Protein 2YUA (pdb70)

Structure (mmCIF, N/CA/C/O backbone):
data_2YUA
#
_entry.id   2YUA
#
loop_
_atom_site.group_PDB
_atom_site.id
_atom_site.type_symbol
_atom_site.label_atom_id
_atom_site.label_alt_id
_atom_site.label_comp_id
_atom_site.label_asym_id
_atom_site.label_entity_id
_atom_site.label_seq_id
_atom_site.pdbx_PDB_ins_code
_atom_site.Cartn_x
_atom_site.Cartn_y
_atom_site.Cartn_z
_atom_site.occupancy
_atom_site.B_iso_or_equiv
_atom_site.auth_seq_id
_atom_site.auth_comp_id
_atom_site.auth_asym_id
_atom_site.auth_atom_id
_atom_site.pdbx_PDB_model_num
ATOM 1 N N . GLY A 1 1 ? 2.949 9.337 26.303 1.00 0.00 1 GLY A N 1
ATOM 2 C CA . GLY A 1 1 ? 3.735 9.408 25.0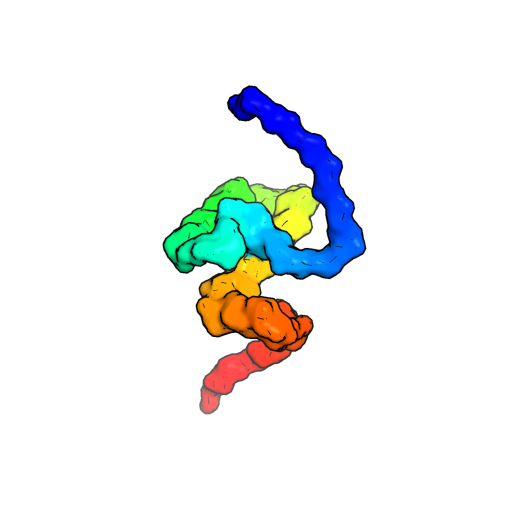85 1.00 0.00 1 GLY A CA 1
ATOM 3 C C . GLY A 1 1 ? 5.202 9.682 25.356 1.00 0.00 1 GLY A C 1
ATOM 4 O O . GLY A 1 1 ? 5.836 8.978 26.142 1.00 0.00 1 GLY A O 1
ATOM 8 N N . SER A 1 2 ? 5.741 10.706 24.704 1.00 0.00 2 SER A N 1
ATOM 9 C CA . SER A 1 2 ? 7.144 11.068 24.875 1.00 0.00 2 SER A CA 1
ATOM 10 C C . SER A 1 2 ? 7.278 12.502 25.376 1.00 0.00 2 SER A C 1
ATOM 11 O O . SER A 1 2 ? 6.497 13.378 25.003 1.00 0.00 2 SER A O 1
ATOM 19 N N . SER A 1 3 ? 8.273 12.735 26.225 1.00 0.00 3 SER A N 1
ATOM 20 C CA . SER A 1 3 ? 8.509 14.062 26.782 1.00 0.00 3 SER A CA 1
ATOM 21 C C . SER A 1 3 ? 9.189 14.967 25.760 1.00 0.00 3 SER A C 1
ATOM 22 O O . SER A 1 3 ? 10.391 14.858 25.520 1.00 0.00 3 SER A O 1
ATOM 30 N N . GLY A 1 4 ? 8.411 15.862 25.160 1.00 0.00 4 GLY A N 1
ATOM 31 C CA . GLY A 1 4 ? 8.954 16.774 24.170 1.00 0.00 4 GLY A CA 1
ATOM 32 C C . GLY A 1 4 ? 8.031 16.958 22.982 1.00 0.00 4 GLY A C 1
ATOM 33 O O . GLY A 1 4 ? 8.476 16.944 21.834 1.00 0.00 4 GLY A O 1
ATOM 37 N N . SER A 1 5 ? 6.742 17.128 23.257 1.00 0.00 5 SER A N 1
ATOM 38 C CA . SER A 1 5 ? 5.753 17.310 22.201 1.00 0.00 5 SER A CA 1
ATOM 39 C C . SER A 1 5 ? 6.172 18.426 21.250 1.00 0.00 5 SER A C 1
ATOM 40 O O . SER A 1 5 ? 6.643 19.479 21.680 1.00 0.00 5 SER A O 1
ATOM 48 N N . SER A 1 6 ? 5.998 18.188 19.954 1.00 0.00 6 SER A N 1
ATOM 49 C CA . SER A 1 6 ? 6.361 19.171 18.940 1.00 0.00 6 SER A CA 1
ATOM 50 C C . SER A 1 6 ? 5.116 19.777 18.300 1.00 0.00 6 SER A C 1
ATOM 51 O O . SER A 1 6 ? 4.057 19.152 18.263 1.00 0.00 6 SER A O 1
ATOM 59 N N . GLY A 1 7 ? 5.253 21.000 17.795 1.00 0.00 7 GLY A N 1
ATOM 60 C CA . GLY A 1 7 ? 4.132 21.671 17.163 1.00 0.00 7 GLY A CA 1
ATOM 61 C C . GLY A 1 7 ? 3.684 20.978 15.892 1.00 0.00 7 GLY A C 1
ATOM 62 O O . GLY A 1 7 ? 4.481 20.325 15.218 1.00 0.00 7 GLY A O 1
ATOM 66 N N . SER A 1 8 ? 2.404 21.120 15.562 1.00 0.00 8 SER A N 1
ATOM 67 C CA . SER A 1 8 ? 1.849 20.498 14.365 1.00 0.00 8 SER A CA 1
ATOM 68 C C . SER A 1 8 ? 1.984 21.424 13.160 1.00 0.00 8 SER A C 1
ATOM 69 O O . SER A 1 8 ? 1.819 22.638 13.276 1.00 0.00 8 SER A O 1
ATOM 77 N N . GLN A 1 9 ? 2.285 20.840 12.004 1.00 0.00 9 GLN A N 1
ATOM 78 C CA . GLN A 1 9 ? 2.443 21.612 10.778 1.00 0.00 9 GLN A CA 1
ATOM 79 C C . GLN A 1 9 ? 1.930 20.830 9.573 1.00 0.00 9 GLN A C 1
ATOM 80 O O . GLN A 1 9 ? 2.270 19.663 9.387 1.00 0.00 9 GLN A O 1
ATOM 94 N N . GLY A 1 10 ? 1.107 21.483 8.757 1.00 0.00 10 GLY A N 1
ATOM 95 C CA . GLY A 1 10 ? 0.560 20.833 7.580 1.00 0.00 10 GLY A CA 1
ATOM 96 C C . GLY A 1 10 ? 0.883 21.581 6.302 1.00 0.00 10 GLY A C 1
ATOM 97 O O . GLY A 1 10 ? 0.884 22.811 6.278 1.00 0.00 10 GLY A O 1
ATOM 101 N N . ASP A 1 11 ? 1.160 20.836 5.237 1.00 0.00 11 ASP A N 1
ATOM 102 C CA . ASP A 1 11 ? 1.487 21.436 3.949 1.00 0.00 11 ASP A CA 1
ATOM 103 C C . ASP A 1 11 ? 0.457 21.048 2.891 1.00 0.00 11 ASP A C 1
ATOM 104 O O . ASP A 1 11 ? 0.426 19.906 2.431 1.00 0.00 11 ASP A O 1
ATOM 113 N N . CYS A 1 12 ? -0.383 22.005 2.512 1.00 0.00 12 CYS A N 1
ATOM 114 C CA . CYS A 1 12 ? -1.415 21.763 1.511 1.00 0.00 12 CYS A CA 1
ATOM 115 C C . CYS A 1 12 ? -0.797 21.562 0.131 1.00 0.00 12 CYS A C 1
ATOM 116 O O . CYS A 1 12 ? -0.682 22.506 -0.652 1.00 0.00 12 CYS A O 1
ATOM 124 N N . SER A 1 13 ? -0.400 20.328 -0.160 1.00 0.00 13 SER A N 1
ATOM 125 C CA . SER A 1 13 ? 0.212 20.004 -1.444 1.00 0.00 13 SER A CA 1
ATOM 126 C C . SER A 1 13 ? -0.017 18.539 -1.801 1.00 0.00 13 SER A C 1
ATOM 127 O O . SER A 1 13 ? -0.583 17.778 -1.016 1.00 0.00 13 SER A O 1
ATOM 135 N N . TYR A 1 14 ? 0.426 18.150 -2.991 1.00 0.00 14 TYR A N 1
ATOM 136 C CA . TYR A 1 14 ? 0.269 16.777 -3.455 1.00 0.00 14 TYR A CA 1
ATOM 137 C C . TYR A 1 14 ? 1.030 15.808 -2.556 1.00 0.00 14 TYR A C 1
ATOM 138 O O . TYR A 1 14 ? 2.192 16.037 -2.220 1.00 0.00 14 TYR A O 1
ATOM 156 N N . SER A 1 15 ? 0.366 14.723 -2.170 1.00 0.00 15 SER A N 1
ATOM 157 C CA . SER A 1 15 ? 0.977 13.719 -1.307 1.00 0.00 15 SER A CA 1
ATOM 158 C C . SER A 1 15 ? 2.361 13.331 -1.821 1.00 0.00 15 SER A C 1
ATOM 159 O O . SER A 1 15 ? 2.506 12.851 -2.945 1.00 0.00 15 SER A O 1
ATOM 167 N N . ARG A 1 16 ? 3.375 13.544 -0.988 1.00 0.00 16 ARG A N 1
ATOM 168 C CA . ARG A 1 16 ? 4.747 13.219 -1.357 1.00 0.00 16 ARG A CA 1
ATOM 169 C C . ARG A 1 16 ? 5.168 11.879 -0.759 1.00 0.00 16 ARG A C 1
ATOM 170 O O . ARG A 1 16 ? 5.573 10.965 -1.479 1.00 0.00 16 ARG A O 1
ATOM 191 N N . THR A 1 17 ? 5.069 11.769 0.562 1.00 0.00 17 THR A N 1
ATOM 192 C CA . THR A 1 17 ? 5.440 10.543 1.256 1.00 0.00 17 THR A CA 1
ATOM 193 C C . THR A 1 17 ? 4.278 10.005 2.083 1.00 0.00 17 THR A C 1
ATOM 194 O O . THR A 1 17 ? 4.480 9.366 3.115 1.00 0.00 17 THR A O 1
ATOM 205 N N . ALA A 1 18 ? 3.059 10.268 1.622 1.00 0.00 18 ALA A N 1
ATOM 206 C CA . ALA A 1 18 ? 1.864 9.807 2.317 1.00 0.00 18 ALA A CA 1
ATOM 207 C C . ALA A 1 18 ? 1.799 8.284 2.349 1.00 0.00 18 ALA A C 1
ATOM 208 O O . ALA A 1 18 ? 1.604 7.683 3.407 1.00 0.00 18 ALA A O 1
ATOM 215 N N . LEU A 1 19 ? 1.963 7.665 1.185 1.00 0.00 19 LEU A N 1
ATOM 216 C CA . LEU A 1 19 ? 1.923 6.211 1.080 1.00 0.00 19 LEU A CA 1
ATOM 217 C C . LEU A 1 19 ? 2.874 5.566 2.083 1.00 0.00 19 LEU A C 1
ATOM 218 O O . LEU A 1 19 ? 2.743 4.385 2.407 1.00 0.00 19 LEU A O 1
ATOM 234 N N . TYR A 1 20 ? 3.830 6.348 2.572 1.00 0.00 20 TYR A N 1
ATOM 235 C CA . TYR A 1 20 ? 4.803 5.853 3.538 1.00 0.00 20 TYR A CA 1
ATOM 236 C C . TYR A 1 20 ? 4.299 6.043 4.965 1.00 0.00 20 TYR A C 1
ATOM 237 O O . TYR A 1 20 ? 4.704 5.325 5.880 1.00 0.00 20 TYR A O 1
ATOM 255 N N . ASP A 1 21 ? 3.411 7.014 5.148 1.00 0.00 21 ASP A N 1
ATOM 256 C CA . ASP A 1 21 ? 2.848 7.299 6.463 1.00 0.00 21 ASP A CA 1
ATOM 257 C C . ASP A 1 21 ? 1.721 6.326 6.794 1.00 0.00 21 ASP A C 1
ATOM 258 O O . ASP A 1 21 ? 1.656 5.786 7.899 1.00 0.00 21 ASP A O 1
ATOM 267 N N . LEU A 1 22 ? 0.834 6.106 5.829 1.00 0.00 22 LEU A N 1
ATOM 268 C CA . LEU A 1 22 ? -0.293 5.199 6.018 1.00 0.00 22 LEU A CA 1
ATOM 269 C C . LEU A 1 22 ? 0.157 3.905 6.689 1.00 0.00 22 LEU A C 1
ATOM 270 O O . LEU A 1 22 ? -0.425 3.475 7.686 1.00 0.00 22 LEU A O 1
ATOM 286 N N . LEU A 1 23 ? 1.197 3.289 6.138 1.00 0.00 23 LEU A N 1
ATOM 287 C CA . LEU A 1 23 ? 1.727 2.045 6.684 1.00 0.00 23 LEU A CA 1
ATOM 288 C C . LEU A 1 23 ? 2.521 2.305 7.961 1.00 0.00 23 LEU A C 1
ATOM 289 O O . LEU A 1 23 ? 2.302 1.656 8.983 1.00 0.00 23 LEU A O 1
ATOM 305 N N . GLY A 1 24 ? 3.442 3.261 7.894 1.00 0.00 24 GLY A N 1
ATOM 306 C CA . GLY A 1 24 ? 4.253 3.592 9.052 1.00 0.00 24 GLY A CA 1
ATOM 307 C C . GLY A 1 24 ? 5.732 3.368 8.807 1.00 0.00 24 GLY A C 1
ATOM 308 O O . GLY A 1 24 ? 6.526 3.331 9.747 1.00 0.00 24 GLY A O 1
ATOM 312 N N . VAL A 1 25 ? 6.104 3.215 7.540 1.00 0.00 25 VAL A N 1
ATOM 313 C CA . VAL A 1 25 ? 7.498 2.992 7.174 1.00 0.00 25 VAL A CA 1
ATOM 314 C C . VAL A 1 25 ? 8.128 4.261 6.611 1.00 0.00 25 VAL A C 1
ATOM 315 O O . VAL A 1 25 ? 7.464 5.088 5.985 1.00 0.00 25 VAL A O 1
ATOM 328 N N . PRO A 1 26 ? 9.440 4.421 6.837 1.00 0.00 26 PRO A N 1
ATOM 329 C CA . PRO A 1 26 ? 10.190 5.586 6.359 1.00 0.00 26 PRO A CA 1
ATOM 330 C C . PRO A 1 26 ? 10.350 5.591 4.843 1.00 0.00 26 PRO A C 1
ATOM 331 O O . PRO A 1 26 ? 10.175 4.563 4.187 1.00 0.00 26 PRO A O 1
ATOM 342 N N . SER A 1 27 ? 10.685 6.753 4.291 1.00 0.00 27 SER A N 1
ATOM 343 C CA . SER A 1 27 ? 10.866 6.891 2.850 1.00 0.00 27 SER A CA 1
ATOM 344 C C . SER A 1 27 ? 12.014 6.013 2.360 1.00 0.00 27 SER A C 1
ATOM 345 O O . SER A 1 27 ? 12.149 5.757 1.163 1.00 0.00 27 SER A O 1
ATOM 353 N N . THR A 1 28 ? 12.840 5.553 3.295 1.00 0.00 28 THR A N 1
ATOM 354 C CA . THR A 1 28 ? 13.977 4.705 2.960 1.00 0.00 28 THR A CA 1
ATOM 355 C C . THR A 1 28 ? 13.829 3.319 3.577 1.00 0.00 28 THR A C 1
ATOM 356 O O . THR A 1 28 ? 14.799 2.568 3.679 1.00 0.00 28 THR A O 1
ATOM 367 N N . ALA A 1 29 ? 12.610 2.985 3.986 1.00 0.00 29 ALA A N 1
ATOM 368 C CA . ALA A 1 29 ? 12.335 1.688 4.590 1.00 0.00 29 ALA A CA 1
ATOM 369 C C . ALA A 1 29 ? 12.818 0.552 3.694 1.00 0.00 29 ALA A C 1
ATOM 370 O O . ALA A 1 29 ? 13.362 0.787 2.614 1.00 0.00 29 ALA A O 1
ATOM 377 N N . THR A 1 30 ? 12.617 -0.681 4.149 1.00 0.00 30 THR A N 1
ATOM 378 C CA . THR A 1 30 ? 13.034 -1.853 3.390 1.00 0.00 30 THR A CA 1
ATOM 379 C C . THR A 1 30 ? 11.856 -2.784 3.126 1.00 0.00 30 THR A C 1
ATOM 380 O O . THR A 1 30 ? 10.912 -2.843 3.913 1.00 0.00 30 THR A O 1
ATOM 391 N N . GLN A 1 31 ? 11.920 -3.511 2.015 1.00 0.00 31 GLN A N 1
ATOM 392 C CA . GLN A 1 31 ? 10.858 -4.440 1.648 1.00 0.00 31 GLN A CA 1
ATOM 393 C C . GLN A 1 31 ? 10.257 -5.096 2.886 1.00 0.00 31 GLN A C 1
ATOM 394 O O . GLN A 1 31 ? 9.054 -5.004 3.128 1.00 0.00 31 GLN A O 1
ATOM 408 N N . ALA A 1 32 ? 11.103 -5.759 3.668 1.00 0.00 32 ALA A N 1
ATOM 409 C CA . ALA A 1 32 ? 10.656 -6.430 4.882 1.00 0.00 32 ALA A CA 1
ATOM 410 C C . ALA A 1 32 ? 9.622 -5.590 5.624 1.00 0.00 32 ALA A C 1
ATOM 411 O O . ALA A 1 32 ? 8.568 -6.091 6.014 1.00 0.00 32 ALA A O 1
ATOM 418 N N . GLN A 1 33 ? 9.932 -4.312 5.817 1.00 0.00 33 GLN A N 1
ATOM 419 C CA . GLN A 1 33 ? 9.029 -3.404 6.514 1.00 0.00 33 GLN A CA 1
ATOM 420 C C . GLN A 1 33 ? 7.786 -3.124 5.677 1.00 0.00 33 GLN A C 1
ATOM 421 O O . GLN A 1 33 ? 6.679 -3.526 6.038 1.00 0.00 33 GLN A O 1
ATOM 435 N N . ILE A 1 34 ? 7.975 -2.433 4.558 1.00 0.00 34 ILE A N 1
ATOM 436 C CA . ILE A 1 34 ? 6.868 -2.100 3.669 1.00 0.00 34 ILE A CA 1
ATOM 437 C C . ILE A 1 34 ? 5.841 -3.226 3.626 1.00 0.00 34 ILE A C 1
ATOM 438 O O . ILE A 1 34 ? 4.638 -2.981 3.533 1.00 0.00 34 ILE A O 1
ATOM 454 N N . LYS A 1 35 ? 6.323 -4.462 3.696 1.00 0.00 35 LYS A N 1
ATOM 455 C CA . LYS A 1 35 ? 5.447 -5.628 3.668 1.00 0.00 35 LYS A CA 1
ATOM 456 C C . LYS A 1 35 ? 4.798 -5.854 5.029 1.00 0.00 35 LYS A C 1
ATOM 457 O O . LYS A 1 35 ? 3.578 -5.774 5.167 1.00 0.00 35 LYS A O 1
ATOM 476 N N . ALA A 1 36 ? 5.622 -6.135 6.033 1.00 0.00 36 ALA A N 1
ATOM 477 C CA . ALA A 1 36 ? 5.129 -6.369 7.385 1.00 0.00 36 ALA A CA 1
ATOM 478 C C . ALA A 1 36 ? 4.071 -5.339 7.768 1.00 0.00 36 ALA A C 1
ATOM 479 O O . ALA A 1 36 ? 3.108 -5.656 8.466 1.00 0.00 36 ALA A O 1
ATOM 486 N N . ALA A 1 37 ? 4.256 -4.107 7.307 1.00 0.00 37 ALA A N 1
ATOM 487 C CA . ALA A 1 37 ? 3.317 -3.032 7.601 1.00 0.00 37 ALA A CA 1
ATOM 488 C C . ALA A 1 37 ? 1.964 -3.291 6.947 1.00 0.00 37 ALA A C 1
ATOM 489 O O . ALA A 1 37 ? 0.962 -3.497 7.632 1.00 0.00 37 ALA A O 1
ATOM 496 N N . TYR A 1 38 ? 1.942 -3.278 5.619 1.00 0.00 38 TYR A N 1
ATOM 497 C CA . TYR A 1 38 ? 0.711 -3.508 4.873 1.00 0.00 38 TYR A CA 1
ATOM 498 C C . TYR A 1 38 ? -0.100 -4.641 5.496 1.00 0.00 38 TYR A C 1
ATOM 499 O O . TYR A 1 38 ? -1.306 -4.512 5.708 1.00 0.00 38 TYR A O 1
ATOM 517 N N . TYR A 1 39 ? 0.572 -5.749 5.787 1.00 0.00 39 TYR A N 1
ATOM 518 C CA . TYR A 1 39 ? -0.085 -6.906 6.384 1.00 0.00 39 TYR A CA 1
ATOM 519 C C . TYR A 1 39 ? -0.823 -6.515 7.661 1.00 0.00 39 TYR A C 1
ATOM 520 O O . TYR A 1 39 ? -1.984 -6.875 7.855 1.00 0.00 39 TYR A O 1
ATOM 538 N N . ARG A 1 40 ? -0.140 -5.774 8.528 1.00 0.00 40 ARG A N 1
ATOM 539 C CA . ARG A 1 40 ? -0.729 -5.334 9.786 1.00 0.00 40 ARG A CA 1
ATOM 540 C C . ARG A 1 40 ? -2.064 -4.636 9.547 1.00 0.00 40 ARG A C 1
ATOM 541 O O . ARG A 1 40 ? -3.068 -4.962 10.180 1.00 0.00 40 ARG A O 1
ATOM 562 N N . GLN A 1 41 ? -2.067 -3.674 8.629 1.00 0.00 41 GLN A N 1
ATOM 563 C CA . GLN A 1 41 ? -3.279 -2.929 8.308 1.00 0.00 41 GLN A CA 1
ATOM 564 C C . GLN A 1 41 ? -4.447 -3.875 8.048 1.00 0.00 41 GLN A C 1
ATOM 565 O O . GLN A 1 41 ? -5.533 -3.702 8.600 1.00 0.00 41 GLN A O 1
ATOM 579 N N . CYS A 1 42 ? -4.215 -4.875 7.204 1.00 0.00 42 CYS A N 1
ATOM 580 C CA . CYS A 1 42 ? -5.249 -5.848 6.870 1.00 0.00 42 CYS A CA 1
ATOM 581 C C . CYS A 1 42 ? -5.813 -6.496 8.130 1.00 0.00 42 CYS A C 1
ATOM 582 O O . CYS A 1 42 ? -7.004 -6.379 8.421 1.00 0.00 42 CYS A O 1
ATOM 590 N N . PHE A 1 43 ? -4.951 -7.182 8.873 1.00 0.00 43 PHE A N 1
ATOM 591 C CA . PHE A 1 43 ? -5.365 -7.851 10.101 1.00 0.00 43 PHE A CA 1
ATOM 592 C C . PHE A 1 43 ? -6.293 -6.959 10.921 1.00 0.00 43 PHE A C 1
ATOM 593 O O . PHE A 1 43 ? -7.350 -7.398 11.378 1.00 0.00 43 PHE A O 1
ATOM 610 N N . LEU A 1 44 ? -5.892 -5.706 11.102 1.00 0.00 44 LEU A N 1
ATOM 611 C CA . LEU A 1 44 ? -6.687 -4.752 11.867 1.00 0.00 44 LEU A CA 1
ATOM 612 C C . LEU A 1 44 ? -8.131 -4.729 11.376 1.00 0.00 44 LEU A C 1
ATOM 613 O O . LEU A 1 44 ? -9.065 -4.928 12.154 1.00 0.00 44 LEU A O 1
ATOM 629 N N . TYR A 1 45 ? -8.307 -4.488 10.082 1.00 0.00 45 TYR A N 1
ATOM 630 C CA . TYR A 1 45 ? -9.638 -4.440 9.487 1.00 0.00 45 TYR A CA 1
ATOM 631 C C . TYR A 1 45 ? -9.747 -5.412 8.316 1.00 0.00 45 TYR A C 1
ATOM 632 O O . TYR A 1 45 ? -9.168 -5.189 7.253 1.00 0.00 45 TYR A O 1
ATOM 650 N N . HIS A 1 46 ? -10.494 -6.492 8.520 1.00 0.00 46 HIS A N 1
ATOM 651 C CA . HIS A 1 46 ? -10.681 -7.500 7.482 1.00 0.00 46 HIS A CA 1
ATOM 652 C C . HIS A 1 46 ? -11.969 -7.244 6.704 1.00 0.00 46 HIS A C 1
ATOM 653 O O . HIS A 1 46 ? -12.900 -6.602 7.189 1.00 0.00 46 HIS A O 1
ATOM 667 N N . PRO A 1 47 ? -12.024 -7.758 5.466 1.00 0.00 47 PRO A N 1
ATOM 668 C CA . PRO A 1 47 ? -13.192 -7.599 4.594 1.00 0.00 47 PRO A CA 1
ATOM 669 C C . PRO A 1 47 ? -14.395 -8.396 5.085 1.00 0.00 47 PRO A C 1
ATOM 670 O O . PRO A 1 47 ? -15.516 -8.199 4.615 1.00 0.00 47 PRO A O 1
ATOM 681 N N . ASP A 1 48 ? -14.155 -9.297 6.032 1.00 0.00 48 ASP A N 1
ATOM 682 C CA . ASP A 1 48 ? -15.220 -10.124 6.587 1.00 0.00 48 ASP A CA 1
ATOM 683 C C . ASP A 1 48 ? -15.800 -9.488 7.847 1.00 0.00 48 ASP A C 1
ATOM 684 O O . ASP A 1 48 ? -17.018 -9.397 8.004 1.00 0.00 48 ASP A O 1
ATOM 693 N N . ARG A 1 49 ? -14.920 -9.052 8.742 1.00 0.00 49 ARG A N 1
ATOM 694 C CA . ARG A 1 49 ? -15.345 -8.427 9.990 1.00 0.00 49 ARG A CA 1
ATOM 695 C C . ARG A 1 49 ? -16.217 -7.206 9.716 1.00 0.00 49 ARG A C 1
ATOM 696 O O . ARG A 1 49 ? -17.414 -7.209 10.001 1.00 0.00 49 ARG A O 1
ATOM 717 N N . ASN A 1 50 ? -15.608 -6.162 9.163 1.00 0.00 50 ASN A N 1
ATOM 718 C CA . ASN A 1 50 ? -16.329 -4.933 8.852 1.00 0.00 50 ASN A CA 1
ATOM 719 C C . ASN A 1 50 ? -17.554 -5.224 7.990 1.00 0.00 50 ASN A C 1
ATOM 720 O O . ASN A 1 50 ? -17.479 -5.203 6.761 1.00 0.00 50 ASN A O 1
ATOM 731 N N . SER A 1 51 ? -18.680 -5.494 8.642 1.00 0.00 51 SER A N 1
ATOM 732 C CA . SER A 1 51 ? -19.920 -5.792 7.935 1.00 0.00 51 SER A CA 1
ATOM 733 C C . SER A 1 51 ? -20.469 -4.543 7.251 1.00 0.00 51 SER A C 1
ATOM 734 O O . SER A 1 51 ? -20.882 -4.587 6.093 1.00 0.00 51 SER A O 1
ATOM 742 N N . GLY A 1 52 ? -20.469 -3.429 7.977 1.00 0.00 52 GLY A N 1
ATOM 743 C CA . GLY A 1 52 ? -20.969 -2.184 7.425 1.00 0.00 52 GLY A CA 1
ATOM 744 C C . GLY A 1 52 ? -20.250 -0.972 7.984 1.00 0.00 52 GLY A C 1
ATOM 745 O O . GLY A 1 52 ? -20.883 -0.049 8.498 1.00 0.00 52 GLY A O 1
ATOM 749 N N . SER A 1 53 ? -18.925 -0.975 7.886 1.00 0.00 53 SER A N 1
ATOM 750 C CA . SER A 1 53 ? -18.119 0.131 8.391 1.00 0.00 53 SER A CA 1
ATOM 751 C C . SER A 1 53 ? -17.899 1.182 7.308 1.00 0.00 53 SER A C 1
ATOM 752 O O . SER A 1 53 ? -17.705 0.853 6.138 1.00 0.00 53 SER A O 1
ATOM 760 N N . ALA A 1 54 ? -17.931 2.450 7.708 1.00 0.00 54 ALA A N 1
ATOM 761 C CA . ALA A 1 54 ? -17.733 3.550 6.773 1.00 0.00 54 ALA A CA 1
ATOM 762 C C . ALA A 1 54 ? -16.288 4.037 6.796 1.00 0.00 54 ALA A C 1
ATOM 763 O O . ALA A 1 54 ? -15.628 4.097 5.759 1.00 0.00 54 ALA A O 1
ATOM 770 N N . GLU A 1 55 ? -15.805 4.385 7.984 1.00 0.00 55 GLU A N 1
ATOM 771 C CA . GLU A 1 55 ? -14.438 4.869 8.140 1.00 0.00 55 GLU A CA 1
ATOM 772 C C . GLU A 1 55 ? -13.433 3.825 7.661 1.00 0.00 55 GLU A C 1
ATOM 773 O O . GLU A 1 55 ? -12.462 4.150 6.979 1.00 0.00 55 GLU A O 1
ATOM 785 N N . ALA A 1 56 ? -13.675 2.569 8.024 1.00 0.00 56 ALA A N 1
ATOM 786 C CA . ALA A 1 56 ? -12.794 1.477 7.630 1.00 0.00 56 ALA A CA 1
ATOM 787 C C . ALA A 1 56 ? -12.756 1.321 6.114 1.00 0.00 56 ALA A C 1
ATOM 788 O O . ALA A 1 56 ? -11.689 1.151 5.524 1.00 0.00 56 ALA A O 1
ATOM 795 N N . ALA A 1 57 ? -13.927 1.379 5.488 1.00 0.00 57 ALA A N 1
ATOM 796 C CA . ALA A 1 57 ? -14.027 1.246 4.040 1.00 0.00 57 ALA A CA 1
ATOM 797 C C . ALA A 1 57 ? -13.092 2.221 3.333 1.00 0.00 57 ALA A C 1
ATOM 798 O O . ALA A 1 57 ? -12.212 1.813 2.577 1.00 0.00 57 ALA A O 1
ATOM 805 N N . GLU A 1 58 ? -13.291 3.512 3.584 1.00 0.00 58 GLU A N 1
ATOM 806 C CA . GLU A 1 58 ? -12.465 4.544 2.969 1.00 0.00 58 GLU A CA 1
ATOM 807 C C . GLU A 1 58 ? -10.983 4.266 3.201 1.00 0.00 58 GLU A C 1
ATOM 808 O O . GLU A 1 58 ? -10.233 4.013 2.258 1.00 0.00 58 GLU A O 1
ATOM 820 N N . ARG A 1 59 ? -10.568 4.315 4.463 1.00 0.00 59 ARG A N 1
ATOM 821 C CA . ARG A 1 59 ? -9.176 4.070 4.820 1.00 0.00 59 ARG A CA 1
ATOM 822 C C . ARG A 1 59 ? -8.638 2.839 4.097 1.00 0.00 59 ARG A C 1
ATOM 823 O O . ARG A 1 59 ? -7.556 2.873 3.511 1.00 0.00 59 ARG A O 1
ATOM 844 N N . PHE A 1 60 ? -9.401 1.751 4.143 1.00 0.00 60 PHE A N 1
ATOM 845 C CA . PHE A 1 60 ? -9.000 0.508 3.494 1.00 0.00 60 PHE A CA 1
ATOM 846 C C . PHE A 1 60 ? -8.610 0.755 2.040 1.00 0.00 60 PHE A C 1
ATOM 847 O O . PHE A 1 60 ? -7.596 0.246 1.561 1.00 0.00 60 PHE A O 1
ATOM 864 N N . THR A 1 61 ? -9.423 1.541 1.340 1.00 0.00 61 THR A N 1
ATOM 865 C CA . THR A 1 61 ? -9.165 1.855 -0.059 1.00 0.00 61 THR A CA 1
ATOM 866 C C . THR A 1 61 ? -7.812 2.535 -0.230 1.00 0.00 61 THR A C 1
ATOM 867 O O . THR A 1 61 ? -7.033 2.176 -1.113 1.00 0.00 61 THR A O 1
ATOM 878 N N . ARG A 1 62 ? -7.538 3.519 0.621 1.00 0.00 62 ARG A N 1
ATOM 879 C CA . ARG A 1 62 ? -6.278 4.250 0.563 1.00 0.00 62 ARG A CA 1
ATOM 880 C C . ARG A 1 62 ? -5.104 3.337 0.905 1.00 0.00 62 ARG A C 1
ATOM 881 O O . ARG A 1 62 ? -4.115 3.282 0.173 1.00 0.00 62 ARG A O 1
ATOM 902 N N . ILE A 1 63 ? -5.220 2.623 2.019 1.00 0.00 63 ILE A N 1
ATOM 903 C CA . ILE A 1 63 ? -4.169 1.713 2.457 1.00 0.00 63 ILE A CA 1
ATOM 904 C C . ILE A 1 63 ? -3.643 0.881 1.292 1.00 0.00 63 ILE A C 1
ATOM 905 O O . ILE A 1 63 ? -2.454 0.920 0.975 1.00 0.00 63 ILE A O 1
ATOM 921 N N . SER A 1 64 ? -4.537 0.130 0.658 1.00 0.00 64 SER A N 1
ATOM 922 C CA . SER A 1 64 ? -4.164 -0.714 -0.471 1.00 0.00 64 SER A CA 1
ATOM 923 C C . SER A 1 64 ? -3.213 0.023 -1.409 1.00 0.00 64 SER A C 1
ATOM 924 O O . SER A 1 64 ? -2.192 -0.521 -1.828 1.00 0.00 64 SER A O 1
ATOM 932 N N . GLN A 1 65 ? -3.557 1.265 -1.734 1.00 0.00 65 GLN A N 1
ATOM 933 C CA . GLN A 1 65 ? -2.735 2.078 -2.623 1.00 0.00 65 GLN A CA 1
ATOM 934 C C . GLN A 1 65 ? -1.273 2.052 -2.188 1.00 0.00 65 GLN A C 1
ATOM 935 O O . GLN A 1 65 ? -0.375 1.862 -3.008 1.00 0.00 65 GLN A O 1
ATOM 949 N N . ALA A 1 66 ? -1.043 2.243 -0.893 1.00 0.00 66 ALA A N 1
ATOM 950 C CA . ALA A 1 66 ? 0.309 2.240 -0.349 1.00 0.00 66 ALA A CA 1
ATOM 951 C C . ALA A 1 66 ? 1.051 0.962 -0.728 1.00 0.00 66 ALA A C 1
ATOM 952 O O . ALA A 1 66 ? 2.243 0.992 -1.033 1.00 0.00 66 ALA A O 1
ATOM 959 N N . TYR A 1 67 ? 0.337 -0.158 -0.706 1.00 0.00 67 TYR A N 1
ATOM 960 C CA . TYR A 1 67 ? 0.929 -1.447 -1.044 1.00 0.00 67 TYR A CA 1
ATOM 961 C C . TYR A 1 67 ? 0.933 -1.665 -2.554 1.00 0.00 67 TYR A C 1
ATOM 962 O O . TYR A 1 67 ? 1.038 -2.796 -3.030 1.00 0.00 67 TYR A O 1
ATOM 980 N N . VAL A 1 68 ? 0.817 -0.574 -3.304 1.00 0.00 68 VAL A N 1
ATOM 981 C CA . VAL A 1 68 ? 0.809 -0.643 -4.760 1.00 0.00 68 VAL A CA 1
ATOM 982 C C . VAL A 1 68 ? 1.983 0.128 -5.354 1.00 0.00 68 VAL A C 1
ATOM 983 O O . VAL A 1 68 ? 2.794 -0.427 -6.095 1.00 0.00 68 VAL A O 1
ATOM 996 N N . VAL A 1 69 ? 2.067 1.413 -5.023 1.00 0.00 69 VAL A N 1
ATOM 997 C CA . VAL A 1 69 ? 3.142 2.262 -5.522 1.00 0.00 69 VAL A CA 1
ATOM 998 C C . VAL A 1 69 ? 4.496 1.802 -4.992 1.00 0.00 69 VAL A C 1
ATOM 999 O O . VAL A 1 69 ? 5.502 1.852 -5.700 1.00 0.00 69 VAL A O 1
ATOM 1012 N N . LEU A 1 70 ? 4.514 1.355 -3.741 1.00 0.00 70 LEU A N 1
ATOM 1013 C CA . LEU A 1 70 ? 5.745 0.885 -3.114 1.00 0.00 70 LEU A CA 1
ATOM 1014 C C . LEU A 1 70 ? 5.837 -0.637 -3.169 1.00 0.00 70 LEU A C 1
ATOM 1015 O O . LEU A 1 70 ? 6.929 -1.204 -3.150 1.00 0.00 70 LEU A O 1
ATOM 1031 N N . GLY A 1 71 ? 4.683 -1.293 -3.238 1.00 0.00 71 GLY A N 1
ATOM 1032 C CA . GLY A 1 71 ? 4.656 -2.743 -3.297 1.00 0.00 71 GLY A CA 1
ATOM 1033 C C . GLY A 1 71 ? 5.739 -3.307 -4.195 1.00 0.00 71 GLY A C 1
ATOM 1034 O O . GLY A 1 71 ? 6.370 -4.310 -3.862 1.00 0.00 71 GLY A O 1
ATOM 1038 N N . SER A 1 72 ? 5.953 -2.663 -5.337 1.00 0.00 72 SER A N 1
ATOM 1039 C CA . SER A 1 72 ? 6.964 -3.110 -6.289 1.00 0.00 72 SER A CA 1
ATOM 1040 C C . SER A 1 72 ? 8.170 -2.176 -6.280 1.00 0.00 72 SER A C 1
ATOM 1041 O O . SER A 1 72 ? 8.024 -0.955 -6.332 1.00 0.00 72 SER A O 1
ATOM 1049 N N . ALA A 1 73 ? 9.362 -2.759 -6.213 1.00 0.00 73 ALA A N 1
ATOM 1050 C CA . ALA A 1 73 ? 10.594 -1.981 -6.198 1.00 0.00 73 ALA A CA 1
ATOM 1051 C C . ALA A 1 73 ? 10.622 -0.976 -7.345 1.00 0.00 73 ALA A C 1
ATOM 1052 O O . ALA A 1 73 ? 10.666 0.234 -7.124 1.00 0.00 73 ALA A O 1
ATOM 1059 N N . THR A 1 74 ? 10.597 -1.486 -8.573 1.00 0.00 74 THR A N 1
ATOM 1060 C CA . THR A 1 74 ? 10.621 -0.633 -9.755 1.00 0.00 74 THR A CA 1
ATOM 1061 C C . THR A 1 74 ? 9.843 0.656 -9.519 1.00 0.00 74 THR A C 1
ATOM 1062 O O . THR A 1 74 ? 10.412 1.748 -9.532 1.00 0.00 74 THR A O 1
ATOM 1073 N N . LEU A 1 75 ? 8.538 0.523 -9.303 1.00 0.00 75 LEU A N 1
ATOM 1074 C CA . LEU A 1 75 ? 7.681 1.678 -9.064 1.00 0.00 75 LEU A CA 1
ATOM 1075 C C . LEU A 1 75 ? 8.356 2.672 -8.125 1.00 0.00 75 LEU A C 1
ATOM 1076 O O . LEU A 1 75 ? 8.619 3.815 -8.500 1.00 0.00 75 LEU A O 1
ATOM 1092 N N . ARG A 1 76 ? 8.636 2.229 -6.904 1.00 0.00 76 ARG A N 1
ATOM 1093 C CA . ARG A 1 76 ? 9.282 3.079 -5.911 1.00 0.00 76 ARG A CA 1
ATOM 1094 C C . ARG A 1 76 ? 10.346 3.960 -6.560 1.00 0.00 76 ARG A C 1
ATOM 1095 O O . ARG A 1 76 ? 10.426 5.158 -6.286 1.00 0.00 76 ARG A O 1
ATOM 1116 N N . ARG A 1 77 ? 11.161 3.359 -7.421 1.00 0.00 77 ARG A N 1
ATOM 1117 C CA . ARG A 1 77 ? 12.220 4.088 -8.107 1.00 0.00 77 ARG A CA 1
ATOM 1118 C C . ARG A 1 77 ? 11.637 5.133 -9.053 1.00 0.00 77 ARG A C 1
ATOM 1119 O O . ARG A 1 77 ? 12.161 6.240 -9.172 1.00 0.00 77 ARG A O 1
ATOM 1140 N N . LYS A 1 78 ? 10.548 4.773 -9.725 1.00 0.00 78 LYS A N 1
ATOM 1141 C CA . LYS A 1 78 ? 9.891 5.678 -10.660 1.00 0.00 78 LYS A CA 1
ATOM 1142 C C . LYS A 1 78 ? 9.446 6.957 -9.958 1.00 0.00 78 LYS A C 1
ATOM 1143 O O . LYS A 1 78 ? 9.879 8.054 -10.312 1.00 0.00 78 LYS A O 1
ATOM 1162 N N . TYR A 1 79 ? 8.581 6.809 -8.961 1.00 0.00 79 TYR A N 1
ATOM 1163 C CA . TYR A 1 79 ? 8.077 7.952 -8.209 1.00 0.00 79 TYR A CA 1
ATOM 1164 C C . TYR A 1 79 ? 9.226 8.801 -7.674 1.00 0.00 79 TYR A C 1
ATOM 1165 O O . TYR A 1 79 ? 9.104 10.020 -7.545 1.00 0.00 79 TYR A O 1
ATOM 1183 N N . ASP A 1 80 ? 10.341 8.149 -7.365 1.00 0.00 80 ASP A N 1
ATOM 1184 C CA . ASP A 1 80 ? 11.514 8.843 -6.845 1.00 0.00 80 ASP A CA 1
ATOM 1185 C C . ASP A 1 80 ? 11.989 9.913 -7.822 1.00 0.00 80 ASP A C 1
ATOM 1186 O O . ASP A 1 80 ? 12.324 11.028 -7.421 1.00 0.00 80 ASP A O 1
ATOM 1195 N N . ARG A 1 81 ? 12.017 9.566 -9.104 1.00 0.00 81 ARG A N 1
ATOM 1196 C CA . ARG A 1 81 ? 12.454 10.497 -10.138 1.00 0.00 81 ARG A CA 1
ATOM 1197 C C . ARG A 1 81 ? 11.265 11.240 -10.739 1.00 0.00 81 ARG A C 1
ATOM 1198 O O . ARG A 1 81 ? 11.421 12.043 -11.657 1.00 0.00 81 ARG A O 1
ATOM 1219 N N . GLY A 1 82 ? 10.075 10.965 -10.213 1.00 0.00 82 GLY A N 1
ATOM 1220 C CA . GLY A 1 82 ? 8.876 11.615 -10.710 1.00 0.00 82 GLY A CA 1
ATOM 1221 C C . GLY A 1 82 ? 8.384 11.008 -12.009 1.00 0.00 82 GLY A C 1
ATOM 1222 O O . GLY A 1 82 ? 7.778 11.695 -12.833 1.00 0.00 82 GLY A O 1
ATOM 1226 N N . LEU A 1 83 ? 8.646 9.719 -12.195 1.00 0.00 83 LEU A N 1
ATOM 1227 C CA . LEU A 1 83 ? 8.226 9.020 -13.404 1.00 0.00 83 LEU A CA 1
ATOM 1228 C C . LEU A 1 83 ? 6.832 8.426 -13.234 1.00 0.00 83 LEU A C 1
ATOM 1229 O O . LEU A 1 83 ? 6.107 8.226 -14.210 1.00 0.00 83 LEU A O 1
ATOM 1245 N N . LEU A 1 84 ? 6.461 8.148 -11.989 1.00 0.00 84 LEU A N 1
ATOM 1246 C CA . LEU A 1 84 ? 5.151 7.578 -11.690 1.00 0.00 84 LEU A CA 1
ATOM 1247 C C . LEU A 1 84 ? 4.035 8.508 -12.155 1.00 0.00 84 LEU A C 1
ATOM 1248 O O . LEU A 1 84 ? 4.124 9.726 -12.003 1.00 0.00 84 LEU A O 1
ATOM 1264 N N . SER A 1 85 ? 2.982 7.924 -12.719 1.00 0.00 85 SER A N 1
ATOM 1265 C CA . SER A 1 85 ? 1.848 8.700 -13.207 1.00 0.00 85 SER A CA 1
ATOM 1266 C C . SER A 1 85 ? 0.536 7.966 -12.948 1.00 0.00 85 SER A C 1
ATOM 1267 O O . SER A 1 85 ? 0.532 6.798 -12.558 1.00 0.00 85 SER A O 1
ATOM 1275 N N . ASP A 1 86 ? -0.576 8.659 -13.169 1.00 0.00 86 ASP A N 1
ATOM 1276 C CA . ASP A 1 86 ? -1.895 8.074 -12.961 1.00 0.00 86 ASP A CA 1
ATOM 1277 C C . ASP A 1 86 ? -1.991 6.702 -13.621 1.00 0.00 86 ASP A C 1
ATOM 1278 O O . ASP A 1 86 ? -2.319 5.711 -12.968 1.00 0.00 86 ASP A O 1
ATOM 1287 N N . GLU A 1 87 ? -1.704 6.653 -14.918 1.00 0.00 87 GLU A N 1
ATOM 1288 C CA . GLU A 1 87 ? -1.760 5.402 -15.665 1.00 0.00 87 GLU A CA 1
ATOM 1289 C C . GLU A 1 87 ? -1.293 4.232 -14.804 1.00 0.00 87 GLU A C 1
ATOM 1290 O O . GLU A 1 87 ? -1.842 3.133 -14.880 1.00 0.00 87 GLU A O 1
ATOM 1302 N N . ASP A 1 88 ? -0.274 4.477 -13.987 1.00 0.00 88 ASP A N 1
ATOM 1303 C CA . ASP A 1 88 ? 0.268 3.445 -13.110 1.00 0.00 88 ASP A CA 1
ATOM 1304 C C . ASP A 1 88 ? -0.678 3.169 -11.946 1.00 0.00 88 ASP A C 1
ATOM 1305 O O . ASP A 1 88 ? -0.981 2.015 -11.639 1.00 0.00 88 ASP A O 1
ATOM 1314 N N . LEU A 1 89 ? -1.140 4.234 -11.300 1.00 0.00 89 LEU A N 1
ATOM 1315 C CA . LEU A 1 89 ? -2.051 4.106 -10.168 1.00 0.00 89 LEU A CA 1
ATOM 1316 C C . LEU A 1 89 ? -3.289 3.303 -10.553 1.00 0.00 89 LEU A C 1
ATOM 1317 O O . LEU A 1 89 ? -3.696 2.389 -9.836 1.00 0.00 89 LEU A O 1
ATOM 1333 N N . ARG A 1 90 ? -3.883 3.649 -11.691 1.00 0.00 90 ARG A N 1
ATOM 1334 C CA . ARG A 1 90 ? -5.074 2.959 -12.172 1.00 0.00 90 ARG A CA 1
ATOM 1335 C C . ARG A 1 90 ? -4.699 1.677 -12.910 1.00 0.00 90 ARG A C 1
ATOM 1336 O O . ARG A 1 90 ? -5.402 0.671 -12.824 1.00 0.00 90 ARG A O 1
ATOM 1357 N N . GLY A 1 91 ? -3.585 1.722 -13.635 1.00 0.00 91 GLY A N 1
ATOM 1358 C CA . GLY A 1 91 ? -3.137 0.559 -14.379 1.00 0.00 91 GLY A CA 1
ATOM 1359 C C . GLY A 1 91 ? -4.212 0.004 -15.291 1.00 0.00 91 GLY A C 1
ATOM 1360 O O . GLY A 1 91 ? -4.924 -0.940 -14.944 1.00 0.00 91 GLY A O 1
ATOM 1364 N N . PRO A 1 92 ? -4.344 0.597 -16.487 1.00 0.00 92 PRO A N 1
ATOM 1365 C CA . PRO A 1 92 ? -5.339 0.172 -17.475 1.00 0.00 92 PRO A CA 1
ATOM 1366 C C . PRO A 1 92 ? -5.014 -1.191 -18.077 1.00 0.00 92 PRO A C 1
ATOM 1367 O O . PRO A 1 92 ? -5.902 -1.897 -18.554 1.00 0.00 92 PRO A O 1
ATOM 1378 N N . GLY A 1 93 ? -3.736 -1.554 -18.052 1.00 0.00 93 GLY A N 1
ATOM 1379 C CA . GLY A 1 93 ? -3.317 -2.832 -18.598 1.00 0.00 93 GLY A CA 1
ATOM 1380 C C . GLY A 1 93 ? -3.925 -4.006 -17.857 1.00 0.00 93 GLY A C 1
ATOM 1381 O O . GLY A 1 93 ? -3.409 -4.432 -16.824 1.00 0.00 93 GLY A O 1
ATOM 1385 N N . SER A 1 94 ? -5.026 -4.531 -18.385 1.00 0.00 94 SER A N 1
ATOM 1386 C CA . SER A 1 94 ? -5.709 -5.660 -17.764 1.00 0.00 94 SER A CA 1
ATOM 1387 C C . SER A 1 94 ? -6.123 -6.688 -18.813 1.00 0.00 94 SER A C 1
ATOM 1388 O O . SER A 1 94 ? -6.582 -6.334 -19.898 1.00 0.00 94 SER A O 1
ATOM 1396 N N . GLY A 1 95 ? -5.958 -7.964 -18.480 1.00 0.00 95 GLY A N 1
ATOM 1397 C CA . GLY A 1 95 ? -6.319 -9.025 -19.402 1.00 0.00 95 GLY A CA 1
ATOM 1398 C C . GLY A 1 95 ? -5.112 -9.792 -19.905 1.00 0.00 95 GLY A C 1
ATOM 1399 O O . GLY A 1 95 ? -4.585 -9.524 -20.984 1.00 0.00 95 GLY A O 1
ATOM 1403 N N . PRO A 1 96 ? -4.655 -10.771 -19.110 1.00 0.00 96 PRO A N 1
ATOM 1404 C CA . PRO A 1 96 ? -3.497 -11.598 -19.459 1.00 0.00 96 PRO A CA 1
ATOM 1405 C C . PRO A 1 96 ? -3.788 -12.543 -20.620 1.00 0.00 96 PRO A C 1
ATOM 1406 O O . PRO A 1 96 ? -4.438 -13.574 -20.445 1.00 0.00 96 PRO A O 1
ATOM 1417 N N . SER A 1 97 ? -3.304 -12.185 -21.804 1.00 0.00 97 SER A N 1
ATOM 1418 C CA . SER A 1 97 ? -3.515 -13.000 -22.995 1.00 0.00 97 SER A CA 1
ATOM 1419 C C . SER A 1 97 ? -3.517 -14.485 -22.644 1.00 0.00 97 SER A C 1
ATOM 1420 O O . SER A 1 97 ? -2.596 -14.981 -21.995 1.00 0.00 97 SER A O 1
ATOM 1428 N N . SER A 1 98 ? -4.558 -15.188 -23.078 1.00 0.00 98 SER A N 1
ATOM 1429 C CA . SER A 1 98 ? -4.683 -16.615 -22.807 1.00 0.00 98 SER A CA 1
ATOM 1430 C C . SER A 1 98 ? -5.785 -17.236 -23.659 1.00 0.00 98 SER A C 1
ATOM 1431 O O . SER A 1 98 ? -6.900 -16.719 -23.726 1.00 0.00 98 SER A O 1
ATOM 1439 N N . GLY A 1 99 ? -5.465 -18.350 -24.311 1.00 0.00 99 GLY A N 1
ATOM 1440 C CA . GLY A 1 99 ? -6.438 -19.024 -25.151 1.00 0.00 99 GLY A CA 1
ATOM 1441 C C . GLY A 1 99 ? -5.981 -19.136 -26.592 1.00 0.00 99 GLY A C 1
ATOM 1442 O O . GLY A 1 99 ? -6.309 -20.102 -27.280 1.00 0.00 99 GLY A O 1
ATOM 1446 N N . GLY A 1 1 ? 25.579 4.534 5.843 1.00 0.00 1 GLY A N 2
ATOM 1447 C CA . GLY A 1 1 ? 25.201 5.428 6.922 1.00 0.00 1 GLY A CA 2
ATOM 1448 C C . GLY A 1 1 ? 23.877 5.048 7.554 1.00 0.00 1 GLY A C 2
ATOM 1449 O O . GLY A 1 1 ? 23.599 3.868 7.767 1.00 0.00 1 GLY A O 2
ATOM 1453 N N . SER A 1 2 ? 23.058 6.050 7.856 1.00 0.00 2 SER A N 2
ATOM 1454 C CA . SER A 1 2 ? 21.757 5.816 8.472 1.00 0.00 2 SER A CA 2
ATOM 1455 C C . SER A 1 2 ? 20.787 5.192 7.473 1.00 0.00 2 SER A C 2
ATOM 1456 O O . SER A 1 2 ? 21.126 4.985 6.308 1.00 0.00 2 SER A O 2
ATOM 1464 N N . SER A 1 3 ? 19.578 4.895 7.939 1.00 0.00 3 SER A N 2
ATOM 1465 C CA . SER A 1 3 ? 18.559 4.291 7.088 1.00 0.00 3 SER A CA 2
ATOM 1466 C C . SER A 1 3 ? 17.472 5.304 6.741 1.00 0.00 3 SER A C 2
ATOM 1467 O O . SER A 1 3 ? 16.286 4.976 6.722 1.00 0.00 3 SER A O 2
ATOM 1475 N N . GLY A 1 4 ? 17.886 6.537 6.467 1.00 0.00 4 GLY A N 2
ATOM 1476 C CA . GLY A 1 4 ? 16.936 7.579 6.124 1.00 0.00 4 GLY A CA 2
ATOM 1477 C C . GLY A 1 4 ? 16.038 7.950 7.287 1.00 0.00 4 GLY A C 2
ATOM 1478 O O . GLY A 1 4 ? 15.257 7.127 7.765 1.00 0.00 4 GLY A O 2
ATOM 1482 N N . SER A 1 5 ? 16.149 9.193 7.746 1.00 0.00 5 SER A N 2
ATOM 1483 C CA . SER A 1 5 ? 15.343 9.670 8.864 1.00 0.00 5 SER A CA 2
ATOM 1484 C C . SER A 1 5 ? 14.404 10.787 8.420 1.00 0.00 5 SER A C 2
ATOM 1485 O O . SER A 1 5 ? 14.487 11.271 7.291 1.00 0.00 5 SER A O 2
ATOM 1493 N N . SER A 1 6 ? 13.511 11.192 9.317 1.00 0.00 6 SER A N 2
ATOM 1494 C CA . SER A 1 6 ? 12.553 12.250 9.018 1.00 0.00 6 SER A CA 2
ATOM 1495 C C . SER A 1 6 ? 11.789 12.663 10.273 1.00 0.00 6 SER A C 2
ATOM 1496 O O . SER A 1 6 ? 11.198 11.828 10.955 1.00 0.00 6 SER A O 2
ATOM 1504 N N . GLY A 1 7 ? 11.808 13.958 10.570 1.00 0.00 7 GLY A N 2
ATOM 1505 C CA . GLY A 1 7 ? 11.115 14.460 11.742 1.00 0.00 7 GLY A CA 2
ATOM 1506 C C . GLY A 1 7 ? 9.640 14.698 11.486 1.00 0.00 7 GLY A C 2
ATOM 1507 O O . GLY A 1 7 ? 9.116 14.318 10.439 1.00 0.00 7 GLY A O 2
ATOM 1511 N N . SER A 1 8 ? 8.968 15.327 12.445 1.00 0.00 8 SER A N 2
ATOM 1512 C CA . SER A 1 8 ? 7.543 15.610 12.321 1.00 0.00 8 SER A CA 2
ATOM 1513 C C . SER A 1 8 ? 7.315 16.995 11.724 1.00 0.00 8 SER A C 2
ATOM 1514 O O . SER A 1 8 ? 6.689 17.133 10.673 1.00 0.00 8 SER A O 2
ATOM 1522 N N . GLN A 1 9 ? 7.826 18.017 12.402 1.00 0.00 9 GLN A N 2
ATOM 1523 C CA . GLN A 1 9 ? 7.677 19.392 11.940 1.00 0.00 9 GLN A CA 2
ATOM 1524 C C . GLN A 1 9 ? 7.710 19.460 10.416 1.00 0.00 9 GLN A C 2
ATOM 1525 O O . GLN A 1 9 ? 8.683 19.046 9.788 1.00 0.00 9 GLN A O 2
ATOM 1539 N N . GLY A 1 10 ? 6.640 19.986 9.829 1.00 0.00 10 GLY A N 2
ATOM 1540 C CA . GLY A 1 10 ? 6.567 20.098 8.383 1.00 0.00 10 GLY A CA 2
ATOM 1541 C C . GLY A 1 10 ? 5.143 20.037 7.868 1.00 0.00 10 GLY A C 2
ATOM 1542 O O . GLY A 1 10 ? 4.394 19.118 8.200 1.00 0.00 10 GLY A O 2
ATOM 1546 N N . ASP A 1 11 ? 4.767 21.019 7.056 1.00 0.00 11 ASP A N 2
ATOM 1547 C CA . ASP A 1 11 ? 3.422 21.073 6.494 1.00 0.00 11 ASP A CA 2
ATOM 1548 C C . ASP A 1 11 ? 3.470 21.068 4.969 1.00 0.00 11 ASP A C 2
ATOM 1549 O O . ASP A 1 11 ? 3.460 22.124 4.334 1.00 0.00 11 ASP A O 2
ATOM 1558 N N . CYS A 1 12 ? 3.523 19.875 4.388 1.00 0.00 12 CYS A N 2
ATOM 1559 C CA . CYS A 1 12 ? 3.574 19.732 2.937 1.00 0.00 12 CYS A CA 2
ATOM 1560 C C . CYS A 1 12 ? 2.191 19.924 2.323 1.00 0.00 12 CYS A C 2
ATOM 1561 O O . CYS A 1 12 ? 1.193 20.029 3.036 1.00 0.00 12 CYS A O 2
ATOM 1569 N N . SER A 1 13 ? 2.141 19.971 0.996 1.00 0.00 13 SER A N 2
ATOM 1570 C CA . SER A 1 13 ? 0.881 20.157 0.285 1.00 0.00 13 SER A CA 2
ATOM 1571 C C . SER A 1 13 ? 0.679 19.061 -0.757 1.00 0.00 13 SER A C 2
ATOM 1572 O O . SER A 1 13 ? -0.375 18.425 -0.810 1.00 0.00 13 SER A O 2
ATOM 1580 N N . TYR A 1 14 ? 1.695 18.845 -1.584 1.00 0.00 14 TYR A N 2
ATOM 1581 C CA . TYR A 1 14 ? 1.630 17.828 -2.627 1.00 0.00 14 TYR A CA 2
ATOM 1582 C C . TYR A 1 14 ? 2.030 16.461 -2.081 1.00 0.00 14 TYR A C 2
ATOM 1583 O O . TYR A 1 14 ? 3.212 16.177 -1.891 1.00 0.00 14 TYR A O 2
ATOM 1601 N N . SER A 1 15 ? 1.034 15.617 -1.830 1.00 0.00 15 SER A N 2
ATOM 1602 C CA . SER A 1 15 ? 1.280 14.280 -1.302 1.00 0.00 15 SER A CA 2
ATOM 1603 C C . SER A 1 15 ? 2.573 13.702 -1.868 1.00 0.00 15 SER A C 2
ATOM 1604 O O . SER A 1 15 ? 2.714 13.538 -3.080 1.00 0.00 15 SER A O 2
ATOM 1612 N N . ARG A 1 16 ? 3.514 13.395 -0.982 1.00 0.00 16 ARG A N 2
ATOM 1613 C CA . ARG A 1 16 ? 4.797 12.836 -1.392 1.00 0.00 16 ARG A CA 2
ATOM 1614 C C . ARG A 1 16 ? 5.182 11.653 -0.508 1.00 0.00 16 ARG A C 2
ATOM 1615 O O . ARG A 1 16 ? 5.439 10.554 -1.000 1.00 0.00 16 ARG A O 2
ATOM 1636 N N . THR A 1 17 ? 5.221 11.887 0.800 1.00 0.00 17 THR A N 2
ATOM 1637 C CA . THR A 1 17 ? 5.577 10.842 1.752 1.00 0.00 17 THR A CA 2
ATOM 1638 C C . THR A 1 17 ? 4.338 10.284 2.444 1.00 0.00 17 THR A C 2
ATOM 1639 O O . THR A 1 17 ? 4.375 9.946 3.627 1.00 0.00 17 THR A O 2
ATOM 1650 N N . ALA A 1 18 ? 3.242 10.189 1.698 1.00 0.00 18 ALA A N 2
ATOM 1651 C CA . ALA A 1 18 ? 1.993 9.668 2.239 1.00 0.00 18 ALA A CA 2
ATOM 1652 C C . ALA A 1 18 ? 1.964 8.144 2.187 1.00 0.00 18 ALA A C 2
ATOM 1653 O O . ALA A 1 18 ? 1.927 7.478 3.222 1.00 0.00 18 ALA A O 2
ATOM 1660 N N . LEU A 1 19 ? 1.982 7.598 0.976 1.00 0.00 19 LEU A N 2
ATOM 1661 C CA . LEU A 1 19 ? 1.957 6.152 0.789 1.00 0.00 19 LEU A CA 2
ATOM 1662 C C . LEU A 1 19 ? 2.723 5.445 1.903 1.00 0.00 19 LEU A C 2
ATOM 1663 O O . LEU A 1 19 ? 2.320 4.378 2.367 1.00 0.00 19 LEU A O 2
ATOM 1679 N N . TYR A 1 20 ? 3.827 6.048 2.329 1.00 0.00 20 TYR A N 2
ATOM 1680 C CA . TYR A 1 20 ? 4.649 5.477 3.389 1.00 0.00 20 TYR A CA 2
ATOM 1681 C C . TYR A 1 20 ? 3.969 5.627 4.747 1.00 0.00 20 TYR A C 2
ATOM 1682 O O . TYR A 1 20 ? 3.786 4.650 5.474 1.00 0.00 20 TYR A O 2
ATOM 1700 N N . ASP A 1 21 ? 3.596 6.858 5.081 1.00 0.00 21 ASP A N 2
ATOM 1701 C CA . ASP A 1 21 ? 2.935 7.138 6.350 1.00 0.00 21 ASP A CA 2
ATOM 1702 C C . ASP A 1 21 ? 1.759 6.191 6.571 1.00 0.00 21 ASP A C 2
ATOM 1703 O O . ASP A 1 21 ? 1.506 5.749 7.693 1.00 0.00 21 ASP A O 2
ATOM 1712 N N . LEU A 1 22 ? 1.044 5.883 5.495 1.00 0.00 22 LEU A N 2
ATOM 1713 C CA . LEU A 1 22 ? -0.106 4.989 5.570 1.00 0.00 22 LEU A CA 2
ATOM 1714 C C . LEU A 1 22 ? 0.293 3.635 6.150 1.00 0.00 22 LEU A C 2
ATOM 1715 O O . LEU A 1 22 ? -0.511 2.962 6.795 1.00 0.00 22 LEU A O 2
ATOM 1731 N N . LEU A 1 23 ? 1.541 3.244 5.918 1.00 0.00 23 LEU A N 2
ATOM 1732 C CA . LEU A 1 23 ? 2.050 1.971 6.420 1.00 0.00 23 LEU A CA 2
ATOM 1733 C C . LEU A 1 23 ? 2.924 2.182 7.651 1.00 0.00 23 LEU A C 2
ATOM 1734 O O . LEU A 1 23 ? 2.620 1.683 8.734 1.00 0.00 23 LEU A O 2
ATOM 1750 N N . GLY A 1 24 ? 4.013 2.926 7.478 1.00 0.00 24 GLY A N 2
ATOM 1751 C CA . GLY A 1 24 ? 4.914 3.191 8.585 1.00 0.00 24 GLY A CA 2
ATOM 1752 C C . GLY A 1 24 ? 6.345 2.800 8.273 1.00 0.00 24 GLY A C 2
ATOM 1753 O O . GLY A 1 24 ? 7.127 2.508 9.178 1.00 0.00 24 GLY A O 2
ATOM 1757 N N . VAL A 1 25 ? 6.689 2.794 6.989 1.00 0.00 25 VAL A N 2
ATOM 1758 C CA . VAL A 1 25 ? 8.035 2.435 6.561 1.00 0.00 25 VAL A CA 2
ATOM 1759 C C . VAL A 1 25 ? 8.769 3.642 5.988 1.00 0.00 25 VAL A C 2
ATOM 1760 O O . VAL A 1 25 ? 8.166 4.566 5.442 1.00 0.00 25 VAL A O 2
ATOM 1773 N N . PRO A 1 26 ? 10.105 3.637 6.114 1.00 0.00 26 PRO A N 2
ATOM 1774 C CA . PRO A 1 26 ? 10.951 4.724 5.614 1.00 0.00 26 PRO A CA 2
ATOM 1775 C C . PRO A 1 26 ? 10.997 4.770 4.090 1.00 0.00 26 PRO A C 2
ATOM 1776 O O . PRO A 1 26 ? 10.321 3.993 3.416 1.00 0.00 26 PRO A O 2
ATOM 1787 N N . SER A 1 27 ? 11.799 5.684 3.554 1.00 0.00 27 SER A N 2
ATOM 1788 C CA . SER A 1 27 ? 11.931 5.832 2.109 1.00 0.00 27 SER A CA 2
ATOM 1789 C C . SER A 1 27 ? 12.881 4.783 1.540 1.00 0.00 27 SER A C 2
ATOM 1790 O O . SER A 1 27 ? 12.920 4.554 0.330 1.00 0.00 27 SER A O 2
ATOM 1798 N N . THR A 1 28 ? 13.649 4.148 2.420 1.00 0.00 28 THR A N 2
ATOM 1799 C CA . THR A 1 28 ? 14.600 3.125 2.007 1.00 0.00 28 THR A CA 2
ATOM 1800 C C . THR A 1 28 ? 14.283 1.784 2.659 1.00 0.00 28 THR A C 2
ATOM 1801 O O . THR A 1 28 ? 15.162 0.938 2.821 1.00 0.00 28 THR A O 2
ATOM 1812 N N . ALA A 1 29 ? 13.020 1.595 3.029 1.00 0.00 29 ALA A N 2
ATOM 1813 C CA . ALA A 1 29 ? 12.587 0.355 3.660 1.00 0.00 29 ALA A CA 2
ATOM 1814 C C . ALA A 1 29 ? 12.920 -0.851 2.788 1.00 0.00 29 ALA A C 2
ATOM 1815 O O . ALA A 1 29 ? 13.456 -0.706 1.689 1.00 0.00 29 ALA A O 2
ATOM 1822 N N . THR A 1 30 ? 12.601 -2.041 3.286 1.00 0.00 30 THR A N 2
ATOM 1823 C CA . THR A 1 30 ? 12.868 -3.273 2.553 1.00 0.00 30 THR A CA 2
ATOM 1824 C C . THR A 1 30 ? 11.581 -4.043 2.283 1.00 0.00 30 THR A C 2
ATOM 1825 O O . THR A 1 30 ? 10.573 -3.839 2.959 1.00 0.00 30 THR A O 2
ATOM 1836 N N . GLN A 1 31 ? 11.623 -4.927 1.292 1.00 0.00 31 GLN A N 2
ATOM 1837 C CA . GLN A 1 31 ? 10.458 -5.728 0.934 1.00 0.00 31 GLN A CA 2
ATOM 1838 C C . GLN A 1 31 ? 9.832 -6.363 2.172 1.00 0.00 31 GLN A C 2
ATOM 1839 O O . GLN A 1 31 ? 8.622 -6.282 2.378 1.00 0.00 31 GLN A O 2
ATOM 1853 N N . ALA A 1 32 ? 10.665 -6.995 2.992 1.00 0.00 32 ALA A N 2
ATOM 1854 C CA . ALA A 1 32 ? 10.194 -7.642 4.210 1.00 0.00 32 ALA A CA 2
ATOM 1855 C C . ALA A 1 32 ? 9.380 -6.676 5.065 1.00 0.00 32 ALA A C 2
ATOM 1856 O O . ALA A 1 32 ? 8.462 -7.085 5.775 1.00 0.00 32 ALA A O 2
ATOM 1863 N N . GLN A 1 33 ? 9.724 -5.394 4.992 1.00 0.00 33 GLN A N 2
ATOM 1864 C CA . GLN A 1 33 ? 9.025 -4.371 5.761 1.00 0.00 33 GLN A CA 2
ATOM 1865 C C . GLN A 1 33 ? 7.761 -3.916 5.039 1.00 0.00 33 GLN A C 2
ATOM 1866 O O . GLN A 1 33 ? 6.648 -4.159 5.504 1.00 0.00 33 GLN A O 2
ATOM 1880 N N . ILE A 1 34 ? 7.942 -3.253 3.901 1.00 0.00 34 ILE A N 2
ATOM 1881 C CA . ILE A 1 34 ? 6.816 -2.765 3.116 1.00 0.00 34 ILE A CA 2
ATOM 1882 C C . ILE A 1 34 ? 5.700 -3.802 3.050 1.00 0.00 34 ILE A C 2
ATOM 1883 O O . ILE A 1 34 ? 4.531 -3.462 2.868 1.00 0.00 34 ILE A O 2
ATOM 1899 N N . LYS A 1 35 ? 6.069 -5.070 3.201 1.00 0.00 35 LYS A N 2
ATOM 1900 C CA . LYS A 1 35 ? 5.100 -6.158 3.162 1.00 0.00 35 LYS A CA 2
ATOM 1901 C C . LYS A 1 35 ? 4.421 -6.332 4.517 1.00 0.00 35 LYS A C 2
ATOM 1902 O O . LYS A 1 35 ? 3.208 -6.167 4.640 1.00 0.00 35 LYS A O 2
ATOM 1921 N N . ALA A 1 36 ? 5.213 -6.663 5.532 1.00 0.00 36 ALA A N 2
ATOM 1922 C CA . ALA A 1 36 ? 4.689 -6.855 6.878 1.00 0.00 36 ALA A CA 2
ATOM 1923 C C . ALA A 1 36 ? 3.859 -5.654 7.321 1.00 0.00 36 ALA A C 2
ATOM 1924 O O . ALA A 1 36 ? 3.001 -5.769 8.195 1.00 0.00 36 ALA A O 2
ATOM 1931 N N . ALA A 1 37 ? 4.122 -4.503 6.712 1.00 0.00 37 ALA A N 2
ATOM 1932 C CA . ALA A 1 37 ? 3.399 -3.281 7.042 1.00 0.00 37 ALA A CA 2
ATOM 1933 C C . ALA A 1 37 ? 1.982 -3.313 6.481 1.00 0.00 37 ALA A C 2
ATOM 1934 O O . ALA A 1 37 ? 1.011 -3.099 7.207 1.00 0.00 37 ALA A O 2
ATOM 1941 N N . TYR A 1 38 ? 1.870 -3.582 5.185 1.00 0.00 38 TYR A N 2
ATOM 1942 C CA . TYR A 1 38 ? 0.571 -3.638 4.525 1.00 0.00 38 TYR A CA 2
ATOM 1943 C C . TYR A 1 38 ? -0.332 -4.673 5.189 1.00 0.00 38 TYR A C 2
ATOM 1944 O O . TYR A 1 38 ? -1.557 -4.601 5.088 1.00 0.00 38 TYR A O 2
ATOM 1962 N N . TYR A 1 39 ? 0.282 -5.636 5.868 1.00 0.00 39 TYR A N 2
ATOM 1963 C CA . TYR A 1 39 ? -0.465 -6.687 6.548 1.00 0.00 39 TYR A CA 2
ATOM 1964 C C . TYR A 1 39 ? -1.088 -6.166 7.839 1.00 0.00 39 TYR A C 2
ATOM 1965 O O . TYR A 1 39 ? -2.310 -6.159 7.993 1.00 0.00 39 TYR A O 2
ATOM 1983 N N . ARG A 1 40 ? -0.240 -5.728 8.763 1.00 0.00 40 ARG A N 2
ATOM 1984 C CA . ARG A 1 40 ? -0.705 -5.205 10.042 1.00 0.00 40 ARG A CA 2
ATOM 1985 C C . ARG A 1 40 ? -1.928 -4.312 9.850 1.00 0.00 40 ARG A C 2
ATOM 1986 O O . ARG A 1 40 ? -2.728 -4.135 10.769 1.00 0.00 40 ARG A O 2
ATOM 2007 N N . GLN A 1 41 ? -2.065 -3.753 8.653 1.00 0.00 41 GLN A N 2
ATOM 2008 C CA . GLN A 1 41 ? -3.189 -2.878 8.342 1.00 0.00 41 GLN A CA 2
ATOM 2009 C C . GLN A 1 41 ? -4.454 -3.689 8.083 1.00 0.00 41 GLN A C 2
ATOM 2010 O O . GLN A 1 41 ? -5.542 -3.319 8.527 1.00 0.00 41 GLN A O 2
ATOM 2024 N N . CYS A 1 42 ? -4.305 -4.794 7.361 1.00 0.00 42 CYS A N 2
ATOM 2025 C CA . CYS A 1 42 ? -5.437 -5.657 7.042 1.00 0.00 42 CYS A CA 2
ATOM 2026 C C . CYS A 1 42 ? -6.155 -6.105 8.311 1.00 0.00 42 CYS A C 2
ATOM 2027 O O . CYS A 1 42 ? -7.370 -6.302 8.312 1.00 0.00 42 CYS A O 2
ATOM 2035 N N . PHE A 1 43 ? -5.395 -6.265 9.389 1.00 0.00 43 PHE A N 2
ATOM 2036 C CA . PHE A 1 43 ? -5.958 -6.692 10.664 1.00 0.00 43 PHE A CA 2
ATOM 2037 C C . PHE A 1 43 ? -6.708 -5.546 11.339 1.00 0.00 43 PHE A C 2
ATOM 2038 O O . PHE A 1 43 ? -7.857 -5.700 11.754 1.00 0.00 43 PHE A O 2
ATOM 2055 N N . LEU A 1 44 ? -6.049 -4.398 11.445 1.00 0.00 44 LEU A N 2
ATOM 2056 C CA . LEU A 1 44 ? -6.651 -3.225 12.069 1.00 0.00 44 LEU A CA 2
ATOM 2057 C C . LEU A 1 44 ? -8.072 -3.007 11.561 1.00 0.00 44 LEU A C 2
ATOM 2058 O O . LEU A 1 44 ? -8.938 -2.528 12.293 1.00 0.00 44 LEU A O 2
ATOM 2074 N N . TYR A 1 45 ? -8.306 -3.362 10.302 1.00 0.00 45 TYR A N 2
ATOM 2075 C CA . TYR A 1 45 ? -9.622 -3.205 9.695 1.00 0.00 45 TYR A CA 2
ATOM 2076 C C . TYR A 1 45 ? -9.887 -4.308 8.675 1.00 0.00 45 TYR A C 2
ATOM 2077 O O . TYR A 1 45 ? -9.326 -4.303 7.578 1.00 0.00 45 TYR A O 2
ATOM 2095 N N . HIS A 1 46 ? -10.746 -5.253 9.043 1.00 0.00 46 HIS A N 2
ATOM 2096 C CA . HIS A 1 46 ? -11.087 -6.363 8.160 1.00 0.00 46 HIS A CA 2
ATOM 2097 C C . HIS A 1 46 ? -12.385 -6.081 7.410 1.00 0.00 46 HIS A C 2
ATOM 2098 O O . HIS A 1 46 ? -13.185 -5.232 7.803 1.00 0.00 46 HIS A O 2
ATOM 2112 N N . PRO A 1 47 ? -12.599 -6.808 6.303 1.00 0.00 47 PRO A N 2
ATOM 2113 C CA . PRO A 1 47 ? -13.798 -6.653 5.475 1.00 0.00 47 PRO A CA 2
ATOM 2114 C C . PRO A 1 47 ? -15.055 -7.164 6.172 1.00 0.00 47 PRO A C 2
ATOM 2115 O O . PRO A 1 47 ? -16.081 -6.485 6.197 1.00 0.00 47 PRO A O 2
ATOM 2126 N N . ASP A 1 48 ? -14.966 -8.363 6.737 1.00 0.00 48 ASP A N 2
ATOM 2127 C CA . ASP A 1 48 ? -16.096 -8.964 7.436 1.00 0.00 48 ASP A CA 2
ATOM 2128 C C . ASP A 1 48 ? -16.328 -8.282 8.780 1.00 0.00 48 ASP A C 2
ATOM 2129 O O . ASP A 1 48 ? -17.437 -7.836 9.077 1.00 0.00 48 ASP A O 2
ATOM 2138 N N . ARG A 1 49 ? -15.276 -8.205 9.589 1.00 0.00 49 ARG A N 2
ATOM 2139 C CA . ARG A 1 49 ? -15.367 -7.579 10.902 1.00 0.00 49 ARG A CA 2
ATOM 2140 C C . ARG A 1 49 ? -16.303 -6.374 10.867 1.00 0.00 49 ARG A C 2
ATOM 2141 O O . ARG A 1 49 ? -17.227 -6.270 11.673 1.00 0.00 49 ARG A O 2
ATOM 2162 N N . ASN A 1 50 ? -16.057 -5.467 9.928 1.00 0.00 50 ASN A N 2
ATOM 2163 C CA . ASN A 1 50 ? -16.878 -4.269 9.788 1.00 0.00 50 ASN A CA 2
ATOM 2164 C C . ASN A 1 50 ? -18.138 -4.564 8.981 1.00 0.00 50 ASN A C 2
ATOM 2165 O O . ASN A 1 50 ? -18.131 -5.408 8.085 1.00 0.00 50 ASN A O 2
ATOM 2176 N N . SER A 1 51 ? -19.220 -3.863 9.306 1.00 0.00 51 SER A N 2
ATOM 2177 C CA . SER A 1 51 ? -20.489 -4.052 8.614 1.00 0.00 51 SER A CA 2
ATOM 2178 C C . SER A 1 51 ? -20.859 -2.810 7.808 1.00 0.00 51 SER A C 2
ATOM 2179 O O . SER A 1 51 ? -21.103 -2.886 6.605 1.00 0.00 51 SER A O 2
ATOM 2187 N N . GLY A 1 52 ? -20.898 -1.664 8.483 1.00 0.00 52 GLY A N 2
ATOM 2188 C CA . GLY A 1 52 ? -21.239 -0.422 7.816 1.00 0.00 52 GLY A CA 2
ATOM 2189 C C . GLY A 1 52 ? -20.444 0.756 8.344 1.00 0.00 52 GLY A C 2
ATOM 2190 O O . GLY A 1 52 ? -20.972 1.590 9.079 1.00 0.00 52 GLY A O 2
ATOM 2194 N N . SER A 1 53 ? -19.171 0.825 7.969 1.00 0.00 53 SER A N 2
ATOM 2195 C CA . SER A 1 53 ? -18.300 1.907 8.414 1.00 0.00 53 SER A CA 2
ATOM 2196 C C . SER A 1 53 ? -17.560 2.529 7.234 1.00 0.00 53 SER A C 2
ATOM 2197 O O . SER A 1 53 ? -16.698 1.897 6.625 1.00 0.00 53 SER A O 2
ATOM 2205 N N . ALA A 1 54 ? -17.905 3.773 6.917 1.00 0.00 54 ALA A N 2
ATOM 2206 C CA . ALA A 1 54 ? -17.274 4.483 5.812 1.00 0.00 54 ALA A CA 2
ATOM 2207 C C . ALA A 1 54 ? -15.784 4.683 6.068 1.00 0.00 54 ALA A C 2
ATOM 2208 O O . ALA A 1 54 ? -14.947 4.276 5.263 1.00 0.00 54 ALA A O 2
ATOM 2215 N N . GLU A 1 55 ? -15.460 5.313 7.193 1.00 0.00 55 GLU A N 2
ATOM 2216 C CA . GLU A 1 55 ? -14.070 5.568 7.553 1.00 0.00 55 GLU A CA 2
ATOM 2217 C C . GLU A 1 55 ? -13.190 4.371 7.203 1.00 0.00 55 GLU A C 2
ATOM 2218 O O . GLU A 1 55 ? -12.128 4.524 6.599 1.00 0.00 55 GLU A O 2
ATOM 2230 N N . ALA A 1 56 ? -13.639 3.181 7.588 1.00 0.00 56 ALA A N 2
ATOM 2231 C CA . ALA A 1 56 ? -12.893 1.959 7.314 1.00 0.00 56 ALA A CA 2
ATOM 2232 C C . ALA A 1 56 ? -12.807 1.692 5.816 1.00 0.00 56 ALA A C 2
ATOM 2233 O O . ALA A 1 56 ? -11.761 1.293 5.306 1.00 0.00 56 ALA A O 2
ATOM 2240 N N . ALA A 1 57 ? -13.915 1.913 5.115 1.00 0.00 57 ALA A N 2
ATOM 2241 C CA . ALA A 1 57 ? -13.964 1.698 3.675 1.00 0.00 57 ALA A CA 2
ATOM 2242 C C . ALA A 1 57 ? -12.942 2.571 2.954 1.00 0.00 57 ALA A C 2
ATOM 2243 O O . ALA A 1 57 ? -12.063 2.065 2.257 1.00 0.00 57 ALA A O 2
ATOM 2250 N N . GLU A 1 58 ? -13.065 3.883 3.126 1.00 0.00 58 GLU A N 2
ATOM 2251 C CA . GLU A 1 58 ? -12.152 4.825 2.490 1.00 0.00 58 GLU A CA 2
ATOM 2252 C C . GLU A 1 58 ? -10.702 4.492 2.831 1.00 0.00 58 GLU A C 2
ATOM 2253 O O . GLU A 1 58 ? -9.797 4.715 2.027 1.00 0.00 58 GLU A O 2
ATOM 2265 N N . ARG A 1 59 ? -10.490 3.959 4.030 1.00 0.00 59 ARG A N 2
ATOM 2266 C CA . ARG A 1 59 ? -9.151 3.597 4.479 1.00 0.00 59 ARG A CA 2
ATOM 2267 C C . ARG A 1 59 ? -8.647 2.359 3.744 1.00 0.00 59 ARG A C 2
ATOM 2268 O O . ARG A 1 59 ? -7.740 2.441 2.916 1.00 0.00 59 ARG A O 2
ATOM 2289 N N . PHE A 1 60 ? -9.241 1.211 4.053 1.00 0.00 60 PHE A N 2
ATOM 2290 C CA . PHE A 1 60 ? -8.852 -0.045 3.424 1.00 0.00 60 PHE A CA 2
ATOM 2291 C C . PHE A 1 60 ? -8.510 0.167 1.952 1.00 0.00 60 PHE A C 2
ATOM 2292 O O . PHE A 1 60 ? -7.622 -0.490 1.407 1.00 0.00 60 PHE A O 2
ATOM 2309 N N . THR A 1 61 ? -9.223 1.089 1.312 1.00 0.00 61 THR A N 2
ATOM 2310 C CA . THR A 1 61 ? -8.997 1.388 -0.096 1.00 0.00 61 THR A CA 2
ATOM 2311 C C . THR A 1 61 ? -7.662 2.094 -0.302 1.00 0.00 61 THR A C 2
ATOM 2312 O O . THR A 1 61 ? -6.854 1.683 -1.135 1.00 0.00 61 THR A O 2
ATOM 2323 N N . ARG A 1 62 ? -7.436 3.157 0.463 1.00 0.00 62 ARG A N 2
ATOM 2324 C CA . ARG A 1 62 ? -6.198 3.920 0.364 1.00 0.00 62 ARG A CA 2
ATOM 2325 C C . ARG A 1 62 ? -4.996 3.059 0.742 1.00 0.00 62 ARG A C 2
ATOM 2326 O O . ARG A 1 62 ? -4.061 2.903 -0.043 1.00 0.00 62 ARG A O 2
ATOM 2347 N N . ILE A 1 63 ? -5.030 2.504 1.949 1.00 0.00 63 ILE A N 2
ATOM 2348 C CA . ILE A 1 63 ? -3.945 1.659 2.430 1.00 0.00 63 ILE A CA 2
ATOM 2349 C C . ILE A 1 63 ? -3.378 0.797 1.307 1.00 0.00 63 ILE A C 2
ATOM 2350 O O . ILE A 1 63 ? -2.164 0.722 1.119 1.00 0.00 63 ILE A O 2
ATOM 2366 N N . SER A 1 64 ? -4.267 0.150 0.560 1.00 0.00 64 SER A N 2
ATOM 2367 C CA . SER A 1 64 ? -3.856 -0.709 -0.546 1.00 0.00 64 SER A CA 2
ATOM 2368 C C . SER A 1 64 ? -2.956 0.049 -1.516 1.00 0.00 64 SER A C 2
ATOM 2369 O O . SER A 1 64 ? -1.899 -0.442 -1.911 1.00 0.00 64 SER A O 2
ATOM 2377 N N . GLN A 1 65 ? -3.384 1.249 -1.897 1.00 0.00 65 GLN A N 2
ATOM 2378 C CA . GLN A 1 65 ? -2.618 2.075 -2.822 1.00 0.00 65 GLN A CA 2
ATOM 2379 C C . GLN A 1 65 ? -1.156 2.157 -2.396 1.00 0.00 65 GLN A C 2
ATOM 2380 O O . GLN A 1 65 ? -0.251 2.045 -3.222 1.00 0.00 65 GLN A O 2
ATOM 2394 N N . ALA A 1 66 ? -0.932 2.353 -1.100 1.00 0.00 66 ALA A N 2
ATOM 2395 C CA . ALA A 1 66 ? 0.420 2.448 -0.564 1.00 0.00 66 ALA A CA 2
ATOM 2396 C C . ALA A 1 66 ? 1.177 1.137 -0.749 1.00 0.00 66 ALA A C 2
ATOM 2397 O O . ALA A 1 66 ? 2.394 1.133 -0.940 1.00 0.00 66 ALA A O 2
ATOM 2404 N N . TYR A 1 67 ? 0.451 0.027 -0.691 1.00 0.00 67 TYR A N 2
ATOM 2405 C CA . TYR A 1 67 ? 1.055 -1.291 -0.849 1.00 0.00 67 TYR A CA 2
ATOM 2406 C C . TYR A 1 67 ? 1.295 -1.607 -2.322 1.00 0.00 67 TYR A C 2
ATOM 2407 O O . TYR A 1 67 ? 1.735 -2.703 -2.671 1.00 0.00 67 TYR A O 2
ATOM 2425 N N . VAL A 1 68 ? 1.004 -0.637 -3.184 1.00 0.00 68 VAL A N 2
ATOM 2426 C CA . VAL A 1 68 ? 1.190 -0.810 -4.620 1.00 0.00 68 VAL A CA 2
ATOM 2427 C C . VAL A 1 68 ? 2.399 -0.024 -5.116 1.00 0.00 68 VAL A C 2
ATOM 2428 O O . VAL A 1 68 ? 3.416 -0.604 -5.495 1.00 0.00 68 VAL A O 2
ATOM 2441 N N . VAL A 1 69 ? 2.280 1.300 -5.111 1.00 0.00 69 VAL A N 2
ATOM 2442 C CA . VAL A 1 69 ? 3.364 2.166 -5.559 1.00 0.00 69 VAL A CA 2
ATOM 2443 C C . VAL A 1 69 ? 4.682 1.787 -4.892 1.00 0.00 69 VAL A C 2
ATOM 2444 O O . VAL A 1 69 ? 5.710 1.653 -5.557 1.00 0.00 69 VAL A O 2
ATOM 2457 N N . LEU A 1 70 ? 4.644 1.614 -3.576 1.00 0.00 70 LEU A N 2
ATOM 2458 C CA . LEU A 1 70 ? 5.836 1.249 -2.818 1.00 0.00 70 LEU A CA 2
ATOM 2459 C C . LEU A 1 70 ? 6.035 -0.264 -2.810 1.00 0.00 70 LEU A C 2
ATOM 2460 O O . LEU A 1 70 ? 7.142 -0.754 -2.593 1.00 0.00 70 LEU A O 2
ATOM 2476 N N . GLY A 1 71 ? 4.953 -0.999 -3.051 1.00 0.00 71 GLY A N 2
ATOM 2477 C CA . GLY A 1 71 ? 5.030 -2.448 -3.069 1.00 0.00 71 GLY A CA 2
ATOM 2478 C C . GLY A 1 71 ? 6.317 -2.952 -3.691 1.00 0.00 71 GLY A C 2
ATOM 2479 O O . GLY A 1 71 ? 6.923 -3.902 -3.195 1.00 0.00 71 GLY A O 2
ATOM 2483 N N . SER A 1 72 ? 6.734 -2.317 -4.782 1.00 0.00 72 SER A N 2
ATOM 2484 C CA . SER A 1 72 ? 7.954 -2.711 -5.476 1.00 0.00 72 SER A CA 2
ATOM 2485 C C . SER A 1 72 ? 9.040 -1.653 -5.308 1.00 0.00 72 SER A C 2
ATOM 2486 O O . SER A 1 72 ? 8.766 -0.526 -4.894 1.00 0.00 72 SER A O 2
ATOM 2494 N N . ALA A 1 73 ? 10.275 -2.024 -5.632 1.00 0.00 73 ALA A N 2
ATOM 2495 C CA . ALA A 1 73 ? 11.402 -1.107 -5.519 1.00 0.00 73 ALA A CA 2
ATOM 2496 C C . ALA A 1 73 ? 11.439 -0.135 -6.693 1.00 0.00 73 ALA A C 2
ATOM 2497 O O . ALA A 1 73 ? 11.530 1.079 -6.506 1.00 0.00 73 ALA A O 2
ATOM 2504 N N . THR A 1 74 ? 11.369 -0.676 -7.906 1.00 0.00 74 THR A N 2
ATOM 2505 C CA . THR A 1 74 ? 11.397 0.143 -9.111 1.00 0.00 74 THR A CA 2
ATOM 2506 C C . THR A 1 74 ? 10.395 1.289 -9.020 1.00 0.00 74 THR A C 2
ATOM 2507 O O . THR A 1 74 ? 10.761 2.458 -9.144 1.00 0.00 74 THR A O 2
ATOM 2518 N N . LEU A 1 75 ? 9.130 0.946 -8.801 1.00 0.00 75 LEU A N 2
ATOM 2519 C CA . LEU A 1 75 ? 8.075 1.947 -8.692 1.00 0.00 75 LEU A CA 2
ATOM 2520 C C . LEU A 1 75 ? 8.515 3.109 -7.807 1.00 0.00 75 LEU A C 2
ATOM 2521 O O . LEU A 1 75 ? 8.594 4.251 -8.260 1.00 0.00 75 LEU A O 2
ATOM 2537 N N . ARG A 1 76 ? 8.803 2.809 -6.545 1.00 0.00 76 ARG A N 2
ATOM 2538 C CA . ARG A 1 76 ? 9.236 3.828 -5.597 1.00 0.00 76 ARG A CA 2
ATOM 2539 C C . ARG A 1 76 ? 10.095 4.883 -6.288 1.00 0.00 76 ARG A C 2
ATOM 2540 O O . ARG A 1 76 ? 9.842 6.081 -6.166 1.00 0.00 76 ARG A O 2
ATOM 2561 N N . ARG A 1 77 ? 11.113 4.428 -7.013 1.00 0.00 77 ARG A N 2
ATOM 2562 C CA . ARG A 1 77 ? 12.010 5.333 -7.722 1.00 0.00 77 ARG A CA 2
ATOM 2563 C C . ARG A 1 77 ? 11.239 6.195 -8.717 1.00 0.00 77 ARG A C 2
ATOM 2564 O O . ARG A 1 77 ? 11.397 7.415 -8.751 1.00 0.00 77 ARG A O 2
ATOM 2585 N N . LYS A 1 78 ? 10.404 5.551 -9.526 1.00 0.00 78 LYS A N 2
ATOM 2586 C CA . LYS A 1 78 ? 9.607 6.257 -10.522 1.00 0.00 78 LYS A CA 2
ATOM 2587 C C . LYS A 1 78 ? 8.988 7.519 -9.929 1.00 0.00 78 LYS A C 2
ATOM 2588 O O . LYS A 1 78 ? 9.282 8.631 -10.367 1.00 0.00 78 LYS A O 2
ATOM 2607 N N . TYR A 1 79 ? 8.131 7.338 -8.930 1.00 0.00 79 TYR A N 2
ATOM 2608 C CA . TYR A 1 79 ? 7.470 8.462 -8.277 1.00 0.00 79 TYR A CA 2
ATOM 2609 C C . TYR A 1 79 ? 8.485 9.518 -7.850 1.00 0.00 79 TYR A C 2
ATOM 2610 O O . TYR A 1 79 ? 8.228 10.718 -7.949 1.00 0.00 79 TYR A O 2
ATOM 2628 N N . ASP A 1 80 ? 9.638 9.061 -7.375 1.00 0.00 80 ASP A N 2
ATOM 2629 C CA . ASP A 1 80 ? 10.694 9.965 -6.933 1.00 0.00 80 ASP A CA 2
ATOM 2630 C C . ASP A 1 80 ? 11.112 10.905 -8.060 1.00 0.00 80 ASP A C 2
ATOM 2631 O O . ASP A 1 80 ? 11.539 12.033 -7.815 1.00 0.00 80 ASP A O 2
ATOM 2640 N N . ARG A 1 81 ? 10.987 10.431 -9.295 1.00 0.00 81 ARG A N 2
ATOM 2641 C CA . ARG A 1 81 ? 11.354 11.227 -10.460 1.00 0.00 81 ARG A CA 2
ATOM 2642 C C . ARG A 1 81 ? 10.116 11.627 -11.257 1.00 0.00 81 ARG A C 2
ATOM 2643 O O . ARG A 1 81 ? 10.215 12.308 -12.277 1.00 0.00 81 ARG A O 2
ATOM 2664 N N . GLY A 1 82 ? 8.950 11.196 -10.785 1.00 0.00 82 GLY A N 2
ATOM 2665 C CA . GLY A 1 82 ? 7.710 11.518 -11.467 1.00 0.00 82 GLY A CA 2
ATOM 2666 C C . GLY A 1 82 ? 7.492 10.670 -12.704 1.00 0.00 82 GLY A C 2
ATOM 2667 O O . GLY A 1 82 ? 6.759 11.063 -13.614 1.00 0.00 82 GLY A O 2
ATOM 2671 N N . LEU A 1 83 ? 8.129 9.505 -12.742 1.00 0.00 83 LEU A N 2
ATOM 2672 C CA . LEU A 1 83 ? 8.002 8.600 -13.879 1.00 0.00 83 LEU A CA 2
ATOM 2673 C C . LEU A 1 83 ? 6.762 7.723 -13.741 1.00 0.00 83 LEU A C 2
ATOM 2674 O O . LEU A 1 83 ? 6.283 7.149 -14.720 1.00 0.00 83 LEU A O 2
ATOM 2690 N N . LEU A 1 84 ? 6.244 7.627 -12.522 1.00 0.00 84 LEU A N 2
ATOM 2691 C CA . LEU A 1 84 ? 5.057 6.822 -12.256 1.00 0.00 84 LEU A CA 2
ATOM 2692 C C . LEU A 1 84 ? 3.824 7.437 -12.912 1.00 0.00 84 LEU A C 2
ATOM 2693 O O . LEU A 1 84 ? 3.481 8.590 -12.652 1.00 0.00 84 LEU A O 2
ATOM 2709 N N . SER A 1 85 ? 3.161 6.658 -13.760 1.00 0.00 85 SER A N 2
ATOM 2710 C CA . SER A 1 85 ? 1.967 7.126 -14.455 1.00 0.00 85 SER A CA 2
ATOM 2711 C C . SER A 1 85 ? 0.713 6.828 -13.639 1.00 0.00 85 SER A C 2
ATOM 2712 O O . SER A 1 85 ? 0.676 5.873 -12.864 1.00 0.00 85 SER A O 2
ATOM 2720 N N . ASP A 1 86 ? -0.313 7.653 -13.820 1.00 0.00 86 ASP A N 2
ATOM 2721 C CA . ASP A 1 86 ? -1.570 7.478 -13.103 1.00 0.00 86 ASP A CA 2
ATOM 2722 C C . ASP A 1 86 ? -2.046 6.031 -13.185 1.00 0.00 86 ASP A C 2
ATOM 2723 O O . ASP A 1 86 ? -2.476 5.453 -12.188 1.00 0.00 86 ASP A O 2
ATOM 2732 N N . GLU A 1 87 ? -1.967 5.454 -14.380 1.00 0.00 87 GLU A N 2
ATOM 2733 C CA . GLU A 1 87 ? -2.392 4.076 -14.592 1.00 0.00 87 GLU A CA 2
ATOM 2734 C C . GLU A 1 87 ? -1.752 3.145 -13.566 1.00 0.00 87 GLU A C 2
ATOM 2735 O O . GLU A 1 87 ? -2.382 2.201 -13.089 1.00 0.00 87 GLU A O 2
ATOM 2747 N N . ASP A 1 88 ? -0.496 3.419 -13.231 1.00 0.00 88 ASP A N 2
ATOM 2748 C CA . ASP A 1 88 ? 0.231 2.608 -12.261 1.00 0.00 88 ASP A CA 2
ATOM 2749 C C . ASP A 1 88 ? -0.461 2.636 -10.902 1.00 0.00 88 ASP A C 2
ATOM 2750 O O . ASP A 1 88 ? -0.732 1.590 -10.310 1.00 0.00 88 ASP A O 2
ATOM 2759 N N . LEU A 1 89 ? -0.744 3.838 -10.412 1.00 0.00 89 LEU A N 2
ATOM 2760 C CA . LEU A 1 89 ? -1.404 4.002 -9.122 1.00 0.00 89 LEU A CA 2
ATOM 2761 C C . LEU A 1 89 ? -2.551 3.008 -8.966 1.00 0.00 89 LEU A C 2
ATOM 2762 O O . LEU A 1 89 ? -2.538 2.166 -8.068 1.00 0.00 89 LEU A O 2
ATOM 2778 N N . ARG A 1 90 ? -3.540 3.112 -9.847 1.00 0.00 90 ARG A N 2
ATOM 2779 C CA . ARG A 1 90 ? -4.694 2.221 -9.808 1.00 0.00 90 ARG A CA 2
ATOM 2780 C C . ARG A 1 90 ? -4.279 0.780 -10.089 1.00 0.00 90 ARG A C 2
ATOM 2781 O O . ARG A 1 90 ? -4.746 -0.151 -9.434 1.00 0.00 90 ARG A O 2
ATOM 2802 N N . GLY A 1 91 ? -3.397 0.604 -11.069 1.00 0.00 91 GLY A N 2
ATOM 2803 C CA . GLY A 1 91 ? -2.934 -0.726 -11.420 1.00 0.00 91 GLY A CA 2
ATOM 2804 C C . GLY A 1 91 ? -3.630 -1.276 -12.649 1.00 0.00 91 GLY A C 2
ATOM 2805 O O . GLY A 1 91 ? -4.805 -1.005 -12.897 1.00 0.00 91 GLY A O 2
ATOM 2809 N N . PRO A 1 92 ? -2.896 -2.068 -13.445 1.00 0.00 92 PRO A N 2
ATOM 2810 C CA . PRO A 1 92 ? -3.430 -2.674 -14.669 1.00 0.00 92 PRO A CA 2
ATOM 2811 C C . PRO A 1 92 ? -4.462 -3.758 -14.377 1.00 0.00 92 PRO A C 2
ATOM 2812 O O . PRO A 1 92 ? -4.746 -4.063 -13.220 1.00 0.00 92 PRO A O 2
ATOM 2823 N N . GLY A 1 93 ? -5.021 -4.337 -15.436 1.00 0.00 93 GLY A N 2
ATOM 2824 C CA . GLY A 1 93 ? -6.015 -5.381 -15.271 1.00 0.00 93 GLY A CA 2
ATOM 2825 C C . GLY A 1 93 ? -5.784 -6.554 -16.204 1.00 0.00 93 GLY A C 2
ATOM 2826 O O . GLY A 1 93 ? -5.620 -7.688 -15.756 1.00 0.00 93 GLY A O 2
ATOM 2830 N N . SER A 1 94 ? -5.773 -6.280 -17.504 1.00 0.00 94 SER A N 2
ATOM 2831 C CA . SER A 1 94 ? -5.566 -7.322 -18.503 1.00 0.00 94 SER A CA 2
ATOM 2832 C C . SER A 1 94 ? -4.368 -8.193 -18.139 1.00 0.00 94 SER A C 2
ATOM 2833 O O . SER A 1 94 ? -3.315 -7.690 -17.748 1.00 0.00 94 SER A O 2
ATOM 2841 N N . GLY A 1 95 ? -4.536 -9.506 -18.269 1.00 0.00 95 GLY A N 2
ATOM 2842 C CA . GLY A 1 95 ? -3.462 -10.427 -17.950 1.00 0.00 95 GLY A CA 2
ATOM 2843 C C . GLY A 1 95 ? -3.826 -11.869 -18.247 1.00 0.00 95 GLY A C 2
ATOM 2844 O O . GLY A 1 95 ? -3.683 -12.349 -19.371 1.00 0.00 95 GLY A O 2
ATOM 2848 N N . PRO A 1 96 ? -4.309 -12.584 -17.220 1.00 0.00 96 PRO A N 2
ATOM 2849 C CA . PRO A 1 96 ? -4.704 -13.990 -17.351 1.00 0.00 96 PRO A CA 2
ATOM 2850 C C . PRO A 1 96 ? -5.965 -14.161 -18.191 1.00 0.00 96 PRO A C 2
ATOM 2851 O O . PRO A 1 96 ? -6.584 -13.182 -18.606 1.00 0.00 96 PRO A O 2
ATOM 2862 N N . SER A 1 97 ? -6.340 -15.412 -18.439 1.00 0.00 97 SER A N 2
ATOM 2863 C CA . SER A 1 97 ? -7.526 -15.712 -19.233 1.00 0.00 97 SER A CA 2
ATOM 2864 C C . SER A 1 97 ? -8.732 -14.926 -18.727 1.00 0.00 97 SER A C 2
ATOM 2865 O O . SER A 1 97 ? -9.019 -14.911 -17.530 1.00 0.00 97 SER A O 2
ATOM 2873 N N . SER A 1 98 ? -9.433 -14.273 -19.648 1.00 0.00 98 SER A N 2
ATOM 2874 C CA . SER A 1 98 ? -10.606 -13.481 -19.296 1.00 0.00 98 SER A CA 2
ATOM 2875 C C . SER A 1 98 ? -11.678 -13.588 -20.376 1.00 0.00 98 SER A C 2
ATOM 2876 O O . SER A 1 98 ? -11.396 -13.973 -21.510 1.00 0.00 98 SER A O 2
ATOM 2884 N N . GLY A 1 99 ? -12.910 -13.243 -20.015 1.00 0.00 99 GLY A N 2
ATOM 2885 C CA . GLY A 1 99 ? -14.007 -13.307 -20.963 1.00 0.00 99 GLY A CA 2
ATOM 2886 C C . GLY A 1 99 ? -14.826 -14.574 -20.817 1.00 0.00 99 GLY A C 2
ATOM 2887 O O . GLY A 1 99 ? -14.973 -15.339 -21.770 1.00 0.00 99 GLY A O 2
ATOM 2891 N N . GLY A 1 1 ? 15.680 15.378 3.183 1.00 0.00 1 GLY A N 3
ATOM 2892 C CA . GLY A 1 1 ? 15.033 15.192 4.469 1.00 0.00 1 GLY A CA 3
ATOM 2893 C C . GLY A 1 1 ? 14.757 16.505 5.174 1.00 0.00 1 GLY A C 3
ATOM 2894 O O . GLY A 1 1 ? 15.632 17.366 5.263 1.00 0.00 1 GLY A O 3
ATOM 2898 N N . SER A 1 2 ? 13.535 16.660 5.675 1.00 0.00 2 SER A N 3
ATOM 2899 C CA . SER A 1 2 ? 13.144 17.880 6.372 1.00 0.00 2 SER A CA 3
ATOM 2900 C C . SER A 1 2 ? 11.748 17.740 6.970 1.00 0.00 2 SER A C 3
ATOM 2901 O O . SER A 1 2 ? 10.804 17.345 6.286 1.00 0.00 2 SER A O 3
ATOM 2909 N N . SER A 1 3 ? 11.625 18.068 8.252 1.00 0.00 3 SER A N 3
ATOM 2910 C CA . SER A 1 3 ? 10.345 17.975 8.945 1.00 0.00 3 SER A CA 3
ATOM 2911 C C . SER A 1 3 ? 9.807 19.363 9.281 1.00 0.00 3 SER A C 3
ATOM 2912 O O . SER A 1 3 ? 10.371 20.075 10.111 1.00 0.00 3 SER A O 3
ATOM 2920 N N . GLY A 1 4 ? 8.712 19.741 8.629 1.00 0.00 4 GLY A N 3
ATOM 2921 C CA . GLY A 1 4 ? 8.116 21.041 8.871 1.00 0.00 4 GLY A CA 3
ATOM 2922 C C . GLY A 1 4 ? 7.206 21.481 7.741 1.00 0.00 4 GLY A C 3
ATOM 2923 O O . GLY A 1 4 ? 7.676 21.917 6.690 1.00 0.00 4 GLY A O 3
ATOM 2927 N N . SER A 1 5 ? 5.899 21.365 7.956 1.00 0.00 5 SER A N 3
ATOM 2928 C CA . SER A 1 5 ? 4.921 21.749 6.945 1.00 0.00 5 SER A CA 3
ATOM 2929 C C . SER A 1 5 ? 4.052 22.901 7.440 1.00 0.00 5 SER A C 3
ATOM 2930 O O . SER A 1 5 ? 4.097 23.267 8.614 1.00 0.00 5 SER A O 3
ATOM 2938 N N . SER A 1 6 ? 3.261 23.468 6.535 1.00 0.00 6 SER A N 3
ATOM 2939 C CA . SER A 1 6 ? 2.383 24.582 6.877 1.00 0.00 6 SER A CA 3
ATOM 2940 C C . SER A 1 6 ? 1.492 24.953 5.696 1.00 0.00 6 SER A C 3
ATOM 2941 O O . SER A 1 6 ? 1.834 24.701 4.542 1.00 0.00 6 SER A O 3
ATOM 2949 N N . GLY A 1 7 ? 0.344 25.555 5.995 1.00 0.00 7 GLY A N 3
ATOM 2950 C CA . GLY A 1 7 ? -0.580 25.952 4.949 1.00 0.00 7 GLY A CA 3
ATOM 2951 C C . GLY A 1 7 ? -2.009 25.551 5.255 1.00 0.00 7 GLY A C 3
ATOM 2952 O O . GLY A 1 7 ? -2.261 24.446 5.735 1.00 0.00 7 GLY A O 3
ATOM 2956 N N . SER A 1 8 ? -2.947 26.451 4.979 1.00 0.00 8 SER A N 3
ATOM 2957 C CA . SER A 1 8 ? -4.359 26.186 5.232 1.00 0.00 8 SER A CA 3
ATOM 2958 C C . SER A 1 8 ? -5.055 25.693 3.968 1.00 0.00 8 SER A C 3
ATOM 2959 O O . SER A 1 8 ? -4.490 25.744 2.876 1.00 0.00 8 SER A O 3
ATOM 2967 N N . GLN A 1 9 ? -6.285 25.215 4.125 1.00 0.00 9 GLN A N 3
ATOM 2968 C CA . GLN A 1 9 ? -7.059 24.711 2.997 1.00 0.00 9 GLN A CA 3
ATOM 2969 C C . GLN A 1 9 ? -6.936 25.641 1.794 1.00 0.00 9 GLN A C 3
ATOM 2970 O O . GLN A 1 9 ? -7.002 26.862 1.932 1.00 0.00 9 GLN A O 3
ATOM 2984 N N . GLY A 1 10 ? -6.758 25.055 0.614 1.00 0.00 10 GLY A N 3
ATOM 2985 C CA . GLY A 1 10 ? -6.629 25.847 -0.595 1.00 0.00 10 GLY A CA 3
ATOM 2986 C C . GLY A 1 10 ? -6.531 24.989 -1.841 1.00 0.00 10 GLY A C 3
ATOM 2987 O O . GLY A 1 10 ? -7.533 24.736 -2.510 1.00 0.00 10 GLY A O 3
ATOM 2991 N N . ASP A 1 11 ? -5.320 24.543 -2.156 1.00 0.00 11 ASP A N 3
ATOM 2992 C CA . ASP A 1 11 ? -5.094 23.709 -3.331 1.00 0.00 11 ASP A CA 3
ATOM 2993 C C . ASP A 1 11 ? -4.806 22.267 -2.927 1.00 0.00 11 ASP A C 3
ATOM 2994 O O . ASP A 1 11 ? -4.609 21.969 -1.748 1.00 0.00 11 ASP A O 3
ATOM 3003 N N . CYS A 1 12 ? -4.785 21.375 -3.911 1.00 0.00 12 CYS A N 3
ATOM 3004 C CA . CYS A 1 12 ? -4.524 19.962 -3.658 1.00 0.00 12 CYS A CA 3
ATOM 3005 C C . CYS A 1 12 ? -3.481 19.791 -2.558 1.00 0.00 12 CYS A C 3
ATOM 3006 O O . CYS A 1 12 ? -2.629 20.657 -2.357 1.00 0.00 12 CYS A O 3
ATOM 3014 N N . SER A 1 13 ? -3.555 18.669 -1.849 1.00 0.00 13 SER A N 3
ATOM 3015 C CA . SER A 1 13 ? -2.620 18.387 -0.766 1.00 0.00 13 SER A CA 3
ATOM 3016 C C . SER A 1 13 ? -1.436 17.569 -1.270 1.00 0.00 13 SER A C 3
ATOM 3017 O O . SER A 1 13 ? -1.605 16.610 -2.024 1.00 0.00 13 SER A O 3
ATOM 3025 N N . TYR A 1 14 ? -0.236 17.953 -0.847 1.00 0.00 14 TYR A N 3
ATOM 3026 C CA . TYR A 1 14 ? 0.978 17.258 -1.257 1.00 0.00 14 TYR A CA 3
ATOM 3027 C C . TYR A 1 14 ? 0.835 15.752 -1.062 1.00 0.00 14 TYR A C 3
ATOM 3028 O O . TYR A 1 14 ? 1.120 14.968 -1.968 1.00 0.00 14 TYR A O 3
ATOM 3046 N N . SER A 1 15 ? 0.391 15.355 0.126 1.00 0.00 15 SER A N 3
ATOM 3047 C CA . SER A 1 15 ? 0.213 13.942 0.443 1.00 0.00 15 SER A CA 3
ATOM 3048 C C . SER A 1 15 ? 1.292 13.096 -0.224 1.00 0.00 15 SER A C 3
ATOM 3049 O O . SER A 1 15 ? 1.007 12.041 -0.792 1.00 0.00 15 SER A O 3
ATOM 3057 N N . ARG A 1 16 ? 2.533 13.565 -0.152 1.00 0.00 16 ARG A N 3
ATOM 3058 C CA . ARG A 1 16 ? 3.656 12.853 -0.749 1.00 0.00 16 ARG A CA 3
ATOM 3059 C C . ARG A 1 16 ? 4.122 11.716 0.156 1.00 0.00 16 ARG A C 3
ATOM 3060 O O . ARG A 1 16 ? 4.480 10.637 -0.318 1.00 0.00 16 ARG A O 3
ATOM 3081 N N . THR A 1 17 ? 4.115 11.965 1.462 1.00 0.00 17 THR A N 3
ATOM 3082 C CA . THR A 1 17 ? 4.538 10.963 2.433 1.00 0.00 17 THR A CA 3
ATOM 3083 C C . THR A 1 17 ? 3.338 10.247 3.042 1.00 0.00 17 THR A C 3
ATOM 3084 O O . THR A 1 17 ? 3.321 9.952 4.237 1.00 0.00 17 THR A O 3
ATOM 3095 N N . ALA A 1 18 ? 2.336 9.971 2.214 1.00 0.00 18 ALA A N 3
ATOM 3096 C CA . ALA A 1 18 ? 1.133 9.288 2.672 1.00 0.00 18 ALA A CA 3
ATOM 3097 C C . ALA A 1 18 ? 1.293 7.774 2.581 1.00 0.00 18 ALA A C 3
ATOM 3098 O O . ALA A 1 18 ? 1.214 7.069 3.587 1.00 0.00 18 ALA A O 3
ATOM 3105 N N . LEU A 1 19 ? 1.519 7.280 1.368 1.00 0.00 19 LEU A N 3
ATOM 3106 C CA . LEU A 1 19 ? 1.690 5.848 1.145 1.00 0.00 19 LEU A CA 3
ATOM 3107 C C . LEU A 1 19 ? 2.657 5.251 2.162 1.00 0.00 19 LEU A C 3
ATOM 3108 O O . LEU A 1 19 ? 2.650 4.044 2.405 1.00 0.00 19 LEU A O 3
ATOM 3124 N N . TYR A 1 20 ? 3.486 6.103 2.755 1.00 0.00 20 TYR A N 3
ATOM 3125 C CA . TYR A 1 20 ? 4.459 5.659 3.746 1.00 0.00 20 TYR A CA 3
ATOM 3126 C C . TYR A 1 20 ? 3.912 5.827 5.160 1.00 0.00 20 TYR A C 3
ATOM 3127 O O . TYR A 1 20 ? 4.306 5.110 6.080 1.00 0.00 20 TYR A O 3
ATOM 3145 N N . ASP A 1 21 ? 3.001 6.780 5.325 1.00 0.00 21 ASP A N 3
ATOM 3146 C CA . ASP A 1 21 ? 2.397 7.043 6.626 1.00 0.00 21 ASP A CA 3
ATOM 3147 C C . ASP A 1 21 ? 1.294 6.034 6.927 1.00 0.00 21 ASP A C 3
ATOM 3148 O O . ASP A 1 21 ? 1.130 5.598 8.068 1.00 0.00 21 ASP A O 3
ATOM 3157 N N . LEU A 1 22 ? 0.538 5.667 5.898 1.00 0.00 22 LEU A N 3
ATOM 3158 C CA . LEU A 1 22 ? -0.551 4.709 6.052 1.00 0.00 22 LEU A CA 3
ATOM 3159 C C . LEU A 1 22 ? -0.042 3.393 6.632 1.00 0.00 22 LEU A C 3
ATOM 3160 O O . LEU A 1 22 ? -0.733 2.737 7.412 1.00 0.00 22 LEU A O 3
ATOM 3176 N N . LEU A 1 23 ? 1.172 3.014 6.248 1.00 0.00 23 LEU A N 3
ATOM 3177 C CA . LEU A 1 23 ? 1.777 1.778 6.732 1.00 0.00 23 LEU A CA 3
ATOM 3178 C C . LEU A 1 23 ? 2.657 2.042 7.950 1.00 0.00 23 LEU A C 3
ATOM 3179 O O . LEU A 1 23 ? 2.642 1.280 8.916 1.00 0.00 23 LEU A O 3
ATOM 3195 N N . GLY A 1 24 ? 3.422 3.128 7.896 1.00 0.00 24 GLY A N 3
ATOM 3196 C CA . GLY A 1 24 ? 4.296 3.474 9.002 1.00 0.00 24 GLY A CA 3
ATOM 3197 C C . GLY A 1 24 ? 5.745 3.124 8.726 1.00 0.00 24 GLY A C 3
ATOM 3198 O O . GLY A 1 24 ? 6.518 2.875 9.652 1.00 0.00 24 GLY A O 3
ATOM 3202 N N . VAL A 1 25 ? 6.115 3.103 7.450 1.00 0.00 25 VAL A N 3
ATOM 3203 C CA . VAL A 1 25 ? 7.481 2.780 7.055 1.00 0.00 25 VAL A CA 3
ATOM 3204 C C . VAL A 1 25 ? 8.190 4.001 6.480 1.00 0.00 25 VAL A C 3
ATOM 3205 O O . VAL A 1 25 ? 7.576 4.876 5.869 1.00 0.00 25 VAL A O 3
ATOM 3218 N N . PRO A 1 26 ? 9.515 4.064 6.678 1.00 0.00 26 PRO A N 3
ATOM 3219 C CA . PRO A 1 26 ? 10.338 5.173 6.185 1.00 0.00 26 PRO A CA 3
ATOM 3220 C C . PRO A 1 26 ? 10.466 5.169 4.666 1.00 0.00 26 PRO A C 3
ATOM 3221 O O . PRO A 1 26 ? 10.132 4.184 4.007 1.00 0.00 26 PRO A O 3
ATOM 3232 N N . SER A 1 27 ? 10.952 6.277 4.115 1.00 0.00 27 SER A N 3
ATOM 3233 C CA . SER A 1 27 ? 11.122 6.402 2.672 1.00 0.00 27 SER A CA 3
ATOM 3234 C C . SER A 1 27 ? 12.202 5.450 2.167 1.00 0.00 27 SER A C 3
ATOM 3235 O O . SER A 1 27 ? 12.270 5.145 0.976 1.00 0.00 27 SER A O 3
ATOM 3243 N N . THR A 1 28 ? 13.045 4.983 3.083 1.00 0.00 28 THR A N 3
ATOM 3244 C CA . THR A 1 28 ? 14.123 4.067 2.732 1.00 0.00 28 THR A CA 3
ATOM 3245 C C . THR A 1 28 ? 13.860 2.671 3.285 1.00 0.00 28 THR A C 3
ATOM 3246 O O . THR A 1 28 ? 14.774 1.854 3.392 1.00 0.00 28 THR A O 3
ATOM 3257 N N . ALA A 1 29 ? 12.606 2.405 3.634 1.00 0.00 29 ALA A N 3
ATOM 3258 C CA . ALA A 1 29 ? 12.223 1.106 4.173 1.00 0.00 29 ALA A CA 3
ATOM 3259 C C . ALA A 1 29 ? 12.699 -0.026 3.270 1.00 0.00 29 ALA A C 3
ATOM 3260 O O . ALA A 1 29 ? 13.244 0.213 2.191 1.00 0.00 29 ALA A O 3
ATOM 3267 N N . THR A 1 30 ? 12.493 -1.261 3.716 1.00 0.00 30 THR A N 3
ATOM 3268 C CA . THR A 1 30 ? 12.903 -2.430 2.949 1.00 0.00 30 THR A CA 3
ATOM 3269 C C . THR A 1 30 ? 11.714 -3.336 2.650 1.00 0.00 30 THR A C 3
ATOM 3270 O O . THR A 1 30 ? 10.752 -3.386 3.416 1.00 0.00 30 THR A O 3
ATOM 3281 N N . GLN A 1 31 ? 11.788 -4.051 1.532 1.00 0.00 31 GLN A N 3
ATOM 3282 C CA . GLN A 1 31 ? 10.717 -4.956 1.133 1.00 0.00 31 GLN A CA 3
ATOM 3283 C C . GLN A 1 31 ? 10.109 -5.650 2.347 1.00 0.00 31 GLN A C 3
ATOM 3284 O O . GLN A 1 31 ? 8.889 -5.690 2.505 1.00 0.00 31 GLN A O 3
ATOM 3298 N N . ALA A 1 32 ? 10.968 -6.195 3.202 1.00 0.00 32 ALA A N 3
ATOM 3299 C CA . ALA A 1 32 ? 10.515 -6.886 4.404 1.00 0.00 32 ALA A CA 3
ATOM 3300 C C . ALA A 1 32 ? 9.563 -6.012 5.214 1.00 0.00 32 ALA A C 3
ATOM 3301 O O . ALA A 1 32 ? 8.516 -6.474 5.665 1.00 0.00 32 ALA A O 3
ATOM 3308 N N . GLN A 1 33 ? 9.936 -4.749 5.394 1.00 0.00 33 GLN A N 3
ATOM 3309 C CA . GLN A 1 33 ? 9.115 -3.812 6.152 1.00 0.00 33 GLN A CA 3
ATOM 3310 C C . GLN A 1 33 ? 7.865 -3.426 5.367 1.00 0.00 33 GLN A C 3
ATOM 3311 O O . GLN A 1 33 ? 6.745 -3.742 5.771 1.00 0.00 33 GLN A O 3
ATOM 3325 N N . ILE A 1 34 ? 8.064 -2.742 4.246 1.00 0.00 34 ILE A N 3
ATOM 3326 C CA . ILE A 1 34 ? 6.953 -2.314 3.405 1.00 0.00 34 ILE A CA 3
ATOM 3327 C C . ILE A 1 34 ? 5.890 -3.402 3.304 1.00 0.00 34 ILE A C 3
ATOM 3328 O O . ILE A 1 34 ? 4.706 -3.114 3.123 1.00 0.00 34 ILE A O 3
ATOM 3344 N N . LYS A 1 35 ? 6.319 -4.654 3.422 1.00 0.00 35 LYS A N 3
ATOM 3345 C CA . LYS A 1 35 ? 5.404 -5.787 3.347 1.00 0.00 35 LYS A CA 3
ATOM 3346 C C . LYS A 1 35 ? 4.758 -6.054 4.703 1.00 0.00 35 LYS A C 3
ATOM 3347 O O . LYS A 1 35 ? 3.550 -5.885 4.869 1.00 0.00 35 LYS A O 3
ATOM 3366 N N . ALA A 1 36 ? 5.570 -6.472 5.669 1.00 0.00 36 ALA A N 3
ATOM 3367 C CA . ALA A 1 36 ? 5.077 -6.759 7.010 1.00 0.00 36 ALA A CA 3
ATOM 3368 C C . ALA A 1 36 ? 4.109 -5.679 7.482 1.00 0.00 36 ALA A C 3
ATOM 3369 O O . ALA A 1 36 ? 3.084 -5.976 8.095 1.00 0.00 36 ALA A O 3
ATOM 3376 N N . ALA A 1 37 ? 4.443 -4.425 7.195 1.00 0.00 37 ALA A N 3
ATOM 3377 C CA . ALA A 1 37 ? 3.602 -3.302 7.590 1.00 0.00 37 ALA A CA 3
ATOM 3378 C C . ALA A 1 37 ? 2.218 -3.403 6.957 1.00 0.00 37 ALA A C 3
ATOM 3379 O O . ALA A 1 37 ? 1.203 -3.339 7.650 1.00 0.00 37 ALA A O 3
ATOM 3386 N N . TYR A 1 38 ? 2.186 -3.560 5.639 1.00 0.00 38 TYR A N 3
ATOM 3387 C CA . TYR A 1 38 ? 0.925 -3.666 4.913 1.00 0.00 38 TYR A CA 3
ATOM 3388 C C . TYR A 1 38 ? 0.042 -4.756 5.513 1.00 0.00 38 TYR A C 3
ATOM 3389 O O . TYR A 1 38 ? -1.181 -4.725 5.375 1.00 0.00 38 TYR A O 3
ATOM 3407 N N . TYR A 1 39 ? 0.670 -5.718 6.179 1.00 0.00 39 TYR A N 3
ATOM 3408 C CA . TYR A 1 39 ? -0.057 -6.818 6.800 1.00 0.00 39 TYR A CA 3
ATOM 3409 C C . TYR A 1 39 ? -0.686 -6.381 8.119 1.00 0.00 39 TYR A C 3
ATOM 3410 O O . TYR A 1 39 ? -1.907 -6.270 8.231 1.00 0.00 39 TYR A O 3
ATOM 3428 N N . ARG A 1 40 ? 0.158 -6.134 9.116 1.00 0.00 40 ARG A N 3
ATOM 3429 C CA . ARG A 1 40 ? -0.314 -5.709 10.428 1.00 0.00 40 ARG A CA 3
ATOM 3430 C C . ARG A 1 40 ? -1.491 -4.747 10.298 1.00 0.00 40 ARG A C 3
ATOM 3431 O O . ARG A 1 40 ? -2.331 -4.655 11.193 1.00 0.00 40 ARG A O 3
ATOM 3452 N N . GLN A 1 41 ? -1.544 -4.034 9.178 1.00 0.00 41 GLN A N 3
ATOM 3453 C CA . GLN A 1 41 ? -2.618 -3.078 8.932 1.00 0.00 41 GLN A CA 3
ATOM 3454 C C . GLN A 1 41 ? -3.954 -3.793 8.758 1.00 0.00 41 GLN A C 3
ATOM 3455 O O . GLN A 1 41 ? -4.866 -3.632 9.570 1.00 0.00 41 GLN A O 3
ATOM 3469 N N . CYS A 1 42 ? -4.063 -4.582 7.695 1.00 0.00 42 CYS A N 3
ATOM 3470 C CA . CYS A 1 42 ? -5.288 -5.321 7.414 1.00 0.00 42 CYS A CA 3
ATOM 3471 C C . CYS A 1 42 ? -5.872 -5.912 8.692 1.00 0.00 42 CYS A C 3
ATOM 3472 O O . CYS A 1 42 ? -7.088 -6.061 8.822 1.00 0.00 42 CYS A O 3
ATOM 3480 N N . PHE A 1 43 ? -4.998 -6.250 9.635 1.00 0.00 43 PHE A N 3
ATOM 3481 C CA . PHE A 1 43 ? -5.427 -6.828 10.903 1.00 0.00 43 PHE A CA 3
ATOM 3482 C C . PHE A 1 43 ? -6.225 -5.816 11.720 1.00 0.00 43 PHE A C 3
ATOM 3483 O O . PHE A 1 43 ? -7.281 -6.137 12.266 1.00 0.00 43 PHE A O 3
ATOM 3500 N N . LEU A 1 44 ? -5.713 -4.593 11.799 1.00 0.00 44 LEU A N 3
ATOM 3501 C CA . LEU A 1 44 ? -6.377 -3.533 12.549 1.00 0.00 44 LEU A CA 3
ATOM 3502 C C . LEU A 1 44 ? -7.785 -3.288 12.017 1.00 0.00 44 LEU A C 3
ATOM 3503 O O . LEU A 1 44 ? -8.674 -2.866 12.756 1.00 0.00 44 LEU A O 3
ATOM 3519 N N . TYR A 1 45 ? -7.981 -3.559 10.731 1.00 0.00 45 TYR A N 3
ATOM 3520 C CA . TYR A 1 45 ? -9.281 -3.368 10.099 1.00 0.00 45 TYR A CA 3
ATOM 3521 C C . TYR A 1 45 ? -9.712 -4.625 9.349 1.00 0.00 45 TYR A C 3
ATOM 3522 O O . TYR A 1 45 ? -9.380 -4.808 8.178 1.00 0.00 45 TYR A O 3
ATOM 3540 N N . HIS A 1 46 ? -10.454 -5.489 10.034 1.00 0.00 46 HIS A N 3
ATOM 3541 C CA . HIS A 1 46 ? -10.933 -6.730 9.434 1.00 0.00 46 HIS A CA 3
ATOM 3542 C C . HIS A 1 46 ? -12.406 -6.615 9.052 1.00 0.00 46 HIS A C 3
ATOM 3543 O O . HIS A 1 46 ? -13.155 -5.811 9.606 1.00 0.00 46 HIS A O 3
ATOM 3557 N N . PRO A 1 47 ? -12.832 -7.439 8.082 1.00 0.00 47 PRO A N 3
ATOM 3558 C CA . PRO A 1 47 ? -14.218 -7.449 7.605 1.00 0.00 47 PRO A CA 3
ATOM 3559 C C . PRO A 1 47 ? -15.184 -8.011 8.642 1.00 0.00 47 PRO A C 3
ATOM 3560 O O . PRO A 1 47 ? -16.306 -7.525 8.787 1.00 0.00 47 PRO A O 3
ATOM 3571 N N . ASP A 1 48 ? -14.742 -9.036 9.362 1.00 0.00 48 ASP A N 3
ATOM 3572 C CA . ASP A 1 48 ? -15.567 -9.663 10.387 1.00 0.00 48 ASP A CA 3
ATOM 3573 C C . ASP A 1 48 ? -15.968 -8.652 11.456 1.00 0.00 48 ASP A C 3
ATOM 3574 O O . ASP A 1 48 ? -17.131 -8.580 11.852 1.00 0.00 48 ASP A O 3
ATOM 3583 N N . ARG A 1 49 ? -14.996 -7.873 11.921 1.00 0.00 49 ARG A N 3
ATOM 3584 C CA . ARG A 1 49 ? -15.246 -6.868 12.946 1.00 0.00 49 ARG A CA 3
ATOM 3585 C C . ARG A 1 49 ? -16.062 -5.708 12.382 1.00 0.00 49 ARG A C 3
ATOM 3586 O O . ARG A 1 49 ? -16.983 -5.212 13.029 1.00 0.00 49 ARG A O 3
ATOM 3607 N N . ASN A 1 50 ? -15.715 -5.281 11.172 1.00 0.00 50 ASN A N 3
ATOM 3608 C CA . ASN A 1 50 ? -16.415 -4.179 10.521 1.00 0.00 50 ASN A CA 3
ATOM 3609 C C . ASN A 1 50 ? -17.046 -4.634 9.209 1.00 0.00 50 ASN A C 3
ATOM 3610 O O . ASN A 1 50 ? -16.387 -4.667 8.170 1.00 0.00 50 ASN A O 3
ATOM 3621 N N . SER A 1 51 ? -18.327 -4.984 9.265 1.00 0.00 51 SER A N 3
ATOM 3622 C CA . SER A 1 51 ? -19.047 -5.441 8.082 1.00 0.00 51 SER A CA 3
ATOM 3623 C C . SER A 1 51 ? -18.871 -4.459 6.927 1.00 0.00 51 SER A C 3
ATOM 3624 O O . SER A 1 51 ? -18.375 -4.820 5.861 1.00 0.00 51 SER A O 3
ATOM 3632 N N . GLY A 1 52 ? -19.283 -3.215 7.148 1.00 0.00 52 GLY A N 3
ATOM 3633 C CA . GLY A 1 52 ? -19.164 -2.200 6.118 1.00 0.00 52 GLY A CA 3
ATOM 3634 C C . GLY A 1 52 ? -19.099 -0.798 6.690 1.00 0.00 52 GLY A C 3
ATOM 3635 O O . GLY A 1 52 ? -19.903 0.064 6.333 1.00 0.00 52 GLY A O 3
ATOM 3639 N N . SER A 1 53 ? -18.140 -0.568 7.581 1.00 0.00 53 SER A N 3
ATOM 3640 C CA . SER A 1 53 ? -17.976 0.738 8.209 1.00 0.00 53 SER A CA 3
ATOM 3641 C C . SER A 1 53 ? -17.635 1.801 7.169 1.00 0.00 53 SER A C 3
ATOM 3642 O O . SER A 1 53 ? -16.790 1.587 6.300 1.00 0.00 53 SER A O 3
ATOM 3650 N N . ALA A 1 54 ? -18.300 2.948 7.265 1.00 0.00 54 ALA A N 3
ATOM 3651 C CA . ALA A 1 54 ? -18.067 4.046 6.335 1.00 0.00 54 ALA A CA 3
ATOM 3652 C C . ALA A 1 54 ? -16.624 4.535 6.413 1.00 0.00 54 ALA A C 3
ATOM 3653 O O . ALA A 1 54 ? -15.933 4.619 5.399 1.00 0.00 54 ALA A O 3
ATOM 3660 N N . GLU A 1 55 ? -16.178 4.857 7.623 1.00 0.00 55 GLU A N 3
ATOM 3661 C CA . GLU A 1 55 ? -14.818 5.339 7.832 1.00 0.00 55 GLU A CA 3
ATOM 3662 C C . GLU A 1 55 ? -13.797 4.286 7.410 1.00 0.00 55 GLU A C 3
ATOM 3663 O O . GLU A 1 55 ? -12.818 4.593 6.731 1.00 0.00 55 GLU A O 3
ATOM 3675 N N . ALA A 1 56 ? -14.033 3.044 7.819 1.00 0.00 56 ALA A N 3
ATOM 3676 C CA . ALA A 1 56 ? -13.136 1.946 7.483 1.00 0.00 56 ALA A CA 3
ATOM 3677 C C . ALA A 1 56 ? -12.986 1.801 5.973 1.00 0.00 56 ALA A C 3
ATOM 3678 O O . ALA A 1 56 ? -11.895 1.535 5.470 1.00 0.00 56 ALA A O 3
ATOM 3685 N N . ALA A 1 57 ? -14.090 1.978 5.254 1.00 0.00 57 ALA A N 3
ATOM 3686 C CA . ALA A 1 57 ? -14.081 1.869 3.800 1.00 0.00 57 ALA A CA 3
ATOM 3687 C C . ALA A 1 57 ? -12.983 2.736 3.192 1.00 0.00 57 ALA A C 3
ATOM 3688 O O . ALA A 1 57 ? -12.029 2.224 2.608 1.00 0.00 57 ALA A O 3
ATOM 3695 N N . GLU A 1 58 ? -13.127 4.050 3.332 1.00 0.00 58 GLU A N 3
ATOM 3696 C CA . GLU A 1 58 ? -12.148 4.986 2.793 1.00 0.00 58 GLU A CA 3
ATOM 3697 C C . GLU A 1 58 ? -10.727 4.523 3.100 1.00 0.00 58 GLU A C 3
ATOM 3698 O O . GLU A 1 58 ? -9.958 4.204 2.193 1.00 0.00 58 GLU A O 3
ATOM 3710 N N . ARG A 1 59 ? -10.385 4.490 4.384 1.00 0.00 59 ARG A N 3
ATOM 3711 C CA . ARG A 1 59 ? -9.056 4.068 4.810 1.00 0.00 59 ARG A CA 3
ATOM 3712 C C . ARG A 1 59 ? -8.640 2.784 4.100 1.00 0.00 59 ARG A C 3
ATOM 3713 O O . ARG A 1 59 ? -7.699 2.779 3.306 1.00 0.00 59 ARG A O 3
ATOM 3734 N N . PHE A 1 60 ? -9.346 1.697 4.391 1.00 0.00 60 PHE A N 3
ATOM 3735 C CA . PHE A 1 60 ? -9.048 0.406 3.782 1.00 0.00 60 PHE A CA 3
ATOM 3736 C C . PHE A 1 60 ? -8.626 0.576 2.325 1.00 0.00 60 PHE A C 3
ATOM 3737 O O . PHE A 1 60 ? -7.588 0.065 1.903 1.00 0.00 60 PHE A O 3
ATOM 3754 N N . THR A 1 61 ? -9.438 1.299 1.560 1.00 0.00 61 THR A N 3
ATOM 3755 C CA . THR A 1 61 ? -9.151 1.537 0.152 1.00 0.00 61 THR A CA 3
ATOM 3756 C C . THR A 1 61 ? -7.791 2.201 -0.028 1.00 0.00 61 THR A C 3
ATOM 3757 O O . THR A 1 61 ? -7.047 1.874 -0.953 1.00 0.00 61 THR A O 3
ATOM 3768 N N . ARG A 1 62 ? -7.471 3.134 0.862 1.00 0.00 62 ARG A N 3
ATOM 3769 C CA . ARG A 1 62 ? -6.199 3.845 0.801 1.00 0.00 62 ARG A CA 3
ATOM 3770 C C . ARG A 1 62 ? -5.036 2.905 1.107 1.00 0.00 62 ARG A C 3
ATOM 3771 O O . ARG A 1 62 ? -4.034 2.890 0.392 1.00 0.00 62 ARG A O 3
ATOM 3792 N N . ILE A 1 63 ? -5.178 2.125 2.173 1.00 0.00 63 ILE A N 3
ATOM 3793 C CA . ILE A 1 63 ? -4.140 1.183 2.572 1.00 0.00 63 ILE A CA 3
ATOM 3794 C C . ILE A 1 63 ? -3.651 0.365 1.381 1.00 0.00 63 ILE A C 3
ATOM 3795 O O . ILE A 1 63 ? -2.452 0.299 1.111 1.00 0.00 63 ILE A O 3
ATOM 3811 N N . SER A 1 64 ? -4.589 -0.254 0.672 1.00 0.00 64 SER A N 3
ATOM 3812 C CA . SER A 1 64 ? -4.254 -1.070 -0.490 1.00 0.00 64 SER A CA 3
ATOM 3813 C C . SER A 1 64 ? -3.328 -0.312 -1.437 1.00 0.00 64 SER A C 3
ATOM 3814 O O . SER A 1 64 ? -2.306 -0.839 -1.875 1.00 0.00 64 SER A O 3
ATOM 3822 N N . GLN A 1 65 ? -3.695 0.927 -1.747 1.00 0.00 65 GLN A N 3
ATOM 3823 C CA . GLN A 1 65 ? -2.898 1.758 -2.642 1.00 0.00 65 GLN A CA 3
ATOM 3824 C C . GLN A 1 65 ? -1.433 1.764 -2.219 1.00 0.00 65 GLN A C 3
ATOM 3825 O O . GLN A 1 65 ? -0.540 1.540 -3.036 1.00 0.00 65 GLN A O 3
ATOM 3839 N N . ALA A 1 66 ? -1.193 2.022 -0.938 1.00 0.00 66 ALA A N 3
ATOM 3840 C CA . ALA A 1 66 ? 0.163 2.056 -0.406 1.00 0.00 66 ALA A CA 3
ATOM 3841 C C . ALA A 1 66 ? 0.920 0.777 -0.750 1.00 0.00 66 ALA A C 3
ATOM 3842 O O . ALA A 1 66 ? 2.143 0.787 -0.891 1.00 0.00 66 ALA A O 3
ATOM 3849 N N . TYR A 1 67 ? 0.185 -0.321 -0.882 1.00 0.00 67 TYR A N 3
ATOM 3850 C CA . TYR A 1 67 ? 0.787 -1.609 -1.206 1.00 0.00 67 TYR A CA 3
ATOM 3851 C C . TYR A 1 67 ? 0.861 -1.811 -2.717 1.00 0.00 67 TYR A C 3
ATOM 3852 O O . TYR A 1 67 ? 0.939 -2.940 -3.201 1.00 0.00 67 TYR A O 3
ATOM 3870 N N . VAL A 1 68 ? 0.838 -0.707 -3.457 1.00 0.00 68 VAL A N 3
ATOM 3871 C CA . VAL A 1 68 ? 0.904 -0.761 -4.912 1.00 0.00 68 VAL A CA 3
ATOM 3872 C C . VAL A 1 68 ? 2.097 0.030 -5.437 1.00 0.00 68 VAL A C 3
ATOM 3873 O O . VAL A 1 68 ? 3.022 -0.534 -6.022 1.00 0.00 68 VAL A O 3
ATOM 3886 N N . VAL A 1 69 ? 2.070 1.342 -5.225 1.00 0.00 69 VAL A N 3
ATOM 3887 C CA . VAL A 1 69 ? 3.149 2.212 -5.675 1.00 0.00 69 VAL A CA 3
ATOM 3888 C C . VAL A 1 69 ? 4.485 1.786 -5.076 1.00 0.00 69 VAL A C 3
ATOM 3889 O O . VAL A 1 69 ? 5.541 1.996 -5.674 1.00 0.00 69 VAL A O 3
ATOM 3902 N N . LEU A 1 70 ? 4.431 1.186 -3.892 1.00 0.00 70 LEU A N 3
ATOM 3903 C CA . LEU A 1 70 ? 5.637 0.729 -3.211 1.00 0.00 70 LEU A CA 3
ATOM 3904 C C . LEU A 1 70 ? 5.774 -0.788 -3.304 1.00 0.00 70 LEU A C 3
ATOM 3905 O O . LEU A 1 70 ? 6.881 -1.324 -3.288 1.00 0.00 70 LEU A O 3
ATOM 3921 N N . GLY A 1 71 ? 4.639 -1.474 -3.405 1.00 0.00 71 GLY A N 3
ATOM 3922 C CA . GLY A 1 71 ? 4.654 -2.922 -3.502 1.00 0.00 71 GLY A CA 3
ATOM 3923 C C . GLY A 1 71 ? 5.755 -3.430 -4.411 1.00 0.00 71 GLY A C 3
ATOM 3924 O O . GLY A 1 71 ? 6.270 -4.532 -4.218 1.00 0.00 71 GLY A O 3
ATOM 3928 N N . SER A 1 72 ? 6.117 -2.627 -5.406 1.00 0.00 72 SER A N 3
ATOM 3929 C CA . SER A 1 72 ? 7.161 -3.004 -6.352 1.00 0.00 72 SER A CA 3
ATOM 3930 C C . SER A 1 72 ? 8.312 -2.004 -6.319 1.00 0.00 72 SER A C 3
ATOM 3931 O O . SER A 1 72 ? 8.096 -0.793 -6.296 1.00 0.00 72 SER A O 3
ATOM 3939 N N . ALA A 1 73 ? 9.537 -2.520 -6.317 1.00 0.00 73 ALA A N 3
ATOM 3940 C CA . ALA A 1 73 ? 10.723 -1.673 -6.289 1.00 0.00 73 ALA A CA 3
ATOM 3941 C C . ALA A 1 73 ? 10.682 -0.635 -7.404 1.00 0.00 73 ALA A C 3
ATOM 3942 O O . ALA A 1 73 ? 10.677 0.570 -7.146 1.00 0.00 73 ALA A O 3
ATOM 3949 N N . THR A 1 74 ? 10.655 -1.107 -8.646 1.00 0.00 74 THR A N 3
ATOM 3950 C CA . THR A 1 74 ? 10.617 -0.220 -9.802 1.00 0.00 74 THR A CA 3
ATOM 3951 C C . THR A 1 74 ? 9.811 1.039 -9.501 1.00 0.00 74 THR A C 3
ATOM 3952 O O . THR A 1 74 ? 10.373 2.123 -9.335 1.00 0.00 74 THR A O 3
ATOM 3963 N N . LEU A 1 75 ? 8.493 0.890 -9.433 1.00 0.00 75 LEU A N 3
ATOM 3964 C CA . LEU A 1 75 ? 7.609 2.016 -9.152 1.00 0.00 75 LEU A CA 3
ATOM 3965 C C . LEU A 1 75 ? 8.257 2.984 -8.167 1.00 0.00 75 LEU A C 3
ATOM 3966 O O . LEU A 1 75 ? 8.438 4.164 -8.469 1.00 0.00 75 LEU A O 3
ATOM 3982 N N . ARG A 1 76 ? 8.606 2.477 -6.989 1.00 0.00 76 ARG A N 3
ATOM 3983 C CA . ARG A 1 76 ? 9.235 3.296 -5.961 1.00 0.00 76 ARG A CA 3
ATOM 3984 C C . ARG A 1 76 ? 10.276 4.231 -6.571 1.00 0.00 76 ARG A C 3
ATOM 3985 O O . ARG A 1 76 ? 10.247 5.441 -6.344 1.00 0.00 76 ARG A O 3
ATOM 4006 N N . ARG A 1 77 ? 11.193 3.661 -7.346 1.00 0.00 77 ARG A N 3
ATOM 4007 C CA . ARG A 1 77 ? 12.244 4.443 -7.987 1.00 0.00 77 ARG A CA 3
ATOM 4008 C C . ARG A 1 77 ? 11.649 5.465 -8.952 1.00 0.00 77 ARG A C 3
ATOM 4009 O O . ARG A 1 77 ? 12.179 6.564 -9.114 1.00 0.00 77 ARG A O 3
ATOM 4030 N N . LYS A 1 78 ? 10.545 5.094 -9.591 1.00 0.00 78 LYS A N 3
ATOM 4031 C CA . LYS A 1 78 ? 9.876 5.977 -10.540 1.00 0.00 78 LYS A CA 3
ATOM 4032 C C . LYS A 1 78 ? 9.354 7.229 -9.843 1.00 0.00 78 LYS A C 3
ATOM 4033 O O . LYS A 1 78 ? 9.807 8.340 -10.120 1.00 0.00 78 LYS A O 3
ATOM 4052 N N . TYR A 1 79 ? 8.400 7.042 -8.937 1.00 0.00 79 TYR A N 3
ATOM 4053 C CA . TYR A 1 79 ? 7.816 8.157 -8.201 1.00 0.00 79 TYR A CA 3
ATOM 4054 C C . TYR A 1 79 ? 8.904 9.067 -7.637 1.00 0.00 79 TYR A C 3
ATOM 4055 O O . TYR A 1 79 ? 8.770 10.291 -7.645 1.00 0.00 79 TYR A O 3
ATOM 4073 N N . ASP A 1 80 ? 9.980 8.460 -7.150 1.00 0.00 80 ASP A N 3
ATOM 4074 C CA . ASP A 1 80 ? 11.093 9.213 -6.584 1.00 0.00 80 ASP A CA 3
ATOM 4075 C C . ASP A 1 80 ? 11.473 10.382 -7.487 1.00 0.00 80 ASP A C 3
ATOM 4076 O O . ASP A 1 80 ? 11.491 11.534 -7.054 1.00 0.00 80 ASP A O 3
ATOM 4085 N N . ARG A 1 81 ? 11.777 10.077 -8.744 1.00 0.00 81 ARG A N 3
ATOM 4086 C CA . ARG A 1 81 ? 12.160 11.102 -9.708 1.00 0.00 81 ARG A CA 3
ATOM 4087 C C . ARG A 1 81 ? 10.927 11.786 -10.293 1.00 0.00 81 ARG A C 3
ATOM 4088 O O . ARG A 1 81 ? 11.025 12.852 -10.898 1.00 0.00 81 ARG A O 3
ATOM 4109 N N . GLY A 1 82 ? 9.767 11.163 -10.107 1.00 0.00 82 GLY A N 3
ATOM 4110 C CA . GLY A 1 82 ? 8.533 11.726 -10.622 1.00 0.00 82 GLY A CA 3
ATOM 4111 C C . GLY A 1 82 ? 8.145 11.141 -11.965 1.00 0.00 82 GLY A C 3
ATOM 4112 O O . GLY A 1 82 ? 7.408 11.762 -12.732 1.00 0.00 82 GLY A O 3
ATOM 4116 N N . LEU A 1 83 ? 8.643 9.944 -12.254 1.00 0.00 83 LEU A N 3
ATOM 4117 C CA . LEU A 1 83 ? 8.346 9.275 -13.516 1.00 0.00 83 LEU A CA 3
ATOM 4118 C C . LEU A 1 83 ? 6.994 8.572 -13.454 1.00 0.00 83 LEU A C 3
ATOM 4119 O O . LEU A 1 83 ? 6.392 8.271 -14.486 1.00 0.00 83 LEU A O 3
ATOM 4135 N N . LEU A 1 84 ? 6.521 8.316 -12.240 1.00 0.00 84 LEU A N 3
ATOM 4136 C CA . LEU A 1 84 ? 5.238 7.650 -12.043 1.00 0.00 84 LEU A CA 3
ATOM 4137 C C . LEU A 1 84 ? 4.087 8.539 -12.506 1.00 0.00 84 LEU A C 3
ATOM 4138 O O . LEU A 1 84 ? 3.944 9.673 -12.050 1.00 0.00 84 LEU A O 3
ATOM 4154 N N . SER A 1 85 ? 3.269 8.014 -13.412 1.00 0.00 85 SER A N 3
ATOM 4155 C CA . SER A 1 85 ? 2.131 8.760 -13.937 1.00 0.00 85 SER A CA 3
ATOM 4156 C C . SER A 1 85 ? 0.824 8.021 -13.664 1.00 0.00 85 SER A C 3
ATOM 4157 O O . SER A 1 85 ? 0.813 6.804 -13.481 1.00 0.00 85 SER A O 3
ATOM 4165 N N . ASP A 1 86 ? -0.275 8.767 -13.639 1.00 0.00 86 ASP A N 3
ATOM 4166 C CA . ASP A 1 86 ? -1.588 8.184 -13.389 1.00 0.00 86 ASP A CA 3
ATOM 4167 C C . ASP A 1 86 ? -1.703 6.807 -14.035 1.00 0.00 86 ASP A C 3
ATOM 4168 O O . ASP A 1 86 ? -2.146 5.849 -13.401 1.00 0.00 86 ASP A O 3
ATOM 4177 N N . GLU A 1 87 ? -1.303 6.716 -15.299 1.00 0.00 87 GLU A N 3
ATOM 4178 C CA . GLU A 1 87 ? -1.363 5.456 -16.030 1.00 0.00 87 GLU A CA 3
ATOM 4179 C C . GLU A 1 87 ? -0.936 4.290 -15.142 1.00 0.00 87 GLU A C 3
ATOM 4180 O O . GLU A 1 87 ? -1.641 3.287 -15.034 1.00 0.00 87 GLU A O 3
ATOM 4192 N N . ASP A 1 88 ? 0.223 4.431 -14.509 1.00 0.00 88 ASP A N 3
ATOM 4193 C CA . ASP A 1 88 ? 0.745 3.392 -13.629 1.00 0.00 88 ASP A CA 3
ATOM 4194 C C . ASP A 1 88 ? -0.244 3.078 -12.511 1.00 0.00 88 ASP A C 3
ATOM 4195 O O . ASP A 1 88 ? -0.557 1.915 -12.253 1.00 0.00 88 ASP A O 3
ATOM 4204 N N . LEU A 1 89 ? -0.733 4.122 -11.851 1.00 0.00 89 LEU A N 3
ATOM 4205 C CA . LEU A 1 89 ? -1.687 3.958 -10.760 1.00 0.00 89 LEU A CA 3
ATOM 4206 C C . LEU A 1 89 ? -2.841 3.050 -11.176 1.00 0.00 89 LEU A C 3
ATOM 4207 O O . LEU A 1 89 ? -3.106 2.033 -10.535 1.00 0.00 89 LEU A O 3
ATOM 4223 N N . ARG A 1 90 ? -3.521 3.424 -12.254 1.00 0.00 90 ARG A N 3
ATOM 4224 C CA . ARG A 1 90 ? -4.646 2.644 -12.757 1.00 0.00 90 ARG A CA 3
ATOM 4225 C C . ARG A 1 90 ? -4.171 1.308 -13.321 1.00 0.00 90 ARG A C 3
ATOM 4226 O O . ARG A 1 90 ? -4.919 0.331 -13.345 1.00 0.00 90 ARG A O 3
ATOM 4247 N N . GLY A 1 91 ? -2.921 1.273 -13.774 1.00 0.00 91 GLY A N 3
ATOM 4248 C CA . GLY A 1 91 ? -2.368 0.052 -14.332 1.00 0.00 91 GLY A CA 3
ATOM 4249 C C . GLY A 1 91 ? -1.548 0.306 -15.581 1.00 0.00 91 GLY A C 3
ATOM 4250 O O . GLY A 1 91 ? -1.827 1.219 -16.358 1.00 0.00 91 GLY A O 3
ATOM 4254 N N . PRO A 1 92 ? -0.508 -0.516 -15.787 1.00 0.00 92 PRO A N 3
ATOM 4255 C CA . PRO A 1 92 ? 0.378 -0.395 -16.949 1.00 0.00 92 PRO A CA 3
ATOM 4256 C C . PRO A 1 92 ? -0.315 -0.788 -18.249 1.00 0.00 92 PRO A C 3
ATOM 4257 O O . PRO A 1 92 ? -0.194 -0.098 -19.261 1.00 0.00 92 PRO A O 3
ATOM 4268 N N . GLY A 1 93 ? -1.042 -1.900 -18.215 1.00 0.00 93 GLY A N 3
ATOM 4269 C CA . GLY A 1 93 ? -1.744 -2.364 -19.397 1.00 0.00 93 GLY A CA 3
ATOM 4270 C C . GLY A 1 93 ? -1.737 -3.875 -19.520 1.00 0.00 93 GLY A C 3
ATOM 4271 O O . GLY A 1 93 ? -1.101 -4.429 -20.416 1.00 0.00 93 GLY A O 3
ATOM 4275 N N . SER A 1 94 ? -2.446 -4.544 -18.616 1.00 0.00 94 SER A N 3
ATOM 4276 C CA . SER A 1 94 ? -2.514 -6.001 -18.623 1.00 0.00 94 SER A CA 3
ATOM 4277 C C . SER A 1 94 ? -3.910 -6.477 -19.013 1.00 0.00 94 SER A C 3
ATOM 4278 O O . SER A 1 94 ? -4.852 -5.687 -19.079 1.00 0.00 94 SER A O 3
ATOM 4286 N N . GLY A 1 95 ? -4.036 -7.775 -19.272 1.00 0.00 95 GLY A N 3
ATOM 4287 C CA . GLY A 1 95 ? -5.319 -8.335 -19.653 1.00 0.00 95 GLY A CA 3
ATOM 4288 C C . GLY A 1 95 ? -6.174 -8.693 -18.454 1.00 0.00 95 GLY A C 3
ATOM 4289 O O . GLY A 1 95 ? -5.962 -8.202 -17.344 1.00 0.00 95 GLY A O 3
ATOM 4293 N N . PRO A 1 96 ? -7.169 -9.566 -18.671 1.00 0.00 96 PRO A N 3
ATOM 4294 C CA . PRO A 1 96 ? -8.080 -10.007 -17.611 1.00 0.00 96 PRO A CA 3
ATOM 4295 C C . PRO A 1 96 ? -7.389 -10.899 -16.586 1.00 0.00 96 PRO A C 3
ATOM 4296 O O . PRO A 1 96 ? -6.238 -11.295 -16.769 1.00 0.00 96 PRO A O 3
ATOM 4307 N N . SER A 1 97 ? -8.098 -11.213 -15.506 1.00 0.00 97 SER A N 3
ATOM 4308 C CA . SER A 1 97 ? -7.551 -12.056 -14.450 1.00 0.00 97 SER A CA 3
ATOM 4309 C C . SER A 1 97 ? -6.969 -13.343 -15.029 1.00 0.00 97 SER A C 3
ATOM 4310 O O . SER A 1 97 ? -7.485 -13.886 -16.005 1.00 0.00 97 SER A O 3
ATOM 4318 N N . SER A 1 98 ? -5.891 -13.824 -14.419 1.00 0.00 98 SER A N 3
ATOM 4319 C CA . SER A 1 98 ? -5.235 -15.044 -14.874 1.00 0.00 98 SER A CA 3
ATOM 4320 C C . SER A 1 98 ? -5.191 -16.086 -13.760 1.00 0.00 98 SER A C 3
ATOM 4321 O O . SER A 1 98 ? -4.621 -15.849 -12.696 1.00 0.00 98 SER A O 3
ATOM 4329 N N . GLY A 1 99 ? -5.798 -17.241 -14.014 1.00 0.00 99 GLY A N 3
ATOM 4330 C CA . GLY A 1 99 ? -5.817 -18.302 -13.024 1.00 0.00 99 GLY A CA 3
ATOM 4331 C C . GLY A 1 99 ? -4.819 -19.401 -13.333 1.00 0.00 99 GLY A C 3
ATOM 4332 O O . GLY A 1 99 ? -5.197 -20.484 -13.781 1.00 0.00 99 GLY A O 3
ATOM 4336 N N . GLY A 1 1 ? 19.525 19.424 0.157 1.00 0.00 1 GLY A N 4
ATOM 4337 C CA . GLY A 1 1 ? 19.356 20.825 0.492 1.00 0.00 1 GLY A CA 4
ATOM 4338 C C . GLY A 1 1 ? 20.055 21.200 1.784 1.00 0.00 1 GLY A C 4
ATOM 4339 O O . GLY A 1 1 ? 21.245 20.934 1.953 1.00 0.00 1 GLY A O 4
ATOM 4343 N N . SER A 1 2 ? 19.316 21.823 2.696 1.00 0.00 2 SER A N 4
ATOM 4344 C CA . SER A 1 2 ? 19.874 22.241 3.977 1.00 0.00 2 SER A CA 4
ATOM 4345 C C . SER A 1 2 ? 19.052 21.684 5.136 1.00 0.00 2 SER A C 4
ATOM 4346 O O . SER A 1 2 ? 17.852 21.445 5.001 1.00 0.00 2 SER A O 4
ATOM 4354 N N . SER A 1 3 ? 19.707 21.480 6.274 1.00 0.00 3 SER A N 4
ATOM 4355 C CA . SER A 1 3 ? 19.039 20.948 7.456 1.00 0.00 3 SER A CA 4
ATOM 4356 C C . SER A 1 3 ? 18.346 22.061 8.235 1.00 0.00 3 SER A C 4
ATOM 4357 O O . SER A 1 3 ? 18.667 23.238 8.077 1.00 0.00 3 SER A O 4
ATOM 4365 N N . GLY A 1 4 ? 17.391 21.679 9.078 1.00 0.00 4 GLY A N 4
ATOM 4366 C CA . GLY A 1 4 ? 16.666 22.656 9.869 1.00 0.00 4 GLY A CA 4
ATOM 4367 C C . GLY A 1 4 ? 16.341 22.148 11.260 1.00 0.00 4 GLY A C 4
ATOM 4368 O O . GLY A 1 4 ? 16.249 20.941 11.482 1.00 0.00 4 GLY A O 4
ATOM 4372 N N . SER A 1 5 ? 16.166 23.072 12.200 1.00 0.00 5 SER A N 4
ATOM 4373 C CA . SER A 1 5 ? 15.855 22.712 13.578 1.00 0.00 5 SER A CA 4
ATOM 4374 C C . SER A 1 5 ? 14.352 22.527 13.765 1.00 0.00 5 SER A C 4
ATOM 4375 O O . SER A 1 5 ? 13.553 23.346 13.309 1.00 0.00 5 SER A O 4
ATOM 4383 N N . SER A 1 6 ? 13.974 21.445 14.438 1.00 0.00 6 SER A N 4
ATOM 4384 C CA . SER A 1 6 ? 12.568 21.149 14.682 1.00 0.00 6 SER A CA 4
ATOM 4385 C C . SER A 1 6 ? 12.389 20.421 16.011 1.00 0.00 6 SER A C 4
ATOM 4386 O O . SER A 1 6 ? 13.170 19.535 16.357 1.00 0.00 6 SER A O 4
ATOM 4394 N N . GLY A 1 7 ? 11.353 20.802 16.753 1.00 0.00 7 GLY A N 4
ATOM 4395 C CA . GLY A 1 7 ? 11.089 20.176 18.035 1.00 0.00 7 GLY A CA 4
ATOM 4396 C C . GLY A 1 7 ? 9.737 20.563 18.602 1.00 0.00 7 GLY A C 4
ATOM 4397 O O . GLY A 1 7 ? 9.486 21.736 18.880 1.00 0.00 7 GLY A O 4
ATOM 4401 N N . SER A 1 8 ? 8.864 19.576 18.773 1.00 0.00 8 SER A N 4
ATOM 4402 C CA . SER A 1 8 ? 7.528 19.820 19.305 1.00 0.00 8 SER A CA 4
ATOM 4403 C C . SER A 1 8 ? 6.813 20.903 18.502 1.00 0.00 8 SER A C 4
ATOM 4404 O O . SER A 1 8 ? 6.152 21.773 19.067 1.00 0.00 8 SER A O 4
ATOM 4412 N N . GLN A 1 9 ? 6.952 20.840 17.182 1.00 0.00 9 GLN A N 4
ATOM 4413 C CA . GLN A 1 9 ? 6.321 21.815 16.301 1.00 0.00 9 GLN A CA 4
ATOM 4414 C C . GLN A 1 9 ? 5.364 21.132 15.329 1.00 0.00 9 GLN A C 4
ATOM 4415 O O . GLN A 1 9 ? 4.209 21.532 15.195 1.00 0.00 9 GLN A O 4
ATOM 4429 N N . GLY A 1 10 ? 5.854 20.098 14.653 1.00 0.00 10 GLY A N 4
ATOM 4430 C CA . GLY A 1 10 ? 5.030 19.375 13.702 1.00 0.00 10 GLY A CA 4
ATOM 4431 C C . GLY A 1 10 ? 4.541 20.258 12.570 1.00 0.00 10 GLY A C 4
ATOM 4432 O O . GLY A 1 10 ? 3.566 20.993 12.724 1.00 0.00 10 GLY A O 4
ATOM 4436 N N . ASP A 1 11 ? 5.221 20.187 11.431 1.00 0.00 11 ASP A N 4
ATOM 4437 C CA . ASP A 1 11 ? 4.851 20.987 10.269 1.00 0.00 11 ASP A CA 4
ATOM 4438 C C . ASP A 1 11 ? 4.094 20.143 9.248 1.00 0.00 11 ASP A C 4
ATOM 4439 O O . ASP A 1 11 ? 4.232 18.920 9.214 1.00 0.00 11 ASP A O 4
ATOM 4448 N N . CYS A 1 12 ? 3.295 20.804 8.419 1.00 0.00 12 CYS A N 4
ATOM 4449 C CA . CYS A 1 12 ? 2.514 20.115 7.398 1.00 0.00 12 CYS A CA 4
ATOM 4450 C C . CYS A 1 12 ? 2.941 20.552 6.000 1.00 0.00 12 CYS A C 4
ATOM 4451 O O . CYS A 1 12 ? 3.234 21.724 5.767 1.00 0.00 12 CYS A O 4
ATOM 4459 N N . SER A 1 13 ? 2.974 19.600 5.073 1.00 0.00 13 SER A N 4
ATOM 4460 C CA . SER A 1 13 ? 3.371 19.885 3.699 1.00 0.00 13 SER A CA 4
ATOM 4461 C C . SER A 1 13 ? 2.605 19.002 2.718 1.00 0.00 13 SER A C 4
ATOM 4462 O O . SER A 1 13 ? 1.991 18.009 3.109 1.00 0.00 13 SER A O 4
ATOM 4470 N N . TYR A 1 14 ? 2.646 19.371 1.443 1.00 0.00 14 TYR A N 4
ATOM 4471 C CA . TYR A 1 14 ? 1.955 18.615 0.405 1.00 0.00 14 TYR A CA 4
ATOM 4472 C C . TYR A 1 14 ? 2.239 17.122 0.538 1.00 0.00 14 TYR A C 4
ATOM 4473 O O . TYR A 1 14 ? 3.387 16.709 0.696 1.00 0.00 14 TYR A O 4
ATOM 4491 N N . SER A 1 15 ? 1.183 16.318 0.472 1.00 0.00 15 SER A N 4
ATOM 4492 C CA . SER A 1 15 ? 1.316 14.870 0.588 1.00 0.00 15 SER A CA 4
ATOM 4493 C C . SER A 1 15 ? 2.377 14.344 -0.375 1.00 0.00 15 SER A C 4
ATOM 4494 O O . SER A 1 15 ? 2.172 14.321 -1.588 1.00 0.00 15 SER A O 4
ATOM 4502 N N . ARG A 1 16 ? 3.510 13.922 0.177 1.00 0.00 16 ARG A N 4
ATOM 4503 C CA . ARG A 1 16 ? 4.604 13.397 -0.632 1.00 0.00 16 ARG A CA 4
ATOM 4504 C C . ARG A 1 16 ? 4.995 11.995 -0.172 1.00 0.00 16 ARG A C 4
ATOM 4505 O O . ARG A 1 16 ? 5.421 11.163 -0.974 1.00 0.00 16 ARG A O 4
ATOM 4526 N N . THR A 1 17 ? 4.849 11.741 1.124 1.00 0.00 17 THR A N 4
ATOM 4527 C CA . THR A 1 17 ? 5.188 10.442 1.691 1.00 0.00 17 THR A CA 4
ATOM 4528 C C . THR A 1 17 ? 3.990 9.822 2.402 1.00 0.00 17 THR A C 4
ATOM 4529 O O . THR A 1 17 ? 4.143 9.132 3.409 1.00 0.00 17 THR A O 4
ATOM 4540 N N . ALA A 1 18 ? 2.798 10.072 1.871 1.00 0.00 18 ALA A N 4
ATOM 4541 C CA . ALA A 1 18 ? 1.574 9.536 2.453 1.00 0.00 18 ALA A CA 4
ATOM 4542 C C . ALA A 1 18 ? 1.577 8.011 2.430 1.00 0.00 18 ALA A C 4
ATOM 4543 O O . ALA A 1 18 ? 1.522 7.364 3.477 1.00 0.00 18 ALA A O 4
ATOM 4550 N N . LEU A 1 19 ? 1.642 7.443 1.231 1.00 0.00 19 LEU A N 4
ATOM 4551 C CA . LEU A 1 19 ? 1.651 5.993 1.072 1.00 0.00 19 LEU A CA 4
ATOM 4552 C C . LEU A 1 19 ? 2.440 5.327 2.195 1.00 0.00 19 LEU A C 4
ATOM 4553 O O . LEU A 1 19 ? 1.993 4.339 2.779 1.00 0.00 19 LEU A O 4
ATOM 4569 N N . TYR A 1 20 ? 3.612 5.874 2.493 1.00 0.00 20 TYR A N 4
ATOM 4570 C CA . TYR A 1 20 ? 4.463 5.333 3.546 1.00 0.00 20 TYR A CA 4
ATOM 4571 C C . TYR A 1 20 ? 3.801 5.484 4.913 1.00 0.00 20 TYR A C 4
ATOM 4572 O O . TYR A 1 20 ? 3.712 4.526 5.681 1.00 0.00 20 TYR A O 4
ATOM 4590 N N . ASP A 1 21 ? 3.337 6.693 5.208 1.00 0.00 21 ASP A N 4
ATOM 4591 C CA . ASP A 1 21 ? 2.681 6.971 6.480 1.00 0.00 21 ASP A CA 4
ATOM 4592 C C . ASP A 1 21 ? 1.554 5.975 6.739 1.00 0.00 21 ASP A C 4
ATOM 4593 O O . ASP A 1 21 ? 1.522 5.314 7.778 1.00 0.00 21 ASP A O 4
ATOM 4602 N N . LEU A 1 22 ? 0.631 5.875 5.789 1.00 0.00 22 LEU A N 4
ATOM 4603 C CA . LEU A 1 22 ? -0.499 4.961 5.914 1.00 0.00 22 LEU A CA 4
ATOM 4604 C C . LEU A 1 22 ? -0.069 3.649 6.563 1.00 0.00 22 LEU A C 4
ATOM 4605 O O . LEU A 1 22 ? -0.685 3.188 7.525 1.00 0.00 22 LEU A O 4
ATOM 4621 N N . LEU A 1 23 ? 0.992 3.052 6.031 1.00 0.00 23 LEU A N 4
ATOM 4622 C CA . LEU A 1 23 ? 1.507 1.794 6.560 1.00 0.00 23 LEU A CA 4
ATOM 4623 C C . LEU A 1 23 ? 2.268 2.020 7.862 1.00 0.00 23 LEU A C 4
ATOM 4624 O O . LEU A 1 23 ? 1.877 1.521 8.916 1.00 0.00 23 LEU A O 4
ATOM 4640 N N . GLY A 1 24 ? 3.356 2.780 7.780 1.00 0.00 24 GLY A N 4
ATOM 4641 C CA . GLY A 1 24 ? 4.154 3.061 8.960 1.00 0.00 24 GLY A CA 4
ATOM 4642 C C . GLY A 1 24 ? 5.630 2.800 8.737 1.00 0.00 24 GLY A C 4
ATOM 4643 O O . GLY A 1 24 ? 6.378 2.569 9.688 1.00 0.00 24 GLY A O 4
ATOM 4647 N N . VAL A 1 25 ? 6.053 2.834 7.477 1.00 0.00 25 VAL A N 4
ATOM 4648 C CA . VAL A 1 25 ? 7.449 2.598 7.132 1.00 0.00 25 VAL A CA 4
ATOM 4649 C C . VAL A 1 25 ? 8.141 3.893 6.724 1.00 0.00 25 VAL A C 4
ATOM 4650 O O . VAL A 1 25 ? 7.516 4.829 6.223 1.00 0.00 25 VAL A O 4
ATOM 4663 N N . PRO A 1 26 ? 9.463 3.952 6.941 1.00 0.00 26 PRO A N 4
ATOM 4664 C CA . PRO A 1 26 ? 10.270 5.128 6.602 1.00 0.00 26 PRO A CA 4
ATOM 4665 C C . PRO A 1 26 ? 10.410 5.320 5.096 1.00 0.00 26 PRO A C 4
ATOM 4666 O O . PRO A 1 26 ? 10.199 4.388 4.319 1.00 0.00 26 PRO A O 4
ATOM 4677 N N . SER A 1 27 ? 10.768 6.534 4.689 1.00 0.00 27 SER A N 4
ATOM 4678 C CA . SER A 1 27 ? 10.933 6.849 3.275 1.00 0.00 27 SER A CA 4
ATOM 4679 C C . SER A 1 27 ? 12.003 5.963 2.643 1.00 0.00 27 SER A C 4
ATOM 4680 O O . SER A 1 27 ? 12.071 5.825 1.421 1.00 0.00 27 SER A O 4
ATOM 4688 N N . THR A 1 28 ? 12.840 5.364 3.485 1.00 0.00 28 THR A N 4
ATOM 4689 C CA . THR A 1 28 ? 13.908 4.493 3.011 1.00 0.00 28 THR A CA 4
ATOM 4690 C C . THR A 1 28 ? 13.765 3.088 3.583 1.00 0.00 28 THR A C 4
ATOM 4691 O O . THR A 1 28 ? 14.758 2.402 3.825 1.00 0.00 28 THR A O 4
ATOM 4702 N N . ALA A 1 29 ? 12.524 2.663 3.795 1.00 0.00 29 ALA A N 4
ATOM 4703 C CA . ALA A 1 29 ? 12.252 1.337 4.336 1.00 0.00 29 ALA A CA 4
ATOM 4704 C C . ALA A 1 29 ? 12.644 0.248 3.342 1.00 0.00 29 ALA A C 4
ATOM 4705 O O . ALA A 1 29 ? 13.159 0.535 2.261 1.00 0.00 29 ALA A O 4
ATOM 4712 N N . THR A 1 30 ? 12.398 -1.004 3.716 1.00 0.00 30 THR A N 4
ATOM 4713 C CA . THR A 1 30 ? 12.727 -2.136 2.859 1.00 0.00 30 THR A CA 4
ATOM 4714 C C . THR A 1 30 ? 11.479 -2.933 2.498 1.00 0.00 30 THR A C 4
ATOM 4715 O O . THR A 1 30 ? 10.480 -2.898 3.216 1.00 0.00 30 THR A O 4
ATOM 4726 N N . GLN A 1 31 ? 11.543 -3.652 1.382 1.00 0.00 31 GLN A N 4
ATOM 4727 C CA . GLN A 1 31 ? 10.417 -4.458 0.927 1.00 0.00 31 GLN A CA 4
ATOM 4728 C C . GLN A 1 31 ? 9.870 -5.318 2.061 1.00 0.00 31 GLN A C 4
ATOM 4729 O O . GLN A 1 31 ? 8.659 -5.398 2.264 1.00 0.00 31 GLN A O 4
ATOM 4743 N N . ALA A 1 32 ? 10.771 -5.961 2.797 1.00 0.00 32 ALA A N 4
ATOM 4744 C CA . ALA A 1 32 ? 10.378 -6.814 3.911 1.00 0.00 32 ALA A CA 4
ATOM 4745 C C . ALA A 1 32 ? 9.457 -6.072 4.873 1.00 0.00 32 ALA A C 4
ATOM 4746 O O . ALA A 1 32 ? 8.546 -6.662 5.453 1.00 0.00 32 ALA A O 4
ATOM 4753 N N . GLN A 1 33 ? 9.702 -4.776 5.038 1.00 0.00 33 GLN A N 4
ATOM 4754 C CA . GLN A 1 33 ? 8.894 -3.954 5.932 1.00 0.00 33 GLN A CA 4
ATOM 4755 C C . GLN A 1 33 ? 7.583 -3.552 5.265 1.00 0.00 33 GLN A C 4
ATOM 4756 O O . GLN A 1 33 ? 6.505 -3.960 5.699 1.00 0.00 33 GLN A O 4
ATOM 4770 N N . ILE A 1 34 ? 7.682 -2.751 4.210 1.00 0.00 34 ILE A N 4
ATOM 4771 C CA . ILE A 1 34 ? 6.504 -2.295 3.484 1.00 0.00 34 ILE A CA 4
ATOM 4772 C C . ILE A 1 34 ? 5.421 -3.369 3.464 1.00 0.00 34 ILE A C 4
ATOM 4773 O O . ILE A 1 34 ? 4.230 -3.067 3.545 1.00 0.00 34 ILE A O 4
ATOM 4789 N N . LYS A 1 35 ? 5.843 -4.624 3.356 1.00 0.00 35 LYS A N 4
ATOM 4790 C CA . LYS A 1 35 ? 4.910 -5.745 3.328 1.00 0.00 35 LYS A CA 4
ATOM 4791 C C . LYS A 1 35 ? 4.383 -6.048 4.727 1.00 0.00 35 LYS A C 4
ATOM 4792 O O . LYS A 1 35 ? 3.173 -6.063 4.954 1.00 0.00 35 LYS A O 4
ATOM 4811 N N . ALA A 1 36 ? 5.297 -6.288 5.661 1.00 0.00 36 ALA A N 4
ATOM 4812 C CA . ALA A 1 36 ? 4.924 -6.587 7.037 1.00 0.00 36 ALA A CA 4
ATOM 4813 C C . ALA A 1 36 ? 3.967 -5.535 7.587 1.00 0.00 36 ALA A C 4
ATOM 4814 O O . ALA A 1 36 ? 3.003 -5.860 8.279 1.00 0.00 36 ALA A O 4
ATOM 4821 N N . ALA A 1 37 ? 4.241 -4.272 7.276 1.00 0.00 37 ALA A N 4
ATOM 4822 C CA . ALA A 1 37 ? 3.404 -3.173 7.739 1.00 0.00 37 ALA A CA 4
ATOM 4823 C C . ALA A 1 37 ? 2.029 -3.215 7.080 1.00 0.00 37 ALA A C 4
ATOM 4824 O O . ALA A 1 37 ? 1.009 -3.001 7.736 1.00 0.00 37 ALA A O 4
ATOM 4831 N N . TYR A 1 38 ? 2.009 -3.491 5.781 1.00 0.00 38 TYR A N 4
ATOM 4832 C CA . TYR A 1 38 ? 0.759 -3.558 5.033 1.00 0.00 38 TYR A CA 4
ATOM 4833 C C . TYR A 1 38 ? -0.123 -4.693 5.547 1.00 0.00 38 TYR A C 4
ATOM 4834 O O . TYR A 1 38 ? -1.350 -4.592 5.539 1.00 0.00 38 TYR A O 4
ATOM 4852 N N . TYR A 1 39 ? 0.512 -5.771 5.992 1.00 0.00 39 TYR A N 4
ATOM 4853 C CA . TYR A 1 39 ? -0.213 -6.926 6.508 1.00 0.00 39 TYR A CA 4
ATOM 4854 C C . TYR A 1 39 ? -0.857 -6.608 7.855 1.00 0.00 39 TYR A C 4
ATOM 4855 O O . TYR A 1 39 ? -2.081 -6.609 7.986 1.00 0.00 39 TYR A O 4
ATOM 4873 N N . ARG A 1 40 ? -0.022 -6.336 8.852 1.00 0.00 40 ARG A N 4
ATOM 4874 C CA . ARG A 1 40 ? -0.508 -6.017 10.189 1.00 0.00 40 ARG A CA 4
ATOM 4875 C C . ARG A 1 40 ? -1.776 -5.170 10.119 1.00 0.00 40 ARG A C 4
ATOM 4876 O O . ARG A 1 40 ? -2.691 -5.339 10.924 1.00 0.00 40 ARG A O 4
ATOM 4897 N N . GLN A 1 41 ? -1.820 -4.259 9.153 1.00 0.00 41 GLN A N 4
ATOM 4898 C CA . GLN A 1 41 ? -2.974 -3.385 8.979 1.00 0.00 41 GLN A CA 4
ATOM 4899 C C . GLN A 1 41 ? -4.266 -4.194 8.929 1.00 0.00 41 GLN A C 4
ATOM 4900 O O . GLN A 1 41 ? -5.134 -4.049 9.790 1.00 0.00 41 GLN A O 4
ATOM 4914 N N . CYS A 1 42 ? -4.387 -5.044 7.915 1.00 0.00 42 CYS A N 4
ATOM 4915 C CA . CYS A 1 42 ? -5.575 -5.875 7.752 1.00 0.00 42 CYS A CA 4
ATOM 4916 C C . CYS A 1 42 ? -6.137 -6.292 9.107 1.00 0.00 42 CYS A C 4
ATOM 4917 O O . CYS A 1 42 ? -7.341 -6.198 9.347 1.00 0.00 42 CYS A O 4
ATOM 4925 N N . PHE A 1 43 ? -5.257 -6.756 9.989 1.00 0.00 43 PHE A N 4
ATOM 4926 C CA . PHE A 1 43 ? -5.666 -7.190 11.320 1.00 0.00 43 PHE A CA 4
ATOM 4927 C C . PHE A 1 43 ? -6.389 -6.069 12.060 1.00 0.00 43 PHE A C 4
ATOM 4928 O O . PHE A 1 43 ? -7.505 -6.251 12.550 1.00 0.00 43 PHE A O 4
ATOM 4945 N N . LEU A 1 44 ? -5.747 -4.909 12.138 1.00 0.00 44 LEU A N 4
ATOM 4946 C CA . LEU A 1 44 ? -6.327 -3.757 12.819 1.00 0.00 44 LEU A CA 4
ATOM 4947 C C . LEU A 1 44 ? -7.779 -3.551 12.399 1.00 0.00 44 LEU A C 4
ATOM 4948 O O . LEU A 1 44 ? -8.643 -3.275 13.232 1.00 0.00 44 LEU A O 4
ATOM 4964 N N . TYR A 1 45 ? -8.040 -3.689 11.104 1.00 0.00 45 TYR A N 4
ATOM 4965 C CA . TYR A 1 45 ? -9.388 -3.518 10.574 1.00 0.00 45 TYR A CA 4
ATOM 4966 C C . TYR A 1 45 ? -9.880 -4.802 9.912 1.00 0.00 45 TYR A C 4
ATOM 4967 O O . TYR A 1 45 ? -9.592 -5.061 8.743 1.00 0.00 45 TYR A O 4
ATOM 4985 N N . HIS A 1 46 ? -10.624 -5.602 10.669 1.00 0.00 46 HIS A N 4
ATOM 4986 C CA . HIS A 1 46 ? -11.158 -6.859 10.156 1.00 0.00 46 HIS A CA 4
ATOM 4987 C C . HIS A 1 46 ? -12.597 -6.684 9.680 1.00 0.00 46 HIS A C 4
ATOM 4988 O O . HIS A 1 46 ? -13.331 -5.816 10.152 1.00 0.00 46 HIS A O 4
ATOM 5002 N N . PRO A 1 47 ? -13.011 -7.527 8.722 1.00 0.00 47 PRO A N 4
ATOM 5003 C CA . PRO A 1 47 ? -14.364 -7.485 8.161 1.00 0.00 47 PRO A CA 4
ATOM 5004 C C . PRO A 1 47 ? -15.420 -7.946 9.160 1.00 0.00 47 PRO A C 4
ATOM 5005 O O . PRO A 1 47 ? -16.615 -7.722 8.963 1.00 0.00 47 PRO A O 4
ATOM 5016 N N . ASP A 1 48 ? -14.973 -8.590 10.232 1.00 0.00 48 ASP A N 4
ATOM 5017 C CA . ASP A 1 48 ? -15.880 -9.082 11.263 1.00 0.00 48 ASP A CA 4
ATOM 5018 C C . ASP A 1 48 ? -16.095 -8.028 12.344 1.00 0.00 48 ASP A C 4
ATOM 5019 O O . ASP A 1 48 ? -17.221 -7.800 12.788 1.00 0.00 48 ASP A O 4
ATOM 5028 N N . ARG A 1 49 ? -15.009 -7.388 12.765 1.00 0.00 49 ARG A N 4
ATOM 5029 C CA . ARG A 1 49 ? -15.079 -6.360 13.796 1.00 0.00 49 ARG A CA 4
ATOM 5030 C C . ARG A 1 49 ? -15.852 -5.142 13.298 1.00 0.00 49 ARG A C 4
ATOM 5031 O O . ARG A 1 49 ? -16.802 -4.694 13.938 1.00 0.00 49 ARG A O 4
ATOM 5052 N N . ASN A 1 50 ? -15.438 -4.612 12.152 1.00 0.00 50 ASN A N 4
ATOM 5053 C CA . ASN A 1 50 ? -16.091 -3.446 11.569 1.00 0.00 50 ASN A CA 4
ATOM 5054 C C . ASN A 1 50 ? -17.433 -3.826 10.951 1.00 0.00 50 ASN A C 4
ATOM 5055 O O . ASN A 1 50 ? -18.440 -3.153 11.168 1.00 0.00 50 ASN A O 4
ATOM 5066 N N . SER A 1 51 ? -17.438 -4.910 10.182 1.00 0.00 51 SER A N 4
ATOM 5067 C CA . SER A 1 51 ? -18.656 -5.379 9.530 1.00 0.00 51 SER A CA 4
ATOM 5068 C C . SER A 1 51 ? -19.121 -4.385 8.470 1.00 0.00 51 SER A C 4
ATOM 5069 O O . SER A 1 51 ? -20.317 -4.143 8.312 1.00 0.00 51 SER A O 4
ATOM 5077 N N . GLY A 1 52 ? -18.166 -3.812 7.745 1.00 0.00 52 GLY A N 4
ATOM 5078 C CA . GLY A 1 52 ? -18.496 -2.851 6.709 1.00 0.00 52 GLY A CA 4
ATOM 5079 C C . GLY A 1 52 ? -18.644 -1.443 7.249 1.00 0.00 52 GLY A C 4
ATOM 5080 O O . GLY A 1 52 ? -19.657 -0.784 7.016 1.00 0.00 52 GLY A O 4
ATOM 5084 N N . SER A 1 53 ? -17.632 -0.980 7.976 1.00 0.00 53 SER A N 4
ATOM 5085 C CA . SER A 1 53 ? -17.656 0.357 8.557 1.00 0.00 53 SER A CA 4
ATOM 5086 C C . SER A 1 53 ? -17.429 1.419 7.485 1.00 0.00 53 SER A C 4
ATOM 5087 O O . SER A 1 53 ? -16.694 1.198 6.523 1.00 0.00 53 SER A O 4
ATOM 5095 N N . ALA A 1 54 ? -18.065 2.573 7.660 1.00 0.00 54 ALA A N 4
ATOM 5096 C CA . ALA A 1 54 ? -17.931 3.670 6.710 1.00 0.00 54 ALA A CA 4
ATOM 5097 C C . ALA A 1 54 ? -16.520 4.247 6.732 1.00 0.00 54 ALA A C 4
ATOM 5098 O O . ALA A 1 54 ? -15.838 4.282 5.709 1.00 0.00 54 ALA A O 4
ATOM 5105 N N . GLU A 1 55 ? -16.088 4.698 7.906 1.00 0.00 55 GLU A N 4
ATOM 5106 C CA . GLU A 1 55 ? -14.758 5.274 8.060 1.00 0.00 55 GLU A CA 4
ATOM 5107 C C . GLU A 1 55 ? -13.688 4.325 7.528 1.00 0.00 55 GLU A C 4
ATOM 5108 O O . GLU A 1 55 ? -12.855 4.708 6.708 1.00 0.00 55 GLU A O 4
ATOM 5120 N N . ALA A 1 56 ? -13.719 3.083 8.002 1.00 0.00 56 ALA A N 4
ATOM 5121 C CA . ALA A 1 56 ? -12.754 2.078 7.574 1.00 0.00 56 ALA A CA 4
ATOM 5122 C C . ALA A 1 56 ? -12.764 1.918 6.058 1.00 0.00 56 ALA A C 4
ATOM 5123 O O . ALA A 1 56 ? -11.711 1.878 5.422 1.00 0.00 56 ALA A O 4
ATOM 5130 N N . ALA A 1 57 ? -13.960 1.827 5.485 1.00 0.00 57 ALA A N 4
ATOM 5131 C CA . ALA A 1 57 ? -14.106 1.673 4.043 1.00 0.00 57 ALA A CA 4
ATOM 5132 C C . ALA A 1 57 ? -13.024 2.444 3.296 1.00 0.00 57 ALA A C 4
ATOM 5133 O O . ALA A 1 57 ? -12.211 1.857 2.582 1.00 0.00 57 ALA A O 4
ATOM 5140 N N . GLU A 1 58 ? -13.020 3.763 3.464 1.00 0.00 58 GLU A N 4
ATOM 5141 C CA . GLU A 1 58 ? -12.038 4.614 2.804 1.00 0.00 58 GLU A CA 4
ATOM 5142 C C . GLU A 1 58 ? -10.618 4.173 3.145 1.00 0.00 58 GLU A C 4
ATOM 5143 O O . GLU A 1 58 ? -9.765 4.053 2.266 1.00 0.00 58 GLU A O 4
ATOM 5155 N N . ARG A 1 59 ? -10.372 3.933 4.429 1.00 0.00 59 ARG A N 4
ATOM 5156 C CA . ARG A 1 59 ? -9.055 3.507 4.888 1.00 0.00 59 ARG A CA 4
ATOM 5157 C C . ARG A 1 59 ? -8.617 2.232 4.174 1.00 0.00 59 ARG A C 4
ATOM 5158 O O . ARG A 1 59 ? -7.656 2.239 3.404 1.00 0.00 59 ARG A O 4
ATOM 5179 N N . PHE A 1 60 ? -9.327 1.140 4.434 1.00 0.00 60 PHE A N 4
ATOM 5180 C CA . PHE A 1 60 ? -9.011 -0.143 3.817 1.00 0.00 60 PHE A CA 4
ATOM 5181 C C . PHE A 1 60 ? -8.633 0.037 2.350 1.00 0.00 60 PHE A C 4
ATOM 5182 O O . PHE A 1 60 ? -7.628 -0.502 1.884 1.00 0.00 60 PHE A O 4
ATOM 5199 N N . THR A 1 61 ? -9.446 0.800 1.625 1.00 0.00 61 THR A N 4
ATOM 5200 C CA . THR A 1 61 ? -9.199 1.051 0.211 1.00 0.00 61 THR A CA 4
ATOM 5201 C C . THR A 1 61 ? -7.884 1.793 0.005 1.00 0.00 61 THR A C 4
ATOM 5202 O O . THR A 1 61 ? -7.071 1.413 -0.837 1.00 0.00 61 THR A O 4
ATOM 5213 N N . ARG A 1 62 ? -7.680 2.853 0.781 1.00 0.00 62 ARG A N 4
ATOM 5214 C CA . ARG A 1 62 ? -6.463 3.649 0.683 1.00 0.00 62 ARG A CA 4
ATOM 5215 C C . ARG A 1 62 ? -5.230 2.794 0.960 1.00 0.00 62 ARG A C 4
ATOM 5216 O O . ARG A 1 62 ? -4.314 2.724 0.140 1.00 0.00 62 ARG A O 4
ATOM 5237 N N . ILE A 1 63 ? -5.215 2.146 2.120 1.00 0.00 63 ILE A N 4
ATOM 5238 C CA . ILE A 1 63 ? -4.096 1.295 2.504 1.00 0.00 63 ILE A CA 4
ATOM 5239 C C . ILE A 1 63 ? -3.528 0.555 1.298 1.00 0.00 63 ILE A C 4
ATOM 5240 O O . ILE A 1 63 ? -2.334 0.641 1.009 1.00 0.00 63 ILE A O 4
ATOM 5256 N N . SER A 1 64 ? -4.392 -0.172 0.595 1.00 0.00 64 SER A N 4
ATOM 5257 C CA . SER A 1 64 ? -3.976 -0.929 -0.580 1.00 0.00 64 SER A CA 4
ATOM 5258 C C . SER A 1 64 ? -3.213 -0.040 -1.557 1.00 0.00 64 SER A C 4
ATOM 5259 O O . SER A 1 64 ? -2.216 -0.458 -2.143 1.00 0.00 64 SER A O 4
ATOM 5267 N N . GLN A 1 65 ? -3.691 1.189 -1.726 1.00 0.00 65 GLN A N 4
ATOM 5268 C CA . GLN A 1 65 ? -3.055 2.138 -2.633 1.00 0.00 65 GLN A CA 4
ATOM 5269 C C . GLN A 1 65 ? -1.547 2.179 -2.406 1.00 0.00 65 GLN A C 4
ATOM 5270 O O . GLN A 1 65 ? -0.768 2.207 -3.358 1.00 0.00 65 GLN A O 4
ATOM 5284 N N . ALA A 1 66 ? -1.144 2.185 -1.140 1.00 0.00 66 ALA A N 4
ATOM 5285 C CA . ALA A 1 66 ? 0.270 2.221 -0.789 1.00 0.00 66 ALA A CA 4
ATOM 5286 C C . ALA A 1 66 ? 0.985 0.958 -1.255 1.00 0.00 66 ALA A C 4
ATOM 5287 O O . ALA A 1 66 ? 2.151 1.001 -1.647 1.00 0.00 66 ALA A O 4
ATOM 5294 N N . TYR A 1 67 ? 0.279 -0.166 -1.210 1.00 0.00 67 TYR A N 4
ATOM 5295 C CA . TYR A 1 67 ? 0.847 -1.444 -1.625 1.00 0.00 67 TYR A CA 4
ATOM 5296 C C . TYR A 1 67 ? 1.006 -1.502 -3.141 1.00 0.00 67 TYR A C 4
ATOM 5297 O O . TYR A 1 67 ? 1.448 -2.510 -3.692 1.00 0.00 67 TYR A O 4
ATOM 5315 N N . VAL A 1 68 ? 0.643 -0.413 -3.810 1.00 0.00 68 VAL A N 4
ATOM 5316 C CA . VAL A 1 68 ? 0.746 -0.338 -5.262 1.00 0.00 68 VAL A CA 4
ATOM 5317 C C . VAL A 1 68 ? 2.050 0.328 -5.687 1.00 0.00 68 VAL A C 4
ATOM 5318 O O . VAL A 1 68 ? 2.936 -0.319 -6.246 1.00 0.00 68 VAL A O 4
ATOM 5331 N N . VAL A 1 69 ? 2.162 1.625 -5.417 1.00 0.00 69 VAL A N 4
ATOM 5332 C CA . VAL A 1 69 ? 3.359 2.379 -5.770 1.00 0.00 69 VAL A CA 4
ATOM 5333 C C . VAL A 1 69 ? 4.566 1.897 -4.973 1.00 0.00 69 VAL A C 4
ATOM 5334 O O . VAL A 1 69 ? 5.694 1.906 -5.468 1.00 0.00 69 VAL A O 4
ATOM 5347 N N . LEU A 1 70 ? 4.322 1.475 -3.737 1.00 0.00 70 LEU A N 4
ATOM 5348 C CA . LEU A 1 70 ? 5.390 0.988 -2.871 1.00 0.00 70 LEU A CA 4
ATOM 5349 C C . LEU A 1 70 ? 5.532 -0.527 -2.980 1.00 0.00 70 LEU A C 4
ATOM 5350 O O . LEU A 1 70 ? 6.613 -1.076 -2.773 1.00 0.00 70 LEU A O 4
ATOM 5366 N N . GLY A 1 71 ? 4.431 -1.197 -3.310 1.00 0.00 71 GLY A N 4
ATOM 5367 C CA . GLY A 1 71 ? 4.455 -2.641 -3.443 1.00 0.00 71 GLY A CA 4
ATOM 5368 C C . GLY A 1 71 ? 5.760 -3.149 -4.023 1.00 0.00 71 GLY A C 4
ATOM 5369 O O . GLY A 1 71 ? 6.245 -4.213 -3.639 1.00 0.00 71 GLY A O 4
ATOM 5373 N N . SER A 1 72 ? 6.329 -2.387 -4.951 1.00 0.00 72 SER A N 4
ATOM 5374 C CA . SER A 1 72 ? 7.584 -2.769 -5.590 1.00 0.00 72 SER A CA 4
ATOM 5375 C C . SER A 1 72 ? 8.615 -1.650 -5.472 1.00 0.00 72 SER A C 4
ATOM 5376 O O . SER A 1 72 ? 8.276 -0.469 -5.536 1.00 0.00 72 SER A O 4
ATOM 5384 N N . ALA A 1 73 ? 9.876 -2.033 -5.299 1.00 0.00 73 ALA A N 4
ATOM 5385 C CA . ALA A 1 73 ? 10.958 -1.064 -5.174 1.00 0.00 73 ALA A CA 4
ATOM 5386 C C . ALA A 1 73 ? 11.074 -0.206 -6.429 1.00 0.00 73 ALA A C 4
ATOM 5387 O O . ALA A 1 73 ? 11.056 1.024 -6.357 1.00 0.00 73 ALA A O 4
ATOM 5394 N N . THR A 1 74 ? 11.193 -0.861 -7.580 1.00 0.00 74 THR A N 4
ATOM 5395 C CA . THR A 1 74 ? 11.313 -0.157 -8.850 1.00 0.00 74 THR A CA 4
ATOM 5396 C C . THR A 1 74 ? 10.366 1.036 -8.911 1.00 0.00 74 THR A C 4
ATOM 5397 O O . THR A 1 74 ? 10.784 2.160 -9.190 1.00 0.00 74 THR A O 4
ATOM 5408 N N . LEU A 1 75 ? 9.089 0.784 -8.647 1.00 0.00 75 LEU A N 4
ATOM 5409 C CA . LEU A 1 75 ? 8.081 1.838 -8.671 1.00 0.00 75 LEU A CA 4
ATOM 5410 C C . LEU A 1 75 ? 8.497 3.009 -7.786 1.00 0.00 75 LEU A C 4
ATOM 5411 O O . LEU A 1 75 ? 8.459 4.164 -8.210 1.00 0.00 75 LEU A O 4
ATOM 5427 N N . ARG A 1 76 ? 8.895 2.702 -6.556 1.00 0.00 76 ARG A N 4
ATOM 5428 C CA . ARG A 1 76 ? 9.319 3.729 -5.612 1.00 0.00 76 ARG A CA 4
ATOM 5429 C C . ARG A 1 76 ? 10.314 4.687 -6.261 1.00 0.00 76 ARG A C 4
ATOM 5430 O O . ARG A 1 76 ? 10.144 5.905 -6.207 1.00 0.00 76 ARG A O 4
ATOM 5451 N N . ARG A 1 77 ? 11.353 4.128 -6.873 1.00 0.00 77 ARG A N 4
ATOM 5452 C CA . ARG A 1 77 ? 12.375 4.932 -7.531 1.00 0.00 77 ARG A CA 4
ATOM 5453 C C . ARG A 1 77 ? 11.792 5.682 -8.726 1.00 0.00 77 ARG A C 4
ATOM 5454 O O . ARG A 1 77 ? 12.115 6.847 -8.960 1.00 0.00 77 ARG A O 4
ATOM 5475 N N . LYS A 1 78 ? 10.932 5.006 -9.479 1.00 0.00 78 LYS A N 4
ATOM 5476 C CA . LYS A 1 78 ? 10.303 5.606 -10.649 1.00 0.00 78 LYS A CA 4
ATOM 5477 C C . LYS A 1 78 ? 9.678 6.953 -10.300 1.00 0.00 78 LYS A C 4
ATOM 5478 O O . LYS A 1 78 ? 9.994 7.973 -10.914 1.00 0.00 78 LYS A O 4
ATOM 5497 N N . TYR A 1 79 ? 8.792 6.950 -9.311 1.00 0.00 79 TYR A N 4
ATOM 5498 C CA . TYR A 1 79 ? 8.122 8.172 -8.881 1.00 0.00 79 TYR A CA 4
ATOM 5499 C C . TYR A 1 79 ? 9.134 9.281 -8.610 1.00 0.00 79 TYR A C 4
ATOM 5500 O O . TYR A 1 79 ? 8.954 10.420 -9.041 1.00 0.00 79 TYR A O 4
ATOM 5518 N N . ASP A 1 80 ? 10.199 8.939 -7.894 1.00 0.00 80 ASP A N 4
ATOM 5519 C CA . ASP A 1 80 ? 11.242 9.904 -7.566 1.00 0.00 80 ASP A CA 4
ATOM 5520 C C . ASP A 1 80 ? 11.931 10.410 -8.829 1.00 0.00 80 ASP A C 4
ATOM 5521 O O . ASP A 1 80 ? 12.486 11.509 -8.848 1.00 0.00 80 ASP A O 4
ATOM 5530 N N . ARG A 1 81 ? 11.893 9.600 -9.882 1.00 0.00 81 ARG A N 4
ATOM 5531 C CA . ARG A 1 81 ? 12.516 9.964 -11.149 1.00 0.00 81 ARG A CA 4
ATOM 5532 C C . ARG A 1 81 ? 11.470 10.442 -12.152 1.00 0.00 81 ARG A C 4
ATOM 5533 O O . ARG A 1 81 ? 11.744 10.550 -13.346 1.00 0.00 81 ARG A O 4
ATOM 5554 N N . GLY A 1 82 ? 10.269 10.726 -11.657 1.00 0.00 82 GLY A N 4
ATOM 5555 C CA . GLY A 1 82 ? 9.199 11.187 -12.523 1.00 0.00 82 GLY A CA 4
ATOM 5556 C C . GLY A 1 82 ? 8.853 10.182 -13.603 1.00 0.00 82 GLY A C 4
ATOM 5557 O O . GLY A 1 82 ? 8.129 10.498 -14.547 1.00 0.00 82 GLY A O 4
ATOM 5561 N N . LEU A 1 83 ? 9.373 8.967 -13.466 1.00 0.00 83 LEU A N 4
ATOM 5562 C CA . LEU A 1 83 ? 9.116 7.911 -14.440 1.00 0.00 83 LEU A CA 4
ATOM 5563 C C . LEU A 1 83 ? 7.717 7.332 -14.258 1.00 0.00 83 LEU A C 4
ATOM 5564 O O . LEU A 1 83 ? 7.152 6.743 -15.182 1.00 0.00 83 LEU A O 4
ATOM 5580 N N . LEU A 1 84 ? 7.161 7.503 -13.064 1.00 0.00 84 LEU A N 4
ATOM 5581 C CA . LEU A 1 84 ? 5.826 7.000 -12.762 1.00 0.00 84 LEU A CA 4
ATOM 5582 C C . LEU A 1 84 ? 4.756 7.870 -13.412 1.00 0.00 84 LEU A C 4
ATOM 5583 O O . LEU A 1 84 ? 4.741 9.088 -13.237 1.00 0.00 84 LEU A O 4
ATOM 5599 N N . SER A 1 85 ? 3.859 7.236 -14.161 1.00 0.00 85 SER A N 4
ATOM 5600 C CA . SER A 1 85 ? 2.785 7.952 -14.839 1.00 0.00 85 SER A CA 4
ATOM 5601 C C . SER A 1 85 ? 1.428 7.578 -14.253 1.00 0.00 85 SER A C 4
ATOM 5602 O O . SER A 1 85 ? 1.255 6.490 -13.702 1.00 0.00 85 SER A O 4
ATOM 5610 N N . ASP A 1 86 ? 0.467 8.487 -14.375 1.00 0.00 86 ASP A N 4
ATOM 5611 C CA . ASP A 1 86 ? -0.877 8.253 -13.858 1.00 0.00 86 ASP A CA 4
ATOM 5612 C C . ASP A 1 86 ? -1.367 6.857 -14.231 1.00 0.00 86 ASP A C 4
ATOM 5613 O O . ASP A 1 86 ? -2.143 6.246 -13.497 1.00 0.00 86 ASP A O 4
ATOM 5622 N N . GLU A 1 87 ? -0.909 6.360 -15.375 1.00 0.00 87 GLU A N 4
ATOM 5623 C CA . GLU A 1 87 ? -1.303 5.037 -15.845 1.00 0.00 87 GLU A CA 4
ATOM 5624 C C . GLU A 1 87 ? -1.156 4.000 -14.735 1.00 0.00 87 GLU A C 4
ATOM 5625 O O . GLU A 1 87 ? -2.021 3.142 -14.554 1.00 0.00 87 GLU A O 4
ATOM 5637 N N . ASP A 1 88 ? -0.055 4.084 -13.996 1.00 0.00 88 ASP A N 4
ATOM 5638 C CA . ASP A 1 88 ? 0.206 3.154 -12.904 1.00 0.00 88 ASP A CA 4
ATOM 5639 C C . ASP A 1 88 ? -0.855 3.284 -11.815 1.00 0.00 88 ASP A C 4
ATOM 5640 O O . ASP A 1 88 ? -1.534 2.314 -11.476 1.00 0.00 88 ASP A O 4
ATOM 5649 N N . LEU A 1 89 ? -0.991 4.487 -11.269 1.00 0.00 89 LEU A N 4
ATOM 5650 C CA . LEU A 1 89 ? -1.968 4.744 -10.217 1.00 0.00 89 LEU A CA 4
ATOM 5651 C C . LEU A 1 89 ? -3.267 3.991 -10.485 1.00 0.00 89 LEU A C 4
ATOM 5652 O O . LEU A 1 89 ? -3.692 3.161 -9.681 1.00 0.00 89 LEU A O 4
ATOM 5668 N N . ARG A 1 90 ? -3.892 4.286 -11.620 1.00 0.00 90 ARG A N 4
ATOM 5669 C CA . ARG A 1 90 ? -5.142 3.636 -11.994 1.00 0.00 90 ARG A CA 4
ATOM 5670 C C . ARG A 1 90 ? -4.903 2.181 -12.385 1.00 0.00 90 ARG A C 4
ATOM 5671 O O . ARG A 1 90 ? -5.790 1.338 -12.257 1.00 0.00 90 ARG A O 4
ATOM 5692 N N . GLY A 1 91 ? -3.696 1.892 -12.864 1.00 0.00 91 GLY A N 4
ATOM 5693 C CA . GLY A 1 91 ? -3.362 0.539 -13.267 1.00 0.00 91 GLY A CA 4
ATOM 5694 C C . GLY A 1 91 ? -4.544 -0.196 -13.868 1.00 0.00 91 GLY A C 4
ATOM 5695 O O . GLY A 1 91 ? -5.235 -0.960 -13.194 1.00 0.00 91 GLY A O 4
ATOM 5699 N N . PRO A 1 92 ? -4.791 0.035 -15.166 1.00 0.00 92 PRO A N 4
ATOM 5700 C CA . PRO A 1 92 ? -5.898 -0.601 -15.886 1.00 0.00 92 PRO A CA 4
ATOM 5701 C C . PRO A 1 92 ? -5.674 -2.095 -16.093 1.00 0.00 92 PRO A C 4
ATOM 5702 O O . PRO A 1 92 ? -6.607 -2.836 -16.398 1.00 0.00 92 PRO A O 4
ATOM 5713 N N . GLY A 1 93 ? -4.429 -2.531 -15.924 1.00 0.00 93 GLY A N 4
ATOM 5714 C CA . GLY A 1 93 ? -4.105 -3.935 -16.097 1.00 0.00 93 GLY A CA 4
ATOM 5715 C C . GLY A 1 93 ? -2.731 -4.143 -16.702 1.00 0.00 93 GLY A C 4
ATOM 5716 O O . GLY A 1 93 ? -2.608 -4.577 -17.847 1.00 0.00 93 GLY A O 4
ATOM 5720 N N . SER A 1 94 ? -1.693 -3.831 -15.931 1.00 0.00 94 SER A N 4
ATOM 5721 C CA . SER A 1 94 ? -0.321 -3.980 -16.400 1.00 0.00 94 SER A CA 4
ATOM 5722 C C . SER A 1 94 ? -0.141 -5.302 -17.141 1.00 0.00 94 SER A C 4
ATOM 5723 O O . SER A 1 94 ? -0.296 -6.377 -16.564 1.00 0.00 94 SER A O 4
ATOM 5731 N N . GLY A 1 95 ? 0.188 -5.212 -18.427 1.00 0.00 95 GLY A N 4
ATOM 5732 C CA . GLY A 1 95 ? 0.384 -6.407 -19.227 1.00 0.00 95 GLY A CA 4
ATOM 5733 C C . GLY A 1 95 ? -0.596 -6.499 -20.380 1.00 0.00 95 GLY A C 4
ATOM 5734 O O . GLY A 1 95 ? -1.162 -5.499 -20.823 1.00 0.00 95 GLY A O 4
ATOM 5738 N N . PRO A 1 96 ? -0.806 -7.722 -20.887 1.00 0.00 96 PRO A N 4
ATOM 5739 C CA . PRO A 1 96 ? -1.723 -7.970 -22.003 1.00 0.00 96 PRO A CA 4
ATOM 5740 C C . PRO A 1 96 ? -3.183 -7.776 -21.608 1.00 0.00 96 PRO A C 4
ATOM 5741 O O . PRO A 1 96 ? -3.537 -7.877 -20.434 1.00 0.00 96 PRO A O 4
ATOM 5752 N N . SER A 1 97 ? -4.027 -7.498 -22.597 1.00 0.00 97 SER A N 4
ATOM 5753 C CA . SER A 1 97 ? -5.449 -7.287 -22.351 1.00 0.00 97 SER A CA 4
ATOM 5754 C C . SER A 1 97 ? -6.295 -8.170 -23.263 1.00 0.00 97 SER A C 4
ATOM 5755 O O . SER A 1 97 ? -5.792 -8.749 -24.226 1.00 0.00 97 SER A O 4
ATOM 5763 N N . SER A 1 98 ? -7.583 -8.269 -22.951 1.00 0.00 98 SER A N 4
ATOM 5764 C CA . SER A 1 98 ? -8.500 -9.085 -23.739 1.00 0.00 98 SER A CA 4
ATOM 5765 C C . SER A 1 98 ? -9.947 -8.821 -23.335 1.00 0.00 98 SER A C 4
ATOM 5766 O O . SER A 1 98 ? -10.230 -8.472 -22.189 1.00 0.00 98 SER A O 4
ATOM 5774 N N . GLY A 1 99 ? -10.861 -8.989 -24.286 1.00 0.00 99 GLY A N 4
ATOM 5775 C CA . GLY A 1 99 ? -12.268 -8.765 -24.010 1.00 0.00 99 GLY A CA 4
ATOM 5776 C C . GLY A 1 99 ? -13.158 -9.817 -24.642 1.00 0.00 99 GLY A C 4
ATOM 5777 O O . GLY A 1 99 ? -14.378 -9.783 -24.486 1.00 0.00 99 GLY A O 4
ATOM 5781 N N . GLY A 1 1 ? 0.457 -5.938 19.913 1.00 0.00 1 GLY A N 5
ATOM 5782 C CA . GLY A 1 1 ? -0.561 -5.158 20.593 1.00 0.00 1 GLY A CA 5
ATOM 5783 C C . GLY A 1 1 ? 0.024 -4.001 21.378 1.00 0.00 1 GLY A C 5
ATOM 5784 O O . GLY A 1 1 ? 0.142 -4.069 22.601 1.00 0.00 1 GLY A O 5
ATOM 5788 N N . SER A 1 2 ? 0.391 -2.936 20.674 1.00 0.00 2 SER A N 5
ATOM 5789 C CA . SER A 1 2 ? 0.972 -1.760 21.312 1.00 0.00 2 SER A CA 5
ATOM 5790 C C . SER A 1 2 ? 0.081 -0.538 21.113 1.00 0.00 2 SER A C 5
ATOM 5791 O O . SER A 1 2 ? -0.461 -0.321 20.029 1.00 0.00 2 SER A O 5
ATOM 5799 N N . SER A 1 3 ? -0.066 0.258 22.168 1.00 0.00 3 SER A N 5
ATOM 5800 C CA . SER A 1 3 ? -0.894 1.457 22.112 1.00 0.00 3 SER A CA 5
ATOM 5801 C C . SER A 1 3 ? -0.444 2.477 23.153 1.00 0.00 3 SER A C 5
ATOM 5802 O O . SER A 1 3 ? -0.090 2.119 24.276 1.00 0.00 3 SER A O 5
ATOM 5810 N N . GLY A 1 4 ? -0.462 3.750 22.772 1.00 0.00 4 GLY A N 5
ATOM 5811 C CA . GLY A 1 4 ? -0.054 4.803 23.683 1.00 0.00 4 GLY A CA 5
ATOM 5812 C C . GLY A 1 4 ? 0.443 6.038 22.958 1.00 0.00 4 GLY A C 5
ATOM 5813 O O . GLY A 1 4 ? 0.058 7.159 23.291 1.00 0.00 4 GLY A O 5
ATOM 5817 N N . SER A 1 5 ? 1.301 5.834 21.963 1.00 0.00 5 SER A N 5
ATOM 5818 C CA . SER A 1 5 ? 1.855 6.940 21.192 1.00 0.00 5 SER A CA 5
ATOM 5819 C C . SER A 1 5 ? 0.758 7.917 20.778 1.00 0.00 5 SER A C 5
ATOM 5820 O O . SER A 1 5 ? -0.364 7.514 20.472 1.00 0.00 5 SER A O 5
ATOM 5828 N N . SER A 1 6 ? 1.092 9.203 20.772 1.00 0.00 6 SER A N 5
ATOM 5829 C CA . SER A 1 6 ? 0.136 10.239 20.400 1.00 0.00 6 SER A CA 5
ATOM 5830 C C . SER A 1 6 ? 0.844 11.425 19.752 1.00 0.00 6 SER A C 5
ATOM 5831 O O . SER A 1 6 ? 1.908 11.848 20.201 1.00 0.00 6 SER A O 5
ATOM 5839 N N . GLY A 1 7 ? 0.244 11.958 18.692 1.00 0.00 7 GLY A N 5
ATOM 5840 C CA . GLY A 1 7 ? 0.830 13.090 17.999 1.00 0.00 7 GLY A CA 5
ATOM 5841 C C . GLY A 1 7 ? 0.148 13.377 16.676 1.00 0.00 7 GLY A C 5
ATOM 5842 O O . GLY A 1 7 ? -0.154 12.458 15.914 1.00 0.00 7 GLY A O 5
ATOM 5846 N N . SER A 1 8 ? -0.097 14.654 16.402 1.00 0.00 8 SER A N 5
ATOM 5847 C CA . SER A 1 8 ? -0.753 15.059 15.164 1.00 0.00 8 SER A CA 5
ATOM 5848 C C . SER A 1 8 ? -0.175 16.372 14.647 1.00 0.00 8 SER A C 5
ATOM 5849 O O . SER A 1 8 ? -0.334 17.421 15.272 1.00 0.00 8 SER A O 5
ATOM 5857 N N . GLN A 1 9 ? 0.496 16.306 13.502 1.00 0.00 9 GLN A N 5
ATOM 5858 C CA . GLN A 1 9 ? 1.099 17.490 12.901 1.00 0.00 9 GLN A CA 5
ATOM 5859 C C . GLN A 1 9 ? 0.784 17.564 11.410 1.00 0.00 9 GLN A C 5
ATOM 5860 O O . GLN A 1 9 ? 0.984 16.599 10.675 1.00 0.00 9 GLN A O 5
ATOM 5874 N N . GLY A 1 10 ? 0.289 18.718 10.971 1.00 0.00 10 GLY A N 5
ATOM 5875 C CA . GLY A 1 10 ? -0.046 18.896 9.570 1.00 0.00 10 GLY A CA 5
ATOM 5876 C C . GLY A 1 10 ? 1.172 18.828 8.670 1.00 0.00 10 GLY A C 5
ATOM 5877 O O . GLY A 1 10 ? 2.242 19.323 9.023 1.00 0.00 10 GLY A O 5
ATOM 5881 N N . ASP A 1 11 ? 1.009 18.212 7.504 1.00 0.00 11 ASP A N 5
ATOM 5882 C CA . ASP A 1 11 ? 2.104 18.080 6.550 1.00 0.00 11 ASP A CA 5
ATOM 5883 C C . ASP A 1 11 ? 1.888 18.991 5.346 1.00 0.00 11 ASP A C 5
ATOM 5884 O O . ASP A 1 11 ? 0.853 18.923 4.682 1.00 0.00 11 ASP A O 5
ATOM 5893 N N . CYS A 1 12 ? 2.871 19.842 5.071 1.00 0.00 12 CYS A N 5
ATOM 5894 C CA . CYS A 1 12 ? 2.788 20.768 3.947 1.00 0.00 12 CYS A CA 5
ATOM 5895 C C . CYS A 1 12 ? 3.745 20.359 2.833 1.00 0.00 12 CYS A C 5
ATOM 5896 O O . CYS A 1 12 ? 4.321 21.208 2.152 1.00 0.00 12 CYS A O 5
ATOM 5904 N N . SER A 1 13 ? 3.913 19.052 2.654 1.00 0.00 13 SER A N 5
ATOM 5905 C CA . SER A 1 13 ? 4.805 18.530 1.626 1.00 0.00 13 SER A CA 5
ATOM 5906 C C . SER A 1 13 ? 4.051 17.616 0.665 1.00 0.00 13 SER A C 5
ATOM 5907 O O . SER A 1 13 ? 2.848 17.400 0.811 1.00 0.00 13 SER A O 5
ATOM 5915 N N . TYR A 1 14 ? 4.767 17.082 -0.318 1.00 0.00 14 TYR A N 5
ATOM 5916 C CA . TYR A 1 14 ? 4.167 16.193 -1.306 1.00 0.00 14 TYR A CA 5
ATOM 5917 C C . TYR A 1 14 ? 3.619 14.933 -0.643 1.00 0.00 14 TYR A C 5
ATOM 5918 O O . TYR A 1 14 ? 3.882 14.671 0.531 1.00 0.00 14 TYR A O 5
ATOM 5936 N N . SER A 1 15 ? 2.856 14.155 -1.404 1.00 0.00 15 SER A N 5
ATOM 5937 C CA . SER A 1 15 ? 2.268 12.924 -0.892 1.00 0.00 15 SER A CA 5
ATOM 5938 C C . SER A 1 15 ? 3.165 11.727 -1.192 1.00 0.00 15 SER A C 5
ATOM 5939 O O . SER A 1 15 ? 2.697 10.686 -1.654 1.00 0.00 15 SER A O 5
ATOM 5947 N N . ARG A 1 16 ? 4.458 11.883 -0.927 1.00 0.00 16 ARG A N 5
ATOM 5948 C CA . ARG A 1 16 ? 5.422 10.816 -1.170 1.00 0.00 16 ARG A CA 5
ATOM 5949 C C . ARG A 1 16 ? 5.659 9.999 0.096 1.00 0.00 16 ARG A C 5
ATOM 5950 O O . ARG A 1 16 ? 5.559 8.771 0.084 1.00 0.00 16 ARG A O 5
ATOM 5971 N N . THR A 1 17 ? 5.974 10.687 1.189 1.00 0.00 17 THR A N 5
ATOM 5972 C CA . THR A 1 17 ? 6.226 10.025 2.463 1.00 0.00 17 THR A CA 5
ATOM 5973 C C . THR A 1 17 ? 4.928 9.539 3.097 1.00 0.00 17 THR A C 5
ATOM 5974 O O . THR A 1 17 ? 4.945 8.796 4.078 1.00 0.00 17 THR A O 5
ATOM 5985 N N . ALA A 1 18 ? 3.803 9.962 2.530 1.00 0.00 18 ALA A N 5
ATOM 5986 C CA . ALA A 1 18 ? 2.495 9.567 3.038 1.00 0.00 18 ALA A CA 5
ATOM 5987 C C . ALA A 1 18 ? 2.311 8.055 2.963 1.00 0.00 18 ALA A C 5
ATOM 5988 O O . ALA A 1 18 ? 1.983 7.409 3.959 1.00 0.00 18 ALA A O 5
ATOM 5995 N N . LEU A 1 19 ? 2.523 7.497 1.777 1.00 0.00 19 LEU A N 5
ATOM 5996 C CA . LEU A 1 19 ? 2.379 6.060 1.571 1.00 0.00 19 LEU A CA 5
ATOM 5997 C C . LEU A 1 19 ? 3.218 5.279 2.578 1.00 0.00 19 LEU A C 5
ATOM 5998 O O . LEU A 1 19 ? 2.958 4.105 2.840 1.00 0.00 19 LEU A O 5
ATOM 6014 N N . TYR A 1 20 ? 4.225 5.939 3.139 1.00 0.00 20 TYR A N 5
ATOM 6015 C CA . TYR A 1 20 ? 5.102 5.307 4.117 1.00 0.00 20 TYR A CA 5
ATOM 6016 C C . TYR A 1 20 ? 4.549 5.468 5.530 1.00 0.00 20 TYR A C 5
ATOM 6017 O O . TYR A 1 20 ? 4.900 4.712 6.436 1.00 0.00 20 TYR A O 5
ATOM 6035 N N . ASP A 1 21 ? 3.681 6.458 5.709 1.00 0.00 21 ASP A N 5
ATOM 6036 C CA . ASP A 1 21 ? 3.076 6.718 7.010 1.00 0.00 21 ASP A CA 5
ATOM 6037 C C . ASP A 1 21 ? 1.845 5.843 7.222 1.00 0.00 21 ASP A C 5
ATOM 6038 O O . ASP A 1 21 ? 1.504 5.495 8.353 1.00 0.00 21 ASP A O 5
ATOM 6047 N N . LEU A 1 22 ? 1.180 5.491 6.127 1.00 0.00 22 LEU A N 5
ATOM 6048 C CA . LEU A 1 22 ? -0.015 4.656 6.192 1.00 0.00 22 LEU A CA 5
ATOM 6049 C C . LEU A 1 22 ? 0.322 3.263 6.714 1.00 0.00 22 LEU A C 5
ATOM 6050 O O . LEU A 1 22 ? -0.493 2.626 7.383 1.00 0.00 22 LEU A O 5
ATOM 6066 N N . LEU A 1 23 ? 1.526 2.796 6.405 1.00 0.00 23 LEU A N 5
ATOM 6067 C CA . LEU A 1 23 ? 1.972 1.479 6.845 1.00 0.00 23 LEU A CA 5
ATOM 6068 C C . LEU A 1 23 ? 2.805 1.583 8.119 1.00 0.00 23 LEU A C 5
ATOM 6069 O O . LEU A 1 23 ? 3.063 0.583 8.787 1.00 0.00 23 LEU A O 5
ATOM 6085 N N . GLY A 1 24 ? 3.222 2.802 8.450 1.00 0.00 24 GLY A N 5
ATOM 6086 C CA . GLY A 1 24 ? 4.019 3.014 9.643 1.00 0.00 24 GLY A CA 5
ATOM 6087 C C . GLY A 1 24 ? 5.488 2.715 9.420 1.00 0.00 24 GLY A C 5
ATOM 6088 O O . GLY A 1 24 ? 6.282 2.728 10.361 1.00 0.00 24 GLY A O 5
ATOM 6092 N N . VAL A 1 25 ? 5.852 2.443 8.171 1.00 0.00 25 VAL A N 5
ATOM 6093 C CA . VAL A 1 25 ? 7.236 2.138 7.826 1.00 0.00 25 VAL A CA 5
ATOM 6094 C C . VAL A 1 25 ? 7.980 3.391 7.380 1.00 0.00 25 VAL A C 5
ATOM 6095 O O . VAL A 1 25 ? 7.410 4.297 6.770 1.00 0.00 25 VAL A O 5
ATOM 6108 N N . PRO A 1 26 ? 9.284 3.447 7.688 1.00 0.00 26 PRO A N 5
ATOM 6109 C CA . PRO A 1 26 ? 10.135 4.584 7.326 1.00 0.00 26 PRO A CA 5
ATOM 6110 C C . PRO A 1 26 ? 10.386 4.666 5.825 1.00 0.00 26 PRO A C 5
ATOM 6111 O O . PRO A 1 26 ? 10.130 3.712 5.090 1.00 0.00 26 PRO A O 5
ATOM 6122 N N . SER A 1 27 ? 10.889 5.811 5.375 1.00 0.00 27 SER A N 5
ATOM 6123 C CA . SER A 1 27 ? 11.171 6.019 3.960 1.00 0.00 27 SER A CA 5
ATOM 6124 C C . SER A 1 27 ? 12.361 5.173 3.514 1.00 0.00 27 SER A C 5
ATOM 6125 O O . SER A 1 27 ? 12.615 5.019 2.318 1.00 0.00 27 SER A O 5
ATOM 6133 N N . THR A 1 28 ? 13.087 4.627 4.484 1.00 0.00 28 THR A N 5
ATOM 6134 C CA . THR A 1 28 ? 14.250 3.798 4.193 1.00 0.00 28 THR A CA 5
ATOM 6135 C C . THR A 1 28 ? 13.995 2.342 4.567 1.00 0.00 28 THR A C 5
ATOM 6136 O O . THR A 1 28 ? 14.932 1.560 4.728 1.00 0.00 28 THR A O 5
ATOM 6147 N N . ALA A 1 29 ? 12.723 1.986 4.705 1.00 0.00 29 ALA A N 5
ATOM 6148 C CA . ALA A 1 29 ? 12.345 0.623 5.058 1.00 0.00 29 ALA A CA 5
ATOM 6149 C C . ALA A 1 29 ? 12.721 -0.355 3.950 1.00 0.00 29 ALA A C 5
ATOM 6150 O O . ALA A 1 29 ? 13.264 0.038 2.917 1.00 0.00 29 ALA A O 5
ATOM 6157 N N . THR A 1 30 ? 12.429 -1.634 4.171 1.00 0.00 30 THR A N 5
ATOM 6158 C CA . THR A 1 30 ? 12.738 -2.668 3.192 1.00 0.00 30 THR A CA 5
ATOM 6159 C C . THR A 1 30 ? 11.502 -3.494 2.857 1.00 0.00 30 THR A C 5
ATOM 6160 O O . THR A 1 30 ? 10.504 -3.454 3.576 1.00 0.00 30 THR A O 5
ATOM 6171 N N . GLN A 1 31 ? 11.575 -4.243 1.761 1.00 0.00 31 GLN A N 5
ATOM 6172 C CA . GLN A 1 31 ? 10.461 -5.079 1.331 1.00 0.00 31 GLN A CA 5
ATOM 6173 C C . GLN A 1 31 ? 9.852 -5.825 2.513 1.00 0.00 31 GLN A C 5
ATOM 6174 O O . GLN A 1 31 ? 8.632 -5.923 2.637 1.00 0.00 31 GLN A O 5
ATOM 6188 N N . ALA A 1 32 ? 10.711 -6.351 3.380 1.00 0.00 32 ALA A N 5
ATOM 6189 C CA . ALA A 1 32 ? 10.258 -7.087 4.554 1.00 0.00 32 ALA A CA 5
ATOM 6190 C C . ALA A 1 32 ? 9.324 -6.237 5.408 1.00 0.00 32 ALA A C 5
ATOM 6191 O O . ALA A 1 32 ? 8.306 -6.722 5.901 1.00 0.00 32 ALA A O 5
ATOM 6198 N N . GLN A 1 33 ? 9.678 -4.967 5.580 1.00 0.00 33 GLN A N 5
ATOM 6199 C CA . GLN A 1 33 ? 8.870 -4.051 6.377 1.00 0.00 33 GLN A CA 5
ATOM 6200 C C . GLN A 1 33 ? 7.629 -3.611 5.609 1.00 0.00 33 GLN A C 5
ATOM 6201 O O . GLN A 1 33 ? 6.504 -3.936 5.990 1.00 0.00 33 GLN A O 5
ATOM 6215 N N . ILE A 1 34 ? 7.841 -2.870 4.526 1.00 0.00 34 ILE A N 5
ATOM 6216 C CA . ILE A 1 34 ? 6.738 -2.386 3.705 1.00 0.00 34 ILE A CA 5
ATOM 6217 C C . ILE A 1 34 ? 5.677 -3.465 3.518 1.00 0.00 34 ILE A C 5
ATOM 6218 O O . ILE A 1 34 ? 4.501 -3.165 3.308 1.00 0.00 34 ILE A O 5
ATOM 6234 N N . LYS A 1 35 ? 6.099 -4.722 3.596 1.00 0.00 35 LYS A N 5
ATOM 6235 C CA . LYS A 1 35 ? 5.186 -5.848 3.439 1.00 0.00 35 LYS A CA 5
ATOM 6236 C C . LYS A 1 35 ? 4.530 -6.206 4.769 1.00 0.00 35 LYS A C 5
ATOM 6237 O O . LYS A 1 35 ? 3.316 -6.085 4.926 1.00 0.00 35 LYS A O 5
ATOM 6256 N N . ALA A 1 36 ? 5.342 -6.646 5.725 1.00 0.00 36 ALA A N 5
ATOM 6257 C CA . ALA A 1 36 ? 4.841 -7.018 7.042 1.00 0.00 36 ALA A CA 5
ATOM 6258 C C . ALA A 1 36 ? 3.812 -6.011 7.542 1.00 0.00 36 ALA A C 5
ATOM 6259 O O . ALA A 1 36 ? 2.835 -6.379 8.194 1.00 0.00 36 ALA A O 5
ATOM 6266 N N . ALA A 1 37 ? 4.037 -4.738 7.233 1.00 0.00 37 ALA A N 5
ATOM 6267 C CA . ALA A 1 37 ? 3.129 -3.678 7.651 1.00 0.00 37 ALA A CA 5
ATOM 6268 C C . ALA A 1 37 ? 1.761 -3.838 6.996 1.00 0.00 37 ALA A C 5
ATOM 6269 O O . ALA A 1 37 ? 0.761 -4.073 7.674 1.00 0.00 37 ALA A O 5
ATOM 6276 N N . TYR A 1 38 ? 1.724 -3.707 5.674 1.00 0.00 38 TYR A N 5
ATOM 6277 C CA . TYR A 1 38 ? 0.478 -3.834 4.928 1.00 0.00 38 TYR A CA 5
ATOM 6278 C C . TYR A 1 38 ? -0.388 -4.953 5.499 1.00 0.00 38 TYR A C 5
ATOM 6279 O O . TYR A 1 38 ? -1.613 -4.845 5.543 1.00 0.00 38 TYR A O 5
ATOM 6297 N N . TYR A 1 39 ? 0.259 -6.027 5.937 1.00 0.00 39 TYR A N 5
ATOM 6298 C CA . TYR A 1 39 ? -0.450 -7.168 6.505 1.00 0.00 39 TYR A CA 5
ATOM 6299 C C . TYR A 1 39 ? -1.146 -6.784 7.807 1.00 0.00 39 TYR A C 5
ATOM 6300 O O . TYR A 1 39 ? -2.292 -7.165 8.047 1.00 0.00 39 TYR A O 5
ATOM 6318 N N . ARG A 1 40 ? -0.445 -6.026 8.643 1.00 0.00 40 ARG A N 5
ATOM 6319 C CA . ARG A 1 40 ? -0.994 -5.589 9.921 1.00 0.00 40 ARG A CA 5
ATOM 6320 C C . ARG A 1 40 ? -2.250 -4.748 9.715 1.00 0.00 40 ARG A C 5
ATOM 6321 O O . ARG A 1 40 ? -3.261 -4.949 10.387 1.00 0.00 40 ARG A O 5
ATOM 6342 N N . GLN A 1 41 ? -2.177 -3.805 8.781 1.00 0.00 41 GLN A N 5
ATOM 6343 C CA . GLN A 1 41 ? -3.308 -2.932 8.487 1.00 0.00 41 GLN A CA 5
ATOM 6344 C C . GLN A 1 41 ? -4.586 -3.743 8.298 1.00 0.00 41 GLN A C 5
ATOM 6345 O O . GLN A 1 41 ? -5.538 -3.607 9.067 1.00 0.00 41 GLN A O 5
ATOM 6359 N N . CYS A 1 42 ? -4.600 -4.584 7.271 1.00 0.00 42 CYS A N 5
ATOM 6360 C CA . CYS A 1 42 ? -5.763 -5.416 6.980 1.00 0.00 42 CYS A CA 5
ATOM 6361 C C . CYS A 1 42 ? -6.315 -6.043 8.255 1.00 0.00 42 CYS A C 5
ATOM 6362 O O . CYS A 1 42 ? -7.485 -5.860 8.594 1.00 0.00 42 CYS A O 5
ATOM 6370 N N . PHE A 1 43 ? -5.467 -6.786 8.959 1.00 0.00 43 PHE A N 5
ATOM 6371 C CA . PHE A 1 43 ? -5.871 -7.443 10.197 1.00 0.00 43 PHE A CA 5
ATOM 6372 C C . PHE A 1 43 ? -6.421 -6.430 11.196 1.00 0.00 43 PHE A C 5
ATOM 6373 O O . PHE A 1 43 ? -7.356 -6.722 11.943 1.00 0.00 43 PHE A O 5
ATOM 6390 N N . LEU A 1 44 ? -5.835 -5.238 11.204 1.00 0.00 44 LEU A N 5
ATOM 6391 C CA . LEU A 1 44 ? -6.265 -4.180 12.112 1.00 0.00 44 LEU A CA 5
ATOM 6392 C C . LEU A 1 44 ? -7.640 -3.650 11.718 1.00 0.00 44 LEU A C 5
ATOM 6393 O O . LEU A 1 44 ? -8.403 -3.184 12.565 1.00 0.00 44 LEU A O 5
ATOM 6409 N N . TYR A 1 45 ? -7.952 -3.728 10.429 1.00 0.00 45 TYR A N 5
ATOM 6410 C CA . TYR A 1 45 ? -9.235 -3.256 9.924 1.00 0.00 45 TYR A CA 5
ATOM 6411 C C . TYR A 1 45 ? -10.003 -4.388 9.247 1.00 0.00 45 TYR A C 5
ATOM 6412 O O . TYR A 1 45 ? -10.637 -4.190 8.210 1.00 0.00 45 TYR A O 5
ATOM 6430 N N . HIS A 1 46 ? -9.941 -5.575 9.841 1.00 0.00 46 HIS A N 5
ATOM 6431 C CA . HIS A 1 46 ? -10.630 -6.740 9.298 1.00 0.00 46 HIS A CA 5
ATOM 6432 C C . HIS A 1 46 ? -12.036 -6.370 8.832 1.00 0.00 46 HIS A C 5
ATOM 6433 O O . HIS A 1 46 ? -12.642 -5.412 9.310 1.00 0.00 46 HIS A O 5
ATOM 6447 N N . PRO A 1 47 ? -12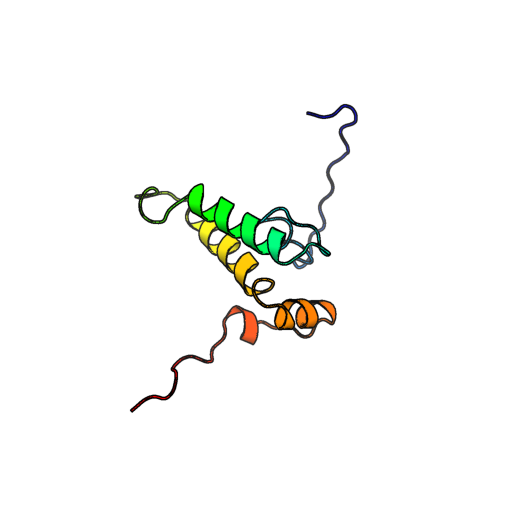.566 -7.148 7.876 1.00 0.00 47 PRO A N 5
ATOM 6448 C CA . PRO A 1 47 ? -13.906 -6.922 7.325 1.00 0.00 47 PRO A CA 5
ATOM 6449 C C . PRO A 1 47 ? -15.007 -7.237 8.331 1.00 0.00 47 PRO A C 5
ATOM 6450 O O . PRO A 1 47 ? -16.116 -6.709 8.238 1.00 0.00 47 PRO A O 5
ATOM 6461 N N . ASP A 1 48 ? -14.696 -8.101 9.291 1.00 0.00 48 ASP A N 5
ATOM 6462 C CA . ASP A 1 48 ? -15.659 -8.486 10.316 1.00 0.00 48 ASP A CA 5
ATOM 6463 C C . ASP A 1 48 ? -16.206 -7.257 11.036 1.00 0.00 48 ASP A C 5
ATOM 6464 O O . ASP A 1 48 ? -17.280 -7.304 11.637 1.00 0.00 48 ASP A O 5
ATOM 6473 N N . ARG A 1 49 ? -15.460 -6.159 10.973 1.00 0.00 49 ARG A N 5
ATOM 6474 C CA . ARG A 1 49 ? -15.869 -4.919 11.621 1.00 0.00 49 ARG A CA 5
ATOM 6475 C C . ARG A 1 49 ? -16.410 -3.924 10.599 1.00 0.00 49 ARG A C 5
ATOM 6476 O O . ARG A 1 49 ? -17.450 -3.302 10.813 1.00 0.00 49 ARG A O 5
ATOM 6497 N N . ASN A 1 50 ? -15.696 -3.779 9.487 1.00 0.00 50 ASN A N 5
ATOM 6498 C CA . ASN A 1 50 ? -16.104 -2.859 8.432 1.00 0.00 50 ASN A CA 5
ATOM 6499 C C . ASN A 1 50 ? -16.836 -3.600 7.316 1.00 0.00 50 ASN A C 5
ATOM 6500 O O . ASN A 1 50 ? -16.711 -3.253 6.142 1.00 0.00 50 ASN A O 5
ATOM 6511 N N . SER A 1 51 ? -17.599 -4.620 7.693 1.00 0.00 51 SER A N 5
ATOM 6512 C CA . SER A 1 51 ? -18.348 -5.413 6.725 1.00 0.00 51 SER A CA 5
ATOM 6513 C C . SER A 1 51 ? -18.989 -4.517 5.669 1.00 0.00 51 SER A C 5
ATOM 6514 O O . SER A 1 51 ? -18.929 -4.805 4.475 1.00 0.00 51 SER A O 5
ATOM 6522 N N . GLY A 1 52 ? -19.602 -3.426 6.120 1.00 0.00 52 GLY A N 5
ATOM 6523 C CA . GLY A 1 52 ? -20.245 -2.504 5.203 1.00 0.00 52 GLY A CA 5
ATOM 6524 C C . GLY A 1 52 ? -20.204 -1.072 5.697 1.00 0.00 52 GLY A C 5
ATOM 6525 O O . GLY A 1 52 ? -21.159 -0.316 5.511 1.00 0.00 52 GLY A O 5
ATOM 6529 N N . SER A 1 53 ? -19.097 -0.697 6.329 1.00 0.00 53 SER A N 5
ATOM 6530 C CA . SER A 1 53 ? -18.938 0.653 6.857 1.00 0.00 53 SER A CA 5
ATOM 6531 C C . SER A 1 53 ? -18.151 1.527 5.885 1.00 0.00 53 SER A C 5
ATOM 6532 O O . SER A 1 53 ? -17.298 1.038 5.144 1.00 0.00 53 SER A O 5
ATOM 6540 N N . ALA A 1 54 ? -18.444 2.823 5.894 1.00 0.00 54 ALA A N 5
ATOM 6541 C CA . ALA A 1 54 ? -17.763 3.766 5.016 1.00 0.00 54 ALA A CA 5
ATOM 6542 C C . ALA A 1 54 ? -16.517 4.337 5.683 1.00 0.00 54 ALA A C 5
ATOM 6543 O O . ALA A 1 54 ? -15.483 4.513 5.040 1.00 0.00 54 ALA A O 5
ATOM 6550 N N . GLU A 1 55 ? -16.623 4.625 6.977 1.00 0.00 55 GLU A N 5
ATOM 6551 C CA . GLU A 1 55 ? -15.504 5.178 7.730 1.00 0.00 55 GLU A CA 5
ATOM 6552 C C . GLU A 1 55 ? -14.217 4.413 7.433 1.00 0.00 55 GLU A C 5
ATOM 6553 O O . GLU A 1 55 ? -13.163 5.010 7.219 1.00 0.00 55 GLU A O 5
ATOM 6565 N N . ALA A 1 56 ? -14.313 3.088 7.423 1.00 0.00 56 ALA A N 5
ATOM 6566 C CA . ALA A 1 56 ? -13.159 2.240 7.151 1.00 0.00 56 ALA A CA 5
ATOM 6567 C C . ALA A 1 56 ? -12.815 2.241 5.665 1.00 0.00 56 ALA A C 5
ATOM 6568 O O . ALA A 1 56 ? -11.643 2.246 5.289 1.00 0.00 56 ALA A O 5
ATOM 6575 N N . ALA A 1 57 ? -13.844 2.235 4.824 1.00 0.00 57 ALA A N 5
ATOM 6576 C CA . ALA A 1 57 ? -13.651 2.236 3.380 1.00 0.00 57 ALA A CA 5
ATOM 6577 C C . ALA A 1 57 ? -12.533 3.191 2.977 1.00 0.00 57 ALA A C 5
ATOM 6578 O O . ALA A 1 57 ? -11.503 2.769 2.451 1.00 0.00 57 ALA A O 5
ATOM 6585 N N . GLU A 1 58 ? -12.743 4.480 3.226 1.00 0.00 58 GLU A N 5
ATOM 6586 C CA . GLU A 1 58 ? -11.752 5.495 2.886 1.00 0.00 58 GLU A CA 5
ATOM 6587 C C . GLU A 1 58 ? -10.337 4.971 3.114 1.00 0.00 58 GLU A C 5
ATOM 6588 O O . GLU A 1 58 ? -9.440 5.202 2.303 1.00 0.00 58 GLU A O 5
ATOM 6600 N N . ARG A 1 59 ? -10.145 4.264 4.223 1.00 0.00 59 ARG A N 5
ATOM 6601 C CA . ARG A 1 59 ? -8.840 3.709 4.559 1.00 0.00 59 ARG A CA 5
ATOM 6602 C C . ARG A 1 59 ? -8.494 2.540 3.641 1.00 0.00 59 ARG A C 5
ATOM 6603 O O . ARG A 1 59 ? -7.567 2.624 2.834 1.00 0.00 59 ARG A O 5
ATOM 6624 N N . PHE A 1 60 ? -9.244 1.451 3.771 1.00 0.00 60 PHE A N 5
ATOM 6625 C CA . PHE A 1 60 ? -9.016 0.264 2.954 1.00 0.00 60 PHE A CA 5
ATOM 6626 C C . PHE A 1 60 ? -8.614 0.650 1.534 1.00 0.00 60 PHE A C 5
ATOM 6627 O O . PHE A 1 60 ? -7.772 -0.002 0.915 1.00 0.00 60 PHE A O 5
ATOM 6644 N N . THR A 1 61 ? -9.222 1.716 1.022 1.00 0.00 61 THR A N 5
ATOM 6645 C CA . THR A 1 61 ? -8.931 2.189 -0.325 1.00 0.00 61 THR A CA 5
ATOM 6646 C C . THR A 1 61 ? -7.509 2.732 -0.422 1.00 0.00 61 THR A C 5
ATOM 6647 O O . THR A 1 61 ? -6.730 2.309 -1.276 1.00 0.00 61 THR A O 5
ATOM 6658 N N . ARG A 1 62 ? -7.179 3.670 0.460 1.00 0.00 62 ARG A N 5
ATOM 6659 C CA . ARG A 1 62 ? -5.850 4.271 0.473 1.00 0.00 62 ARG A CA 5
ATOM 6660 C C . ARG A 1 62 ? -4.796 3.251 0.891 1.00 0.00 62 ARG A C 5
ATOM 6661 O O . ARG A 1 62 ? -3.819 3.025 0.176 1.00 0.00 62 ARG A O 5
ATOM 6682 N N . ILE A 1 63 ? -5.000 2.638 2.052 1.00 0.00 63 ILE A N 5
ATOM 6683 C CA . ILE A 1 63 ? -4.068 1.641 2.564 1.00 0.00 63 ILE A CA 5
ATOM 6684 C C . ILE A 1 63 ? -3.503 0.786 1.435 1.00 0.00 63 ILE A C 5
ATOM 6685 O O . ILE A 1 63 ? -2.288 0.699 1.256 1.00 0.00 63 ILE A O 5
ATOM 6701 N N . SER A 1 64 ? -4.394 0.156 0.675 1.00 0.00 64 SER A N 5
ATOM 6702 C CA . SER A 1 64 ? -3.984 -0.695 -0.437 1.00 0.00 64 SER A CA 5
ATOM 6703 C C . SER A 1 64 ? -2.977 0.024 -1.329 1.00 0.00 64 SER A C 5
ATOM 6704 O O . SER A 1 64 ? -1.924 -0.522 -1.657 1.00 0.00 64 SER A O 5
ATOM 6712 N N . GLN A 1 65 ? -3.308 1.251 -1.716 1.00 0.00 65 GLN A N 5
ATOM 6713 C CA . GLN A 1 65 ? -2.433 2.045 -2.571 1.00 0.00 65 GLN A CA 5
ATOM 6714 C C . GLN A 1 65 ? -0.998 2.017 -2.055 1.00 0.00 65 GLN A C 5
ATOM 6715 O O . GLN A 1 65 ? -0.067 1.707 -2.798 1.00 0.00 65 GLN A O 5
ATOM 6729 N N . ALA A 1 66 ? -0.827 2.344 -0.778 1.00 0.00 66 ALA A N 5
ATOM 6730 C CA . ALA A 1 66 ? 0.495 2.356 -0.163 1.00 0.00 66 ALA A CA 5
ATOM 6731 C C . ALA A 1 66 ? 1.248 1.063 -0.457 1.00 0.00 66 ALA A C 5
ATOM 6732 O O . ALA A 1 66 ? 2.469 1.066 -0.615 1.00 0.00 66 ALA A O 5
ATOM 6739 N N . TYR A 1 67 ? 0.513 -0.042 -0.527 1.00 0.00 67 TYR A N 5
ATOM 6740 C CA . TYR A 1 67 ? 1.112 -1.343 -0.799 1.00 0.00 67 TYR A CA 5
ATOM 6741 C C . TYR A 1 67 ? 1.173 -1.613 -2.299 1.00 0.00 67 TYR A C 5
ATOM 6742 O O . TYR A 1 67 ? 1.231 -2.763 -2.733 1.00 0.00 67 TYR A O 5
ATOM 6760 N N . VAL A 1 68 ? 1.159 -0.542 -3.087 1.00 0.00 68 VAL A N 5
ATOM 6761 C CA . VAL A 1 68 ? 1.214 -0.661 -4.539 1.00 0.00 68 VAL A CA 5
ATOM 6762 C C . VAL A 1 68 ? 2.387 0.127 -5.111 1.00 0.00 68 VAL A C 5
ATOM 6763 O O . VAL A 1 68 ? 3.288 -0.441 -5.729 1.00 0.00 68 VAL A O 5
ATOM 6776 N N . VAL A 1 69 ? 2.370 1.439 -4.901 1.00 0.00 69 VAL A N 5
ATOM 6777 C CA . VAL A 1 69 ? 3.433 2.306 -5.394 1.00 0.00 69 VAL A CA 5
ATOM 6778 C C . VAL A 1 69 ? 4.777 1.932 -4.779 1.00 0.00 69 VAL A C 5
ATOM 6779 O O . VAL A 1 69 ? 5.824 2.080 -5.410 1.00 0.00 69 VAL A O 5
ATOM 6792 N N . LEU A 1 70 ? 4.741 1.447 -3.543 1.00 0.00 70 LEU A N 5
ATOM 6793 C CA . LEU A 1 70 ? 5.957 1.050 -2.841 1.00 0.00 70 LEU A CA 5
ATOM 6794 C C . LEU A 1 70 ? 6.153 -0.461 -2.904 1.00 0.00 70 LEU A C 5
ATOM 6795 O O . LEU A 1 70 ? 7.255 -0.964 -2.688 1.00 0.00 70 LEU A O 5
ATOM 6811 N N . GLY A 1 71 ? 5.076 -1.181 -3.204 1.00 0.00 71 GLY A N 5
ATOM 6812 C CA . GLY A 1 71 ? 5.152 -2.628 -3.292 1.00 0.00 71 GLY A CA 5
ATOM 6813 C C . GLY A 1 71 ? 6.343 -3.097 -4.105 1.00 0.00 71 GLY A C 5
ATOM 6814 O O . GLY A 1 71 ? 6.862 -4.191 -3.883 1.00 0.00 71 GLY A O 5
ATOM 6818 N N . SER A 1 72 ? 6.776 -2.269 -5.050 1.00 0.00 72 SER A N 5
ATOM 6819 C CA . SER A 1 72 ? 7.910 -2.608 -5.902 1.00 0.00 72 SER A CA 5
ATOM 6820 C C . SER A 1 72 ? 8.995 -1.540 -5.812 1.00 0.00 72 SER A C 5
ATOM 6821 O O . SER A 1 72 ? 8.706 -0.361 -5.610 1.00 0.00 72 SER A O 5
ATOM 6829 N N . ALA A 1 73 ? 10.246 -1.963 -5.963 1.00 0.00 73 ALA A N 5
ATOM 6830 C CA . ALA A 1 73 ? 11.376 -1.044 -5.901 1.00 0.00 73 ALA A CA 5
ATOM 6831 C C . ALA A 1 73 ? 11.343 -0.054 -7.061 1.00 0.00 73 ALA A C 5
ATOM 6832 O O . ALA A 1 73 ? 11.510 1.151 -6.868 1.00 0.00 73 ALA A O 5
ATOM 6839 N N . THR A 1 74 ? 11.127 -0.570 -8.267 1.00 0.00 74 THR A N 5
ATOM 6840 C CA . THR A 1 74 ? 11.074 0.268 -9.458 1.00 0.00 74 THR A CA 5
ATOM 6841 C C . THR A 1 74 ? 10.123 1.443 -9.262 1.00 0.00 74 THR A C 5
ATOM 6842 O O . THR A 1 74 ? 10.547 2.599 -9.232 1.00 0.00 74 THR A O 5
ATOM 6853 N N . LEU A 1 75 ? 8.837 1.141 -9.128 1.00 0.00 75 LEU A N 5
ATOM 6854 C CA . LEU A 1 75 ? 7.825 2.173 -8.934 1.00 0.00 75 LEU A CA 5
ATOM 6855 C C . LEU A 1 75 ? 8.363 3.307 -8.068 1.00 0.00 75 LEU A C 5
ATOM 6856 O O . LEU A 1 75 ? 8.375 4.466 -8.482 1.00 0.00 75 LEU A O 5
ATOM 6872 N N . ARG A 1 76 ? 8.810 2.965 -6.864 1.00 0.00 76 ARG A N 5
ATOM 6873 C CA . ARG A 1 76 ? 9.350 3.954 -5.939 1.00 0.00 76 ARG A CA 5
ATOM 6874 C C . ARG A 1 76 ? 10.246 4.949 -6.671 1.00 0.00 76 ARG A C 5
ATOM 6875 O O . ARG A 1 76 ? 10.149 6.158 -6.462 1.00 0.00 76 ARG A O 5
ATOM 6896 N N . ARG A 1 77 ? 11.120 4.431 -7.529 1.00 0.00 77 ARG A N 5
ATOM 6897 C CA . ARG A 1 77 ? 12.034 5.274 -8.290 1.00 0.00 77 ARG A CA 5
ATOM 6898 C C . ARG A 1 77 ? 11.285 6.057 -9.364 1.00 0.00 77 ARG A C 5
ATOM 6899 O O . ARG A 1 77 ? 11.628 7.201 -9.667 1.00 0.00 77 ARG A O 5
ATOM 6920 N N . LYS A 1 78 ? 10.261 5.435 -9.937 1.00 0.00 78 LYS A N 5
ATOM 6921 C CA . LYS A 1 78 ? 9.462 6.073 -10.977 1.00 0.00 78 LYS A CA 5
ATOM 6922 C C . LYS A 1 78 ? 8.898 7.403 -10.490 1.00 0.00 78 LYS A C 5
ATOM 6923 O O . LYS A 1 78 ? 9.202 8.459 -11.046 1.00 0.00 78 LYS A O 5
ATOM 6942 N N . TYR A 1 79 ? 8.075 7.346 -9.448 1.00 0.00 79 TYR A N 5
ATOM 6943 C CA . TYR A 1 79 ? 7.468 8.547 -8.887 1.00 0.00 79 TYR A CA 5
ATOM 6944 C C . TYR A 1 79 ? 8.524 9.614 -8.613 1.00 0.00 79 TYR A C 5
ATOM 6945 O O . TYR A 1 79 ? 8.381 10.765 -9.026 1.00 0.00 79 TYR A O 5
ATOM 6963 N N . ASP A 1 80 ? 9.583 9.223 -7.913 1.00 0.00 80 ASP A N 5
ATOM 6964 C CA . ASP A 1 80 ? 10.665 10.144 -7.584 1.00 0.00 80 ASP A CA 5
ATOM 6965 C C . ASP A 1 80 ? 10.974 11.062 -8.762 1.00 0.00 80 ASP A C 5
ATOM 6966 O O . ASP A 1 80 ? 11.185 12.262 -8.588 1.00 0.00 80 ASP A O 5
ATOM 6975 N N . ARG A 1 81 ? 11.001 10.488 -9.961 1.00 0.00 81 ARG A N 5
ATOM 6976 C CA . ARG A 1 81 ? 11.288 11.255 -11.168 1.00 0.00 81 ARG A CA 5
ATOM 6977 C C . ARG A 1 81 ? 9.997 11.672 -11.866 1.00 0.00 81 ARG A C 5
ATOM 6978 O O . ARG A 1 81 ? 10.006 12.529 -12.749 1.00 0.00 81 ARG A O 5
ATOM 6999 N N . GLY A 1 82 ? 8.887 11.059 -11.464 1.00 0.00 82 GLY A N 5
ATOM 7000 C CA . GLY A 1 82 ? 7.605 11.380 -12.061 1.00 0.00 82 GLY A CA 5
ATOM 7001 C C . GLY A 1 82 ? 7.258 10.463 -13.217 1.00 0.00 82 GLY A C 5
ATOM 7002 O O . GLY A 1 82 ? 6.328 10.735 -13.978 1.00 0.00 82 GLY A O 5
ATOM 7006 N N . LEU A 1 83 ? 8.006 9.374 -13.351 1.00 0.00 83 LEU A N 5
ATOM 7007 C CA . LEU A 1 83 ? 7.774 8.413 -14.424 1.00 0.00 83 LEU A CA 5
ATOM 7008 C C . LEU A 1 83 ? 6.520 7.587 -14.154 1.00 0.00 83 LEU A C 5
ATOM 7009 O O . LEU A 1 83 ? 6.077 6.816 -15.006 1.00 0.00 83 LEU A O 5
ATOM 7025 N N . LEU A 1 84 ? 5.952 7.756 -12.965 1.00 0.00 84 LEU A N 5
ATOM 7026 C CA . LEU A 1 84 ? 4.747 7.028 -12.583 1.00 0.00 84 LEU A CA 5
ATOM 7027 C C . LEU A 1 84 ? 3.494 7.793 -12.999 1.00 0.00 84 LEU A C 5
ATOM 7028 O O . LEU A 1 84 ? 3.295 8.940 -12.600 1.00 0.00 84 LEU A O 5
ATOM 7044 N N . SER A 1 85 ? 2.652 7.148 -13.800 1.00 0.00 85 SER A N 5
ATOM 7045 C CA . SER A 1 85 ? 1.419 7.768 -14.270 1.00 0.00 85 SER A CA 5
ATOM 7046 C C . SER A 1 85 ? 0.199 7.051 -13.701 1.00 0.00 85 SER A C 5
ATOM 7047 O O . SER A 1 85 ? 0.303 5.936 -13.189 1.00 0.00 85 SER A O 5
ATOM 7055 N N . ASP A 1 86 ? -0.957 7.700 -13.792 1.00 0.00 86 ASP A N 5
ATOM 7056 C CA . ASP A 1 86 ? -2.199 7.126 -13.287 1.00 0.00 86 ASP A CA 5
ATOM 7057 C C . ASP A 1 86 ? -2.325 5.661 -13.695 1.00 0.00 86 ASP A C 5
ATOM 7058 O O . ASP A 1 86 ? -2.604 4.798 -12.864 1.00 0.00 86 ASP A O 5
ATOM 7067 N N . GLU A 1 87 ? -2.120 5.390 -14.981 1.00 0.00 87 GLU A N 5
ATOM 7068 C CA . GLU A 1 87 ? -2.213 4.030 -15.498 1.00 0.00 87 GLU A CA 5
ATOM 7069 C C . GLU A 1 87 ? -1.594 3.033 -14.523 1.00 0.00 87 GLU A C 5
ATOM 7070 O O . GLU A 1 87 ? -2.158 1.970 -14.264 1.00 0.00 87 GLU A O 5
ATOM 7082 N N . ASP A 1 88 ? -0.431 3.385 -13.985 1.00 0.00 88 ASP A N 5
ATOM 7083 C CA . ASP A 1 88 ? 0.265 2.522 -13.038 1.00 0.00 88 ASP A CA 5
ATOM 7084 C C . ASP A 1 88 ? -0.404 2.568 -11.668 1.00 0.00 88 ASP A C 5
ATOM 7085 O O . ASP A 1 88 ? -0.626 1.532 -11.039 1.00 0.00 88 ASP A O 5
ATOM 7094 N N . LEU A 1 89 ? -0.722 3.773 -11.211 1.00 0.00 89 LEU A N 5
ATOM 7095 C CA . LEU A 1 89 ? -1.365 3.955 -9.914 1.00 0.00 89 LEU A CA 5
ATOM 7096 C C . LEU A 1 89 ? -2.490 2.943 -9.718 1.00 0.00 89 LEU A C 5
ATOM 7097 O O . LEU A 1 89 ? -2.571 2.284 -8.681 1.00 0.00 89 LEU A O 5
ATOM 7113 N N . ARG A 1 90 ? -3.353 2.824 -10.721 1.00 0.00 90 ARG A N 5
ATOM 7114 C CA . ARG A 1 90 ? -4.472 1.891 -10.659 1.00 0.00 90 ARG A CA 5
ATOM 7115 C C . ARG A 1 90 ? -3.989 0.452 -10.809 1.00 0.00 90 ARG A C 5
ATOM 7116 O O . ARG A 1 90 ? -4.541 -0.465 -10.203 1.00 0.00 90 ARG A O 5
ATOM 7137 N N . GLY A 1 91 ? -2.955 0.261 -11.624 1.00 0.00 91 GLY A N 5
ATOM 7138 C CA . GLY A 1 91 ? -2.416 -1.069 -11.840 1.00 0.00 91 GLY A CA 5
ATOM 7139 C C . GLY A 1 91 ? -1.248 -1.071 -12.805 1.00 0.00 91 GLY A C 5
ATOM 7140 O O . GLY A 1 91 ? -1.193 -0.282 -13.749 1.00 0.00 91 GLY A O 5
ATOM 7144 N N . PRO A 1 92 ? -0.284 -1.974 -12.573 1.00 0.00 92 PRO A N 5
ATOM 7145 C CA . PRO A 1 92 ? 0.907 -2.097 -13.418 1.00 0.00 92 PRO A CA 5
ATOM 7146 C C . PRO A 1 92 ? 0.582 -2.654 -14.800 1.00 0.00 92 PRO A C 5
ATOM 7147 O O . PRO A 1 92 ? 1.254 -2.338 -15.781 1.00 0.00 92 PRO A O 5
ATOM 7158 N N . GLY A 1 93 ? -0.453 -3.486 -14.869 1.00 0.00 93 GLY A N 5
ATOM 7159 C CA . GLY A 1 93 ? -0.848 -4.074 -16.136 1.00 0.00 93 GLY A CA 5
ATOM 7160 C C . GLY A 1 93 ? -2.050 -4.987 -16.001 1.00 0.00 93 GLY A C 5
ATOM 7161 O O . GLY A 1 93 ? -1.953 -6.191 -16.237 1.00 0.00 93 GLY A O 5
ATOM 7165 N N . SER A 1 94 ? -3.187 -4.414 -15.617 1.00 0.00 94 SER A N 5
ATOM 7166 C CA . SER A 1 94 ? -4.412 -5.186 -15.446 1.00 0.00 94 SER A CA 5
ATOM 7167 C C . SER A 1 94 ? -5.277 -5.118 -16.700 1.00 0.00 94 SER A C 5
ATOM 7168 O O . SER A 1 94 ? -5.061 -4.278 -17.573 1.00 0.00 94 SER A O 5
ATOM 7176 N N . GLY A 1 95 ? -6.260 -6.010 -16.783 1.00 0.00 95 GLY A N 5
ATOM 7177 C CA . GLY A 1 95 ? -7.144 -6.036 -17.934 1.00 0.00 95 GLY A CA 5
ATOM 7178 C C . GLY A 1 95 ? -8.464 -6.718 -17.636 1.00 0.00 95 GLY A C 5
ATOM 7179 O O . GLY A 1 95 ? -8.652 -7.903 -17.914 1.00 0.00 95 GLY A O 5
ATOM 7183 N N . PRO A 1 96 ? -9.408 -5.962 -17.055 1.00 0.00 96 PRO A N 5
ATOM 7184 C CA . PRO A 1 96 ? -10.733 -6.481 -16.705 1.00 0.00 96 PRO A CA 5
ATOM 7185 C C . PRO A 1 96 ? -11.585 -6.772 -17.936 1.00 0.00 96 PRO A C 5
ATOM 7186 O O . PRO A 1 96 ? -11.219 -6.413 -19.055 1.00 0.00 96 PRO A O 5
ATOM 7197 N N . SER A 1 97 ? -12.724 -7.424 -17.722 1.00 0.00 97 SER A N 5
ATOM 7198 C CA . SER A 1 97 ? -13.626 -7.766 -18.815 1.00 0.00 97 SER A CA 5
ATOM 7199 C C . SER A 1 97 ? -14.929 -6.979 -18.709 1.00 0.00 97 SER A C 5
ATOM 7200 O O . SER A 1 97 ? -15.254 -6.432 -17.655 1.00 0.00 97 SER A O 5
ATOM 7208 N N . SER A 1 98 ? -15.672 -6.926 -19.811 1.00 0.00 98 SER A N 5
ATOM 7209 C CA . SER A 1 98 ? -16.938 -6.203 -19.845 1.00 0.00 98 SER A CA 5
ATOM 7210 C C . SER A 1 98 ? -18.117 -7.170 -19.787 1.00 0.00 98 SER A C 5
ATOM 7211 O O . SER A 1 98 ? -18.201 -8.112 -20.573 1.00 0.00 98 SER A O 5
ATOM 7219 N N . GLY A 1 99 ? -19.027 -6.928 -18.848 1.00 0.00 99 GLY A N 5
ATOM 7220 C CA . GLY A 1 99 ? -20.190 -7.784 -18.704 1.00 0.00 99 GLY A CA 5
ATOM 7221 C C . GLY A 1 99 ? -21.482 -7.072 -19.052 1.00 0.00 99 GLY A C 5
ATOM 7222 O O . GLY A 1 99 ? -21.949 -6.218 -18.299 1.00 0.00 99 GLY A O 5
ATOM 7226 N N . GLY A 1 1 ? 24.571 1.947 -1.775 1.00 0.00 1 GLY A N 6
ATOM 7227 C CA . GLY A 1 1 ? 23.690 3.017 -1.344 1.00 0.00 1 GLY A CA 6
ATOM 7228 C C . GLY A 1 1 ? 24.289 4.390 -1.575 1.00 0.00 1 GLY A C 6
ATOM 7229 O O . GLY A 1 1 ? 25.093 4.867 -0.774 1.00 0.00 1 GLY A O 6
ATOM 7233 N N . SER A 1 2 ? 23.898 5.027 -2.675 1.00 0.00 2 SER A N 6
ATOM 7234 C CA . SER A 1 2 ? 24.406 6.351 -3.012 1.00 0.00 2 SER A CA 6
ATOM 7235 C C . SER A 1 2 ? 23.565 7.440 -2.352 1.00 0.00 2 SER A C 6
ATOM 7236 O O . SER A 1 2 ? 23.248 8.455 -2.972 1.00 0.00 2 SER A O 6
ATOM 7244 N N . SER A 1 3 ? 23.208 7.220 -1.091 1.00 0.00 3 SER A N 6
ATOM 7245 C CA . SER A 1 3 ? 22.401 8.180 -0.347 1.00 0.00 3 SER A CA 6
ATOM 7246 C C . SER A 1 3 ? 22.675 8.075 1.150 1.00 0.00 3 SER A C 6
ATOM 7247 O O . SER A 1 3 ? 23.447 7.226 1.593 1.00 0.00 3 SER A O 6
ATOM 7255 N N . GLY A 1 4 ? 22.035 8.946 1.925 1.00 0.00 4 GLY A N 6
ATOM 7256 C CA . GLY A 1 4 ? 22.222 8.935 3.364 1.00 0.00 4 GLY A CA 6
ATOM 7257 C C . GLY A 1 4 ? 22.432 10.325 3.931 1.00 0.00 4 GLY A C 6
ATOM 7258 O O . GLY A 1 4 ? 23.558 10.820 3.979 1.00 0.00 4 GLY A O 6
ATOM 7262 N N . SER A 1 5 ? 21.345 10.958 4.361 1.00 0.00 5 SER A N 6
ATOM 7263 C CA . SER A 1 5 ? 21.415 12.302 4.923 1.00 0.00 5 SER A CA 6
ATOM 7264 C C . SER A 1 5 ? 20.260 12.547 5.889 1.00 0.00 5 SER A C 6
ATOM 7265 O O . SER A 1 5 ? 19.279 11.803 5.903 1.00 0.00 5 SER A O 6
ATOM 7273 N N . SER A 1 6 ? 20.384 13.597 6.695 1.00 0.00 6 SER A N 6
ATOM 7274 C CA . SER A 1 6 ? 19.353 13.939 7.668 1.00 0.00 6 SER A CA 6
ATOM 7275 C C . SER A 1 6 ? 18.225 14.727 7.009 1.00 0.00 6 SER A C 6
ATOM 7276 O O . SER A 1 6 ? 18.274 15.025 5.817 1.00 0.00 6 SER A O 6
ATOM 7284 N N . GLY A 1 7 ? 17.207 15.062 7.797 1.00 0.00 7 GLY A N 6
ATOM 7285 C CA . GLY A 1 7 ? 16.080 15.811 7.273 1.00 0.00 7 GLY A CA 6
ATOM 7286 C C . GLY A 1 7 ? 14.980 15.997 8.300 1.00 0.00 7 GLY A C 6
ATOM 7287 O O . GLY A 1 7 ? 14.886 15.237 9.264 1.00 0.00 7 GLY A O 6
ATOM 7291 N N . SER A 1 8 ? 14.147 17.013 8.096 1.00 0.00 8 SER A N 6
ATOM 7292 C CA . SER A 1 8 ? 13.052 17.300 9.015 1.00 0.00 8 SER A CA 6
ATOM 7293 C C . SER A 1 8 ? 11.858 17.889 8.270 1.00 0.00 8 SER A C 6
ATOM 7294 O O . SER A 1 8 ? 11.975 18.298 7.115 1.00 0.00 8 SER A O 6
ATOM 7302 N N . GLN A 1 9 ? 10.711 17.929 8.940 1.00 0.00 9 GLN A N 6
ATOM 7303 C CA . GLN A 1 9 ? 9.495 18.467 8.342 1.00 0.00 9 GLN A CA 6
ATOM 7304 C C . GLN A 1 9 ? 9.664 19.944 8.003 1.00 0.00 9 GLN A C 6
ATOM 7305 O O . GLN A 1 9 ? 10.637 20.578 8.408 1.00 0.00 9 GLN A O 6
ATOM 7319 N N . GLY A 1 10 ? 8.707 20.488 7.256 1.00 0.00 10 GLY A N 6
ATOM 7320 C CA . GLY A 1 10 ? 8.768 21.886 6.874 1.00 0.00 10 GLY A CA 6
ATOM 7321 C C . GLY A 1 10 ? 7.528 22.339 6.130 1.00 0.00 10 GLY A C 6
ATOM 7322 O O . GLY A 1 10 ? 6.456 22.472 6.721 1.00 0.00 10 GLY A O 6
ATOM 7326 N N . ASP A 1 11 ? 7.673 22.579 4.832 1.00 0.00 11 ASP A N 6
ATOM 7327 C CA . ASP A 1 11 ? 6.555 23.021 4.006 1.00 0.00 11 ASP A CA 6
ATOM 7328 C C . ASP A 1 11 ? 6.324 22.059 2.845 1.00 0.00 11 ASP A C 6
ATOM 7329 O O . ASP A 1 11 ? 7.272 21.614 2.196 1.00 0.00 11 ASP A O 6
ATOM 7338 N N . CYS A 1 12 ? 5.060 21.742 2.590 1.00 0.00 12 CYS A N 6
ATOM 7339 C CA . CYS A 1 12 ? 4.704 20.831 1.507 1.00 0.00 12 CYS A CA 6
ATOM 7340 C C . CYS A 1 12 ? 3.492 21.347 0.739 1.00 0.00 12 CYS A C 6
ATOM 7341 O O . CYS A 1 12 ? 2.626 22.015 1.302 1.00 0.00 12 CYS A O 6
ATOM 7349 N N . SER A 1 13 ? 3.439 21.033 -0.552 1.00 0.00 13 SER A N 6
ATOM 7350 C CA . SER A 1 13 ? 2.336 21.469 -1.400 1.00 0.00 13 SER A CA 6
ATOM 7351 C C . SER A 1 13 ? 1.366 20.321 -1.664 1.00 0.00 13 SER A C 6
ATOM 7352 O O . SER A 1 13 ? 0.156 20.464 -1.491 1.00 0.00 13 SER A O 6
ATOM 7360 N N . TYR A 1 14 ? 1.907 19.183 -2.083 1.00 0.00 14 TYR A N 6
ATOM 7361 C CA . TYR A 1 14 ? 1.091 18.010 -2.374 1.00 0.00 14 TYR A CA 6
ATOM 7362 C C . TYR A 1 14 ? 1.385 16.884 -1.388 1.00 0.00 14 TYR A C 6
ATOM 7363 O O . TYR A 1 14 ? 2.514 16.729 -0.923 1.00 0.00 14 TYR A O 6
ATOM 7381 N N . SER A 1 15 ? 0.359 16.100 -1.073 1.00 0.00 15 SER A N 6
ATOM 7382 C CA . SER A 1 15 ? 0.505 14.989 -0.139 1.00 0.00 15 SER A CA 6
ATOM 7383 C C . SER A 1 15 ? 1.195 13.804 -0.808 1.00 0.00 15 SER A C 6
ATOM 7384 O O . SER A 1 15 ? 0.621 13.147 -1.676 1.00 0.00 15 SER A O 6
ATOM 7392 N N . ARG A 1 16 ? 2.430 13.538 -0.397 1.00 0.00 16 ARG A N 6
ATOM 7393 C CA . ARG A 1 16 ? 3.200 12.434 -0.956 1.00 0.00 16 ARG A CA 6
ATOM 7394 C C . ARG A 1 16 ? 3.656 11.478 0.142 1.00 0.00 16 ARG A C 6
ATOM 7395 O O . ARG A 1 16 ? 3.985 10.321 -0.123 1.00 0.00 16 ARG A O 6
ATOM 7416 N N . THR A 1 17 ? 3.674 11.969 1.377 1.00 0.00 17 THR A N 6
ATOM 7417 C CA . THR A 1 17 ? 4.091 11.160 2.515 1.00 0.00 17 THR A CA 6
ATOM 7418 C C . THR A 1 17 ? 2.912 10.399 3.111 1.00 0.00 17 THR A C 6
ATOM 7419 O O . THR A 1 17 ? 2.909 10.069 4.296 1.00 0.00 17 THR A O 6
ATOM 7430 N N . ALA A 1 18 ? 1.912 10.123 2.280 1.00 0.00 18 ALA A N 6
ATOM 7431 C CA . ALA A 1 18 ? 0.728 9.398 2.724 1.00 0.00 18 ALA A CA 6
ATOM 7432 C C . ALA A 1 18 ? 0.922 7.892 2.584 1.00 0.00 18 ALA A C 6
ATOM 7433 O O . ALA A 1 18 ? 0.798 7.146 3.557 1.00 0.00 18 ALA A O 6
ATOM 7440 N N . LEU A 1 19 ? 1.226 7.449 1.369 1.00 0.00 19 LEU A N 6
ATOM 7441 C CA . LEU A 1 19 ? 1.437 6.031 1.102 1.00 0.00 19 LEU A CA 6
ATOM 7442 C C . LEU A 1 19 ? 2.492 5.451 2.038 1.00 0.00 19 LEU A C 6
ATOM 7443 O O . LEU A 1 19 ? 2.596 4.234 2.196 1.00 0.00 19 LEU A O 6
ATOM 7459 N N . TYR A 1 20 ? 3.272 6.330 2.659 1.00 0.00 20 TYR A N 6
ATOM 7460 C CA . TYR A 1 20 ? 4.319 5.905 3.580 1.00 0.00 20 TYR A CA 6
ATOM 7461 C C . TYR A 1 20 ? 3.835 5.973 5.025 1.00 0.00 20 TYR A C 6
ATOM 7462 O O . TYR A 1 20 ? 4.347 5.271 5.897 1.00 0.00 20 TYR A O 6
ATOM 7480 N N . ASP A 1 21 ? 2.843 6.822 5.270 1.00 0.00 21 ASP A N 6
ATOM 7481 C CA . ASP A 1 21 ? 2.286 6.981 6.608 1.00 0.00 21 ASP A CA 6
ATOM 7482 C C . ASP A 1 21 ? 1.228 5.918 6.887 1.00 0.00 21 ASP A C 6
ATOM 7483 O O . ASP A 1 21 ? 1.174 5.352 7.980 1.00 0.00 21 ASP A O 6
ATOM 7492 N N . LEU A 1 22 ? 0.389 5.651 5.892 1.00 0.00 22 LEU A N 6
ATOM 7493 C CA . LEU A 1 22 ? -0.669 4.656 6.030 1.00 0.00 22 LEU A CA 6
ATOM 7494 C C . LEU A 1 22 ? -0.107 3.330 6.532 1.00 0.00 22 LEU A C 6
ATOM 7495 O O . LEU A 1 22 ? -0.782 2.590 7.250 1.00 0.00 22 LEU A O 6
ATOM 7511 N N . LEU A 1 23 ? 1.131 3.036 6.153 1.00 0.00 23 LEU A N 6
ATOM 7512 C CA . LEU A 1 23 ? 1.786 1.800 6.567 1.00 0.00 23 LEU A CA 6
ATOM 7513 C C . LEU A 1 23 ? 2.718 2.047 7.749 1.00 0.00 23 LEU A C 6
ATOM 7514 O O . LEU A 1 23 ? 2.842 1.208 8.641 1.00 0.00 23 LEU A O 6
ATOM 7530 N N . GLY A 1 24 ? 3.371 3.205 7.749 1.00 0.00 24 GLY A N 6
ATOM 7531 C CA . GLY A 1 24 ? 4.282 3.542 8.827 1.00 0.00 24 GLY A CA 6
ATOM 7532 C C . GLY A 1 24 ? 5.731 3.283 8.465 1.00 0.00 24 GLY A C 6
ATOM 7533 O O . GLY A 1 24 ? 6.607 3.291 9.330 1.00 0.00 24 GLY A O 6
ATOM 7537 N N . VAL A 1 25 ? 5.986 3.051 7.181 1.00 0.00 25 VAL A N 6
ATOM 7538 C CA . VAL A 1 25 ? 7.339 2.787 6.705 1.00 0.00 25 VAL A CA 6
ATOM 7539 C C . VAL A 1 25 ? 8.002 4.064 6.202 1.00 0.00 25 VAL A C 6
ATOM 7540 O O . VAL A 1 25 ? 7.343 4.997 5.743 1.00 0.00 25 VAL A O 6
ATOM 7553 N N . PRO A 1 26 ? 9.340 4.109 6.288 1.00 0.00 26 PRO A N 6
ATOM 7554 C CA . PRO A 1 26 ? 10.124 5.266 5.844 1.00 0.00 26 PRO A CA 6
ATOM 7555 C C . PRO A 1 26 ? 10.118 5.423 4.327 1.00 0.00 26 PRO A C 6
ATOM 7556 O O . PRO A 1 26 ? 9.543 4.603 3.611 1.00 0.00 26 PRO A O 6
ATOM 7567 N N . SER A 1 27 ? 10.762 6.480 3.844 1.00 0.00 27 SER A N 6
ATOM 7568 C CA . SER A 1 27 ? 10.828 6.746 2.412 1.00 0.00 27 SER A CA 6
ATOM 7569 C C . SER A 1 27 ? 11.924 5.913 1.755 1.00 0.00 27 SER A C 6
ATOM 7570 O O . SER A 1 27 ? 11.978 5.790 0.531 1.00 0.00 27 SER A O 6
ATOM 7578 N N . THR A 1 28 ? 12.798 5.341 2.578 1.00 0.00 28 THR A N 6
ATOM 7579 C CA . THR A 1 28 ? 13.894 4.520 2.078 1.00 0.00 28 THR A CA 6
ATOM 7580 C C . THR A 1 28 ? 13.789 3.090 2.594 1.00 0.00 28 THR A C 6
ATOM 7581 O O . THR A 1 28 ? 14.794 2.392 2.728 1.00 0.00 28 THR A O 6
ATOM 7592 N N . ALA A 1 29 ? 12.565 2.658 2.881 1.00 0.00 29 ALA A N 6
ATOM 7593 C CA . ALA A 1 29 ? 12.329 1.309 3.380 1.00 0.00 29 ALA A CA 6
ATOM 7594 C C . ALA A 1 29 ? 12.646 0.266 2.313 1.00 0.00 29 ALA A C 6
ATOM 7595 O O . ALA A 1 29 ? 13.127 0.598 1.229 1.00 0.00 29 ALA A O 6
ATOM 7602 N N . THR A 1 30 ? 12.374 -0.997 2.627 1.00 0.00 30 THR A N 6
ATOM 7603 C CA . THR A 1 30 ? 12.633 -2.088 1.697 1.00 0.00 30 THR A CA 6
ATOM 7604 C C . THR A 1 30 ? 11.441 -3.036 1.617 1.00 0.00 30 THR A C 6
ATOM 7605 O O . THR A 1 30 ? 10.502 -2.934 2.405 1.00 0.00 30 THR A O 6
ATOM 7616 N N . GLN A 1 31 ? 11.488 -3.958 0.661 1.00 0.00 31 GLN A N 6
ATOM 7617 C CA . GLN A 1 31 ? 10.411 -4.925 0.479 1.00 0.00 31 GLN A CA 6
ATOM 7618 C C . GLN A 1 31 ? 9.971 -5.507 1.818 1.00 0.00 31 GLN A C 6
ATOM 7619 O O . GLN A 1 31 ? 8.791 -5.469 2.165 1.00 0.00 31 GLN A O 6
ATOM 7633 N N . ALA A 1 32 ? 10.928 -6.046 2.567 1.00 0.00 32 ALA A N 6
ATOM 7634 C CA . ALA A 1 32 ? 10.639 -6.635 3.869 1.00 0.00 32 ALA A CA 6
ATOM 7635 C C . ALA A 1 32 ? 9.678 -5.760 4.666 1.00 0.00 32 ALA A C 6
ATOM 7636 O O . ALA A 1 32 ? 8.644 -6.231 5.139 1.00 0.00 32 ALA A O 6
ATOM 7643 N N . GLN A 1 33 ? 10.026 -4.486 4.811 1.00 0.00 33 GLN A N 6
ATOM 7644 C CA . GLN A 1 33 ? 9.194 -3.546 5.552 1.00 0.00 33 GLN A CA 6
ATOM 7645 C C . GLN A 1 33 ? 7.887 -3.276 4.814 1.00 0.00 33 GLN A C 6
ATOM 7646 O O . GLN A 1 33 ? 6.814 -3.676 5.265 1.00 0.00 33 GLN A O 6
ATOM 7660 N N . ILE A 1 34 ? 7.986 -2.595 3.677 1.00 0.00 34 ILE A N 6
ATOM 7661 C CA . ILE A 1 34 ? 6.812 -2.272 2.876 1.00 0.00 34 ILE A CA 6
ATOM 7662 C C . ILE A 1 34 ? 5.798 -3.411 2.902 1.00 0.00 34 ILE A C 6
ATOM 7663 O O . ILE A 1 34 ? 4.592 -3.186 2.803 1.00 0.00 34 ILE A O 6
ATOM 7679 N N . LYS A 1 35 ? 6.296 -4.635 3.038 1.00 0.00 35 LYS A N 6
ATOM 7680 C CA . LYS A 1 35 ? 5.436 -5.812 3.081 1.00 0.00 35 LYS A CA 6
ATOM 7681 C C . LYS A 1 35 ? 4.934 -6.068 4.498 1.00 0.00 35 LYS A C 6
ATOM 7682 O O . LYS A 1 35 ? 3.729 -6.138 4.737 1.00 0.00 35 LYS A O 6
ATOM 7701 N N . ALA A 1 36 ? 5.867 -6.205 5.435 1.00 0.00 36 ALA A N 6
ATOM 7702 C CA . ALA A 1 36 ? 5.519 -6.450 6.829 1.00 0.00 36 ALA A CA 6
ATOM 7703 C C . ALA A 1 36 ? 4.458 -5.466 7.311 1.00 0.00 36 ALA A C 6
ATOM 7704 O O . ALA A 1 36 ? 3.567 -5.826 8.080 1.00 0.00 36 ALA A O 6
ATOM 7711 N N . ALA A 1 37 ? 4.561 -4.222 6.854 1.00 0.00 37 ALA A N 6
ATOM 7712 C CA . ALA A 1 37 ? 3.609 -3.186 7.238 1.00 0.00 37 ALA A CA 6
ATOM 7713 C C . ALA A 1 37 ? 2.214 -3.498 6.706 1.00 0.00 37 ALA A C 6
ATOM 7714 O O . ALA A 1 37 ? 1.279 -3.712 7.477 1.00 0.00 37 ALA A O 6
ATOM 7721 N N . TYR A 1 38 ? 2.082 -3.521 5.385 1.00 0.00 38 TYR A N 6
ATOM 7722 C CA . TYR A 1 38 ? 0.800 -3.804 4.750 1.00 0.00 38 TYR A CA 6
ATOM 7723 C C . TYR A 1 38 ? 0.055 -4.908 5.494 1.00 0.00 38 TYR A C 6
ATOM 7724 O O . TYR A 1 38 ? -1.159 -4.832 5.687 1.00 0.00 38 TYR A O 6
ATOM 7742 N N . TYR A 1 39 ? 0.791 -5.932 5.911 1.00 0.00 39 TYR A N 6
ATOM 7743 C CA . TYR A 1 39 ? 0.202 -7.053 6.633 1.00 0.00 39 TYR A CA 6
ATOM 7744 C C . TYR A 1 39 ? -0.442 -6.585 7.935 1.00 0.00 39 TYR A C 6
ATOM 7745 O O . TYR A 1 39 ? -1.610 -6.868 8.199 1.00 0.00 39 TYR A O 6
ATOM 7763 N N . ARG A 1 40 ? 0.330 -5.866 8.743 1.00 0.00 40 ARG A N 6
ATOM 7764 C CA . ARG A 1 40 ? -0.163 -5.359 10.018 1.00 0.00 40 ARG A CA 6
ATOM 7765 C C . ARG A 1 40 ? -1.487 -4.622 9.835 1.00 0.00 40 ARG A C 6
ATOM 7766 O O . ARG A 1 40 ? -2.424 -4.809 10.611 1.00 0.00 40 ARG A O 6
ATOM 7787 N N . GLN A 1 41 ? -1.555 -3.786 8.804 1.00 0.00 41 GLN A N 6
ATOM 7788 C CA . GLN A 1 41 ? -2.764 -3.021 8.520 1.00 0.00 41 GLN A CA 6
ATOM 7789 C C . GLN A 1 41 ? -3.975 -3.941 8.406 1.00 0.00 41 GLN A C 6
ATOM 7790 O O . GLN A 1 41 ? -5.021 -3.682 9.004 1.00 0.00 41 GLN A O 6
ATOM 7804 N N . CYS A 1 42 ? -3.828 -5.013 7.636 1.00 0.00 42 CYS A N 6
ATOM 7805 C CA . CYS A 1 42 ? -4.911 -5.970 7.443 1.00 0.00 42 CYS A CA 6
ATOM 7806 C C . CYS A 1 42 ? -5.586 -6.303 8.770 1.00 0.00 42 CYS A C 6
ATOM 7807 O O . CYS A 1 42 ? -6.813 -6.359 8.858 1.00 0.00 42 CYS A O 6
ATOM 7815 N N . PHE A 1 43 ? -4.776 -6.525 9.800 1.00 0.00 43 PHE A N 6
ATOM 7816 C CA . PHE A 1 43 ? -5.294 -6.855 11.122 1.00 0.00 43 PHE A CA 6
ATOM 7817 C C . PHE A 1 43 ? -5.879 -5.621 11.801 1.00 0.00 43 PHE A C 6
ATOM 7818 O O . PHE A 1 43 ? -6.936 -5.686 12.430 1.00 0.00 43 PHE A O 6
ATOM 7835 N N . LEU A 1 44 ? -5.185 -4.496 11.670 1.00 0.00 44 LEU A N 6
ATOM 7836 C CA . LEU A 1 44 ? -5.634 -3.245 12.271 1.00 0.00 44 LEU A CA 6
ATOM 7837 C C . LEU A 1 44 ? -7.058 -2.912 11.836 1.00 0.00 44 LEU A C 6
ATOM 7838 O O . LEU A 1 44 ? -7.859 -2.415 12.628 1.00 0.00 44 LEU A O 6
ATOM 7854 N N . TYR A 1 45 ? -7.366 -3.192 10.575 1.00 0.00 45 TYR A N 6
ATOM 7855 C CA . TYR A 1 45 ? -8.693 -2.923 10.035 1.00 0.00 45 TYR A CA 6
ATOM 7856 C C . TYR A 1 45 ? -9.264 -4.161 9.350 1.00 0.00 45 TYR A C 6
ATOM 7857 O O . TYR A 1 45 ? -9.859 -4.072 8.275 1.00 0.00 45 TYR A O 6
ATOM 7875 N N . HIS A 1 46 ? -9.080 -5.316 9.981 1.00 0.00 46 HIS A N 6
ATOM 7876 C CA . HIS A 1 46 ? -9.577 -6.573 9.435 1.00 0.00 46 HIS A CA 6
ATOM 7877 C C . HIS A 1 46 ? -11.021 -6.427 8.962 1.00 0.00 46 HIS A C 6
ATOM 7878 O O . HIS A 1 46 ? -11.843 -5.764 9.595 1.00 0.00 46 HIS A O 6
ATOM 7892 N N . PRO A 1 47 ? -11.338 -7.060 7.822 1.00 0.00 47 PRO A N 6
ATOM 7893 C CA . PRO A 1 47 ? -12.682 -7.014 7.239 1.00 0.00 47 PRO A CA 6
ATOM 7894 C C . PRO A 1 47 ? -13.700 -7.790 8.068 1.00 0.00 47 PRO A C 6
ATOM 7895 O O . PRO A 1 47 ? -14.893 -7.785 7.767 1.00 0.00 47 PRO A O 6
ATOM 7906 N N . ASP A 1 48 ? -13.220 -8.456 9.113 1.00 0.00 48 ASP A N 6
ATOM 7907 C CA . ASP A 1 48 ? -14.089 -9.236 9.987 1.00 0.00 48 ASP A CA 6
ATOM 7908 C C . ASP A 1 48 ? -14.679 -8.361 11.088 1.00 0.00 48 ASP A C 6
ATOM 7909 O O . ASP A 1 48 ? -15.893 -8.339 11.293 1.00 0.00 48 ASP A O 6
ATOM 7918 N N . ARG A 1 49 ? -13.813 -7.642 11.794 1.00 0.00 49 ARG A N 6
ATOM 7919 C CA . ARG A 1 49 ? -14.248 -6.767 12.876 1.00 0.00 49 ARG A CA 6
ATOM 7920 C C . ARG A 1 49 ? -15.136 -5.646 12.344 1.00 0.00 49 ARG A C 6
ATOM 7921 O O . ARG A 1 49 ? -16.188 -5.353 12.910 1.00 0.00 49 ARG A O 6
ATOM 7942 N N . ASN A 1 50 ? -14.704 -5.023 11.253 1.00 0.00 50 ASN A N 6
ATOM 7943 C CA . ASN A 1 50 ? -15.459 -3.933 10.645 1.00 0.00 50 ASN A CA 6
ATOM 7944 C C . ASN A 1 50 ? -16.424 -4.462 9.588 1.00 0.00 50 ASN A C 6
ATOM 7945 O O . ASN A 1 50 ? -16.090 -4.529 8.406 1.00 0.00 50 ASN A O 6
ATOM 7956 N N . SER A 1 51 ? -17.622 -4.838 10.024 1.00 0.00 51 SER A N 6
ATOM 7957 C CA . SER A 1 51 ? -18.635 -5.364 9.116 1.00 0.00 51 SER A CA 6
ATOM 7958 C C . SER A 1 51 ? -19.287 -4.239 8.318 1.00 0.00 51 SER A C 6
ATOM 7959 O O . SER A 1 51 ? -19.226 -4.219 7.089 1.00 0.00 51 SER A O 6
ATOM 7967 N N . GLY A 1 52 ? -19.910 -3.303 9.027 1.00 0.00 52 GLY A N 6
ATOM 7968 C CA . GLY A 1 52 ? -20.565 -2.187 8.369 1.00 0.00 52 GLY A CA 6
ATOM 7969 C C . GLY A 1 52 ? -20.102 -0.847 8.904 1.00 0.00 52 GLY A C 6
ATOM 7970 O O . GLY A 1 52 ? -20.910 -0.047 9.376 1.00 0.00 52 GLY A O 6
ATOM 7974 N N . SER A 1 53 ? -18.798 -0.600 8.831 1.00 0.00 53 SER A N 6
ATOM 7975 C CA . SER A 1 53 ? -18.228 0.651 9.316 1.00 0.00 53 SER A CA 6
ATOM 7976 C C . SER A 1 53 ? -18.667 1.823 8.443 1.00 0.00 53 SER A C 6
ATOM 7977 O O . SER A 1 53 ? -19.292 1.634 7.400 1.00 0.00 53 SER A O 6
ATOM 7985 N N . ALA A 1 54 ? -18.335 3.034 8.879 1.00 0.00 54 ALA A N 6
ATOM 7986 C CA . ALA A 1 54 ? -18.692 4.237 8.137 1.00 0.00 54 ALA A CA 6
ATOM 7987 C C . ALA A 1 54 ? -17.464 4.867 7.489 1.00 0.00 54 ALA A C 6
ATOM 7988 O O . ALA A 1 54 ? -17.492 5.237 6.316 1.00 0.00 54 ALA A O 6
ATOM 7995 N N . GLU A 1 55 ? -16.389 4.988 8.262 1.00 0.00 55 GLU A N 6
ATOM 7996 C CA . GLU A 1 55 ? -15.152 5.576 7.762 1.00 0.00 55 GLU A CA 6
ATOM 7997 C C . GLU A 1 55 ? -14.156 4.491 7.364 1.00 0.00 55 GLU A C 6
ATOM 7998 O O . GLU A 1 55 ? -13.574 4.534 6.281 1.00 0.00 55 GLU A O 6
ATOM 8010 N N . ALA A 1 56 ? -13.965 3.518 8.250 1.00 0.00 56 ALA A N 6
ATOM 8011 C CA . ALA A 1 56 ? -13.041 2.421 7.991 1.00 0.00 56 ALA A CA 6
ATOM 8012 C C . ALA A 1 56 ? -13.034 2.045 6.513 1.00 0.00 56 ALA A C 6
ATOM 8013 O O . ALA A 1 56 ? -11.975 1.950 5.893 1.00 0.00 56 ALA A O 6
ATOM 8020 N N . ALA A 1 57 ? -14.221 1.833 5.956 1.00 0.00 57 ALA A N 6
ATOM 8021 C CA . ALA A 1 57 ? -14.351 1.469 4.550 1.00 0.00 57 ALA A CA 6
ATOM 8022 C C . ALA A 1 57 ? -13.355 2.240 3.690 1.00 0.00 57 ALA A C 6
ATOM 8023 O O . ALA A 1 57 ? -12.523 1.645 3.006 1.00 0.00 57 ALA A O 6
ATOM 8030 N N . GLU A 1 58 ? -13.447 3.565 3.728 1.00 0.00 58 GLU A N 6
ATOM 8031 C CA . GLU A 1 58 ? -12.555 4.416 2.950 1.00 0.00 58 GLU A CA 6
ATOM 8032 C C . GLU A 1 58 ? -11.094 4.072 3.230 1.00 0.00 58 GLU A C 6
ATOM 8033 O O . GLU A 1 58 ? -10.388 3.561 2.360 1.00 0.00 58 GLU A O 6
ATOM 8045 N N . ARG A 1 59 ? -10.649 4.356 4.449 1.00 0.00 59 ARG A N 6
ATOM 8046 C CA . ARG A 1 59 ? -9.273 4.078 4.844 1.00 0.00 59 ARG A CA 6
ATOM 8047 C C . ARG A 1 59 ? -8.793 2.758 4.249 1.00 0.00 59 ARG A C 6
ATOM 8048 O O . ARG A 1 59 ? -7.769 2.708 3.568 1.00 0.00 59 ARG A O 6
ATOM 8069 N N . PHE A 1 60 ? -9.539 1.690 4.513 1.00 0.00 60 PHE A N 6
ATOM 8070 C CA . PHE A 1 60 ? -9.188 0.368 4.006 1.00 0.00 60 PHE A CA 6
ATOM 8071 C C . PHE A 1 60 ? -8.804 0.436 2.530 1.00 0.00 60 PHE A C 6
ATOM 8072 O O . PHE A 1 60 ? -7.778 -0.105 2.118 1.00 0.00 60 PHE A O 6
ATOM 8089 N N . THR A 1 61 ? -9.636 1.106 1.738 1.00 0.00 61 THR A N 6
ATOM 8090 C CA . THR A 1 61 ? -9.386 1.244 0.309 1.00 0.00 61 THR A CA 6
ATOM 8091 C C . THR A 1 61 ? -8.068 1.964 0.049 1.00 0.00 61 THR A C 6
ATOM 8092 O O . THR A 1 61 ? -7.310 1.587 -0.845 1.00 0.00 61 THR A O 6
ATOM 8103 N N . ARG A 1 62 ? -7.799 3.000 0.836 1.00 0.00 62 ARG A N 6
ATOM 8104 C CA . ARG A 1 62 ? -6.572 3.773 0.690 1.00 0.00 62 ARG A CA 6
ATOM 8105 C C . ARG A 1 62 ? -5.347 2.904 0.957 1.00 0.00 62 ARG A C 6
ATOM 8106 O O . ARG A 1 62 ? -4.402 2.886 0.167 1.00 0.00 62 ARG A O 6
ATOM 8127 N N . ILE A 1 63 ? -5.370 2.186 2.075 1.00 0.00 63 ILE A N 6
ATOM 8128 C CA . ILE A 1 63 ? -4.262 1.314 2.445 1.00 0.00 63 ILE A CA 6
ATOM 8129 C C . ILE A 1 63 ? -3.773 0.507 1.247 1.00 0.00 63 ILE A C 6
ATOM 8130 O O . ILE A 1 63 ? -2.597 0.559 0.888 1.00 0.00 63 ILE A O 6
ATOM 8146 N N . SER A 1 64 ? -4.686 -0.239 0.632 1.00 0.00 64 SER A N 6
ATOM 8147 C CA . SER A 1 64 ? -4.348 -1.060 -0.525 1.00 0.00 64 SER A CA 6
ATOM 8148 C C . SER A 1 64 ? -3.520 -0.267 -1.531 1.00 0.00 64 SER A C 6
ATOM 8149 O O . SER A 1 64 ? -2.575 -0.789 -2.121 1.00 0.00 64 SER A O 6
ATOM 8157 N N . GLN A 1 65 ? -3.884 0.998 -1.721 1.00 0.00 65 GLN A N 6
ATOM 8158 C CA . GLN A 1 65 ? -3.176 1.863 -2.656 1.00 0.00 65 GLN A CA 6
ATOM 8159 C C . GLN A 1 65 ? -1.703 1.984 -2.278 1.00 0.00 65 GLN A C 6
ATOM 8160 O O . GLN A 1 65 ? -0.823 1.889 -3.134 1.00 0.00 65 GLN A O 6
ATOM 8174 N N . ALA A 1 66 ? -1.442 2.193 -0.992 1.00 0.00 66 ALA A N 6
ATOM 8175 C CA . ALA A 1 66 ? -0.076 2.324 -0.501 1.00 0.00 66 ALA A CA 6
ATOM 8176 C C . ALA A 1 66 ? 0.751 1.090 -0.842 1.00 0.00 66 ALA A C 6
ATOM 8177 O O . ALA A 1 66 ? 1.958 1.181 -1.065 1.00 0.00 66 ALA A O 6
ATOM 8184 N N . TYR A 1 67 ? 0.094 -0.064 -0.880 1.00 0.00 67 TYR A N 6
ATOM 8185 C CA . TYR A 1 67 ? 0.770 -1.318 -1.191 1.00 0.00 67 TYR A CA 6
ATOM 8186 C C . TYR A 1 67 ? 0.862 -1.529 -2.699 1.00 0.00 67 TYR A C 6
ATOM 8187 O O . TYR A 1 67 ? 1.086 -2.644 -3.170 1.00 0.00 67 TYR A O 6
ATOM 8205 N N . VAL A 1 68 ? 0.688 -0.447 -3.452 1.00 0.00 68 VAL A N 6
ATOM 8206 C CA . VAL A 1 68 ? 0.752 -0.511 -4.908 1.00 0.00 68 VAL A CA 6
ATOM 8207 C C . VAL A 1 68 ? 1.947 0.273 -5.439 1.00 0.00 68 VAL A C 6
ATOM 8208 O O . VAL A 1 68 ? 2.884 -0.302 -5.994 1.00 0.00 68 VAL A O 6
ATOM 8221 N N . VAL A 1 69 ? 1.908 1.590 -5.267 1.00 0.00 69 VAL A N 6
ATOM 8222 C CA . VAL A 1 69 ? 2.989 2.454 -5.728 1.00 0.00 69 VAL A CA 6
ATOM 8223 C C . VAL A 1 69 ? 4.318 2.057 -5.094 1.00 0.00 69 VAL A C 6
ATOM 8224 O O . VAL A 1 69 ? 5.381 2.240 -5.689 1.00 0.00 69 VAL A O 6
ATOM 8237 N N . LEU A 1 70 ? 4.251 1.513 -3.885 1.00 0.00 70 LEU A N 6
ATOM 8238 C CA . LEU A 1 70 ? 5.449 1.088 -3.169 1.00 0.00 70 LEU A CA 6
ATOM 8239 C C . LEU A 1 70 ? 5.606 -0.428 -3.220 1.00 0.00 70 LEU A C 6
ATOM 8240 O O . LEU A 1 70 ? 6.706 -0.955 -3.061 1.00 0.00 70 LEU A O 6
ATOM 8256 N N . GLY A 1 71 ? 4.496 -1.125 -3.444 1.00 0.00 71 GLY A N 6
ATOM 8257 C CA . GLY A 1 71 ? 4.531 -2.574 -3.513 1.00 0.00 71 GLY A CA 6
ATOM 8258 C C . GLY A 1 71 ? 5.678 -3.086 -4.361 1.00 0.00 71 GLY A C 6
ATOM 8259 O O . GLY A 1 71 ? 6.437 -3.956 -3.932 1.00 0.00 71 GLY A O 6
ATOM 8263 N N . SER A 1 72 ? 5.806 -2.547 -5.570 1.00 0.00 72 SER A N 6
ATOM 8264 C CA . SER A 1 72 ? 6.866 -2.959 -6.483 1.00 0.00 72 SER A CA 6
ATOM 8265 C C . SER A 1 72 ? 8.070 -2.029 -6.371 1.00 0.00 72 SER A C 6
ATOM 8266 O O . SER A 1 72 ? 7.984 -0.843 -6.689 1.00 0.00 72 SER A O 6
ATOM 8274 N N . ALA A 1 73 ? 9.192 -2.577 -5.917 1.00 0.00 73 ALA A N 6
ATOM 8275 C CA . ALA A 1 73 ? 10.415 -1.798 -5.765 1.00 0.00 73 ALA A CA 6
ATOM 8276 C C . ALA A 1 73 ? 10.550 -0.765 -6.878 1.00 0.00 73 ALA A C 6
ATOM 8277 O O . ALA A 1 73 ? 10.777 0.418 -6.618 1.00 0.00 73 ALA A O 6
ATOM 8284 N N . THR A 1 74 ? 10.410 -1.218 -8.120 1.00 0.00 74 THR A N 6
ATOM 8285 C CA . THR A 1 74 ? 10.518 -0.333 -9.273 1.00 0.00 74 THR A CA 6
ATOM 8286 C C . THR A 1 74 ? 9.680 0.926 -9.081 1.00 0.00 74 THR A C 6
ATOM 8287 O O . THR A 1 74 ? 10.216 2.029 -8.961 1.00 0.00 74 THR A O 6
ATOM 8298 N N . LEU A 1 75 ? 8.363 0.755 -9.050 1.00 0.00 75 LEU A N 6
ATOM 8299 C CA . LEU A 1 75 ? 7.450 1.879 -8.871 1.00 0.00 75 LEU A CA 6
ATOM 8300 C C . LEU A 1 75 ? 7.974 2.843 -7.812 1.00 0.00 75 LEU A C 6
ATOM 8301 O O . LEU A 1 75 ? 8.236 4.012 -8.098 1.00 0.00 75 LEU A O 6
ATOM 8317 N N . ARG A 1 76 ? 8.127 2.345 -6.589 1.00 0.00 76 ARG A N 6
ATOM 8318 C CA . ARG A 1 76 ? 8.621 3.162 -5.488 1.00 0.00 76 ARG A CA 6
ATOM 8319 C C . ARG A 1 76 ? 9.707 4.121 -5.967 1.00 0.00 76 ARG A C 6
ATOM 8320 O O . ARG A 1 76 ? 9.628 5.328 -5.738 1.00 0.00 76 ARG A O 6
ATOM 8341 N N . ARG A 1 77 ? 10.720 3.575 -6.632 1.00 0.00 77 ARG A N 6
ATOM 8342 C CA . ARG A 1 77 ? 11.822 4.382 -7.142 1.00 0.00 77 ARG A CA 6
ATOM 8343 C C . ARG A 1 77 ? 11.345 5.319 -8.248 1.00 0.00 77 ARG A C 6
ATOM 8344 O O . ARG A 1 77 ? 11.644 6.513 -8.237 1.00 0.00 77 ARG A O 6
ATOM 8365 N N . LYS A 1 78 ? 10.601 4.769 -9.202 1.00 0.00 78 LYS A N 6
ATOM 8366 C CA . LYS A 1 78 ? 10.081 5.554 -10.315 1.00 0.00 78 LYS A CA 6
ATOM 8367 C C . LYS A 1 78 ? 9.515 6.883 -9.825 1.00 0.00 78 LYS A C 6
ATOM 8368 O O . LYS A 1 78 ? 9.760 7.931 -10.423 1.00 0.00 78 LYS A O 6
ATOM 8387 N N . TYR A 1 79 ? 8.757 6.832 -8.735 1.00 0.00 79 TYR A N 6
ATOM 8388 C CA . TYR A 1 79 ? 8.155 8.032 -8.167 1.00 0.00 79 TYR A CA 6
ATOM 8389 C C . TYR A 1 79 ? 9.228 9.008 -7.692 1.00 0.00 79 TYR A C 6
ATOM 8390 O O . TYR A 1 79 ? 9.198 10.192 -8.026 1.00 0.00 79 TYR A O 6
ATOM 8408 N N . ASP A 1 80 ? 10.176 8.500 -6.912 1.00 0.00 80 ASP A N 6
ATOM 8409 C CA . ASP A 1 80 ? 11.261 9.324 -6.392 1.00 0.00 80 ASP A CA 6
ATOM 8410 C C . ASP A 1 80 ? 11.866 10.186 -7.496 1.00 0.00 80 ASP A C 6
ATOM 8411 O O . ASP A 1 80 ? 12.264 11.326 -7.259 1.00 0.00 80 ASP A O 6
ATOM 8420 N N . ARG A 1 81 ? 11.934 9.631 -8.702 1.00 0.00 81 ARG A N 6
ATOM 8421 C CA . ARG A 1 81 ? 12.493 10.348 -9.842 1.00 0.00 81 ARG A CA 6
ATOM 8422 C C . ARG A 1 81 ? 11.389 10.999 -10.670 1.00 0.00 81 ARG A C 6
ATOM 8423 O O . ARG A 1 81 ? 11.637 11.936 -11.427 1.00 0.00 81 ARG A O 6
ATOM 8444 N N . GLY A 1 82 ? 10.168 10.494 -10.520 1.00 0.00 82 GLY A N 6
ATOM 8445 C CA . GLY A 1 82 ? 9.044 11.038 -11.260 1.00 0.00 82 GLY A CA 6
ATOM 8446 C C . GLY A 1 82 ? 8.771 10.276 -12.542 1.00 0.00 82 GLY A C 6
ATOM 8447 O O . GLY A 1 82 ? 7.973 10.711 -13.373 1.00 0.00 82 GLY A O 6
ATOM 8451 N N . LEU A 1 83 ? 9.434 9.136 -12.704 1.00 0.00 83 LEU A N 6
ATOM 8452 C CA . LEU A 1 83 ? 9.260 8.312 -13.895 1.00 0.00 83 LEU A CA 6
ATOM 8453 C C . LEU A 1 83 ? 7.902 7.618 -13.883 1.00 0.00 83 LEU A C 6
ATOM 8454 O O . LEU A 1 83 ? 7.427 7.141 -14.914 1.00 0.00 83 LEU A O 6
ATOM 8470 N N . LEU A 1 84 ? 7.279 7.568 -12.710 1.00 0.00 84 LEU A N 6
ATOM 8471 C CA . LEU A 1 84 ? 5.973 6.935 -12.564 1.00 0.00 84 LEU A CA 6
ATOM 8472 C C . LEU A 1 84 ? 4.882 7.781 -13.212 1.00 0.00 84 LEU A C 6
ATOM 8473 O O . LEU A 1 84 ? 4.708 8.951 -12.875 1.00 0.00 84 LEU A O 6
ATOM 8489 N N . SER A 1 85 ? 4.149 7.179 -14.143 1.00 0.00 85 SER A N 6
ATOM 8490 C CA . SER A 1 85 ? 3.075 7.877 -14.840 1.00 0.00 85 SER A CA 6
ATOM 8491 C C . SER A 1 85 ? 1.713 7.464 -14.292 1.00 0.00 85 SER A C 6
ATOM 8492 O O . SER A 1 85 ? 1.559 6.376 -13.737 1.00 0.00 85 SER A O 6
ATOM 8500 N N . ASP A 1 86 ? 0.727 8.340 -14.452 1.00 0.00 86 ASP A N 6
ATOM 8501 C CA . ASP A 1 86 ? -0.624 8.067 -13.975 1.00 0.00 86 ASP A CA 6
ATOM 8502 C C . ASP A 1 86 ? -1.082 6.677 -14.407 1.00 0.00 86 ASP A C 6
ATOM 8503 O O . ASP A 1 86 ? -1.773 5.983 -13.662 1.00 0.00 86 ASP A O 6
ATOM 8512 N N . GLU A 1 87 ? -0.693 6.280 -15.614 1.00 0.00 87 GLU A N 6
ATOM 8513 C CA . GLU A 1 87 ? -1.067 4.974 -16.145 1.00 0.00 87 GLU A CA 6
ATOM 8514 C C . GLU A 1 87 ? -0.605 3.856 -15.214 1.00 0.00 87 GLU A C 6
ATOM 8515 O O . GLU A 1 87 ? -1.255 2.817 -15.105 1.00 0.00 87 GLU A O 6
ATOM 8527 N N . ASP A 1 88 ? 0.521 4.079 -14.546 1.00 0.00 88 ASP A N 6
ATOM 8528 C CA . ASP A 1 88 ? 1.071 3.092 -13.624 1.00 0.00 88 ASP A CA 6
ATOM 8529 C C . ASP A 1 88 ? 0.301 3.091 -12.306 1.00 0.00 88 ASP A C 6
ATOM 8530 O O . ASP A 1 88 ? 0.063 2.037 -11.715 1.00 0.00 88 ASP A O 6
ATOM 8539 N N . LEU A 1 89 ? -0.084 4.278 -11.852 1.00 0.00 89 LEU A N 6
ATOM 8540 C CA . LEU A 1 89 ? -0.826 4.415 -10.603 1.00 0.00 89 LEU A CA 6
ATOM 8541 C C . LEU A 1 89 ? -2.149 3.660 -10.671 1.00 0.00 89 LEU A C 6
ATOM 8542 O O . LEU A 1 89 ? -2.472 2.872 -9.781 1.00 0.00 89 LEU A O 6
ATOM 8558 N N . ARG A 1 90 ? -2.911 3.904 -11.732 1.00 0.00 90 ARG A N 6
ATOM 8559 C CA . ARG A 1 90 ? -4.199 3.246 -11.916 1.00 0.00 90 ARG A CA 6
ATOM 8560 C C . ARG A 1 90 ? -4.011 1.786 -12.317 1.00 0.00 90 ARG A C 6
ATOM 8561 O O . ARG A 1 90 ? -4.696 0.899 -11.809 1.00 0.00 90 ARG A O 6
ATOM 8582 N N . GLY A 1 91 ? -3.077 1.544 -13.232 1.00 0.00 91 GLY A N 6
ATOM 8583 C CA . GLY A 1 91 ? -2.816 0.190 -13.686 1.00 0.00 91 GLY A CA 6
ATOM 8584 C C . GLY A 1 91 ? -3.661 -0.192 -14.885 1.00 0.00 91 GLY A C 6
ATOM 8585 O O . GLY A 1 91 ? -4.761 0.322 -15.085 1.00 0.00 91 GLY A O 6
ATOM 8589 N N . PRO A 1 92 ? -3.143 -1.115 -15.709 1.00 0.00 92 PRO A N 6
ATOM 8590 C CA . PRO A 1 92 ? -3.840 -1.586 -16.909 1.00 0.00 92 PRO A CA 6
ATOM 8591 C C . PRO A 1 92 ? -5.065 -2.430 -16.575 1.00 0.00 92 PRO A C 6
ATOM 8592 O O . PRO A 1 92 ? -4.955 -3.631 -16.331 1.00 0.00 92 PRO A O 6
ATOM 8603 N N . GLY A 1 93 ? -6.232 -1.794 -16.565 1.00 0.00 93 GLY A N 6
ATOM 8604 C CA . GLY A 1 93 ? -7.461 -2.502 -16.260 1.00 0.00 93 GLY A CA 6
ATOM 8605 C C . GLY A 1 93 ? -7.845 -3.491 -17.343 1.00 0.00 93 GLY A C 6
ATOM 8606 O O . GLY A 1 93 ? -7.594 -4.690 -17.216 1.00 0.00 93 GLY A O 6
ATOM 8610 N N . SER A 1 94 ? -8.456 -2.989 -18.411 1.00 0.00 94 SER A N 6
ATOM 8611 C CA . SER A 1 94 ? -8.880 -3.837 -19.519 1.00 0.00 94 SER A CA 6
ATOM 8612 C C . SER A 1 94 ? -8.112 -3.494 -20.791 1.00 0.00 94 SER A C 6
ATOM 8613 O O . SER A 1 94 ? -7.454 -2.458 -20.872 1.00 0.00 94 SER A O 6
ATOM 8621 N N . GLY A 1 95 ? -8.201 -4.374 -21.784 1.00 0.00 95 GLY A N 6
ATOM 8622 C CA . GLY A 1 95 ? -7.510 -4.147 -23.040 1.00 0.00 95 GLY A CA 6
ATOM 8623 C C . GLY A 1 95 ? -8.180 -4.848 -24.205 1.00 0.00 95 GLY A C 6
ATOM 8624 O O . GLY A 1 95 ? -9.352 -5.218 -24.144 1.00 0.00 95 GLY A O 6
ATOM 8628 N N . PRO A 1 96 ? -7.427 -5.037 -25.299 1.00 0.00 96 PRO A N 6
ATOM 8629 C CA . PRO A 1 96 ? -7.935 -5.698 -26.505 1.00 0.00 96 PRO A CA 6
ATOM 8630 C C . PRO A 1 96 ? -8.174 -7.189 -26.292 1.00 0.00 96 PRO A C 6
ATOM 8631 O O . PRO A 1 96 ? -7.254 -7.998 -26.411 1.00 0.00 96 PRO A O 6
ATOM 8642 N N . SER A 1 97 ? -9.415 -7.545 -25.977 1.00 0.00 97 SER A N 6
ATOM 8643 C CA . SER A 1 97 ? -9.774 -8.939 -25.744 1.00 0.00 97 SER A CA 6
ATOM 8644 C C . SER A 1 97 ? -10.313 -9.582 -27.019 1.00 0.00 97 SER A C 6
ATOM 8645 O O . SER A 1 97 ? -10.788 -8.893 -27.921 1.00 0.00 97 SER A O 6
ATOM 8653 N N . SER A 1 98 ? -10.234 -10.907 -27.085 1.00 0.00 98 SER A N 6
ATOM 8654 C CA . SER A 1 98 ? -10.709 -11.644 -28.250 1.00 0.00 98 SER A CA 6
ATOM 8655 C C . SER A 1 98 ? -12.234 -11.648 -28.306 1.00 0.00 98 SER A C 6
ATOM 8656 O O . SER A 1 98 ? -12.888 -12.450 -27.641 1.00 0.00 98 SER A O 6
ATOM 8664 N N . GLY A 1 99 ? -12.793 -10.744 -29.105 1.00 0.00 99 GLY A N 6
ATOM 8665 C CA . GLY A 1 99 ? -14.236 -10.659 -29.233 1.00 0.00 99 GLY A CA 6
ATOM 8666 C C . GLY A 1 99 ? -14.772 -11.538 -30.346 1.00 0.00 99 GLY A C 6
ATOM 8667 O O . GLY A 1 99 ? -14.565 -11.253 -31.525 1.00 0.00 99 GLY A O 6
ATOM 8671 N N . GLY A 1 1 ? 29.411 16.600 0.615 1.00 0.00 1 GLY A N 7
ATOM 8672 C CA . GLY A 1 1 ? 27.977 16.524 0.402 1.00 0.00 1 GLY A CA 7
ATOM 8673 C C . GLY A 1 1 ? 27.458 17.657 -0.460 1.00 0.00 1 GLY A C 7
ATOM 8674 O O . GLY A 1 1 ? 28.233 18.356 -1.112 1.00 0.00 1 GLY A O 7
ATOM 8678 N N . SER A 1 2 ? 26.141 17.839 -0.465 1.00 0.00 2 SER A N 7
ATOM 8679 C CA . SER A 1 2 ? 25.518 18.893 -1.258 1.00 0.00 2 SER A CA 7
ATOM 8680 C C . SER A 1 2 ? 24.370 19.543 -0.491 1.00 0.00 2 SER A C 7
ATOM 8681 O O . SER A 1 2 ? 23.774 18.930 0.393 1.00 0.00 2 SER A O 7
ATOM 8689 N N . SER A 1 3 ? 24.068 20.790 -0.838 1.00 0.00 3 SER A N 7
ATOM 8690 C CA . SER A 1 3 ? 22.994 21.527 -0.181 1.00 0.00 3 SER A CA 7
ATOM 8691 C C . SER A 1 3 ? 21.893 21.883 -1.174 1.00 0.00 3 SER A C 7
ATOM 8692 O O . SER A 1 3 ? 22.000 22.860 -1.914 1.00 0.00 3 SER A O 7
ATOM 8700 N N . GLY A 1 4 ? 20.832 21.082 -1.184 1.00 0.00 4 GLY A N 7
ATOM 8701 C CA . GLY A 1 4 ? 19.725 21.328 -2.090 1.00 0.00 4 GLY A CA 7
ATOM 8702 C C . GLY A 1 4 ? 18.381 21.279 -1.390 1.00 0.00 4 GLY A C 7
ATOM 8703 O O . GLY A 1 4 ? 17.949 22.265 -0.793 1.00 0.00 4 GLY A O 7
ATOM 8707 N N . SER A 1 5 ? 17.718 20.130 -1.464 1.00 0.00 5 SER A N 7
ATOM 8708 C CA . SER A 1 5 ? 16.412 19.959 -0.837 1.00 0.00 5 SER A CA 7
ATOM 8709 C C . SER A 1 5 ? 16.475 20.296 0.649 1.00 0.00 5 SER A C 7
ATOM 8710 O O . SER A 1 5 ? 16.893 19.475 1.466 1.00 0.00 5 SER A O 7
ATOM 8718 N N . SER A 1 6 ? 16.058 21.511 0.992 1.00 0.00 6 SER A N 7
ATOM 8719 C CA . SER A 1 6 ? 16.070 21.960 2.380 1.00 0.00 6 SER A CA 7
ATOM 8720 C C . SER A 1 6 ? 14.650 22.192 2.888 1.00 0.00 6 SER A C 7
ATOM 8721 O O . SER A 1 6 ? 13.734 22.449 2.108 1.00 0.00 6 SER A O 7
ATOM 8729 N N . GLY A 1 7 ? 14.476 22.099 4.203 1.00 0.00 7 GLY A N 7
ATOM 8730 C CA . GLY A 1 7 ? 13.166 22.302 4.794 1.00 0.00 7 GLY A CA 7
ATOM 8731 C C . GLY A 1 7 ? 12.640 21.056 5.478 1.00 0.00 7 GLY A C 7
ATOM 8732 O O . GLY A 1 7 ? 13.155 19.958 5.265 1.00 0.00 7 GLY A O 7
ATOM 8736 N N . SER A 1 8 ? 11.612 21.225 6.304 1.00 0.00 8 SER A N 7
ATOM 8737 C CA . SER A 1 8 ? 11.020 20.106 7.026 1.00 0.00 8 SER A CA 7
ATOM 8738 C C . SER A 1 8 ? 9.764 19.606 6.319 1.00 0.00 8 SER A C 7
ATOM 8739 O O . SER A 1 8 ? 9.333 20.180 5.319 1.00 0.00 8 SER A O 7
ATOM 8747 N N . GLN A 1 9 ? 9.183 18.533 6.845 1.00 0.00 9 GLN A N 7
ATOM 8748 C CA . GLN A 1 9 ? 7.977 17.955 6.264 1.00 0.00 9 GLN A CA 7
ATOM 8749 C C . GLN A 1 9 ? 6.809 18.035 7.242 1.00 0.00 9 GLN A C 7
ATOM 8750 O O . GLN A 1 9 ? 6.878 17.508 8.351 1.00 0.00 9 GLN A O 7
ATOM 8764 N N . GLY A 1 10 ? 5.736 18.699 6.822 1.00 0.00 10 GLY A N 7
ATOM 8765 C CA . GLY A 1 10 ? 4.568 18.836 7.673 1.00 0.00 10 GLY A CA 7
ATOM 8766 C C . GLY A 1 10 ? 3.281 18.492 6.950 1.00 0.00 10 GLY A C 7
ATOM 8767 O O . GLY A 1 10 ? 3.286 18.238 5.746 1.00 0.00 10 GLY A O 7
ATOM 8771 N N . ASP A 1 11 ? 2.176 18.483 7.687 1.00 0.00 11 ASP A N 7
ATOM 8772 C CA . ASP A 1 11 ? 0.874 18.167 7.109 1.00 0.00 11 ASP A CA 7
ATOM 8773 C C . ASP A 1 11 ? 0.457 19.228 6.097 1.00 0.00 11 ASP A C 7
ATOM 8774 O O . ASP A 1 11 ? 0.112 18.911 4.957 1.00 0.00 11 ASP A O 7
ATOM 8783 N N . CYS A 1 12 ? 0.490 20.487 6.519 1.00 0.00 12 CYS A N 7
ATOM 8784 C CA . CYS A 1 12 ? 0.113 21.596 5.649 1.00 0.00 12 CYS A CA 7
ATOM 8785 C C . CYS A 1 12 ? 0.740 21.440 4.268 1.00 0.00 12 CYS A C 7
ATOM 8786 O O . CYS A 1 12 ? 0.107 21.727 3.252 1.00 0.00 12 CYS A O 7
ATOM 8794 N N . SER A 1 13 ? 1.989 20.985 4.238 1.00 0.00 13 SER A N 7
ATOM 8795 C CA . SER A 1 13 ? 2.704 20.797 2.981 1.00 0.00 13 SER A CA 7
ATOM 8796 C C . SER A 1 13 ? 2.210 19.548 2.257 1.00 0.00 13 SER A C 7
ATOM 8797 O O . SER A 1 13 ? 2.082 18.480 2.855 1.00 0.00 13 SER A O 7
ATOM 8805 N N . TYR A 1 14 ? 1.933 19.692 0.966 1.00 0.00 14 TYR A N 7
ATOM 8806 C CA . TYR A 1 14 ? 1.450 18.577 0.159 1.00 0.00 14 TYR A CA 7
ATOM 8807 C C . TYR A 1 14 ? 2.108 17.269 0.588 1.00 0.00 14 TYR A C 7
ATOM 8808 O O . TYR A 1 14 ? 3.313 17.218 0.830 1.00 0.00 14 TYR A O 7
ATOM 8826 N N . SER A 1 15 ? 1.305 16.214 0.679 1.00 0.00 15 SER A N 7
ATOM 8827 C CA . SER A 1 15 ? 1.807 14.905 1.082 1.00 0.00 15 SER A CA 7
ATOM 8828 C C . SER A 1 15 ? 2.747 14.334 0.024 1.00 0.00 15 SER A C 7
ATOM 8829 O O . SER A 1 15 ? 2.404 14.269 -1.157 1.00 0.00 15 SER A O 7
ATOM 8837 N N . ARG A 1 16 ? 3.934 13.923 0.457 1.00 0.00 16 ARG A N 7
ATOM 8838 C CA . ARG A 1 16 ? 4.925 13.359 -0.452 1.00 0.00 16 ARG A CA 7
ATOM 8839 C C . ARG A 1 16 ? 5.272 11.926 -0.057 1.00 0.00 16 ARG A C 7
ATOM 8840 O O . ARG A 1 16 ? 5.738 11.138 -0.881 1.00 0.00 16 ARG A O 7
ATOM 8861 N N . THR A 1 17 ? 5.041 11.594 1.209 1.00 0.00 17 THR A N 7
ATOM 8862 C CA . THR A 1 17 ? 5.330 10.258 1.715 1.00 0.00 17 THR A CA 7
ATOM 8863 C C . THR A 1 17 ? 4.128 9.676 2.448 1.00 0.00 17 THR A C 7
ATOM 8864 O O . THR A 1 17 ? 4.276 9.017 3.477 1.00 0.00 17 THR A O 7
ATOM 8875 N N . ALA A 1 18 ? 2.937 9.922 1.912 1.00 0.00 18 ALA A N 7
ATOM 8876 C CA . ALA A 1 18 ? 1.709 9.419 2.515 1.00 0.00 18 ALA A CA 7
ATOM 8877 C C . ALA A 1 18 ? 1.669 7.895 2.489 1.00 0.00 18 ALA A C 7
ATOM 8878 O O . ALA A 1 18 ? 1.532 7.250 3.530 1.00 0.00 18 ALA A O 7
ATOM 8885 N N . LEU A 1 19 ? 1.789 7.325 1.296 1.00 0.00 19 LEU A N 7
ATOM 8886 C CA . LEU A 1 19 ? 1.766 5.875 1.134 1.00 0.00 19 LEU A CA 7
ATOM 8887 C C . LEU A 1 19 ? 2.579 5.193 2.229 1.00 0.00 19 LEU A C 7
ATOM 8888 O O . LEU A 1 19 ? 2.326 4.039 2.576 1.00 0.00 19 LEU A O 7
ATOM 8904 N N . TYR A 1 20 ? 3.554 5.913 2.771 1.00 0.00 20 TYR A N 7
ATOM 8905 C CA . TYR A 1 20 ? 4.404 5.377 3.828 1.00 0.00 20 TYR A CA 7
ATOM 8906 C C . TYR A 1 20 ? 3.719 5.484 5.186 1.00 0.00 20 TYR A C 7
ATOM 8907 O O . TYR A 1 20 ? 3.509 4.481 5.869 1.00 0.00 20 TYR A O 7
ATOM 8925 N N . ASP A 1 21 ? 3.372 6.707 5.571 1.00 0.00 21 ASP A N 7
ATOM 8926 C CA . ASP A 1 21 ? 2.708 6.947 6.847 1.00 0.00 21 ASP A CA 7
ATOM 8927 C C . ASP A 1 21 ? 1.537 5.988 7.040 1.00 0.00 21 ASP A C 7
ATOM 8928 O O . ASP A 1 21 ? 1.192 5.632 8.167 1.00 0.00 21 ASP A O 7
ATOM 8937 N N . LEU A 1 22 ? 0.930 5.575 5.933 1.00 0.00 22 LEU A N 7
ATOM 8938 C CA . LEU A 1 22 ? -0.204 4.658 5.980 1.00 0.00 22 LEU A CA 7
ATOM 8939 C C . LEU A 1 22 ? 0.206 3.315 6.575 1.00 0.00 22 LEU A C 7
ATOM 8940 O O . LEU A 1 22 ? -0.501 2.753 7.413 1.00 0.00 22 LEU A O 7
ATOM 8956 N N . LEU A 1 23 ? 1.354 2.806 6.140 1.00 0.00 23 LEU A N 7
ATOM 8957 C CA . LEU A 1 23 ? 1.860 1.530 6.632 1.00 0.00 23 LEU A CA 7
ATOM 8958 C C . LEU A 1 23 ? 2.735 1.730 7.865 1.00 0.00 23 LEU A C 7
ATOM 8959 O O . LEU A 1 23 ? 2.500 1.126 8.910 1.00 0.00 23 LEU A O 7
ATOM 8975 N N . GLY A 1 24 ? 3.746 2.585 7.735 1.00 0.00 24 GLY A N 7
ATOM 8976 C CA . GLY A 1 24 ? 4.640 2.851 8.846 1.00 0.00 24 GLY A CA 7
ATOM 8977 C C . GLY A 1 24 ? 6.083 2.522 8.521 1.00 0.00 24 GLY A C 7
ATOM 8978 O O . GLY A 1 24 ? 6.881 2.245 9.417 1.00 0.00 24 GLY A O 7
ATOM 8982 N N . VAL A 1 25 ? 6.421 2.552 7.236 1.00 0.00 25 VAL A N 7
ATOM 8983 C CA . VAL A 1 25 ? 7.778 2.254 6.794 1.00 0.00 25 VAL A CA 7
ATOM 8984 C C . VAL A 1 25 ? 8.487 3.514 6.310 1.00 0.00 25 VAL A C 7
ATOM 8985 O O . VAL A 1 25 ? 7.868 4.444 5.792 1.00 0.00 25 VAL A O 7
ATOM 8998 N N . PRO A 1 26 ? 9.817 3.547 6.481 1.00 0.00 26 PRO A N 7
ATOM 8999 C CA . PRO A 1 26 ? 10.640 4.687 6.066 1.00 0.00 26 PRO A CA 7
ATOM 9000 C C . PRO A 1 26 ? 10.733 4.815 4.550 1.00 0.00 26 PRO A C 7
ATOM 9001 O O . PRO A 1 26 ? 10.355 3.901 3.816 1.00 0.00 26 PRO A O 7
ATOM 9012 N N . SER A 1 27 ? 11.239 5.953 4.086 1.00 0.00 27 SER A N 7
ATOM 9013 C CA . SER A 1 27 ? 11.378 6.201 2.656 1.00 0.00 27 SER A CA 7
ATOM 9014 C C . SER A 1 27 ? 12.357 5.214 2.026 1.00 0.00 27 SER A C 7
ATOM 9015 O O . SER A 1 27 ? 12.341 4.992 0.815 1.00 0.00 27 SER A O 7
ATOM 9023 N N . THR A 1 28 ? 13.209 4.623 2.858 1.00 0.00 28 THR A N 7
ATOM 9024 C CA . THR A 1 28 ? 14.196 3.660 2.385 1.00 0.00 28 THR A CA 7
ATOM 9025 C C . THR A 1 28 ? 14.002 2.302 3.050 1.00 0.00 28 THR A C 7
ATOM 9026 O O . THR A 1 28 ? 14.955 1.544 3.223 1.00 0.00 28 THR A O 7
ATOM 9037 N N . ALA A 1 29 ? 12.761 2.001 3.419 1.00 0.00 29 ALA A N 7
ATOM 9038 C CA . ALA A 1 29 ? 12.442 0.732 4.062 1.00 0.00 29 ALA A CA 7
ATOM 9039 C C . ALA A 1 29 ? 12.846 -0.446 3.183 1.00 0.00 29 ALA A C 7
ATOM 9040 O O . ALA A 1 29 ? 13.358 -0.263 2.078 1.00 0.00 29 ALA A O 7
ATOM 9047 N N . THR A 1 30 ? 12.612 -1.657 3.679 1.00 0.00 30 THR A N 7
ATOM 9048 C CA . THR A 1 30 ? 12.953 -2.865 2.939 1.00 0.00 30 THR A CA 7
ATOM 9049 C C . THR A 1 30 ? 11.703 -3.659 2.577 1.00 0.00 30 THR A C 7
ATOM 9050 O O . THR A 1 30 ? 10.692 -3.593 3.275 1.00 0.00 30 THR A O 7
ATOM 9061 N N . GLN A 1 31 ? 11.781 -4.409 1.483 1.00 0.00 31 GLN A N 7
ATOM 9062 C CA . GLN A 1 31 ? 10.654 -5.216 1.029 1.00 0.00 31 GLN A CA 7
ATOM 9063 C C . GLN A 1 31 ? 10.044 -6.000 2.187 1.00 0.00 31 GLN A C 7
ATOM 9064 O O . GLN A 1 31 ? 8.827 -6.161 2.267 1.00 0.00 31 GLN A O 7
ATOM 9078 N N . ALA A 1 32 ? 10.899 -6.485 3.082 1.00 0.00 32 ALA A N 7
ATOM 9079 C CA . ALA A 1 32 ? 10.444 -7.250 4.236 1.00 0.00 32 ALA A CA 7
ATOM 9080 C C . ALA A 1 32 ? 9.483 -6.433 5.092 1.00 0.00 32 ALA A C 7
ATOM 9081 O O . ALA A 1 32 ? 8.540 -6.974 5.669 1.00 0.00 32 ALA A O 7
ATOM 9088 N N . GLN A 1 33 ? 9.729 -5.129 5.170 1.00 0.00 33 GLN A N 7
ATOM 9089 C CA . GLN A 1 33 ? 8.885 -4.239 5.958 1.00 0.00 33 GLN A CA 7
ATOM 9090 C C . GLN A 1 33 ? 7.614 -3.878 5.195 1.00 0.00 33 GLN A C 7
ATOM 9091 O O . GLN A 1 33 ? 6.509 -4.228 5.611 1.00 0.00 33 GLN A O 7
ATOM 9105 N N . ILE A 1 34 ? 7.779 -3.176 4.079 1.00 0.00 34 ILE A N 7
ATOM 9106 C CA . ILE A 1 34 ? 6.645 -2.769 3.259 1.00 0.00 34 ILE A CA 7
ATOM 9107 C C . ILE A 1 34 ? 5.562 -3.842 3.247 1.00 0.00 34 ILE A C 7
ATOM 9108 O O . ILE A 1 34 ? 4.369 -3.536 3.233 1.00 0.00 34 ILE A O 7
ATOM 9124 N N . LYS A 1 35 ? 5.984 -5.101 3.254 1.00 0.00 35 LYS A N 7
ATOM 9125 C CA . LYS A 1 35 ? 5.051 -6.222 3.247 1.00 0.00 35 LYS A CA 7
ATOM 9126 C C . LYS A 1 35 ? 4.451 -6.439 4.632 1.00 0.00 35 LYS A C 7
ATOM 9127 O O . LYS A 1 35 ? 3.236 -6.366 4.811 1.00 0.00 35 LYS A O 7
ATOM 9146 N N . ALA A 1 36 ? 5.311 -6.703 5.610 1.00 0.00 36 ALA A N 7
ATOM 9147 C CA . ALA A 1 36 ? 4.866 -6.927 6.980 1.00 0.00 36 ALA A CA 7
ATOM 9148 C C . ALA A 1 36 ? 3.882 -5.847 7.420 1.00 0.00 36 ALA A C 7
ATOM 9149 O O . ALA A 1 36 ? 2.955 -6.114 8.184 1.00 0.00 36 ALA A O 7
ATOM 9156 N N . ALA A 1 37 ? 4.092 -4.628 6.934 1.00 0.00 37 ALA A N 7
ATOM 9157 C CA . ALA A 1 37 ? 3.223 -3.509 7.277 1.00 0.00 37 ALA A CA 7
ATOM 9158 C C . ALA A 1 37 ? 1.817 -3.717 6.724 1.00 0.00 37 ALA A C 7
ATOM 9159 O O . ALA A 1 37 ? 0.871 -3.948 7.477 1.00 0.00 37 ALA A O 7
ATOM 9166 N N . TYR A 1 38 ? 1.687 -3.632 5.405 1.00 0.00 38 TYR A N 7
ATOM 9167 C CA . TYR A 1 38 ? 0.395 -3.807 4.751 1.00 0.00 38 TYR A CA 7
ATOM 9168 C C . TYR A 1 38 ? -0.399 -4.931 5.408 1.00 0.00 38 TYR A C 7
ATOM 9169 O O . TYR A 1 38 ? -1.629 -4.951 5.354 1.00 0.00 38 TYR A O 7
ATOM 9187 N N . TYR A 1 39 ? 0.312 -5.865 6.029 1.00 0.00 39 TYR A N 7
ATOM 9188 C CA . TYR A 1 39 ? -0.325 -6.994 6.696 1.00 0.00 39 TYR A CA 7
ATOM 9189 C C . TYR A 1 39 ? -0.882 -6.581 8.054 1.00 0.00 39 TYR A C 7
ATOM 9190 O O . TYR A 1 39 ? -2.096 -6.489 8.238 1.00 0.00 39 TYR A O 7
ATOM 9208 N N . ARG A 1 40 ? 0.014 -6.333 9.004 1.00 0.00 40 ARG A N 7
ATOM 9209 C CA . ARG A 1 40 ? -0.387 -5.930 10.346 1.00 0.00 40 ARG A CA 7
ATOM 9210 C C . ARG A 1 40 ? -1.492 -4.879 10.291 1.00 0.00 40 ARG A C 7
ATOM 9211 O O . ARG A 1 40 ? -2.277 -4.741 11.229 1.00 0.00 40 ARG A O 7
ATOM 9232 N N . GLN A 1 41 ? -1.545 -4.141 9.187 1.00 0.00 41 GLN A N 7
ATOM 9233 C CA . GLN A 1 41 ? -2.552 -3.101 9.012 1.00 0.00 41 GLN A CA 7
ATOM 9234 C C . GLN A 1 41 ? -3.950 -3.706 8.934 1.00 0.00 41 GLN A C 7
ATOM 9235 O O . GLN A 1 41 ? -4.853 -3.302 9.669 1.00 0.00 41 GLN A O 7
ATOM 9249 N N . CYS A 1 42 ? -4.122 -4.674 8.042 1.00 0.00 42 CYS A N 7
ATOM 9250 C CA . CYS A 1 42 ? -5.411 -5.334 7.868 1.00 0.00 42 CYS A CA 7
ATOM 9251 C C . CYS A 1 42 ? -6.082 -5.580 9.215 1.00 0.00 42 CYS A C 7
ATOM 9252 O O . CYS A 1 42 ? -7.263 -5.280 9.396 1.00 0.00 42 CYS A O 7
ATOM 9260 N N . PHE A 1 43 ? -5.323 -6.128 10.157 1.00 0.00 43 PHE A N 7
ATOM 9261 C CA . PHE A 1 43 ? -5.844 -6.417 11.488 1.00 0.00 43 PHE A CA 7
ATOM 9262 C C . PHE A 1 43 ? -6.594 -5.214 12.051 1.00 0.00 43 PHE A C 7
ATOM 9263 O O . PHE A 1 43 ? -7.794 -5.286 12.320 1.00 0.00 43 PHE A O 7
ATOM 9280 N N . LEU A 1 44 ? -5.879 -4.108 12.228 1.00 0.00 44 LEU A N 7
ATOM 9281 C CA . LEU A 1 44 ? -6.476 -2.888 12.759 1.00 0.00 44 LEU A CA 7
ATOM 9282 C C . LEU A 1 44 ? -7.915 -2.731 12.279 1.00 0.00 44 LEU A C 7
ATOM 9283 O O . LEU A 1 44 ? -8.824 -2.496 13.075 1.00 0.00 44 LEU A O 7
ATOM 9299 N N . TYR A 1 45 ? -8.114 -2.863 10.972 1.00 0.00 45 TYR A N 7
ATOM 9300 C CA . TYR A 1 45 ? -9.442 -2.736 10.385 1.00 0.00 45 TYR A CA 7
ATOM 9301 C C . TYR A 1 45 ? -9.872 -4.040 9.720 1.00 0.00 45 TYR A C 7
ATOM 9302 O O . TYR A 1 45 ? -9.810 -4.178 8.498 1.00 0.00 45 TYR A O 7
ATOM 9320 N N . HIS A 1 46 ? -10.307 -4.996 10.535 1.00 0.00 46 HIS A N 7
ATOM 9321 C CA . HIS A 1 46 ? -10.749 -6.290 10.028 1.00 0.00 46 HIS A CA 7
ATOM 9322 C C . HIS A 1 46 ? -12.024 -6.144 9.203 1.00 0.00 46 HIS A C 7
ATOM 9323 O O . HIS A 1 46 ? -12.924 -5.373 9.537 1.00 0.00 46 HIS A O 7
ATOM 9337 N N . PRO A 1 47 ? -12.106 -6.902 8.099 1.00 0.00 47 PRO A N 7
ATOM 9338 C CA . PRO A 1 47 ? -13.266 -6.874 7.204 1.00 0.00 47 PRO A CA 7
ATOM 9339 C C . PRO A 1 47 ? -14.504 -7.496 7.840 1.00 0.00 47 PRO A C 7
ATOM 9340 O O . PRO A 1 47 ? -15.591 -7.469 7.262 1.00 0.00 47 PRO A O 7
ATOM 9351 N N . ASP A 1 48 ? -14.333 -8.055 9.033 1.00 0.00 48 ASP A N 7
ATOM 9352 C CA . ASP A 1 48 ? -15.438 -8.682 9.749 1.00 0.00 48 ASP A CA 7
ATOM 9353 C C . ASP A 1 48 ? -15.888 -7.816 10.921 1.00 0.00 48 ASP A C 7
ATOM 9354 O O . ASP A 1 48 ? -17.054 -7.428 11.007 1.00 0.00 48 ASP A O 7
ATOM 9363 N N . ARG A 1 49 ? -14.958 -7.516 11.821 1.00 0.00 49 ARG A N 7
ATOM 9364 C CA . ARG A 1 49 ? -15.260 -6.698 12.989 1.00 0.00 49 ARG A CA 7
ATOM 9365 C C . ARG A 1 49 ? -16.086 -5.476 12.598 1.00 0.00 49 ARG A C 7
ATOM 9366 O O . ARG A 1 49 ? -17.111 -5.185 13.213 1.00 0.00 49 ARG A O 7
ATOM 9387 N N . ASN A 1 50 ? -15.632 -4.765 11.570 1.00 0.00 50 ASN A N 7
ATOM 9388 C CA . ASN A 1 50 ? -16.330 -3.575 11.098 1.00 0.00 50 ASN A CA 7
ATOM 9389 C C . ASN A 1 50 ? -17.399 -3.941 10.073 1.00 0.00 50 ASN A C 7
ATOM 9390 O O . ASN A 1 50 ? -17.114 -4.070 8.882 1.00 0.00 50 ASN A O 7
ATOM 9401 N N . SER A 1 51 ? -18.630 -4.107 10.545 1.00 0.00 51 SER A N 7
ATOM 9402 C CA . SER A 1 51 ? -19.742 -4.462 9.671 1.00 0.00 51 SER A CA 7
ATOM 9403 C C . SER A 1 51 ? -20.159 -3.273 8.811 1.00 0.00 51 SER A C 7
ATOM 9404 O O . SER A 1 51 ? -20.520 -2.216 9.327 1.00 0.00 51 SER A O 7
ATOM 9412 N N . GLY A 1 52 ? -20.104 -3.454 7.495 1.00 0.00 52 GLY A N 7
ATOM 9413 C CA . GLY A 1 52 ? -20.478 -2.388 6.583 1.00 0.00 52 GLY A CA 7
ATOM 9414 C C . GLY A 1 52 ? -20.107 -1.017 7.111 1.00 0.00 52 GLY A C 7
ATOM 9415 O O . GLY A 1 52 ? -20.976 -0.174 7.334 1.00 0.00 52 GLY A O 7
ATOM 9419 N N . SER A 1 53 ? -18.812 -0.793 7.314 1.00 0.00 53 SER A N 7
ATOM 9420 C CA . SER A 1 53 ? -18.329 0.485 7.825 1.00 0.00 53 SER A CA 7
ATOM 9421 C C . SER A 1 53 ? -17.948 1.419 6.681 1.00 0.00 53 SER A C 7
ATOM 9422 O O . SER A 1 53 ? -16.882 1.281 6.081 1.00 0.00 53 SER A O 7
ATOM 9430 N N . ALA A 1 54 ? -18.828 2.369 6.383 1.00 0.00 54 ALA A N 7
ATOM 9431 C CA . ALA A 1 54 ? -18.585 3.327 5.312 1.00 0.00 54 ALA A CA 7
ATOM 9432 C C . ALA A 1 54 ? -17.294 4.104 5.553 1.00 0.00 54 ALA A C 7
ATOM 9433 O O . ALA A 1 54 ? -16.463 4.236 4.656 1.00 0.00 54 ALA A O 7
ATOM 9440 N N . GLU A 1 55 ? -17.136 4.616 6.770 1.00 0.00 55 GLU A N 7
ATOM 9441 C CA . GLU A 1 55 ? -15.946 5.381 7.127 1.00 0.00 55 GLU A CA 7
ATOM 9442 C C . GLU A 1 55 ? -14.685 4.543 6.940 1.00 0.00 55 GLU A C 7
ATOM 9443 O O . GLU A 1 55 ? -13.891 4.790 6.033 1.00 0.00 55 GLU A O 7
ATOM 9455 N N . ALA A 1 56 ? -14.506 3.551 7.807 1.00 0.00 56 ALA A N 7
ATOM 9456 C CA . ALA A 1 56 ? -13.343 2.676 7.738 1.00 0.00 56 ALA A CA 7
ATOM 9457 C C . ALA A 1 56 ? -13.041 2.277 6.298 1.00 0.00 56 ALA A C 7
ATOM 9458 O O . ALA A 1 56 ? -11.902 2.374 5.842 1.00 0.00 56 ALA A O 7
ATOM 9465 N N . ALA A 1 57 ? -14.069 1.827 5.585 1.00 0.00 57 ALA A N 7
ATOM 9466 C CA . ALA A 1 57 ? -13.913 1.414 4.196 1.00 0.00 57 ALA A CA 7
ATOM 9467 C C . ALA A 1 57 ? -12.927 2.317 3.462 1.00 0.00 57 ALA A C 7
ATOM 9468 O O . ALA A 1 57 ? -11.942 1.844 2.898 1.00 0.00 57 ALA A O 7
ATOM 9475 N N . GLU A 1 58 ? -13.201 3.617 3.475 1.00 0.00 58 GLU A N 7
ATOM 9476 C CA . GLU A 1 58 ? -12.337 4.585 2.808 1.00 0.00 58 GLU A CA 7
ATOM 9477 C C . GLU A 1 58 ? -10.866 4.240 3.022 1.00 0.00 58 GLU A C 7
ATOM 9478 O O . GLU A 1 58 ? -10.135 3.974 2.069 1.00 0.00 58 GLU A O 7
ATOM 9490 N N . ARG A 1 59 ? -10.440 4.247 4.281 1.00 0.00 59 ARG A N 7
ATOM 9491 C CA . ARG A 1 59 ? -9.057 3.936 4.622 1.00 0.00 59 ARG A CA 7
ATOM 9492 C C . ARG A 1 59 ? -8.609 2.642 3.949 1.00 0.00 59 ARG A C 7
ATOM 9493 O O . ARG A 1 59 ? -7.638 2.627 3.192 1.00 0.00 59 ARG A O 7
ATOM 9514 N N . PHE A 1 60 ? -9.323 1.557 4.230 1.00 0.00 60 PHE A N 7
ATOM 9515 C CA . PHE A 1 60 ? -8.998 0.258 3.654 1.00 0.00 60 PHE A CA 7
ATOM 9516 C C . PHE A 1 60 ? -8.615 0.395 2.183 1.00 0.00 60 PHE A C 7
ATOM 9517 O O . PHE A 1 60 ? -7.625 -0.181 1.730 1.00 0.00 60 PHE A O 7
ATOM 9534 N N . THR A 1 61 ? -9.407 1.163 1.441 1.00 0.00 61 THR A N 7
ATOM 9535 C CA . THR A 1 61 ? -9.154 1.375 0.021 1.00 0.00 61 THR A CA 7
ATOM 9536 C C . THR A 1 61 ? -7.767 1.967 -0.207 1.00 0.00 61 THR A C 7
ATOM 9537 O O . THR A 1 61 ? -6.966 1.420 -0.964 1.00 0.00 61 THR A O 7
ATOM 9548 N N . ARG A 1 62 ? -7.491 3.087 0.454 1.00 0.00 62 ARG A N 7
ATOM 9549 C CA . ARG A 1 62 ? -6.201 3.752 0.322 1.00 0.00 62 ARG A CA 7
ATOM 9550 C C . ARG A 1 62 ? -5.060 2.802 0.674 1.00 0.00 62 ARG A C 7
ATOM 9551 O O . ARG A 1 62 ? -4.133 2.610 -0.114 1.00 0.00 62 ARG A O 7
ATOM 9572 N N . ILE A 1 63 ? -5.134 2.212 1.863 1.00 0.00 63 ILE A N 7
ATOM 9573 C CA . ILE A 1 63 ? -4.109 1.282 2.319 1.00 0.00 63 ILE A CA 7
ATOM 9574 C C . ILE A 1 63 ? -3.590 0.428 1.167 1.00 0.00 63 ILE A C 7
ATOM 9575 O O . ILE A 1 63 ? -2.383 0.349 0.934 1.00 0.00 63 ILE A O 7
ATOM 9591 N N . SER A 1 64 ? -4.509 -0.208 0.448 1.00 0.00 64 SER A N 7
ATOM 9592 C CA . SER A 1 64 ? -4.144 -1.058 -0.680 1.00 0.00 64 SER A CA 7
ATOM 9593 C C . SER A 1 64 ? -3.184 -0.333 -1.618 1.00 0.00 64 SER A C 7
ATOM 9594 O O . SER A 1 64 ? -2.176 -0.894 -2.045 1.00 0.00 64 SER A O 7
ATOM 9602 N N . GLN A 1 65 ? -3.507 0.917 -1.934 1.00 0.00 65 GLN A N 7
ATOM 9603 C CA . GLN A 1 65 ? -2.675 1.719 -2.823 1.00 0.00 65 GLN A CA 7
ATOM 9604 C C . GLN A 1 65 ? -1.224 1.722 -2.354 1.00 0.00 65 GLN A C 7
ATOM 9605 O O . GLN A 1 65 ? -0.307 1.470 -3.136 1.00 0.00 65 GLN A O 7
ATOM 9619 N N . ALA A 1 66 ? -1.022 2.010 -1.072 1.00 0.00 66 ALA A N 7
ATOM 9620 C CA . ALA A 1 66 ? 0.317 2.045 -0.498 1.00 0.00 66 ALA A CA 7
ATOM 9621 C C . ALA A 1 66 ? 1.094 0.778 -0.841 1.00 0.00 66 ALA A C 7
ATOM 9622 O O . ALA A 1 66 ? 2.322 0.797 -0.933 1.00 0.00 66 ALA A O 7
ATOM 9629 N N . TYR A 1 67 ? 0.372 -0.321 -1.027 1.00 0.00 67 TYR A N 7
ATOM 9630 C CA . TYR A 1 67 ? 0.994 -1.598 -1.356 1.00 0.00 67 TYR A CA 7
ATOM 9631 C C . TYR A 1 67 ? 1.038 -1.809 -2.866 1.00 0.00 67 TYR A C 7
ATOM 9632 O O . TYR A 1 67 ? 1.039 -2.942 -3.347 1.00 0.00 67 TYR A O 7
ATOM 9650 N N . VAL A 1 68 ? 1.076 -0.708 -3.611 1.00 0.00 68 VAL A N 7
ATOM 9651 C CA . VAL A 1 68 ? 1.122 -0.771 -5.066 1.00 0.00 68 VAL A CA 7
ATOM 9652 C C . VAL A 1 68 ? 2.306 0.020 -5.613 1.00 0.00 68 VAL A C 7
ATOM 9653 O O . VAL A 1 68 ? 3.170 -0.529 -6.297 1.00 0.00 68 VAL A O 7
ATOM 9666 N N . VAL A 1 69 ? 2.339 1.313 -5.307 1.00 0.00 69 VAL A N 7
ATOM 9667 C CA . VAL A 1 69 ? 3.417 2.180 -5.766 1.00 0.00 69 VAL A CA 7
ATOM 9668 C C . VAL A 1 69 ? 4.738 1.815 -5.098 1.00 0.00 69 VAL A C 7
ATOM 9669 O O . VAL A 1 69 ? 5.804 1.921 -5.705 1.00 0.00 69 VAL A O 7
ATOM 9682 N N . LEU A 1 70 ? 4.661 1.384 -3.843 1.00 0.00 70 LEU A N 7
ATOM 9683 C CA . LEU A 1 70 ? 5.851 1.002 -3.091 1.00 0.00 70 LEU A CA 7
ATOM 9684 C C . LEU A 1 70 ? 6.109 -0.497 -3.204 1.00 0.00 70 LEU A C 7
ATOM 9685 O O . LEU A 1 70 ? 7.237 -0.957 -3.037 1.00 0.00 70 LEU A O 7
ATOM 9701 N N . GLY A 1 71 ? 5.054 -1.254 -3.492 1.00 0.00 71 GLY A N 7
ATOM 9702 C CA . GLY A 1 71 ? 5.188 -2.692 -3.625 1.00 0.00 71 GLY A CA 7
ATOM 9703 C C . GLY A 1 71 ? 6.405 -3.089 -4.438 1.00 0.00 71 GLY A C 7
ATOM 9704 O O . GLY A 1 71 ? 7.062 -4.086 -4.138 1.00 0.00 71 GLY A O 7
ATOM 9708 N N . SER A 1 72 ? 6.705 -2.307 -5.470 1.00 0.00 72 SER A N 7
ATOM 9709 C CA . SER A 1 72 ? 7.848 -2.585 -6.332 1.00 0.00 72 SER A CA 7
ATOM 9710 C C . SER A 1 72 ? 8.943 -1.541 -6.136 1.00 0.00 72 SER A C 7
ATOM 9711 O O . SER A 1 72 ? 8.684 -0.339 -6.182 1.00 0.00 72 SER A O 7
ATOM 9719 N N . ALA A 1 73 ? 10.167 -2.010 -5.918 1.00 0.00 73 ALA A N 7
ATOM 9720 C CA . ALA A 1 73 ? 11.302 -1.118 -5.717 1.00 0.00 73 ALA A CA 7
ATOM 9721 C C . ALA A 1 73 ? 11.454 -0.150 -6.885 1.00 0.00 73 ALA A C 7
ATOM 9722 O O . ALA A 1 73 ? 11.753 1.029 -6.694 1.00 0.00 73 ALA A O 7
ATOM 9729 N N . THR A 1 74 ? 11.245 -0.655 -8.097 1.00 0.00 74 THR A N 7
ATOM 9730 C CA . THR A 1 74 ? 11.360 0.165 -9.297 1.00 0.00 74 THR A CA 7
ATOM 9731 C C . THR A 1 74 ? 10.423 1.365 -9.234 1.00 0.00 74 THR A C 7
ATOM 9732 O O . THR A 1 74 ? 10.854 2.510 -9.372 1.00 0.00 74 THR A O 7
ATOM 9743 N N . LEU A 1 75 ? 9.139 1.096 -9.026 1.00 0.00 75 LEU A N 7
ATOM 9744 C CA . LEU A 1 75 ? 8.139 2.156 -8.944 1.00 0.00 75 LEU A CA 7
ATOM 9745 C C . LEU A 1 75 ? 8.607 3.277 -8.022 1.00 0.00 75 LEU A C 7
ATOM 9746 O O . LEU A 1 75 ? 8.705 4.433 -8.434 1.00 0.00 75 LEU A O 7
ATOM 9762 N N . ARG A 1 76 ? 8.898 2.926 -6.774 1.00 0.00 76 ARG A N 7
ATOM 9763 C CA . ARG A 1 76 ? 9.358 3.903 -5.793 1.00 0.00 76 ARG A CA 7
ATOM 9764 C C . ARG A 1 76 ? 10.346 4.881 -6.422 1.00 0.00 76 ARG A C 7
ATOM 9765 O O . ARG A 1 76 ? 10.269 6.088 -6.195 1.00 0.00 76 ARG A O 7
ATOM 9786 N N . ARG A 1 77 ? 11.274 4.350 -7.213 1.00 0.00 77 ARG A N 7
ATOM 9787 C CA . ARG A 1 77 ? 12.278 5.176 -7.872 1.00 0.00 77 ARG A CA 7
ATOM 9788 C C . ARG A 1 77 ? 11.645 6.032 -8.966 1.00 0.00 77 ARG A C 7
ATOM 9789 O O . ARG A 1 77 ? 11.949 7.218 -9.094 1.00 0.00 77 ARG A O 7
ATOM 9810 N N . LYS A 1 78 ? 10.764 5.423 -9.751 1.00 0.00 78 LYS A N 7
ATOM 9811 C CA . LYS A 1 78 ? 10.087 6.128 -10.833 1.00 0.00 78 LYS A CA 7
ATOM 9812 C C . LYS A 1 78 ? 9.481 7.436 -10.335 1.00 0.00 78 LYS A C 7
ATOM 9813 O O . LYS A 1 78 ? 9.843 8.516 -10.803 1.00 0.00 78 LYS A O 7
ATOM 9832 N N . TYR A 1 79 ? 8.561 7.332 -9.383 1.00 0.00 79 TYR A N 7
ATOM 9833 C CA . TYR A 1 79 ? 7.905 8.507 -8.822 1.00 0.00 79 TYR A CA 7
ATOM 9834 C C . TYR A 1 79 ? 8.927 9.582 -8.463 1.00 0.00 79 TYR A C 7
ATOM 9835 O O . TYR A 1 79 ? 8.665 10.776 -8.607 1.00 0.00 79 TYR A O 7
ATOM 9853 N N . ASP A 1 80 ? 10.092 9.148 -7.995 1.00 0.00 80 ASP A N 7
ATOM 9854 C CA . ASP A 1 80 ? 11.155 10.071 -7.616 1.00 0.00 80 ASP A CA 7
ATOM 9855 C C . ASP A 1 80 ? 11.508 10.999 -8.774 1.00 0.00 80 ASP A C 7
ATOM 9856 O O . ASP A 1 80 ? 11.554 12.218 -8.613 1.00 0.00 80 ASP A O 7
ATOM 9865 N N . ARG A 1 81 ? 11.757 10.412 -9.940 1.00 0.00 81 ARG A N 7
ATOM 9866 C CA . ARG A 1 81 ? 12.108 11.186 -11.125 1.00 0.00 81 ARG A CA 7
ATOM 9867 C C . ARG A 1 81 ? 10.856 11.628 -11.877 1.00 0.00 81 ARG A C 7
ATOM 9868 O O . ARG A 1 81 ? 10.941 12.187 -12.969 1.00 0.00 81 ARG A O 7
ATOM 9889 N N . GLY A 1 82 ? 9.694 11.371 -11.283 1.00 0.00 82 GLY A N 7
ATOM 9890 C CA . GLY A 1 82 ? 8.441 11.747 -11.912 1.00 0.00 82 GLY A CA 7
ATOM 9891 C C . GLY A 1 82 ? 8.111 10.882 -13.111 1.00 0.00 82 GLY A C 7
ATOM 9892 O O . GLY A 1 82 ? 7.534 11.358 -14.090 1.00 0.00 82 GLY A O 7
ATOM 9896 N N . LEU A 1 83 ? 8.478 9.607 -13.038 1.00 0.00 83 LEU A N 7
ATOM 9897 C CA . LEU A 1 83 ? 8.218 8.672 -14.127 1.00 0.00 83 LEU A CA 7
ATOM 9898 C C . LEU A 1 83 ? 6.921 7.906 -13.890 1.00 0.00 83 LEU A C 7
ATOM 9899 O O . LEU A 1 83 ? 6.409 7.236 -14.788 1.00 0.00 83 LEU A O 7
ATOM 9915 N N . LEU A 1 84 ? 6.392 8.010 -12.676 1.00 0.00 84 LEU A N 7
ATOM 9916 C CA . LEU A 1 84 ? 5.153 7.328 -12.320 1.00 0.00 84 LEU A CA 7
ATOM 9917 C C . LEU A 1 84 ? 3.940 8.172 -12.697 1.00 0.00 84 LEU A C 7
ATOM 9918 O O . LEU A 1 84 ? 3.775 9.291 -12.212 1.00 0.00 84 LEU A O 7
ATOM 9934 N N . SER A 1 85 ? 3.092 7.627 -13.564 1.00 0.00 85 SER A N 7
ATOM 9935 C CA . SER A 1 85 ? 1.894 8.330 -14.007 1.00 0.00 85 SER A CA 7
ATOM 9936 C C . SER A 1 85 ? 0.637 7.663 -13.457 1.00 0.00 85 SER A C 7
ATOM 9937 O O . SER A 1 85 ? 0.705 6.603 -12.834 1.00 0.00 85 SER A O 7
ATOM 9945 N N . ASP A 1 86 ? -0.509 8.292 -13.691 1.00 0.00 86 ASP A N 7
ATOM 9946 C CA . ASP A 1 86 ? -1.783 7.760 -13.220 1.00 0.00 86 ASP A CA 7
ATOM 9947 C C . ASP A 1 86 ? -1.949 6.301 -13.632 1.00 0.00 86 ASP A C 7
ATOM 9948 O O . ASP A 1 86 ? -2.287 5.449 -12.811 1.00 0.00 86 ASP A O 7
ATOM 9957 N N . GLU A 1 87 ? -1.708 6.021 -14.910 1.00 0.00 87 GLU A N 7
ATOM 9958 C CA . GLU A 1 87 ? -1.833 4.665 -15.431 1.00 0.00 87 GLU A CA 7
ATOM 9959 C C . GLU A 1 87 ? -1.306 3.646 -14.425 1.00 0.00 87 GLU A C 7
ATOM 9960 O O . GLU A 1 87 ? -1.973 2.657 -14.120 1.00 0.00 87 GLU A O 7
ATOM 9972 N N . ASP A 1 88 ? -0.105 3.894 -13.914 1.00 0.00 88 ASP A N 7
ATOM 9973 C CA . ASP A 1 88 ? 0.513 2.998 -12.943 1.00 0.00 88 ASP A CA 7
ATOM 9974 C C . ASP A 1 88 ? -0.204 3.078 -11.598 1.00 0.00 88 ASP A C 7
ATOM 9975 O O . ASP A 1 88 ? -0.443 2.059 -10.949 1.00 0.00 88 ASP A O 7
ATOM 9984 N N . LEU A 1 89 ? -0.543 4.294 -11.186 1.00 0.00 89 LEU A N 7
ATOM 9985 C CA . LEU A 1 89 ? -1.231 4.507 -9.917 1.00 0.00 89 LEU A CA 7
ATOM 9986 C C . LEU A 1 89 ? -2.510 3.679 -9.846 1.00 0.00 89 LEU A C 7
ATOM 9987 O O . LEU A 1 89 ? -2.710 2.907 -8.908 1.00 0.00 89 LEU A O 7
ATOM 10003 N N . ARG A 1 90 ? -3.373 3.845 -10.844 1.00 0.00 90 ARG A N 7
ATOM 10004 C CA . ARG A 1 90 ? -4.632 3.112 -10.894 1.00 0.00 90 ARG A CA 7
ATOM 10005 C C . ARG A 1 90 ? -4.405 1.672 -11.346 1.00 0.00 90 ARG A C 7
ATOM 10006 O O . ARG A 1 90 ? -5.123 0.761 -10.935 1.00 0.00 90 ARG A O 7
ATOM 10027 N N . GLY A 1 91 ? -3.401 1.475 -12.196 1.00 0.00 91 GLY A N 7
ATOM 10028 C CA . GLY A 1 91 ? -3.098 0.144 -12.690 1.00 0.00 91 GLY A CA 7
ATOM 10029 C C . GLY A 1 91 ? -3.628 -0.089 -14.091 1.00 0.00 91 GLY A C 7
ATOM 10030 O O . GLY A 1 91 ? -4.196 0.805 -14.719 1.00 0.00 91 GLY A O 7
ATOM 10034 N N . PRO A 1 92 ? -3.442 -1.315 -14.602 1.00 0.00 92 PRO A N 7
ATOM 10035 C CA . PRO A 1 92 ? -3.897 -1.691 -15.943 1.00 0.00 92 PRO A CA 7
ATOM 10036 C C . PRO A 1 92 ? -5.416 -1.775 -16.038 1.00 0.00 92 PRO A C 7
ATOM 10037 O O . PRO A 1 92 ? -6.005 -1.427 -17.060 1.00 0.00 92 PRO A O 7
ATOM 10048 N N . GLY A 1 93 ? -6.046 -2.241 -14.963 1.00 0.00 93 GLY A N 7
ATOM 10049 C CA . GLY A 1 93 ? -7.492 -2.363 -14.946 1.00 0.00 93 GLY A CA 7
ATOM 10050 C C . GLY A 1 93 ? -7.952 -3.805 -14.869 1.00 0.00 93 GLY A C 7
ATOM 10051 O O . GLY A 1 93 ? -8.160 -4.452 -15.895 1.00 0.00 93 GLY A O 7
ATOM 10055 N N . SER A 1 94 ? -8.109 -4.311 -13.650 1.00 0.00 94 SER A N 7
ATOM 10056 C CA . SER A 1 94 ? -8.542 -5.688 -13.444 1.00 0.00 94 SER A CA 7
ATOM 10057 C C . SER A 1 94 ? -10.009 -5.859 -13.824 1.00 0.00 94 SER A C 7
ATOM 10058 O O . SER A 1 94 ? -10.375 -6.803 -14.523 1.00 0.00 94 SER A O 7
ATOM 10066 N N . GLY A 1 95 ? -10.847 -4.937 -13.358 1.00 0.00 95 GLY A N 7
ATOM 10067 C CA . GLY A 1 95 ? -12.265 -5.004 -13.659 1.00 0.00 95 GLY A CA 7
ATOM 10068 C C . GLY A 1 95 ? -13.119 -5.086 -12.410 1.00 0.00 95 GLY A C 7
ATOM 10069 O O . GLY A 1 95 ? -12.711 -5.638 -11.388 1.00 0.00 95 GLY A O 7
ATOM 10073 N N . PRO A 1 96 ? -14.335 -4.524 -12.482 1.00 0.00 96 PRO A N 7
ATOM 10074 C CA . PRO A 1 96 ? -15.274 -4.522 -11.356 1.00 0.00 96 PRO A CA 7
ATOM 10075 C C . PRO A 1 96 ? -15.826 -5.912 -11.059 1.00 0.00 96 PRO A C 7
ATOM 10076 O O . PRO A 1 96 ? -16.399 -6.149 -9.996 1.00 0.00 96 PRO A O 7
ATOM 10087 N N . SER A 1 97 ? -15.649 -6.829 -12.005 1.00 0.00 97 SER A N 7
ATOM 10088 C CA . SER A 1 97 ? -16.132 -8.196 -11.846 1.00 0.00 97 SER A CA 7
ATOM 10089 C C . SER A 1 97 ? -15.243 -8.978 -10.885 1.00 0.00 97 SER A C 7
ATOM 10090 O O . SER A 1 97 ? -14.240 -8.462 -10.390 1.00 0.00 97 SER A O 7
ATOM 10098 N N . SER A 1 98 ? -15.617 -10.226 -10.625 1.00 0.00 98 SER A N 7
ATOM 10099 C CA . SER A 1 98 ? -14.857 -11.080 -9.720 1.00 0.00 98 SER A CA 7
ATOM 10100 C C . SER A 1 98 ? -14.922 -12.538 -10.165 1.00 0.00 98 SER A C 7
ATOM 10101 O O . SER A 1 98 ? -15.985 -13.042 -10.526 1.00 0.00 98 SER A O 7
ATOM 10109 N N . GLY A 1 99 ? -13.776 -13.211 -10.136 1.00 0.00 99 GLY A N 7
ATOM 10110 C CA . GLY A 1 99 ? -13.723 -14.605 -10.539 1.00 0.00 99 GLY A CA 7
ATOM 10111 C C . GLY A 1 99 ? -12.648 -14.869 -11.574 1.00 0.00 99 GLY A C 7
ATOM 10112 O O . GLY A 1 99 ? -12.658 -15.905 -12.238 1.00 0.00 99 GLY A O 7
ATOM 10116 N N . GLY A 1 1 ? 17.517 18.970 1.113 1.00 0.00 1 GLY A N 8
ATOM 10117 C CA . GLY A 1 1 ? 17.989 19.190 2.468 1.00 0.00 1 GLY A CA 8
ATOM 10118 C C . GLY A 1 1 ? 17.364 18.233 3.463 1.00 0.00 1 GLY A C 8
ATOM 10119 O O . GLY A 1 1 ? 16.306 18.515 4.025 1.00 0.00 1 GLY A O 8
ATOM 10123 N N . SER A 1 2 ? 18.017 17.096 3.679 1.00 0.00 2 SER A N 8
ATOM 10124 C CA . SER A 1 2 ? 17.516 16.091 4.609 1.00 0.00 2 SER A CA 8
ATOM 10125 C C . SER A 1 2 ? 18.299 16.123 5.918 1.00 0.00 2 SER A C 8
ATOM 10126 O O . SER A 1 2 ? 19.229 15.342 6.117 1.00 0.00 2 SER A O 8
ATOM 10134 N N . SER A 1 3 ? 17.915 17.033 6.808 1.00 0.00 3 SER A N 8
ATOM 10135 C CA . SER A 1 3 ? 18.582 17.171 8.097 1.00 0.00 3 SER A CA 8
ATOM 10136 C C . SER A 1 3 ? 17.654 16.759 9.236 1.00 0.00 3 SER A C 8
ATOM 10137 O O . SER A 1 3 ? 16.461 16.540 9.031 1.00 0.00 3 SER A O 8
ATOM 10145 N N . GLY A 1 4 ? 18.213 16.656 10.438 1.00 0.00 4 GLY A N 8
ATOM 10146 C CA . GLY A 1 4 ? 17.423 16.270 11.593 1.00 0.00 4 GLY A CA 8
ATOM 10147 C C . GLY A 1 4 ? 16.430 17.341 12.000 1.00 0.00 4 GLY A C 8
ATOM 10148 O O . GLY A 1 4 ? 16.746 18.216 12.806 1.00 0.00 4 GLY A O 8
ATOM 10152 N N . SER A 1 5 ? 15.226 17.273 11.440 1.00 0.00 5 SER A N 8
ATOM 10153 C CA . SER A 1 5 ? 14.186 18.248 11.745 1.00 0.00 5 SER A CA 8
ATOM 10154 C C . SER A 1 5 ? 12.799 17.641 11.553 1.00 0.00 5 SER A C 8
ATOM 10155 O O . SER A 1 5 ? 12.624 16.700 10.779 1.00 0.00 5 SER A O 8
ATOM 10163 N N . SER A 1 6 ? 11.817 18.188 12.262 1.00 0.00 6 SER A N 8
ATOM 10164 C CA . SER A 1 6 ? 10.446 17.699 12.173 1.00 0.00 6 SER A CA 8
ATOM 10165 C C . SER A 1 6 ? 9.541 18.737 11.518 1.00 0.00 6 SER A C 8
ATOM 10166 O O . SER A 1 6 ? 9.275 19.794 12.088 1.00 0.00 6 SER A O 8
ATOM 10174 N N . GLY A 1 7 ? 9.068 18.426 10.314 1.00 0.00 7 GLY A N 8
ATOM 10175 C CA . GLY A 1 7 ? 8.198 19.341 9.600 1.00 0.00 7 GLY A CA 8
ATOM 10176 C C . GLY A 1 7 ? 6.849 18.728 9.281 1.00 0.00 7 GLY A C 8
ATOM 10177 O O . GLY A 1 7 ? 6.062 18.437 10.183 1.00 0.00 7 GLY A O 8
ATOM 10181 N N . SER A 1 8 ? 6.578 18.531 7.994 1.00 0.00 8 SER A N 8
ATOM 10182 C CA . SER A 1 8 ? 5.312 17.954 7.559 1.00 0.00 8 SER A CA 8
ATOM 10183 C C . SER A 1 8 ? 4.137 18.632 8.256 1.00 0.00 8 SER A C 8
ATOM 10184 O O . SER A 1 8 ? 3.180 17.975 8.663 1.00 0.00 8 SER A O 8
ATOM 10192 N N . GLN A 1 9 ? 4.218 19.952 8.389 1.00 0.00 9 GLN A N 8
ATOM 10193 C CA . GLN A 1 9 ? 3.162 20.721 9.037 1.00 0.00 9 GLN A CA 8
ATOM 10194 C C . GLN A 1 9 ? 1.789 20.291 8.533 1.00 0.00 9 GLN A C 8
ATOM 10195 O O . GLN A 1 9 ? 0.894 19.987 9.321 1.00 0.00 9 GLN A O 8
ATOM 10209 N N . GLY A 1 10 ? 1.628 20.269 7.213 1.00 0.00 10 GLY A N 8
ATOM 10210 C CA . GLY A 1 10 ? 0.361 19.876 6.626 1.00 0.00 10 GLY A CA 8
ATOM 10211 C C . GLY A 1 10 ? 0.269 20.229 5.155 1.00 0.00 10 GLY A C 8
ATOM 10212 O O . GLY A 1 10 ? -0.446 21.156 4.775 1.00 0.00 10 GLY A O 8
ATOM 10216 N N . ASP A 1 11 ? 0.996 19.489 4.325 1.00 0.00 11 ASP A N 8
ATOM 10217 C CA . ASP A 1 11 ? 0.994 19.728 2.886 1.00 0.00 11 ASP A CA 8
ATOM 10218 C C . ASP A 1 11 ? 0.824 18.421 2.118 1.00 0.00 11 ASP A C 8
ATOM 10219 O O . ASP A 1 11 ? 1.557 17.458 2.343 1.00 0.00 11 ASP A O 8
ATOM 10228 N N . CYS A 1 12 ? -0.146 18.396 1.211 1.00 0.00 12 CYS A N 8
ATOM 10229 C CA . CYS A 1 12 ? -0.414 17.207 0.410 1.00 0.00 12 CYS A CA 8
ATOM 10230 C C . CYS A 1 12 ? -0.203 17.491 -1.073 1.00 0.00 12 CYS A C 8
ATOM 10231 O O . CYS A 1 12 ? -0.982 17.049 -1.917 1.00 0.00 12 CYS A O 8
ATOM 10239 N N . SER A 1 13 ? 0.855 18.233 -1.383 1.00 0.00 13 SER A N 8
ATOM 10240 C CA . SER A 1 13 ? 1.166 18.582 -2.765 1.00 0.00 13 SER A CA 8
ATOM 10241 C C . SER A 1 13 ? 1.820 17.408 -3.487 1.00 0.00 13 SER A C 8
ATOM 10242 O O . SER A 1 13 ? 1.716 17.280 -4.708 1.00 0.00 13 SER A O 8
ATOM 10250 N N . TYR A 1 14 ? 2.493 16.554 -2.725 1.00 0.00 14 TYR A N 8
ATOM 10251 C CA . TYR A 1 14 ? 3.166 15.391 -3.292 1.00 0.00 14 TYR A CA 8
ATOM 10252 C C . TYR A 1 14 ? 2.749 14.114 -2.569 1.00 0.00 14 TYR A C 8
ATOM 10253 O O . TYR A 1 14 ? 2.728 13.033 -3.157 1.00 0.00 14 TYR A O 8
ATOM 10271 N N . SER A 1 15 ? 2.416 14.248 -1.289 1.00 0.00 15 SER A N 8
ATOM 10272 C CA . SER A 1 15 ? 2.002 13.105 -0.483 1.00 0.00 15 SER A CA 8
ATOM 10273 C C . SER A 1 15 ? 2.856 11.880 -0.798 1.00 0.00 15 SER A C 8
ATOM 10274 O O . SER A 1 15 ? 2.338 10.776 -0.965 1.00 0.00 15 SER A O 8
ATOM 10282 N N . ARG A 1 16 ? 4.166 12.085 -0.877 1.00 0.00 16 ARG A N 8
ATOM 10283 C CA . ARG A 1 16 ? 5.093 10.999 -1.173 1.00 0.00 16 ARG A CA 8
ATOM 10284 C C . ARG A 1 16 ? 5.327 10.133 0.062 1.00 0.00 16 ARG A C 8
ATOM 10285 O O . ARG A 1 16 ? 5.190 8.910 0.011 1.00 0.00 16 ARG A O 8
ATOM 10306 N N . THR A 1 17 ? 5.681 10.775 1.171 1.00 0.00 17 THR A N 8
ATOM 10307 C CA . THR A 1 17 ? 5.936 10.064 2.417 1.00 0.00 17 THR A CA 8
ATOM 10308 C C . THR A 1 17 ? 4.639 9.548 3.030 1.00 0.00 17 THR A C 8
ATOM 10309 O O . THR A 1 17 ? 4.659 8.771 3.985 1.00 0.00 17 THR A O 8
ATOM 10320 N N . ALA A 1 18 ? 3.513 9.984 2.476 1.00 0.00 18 ALA A N 8
ATOM 10321 C CA . ALA A 1 18 ? 2.207 9.563 2.967 1.00 0.00 18 ALA A CA 8
ATOM 10322 C C . ALA A 1 18 ? 2.048 8.049 2.877 1.00 0.00 18 ALA A C 8
ATOM 10323 O O . ALA A 1 18 ? 1.739 7.387 3.869 1.00 0.00 18 ALA A O 8
ATOM 10330 N N . LEU A 1 19 ? 2.260 7.507 1.683 1.00 0.00 19 LEU A N 8
ATOM 10331 C CA . LEU A 1 19 ? 2.140 6.069 1.464 1.00 0.00 19 LEU A CA 8
ATOM 10332 C C . LEU A 1 19 ? 2.907 5.290 2.527 1.00 0.00 19 LEU A C 8
ATOM 10333 O O . LEU A 1 19 ? 2.656 4.105 2.745 1.00 0.00 19 LEU A O 8
ATOM 10349 N N . TYR A 1 20 ? 3.842 5.964 3.188 1.00 0.00 20 TYR A N 8
ATOM 10350 C CA . TYR A 1 20 ? 4.646 5.335 4.229 1.00 0.00 20 TYR A CA 8
ATOM 10351 C C . TYR A 1 20 ? 3.970 5.462 5.591 1.00 0.00 20 TYR A C 8
ATOM 10352 O O . TYR A 1 20 ? 3.803 4.475 6.307 1.00 0.00 20 TYR A O 8
ATOM 10370 N N . ASP A 1 21 ? 3.583 6.683 5.940 1.00 0.00 21 ASP A N 8
ATOM 10371 C CA . ASP A 1 21 ? 2.924 6.941 7.215 1.00 0.00 21 ASP A CA 8
ATOM 10372 C C . ASP A 1 21 ? 1.722 6.020 7.401 1.00 0.00 21 ASP A C 8
ATOM 10373 O O . ASP A 1 21 ? 1.385 5.639 8.523 1.00 0.00 21 ASP A O 8
ATOM 10382 N N . LEU A 1 22 ? 1.077 5.668 6.295 1.00 0.00 22 LEU A N 8
ATOM 10383 C CA . LEU A 1 22 ? -0.090 4.792 6.335 1.00 0.00 22 LEU A CA 8
ATOM 10384 C C . LEU A 1 22 ? 0.275 3.425 6.905 1.00 0.00 22 LEU A C 8
ATOM 10385 O O . LEU A 1 22 ? -0.479 2.846 7.688 1.00 0.00 22 LEU A O 8
ATOM 10401 N N . LEU A 1 23 ? 1.437 2.916 6.509 1.00 0.00 23 LEU A N 8
ATOM 10402 C CA . LEU A 1 23 ? 1.904 1.617 6.983 1.00 0.00 23 LEU A CA 8
ATOM 10403 C C . LEU A 1 23 ? 2.713 1.765 8.267 1.00 0.00 23 LEU A C 8
ATOM 10404 O O . LEU A 1 23 ? 2.388 1.163 9.290 1.00 0.00 23 LEU A O 8
ATOM 10420 N N . GLY A 1 24 ? 3.768 2.571 8.206 1.00 0.00 24 GLY A N 8
ATOM 10421 C CA . GLY A 1 24 ? 4.606 2.785 9.372 1.00 0.00 24 GLY A CA 8
ATOM 10422 C C . GLY A 1 24 ? 6.045 2.368 9.136 1.00 0.00 24 GLY A C 8
ATOM 10423 O O . GLY A 1 24 ? 6.726 1.916 10.056 1.00 0.00 24 GLY A O 8
ATOM 10427 N N . VAL A 1 25 ? 6.508 2.520 7.899 1.00 0.00 25 VAL A N 8
ATOM 10428 C CA . VAL A 1 25 ? 7.874 2.155 7.545 1.00 0.00 25 VAL A CA 8
ATOM 10429 C C . VAL A 1 25 ? 8.670 3.376 7.095 1.00 0.00 25 VAL A C 8
ATOM 10430 O O . VAL A 1 25 ? 8.128 4.329 6.536 1.00 0.00 25 VAL A O 8
ATOM 10443 N N . PRO A 1 26 ? 9.987 3.348 7.345 1.00 0.00 26 PRO A N 8
ATOM 10444 C CA . PRO A 1 26 ? 10.886 4.444 6.973 1.00 0.00 26 PRO A CA 8
ATOM 10445 C C . PRO A 1 26 ? 11.075 4.553 5.464 1.00 0.00 26 PRO A C 8
ATOM 10446 O O . PRO A 1 26 ? 10.889 3.580 4.734 1.00 0.00 26 PRO A O 8
ATOM 10457 N N . SER A 1 27 ? 11.447 5.743 5.003 1.00 0.00 27 SER A N 8
ATOM 10458 C CA . SER A 1 27 ? 11.657 5.980 3.580 1.00 0.00 27 SER A CA 8
ATOM 10459 C C . SER A 1 27 ? 12.731 5.047 3.027 1.00 0.00 27 SER A C 8
ATOM 10460 O O . SER A 1 27 ? 12.871 4.890 1.814 1.00 0.00 27 SER A O 8
ATOM 10468 N N . THR A 1 28 ? 13.489 4.429 3.928 1.00 0.00 28 THR A N 8
ATOM 10469 C CA . THR A 1 28 ? 14.551 3.512 3.532 1.00 0.00 28 THR A CA 8
ATOM 10470 C C . THR A 1 28 ? 14.261 2.095 4.012 1.00 0.00 28 THR A C 8
ATOM 10471 O O . THR A 1 28 ? 15.173 1.282 4.163 1.00 0.00 28 THR A O 8
ATOM 10482 N N . ALA A 1 29 ? 12.986 1.805 4.251 1.00 0.00 29 ALA A N 8
ATOM 10483 C CA . ALA A 1 29 ? 12.577 0.484 4.711 1.00 0.00 29 ALA A CA 8
ATOM 10484 C C . ALA A 1 29 ? 12.990 -0.596 3.717 1.00 0.00 29 ALA A C 8
ATOM 10485 O O . ALA A 1 29 ? 13.615 -0.310 2.696 1.00 0.00 29 ALA A O 8
ATOM 10492 N N . THR A 1 30 ? 12.637 -1.841 4.023 1.00 0.00 30 THR A N 8
ATOM 10493 C CA . THR A 1 30 ? 12.973 -2.965 3.158 1.00 0.00 30 THR A CA 8
ATOM 10494 C C . THR A 1 30 ? 11.729 -3.766 2.790 1.00 0.00 30 THR A C 8
ATOM 10495 O O . THR A 1 30 ? 10.779 -3.845 3.567 1.00 0.00 30 THR A O 8
ATOM 10506 N N . GLN A 1 31 ? 11.744 -4.360 1.601 1.00 0.00 31 GLN A N 8
ATOM 10507 C CA . GLN A 1 31 ? 10.616 -5.155 1.131 1.00 0.00 31 GLN A CA 8
ATOM 10508 C C . GLN A 1 31 ? 9.965 -5.912 2.284 1.00 0.00 31 GLN A C 8
ATOM 10509 O O . GLN A 1 31 ? 8.744 -6.059 2.332 1.00 0.00 31 GLN A O 8
ATOM 10523 N N . ALA A 1 32 ? 10.789 -6.390 3.211 1.00 0.00 32 ALA A N 8
ATOM 10524 C CA . ALA A 1 32 ? 10.293 -7.130 4.365 1.00 0.00 32 ALA A CA 8
ATOM 10525 C C . ALA A 1 32 ? 9.334 -6.280 5.191 1.00 0.00 32 ALA A C 8
ATOM 10526 O O . ALA A 1 32 ? 8.248 -6.731 5.555 1.00 0.00 32 ALA A O 8
ATOM 10533 N N . GLN A 1 33 ? 9.744 -5.051 5.485 1.00 0.00 33 GLN A N 8
ATOM 10534 C CA . GLN A 1 33 ? 8.920 -4.139 6.270 1.00 0.00 33 GLN A CA 8
ATOM 10535 C C . GLN A 1 33 ? 7.696 -3.692 5.479 1.00 0.00 33 GLN A C 8
ATOM 10536 O O . GLN A 1 33 ? 6.559 -3.939 5.882 1.00 0.00 33 GLN A O 8
ATOM 10550 N N . ILE A 1 34 ? 7.936 -3.032 4.350 1.00 0.00 34 ILE A N 8
ATOM 10551 C CA . ILE A 1 34 ? 6.852 -2.551 3.502 1.00 0.00 34 ILE A CA 8
ATOM 10552 C C . ILE A 1 34 ? 5.731 -3.580 3.406 1.00 0.00 34 ILE A C 8
ATOM 10553 O O . ILE A 1 34 ? 4.554 -3.227 3.332 1.00 0.00 34 ILE A O 8
ATOM 10569 N N . LYS A 1 35 ? 6.104 -4.856 3.411 1.00 0.00 35 LYS A N 8
ATOM 10570 C CA . LYS A 1 35 ? 5.130 -5.938 3.328 1.00 0.00 35 LYS A CA 8
ATOM 10571 C C . LYS A 1 35 ? 4.516 -6.223 4.695 1.00 0.00 35 LYS A C 8
ATOM 10572 O O . LYS A 1 35 ? 3.298 -6.163 4.862 1.00 0.00 35 LYS A O 8
ATOM 10591 N N . ALA A 1 36 ? 5.366 -6.531 5.668 1.00 0.00 36 ALA A N 8
ATOM 10592 C CA . ALA A 1 36 ? 4.906 -6.821 7.021 1.00 0.00 36 ALA A CA 8
ATOM 10593 C C . ALA A 1 36 ? 3.861 -5.807 7.475 1.00 0.00 36 ALA A C 8
ATOM 10594 O O . ALA A 1 36 ? 2.895 -6.159 8.151 1.00 0.00 36 ALA A O 8
ATOM 10601 N N . ALA A 1 37 ? 4.062 -4.549 7.098 1.00 0.00 37 ALA A N 8
ATOM 10602 C CA . ALA A 1 37 ? 3.136 -3.485 7.465 1.00 0.00 37 ALA A CA 8
ATOM 10603 C C . ALA A 1 37 ? 1.777 -3.686 6.803 1.00 0.00 37 ALA A C 8
ATOM 10604 O O . ALA A 1 37 ? 0.766 -3.869 7.481 1.00 0.00 37 ALA A O 8
ATOM 10611 N N . TYR A 1 38 ? 1.761 -3.650 5.475 1.00 0.00 38 TYR A N 8
ATOM 10612 C CA . TYR A 1 38 ? 0.525 -3.825 4.721 1.00 0.00 38 TYR A CA 8
ATOM 10613 C C . TYR A 1 38 ? -0.317 -4.952 5.310 1.00 0.00 38 TYR A C 8
ATOM 10614 O O . TYR A 1 38 ? -1.531 -4.820 5.464 1.00 0.00 38 TYR A O 8
ATOM 10632 N N . TYR A 1 39 ? 0.337 -6.061 5.638 1.00 0.00 39 TYR A N 8
ATOM 10633 C CA . TYR A 1 39 ? -0.351 -7.213 6.209 1.00 0.00 39 TYR A CA 8
ATOM 10634 C C . TYR A 1 39 ? -1.013 -6.851 7.535 1.00 0.00 39 TYR A C 8
ATOM 10635 O O . TYR A 1 39 ? -2.174 -7.183 7.773 1.00 0.00 39 TYR A O 8
ATOM 10653 N N . ARG A 1 40 ? -0.265 -6.166 8.394 1.00 0.00 40 ARG A N 8
ATOM 10654 C CA . ARG A 1 40 ? -0.778 -5.758 9.697 1.00 0.00 40 ARG A CA 8
ATOM 10655 C C . ARG A 1 40 ? -2.091 -4.994 9.549 1.00 0.00 40 ARG A C 8
ATOM 10656 O O . ARG A 1 40 ? -3.062 -5.270 10.253 1.00 0.00 40 ARG A O 8
ATOM 10677 N N . GLN A 1 41 ? -2.111 -4.034 8.630 1.00 0.00 41 GLN A N 8
ATOM 10678 C CA . GLN A 1 41 ? -3.305 -3.230 8.392 1.00 0.00 41 GLN A CA 8
ATOM 10679 C C . GLN A 1 41 ? -4.517 -4.119 8.133 1.00 0.00 41 GLN A C 8
ATOM 10680 O O . GLN A 1 41 ? -5.523 -4.033 8.837 1.00 0.00 41 GLN A O 8
ATOM 10694 N N . CYS A 1 42 ? -4.413 -4.971 7.119 1.00 0.00 42 CYS A N 8
ATOM 10695 C CA . CYS A 1 42 ? -5.502 -5.876 6.767 1.00 0.00 42 CYS A CA 8
ATOM 10696 C C . CYS A 1 42 ? -6.229 -6.364 8.015 1.00 0.00 42 CYS A C 8
ATOM 10697 O O . CYS A 1 42 ? -7.459 -6.365 8.070 1.00 0.00 42 CYS A O 8
ATOM 10705 N N . PHE A 1 43 ? -5.461 -6.782 9.016 1.00 0.00 43 PHE A N 8
ATOM 10706 C CA . PHE A 1 43 ? -6.032 -7.276 10.263 1.00 0.00 43 PHE A CA 8
ATOM 10707 C C . PHE A 1 43 ? -6.617 -6.131 11.085 1.00 0.00 43 PHE A C 8
ATOM 10708 O O . PHE A 1 43 ? -7.736 -6.224 11.592 1.00 0.00 43 PHE A O 8
ATOM 10725 N N . LEU A 1 44 ? -5.854 -5.051 11.211 1.00 0.00 44 LEU A N 8
ATOM 10726 C CA . LEU A 1 44 ? -6.296 -3.887 11.971 1.00 0.00 44 LEU A CA 8
ATOM 10727 C C . LEU A 1 44 ? -7.738 -3.528 11.628 1.00 0.00 44 LEU A C 8
ATOM 10728 O O . LEU A 1 44 ? -8.580 -3.380 12.515 1.00 0.00 44 LEU A O 8
ATOM 10744 N N . TYR A 1 45 ? -8.017 -3.391 10.337 1.00 0.00 45 TYR A N 8
ATOM 10745 C CA . TYR A 1 45 ? -9.358 -3.049 9.876 1.00 0.00 45 TYR A CA 8
ATOM 10746 C C . TYR A 1 45 ? -10.087 -4.285 9.359 1.00 0.00 45 TYR A C 8
ATOM 10747 O O . TYR A 1 45 ? -10.677 -4.265 8.278 1.00 0.00 45 TYR A O 8
ATOM 10765 N N . HIS A 1 46 ? -10.043 -5.360 10.139 1.00 0.00 46 HIS A N 8
ATOM 10766 C CA . HIS A 1 46 ? -10.701 -6.606 9.762 1.00 0.00 46 HIS A CA 8
ATOM 10767 C C . HIS A 1 46 ? -12.104 -6.339 9.227 1.00 0.00 46 HIS A C 8
ATOM 10768 O O . HIS A 1 46 ? -12.836 -5.488 9.732 1.00 0.00 46 HIS A O 8
ATOM 10782 N N . PRO A 1 47 ? -12.490 -7.083 8.179 1.00 0.00 47 PRO A N 8
ATOM 10783 C CA . PRO A 1 47 ? -13.809 -6.945 7.553 1.00 0.00 47 PRO A CA 8
ATOM 10784 C C . PRO A 1 47 ? -14.933 -7.450 8.451 1.00 0.00 47 PRO A C 8
ATOM 10785 O O . PRO A 1 47 ? -16.107 -7.172 8.207 1.00 0.00 47 PRO A O 8
ATOM 10796 N N . ASP A 1 48 ? -14.566 -8.191 9.490 1.00 0.00 48 ASP A N 8
ATOM 10797 C CA . ASP A 1 48 ? -15.544 -8.734 10.426 1.00 0.00 48 ASP A CA 8
ATOM 10798 C C . ASP A 1 48 ? -15.870 -7.721 11.519 1.00 0.00 48 ASP A C 8
ATOM 10799 O O . ASP A 1 48 ? -17.037 -7.421 11.772 1.00 0.00 48 ASP A O 8
ATOM 10808 N N . ARG A 1 49 ? -14.832 -7.198 12.163 1.00 0.00 49 ARG A N 8
ATOM 10809 C CA . ARG A 1 49 ? -15.009 -6.221 13.230 1.00 0.00 49 ARG A CA 8
ATOM 10810 C C . ARG A 1 49 ? -15.880 -5.058 12.764 1.00 0.00 49 ARG A C 8
ATOM 10811 O O . ARG A 1 49 ? -16.898 -4.746 13.380 1.00 0.00 49 ARG A O 8
ATOM 10832 N N . ASN A 1 50 ? -15.471 -4.420 11.672 1.00 0.00 50 ASN A N 8
ATOM 10833 C CA . ASN A 1 50 ? -16.214 -3.291 11.124 1.00 0.00 50 ASN A CA 8
ATOM 10834 C C . ASN A 1 50 ? -17.492 -3.762 10.437 1.00 0.00 50 ASN A C 8
ATOM 10835 O O . ASN A 1 50 ? -17.469 -4.185 9.281 1.00 0.00 50 ASN A O 8
ATOM 10846 N N . SER A 1 51 ? -18.607 -3.687 11.157 1.00 0.00 51 SER A N 8
ATOM 10847 C CA . SER A 1 51 ? -19.895 -4.108 10.619 1.00 0.00 51 SER A CA 8
ATOM 10848 C C . SER A 1 51 ? -20.410 -3.104 9.593 1.00 0.00 51 SER A C 8
ATOM 10849 O O . SER A 1 51 ? -20.923 -2.043 9.948 1.00 0.00 51 SER A O 8
ATOM 10857 N N . GLY A 1 52 ? -20.269 -3.446 8.316 1.00 0.00 52 GLY A N 8
ATOM 10858 C CA . GLY A 1 52 ? -20.725 -2.565 7.256 1.00 0.00 52 GLY A CA 8
ATOM 10859 C C . GLY A 1 52 ? -20.407 -1.109 7.537 1.00 0.00 52 GLY A C 8
ATOM 10860 O O . GLY A 1 52 ? -21.280 -0.247 7.443 1.00 0.00 52 GLY A O 8
ATOM 10864 N N . SER A 1 53 ? -19.153 -0.835 7.884 1.00 0.00 53 SER A N 8
ATOM 10865 C CA . SER A 1 53 ? -18.724 0.525 8.185 1.00 0.00 53 SER A CA 8
ATOM 10866 C C . SER A 1 53 ? -18.776 1.400 6.936 1.00 0.00 53 SER A C 8
ATOM 10867 O O . SER A 1 53 ? -18.919 0.901 5.821 1.00 0.00 53 SER A O 8
ATOM 10875 N N . ALA A 1 54 ? -18.660 2.710 7.133 1.00 0.00 54 ALA A N 8
ATOM 10876 C CA . ALA A 1 54 ? -18.692 3.655 6.024 1.00 0.00 54 ALA A CA 8
ATOM 10877 C C . ALA A 1 54 ? -17.368 4.401 5.900 1.00 0.00 54 ALA A C 8
ATOM 10878 O O . ALA A 1 54 ? -16.836 4.560 4.803 1.00 0.00 54 ALA A O 8
ATOM 10885 N N . GLU A 1 55 ? -16.843 4.857 7.033 1.00 0.00 55 GLU A N 8
ATOM 10886 C CA . GLU A 1 55 ? -15.582 5.588 7.050 1.00 0.00 55 GLU A CA 8
ATOM 10887 C C . GLU A 1 55 ? -14.405 4.650 6.799 1.00 0.00 55 GLU A C 8
ATOM 10888 O O . GLU A 1 55 ? -13.504 4.962 6.022 1.00 0.00 55 GLU A O 8
ATOM 10900 N N . ALA A 1 56 ? -14.423 3.498 7.462 1.00 0.00 56 ALA A N 8
ATOM 10901 C CA . ALA A 1 56 ? -13.359 2.513 7.310 1.00 0.00 56 ALA A CA 8
ATOM 10902 C C . ALA A 1 56 ? -13.029 2.284 5.839 1.00 0.00 56 ALA A C 8
ATOM 10903 O O . ALA A 1 56 ? -11.860 2.242 5.455 1.00 0.00 56 ALA A O 8
ATOM 10910 N N . ALA A 1 57 ? -14.065 2.137 5.021 1.00 0.00 57 ALA A N 8
ATOM 10911 C CA . ALA A 1 57 ? -13.884 1.914 3.592 1.00 0.00 57 ALA A CA 8
ATOM 10912 C C . ALA A 1 57 ? -12.785 2.810 3.031 1.00 0.00 57 ALA A C 8
ATOM 10913 O O . ALA A 1 57 ? -11.780 2.324 2.513 1.00 0.00 57 ALA A O 8
ATOM 10920 N N . GLU A 1 58 ? -12.985 4.120 3.137 1.00 0.00 58 GLU A N 8
ATOM 10921 C CA . GLU A 1 58 ? -12.010 5.083 2.638 1.00 0.00 58 GLU A CA 8
ATOM 10922 C C . GLU A 1 58 ? -10.587 4.618 2.930 1.00 0.00 58 GLU A C 8
ATOM 10923 O O . GLU A 1 58 ? -9.811 4.345 2.014 1.00 0.00 58 GLU A O 8
ATOM 10935 N N . ARG A 1 59 ? -10.250 4.530 4.213 1.00 0.00 59 ARG A N 8
ATOM 10936 C CA . ARG A 1 59 ? -8.920 4.100 4.627 1.00 0.00 59 ARG A CA 8
ATOM 10937 C C . ARG A 1 59 ? -8.503 2.834 3.884 1.00 0.00 59 ARG A C 8
ATOM 10938 O O . ARG A 1 59 ? -7.479 2.811 3.202 1.00 0.00 59 ARG A O 8
ATOM 10959 N N . PHE A 1 60 ? -9.304 1.782 4.023 1.00 0.00 60 PHE A N 8
ATOM 10960 C CA . PHE A 1 60 ? -9.017 0.512 3.366 1.00 0.00 60 PHE A CA 8
ATOM 10961 C C . PHE A 1 60 ? -8.510 0.736 1.945 1.00 0.00 60 PHE A C 8
ATOM 10962 O O . PHE A 1 60 ? -7.591 0.057 1.485 1.00 0.00 60 PHE A O 8
ATOM 10979 N N . THR A 1 61 ? -9.116 1.695 1.251 1.00 0.00 61 THR A N 8
ATOM 10980 C CA . THR A 1 61 ? -8.729 2.009 -0.119 1.00 0.00 61 THR A CA 8
ATOM 10981 C C . THR A 1 61 ? -7.324 2.598 -0.171 1.00 0.00 61 THR A C 8
ATOM 10982 O O . THR A 1 61 ? -6.491 2.170 -0.970 1.00 0.00 61 THR A O 8
ATOM 10993 N N . ARG A 1 62 ? -7.068 3.583 0.684 1.00 0.00 62 ARG A N 8
ATOM 10994 C CA . ARG A 1 62 ? -5.763 4.231 0.734 1.00 0.00 62 ARG A CA 8
ATOM 10995 C C . ARG A 1 62 ? -4.677 3.237 1.134 1.00 0.00 62 ARG A C 8
ATOM 10996 O O . ARG A 1 62 ? -3.674 3.085 0.436 1.00 0.00 62 ARG A O 8
ATOM 11017 N N . ILE A 1 63 ? -4.884 2.563 2.260 1.00 0.00 63 ILE A N 8
ATOM 11018 C CA . ILE A 1 63 ? -3.923 1.583 2.751 1.00 0.00 63 ILE A CA 8
ATOM 11019 C C . ILE A 1 63 ? -3.378 0.728 1.612 1.00 0.00 63 ILE A C 8
ATOM 11020 O O . ILE A 1 63 ? -2.170 0.520 1.501 1.00 0.00 63 ILE A O 8
ATOM 11036 N N . SER A 1 64 ? -4.278 0.237 0.766 1.00 0.00 64 SER A N 8
ATOM 11037 C CA . SER A 1 64 ? -3.888 -0.597 -0.365 1.00 0.00 64 SER A CA 8
ATOM 11038 C C . SER A 1 64 ? -2.967 0.166 -1.311 1.00 0.00 64 SER A C 8
ATOM 11039 O O . SER A 1 64 ? -1.941 -0.354 -1.748 1.00 0.00 64 SER A O 8
ATOM 11047 N N . GLN A 1 65 ? -3.342 1.402 -1.623 1.00 0.00 65 GLN A N 8
ATOM 11048 C CA . GLN A 1 65 ? -2.550 2.237 -2.518 1.00 0.00 65 GLN A CA 8
ATOM 11049 C C . GLN A 1 65 ? -1.086 2.257 -2.091 1.00 0.00 65 GLN A C 8
ATOM 11050 O O . GLN A 1 65 ? -0.185 2.200 -2.927 1.00 0.00 65 GLN A O 8
ATOM 11064 N N . ALA A 1 66 ? -0.857 2.339 -0.785 1.00 0.00 66 ALA A N 8
ATOM 11065 C CA . ALA A 1 66 ? 0.498 2.365 -0.247 1.00 0.00 66 ALA A CA 8
ATOM 11066 C C . ALA A 1 66 ? 1.266 1.106 -0.633 1.00 0.00 66 ALA A C 8
ATOM 11067 O O . ALA A 1 66 ? 2.479 1.147 -0.844 1.00 0.00 66 ALA A O 8
ATOM 11074 N N . TYR A 1 67 ? 0.554 -0.011 -0.725 1.00 0.00 67 TYR A N 8
ATOM 11075 C CA . TYR A 1 67 ? 1.170 -1.283 -1.084 1.00 0.00 67 TYR A CA 8
ATOM 11076 C C . TYR A 1 67 ? 1.295 -1.420 -2.598 1.00 0.00 67 TYR A C 8
ATOM 11077 O O . TYR A 1 67 ? 1.438 -2.524 -3.124 1.00 0.00 67 TYR A O 8
ATOM 11095 N N . VAL A 1 68 ? 1.240 -0.289 -3.295 1.00 0.00 68 VAL A N 8
ATOM 11096 C CA . VAL A 1 68 ? 1.349 -0.281 -4.748 1.00 0.00 68 VAL A CA 8
ATOM 11097 C C . VAL A 1 68 ? 2.604 0.457 -5.201 1.00 0.00 68 VAL A C 8
ATOM 11098 O O . VAL A 1 68 ? 3.544 -0.152 -5.713 1.00 0.00 68 VAL A O 8
ATOM 11111 N N . VAL A 1 69 ? 2.613 1.772 -5.009 1.00 0.00 69 VAL A N 8
ATOM 11112 C CA . VAL A 1 69 ? 3.754 2.593 -5.396 1.00 0.00 69 VAL A CA 8
ATOM 11113 C C . VAL A 1 69 ? 5.031 2.119 -4.711 1.00 0.00 69 VAL A C 8
ATOM 11114 O O . VAL A 1 69 ? 6.128 2.262 -5.251 1.00 0.00 69 VAL A O 8
ATOM 11127 N N . LEU A 1 70 ? 4.880 1.554 -3.518 1.00 0.00 70 LEU A N 8
ATOM 11128 C CA . LEU A 1 70 ? 6.021 1.057 -2.757 1.00 0.00 70 LEU A CA 8
ATOM 11129 C C . LEU A 1 70 ? 6.144 -0.458 -2.886 1.00 0.00 70 LEU A C 8
ATOM 11130 O O . LEU A 1 70 ? 7.225 -1.020 -2.719 1.00 0.00 70 LEU A O 8
ATOM 11146 N N . GLY A 1 71 ? 5.027 -1.114 -3.188 1.00 0.00 71 GLY A N 8
ATOM 11147 C CA . GLY A 1 71 ? 5.031 -2.557 -3.337 1.00 0.00 71 GLY A CA 8
ATOM 11148 C C . GLY A 1 71 ? 6.192 -3.050 -4.179 1.00 0.00 71 GLY A C 8
ATOM 11149 O O . GLY A 1 71 ? 6.597 -4.207 -4.073 1.00 0.00 71 GLY A O 8
ATOM 11153 N N . SER A 1 72 ? 6.727 -2.169 -5.018 1.00 0.00 72 SER A N 8
ATOM 11154 C CA . SER A 1 72 ? 7.845 -2.523 -5.886 1.00 0.00 72 SER A CA 8
ATOM 11155 C C . SER A 1 72 ? 8.875 -1.398 -5.929 1.00 0.00 72 SER A C 8
ATOM 11156 O O . SER A 1 72 ? 8.548 -0.253 -6.238 1.00 0.00 72 SER A O 8
ATOM 11164 N N . ALA A 1 73 ? 10.123 -1.735 -5.618 1.00 0.00 73 ALA A N 8
ATOM 11165 C CA . ALA A 1 73 ? 11.202 -0.756 -5.623 1.00 0.00 73 ALA A CA 8
ATOM 11166 C C . ALA A 1 73 ? 11.124 0.141 -6.854 1.00 0.00 73 ALA A C 8
ATOM 11167 O O . ALA A 1 73 ? 11.006 1.361 -6.740 1.00 0.00 73 ALA A O 8
ATOM 11174 N N . THR A 1 74 ? 11.192 -0.472 -8.032 1.00 0.00 74 THR A N 8
ATOM 11175 C CA . THR A 1 74 ? 11.131 0.271 -9.284 1.00 0.00 74 THR A CA 8
ATOM 11176 C C . THR A 1 74 ? 10.209 1.479 -9.163 1.00 0.00 74 THR A C 8
ATOM 11177 O O . THR A 1 74 ? 10.660 2.625 -9.207 1.00 0.00 74 THR A O 8
ATOM 11188 N N . LEU A 1 75 ? 8.916 1.217 -9.008 1.00 0.00 75 LEU A N 8
ATOM 11189 C CA . LEU A 1 75 ? 7.929 2.284 -8.879 1.00 0.00 75 LEU A CA 8
ATOM 11190 C C . LEU A 1 75 ? 8.482 3.439 -8.050 1.00 0.00 75 LEU A C 8
ATOM 11191 O O . LEU A 1 75 ? 8.641 4.553 -8.548 1.00 0.00 75 LEU A O 8
ATOM 11207 N N . ARG A 1 76 ? 8.774 3.164 -6.783 1.00 0.00 76 ARG A N 8
ATOM 11208 C CA . ARG A 1 76 ? 9.310 4.180 -5.885 1.00 0.00 76 ARG A CA 8
ATOM 11209 C C . ARG A 1 76 ? 10.345 5.045 -6.598 1.00 0.00 76 ARG A C 8
ATOM 11210 O O . ARG A 1 76 ? 10.347 6.268 -6.461 1.00 0.00 76 ARG A O 8
ATOM 11231 N N . ARG A 1 77 ? 11.224 4.400 -7.358 1.00 0.00 77 ARG A N 8
ATOM 11232 C CA . ARG A 1 77 ? 12.266 5.109 -8.091 1.00 0.00 77 ARG A CA 8
ATOM 11233 C C . ARG A 1 77 ? 11.672 5.895 -9.256 1.00 0.00 77 ARG A C 8
ATOM 11234 O O . ARG A 1 77 ? 12.177 6.955 -9.627 1.00 0.00 77 ARG A O 8
ATOM 11255 N N . LYS A 1 78 ? 10.595 5.369 -9.831 1.00 0.00 78 LYS A N 8
ATOM 11256 C CA . LYS A 1 78 ? 9.931 6.020 -10.953 1.00 0.00 78 LYS A CA 8
ATOM 11257 C C . LYS A 1 78 ? 9.317 7.349 -10.525 1.00 0.00 78 LYS A C 8
ATOM 11258 O O . LYS A 1 78 ? 9.688 8.408 -11.034 1.00 0.00 78 LYS A O 8
ATOM 11277 N N . TYR A 1 79 ? 8.378 7.287 -9.588 1.00 0.00 79 TYR A N 8
ATOM 11278 C CA . TYR A 1 79 ? 7.712 8.486 -9.092 1.00 0.00 79 TYR A CA 8
ATOM 11279 C C . TYR A 1 79 ? 8.731 9.552 -8.698 1.00 0.00 79 TYR A C 8
ATOM 11280 O O . TYR A 1 79 ? 8.458 10.749 -8.782 1.00 0.00 79 TYR A O 8
ATOM 11298 N N . ASP A 1 80 ? 9.906 9.106 -8.268 1.00 0.00 80 ASP A N 8
ATOM 11299 C CA . ASP A 1 80 ? 10.968 10.020 -7.862 1.00 0.00 80 ASP A CA 8
ATOM 11300 C C . ASP A 1 80 ? 11.372 10.931 -9.017 1.00 0.00 80 ASP A C 8
ATOM 11301 O O . ASP A 1 80 ? 11.473 12.147 -8.855 1.00 0.00 80 ASP A O 8
ATOM 11310 N N . ARG A 1 81 ? 11.603 10.334 -10.182 1.00 0.00 81 ARG A N 8
ATOM 11311 C CA . ARG A 1 81 ? 11.999 11.092 -11.363 1.00 0.00 81 ARG A CA 8
ATOM 11312 C C . ARG A 1 81 ? 10.775 11.534 -12.160 1.00 0.00 81 ARG A C 8
ATOM 11313 O O . ARG A 1 81 ? 10.897 12.216 -13.177 1.00 0.00 81 ARG A O 8
ATOM 11334 N N . GLY A 1 82 ? 9.595 11.140 -11.691 1.00 0.00 82 GLY A N 8
ATOM 11335 C CA . GLY A 1 82 ? 8.367 11.504 -12.372 1.00 0.00 82 GLY A CA 8
ATOM 11336 C C . GLY A 1 82 ? 8.046 10.575 -13.526 1.00 0.00 82 GLY A C 8
ATOM 11337 O O . GLY A 1 82 ? 7.371 10.966 -14.479 1.00 0.00 82 GLY A O 8
ATOM 11341 N N . LEU A 1 83 ? 8.533 9.341 -13.443 1.00 0.00 83 LEU A N 8
ATOM 11342 C CA . LEU A 1 83 ? 8.296 8.354 -14.490 1.00 0.00 83 LEU A CA 8
ATOM 11343 C C . LEU A 1 83 ? 7.000 7.591 -14.236 1.00 0.00 83 LEU A C 8
ATOM 11344 O O . LEU A 1 83 ? 6.414 7.017 -15.155 1.00 0.00 83 LEU A O 8
ATOM 11360 N N . LEU A 1 84 ? 6.557 7.589 -12.984 1.00 0.00 84 LEU A N 8
ATOM 11361 C CA . LEU A 1 84 ? 5.328 6.898 -12.608 1.00 0.00 84 LEU A CA 8
ATOM 11362 C C . LEU A 1 84 ? 4.104 7.631 -13.148 1.00 0.00 84 LEU A C 8
ATOM 11363 O O . LEU A 1 84 ? 4.042 8.860 -13.121 1.00 0.00 84 LEU A O 8
ATOM 11379 N N . SER A 1 85 ? 3.132 6.868 -13.637 1.00 0.00 85 SER A N 8
ATOM 11380 C CA . SER A 1 85 ? 1.910 7.445 -14.185 1.00 0.00 85 SER A CA 8
ATOM 11381 C C . SER A 1 85 ? 0.692 7.006 -13.378 1.00 0.00 85 SER A C 8
ATOM 11382 O O . SER A 1 85 ? 0.754 6.041 -12.616 1.00 0.00 85 SER A O 8
ATOM 11390 N N . ASP A 1 86 ? -0.414 7.721 -13.552 1.00 0.00 86 ASP A N 8
ATOM 11391 C CA . ASP A 1 86 ? -1.648 7.406 -12.841 1.00 0.00 86 ASP A CA 8
ATOM 11392 C C . ASP A 1 86 ? -2.097 5.979 -13.139 1.00 0.00 86 ASP A C 8
ATOM 11393 O O . ASP A 1 86 ? -2.579 5.273 -12.254 1.00 0.00 86 ASP A O 8
ATOM 11402 N N . GLU A 1 87 ? -1.936 5.562 -14.391 1.00 0.00 87 GLU A N 8
ATOM 11403 C CA . GLU A 1 87 ? -2.327 4.219 -14.804 1.00 0.00 87 GLU A CA 8
ATOM 11404 C C . GLU A 1 87 ? -1.836 3.177 -13.804 1.00 0.00 87 GLU A C 8
ATOM 11405 O O . GLU A 1 87 ? -2.613 2.360 -13.310 1.00 0.00 87 GLU A O 8
ATOM 11417 N N . ASP A 1 88 ? -0.540 3.211 -13.510 1.00 0.00 88 ASP A N 8
ATOM 11418 C CA . ASP A 1 88 ? 0.056 2.271 -12.569 1.00 0.00 88 ASP A CA 8
ATOM 11419 C C . ASP A 1 88 ? -0.863 2.044 -11.372 1.00 0.00 88 ASP A C 8
ATOM 11420 O O . ASP A 1 88 ? -1.149 0.904 -11.003 1.00 0.00 88 ASP A O 8
ATOM 11429 N N . LEU A 1 89 ? -1.322 3.135 -10.770 1.00 0.00 89 LEU A N 8
ATOM 11430 C CA . LEU A 1 89 ? -2.209 3.055 -9.614 1.00 0.00 89 LEU A CA 8
ATOM 11431 C C . LEU A 1 89 ? -3.401 2.148 -9.903 1.00 0.00 89 LEU A C 8
ATOM 11432 O O . LEU A 1 89 ? -3.793 1.336 -9.065 1.00 0.00 89 LEU A O 8
ATOM 11448 N N . ARG A 1 90 ? -3.971 2.291 -11.095 1.00 0.00 90 ARG A N 8
ATOM 11449 C CA . ARG A 1 90 ? -5.117 1.484 -11.495 1.00 0.00 90 ARG A CA 8
ATOM 11450 C C . ARG A 1 90 ? -4.993 0.060 -10.961 1.00 0.00 90 ARG A C 8
ATOM 11451 O O . ARG A 1 90 ? -5.879 -0.432 -10.264 1.00 0.00 90 ARG A O 8
ATOM 11472 N N . GLY A 1 91 ? -3.886 -0.597 -11.293 1.00 0.00 91 GLY A N 8
ATOM 11473 C CA . GLY A 1 91 ? -3.666 -1.957 -10.839 1.00 0.00 91 GLY A CA 8
ATOM 11474 C C . GLY A 1 91 ? -2.681 -2.708 -11.714 1.00 0.00 91 GLY A C 8
ATOM 11475 O O . GLY A 1 91 ? -2.590 -2.480 -12.921 1.00 0.00 91 GLY A O 8
ATOM 11479 N N . PRO A 1 92 ? -1.921 -3.628 -11.102 1.00 0.00 92 PRO A N 8
ATOM 11480 C CA . PRO A 1 92 ? -0.924 -4.433 -11.814 1.00 0.00 92 PRO A CA 8
ATOM 11481 C C . PRO A 1 92 ? -1.564 -5.447 -12.756 1.00 0.00 92 PRO A C 8
ATOM 11482 O O . PRO A 1 92 ? -2.779 -5.635 -12.749 1.00 0.00 92 PRO A O 8
ATOM 11493 N N . GLY A 1 93 ? -0.736 -6.100 -13.566 1.00 0.00 93 GLY A N 8
ATOM 11494 C CA . GLY A 1 93 ? -1.239 -7.087 -14.502 1.00 0.00 93 GLY A CA 8
ATOM 11495 C C . GLY A 1 93 ? -1.136 -8.501 -13.965 1.00 0.00 93 GLY A C 8
ATOM 11496 O O . GLY A 1 93 ? -1.998 -8.949 -13.209 1.00 0.00 93 GLY A O 8
ATOM 11500 N N . SER A 1 94 ? -0.080 -9.206 -14.357 1.00 0.00 94 SER A N 8
ATOM 11501 C CA . SER A 1 94 ? 0.130 -10.579 -13.914 1.00 0.00 94 SER A CA 8
ATOM 11502 C C . SER A 1 94 ? 1.384 -10.687 -13.052 1.00 0.00 94 SER A C 8
ATOM 11503 O O . SER A 1 94 ? 1.339 -11.188 -11.930 1.00 0.00 94 SER A O 8
ATOM 11511 N N . GLY A 1 95 ? 2.505 -10.212 -13.587 1.00 0.00 95 GLY A N 8
ATOM 11512 C CA . GLY A 1 95 ? 3.757 -10.263 -12.855 1.00 0.00 95 GLY A CA 8
ATOM 11513 C C . GLY A 1 95 ? 4.910 -9.666 -13.636 1.00 0.00 95 GLY A C 8
ATOM 11514 O O . GLY A 1 95 ? 4.948 -9.717 -14.866 1.00 0.00 95 GLY A O 8
ATOM 11518 N N . PRO A 1 96 ? 5.880 -9.083 -12.915 1.00 0.00 96 PRO A N 8
ATOM 11519 C CA . PRO A 1 96 ? 7.057 -8.462 -13.528 1.00 0.00 96 PRO A CA 8
ATOM 11520 C C . PRO A 1 96 ? 8.000 -9.489 -14.145 1.00 0.00 96 PRO A C 8
ATOM 11521 O O . PRO A 1 96 ? 9.034 -9.136 -14.712 1.00 0.00 96 PRO A O 8
ATOM 11532 N N . SER A 1 97 ? 7.636 -10.763 -14.032 1.00 0.00 97 SER A N 8
ATOM 11533 C CA . SER A 1 97 ? 8.451 -11.842 -14.577 1.00 0.00 97 SER A CA 8
ATOM 11534 C C . SER A 1 97 ? 7.608 -12.778 -15.437 1.00 0.00 97 SER A C 8
ATOM 11535 O O . SER A 1 97 ? 6.508 -13.173 -15.051 1.00 0.00 97 SER A O 8
ATOM 11543 N N . SER A 1 98 ? 8.133 -13.130 -16.607 1.00 0.00 98 SER A N 8
ATOM 11544 C CA . SER A 1 98 ? 7.428 -14.016 -17.525 1.00 0.00 98 SER A CA 8
ATOM 11545 C C . SER A 1 98 ? 7.579 -15.473 -17.097 1.00 0.00 98 SER A C 8
ATOM 11546 O O . SER A 1 98 ? 6.593 -16.195 -16.957 1.00 0.00 98 SER A O 8
ATOM 11554 N N . GLY A 1 99 ? 8.822 -15.897 -16.890 1.00 0.00 99 GLY A N 8
ATOM 11555 C CA . GLY A 1 99 ? 9.080 -17.265 -16.480 1.00 0.00 99 GLY A CA 8
ATOM 11556 C C . GLY A 1 99 ? 8.826 -17.485 -15.001 1.00 0.00 99 GLY A C 8
ATOM 11557 O O . GLY A 1 99 ? 8.589 -16.533 -14.257 1.00 0.00 99 GLY A O 8
ATOM 11561 N N . GLY A 1 1 ? 27.582 3.132 10.685 1.00 0.00 1 GLY A N 9
ATOM 11562 C CA . GLY A 1 1 ? 26.475 3.354 9.773 1.00 0.00 1 GLY A CA 9
ATOM 11563 C C . GLY A 1 1 ? 26.006 4.795 9.771 1.00 0.00 1 GLY A C 9
ATOM 11564 O O . GLY A 1 1 ? 26.204 5.521 10.745 1.00 0.00 1 GLY A O 9
ATOM 11568 N N . SER A 1 2 ? 25.384 5.212 8.673 1.00 0.00 2 SER A N 9
ATOM 11569 C CA . SER A 1 2 ? 24.891 6.578 8.545 1.00 0.00 2 SER A CA 9
ATOM 11570 C C . SER A 1 2 ? 23.940 6.921 9.688 1.00 0.00 2 SER A C 9
ATOM 11571 O O . SER A 1 2 ? 23.618 6.071 10.519 1.00 0.00 2 SER A O 9
ATOM 11579 N N . SER A 1 3 ? 23.493 8.172 9.723 1.00 0.00 3 SER A N 9
ATOM 11580 C CA . SER A 1 3 ? 22.582 8.630 10.765 1.00 0.00 3 SER A CA 9
ATOM 11581 C C . SER A 1 3 ? 21.130 8.482 10.321 1.00 0.00 3 SER A C 9
ATOM 11582 O O . SER A 1 3 ? 20.324 7.843 10.997 1.00 0.00 3 SER A O 9
ATOM 11590 N N . GLY A 1 4 ? 20.803 9.078 9.178 1.00 0.00 4 GLY A N 9
ATOM 11591 C CA . GLY A 1 4 ? 19.449 9.002 8.662 1.00 0.00 4 GLY A CA 9
ATOM 11592 C C . GLY A 1 4 ? 19.189 10.015 7.565 1.00 0.00 4 GLY A C 9
ATOM 11593 O O . GLY A 1 4 ? 20.042 10.851 7.268 1.00 0.00 4 GLY A O 9
ATOM 11597 N N . SER A 1 5 ? 18.007 9.940 6.961 1.00 0.00 5 SER A N 9
ATOM 11598 C CA . SER A 1 5 ? 17.639 10.855 5.887 1.00 0.00 5 SER A CA 9
ATOM 11599 C C . SER A 1 5 ? 17.550 12.289 6.401 1.00 0.00 5 SER A C 9
ATOM 11600 O O . SER A 1 5 ? 16.491 12.739 6.837 1.00 0.00 5 SER A O 9
ATOM 11608 N N . SER A 1 6 ? 18.671 13.001 6.346 1.00 0.00 6 SER A N 9
ATOM 11609 C CA . SER A 1 6 ? 18.723 14.383 6.809 1.00 0.00 6 SER A CA 9
ATOM 11610 C C . SER A 1 6 ? 17.770 15.261 6.004 1.00 0.00 6 SER A C 9
ATOM 11611 O O . SER A 1 6 ? 17.482 14.981 4.841 1.00 0.00 6 SER A O 9
ATOM 11619 N N . GLY A 1 7 ? 17.284 16.327 6.632 1.00 0.00 7 GLY A N 9
ATOM 11620 C CA . GLY A 1 7 ? 16.369 17.231 5.960 1.00 0.00 7 GLY A CA 9
ATOM 11621 C C . GLY A 1 7 ? 15.158 17.567 6.809 1.00 0.00 7 GLY A C 9
ATOM 11622 O O . GLY A 1 7 ? 14.261 16.741 6.977 1.00 0.00 7 GLY A O 9
ATOM 11626 N N . SER A 1 8 ? 15.133 18.782 7.346 1.00 0.00 8 SER A N 9
ATOM 11627 C CA . SER A 1 8 ? 14.026 19.224 8.186 1.00 0.00 8 SER A CA 9
ATOM 11628 C C . SER A 1 8 ? 12.748 19.372 7.367 1.00 0.00 8 SER A C 9
ATOM 11629 O O . SER A 1 8 ? 12.476 20.435 6.810 1.00 0.00 8 SER A O 9
ATOM 11637 N N . GLN A 1 9 ? 11.967 18.298 7.299 1.00 0.00 9 GLN A N 9
ATOM 11638 C CA . GLN A 1 9 ? 10.718 18.309 6.547 1.00 0.00 9 GLN A CA 9
ATOM 11639 C C . GLN A 1 9 ? 9.909 19.564 6.854 1.00 0.00 9 GLN A C 9
ATOM 11640 O O . GLN A 1 9 ? 9.359 20.196 5.952 1.00 0.00 9 GLN A O 9
ATOM 11654 N N . GLY A 1 10 ? 9.840 19.921 8.133 1.00 0.00 10 GLY A N 9
ATOM 11655 C CA . GLY A 1 10 ? 9.095 21.099 8.536 1.00 0.00 10 GLY A CA 9
ATOM 11656 C C . GLY A 1 10 ? 7.656 21.066 8.061 1.00 0.00 10 GLY A C 9
ATOM 11657 O O . GLY A 1 10 ? 7.008 20.019 8.095 1.00 0.00 10 GLY A O 9
ATOM 11661 N N . ASP A 1 11 ? 7.153 22.213 7.619 1.00 0.00 11 ASP A N 9
ATOM 11662 C CA . ASP A 1 11 ? 5.781 22.311 7.136 1.00 0.00 11 ASP A CA 9
ATOM 11663 C C . ASP A 1 11 ? 5.714 22.057 5.633 1.00 0.00 11 ASP A C 9
ATOM 11664 O O . ASP A 1 11 ? 5.989 22.949 4.830 1.00 0.00 11 ASP A O 9
ATOM 11673 N N . CYS A 1 12 ? 5.349 20.835 5.261 1.00 0.00 12 CYS A N 9
ATOM 11674 C CA . CYS A 1 12 ? 5.248 20.462 3.855 1.00 0.00 12 CYS A CA 9
ATOM 11675 C C . CYS A 1 12 ? 3.797 20.500 3.385 1.00 0.00 12 CYS A C 9
ATOM 11676 O O . CYS A 1 12 ? 2.872 20.347 4.182 1.00 0.00 12 CYS A O 9
ATOM 11684 N N . SER A 1 13 ? 3.606 20.708 2.086 1.00 0.00 13 SER A N 9
ATOM 11685 C CA . SER A 1 13 ? 2.268 20.772 1.510 1.00 0.00 13 SER A CA 9
ATOM 11686 C C . SER A 1 13 ? 2.109 19.749 0.389 1.00 0.00 13 SER A C 9
ATOM 11687 O O . SER A 1 13 ? 1.457 20.015 -0.621 1.00 0.00 13 SER A O 9
ATOM 11695 N N . TYR A 1 14 ? 2.710 18.579 0.575 1.00 0.00 14 TYR A N 9
ATOM 11696 C CA . TYR A 1 14 ? 2.639 17.517 -0.421 1.00 0.00 14 TYR A CA 9
ATOM 11697 C C . TYR A 1 14 ? 2.585 16.146 0.248 1.00 0.00 14 TYR A C 9
ATOM 11698 O O . TYR A 1 14 ? 3.366 15.855 1.154 1.00 0.00 14 TYR A O 9
ATOM 11716 N N . SER A 1 15 ? 1.659 15.309 -0.207 1.00 0.00 15 SER A N 9
ATOM 11717 C CA . SER A 1 15 ? 1.501 13.970 0.348 1.00 0.00 15 SER A CA 9
ATOM 11718 C C . SER A 1 15 ? 2.545 13.017 -0.225 1.00 0.00 15 SER A C 9
ATOM 11719 O O . SER A 1 15 ? 2.208 12.025 -0.873 1.00 0.00 15 SER A O 9
ATOM 11727 N N . ARG A 1 16 ? 3.815 13.325 0.018 1.00 0.00 16 ARG A N 9
ATOM 11728 C CA . ARG A 1 16 ? 4.910 12.498 -0.475 1.00 0.00 16 ARG A CA 9
ATOM 11729 C C . ARG A 1 16 ? 5.168 11.323 0.464 1.00 0.00 16 ARG A C 9
ATOM 11730 O O . ARG A 1 16 ? 5.447 10.209 0.021 1.00 0.00 16 ARG A O 9
ATOM 11751 N N . THR A 1 17 ? 5.076 11.581 1.765 1.00 0.00 17 THR A N 9
ATOM 11752 C CA . THR A 1 17 ? 5.301 10.546 2.767 1.00 0.00 17 THR A CA 9
ATOM 11753 C C . THR A 1 17 ? 3.986 9.924 3.221 1.00 0.00 17 THR A C 9
ATOM 11754 O O . THR A 1 17 ? 3.827 9.567 4.388 1.00 0.00 17 THR A O 9
ATOM 11765 N N . ALA A 1 18 ? 3.045 9.797 2.291 1.00 0.00 18 ALA A N 9
ATOM 11766 C CA . ALA A 1 18 ? 1.743 9.215 2.595 1.00 0.00 18 ALA A CA 9
ATOM 11767 C C . ALA A 1 18 ? 1.803 7.691 2.567 1.00 0.00 18 ALA A C 9
ATOM 11768 O O . ALA A 1 18 ? 1.638 7.034 3.596 1.00 0.00 18 ALA A O 9
ATOM 11775 N N . LEU A 1 19 ? 2.040 7.135 1.385 1.00 0.00 19 LEU A N 9
ATOM 11776 C CA . LEU A 1 19 ? 2.121 5.687 1.222 1.00 0.00 19 LEU A CA 9
ATOM 11777 C C . LEU A 1 19 ? 3.073 5.077 2.246 1.00 0.00 19 LEU A C 9
ATOM 11778 O O . LEU A 1 19 ? 3.033 3.874 2.506 1.00 0.00 19 LEU A O 9
ATOM 11794 N N . TYR A 1 20 ? 3.926 5.914 2.825 1.00 0.00 20 TYR A N 9
ATOM 11795 C CA . TYR A 1 20 ? 4.889 5.458 3.821 1.00 0.00 20 TYR A CA 9
ATOM 11796 C C . TYR A 1 20 ? 4.320 5.593 5.230 1.00 0.00 20 TYR A C 9
ATOM 11797 O O . TYR A 1 20 ? 4.622 4.790 6.113 1.00 0.00 20 TYR A O 9
ATOM 11815 N N . ASP A 1 21 ? 3.495 6.614 5.432 1.00 0.00 21 ASP A N 9
ATOM 11816 C CA . ASP A 1 21 ? 2.882 6.856 6.733 1.00 0.00 21 ASP A CA 9
ATOM 11817 C C . ASP A 1 21 ? 1.802 5.819 7.026 1.00 0.00 21 ASP A C 9
ATOM 11818 O O . ASP A 1 21 ? 1.697 5.314 8.144 1.00 0.00 21 ASP A O 9
ATOM 11827 N N . LEU A 1 22 ? 1.000 5.507 6.014 1.00 0.00 22 LEU A N 9
ATOM 11828 C CA . LEU A 1 22 ? -0.074 4.531 6.162 1.00 0.00 22 LEU A CA 9
ATOM 11829 C C . LEU A 1 22 ? 0.452 3.229 6.758 1.00 0.00 22 LEU A C 9
ATOM 11830 O O . LEU A 1 22 ? -0.130 2.682 7.696 1.00 0.00 22 LEU A O 9
ATOM 11846 N N . LEU A 1 23 ? 1.557 2.737 6.208 1.00 0.00 23 LEU A N 9
ATOM 11847 C CA . LEU A 1 23 ? 2.164 1.500 6.687 1.00 0.00 23 LEU A CA 9
ATOM 11848 C C . LEU A 1 23 ? 3.078 1.767 7.878 1.00 0.00 23 LEU A C 9
ATOM 11849 O O . LEU A 1 23 ? 3.190 0.942 8.784 1.00 0.00 23 LEU A O 9
ATOM 11865 N N . GLY A 1 24 ? 3.728 2.926 7.871 1.00 0.00 24 GLY A N 9
ATOM 11866 C CA . GLY A 1 24 ? 4.622 3.283 8.957 1.00 0.00 24 GLY A CA 9
ATOM 11867 C C . GLY A 1 24 ? 6.069 2.952 8.650 1.00 0.00 24 GLY A C 9
ATOM 11868 O O . GLY A 1 24 ? 6.911 2.920 9.547 1.00 0.00 24 GLY A O 9
ATOM 11872 N N . VAL A 1 25 ? 6.360 2.704 7.377 1.00 0.00 25 VAL A N 9
ATOM 11873 C CA . VAL A 1 25 ? 7.715 2.373 6.952 1.00 0.00 25 VAL A CA 9
ATOM 11874 C C . VAL A 1 25 ? 8.462 3.616 6.483 1.00 0.00 25 VAL A C 9
ATOM 11875 O O . VAL A 1 25 ? 7.875 4.565 5.963 1.00 0.00 25 VAL A O 9
ATOM 11888 N N . PRO A 1 26 ? 9.791 3.613 6.668 1.00 0.00 26 PRO A N 9
ATOM 11889 C CA . PRO A 1 26 ? 10.649 4.733 6.269 1.00 0.00 26 PRO A CA 9
ATOM 11890 C C . PRO A 1 26 ? 10.762 4.865 4.754 1.00 0.00 26 PRO A C 9
ATOM 11891 O O . PRO A 1 26 ? 10.246 4.033 4.009 1.00 0.00 26 PRO A O 9
ATOM 11902 N N . SER A 1 27 ? 11.440 5.916 4.306 1.00 0.00 27 SER A N 9
ATOM 11903 C CA . SER A 1 27 ? 11.618 6.159 2.879 1.00 0.00 27 SER A CA 9
ATOM 11904 C C . SER A 1 27 ? 12.572 5.136 2.269 1.00 0.00 27 SER A C 9
ATOM 11905 O O . SER A 1 27 ? 12.548 4.889 1.063 1.00 0.00 27 SER A O 9
ATOM 11913 N N . THR A 1 28 ? 13.413 4.544 3.111 1.00 0.00 28 THR A N 9
ATOM 11914 C CA . THR A 1 28 ? 14.375 3.549 2.656 1.00 0.00 28 THR A CA 9
ATOM 11915 C C . THR A 1 28 ? 14.056 2.173 3.230 1.00 0.00 28 THR A C 9
ATOM 11916 O O . THR A 1 28 ? 14.926 1.305 3.307 1.00 0.00 28 THR A O 9
ATOM 11927 N N . ALA A 1 29 ? 12.804 1.980 3.630 1.00 0.00 29 ALA A N 9
ATOM 11928 C CA . ALA A 1 29 ? 12.370 0.707 4.193 1.00 0.00 29 ALA A CA 9
ATOM 11929 C C . ALA A 1 29 ? 12.694 -0.449 3.253 1.00 0.00 29 ALA A C 9
ATOM 11930 O O . ALA A 1 29 ? 13.171 -0.241 2.137 1.00 0.00 29 ALA A O 9
ATOM 11937 N N . THR A 1 30 ? 12.432 -1.669 3.711 1.00 0.00 30 THR A N 9
ATOM 11938 C CA . THR A 1 30 ? 12.697 -2.858 2.911 1.00 0.00 30 THR A CA 9
ATOM 11939 C C . THR A 1 30 ? 11.437 -3.699 2.742 1.00 0.00 30 THR A C 9
ATOM 11940 O O . THR A 1 30 ? 10.509 -3.610 3.544 1.00 0.00 30 THR A O 9
ATOM 11951 N N . GLN A 1 31 ? 11.413 -4.515 1.693 1.00 0.00 31 GLN A N 9
ATOM 11952 C CA . GLN A 1 31 ? 10.265 -5.372 1.419 1.00 0.00 31 GLN A CA 9
ATOM 11953 C C . GLN A 1 31 ? 9.738 -6.004 2.703 1.00 0.00 31 GLN A C 9
ATOM 11954 O O . GLN A 1 31 ? 8.529 -6.129 2.894 1.00 0.00 31 GLN A O 9
ATOM 11968 N N . ALA A 1 32 ? 10.654 -6.399 3.581 1.00 0.00 32 ALA A N 9
ATOM 11969 C CA . ALA A 1 32 ? 10.282 -7.016 4.848 1.00 0.00 32 ALA A CA 9
ATOM 11970 C C . ALA A 1 32 ? 9.350 -6.110 5.647 1.00 0.00 32 ALA A C 9
ATOM 11971 O O . ALA A 1 32 ? 8.351 -6.567 6.202 1.00 0.00 32 ALA A O 9
ATOM 11978 N N . GLN A 1 33 ? 9.685 -4.825 5.701 1.00 0.00 33 GLN A N 9
ATOM 11979 C CA . GLN A 1 33 ? 8.879 -3.856 6.434 1.00 0.00 33 GLN A CA 9
ATOM 11980 C C . GLN A 1 33 ? 7.604 -3.518 5.667 1.00 0.00 33 GLN A C 9
ATOM 11981 O O . GLN A 1 33 ? 6.497 -3.718 6.166 1.00 0.00 33 GLN A O 9
ATOM 11995 N N . ILE A 1 34 ? 7.769 -3.005 4.453 1.00 0.00 34 ILE A N 9
ATOM 11996 C CA . ILE A 1 34 ? 6.632 -2.640 3.617 1.00 0.00 34 ILE A CA 9
ATOM 11997 C C . ILE A 1 34 ? 5.591 -3.753 3.589 1.00 0.00 34 ILE A C 9
ATOM 11998 O O . ILE A 1 34 ? 4.399 -3.500 3.411 1.00 0.00 34 ILE A O 9
ATOM 12014 N N . LYS A 1 35 ? 6.048 -4.988 3.768 1.00 0.00 35 LYS A N 9
ATOM 12015 C CA . LYS A 1 35 ? 5.157 -6.142 3.767 1.00 0.00 35 LYS A CA 9
ATOM 12016 C C . LYS A 1 35 ? 4.482 -6.309 5.125 1.00 0.00 35 LYS A C 9
ATOM 12017 O O . LYS A 1 35 ? 3.261 -6.204 5.239 1.00 0.00 35 LYS A O 9
ATOM 12036 N N . ALA A 1 36 ? 5.284 -6.570 6.151 1.00 0.00 36 ALA A N 9
ATOM 12037 C CA . ALA A 1 36 ? 4.765 -6.748 7.501 1.00 0.00 36 ALA A CA 9
ATOM 12038 C C . ALA A 1 36 ? 3.785 -5.637 7.864 1.00 0.00 36 ALA A C 9
ATOM 12039 O O . ALA A 1 36 ? 2.798 -5.869 8.561 1.00 0.00 36 ALA A O 9
ATOM 12046 N N . ALA A 1 37 ? 4.066 -4.428 7.387 1.00 0.00 37 ALA A N 9
ATOM 12047 C CA . ALA A 1 37 ? 3.208 -3.282 7.659 1.00 0.00 37 ALA A CA 9
ATOM 12048 C C . ALA A 1 37 ? 1.813 -3.488 7.079 1.00 0.00 37 ALA A C 9
ATOM 12049 O O . ALA A 1 37 ? 0.835 -3.606 7.817 1.00 0.00 37 ALA A O 9
ATOM 12056 N N . TYR A 1 38 ? 1.729 -3.531 5.754 1.00 0.00 38 TYR A N 9
ATOM 12057 C CA . TYR A 1 38 ? 0.453 -3.720 5.075 1.00 0.00 38 TYR A CA 9
ATOM 12058 C C . TYR A 1 38 ? -0.370 -4.810 5.756 1.00 0.00 38 TYR A C 9
ATOM 12059 O O . TYR A 1 38 ? -1.599 -4.750 5.783 1.00 0.00 38 TYR A O 9
ATOM 12077 N N . TYR A 1 39 ? 0.318 -5.804 6.306 1.00 0.00 39 TYR A N 9
ATOM 12078 C CA . TYR A 1 39 ? -0.347 -6.910 6.985 1.00 0.00 39 TYR A CA 9
ATOM 12079 C C . TYR A 1 39 ? -0.919 -6.460 8.326 1.00 0.00 39 TYR A C 9
ATOM 12080 O O . TYR A 1 39 ? -2.136 -6.397 8.505 1.00 0.00 39 TYR A O 9
ATOM 12098 N N . ARG A 1 40 ? -0.032 -6.147 9.265 1.00 0.00 40 ARG A N 9
ATOM 12099 C CA . ARG A 1 40 ? -0.447 -5.703 10.590 1.00 0.00 40 ARG A CA 9
ATOM 12100 C C . ARG A 1 40 ? -1.518 -4.620 10.490 1.00 0.00 40 ARG A C 9
ATOM 12101 O O . ARG A 1 40 ? -2.280 -4.399 11.431 1.00 0.00 40 ARG A O 9
ATOM 12122 N N . GLN A 1 41 ? -1.568 -3.948 9.345 1.00 0.00 41 GLN A N 9
ATOM 12123 C CA . GLN A 1 41 ? -2.544 -2.888 9.123 1.00 0.00 41 GLN A CA 9
ATOM 12124 C C . GLN A 1 41 ? -3.956 -3.457 9.038 1.00 0.00 41 GLN A C 9
ATOM 12125 O O . GLN A 1 41 ? -4.810 -3.154 9.873 1.00 0.00 41 GLN A O 9
ATOM 12139 N N . CYS A 1 42 ? -4.196 -4.283 8.025 1.00 0.00 42 CYS A N 9
ATOM 12140 C CA . CYS A 1 42 ? -5.506 -4.894 7.830 1.00 0.00 42 CYS A CA 9
ATOM 12141 C C . CYS A 1 42 ? -6.101 -5.340 9.162 1.00 0.00 42 CYS A C 9
ATOM 12142 O O . CYS A 1 42 ? -7.258 -5.048 9.466 1.00 0.00 42 CYS A O 9
ATOM 12150 N N . PHE A 1 43 ? -5.303 -6.051 9.952 1.00 0.00 43 PHE A N 9
ATOM 12151 C CA . PHE A 1 43 ? -5.752 -6.540 11.250 1.00 0.00 43 PHE A CA 9
ATOM 12152 C C . PHE A 1 43 ? -6.533 -5.463 11.998 1.00 0.00 43 PHE A C 9
ATOM 12153 O O . PHE A 1 43 ? -7.621 -5.715 12.516 1.00 0.00 43 PHE A O 9
ATOM 12170 N N . LEU A 1 44 ? -5.969 -4.261 12.049 1.00 0.00 44 LEU A N 9
ATOM 12171 C CA . LEU A 1 44 ? -6.610 -3.144 12.733 1.00 0.00 44 LEU A CA 9
ATOM 12172 C C . LEU A 1 44 ? -8.061 -2.993 12.288 1.00 0.00 44 LEU A C 9
ATOM 12173 O O . LEU A 1 44 ? -8.930 -2.627 13.080 1.00 0.00 44 LEU A O 9
ATOM 12189 N N . TYR A 1 45 ? -8.317 -3.280 11.016 1.00 0.00 45 TYR A N 9
ATOM 12190 C CA . TYR A 1 45 ? -9.663 -3.176 10.465 1.00 0.00 45 TYR A CA 9
ATOM 12191 C C . TYR A 1 45 ? -10.066 -4.471 9.766 1.00 0.00 45 TYR A C 9
ATOM 12192 O O . TYR A 1 45 ? -9.528 -4.816 8.714 1.00 0.00 45 TYR A O 9
ATOM 12210 N N . HIS A 1 46 ? -11.019 -5.184 10.360 1.00 0.00 46 HIS A N 9
ATOM 12211 C CA . HIS A 1 46 ? -11.497 -6.440 9.795 1.00 0.00 46 HIS A CA 9
ATOM 12212 C C . HIS A 1 46 ? -12.987 -6.361 9.477 1.00 0.00 46 HIS A C 9
ATOM 12213 O O . HIS A 1 46 ? -13.745 -5.629 10.115 1.00 0.00 46 HIS A O 9
ATOM 12227 N N . PRO A 1 47 ? -13.419 -7.130 8.467 1.00 0.00 47 PRO A N 9
ATOM 12228 C CA . PRO A 1 47 ? -14.821 -7.164 8.041 1.00 0.00 47 PRO A CA 9
ATOM 12229 C C . PRO A 1 47 ? -15.723 -7.838 9.069 1.00 0.00 47 PRO A C 9
ATOM 12230 O O . PRO A 1 47 ? -16.947 -7.711 9.014 1.00 0.00 47 PRO A O 9
ATOM 12241 N N . ASP A 1 48 ? -15.112 -8.553 10.007 1.00 0.00 48 ASP A N 9
ATOM 12242 C CA . ASP A 1 48 ? -15.860 -9.246 11.049 1.00 0.00 48 ASP A CA 9
ATOM 12243 C C . ASP A 1 48 ? -16.501 -8.250 12.011 1.00 0.00 48 ASP A C 9
ATOM 12244 O O . ASP A 1 48 ? -17.712 -8.275 12.231 1.00 0.00 48 ASP A O 9
ATOM 12253 N N . ARG A 1 49 ? -15.680 -7.375 12.583 1.00 0.00 49 ARG A N 9
ATOM 12254 C CA . ARG A 1 49 ? -16.166 -6.373 13.524 1.00 0.00 49 ARG A CA 9
ATOM 12255 C C . ARG A 1 49 ? -16.922 -5.266 12.795 1.00 0.00 49 ARG A C 9
ATOM 12256 O O . ARG A 1 49 ? -18.119 -5.075 13.007 1.00 0.00 49 ARG A O 9
ATOM 12277 N N . ASN A 1 50 ? -16.215 -4.538 11.937 1.00 0.00 50 ASN A N 9
ATOM 12278 C CA . ASN A 1 50 ? -16.819 -3.449 11.178 1.00 0.00 50 ASN A CA 9
ATOM 12279 C C . ASN A 1 50 ? -18.032 -3.940 10.394 1.00 0.00 50 ASN A C 9
ATOM 12280 O O . ASN A 1 50 ? -17.918 -4.321 9.229 1.00 0.00 50 ASN A O 9
ATOM 12291 N N . SER A 1 51 ? -19.193 -3.928 11.041 1.00 0.00 51 SER A N 9
ATOM 12292 C CA . SER A 1 51 ? -20.427 -4.375 10.406 1.00 0.00 51 SER A CA 9
ATOM 12293 C C . SER A 1 51 ? -20.603 -3.720 9.039 1.00 0.00 51 SER A C 9
ATOM 12294 O O . SER A 1 51 ? -20.894 -4.391 8.050 1.00 0.00 51 SER A O 9
ATOM 12302 N N . GLY A 1 52 ? -20.423 -2.403 8.993 1.00 0.00 52 GLY A N 9
ATOM 12303 C CA . GLY A 1 52 ? -20.565 -1.679 7.744 1.00 0.00 52 GLY A CA 9
ATOM 12304 C C . GLY A 1 52 ? -20.090 -0.243 7.849 1.00 0.00 52 GLY A C 9
ATOM 12305 O O . GLY A 1 52 ? -20.793 0.682 7.442 1.00 0.00 52 GLY A O 9
ATOM 12309 N N . SER A 1 53 ? -18.895 -0.056 8.399 1.00 0.00 53 SER A N 9
ATOM 12310 C CA . SER A 1 53 ? -18.329 1.278 8.562 1.00 0.00 53 SER A CA 9
ATOM 12311 C C . SER A 1 53 ? -17.986 1.892 7.208 1.00 0.00 53 SER A C 9
ATOM 12312 O O . SER A 1 53 ? -17.261 1.298 6.411 1.00 0.00 53 SER A O 9
ATOM 12320 N N . ALA A 1 54 ? -18.513 3.086 6.956 1.00 0.00 54 ALA A N 9
ATOM 12321 C CA . ALA A 1 54 ? -18.262 3.782 5.700 1.00 0.00 54 ALA A CA 9
ATOM 12322 C C . ALA A 1 54 ? -16.802 4.211 5.592 1.00 0.00 54 ALA A C 9
ATOM 12323 O O . ALA A 1 54 ? -16.168 4.026 4.555 1.00 0.00 54 ALA A O 9
ATOM 12330 N N . GLU A 1 55 ? -16.277 4.784 6.671 1.00 0.00 55 GLU A N 9
ATOM 12331 C CA . GLU A 1 55 ? -14.893 5.240 6.695 1.00 0.00 55 GLU A CA 9
ATOM 12332 C C . GLU A 1 55 ? -13.934 4.083 6.430 1.00 0.00 55 GLU A C 9
ATOM 12333 O O . GLU A 1 55 ? -13.133 4.128 5.497 1.00 0.00 55 GLU A O 9
ATOM 12345 N N . ALA A 1 56 ? -14.022 3.047 7.258 1.00 0.00 56 ALA A N 9
ATOM 12346 C CA . ALA A 1 56 ? -13.165 1.877 7.113 1.00 0.00 56 ALA A CA 9
ATOM 12347 C C . ALA A 1 56 ? -12.900 1.570 5.643 1.00 0.00 56 ALA A C 9
ATOM 12348 O O . ALA A 1 56 ? -11.783 1.216 5.265 1.00 0.00 56 ALA A O 9
ATOM 12355 N N . ALA A 1 57 ? -13.933 1.708 4.818 1.00 0.00 57 ALA A N 9
ATOM 12356 C CA . ALA A 1 57 ? -13.810 1.446 3.390 1.00 0.00 57 ALA A CA 9
ATOM 12357 C C . ALA A 1 57 ? -12.772 2.363 2.751 1.00 0.00 57 ALA A C 9
ATOM 12358 O O . ALA A 1 57 ? -11.715 1.909 2.315 1.00 0.00 57 ALA A O 9
ATOM 12365 N N . GLU A 1 58 ? -13.083 3.655 2.698 1.00 0.00 58 GLU A N 9
ATOM 12366 C CA . GLU A 1 58 ? -12.176 4.634 2.111 1.00 0.00 58 GLU A CA 9
ATOM 12367 C C . GLU A 1 58 ? -10.763 4.467 2.663 1.00 0.00 58 GLU A C 9
ATOM 12368 O O . GLU A 1 58 ? -9.780 4.631 1.940 1.00 0.00 58 GLU A O 9
ATOM 12380 N N . ARG A 1 59 ? -10.671 4.142 3.948 1.00 0.00 59 ARG A N 9
ATOM 12381 C CA . ARG A 1 59 ? -9.379 3.955 4.598 1.00 0.00 59 ARG A CA 9
ATOM 12382 C C . ARG A 1 59 ? -8.773 2.605 4.224 1.00 0.00 59 ARG A C 9
ATOM 12383 O O . ARG A 1 59 ? -7.552 2.448 4.194 1.00 0.00 59 ARG A O 9
ATOM 12404 N N . PHE A 1 60 ? -9.634 1.633 3.941 1.00 0.00 60 PHE A N 9
ATOM 12405 C CA . PHE A 1 60 ? -9.184 0.297 3.571 1.00 0.00 60 PHE A CA 9
ATOM 12406 C C . PHE A 1 60 ? -8.507 0.310 2.204 1.00 0.00 60 PHE A C 9
ATOM 12407 O O . PHE A 1 60 ? -7.429 -0.259 2.026 1.00 0.00 60 PHE A O 9
ATOM 12424 N N . THR A 1 61 ? -9.146 0.964 1.239 1.00 0.00 61 THR A N 9
ATOM 12425 C CA . THR A 1 61 ? -8.608 1.050 -0.112 1.00 0.00 61 THR A CA 9
ATOM 12426 C C . THR A 1 61 ? -7.270 1.781 -0.125 1.00 0.00 61 THR A C 9
ATOM 12427 O O . THR A 1 61 ? -6.347 1.392 -0.841 1.00 0.00 61 THR A O 9
ATOM 12438 N N . ARG A 1 62 ? -7.173 2.841 0.670 1.00 0.00 62 ARG A N 9
ATOM 12439 C CA . ARG A 1 62 ? -5.947 3.626 0.749 1.00 0.00 62 ARG A CA 9
ATOM 12440 C C . ARG A 1 62 ? -4.768 2.753 1.170 1.00 0.00 62 ARG A C 9
ATOM 12441 O O . ARG A 1 62 ? -3.683 2.839 0.594 1.00 0.00 62 ARG A O 9
ATOM 12462 N N . ILE A 1 63 ? -4.989 1.915 2.177 1.00 0.00 63 ILE A N 9
ATOM 12463 C CA . ILE A 1 63 ? -3.945 1.027 2.674 1.00 0.00 63 ILE A CA 9
ATOM 12464 C C . ILE A 1 63 ? -3.390 0.152 1.555 1.00 0.00 63 ILE A C 9
ATOM 12465 O O . ILE A 1 63 ? -2.177 -0.007 1.422 1.00 0.00 63 ILE A O 9
ATOM 12481 N N . SER A 1 64 ? -4.287 -0.413 0.753 1.00 0.00 64 SER A N 9
ATOM 12482 C CA . SER A 1 64 ? -3.887 -1.274 -0.354 1.00 0.00 64 SER A CA 9
ATOM 12483 C C . SER A 1 64 ? -2.952 -0.536 -1.307 1.00 0.00 64 SER A C 9
ATOM 12484 O O . SER A 1 64 ? -1.893 -1.044 -1.671 1.00 0.00 64 SER A O 9
ATOM 12492 N N . GLN A 1 65 ? -3.354 0.667 -1.706 1.00 0.00 65 GLN A N 9
ATOM 12493 C CA . GLN A 1 65 ? -2.553 1.476 -2.617 1.00 0.00 65 GLN A CA 9
ATOM 12494 C C . GLN A 1 65 ? -1.085 1.469 -2.204 1.00 0.00 65 GLN A C 9
ATOM 12495 O O . GLN A 1 65 ? -0.203 1.195 -3.017 1.00 0.00 65 GLN A O 9
ATOM 12509 N N . ALA A 1 66 ? -0.831 1.774 -0.936 1.00 0.00 66 ALA A N 9
ATOM 12510 C CA . ALA A 1 66 ? 0.530 1.801 -0.415 1.00 0.00 66 ALA A CA 9
ATOM 12511 C C . ALA A 1 66 ? 1.305 0.558 -0.838 1.00 0.00 66 ALA A C 9
ATOM 12512 O O . ALA A 1 66 ? 2.511 0.618 -1.078 1.00 0.00 66 ALA A O 9
ATOM 12519 N N . TYR A 1 67 ? 0.605 -0.568 -0.926 1.00 0.00 67 TYR A N 9
ATOM 12520 C CA . TYR A 1 67 ? 1.229 -1.827 -1.317 1.00 0.00 67 TYR A CA 9
ATOM 12521 C C . TYR A 1 67 ? 1.227 -1.987 -2.834 1.00 0.00 67 TYR A C 9
ATOM 12522 O O . TYR A 1 67 ? 1.251 -3.104 -3.352 1.00 0.00 67 TYR A O 9
ATOM 12540 N N . VAL A 1 68 ? 1.199 -0.862 -3.542 1.00 0.00 68 VAL A N 9
ATOM 12541 C CA . VAL A 1 68 ? 1.196 -0.876 -5.000 1.00 0.00 68 VAL A CA 9
ATOM 12542 C C . VAL A 1 68 ? 2.327 -0.021 -5.560 1.00 0.00 68 VAL A C 9
ATOM 12543 O O . VAL A 1 68 ? 3.169 -0.505 -6.316 1.00 0.00 68 VAL A O 9
ATOM 12556 N N . VAL A 1 69 ? 2.341 1.254 -5.183 1.00 0.00 69 VAL A N 9
ATOM 12557 C CA . VAL A 1 69 ? 3.370 2.177 -5.646 1.00 0.00 69 VAL A CA 9
ATOM 12558 C C . VAL A 1 69 ? 4.741 1.788 -5.104 1.00 0.00 69 VAL A C 9
ATOM 12559 O O . VAL A 1 69 ? 5.756 1.944 -5.784 1.00 0.00 69 VAL A O 9
ATOM 12572 N N . LEU A 1 70 ? 4.764 1.281 -3.876 1.00 0.00 70 LEU A N 9
ATOM 12573 C CA . LEU A 1 70 ? 6.011 0.869 -3.242 1.00 0.00 70 LEU A CA 9
ATOM 12574 C C . LEU A 1 70 ? 6.217 -0.637 -3.373 1.00 0.00 70 LEU A C 9
ATOM 12575 O O . LEU A 1 70 ? 7.346 -1.124 -3.348 1.00 0.00 70 LEU A O 9
ATOM 12591 N N . GLY A 1 71 ? 5.116 -1.369 -3.516 1.00 0.00 71 GLY A N 9
ATOM 12592 C CA . GLY A 1 71 ? 5.198 -2.812 -3.651 1.00 0.00 71 GLY A CA 9
ATOM 12593 C C . GLY A 1 71 ? 6.258 -3.242 -4.645 1.00 0.00 71 GLY A C 9
ATOM 12594 O O . GLY A 1 71 ? 6.783 -4.352 -4.562 1.00 0.00 71 GLY A O 9
ATOM 12598 N N . SER A 1 72 ? 6.574 -2.361 -5.590 1.00 0.00 72 SER A N 9
ATOM 12599 C CA . SER A 1 72 ? 7.575 -2.658 -6.608 1.00 0.00 72 SER A CA 9
ATOM 12600 C C . SER A 1 72 ? 8.728 -1.662 -6.542 1.00 0.00 72 SER A C 9
ATOM 12601 O O . SER A 1 72 ? 8.520 -0.450 -6.600 1.00 0.00 72 SER A O 9
ATOM 12609 N N . ALA A 1 73 ? 9.945 -2.182 -6.421 1.00 0.00 73 ALA A N 9
ATOM 12610 C CA . ALA A 1 73 ? 11.132 -1.339 -6.349 1.00 0.00 73 ALA A CA 9
ATOM 12611 C C . ALA A 1 73 ? 11.181 -0.359 -7.516 1.00 0.00 73 ALA A C 9
ATOM 12612 O O . ALA A 1 73 ? 11.452 0.828 -7.334 1.00 0.00 73 ALA A O 9
ATOM 12619 N N . THR A 1 74 ? 10.919 -0.864 -8.718 1.00 0.00 74 THR A N 9
ATOM 12620 C CA . THR A 1 74 ? 10.935 -0.034 -9.916 1.00 0.00 74 THR A CA 9
ATOM 12621 C C . THR A 1 74 ? 10.095 1.224 -9.724 1.00 0.00 74 THR A C 9
ATOM 12622 O O . THR A 1 74 ? 10.594 2.342 -9.855 1.00 0.00 74 THR A O 9
ATOM 12633 N N . LEU A 1 75 ? 8.817 1.034 -9.414 1.00 0.00 75 LEU A N 9
ATOM 12634 C CA . LEU A 1 75 ? 7.906 2.154 -9.204 1.00 0.00 75 LEU A CA 9
ATOM 12635 C C . LEU A 1 75 ? 8.548 3.219 -8.319 1.00 0.00 75 LEU A C 9
ATOM 12636 O O . LEU A 1 75 ? 8.654 4.382 -8.709 1.00 0.00 75 LEU A O 9
ATOM 12652 N N . ARG A 1 76 ? 8.976 2.812 -7.129 1.00 0.00 76 ARG A N 9
ATOM 12653 C CA . ARG A 1 76 ? 9.608 3.731 -6.190 1.00 0.00 76 ARG A CA 9
ATOM 12654 C C . ARG A 1 76 ? 10.549 4.689 -6.916 1.00 0.00 76 ARG A C 9
ATOM 12655 O O . ARG A 1 76 ? 10.480 5.903 -6.728 1.00 0.00 76 ARG A O 9
ATOM 12676 N N . ARG A 1 77 ? 11.426 4.133 -7.744 1.00 0.00 77 ARG A N 9
ATOM 12677 C CA . ARG A 1 77 ? 12.382 4.937 -8.497 1.00 0.00 77 ARG A CA 9
ATOM 12678 C C . ARG A 1 77 ? 11.661 5.898 -9.439 1.00 0.00 77 ARG A C 9
ATOM 12679 O O . ARG A 1 77 ? 12.122 7.014 -9.676 1.00 0.00 77 ARG A O 9
ATOM 12700 N N . LYS A 1 78 ? 10.528 5.455 -9.973 1.00 0.00 78 LYS A N 9
ATOM 12701 C CA . LYS A 1 78 ? 9.742 6.275 -10.888 1.00 0.00 78 LYS A CA 9
ATOM 12702 C C . LYS A 1 78 ? 9.185 7.504 -10.176 1.00 0.00 78 LYS A C 9
ATOM 12703 O O . LYS A 1 78 ? 9.593 8.632 -10.455 1.00 0.00 78 LYS A O 9
ATOM 12722 N N . TYR A 1 79 ? 8.254 7.278 -9.256 1.00 0.00 79 TYR A N 9
ATOM 12723 C CA . TYR A 1 79 ? 7.641 8.368 -8.506 1.00 0.00 79 TYR A CA 9
ATOM 12724 C C . TYR A 1 79 ? 8.703 9.316 -7.958 1.00 0.00 79 TYR A C 9
ATOM 12725 O O . TYR A 1 79 ? 8.484 10.524 -7.865 1.00 0.00 79 TYR A O 9
ATOM 12743 N N . ASP A 1 80 ? 9.854 8.760 -7.597 1.00 0.00 80 ASP A N 9
ATOM 12744 C CA . ASP A 1 80 ? 10.952 9.555 -7.059 1.00 0.00 80 ASP A CA 9
ATOM 12745 C C . ASP A 1 80 ? 11.317 10.690 -8.010 1.00 0.00 80 ASP A C 9
ATOM 12746 O O . ASP A 1 80 ? 11.579 11.814 -7.580 1.00 0.00 80 ASP A O 9
ATOM 12755 N N . ARG A 1 81 ? 11.334 10.389 -9.304 1.00 0.00 81 ARG A N 9
ATOM 12756 C CA . ARG A 1 81 ? 11.670 11.384 -10.316 1.00 0.00 81 ARG A CA 9
ATOM 12757 C C . ARG A 1 81 ? 10.419 11.853 -11.054 1.00 0.00 81 ARG A C 9
ATOM 12758 O O . ARG A 1 81 ? 10.500 12.636 -11.998 1.00 0.00 81 ARG A O 9
ATOM 12779 N N . GLY A 1 82 ? 9.262 11.366 -10.615 1.00 0.00 82 GLY A N 9
ATOM 12780 C CA . GLY A 1 82 ? 8.011 11.745 -11.245 1.00 0.00 82 GLY A CA 9
ATOM 12781 C C . GLY A 1 82 ? 7.797 11.051 -12.575 1.00 0.00 82 GLY A C 9
ATOM 12782 O O . GLY A 1 82 ? 7.140 11.590 -13.467 1.00 0.00 82 GLY A O 9
ATOM 12786 N N . LEU A 1 83 ? 8.355 9.853 -12.711 1.00 0.00 83 LEU A N 9
ATOM 12787 C CA . LEU A 1 83 ? 8.224 9.084 -13.944 1.00 0.00 83 LEU A CA 9
ATOM 12788 C C . LEU A 1 83 ? 6.936 8.267 -13.942 1.00 0.00 83 LEU A C 9
ATOM 12789 O O . LEU A 1 83 ? 6.494 7.783 -14.985 1.00 0.00 83 LEU A O 9
ATOM 12805 N N . LEU A 1 84 ? 6.336 8.120 -12.766 1.00 0.00 84 LEU A N 9
ATOM 12806 C CA . LEU A 1 84 ? 5.097 7.364 -12.628 1.00 0.00 84 LEU A CA 9
ATOM 12807 C C . LEU A 1 84 ? 3.928 8.115 -13.257 1.00 0.00 84 LEU A C 9
ATOM 12808 O O . LEU A 1 84 ? 3.630 9.248 -12.880 1.00 0.00 84 LEU A O 9
ATOM 12824 N N . SER A 1 85 ? 3.268 7.475 -14.217 1.00 0.00 85 SER A N 9
ATOM 12825 C CA . SER A 1 85 ? 2.132 8.084 -14.900 1.00 0.00 85 SER A CA 9
ATOM 12826 C C . SER A 1 85 ? 0.821 7.700 -14.221 1.00 0.00 85 SER A C 9
ATOM 12827 O O . SER A 1 85 ? 0.724 6.654 -13.579 1.00 0.00 85 SER A O 9
ATOM 12835 N N . ASP A 1 86 ? -0.186 8.554 -14.369 1.00 0.00 86 ASP A N 9
ATOM 12836 C CA . ASP A 1 86 ? -1.493 8.305 -13.771 1.00 0.00 86 ASP A CA 9
ATOM 12837 C C . ASP A 1 86 ? -1.991 6.904 -14.115 1.00 0.00 86 ASP A C 9
ATOM 12838 O O . ASP A 1 86 ? -2.497 6.187 -13.253 1.00 0.00 86 ASP A O 9
ATOM 12847 N N . GLU A 1 87 ? -1.843 6.523 -15.380 1.00 0.00 87 GLU A N 9
ATOM 12848 C CA . GLU A 1 87 ? -2.279 5.209 -15.837 1.00 0.00 87 GLU A CA 9
ATOM 12849 C C . GLU A 1 87 ? -1.826 4.119 -14.870 1.00 0.00 87 GLU A C 9
ATOM 12850 O O . GLU A 1 87 ? -2.557 3.163 -14.610 1.00 0.00 87 GLU A O 9
ATOM 12862 N N . ASP A 1 88 ? -0.617 4.270 -14.342 1.00 0.00 88 ASP A N 9
ATOM 12863 C CA . ASP A 1 88 ? -0.065 3.300 -13.403 1.00 0.00 88 ASP A CA 9
ATOM 12864 C C . ASP A 1 88 ? -0.801 3.356 -12.068 1.00 0.00 88 ASP A C 9
ATOM 12865 O O . ASP A 1 88 ? -1.153 2.323 -11.497 1.00 0.00 88 ASP A O 9
ATOM 12874 N N . LEU A 1 89 ? -1.030 4.568 -11.576 1.00 0.00 89 LEU A N 9
ATOM 12875 C CA . LEU A 1 89 ? -1.724 4.760 -10.307 1.00 0.00 89 LEU A CA 9
ATOM 12876 C C . LEU A 1 89 ? -3.078 4.058 -10.315 1.00 0.00 89 LEU A C 9
ATOM 12877 O O . LEU A 1 89 ? -3.342 3.188 -9.484 1.00 0.00 89 LEU A O 9
ATOM 12893 N N . ARG A 1 90 ? -3.931 4.440 -11.259 1.00 0.00 90 ARG A N 9
ATOM 12894 C CA . ARG A 1 90 ? -5.258 3.846 -11.376 1.00 0.00 90 ARG A CA 9
ATOM 12895 C C . ARG A 1 90 ? -5.180 2.462 -12.014 1.00 0.00 90 ARG A C 9
ATOM 12896 O O . ARG A 1 90 ? -5.844 1.526 -11.573 1.00 0.00 90 ARG A O 9
ATOM 12917 N N . GLY A 1 91 ? -4.363 2.342 -13.056 1.00 0.00 91 GLY A N 9
ATOM 12918 C CA . GLY A 1 91 ? -4.214 1.070 -13.738 1.00 0.00 91 GLY A CA 9
ATOM 12919 C C . GLY A 1 91 ? -5.500 0.268 -13.758 1.00 0.00 91 GLY A C 9
ATOM 12920 O O . GLY A 1 91 ? -6.366 0.464 -14.610 1.00 0.00 91 GLY A O 9
ATOM 12924 N N . PRO A 1 92 ? -5.637 -0.661 -12.800 1.00 0.00 92 PRO A N 9
ATOM 12925 C CA . PRO A 1 92 ? -6.824 -1.515 -12.690 1.00 0.00 92 PRO A CA 9
ATOM 12926 C C . PRO A 1 92 ? -8.059 -0.738 -12.249 1.00 0.00 92 PRO A C 9
ATOM 12927 O O . PRO A 1 92 ? -7.951 0.297 -11.592 1.00 0.00 92 PRO A O 9
ATOM 12938 N N . GLY A 1 93 ? -9.233 -1.243 -12.614 1.00 0.00 93 GLY A N 9
ATOM 12939 C CA . GLY A 1 93 ? -10.472 -0.583 -12.246 1.00 0.00 93 GLY A CA 9
ATOM 12940 C C . GLY A 1 93 ? -10.854 0.516 -13.218 1.00 0.00 93 GLY A C 9
ATOM 12941 O O . GLY A 1 93 ? -11.633 0.291 -14.145 1.00 0.00 93 GLY A O 9
ATOM 12945 N N . SER A 1 94 ? -10.305 1.708 -13.007 1.00 0.00 94 SER A N 9
ATOM 12946 C CA . SER A 1 94 ? -10.597 2.847 -13.869 1.00 0.00 94 SER A CA 9
ATOM 12947 C C . SER A 1 94 ? -12.088 3.169 -13.857 1.00 0.00 94 SER A C 9
ATOM 12948 O O . SER A 1 94 ? -12.683 3.448 -14.898 1.00 0.00 94 SER A O 9
ATOM 12956 N N . GLY A 1 95 ? -12.687 3.128 -12.671 1.00 0.00 95 GLY A N 9
ATOM 12957 C CA . GLY A 1 95 ? -14.104 3.417 -12.544 1.00 0.00 95 GLY A CA 9
ATOM 12958 C C . GLY A 1 95 ? -14.376 4.596 -11.631 1.00 0.00 95 GLY A C 9
ATOM 12959 O O . GLY A 1 95 ? -14.569 5.725 -12.081 1.00 0.00 95 GLY A O 9
ATOM 12963 N N . PRO A 1 96 ? -14.396 4.338 -10.315 1.00 0.00 96 PRO A N 9
ATOM 12964 C CA . PRO A 1 96 ? -14.647 5.374 -9.309 1.00 0.00 96 PRO A CA 9
ATOM 12965 C C . PRO A 1 96 ? -13.494 6.364 -9.196 1.00 0.00 96 PRO A C 9
ATOM 12966 O O . PRO A 1 96 ? -12.421 6.149 -9.761 1.00 0.00 96 PRO A O 9
ATOM 12977 N N . SER A 1 97 ? -13.721 7.450 -8.464 1.00 0.00 97 SER A N 9
ATOM 12978 C CA . SER A 1 97 ? -12.701 8.475 -8.280 1.00 0.00 97 SER A CA 9
ATOM 12979 C C . SER A 1 97 ? -11.413 7.868 -7.732 1.00 0.00 97 SER A C 9
ATOM 12980 O O . SER A 1 97 ? -11.374 6.694 -7.366 1.00 0.00 97 SER A O 9
ATOM 12988 N N . SER A 1 98 ? -10.360 8.678 -7.679 1.00 0.00 98 SER A N 9
ATOM 12989 C CA . SER A 1 98 ? -9.068 8.222 -7.180 1.00 0.00 98 SER A CA 9
ATOM 12990 C C . SER A 1 98 ? -8.498 9.208 -6.166 1.00 0.00 98 SER A C 9
ATOM 12991 O O . SER A 1 98 ? -7.852 10.189 -6.533 1.00 0.00 98 SER A O 9
ATOM 12999 N N . GLY A 1 99 ? -8.743 8.941 -4.887 1.00 0.00 99 GLY A N 9
ATOM 13000 C CA . GLY A 1 99 ? -8.248 9.814 -3.838 1.00 0.00 99 GLY A CA 9
ATOM 13001 C C . GLY A 1 99 ? -7.290 9.107 -2.900 1.00 0.00 99 GLY A C 9
ATOM 13002 O O . GLY A 1 99 ? -7.606 8.885 -1.731 1.00 0.00 99 GLY A O 9
ATOM 13006 N N . GLY A 1 1 ? 22.074 -1.909 19.680 1.00 0.00 1 GLY A N 10
ATOM 13007 C CA . GLY A 1 1 ? 22.689 -0.935 20.561 1.00 0.00 1 GLY A CA 10
ATOM 13008 C C . GLY A 1 1 ? 21.669 -0.053 21.254 1.00 0.00 1 GLY A C 10
ATOM 13009 O O . GLY A 1 1 ? 21.366 -0.249 22.430 1.00 0.00 1 GLY A O 10
ATOM 13013 N N . SER A 1 2 ? 21.140 0.923 20.523 1.00 0.00 2 SER A N 10
ATOM 13014 C CA . SER A 1 2 ? 20.152 1.842 21.075 1.00 0.00 2 SER A CA 10
ATOM 13015 C C . SER A 1 2 ? 18.884 1.097 21.481 1.00 0.00 2 SER A C 10
ATOM 13016 O O . SER A 1 2 ? 18.741 -0.097 21.217 1.00 0.00 2 SER A O 10
ATOM 13024 N N . SER A 1 3 ? 17.966 1.811 22.125 1.00 0.00 3 SER A N 10
ATOM 13025 C CA . SER A 1 3 ? 16.711 1.218 22.572 1.00 0.00 3 SER A CA 10
ATOM 13026 C C . SER A 1 3 ? 15.530 1.800 21.800 1.00 0.00 3 SER A C 10
ATOM 13027 O O . SER A 1 3 ? 14.661 1.068 21.328 1.00 0.00 3 SER A O 10
ATOM 13035 N N . GLY A 1 4 ? 15.506 3.124 21.678 1.00 0.00 4 GLY A N 10
ATOM 13036 C CA . GLY A 1 4 ? 14.429 3.783 20.964 1.00 0.00 4 GLY A CA 10
ATOM 13037 C C . GLY A 1 4 ? 13.971 5.054 21.651 1.00 0.00 4 GLY A C 10
ATOM 13038 O O . GLY A 1 4 ? 13.720 5.061 22.856 1.00 0.00 4 GLY A O 10
ATOM 13042 N N . SER A 1 5 ? 13.863 6.134 20.883 1.00 0.00 5 SER A N 10
ATOM 13043 C CA . SER A 1 5 ? 13.437 7.419 21.426 1.00 0.00 5 SER A CA 10
ATOM 13044 C C . SER A 1 5 ? 12.973 8.352 20.313 1.00 0.00 5 SER A C 10
ATOM 13045 O O . SER A 1 5 ? 13.443 8.265 19.178 1.00 0.00 5 SER A O 10
ATOM 13053 N N . SER A 1 6 ? 12.047 9.245 20.645 1.00 0.00 6 SER A N 10
ATOM 13054 C CA . SER A 1 6 ? 11.515 10.194 19.674 1.00 0.00 6 SER A CA 10
ATOM 13055 C C . SER A 1 6 ? 12.415 11.421 19.563 1.00 0.00 6 SER A C 10
ATOM 13056 O O . SER A 1 6 ? 13.382 11.564 20.309 1.00 0.00 6 SER A O 10
ATOM 13064 N N . GLY A 1 7 ? 12.088 12.305 18.626 1.00 0.00 7 GLY A N 10
ATOM 13065 C CA . GLY A 1 7 ? 12.875 13.509 18.434 1.00 0.00 7 GLY A CA 10
ATOM 13066 C C . GLY A 1 7 ? 12.174 14.526 17.556 1.00 0.00 7 GLY A C 10
ATOM 13067 O O . GLY A 1 7 ? 11.467 15.403 18.054 1.00 0.00 7 GLY A O 10
ATOM 13071 N N . SER A 1 8 ? 12.371 14.412 16.247 1.00 0.00 8 SER A N 10
ATOM 13072 C CA . SER A 1 8 ? 11.757 15.334 15.298 1.00 0.00 8 SER A CA 10
ATOM 13073 C C . SER A 1 8 ? 10.455 14.759 14.748 1.00 0.00 8 SER A C 10
ATOM 13074 O O . SER A 1 8 ? 10.250 13.545 14.752 1.00 0.00 8 SER A O 10
ATOM 13082 N N . GLN A 1 9 ? 9.580 15.640 14.274 1.00 0.00 9 GLN A N 10
ATOM 13083 C CA . GLN A 1 9 ? 8.298 15.220 13.721 1.00 0.00 9 GLN A CA 10
ATOM 13084 C C . GLN A 1 9 ? 7.834 16.182 12.632 1.00 0.00 9 GLN A C 10
ATOM 13085 O O . GLN A 1 9 ? 8.103 17.381 12.693 1.00 0.00 9 GLN A O 10
ATOM 13099 N N . GLY A 1 10 ? 7.135 15.647 11.635 1.00 0.00 10 GLY A N 10
ATOM 13100 C CA . GLY A 1 10 ? 6.646 16.472 10.546 1.00 0.00 10 GLY A CA 10
ATOM 13101 C C . GLY A 1 10 ? 5.238 16.100 10.124 1.00 0.00 10 GLY A C 10
ATOM 13102 O O . GLY A 1 10 ? 5.049 15.338 9.175 1.00 0.00 10 GLY A O 10
ATOM 13106 N N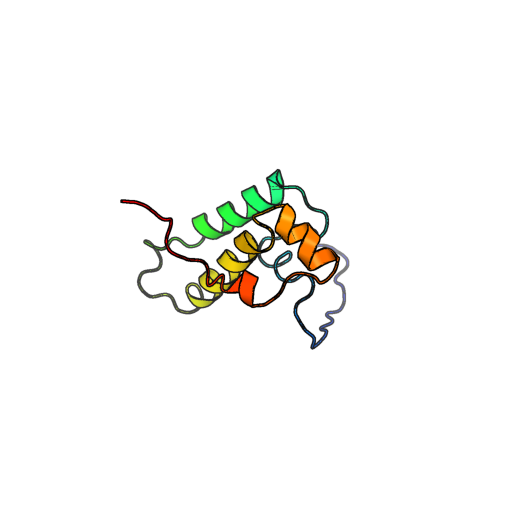 . ASP A 1 11 ? 4.249 16.635 10.830 1.00 0.00 11 ASP A N 10
ATOM 13107 C CA . ASP A 1 11 ? 2.851 16.354 10.524 1.00 0.00 11 ASP A CA 10
ATOM 13108 C C . ASP A 1 11 ? 2.486 16.868 9.135 1.00 0.00 11 ASP A C 10
ATOM 13109 O O . ASP A 1 11 ? 1.770 16.202 8.384 1.00 0.00 11 ASP A O 10
ATOM 13118 N N . CYS A 1 12 ? 2.980 18.054 8.799 1.00 0.00 12 CYS A N 10
ATOM 13119 C CA . CYS A 1 12 ? 2.704 18.658 7.501 1.00 0.00 12 CYS A CA 10
ATOM 13120 C C . CYS A 1 12 ? 3.726 18.207 6.463 1.00 0.00 12 CYS A C 10
ATOM 13121 O O . CYS A 1 12 ? 4.879 18.636 6.485 1.00 0.00 12 CYS A O 10
ATOM 13129 N N . SER A 1 13 ? 3.295 17.337 5.555 1.00 0.00 13 SER A N 10
ATOM 13130 C CA . SER A 1 13 ? 4.174 16.822 4.511 1.00 0.00 13 SER A CA 10
ATOM 13131 C C . SER A 1 13 ? 3.379 16.466 3.258 1.00 0.00 13 SER A C 10
ATOM 13132 O O . SER A 1 13 ? 2.248 15.988 3.342 1.00 0.00 13 SER A O 10
ATOM 13140 N N . TYR A 1 14 ? 3.980 16.703 2.098 1.00 0.00 14 TYR A N 10
ATOM 13141 C CA . TYR A 1 14 ? 3.329 16.409 0.826 1.00 0.00 14 TYR A CA 10
ATOM 13142 C C . TYR A 1 14 ? 2.634 15.052 0.870 1.00 0.00 14 TYR A C 10
ATOM 13143 O O . TYR A 1 14 ? 2.980 14.191 1.680 1.00 0.00 14 TYR A O 10
ATOM 13161 N N . SER A 1 15 ? 1.653 14.868 -0.008 1.00 0.00 15 SER A N 10
ATOM 13162 C CA . SER A 1 15 ? 0.907 13.616 -0.068 1.00 0.00 15 SER A CA 10
ATOM 13163 C C . SER A 1 15 ? 1.839 12.441 -0.348 1.00 0.00 15 SER A C 10
ATOM 13164 O O . SER A 1 15 ? 1.550 11.304 0.025 1.00 0.00 15 SER A O 10
ATOM 13172 N N . ARG A 1 16 ? 2.958 12.725 -1.006 1.00 0.00 16 ARG A N 10
ATOM 13173 C CA . ARG A 1 16 ? 3.933 11.692 -1.336 1.00 0.00 16 ARG A CA 10
ATOM 13174 C C . ARG A 1 16 ? 4.207 10.797 -0.131 1.00 0.00 16 ARG A C 10
ATOM 13175 O O . ARG A 1 16 ? 4.308 9.577 -0.260 1.00 0.00 16 ARG A O 10
ATOM 13196 N N . THR A 1 17 ? 4.327 11.413 1.041 1.00 0.00 17 THR A N 10
ATOM 13197 C CA . THR A 1 17 ? 4.592 10.674 2.269 1.00 0.00 17 THR A CA 10
ATOM 13198 C C . THR A 1 17 ? 3.353 9.914 2.731 1.00 0.00 17 THR A C 10
ATOM 13199 O O . THR A 1 17 ? 3.455 8.925 3.456 1.00 0.00 17 THR A O 10
ATOM 13210 N N . ALA A 1 18 ? 2.185 10.382 2.305 1.00 0.00 18 ALA A N 10
ATOM 13211 C CA . ALA A 1 18 ? 0.927 9.744 2.673 1.00 0.00 18 ALA A CA 10
ATOM 13212 C C . ALA A 1 18 ? 1.020 8.228 2.539 1.00 0.00 18 ALA A C 10
ATOM 13213 O O . ALA A 1 18 ? 0.854 7.497 3.516 1.00 0.00 18 ALA A O 10
ATOM 13220 N N . LEU A 1 19 ? 1.285 7.762 1.323 1.00 0.00 19 LEU A N 10
ATOM 13221 C CA . LEU A 1 19 ? 1.399 6.331 1.061 1.00 0.00 19 LEU A CA 10
ATOM 13222 C C . LEU A 1 19 ? 2.322 5.664 2.075 1.00 0.00 19 LEU A C 10
ATOM 13223 O O . LEU A 1 19 ? 2.251 4.454 2.292 1.00 0.00 19 LEU A O 10
ATOM 13239 N N . TYR A 1 20 ? 3.186 6.460 2.695 1.00 0.00 20 TYR A N 10
ATOM 13240 C CA . TYR A 1 20 ? 4.123 5.947 3.687 1.00 0.00 20 TYR A CA 10
ATOM 13241 C C . TYR A 1 20 ? 3.538 6.047 5.093 1.00 0.00 20 TYR A C 10
ATOM 13242 O O . TYR A 1 20 ? 3.821 5.216 5.955 1.00 0.00 20 TYR A O 10
ATOM 13260 N N . ASP A 1 21 ? 2.722 7.071 5.314 1.00 0.00 21 ASP A N 10
ATOM 13261 C CA . ASP A 1 21 ? 2.095 7.281 6.614 1.00 0.00 21 ASP A CA 10
ATOM 13262 C C . ASP A 1 21 ? 0.996 6.252 6.860 1.00 0.00 21 ASP A C 10
ATOM 13263 O O . ASP A 1 21 ? 0.802 5.792 7.986 1.00 0.00 21 ASP A O 10
ATOM 13272 N N . LEU A 1 22 ? 0.279 5.895 5.801 1.00 0.00 22 LEU A N 10
ATOM 13273 C CA . LEU A 1 22 ? -0.802 4.921 5.901 1.00 0.00 22 LEU A CA 10
ATOM 13274 C C . LEU A 1 22 ? -0.295 3.602 6.476 1.00 0.00 22 LEU A C 10
ATOM 13275 O O . LEU A 1 22 ? -0.952 2.984 7.314 1.00 0.00 22 LEU A O 10
ATOM 13291 N N . LEU A 1 23 ? 0.880 3.178 6.022 1.00 0.00 23 LEU A N 10
ATOM 13292 C CA . LEU A 1 23 ? 1.477 1.933 6.493 1.00 0.00 23 LEU A CA 10
ATOM 13293 C C . LEU A 1 23 ? 2.177 2.138 7.833 1.00 0.00 23 LEU A C 10
ATOM 13294 O O . LEU A 1 23 ? 2.225 1.232 8.664 1.00 0.00 23 LEU A O 10
ATOM 13310 N N . GLY A 1 24 ? 2.716 3.336 8.036 1.00 0.00 24 GLY A N 10
ATOM 13311 C CA . GLY A 1 24 ? 3.404 3.638 9.278 1.00 0.00 24 GLY A CA 10
ATOM 13312 C C . GLY A 1 24 ? 4.907 3.480 9.162 1.00 0.00 24 GLY A C 10
ATOM 13313 O O . GLY A 1 24 ? 5.573 3.086 10.119 1.00 0.00 24 GLY A O 10
ATOM 13317 N N . VAL A 1 25 ? 5.444 3.787 7.985 1.00 0.00 25 VAL A N 10
ATOM 13318 C CA . VAL A 1 25 ? 6.878 3.676 7.746 1.00 0.00 25 VAL A CA 10
ATOM 13319 C C . VAL A 1 25 ? 7.439 4.968 7.164 1.00 0.00 25 VAL A C 10
ATOM 13320 O O . VAL A 1 25 ? 6.751 5.716 6.469 1.00 0.00 25 VAL A O 10
ATOM 13333 N N . PRO A 1 26 ? 8.721 5.240 7.454 1.00 0.00 26 PRO A N 10
ATOM 13334 C CA . PRO A 1 26 ? 9.404 6.442 6.968 1.00 0.00 26 PRO A CA 10
ATOM 13335 C C . PRO A 1 26 ? 9.651 6.401 5.464 1.00 0.00 26 PRO A C 10
ATOM 13336 O O . PRO A 1 26 ? 9.411 5.384 4.813 1.00 0.00 26 PRO A O 10
ATOM 13347 N N . SER A 1 27 ? 10.131 7.513 4.917 1.00 0.00 27 SER A N 10
ATOM 13348 C CA . SER A 1 27 ? 10.407 7.605 3.488 1.00 0.00 27 SER A CA 10
ATOM 13349 C C . SER A 1 27 ? 11.682 6.847 3.131 1.00 0.00 27 SER A C 10
ATOM 13350 O O . SER A 1 27 ? 12.127 6.862 1.983 1.00 0.00 27 SER A O 10
ATOM 13358 N N . THR A 1 28 ? 12.267 6.184 4.124 1.00 0.00 28 THR A N 10
ATOM 13359 C CA . THR A 1 28 ? 13.491 5.421 3.917 1.00 0.00 28 THR A CA 10
ATOM 13360 C C . THR A 1 28 ? 13.241 3.926 4.078 1.00 0.00 28 THR A C 10
ATOM 13361 O O . THR A 1 28 ? 14.145 3.112 3.890 1.00 0.00 28 THR A O 10
ATOM 13372 N N . ALA A 1 29 ? 12.008 3.571 4.427 1.00 0.00 29 ALA A N 10
ATOM 13373 C CA . ALA A 1 29 ? 11.639 2.173 4.610 1.00 0.00 29 ALA A CA 10
ATOM 13374 C C . ALA A 1 29 ? 11.909 1.364 3.346 1.00 0.00 29 ALA A C 10
ATOM 13375 O O . ALA A 1 29 ? 11.994 1.916 2.249 1.00 0.00 29 ALA A O 10
ATOM 13382 N N . THR A 1 30 ? 12.042 0.051 3.507 1.00 0.00 30 THR A N 10
ATOM 13383 C CA . THR A 1 30 ? 12.304 -0.834 2.379 1.00 0.00 30 THR A CA 10
ATOM 13384 C C . THR A 1 30 ? 11.212 -1.889 2.243 1.00 0.00 30 THR A C 10
ATOM 13385 O O . THR A 1 30 ? 10.330 -1.994 3.094 1.00 0.00 30 THR A O 10
ATOM 13396 N N . GLN A 1 31 ? 11.279 -2.669 1.169 1.00 0.00 31 GLN A N 10
ATOM 13397 C CA . GLN A 1 31 ? 10.295 -3.716 0.923 1.00 0.00 31 GLN A CA 10
ATOM 13398 C C . GLN A 1 31 ? 9.967 -4.468 2.209 1.00 0.00 31 GLN A C 10
ATOM 13399 O O . GLN A 1 31 ? 8.801 -4.614 2.573 1.00 0.00 31 GLN A O 10
ATOM 13413 N N . ALA A 1 32 ? 11.004 -4.943 2.892 1.00 0.00 32 ALA A N 10
ATOM 13414 C CA . ALA A 1 32 ? 10.825 -5.677 4.138 1.00 0.00 32 ALA A CA 10
ATOM 13415 C C . ALA A 1 32 ? 9.791 -5.001 5.031 1.00 0.00 32 ALA A C 10
ATOM 13416 O O . ALA A 1 32 ? 8.867 -5.647 5.524 1.00 0.00 32 ALA A O 10
ATOM 13423 N N . GLN A 1 33 ? 9.953 -3.698 5.235 1.00 0.00 33 GLN A N 10
ATOM 13424 C CA . GLN A 1 33 ? 9.033 -2.935 6.070 1.00 0.00 33 GLN A CA 10
ATOM 13425 C C . GLN A 1 33 ? 7.704 -2.715 5.355 1.00 0.00 33 GLN A C 10
ATOM 13426 O O . GLN A 1 33 ? 6.683 -3.291 5.732 1.00 0.00 33 GLN A O 10
ATOM 13440 N N . ILE A 1 34 ? 7.725 -1.878 4.323 1.00 0.00 34 ILE A N 10
ATOM 13441 C CA . ILE A 1 34 ? 6.521 -1.583 3.555 1.00 0.00 34 ILE A CA 10
ATOM 13442 C C . ILE A 1 34 ? 5.645 -2.822 3.408 1.00 0.00 34 ILE A C 10
ATOM 13443 O O . ILE A 1 34 ? 4.417 -2.730 3.390 1.00 0.00 34 ILE A O 10
ATOM 13459 N N . LYS A 1 35 ? 6.284 -3.983 3.306 1.00 0.00 35 LYS A N 10
ATOM 13460 C CA . LYS A 1 35 ? 5.564 -5.243 3.164 1.00 0.00 35 LYS A CA 10
ATOM 13461 C C . LYS A 1 35 ? 5.035 -5.722 4.512 1.00 0.00 35 LYS A C 10
ATOM 13462 O O . LYS A 1 35 ? 3.887 -6.151 4.622 1.00 0.00 35 LYS A O 10
ATOM 13481 N N . ALA A 1 36 ? 5.880 -5.646 5.536 1.00 0.00 36 ALA A N 10
ATOM 13482 C CA . ALA A 1 36 ? 5.496 -6.068 6.877 1.00 0.00 36 ALA A CA 10
ATOM 13483 C C . ALA A 1 36 ? 4.352 -5.215 7.415 1.00 0.00 36 ALA A C 10
ATOM 13484 O O . ALA A 1 36 ? 3.490 -5.705 8.143 1.00 0.00 36 ALA A O 10
ATOM 13491 N N . ALA A 1 37 ? 4.352 -3.937 7.052 1.00 0.00 37 ALA A N 10
ATOM 13492 C CA . ALA A 1 37 ? 3.313 -3.016 7.497 1.00 0.00 37 ALA A CA 10
ATOM 13493 C C . ALA A 1 37 ? 1.968 -3.360 6.867 1.00 0.00 37 ALA A C 10
ATOM 13494 O O . ALA A 1 37 ? 1.046 -3.804 7.551 1.00 0.00 37 ALA A O 10
ATOM 13501 N N . TYR A 1 38 ? 1.862 -3.150 5.559 1.00 0.00 38 TYR A N 10
ATOM 13502 C CA . TYR A 1 38 ? 0.628 -3.435 4.837 1.00 0.00 38 TYR A CA 10
ATOM 13503 C C . TYR A 1 38 ? -0.007 -4.731 5.333 1.00 0.00 38 TYR A C 10
ATOM 13504 O O . TYR A 1 38 ? -1.231 -4.864 5.364 1.00 0.00 38 TYR A O 10
ATOM 13522 N N . TYR A 1 39 ? 0.834 -5.683 5.720 1.00 0.00 39 TYR A N 10
ATOM 13523 C CA . TYR A 1 39 ? 0.357 -6.970 6.213 1.00 0.00 39 TYR A CA 10
ATOM 13524 C C . TYR A 1 39 ? -0.402 -6.803 7.526 1.00 0.00 39 TYR A C 10
ATOM 13525 O O . TYR A 1 39 ? -1.477 -7.375 7.711 1.00 0.00 39 TYR A O 10
ATOM 13543 N N . ARG A 1 40 ? 0.164 -6.014 8.433 1.00 0.00 40 ARG A N 10
ATOM 13544 C CA . ARG A 1 40 ? -0.458 -5.771 9.729 1.00 0.00 40 ARG A CA 10
ATOM 13545 C C . ARG A 1 40 ? -1.822 -5.107 9.561 1.00 0.00 40 ARG A C 10
ATOM 13546 O O . ARG A 1 40 ? -2.819 -5.568 10.116 1.00 0.00 40 ARG A O 10
ATOM 13567 N N . GLN A 1 41 ? -1.856 -4.022 8.794 1.00 0.00 41 GLN A N 10
ATOM 13568 C CA . GLN A 1 41 ? -3.097 -3.295 8.555 1.00 0.00 41 GLN A CA 10
ATOM 13569 C C . GLN A 1 41 ? -4.258 -4.258 8.333 1.00 0.00 41 GLN A C 10
ATOM 13570 O O . GLN A 1 41 ? -5.231 -4.257 9.089 1.00 0.00 41 GLN A O 10
ATOM 13584 N N . CYS A 1 42 ? -4.150 -5.077 7.293 1.00 0.00 42 CYS A N 10
ATOM 13585 C CA . CYS A 1 42 ? -5.193 -6.045 6.971 1.00 0.00 42 CYS A CA 10
ATOM 13586 C C . CYS A 1 42 ? -5.681 -6.757 8.229 1.00 0.00 42 CYS A C 10
ATOM 13587 O O . CYS A 1 42 ? -6.866 -7.067 8.359 1.00 0.00 42 CYS A O 10
ATOM 13595 N N . PHE A 1 43 ? -4.761 -7.015 9.152 1.00 0.00 43 PHE A N 10
ATOM 13596 C CA . PHE A 1 43 ? -5.097 -7.692 10.399 1.00 0.00 43 PHE A CA 10
ATOM 13597 C C . PHE A 1 43 ? -5.716 -6.719 11.397 1.00 0.00 43 PHE A C 10
ATOM 13598 O O . PHE A 1 43 ? -6.587 -7.090 12.185 1.00 0.00 43 PHE A O 10
ATOM 13615 N N . LEU A 1 44 ? -5.259 -5.472 11.359 1.00 0.00 44 LEU A N 10
ATOM 13616 C CA . LEU A 1 44 ? -5.767 -4.444 12.261 1.00 0.00 44 LEU A CA 10
ATOM 13617 C C . LEU A 1 44 ? -7.220 -4.108 11.941 1.00 0.00 44 LEU A C 10
ATOM 13618 O O . LEU A 1 44 ? -8.096 -4.214 12.801 1.00 0.00 44 LEU A O 10
ATOM 13634 N N . TYR A 1 45 ? -7.470 -3.706 10.700 1.00 0.00 45 TYR A N 10
ATOM 13635 C CA . TYR A 1 45 ? -8.817 -3.356 10.267 1.00 0.00 45 TYR A CA 10
ATOM 13636 C C . TYR A 1 45 ? -9.421 -4.466 9.412 1.00 0.00 45 TYR A C 10
ATOM 13637 O O . TYR A 1 45 ? -9.768 -4.251 8.250 1.00 0.00 45 TYR A O 10
ATOM 13655 N N . HIS A 1 46 ? -9.544 -5.653 9.996 1.00 0.00 46 HIS A N 10
ATOM 13656 C CA . HIS A 1 46 ? -10.107 -6.798 9.289 1.00 0.00 46 HIS A CA 10
ATOM 13657 C C . HIS A 1 46 ? -11.607 -6.621 9.076 1.00 0.00 46 HIS A C 10
ATOM 13658 O O . HIS A 1 46 ? -12.328 -6.130 9.945 1.00 0.00 46 HIS A O 10
ATOM 13672 N N . PRO A 1 47 ? -12.090 -7.030 7.894 1.00 0.00 47 PRO A N 10
ATOM 13673 C CA . PRO A 1 47 ? -13.508 -6.927 7.539 1.00 0.00 47 PRO A CA 10
ATOM 13674 C C . PRO A 1 47 ? -14.377 -7.892 8.338 1.00 0.00 47 PRO A C 10
ATOM 13675 O O . PRO A 1 47 ? -15.519 -7.579 8.676 1.00 0.00 47 PRO A O 10
ATOM 13686 N N . ASP A 1 48 ? -13.830 -9.064 8.638 1.00 0.00 48 ASP A N 10
ATOM 13687 C CA . ASP A 1 48 ? -14.555 -10.075 9.399 1.00 0.00 48 ASP A CA 10
ATOM 13688 C C . ASP A 1 48 ? -15.083 -9.494 10.707 1.00 0.00 48 ASP A C 10
ATOM 13689 O O . ASP A 1 48 ? -16.206 -9.788 11.119 1.00 0.00 48 ASP A O 10
ATOM 13698 N N . ARG A 1 49 ? -14.267 -8.671 11.355 1.00 0.00 49 ARG A N 10
ATOM 13699 C CA . ARG A 1 49 ? -14.651 -8.051 12.618 1.00 0.00 49 ARG A CA 10
ATOM 13700 C C . ARG A 1 49 ? -15.457 -6.778 12.376 1.00 0.00 49 ARG A C 10
ATOM 13701 O O . ARG A 1 49 ? -16.571 -6.633 12.877 1.00 0.00 49 ARG A O 10
ATOM 13722 N N . ASN A 1 50 ? -14.885 -5.859 11.605 1.00 0.00 50 ASN A N 10
ATOM 13723 C CA . ASN A 1 50 ? -15.549 -4.598 11.297 1.00 0.00 50 ASN A CA 10
ATOM 13724 C C . ASN A 1 50 ? -16.876 -4.842 10.584 1.00 0.00 50 ASN A C 10
ATOM 13725 O O . ASN A 1 50 ? -16.904 -5.291 9.438 1.00 0.00 50 ASN A O 10
ATOM 13736 N N . SER A 1 51 ? -17.974 -4.543 11.271 1.00 0.00 51 SER A N 10
ATOM 13737 C CA . SER A 1 51 ? -19.305 -4.733 10.705 1.00 0.00 51 SER A CA 10
ATOM 13738 C C . SER A 1 51 ? -19.849 -3.422 10.145 1.00 0.00 51 SER A C 10
ATOM 13739 O O . SER A 1 51 ? -20.121 -2.481 10.890 1.00 0.00 51 SER A O 10
ATOM 13747 N N . GLY A 1 52 ? -20.005 -3.369 8.826 1.00 0.00 52 GLY A N 10
ATOM 13748 C CA . GLY A 1 52 ? -20.516 -2.170 8.187 1.00 0.00 52 GLY A CA 10
ATOM 13749 C C . GLY A 1 52 ? -19.894 -0.905 8.747 1.00 0.00 52 GLY A C 10
ATOM 13750 O O . GLY A 1 52 ? -20.603 0.030 9.120 1.00 0.00 52 GLY A O 10
ATOM 13754 N N . SER A 1 53 ? -18.567 -0.877 8.806 1.00 0.00 53 SER A N 10
ATOM 13755 C CA . SER A 1 53 ? -17.850 0.281 9.330 1.00 0.00 53 SER A CA 10
ATOM 13756 C C . SER A 1 53 ? -17.911 1.447 8.348 1.00 0.00 53 SER A C 10
ATOM 13757 O O . SER A 1 53 ? -18.169 1.259 7.160 1.00 0.00 53 SER A O 10
ATOM 13765 N N . ALA A 1 54 ? -17.673 2.652 8.855 1.00 0.00 54 ALA A N 10
ATOM 13766 C CA . ALA A 1 54 ? -17.699 3.849 8.025 1.00 0.00 54 ALA A CA 10
ATOM 13767 C C . ALA A 1 54 ? -16.286 4.342 7.728 1.00 0.00 54 ALA A C 10
ATOM 13768 O O . ALA A 1 54 ? -15.982 4.743 6.605 1.00 0.00 54 ALA A O 10
ATOM 13775 N N . GLU A 1 55 ? -15.428 4.311 8.743 1.00 0.00 55 GLU A N 10
ATOM 13776 C CA . GLU A 1 55 ? -14.049 4.757 8.590 1.00 0.00 55 GLU A CA 10
ATOM 13777 C C . GLU A 1 55 ? -13.190 3.663 7.961 1.00 0.00 55 GLU A C 10
ATOM 13778 O O . GLU A 1 55 ? -12.555 3.875 6.928 1.00 0.00 55 GLU A O 10
ATOM 13790 N N . ALA A 1 56 ? -13.177 2.493 8.591 1.00 0.00 56 ALA A N 10
ATOM 13791 C CA . ALA A 1 56 ? -12.399 1.366 8.093 1.00 0.00 56 ALA A CA 10
ATOM 13792 C C . ALA A 1 56 ? -12.645 1.144 6.604 1.00 0.00 56 ALA A C 10
ATOM 13793 O O . ALA A 1 56 ? -11.785 0.623 5.895 1.00 0.00 56 ALA A O 10
ATOM 13800 N N . ALA A 1 57 ? -13.825 1.541 6.139 1.00 0.00 57 ALA A N 10
ATOM 13801 C CA . ALA A 1 57 ? -14.183 1.387 4.734 1.00 0.00 57 ALA A CA 10
ATOM 13802 C C . ALA A 1 57 ? -13.289 2.242 3.842 1.00 0.00 57 ALA A C 10
ATOM 13803 O O . ALA A 1 57 ? -12.540 1.720 3.017 1.00 0.00 57 ALA A O 10
ATOM 13810 N N . GLU A 1 58 ? -13.374 3.557 4.013 1.00 0.00 58 GLU A N 10
ATOM 13811 C CA . GLU A 1 58 ? -12.573 4.483 3.222 1.00 0.00 58 GLU A CA 10
ATOM 13812 C C . GLU A 1 58 ? -11.091 4.340 3.552 1.00 0.00 58 GLU A C 10
ATOM 13813 O O . GLU A 1 58 ? -10.231 4.526 2.690 1.00 0.00 58 GLU A O 10
ATOM 13825 N N . ARG A 1 59 ? -10.799 4.007 4.805 1.00 0.00 59 ARG A N 10
ATOM 13826 C CA . ARG A 1 59 ? -9.420 3.840 5.250 1.00 0.00 59 ARG A CA 10
ATOM 13827 C C . ARG A 1 59 ? -8.771 2.639 4.569 1.00 0.00 59 ARG A C 10
ATOM 13828 O O . ARG A 1 59 ? -7.644 2.723 4.080 1.00 0.00 59 ARG A O 10
ATOM 13849 N N . PHE A 1 60 ? -9.490 1.521 4.541 1.00 0.00 60 PHE A N 10
ATOM 13850 C CA . PHE A 1 60 ? -8.984 0.302 3.922 1.00 0.00 60 PHE A CA 10
ATOM 13851 C C . PHE A 1 60 ? -8.667 0.532 2.447 1.00 0.00 60 PHE A C 10
ATOM 13852 O O . PHE A 1 60 ? -7.525 0.379 2.013 1.00 0.00 60 PHE A O 10
ATOM 13869 N N . THR A 1 61 ? -9.688 0.900 1.679 1.00 0.00 61 THR A N 10
ATOM 13870 C CA . THR A 1 61 ? -9.521 1.150 0.253 1.00 0.00 61 THR A CA 10
ATOM 13871 C C . THR A 1 61 ? -8.275 1.985 -0.017 1.00 0.00 61 THR A C 10
ATOM 13872 O O . THR A 1 61 ? -7.589 1.787 -1.020 1.00 0.00 61 THR A O 10
ATOM 13883 N N . ARG A 1 62 ? -7.986 2.917 0.885 1.00 0.00 62 ARG A N 10
ATOM 13884 C CA . ARG A 1 62 ? -6.821 3.782 0.744 1.00 0.00 62 ARG A CA 10
ATOM 13885 C C . ARG A 1 62 ? -5.543 3.039 1.120 1.00 0.00 62 ARG A C 10
ATOM 13886 O O . ARG A 1 62 ? -4.531 3.132 0.424 1.00 0.00 62 ARG A O 10
ATOM 13907 N N . ILE A 1 63 ? -5.596 2.303 2.225 1.00 0.00 63 ILE A N 10
ATOM 13908 C CA . ILE A 1 63 ? -4.443 1.544 2.693 1.00 0.00 63 ILE A CA 10
ATOM 13909 C C . ILE A 1 63 ? -3.856 0.690 1.574 1.00 0.00 63 ILE A C 10
ATOM 13910 O O . ILE A 1 63 ? -2.641 0.650 1.382 1.00 0.00 63 ILE A O 10
ATOM 13926 N N . SER A 1 64 ? -4.728 0.010 0.836 1.00 0.00 64 SER A N 10
ATOM 13927 C CA . SER A 1 64 ? -4.296 -0.845 -0.264 1.00 0.00 64 SER A CA 10
ATOM 13928 C C . SER A 1 64 ? -3.520 -0.042 -1.303 1.00 0.00 64 SER A C 10
ATOM 13929 O O . SER A 1 64 ? -2.504 -0.501 -1.824 1.00 0.00 64 SER A O 10
ATOM 13937 N N . GLN A 1 65 ? -4.007 1.158 -1.599 1.00 0.00 65 GLN A N 10
ATOM 13938 C CA . GLN A 1 65 ? -3.360 2.025 -2.577 1.00 0.00 65 GLN A CA 10
ATOM 13939 C C . GLN A 1 65 ? -1.879 2.197 -2.256 1.00 0.00 65 GLN A C 10
ATOM 13940 O O . GLN A 1 65 ? -1.028 2.103 -3.140 1.00 0.00 65 GLN A O 10
ATOM 13954 N N . ALA A 1 66 ? -1.579 2.449 -0.986 1.00 0.00 66 ALA A N 10
ATOM 13955 C CA . ALA A 1 66 ? -0.200 2.632 -0.549 1.00 0.00 66 ALA A CA 10
ATOM 13956 C C . ALA A 1 66 ? 0.640 1.395 -0.849 1.00 0.00 66 ALA A C 10
ATOM 13957 O O . ALA A 1 66 ? 1.856 1.486 -1.022 1.00 0.00 66 ALA A O 10
ATOM 13964 N N . TYR A 1 67 ? -0.015 0.242 -0.910 1.00 0.00 67 TYR A N 10
ATOM 13965 C CA . TYR A 1 67 ? 0.672 -1.014 -1.186 1.00 0.00 67 TYR A CA 10
ATOM 13966 C C . TYR A 1 67 ? 0.836 -1.227 -2.688 1.00 0.00 67 TYR A C 10
ATOM 13967 O O . TYR A 1 67 ? 1.126 -2.333 -3.143 1.00 0.00 67 TYR A O 10
ATOM 13985 N N . VAL A 1 68 ? 0.647 -0.157 -3.455 1.00 0.00 68 VAL A N 10
ATOM 13986 C CA . VAL A 1 68 ? 0.775 -0.224 -4.905 1.00 0.00 68 VAL A CA 10
ATOM 13987 C C . VAL A 1 68 ? 2.077 0.417 -5.373 1.00 0.00 68 VAL A C 10
ATOM 13988 O O . VAL A 1 68 ? 2.987 -0.270 -5.838 1.00 0.00 68 VAL A O 10
ATOM 14001 N N . VAL A 1 69 ? 2.159 1.737 -5.245 1.00 0.00 69 VAL A N 10
ATOM 14002 C CA . VAL A 1 69 ? 3.351 2.472 -5.653 1.00 0.00 69 VAL A CA 10
ATOM 14003 C C . VAL A 1 69 ? 4.576 2.007 -4.873 1.00 0.00 69 VAL A C 10
ATOM 14004 O O . VAL A 1 69 ? 5.704 2.087 -5.362 1.00 0.00 69 VAL A O 10
ATOM 14017 N N . LEU A 1 70 ? 4.348 1.522 -3.658 1.00 0.00 70 LEU A N 10
ATOM 14018 C CA . LEU A 1 70 ? 5.433 1.043 -2.809 1.00 0.00 70 LEU A CA 10
ATOM 14019 C C . LEU A 1 70 ? 5.446 -0.481 -2.748 1.00 0.00 70 LEU A C 10
ATOM 14020 O O . LEU A 1 70 ? 6.440 -1.088 -2.352 1.00 0.00 70 LEU A O 10
ATOM 14036 N N . GLY A 1 71 ? 4.334 -1.093 -3.145 1.00 0.00 71 GLY A N 10
ATOM 14037 C CA . GLY A 1 71 ? 4.239 -2.541 -3.130 1.00 0.00 71 GLY A CA 10
ATOM 14038 C C . GLY A 1 71 ? 5.381 -3.205 -3.874 1.00 0.00 71 GLY A C 10
ATOM 14039 O O . GLY A 1 71 ? 5.970 -4.169 -3.387 1.00 0.00 71 GLY A O 10
ATOM 14043 N N . SER A 1 72 ? 5.693 -2.689 -5.058 1.00 0.00 72 SER A N 10
ATOM 14044 C CA . SER A 1 72 ? 6.768 -3.241 -5.873 1.00 0.00 72 SER A CA 10
ATOM 14045 C C . SER A 1 72 ? 7.996 -2.337 -5.838 1.00 0.00 72 SER A C 10
ATOM 14046 O O . SER A 1 72 ? 7.904 -1.136 -6.091 1.00 0.00 72 SER A O 10
ATOM 14054 N N . ALA A 1 73 ? 9.146 -2.923 -5.523 1.00 0.00 73 ALA A N 10
ATOM 14055 C CA . ALA A 1 73 ? 10.394 -2.172 -5.456 1.00 0.00 73 ALA A CA 10
ATOM 14056 C C . ALA A 1 73 ? 10.539 -1.241 -6.654 1.00 0.00 73 ALA A C 10
ATOM 14057 O O . ALA A 1 73 ? 10.789 -0.045 -6.499 1.00 0.00 73 ALA A O 10
ATOM 14064 N N . THR A 1 74 ? 10.381 -1.795 -7.852 1.00 0.00 74 THR A N 10
ATOM 14065 C CA . THR A 1 74 ? 10.495 -1.015 -9.078 1.00 0.00 74 THR A CA 10
ATOM 14066 C C . THR A 1 74 ? 9.741 0.305 -8.962 1.00 0.00 74 THR A C 10
ATOM 14067 O O . THR A 1 74 ? 10.347 1.375 -8.893 1.00 0.00 74 THR A O 10
ATOM 14078 N N . LEU A 1 75 ? 8.415 0.222 -8.939 1.00 0.00 75 LEU A N 10
ATOM 14079 C CA . LEU A 1 75 ? 7.577 1.411 -8.830 1.00 0.00 75 LEU A CA 10
ATOM 14080 C C . LEU A 1 75 ? 8.188 2.422 -7.864 1.00 0.00 75 LEU A C 10
ATOM 14081 O O . LEU A 1 75 ? 8.556 3.528 -8.260 1.00 0.00 75 LEU A O 10
ATOM 14097 N N . ARG A 1 76 ? 8.293 2.034 -6.598 1.00 0.00 76 ARG A N 10
ATOM 14098 C CA . ARG A 1 76 ? 8.861 2.905 -5.576 1.00 0.00 76 ARG A CA 10
ATOM 14099 C C . ARG A 1 76 ? 10.059 3.675 -6.123 1.00 0.00 76 ARG A C 10
ATOM 14100 O O . ARG A 1 76 ? 10.117 4.901 -6.030 1.00 0.00 76 ARG A O 10
ATOM 14121 N N . ARG A 1 77 ? 11.014 2.947 -6.692 1.00 0.00 77 ARG A N 10
ATOM 14122 C CA . ARG A 1 77 ? 12.212 3.561 -7.252 1.00 0.00 77 ARG A CA 10
ATOM 14123 C C . ARG A 1 77 ? 11.853 4.529 -8.375 1.00 0.00 77 ARG A C 10
ATOM 14124 O O . ARG A 1 77 ? 12.367 5.646 -8.436 1.00 0.00 77 ARG A O 10
ATOM 14145 N N . LYS A 1 78 ? 10.968 4.092 -9.265 1.00 0.00 78 LYS A N 10
ATOM 14146 C CA . LYS A 1 78 ? 10.538 4.918 -10.387 1.00 0.00 78 LYS A CA 10
ATOM 14147 C C . LYS A 1 78 ? 10.086 6.294 -9.907 1.00 0.00 78 LYS A C 10
ATOM 14148 O O . LYS A 1 78 ? 10.662 7.314 -10.286 1.00 0.00 78 LYS A O 10
ATOM 14167 N N . TYR A 1 79 ? 9.054 6.314 -9.072 1.00 0.00 79 TYR A N 10
ATOM 14168 C CA . TYR A 1 79 ? 8.524 7.565 -8.541 1.00 0.00 79 TYR A CA 10
ATOM 14169 C C . TYR A 1 79 ? 9.654 8.517 -8.161 1.00 0.00 79 TYR A C 10
ATOM 14170 O O . TYR A 1 79 ? 9.586 9.717 -8.425 1.00 0.00 79 TYR A O 10
ATOM 14188 N N . ASP A 1 80 ? 10.693 7.972 -7.538 1.00 0.00 80 ASP A N 10
ATOM 14189 C CA . ASP A 1 80 ? 11.840 8.770 -7.122 1.00 0.00 80 ASP A CA 10
ATOM 14190 C C . ASP A 1 80 ? 12.517 9.419 -8.325 1.00 0.00 80 ASP A C 10
ATOM 14191 O O . ASP A 1 80 ? 12.910 10.584 -8.276 1.00 0.00 80 ASP A O 10
ATOM 14200 N N . ARG A 1 81 ? 12.650 8.655 -9.405 1.00 0.00 81 ARG A N 10
ATOM 14201 C CA . ARG A 1 81 ? 13.281 9.155 -10.621 1.00 0.00 81 ARG A CA 10
ATOM 14202 C C . ARG A 1 81 ? 12.266 9.874 -11.504 1.00 0.00 81 ARG A C 10
ATOM 14203 O O . ARG A 1 81 ? 12.551 10.200 -12.656 1.00 0.00 81 ARG A O 10
ATOM 14224 N N . GLY A 1 82 ? 11.080 10.118 -10.956 1.00 0.00 82 GLY A N 10
ATOM 14225 C CA . GLY A 1 82 ? 10.041 10.797 -11.708 1.00 0.00 82 GLY A CA 10
ATOM 14226 C C . GLY A 1 82 ? 9.558 9.983 -12.893 1.00 0.00 82 GLY A C 10
ATOM 14227 O O . GLY A 1 82 ? 8.788 10.474 -13.720 1.00 0.00 82 GLY A O 10
ATOM 14231 N N . LEU A 1 83 ? 10.011 8.738 -12.978 1.00 0.00 83 LEU A N 10
ATOM 14232 C CA . LEU A 1 83 ? 9.622 7.854 -14.071 1.00 0.00 83 LEU A CA 10
ATOM 14233 C C . LEU A 1 83 ? 8.170 7.410 -13.922 1.00 0.00 83 LEU A C 10
ATOM 14234 O O . LEU A 1 83 ? 7.461 7.228 -14.912 1.00 0.00 83 LEU A O 10
ATOM 14250 N N . LEU A 1 84 ? 7.734 7.240 -12.679 1.00 0.00 84 LEU A N 10
ATOM 14251 C CA . LEU A 1 84 ? 6.366 6.819 -12.399 1.00 0.00 84 LEU A CA 10
ATOM 14252 C C . LEU A 1 84 ? 5.396 7.986 -12.551 1.00 0.00 84 LEU A C 10
ATOM 14253 O O . LEU A 1 84 ? 5.755 9.140 -12.314 1.00 0.00 84 LEU A O 10
ATOM 14269 N N . SER A 1 85 ? 4.164 7.678 -12.945 1.00 0.00 85 SER A N 10
ATOM 14270 C CA . SER A 1 85 ? 3.142 8.702 -13.130 1.00 0.00 85 SER A CA 10
ATOM 14271 C C . SER A 1 85 ? 1.747 8.120 -12.924 1.00 0.00 85 SER A C 10
ATOM 14272 O O . SER A 1 85 ? 1.594 6.934 -12.633 1.00 0.00 85 SER A O 10
ATOM 14280 N N . ASP A 1 86 ? 0.733 8.964 -13.076 1.00 0.00 86 ASP A N 10
ATOM 14281 C CA . ASP A 1 86 ? -0.651 8.535 -12.908 1.00 0.00 86 ASP A CA 10
ATOM 14282 C C . ASP A 1 86 ? -0.972 7.364 -13.830 1.00 0.00 86 ASP A C 10
ATOM 14283 O O . ASP A 1 86 ? -1.770 6.492 -13.486 1.00 0.00 86 ASP A O 10
ATOM 14292 N N . GLU A 1 87 ? -0.347 7.351 -15.003 1.00 0.00 87 GLU A N 10
ATOM 14293 C CA . GLU A 1 87 ? -0.569 6.287 -15.975 1.00 0.00 87 GLU A CA 10
ATOM 14294 C C . GLU A 1 87 ? -0.464 4.916 -15.314 1.00 0.00 87 GLU A C 10
ATOM 14295 O O . GLU A 1 87 ? -1.113 3.959 -15.737 1.00 0.00 87 GLU A O 10
ATOM 14307 N N . ASP A 1 88 ? 0.359 4.828 -14.275 1.00 0.00 88 ASP A N 10
ATOM 14308 C CA . ASP A 1 88 ? 0.550 3.575 -13.554 1.00 0.00 88 ASP A CA 10
ATOM 14309 C C . ASP A 1 88 ? -0.611 3.314 -12.600 1.00 0.00 88 ASP A C 10
ATOM 14310 O O . ASP A 1 88 ? -1.016 2.169 -12.396 1.00 0.00 88 ASP A O 10
ATOM 14319 N N . LEU A 1 89 ? -1.142 4.383 -12.017 1.00 0.00 89 LEU A N 10
ATOM 14320 C CA . LEU A 1 89 ? -2.257 4.271 -11.083 1.00 0.00 89 LEU A CA 10
ATOM 14321 C C . LEU A 1 89 ? -3.483 3.676 -11.767 1.00 0.00 89 LEU A C 10
ATOM 14322 O O . LEU A 1 89 ? -4.181 2.839 -11.194 1.00 0.00 89 LEU A O 10
ATOM 14338 N N . ARG A 1 90 ? -3.738 4.111 -12.997 1.00 0.00 90 ARG A N 10
ATOM 14339 C CA . ARG A 1 90 ? -4.880 3.621 -13.760 1.00 0.00 90 ARG A CA 10
ATOM 14340 C C . ARG A 1 90 ? -4.498 2.391 -14.578 1.00 0.00 90 ARG A C 10
ATOM 14341 O O . ARG A 1 90 ? -5.326 1.514 -14.823 1.00 0.00 90 ARG A O 10
ATOM 14362 N N . GLY A 1 91 ? -3.238 2.333 -14.998 1.00 0.00 91 GLY A N 10
ATOM 14363 C CA . GLY A 1 91 ? -2.769 1.208 -15.785 1.00 0.00 91 GLY A CA 10
ATOM 14364 C C . GLY A 1 91 ? -3.314 -0.116 -15.286 1.00 0.00 91 GLY A C 10
ATOM 14365 O O . GLY A 1 91 ? -3.521 -0.314 -14.089 1.00 0.00 91 GLY A O 10
ATOM 14369 N N . PRO A 1 92 ? -3.557 -1.050 -16.218 1.00 0.00 92 PRO A N 10
ATOM 14370 C CA . PRO A 1 92 ? -4.085 -2.377 -15.889 1.00 0.00 92 PRO A CA 10
ATOM 14371 C C . PRO A 1 92 ? -3.068 -3.239 -15.149 1.00 0.00 92 PRO A C 10
ATOM 14372 O O . PRO A 1 92 ? -1.912 -3.341 -15.557 1.00 0.00 92 PRO A O 10
ATOM 14383 N N . GLY A 1 93 ? -3.508 -3.859 -14.058 1.00 0.00 93 GLY A N 10
ATOM 14384 C CA . GLY A 1 93 ? -2.623 -4.705 -13.279 1.00 0.00 93 GLY A CA 10
ATOM 14385 C C . GLY A 1 93 ? -2.678 -6.157 -13.712 1.00 0.00 93 GLY A C 10
ATOM 14386 O O . GLY A 1 93 ? -2.951 -7.043 -12.902 1.00 0.00 93 GLY A O 10
ATOM 14390 N N . SER A 1 94 ? -2.421 -6.401 -14.993 1.00 0.00 94 SER A N 10
ATOM 14391 C CA . SER A 1 94 ? -2.449 -7.755 -15.534 1.00 0.00 94 SER A CA 10
ATOM 14392 C C . SER A 1 94 ? -3.617 -8.547 -14.955 1.00 0.00 94 SER A C 10
ATOM 14393 O O . SER A 1 94 ? -3.452 -9.682 -14.510 1.00 0.00 94 SER A O 10
ATOM 14401 N N . GLY A 1 95 ? -4.799 -7.939 -14.966 1.00 0.00 95 GLY A N 10
ATOM 14402 C CA . GLY A 1 95 ? -5.979 -8.601 -14.440 1.00 0.00 95 GLY A CA 10
ATOM 14403 C C . GLY A 1 95 ? -6.464 -9.722 -15.338 1.00 0.00 95 GLY A C 10
ATOM 14404 O O . GLY A 1 95 ? -6.322 -9.672 -16.560 1.00 0.00 95 GLY A O 10
ATOM 14408 N N . PRO A 1 96 ? -7.050 -10.763 -14.729 1.00 0.00 96 PRO A N 10
ATOM 14409 C CA . PRO A 1 96 ? -7.568 -11.921 -15.463 1.00 0.00 96 PRO A CA 10
ATOM 14410 C C . PRO A 1 96 ? -8.806 -11.580 -16.285 1.00 0.00 96 PRO A C 10
ATOM 14411 O O . PRO A 1 96 ? -9.899 -11.422 -15.742 1.00 0.00 96 PRO A O 10
ATOM 14422 N N . SER A 1 97 ? -8.627 -11.468 -17.597 1.00 0.00 97 SER A N 10
ATOM 14423 C CA . SER A 1 97 ? -9.729 -11.142 -18.494 1.00 0.00 97 SER A CA 10
ATOM 14424 C C . SER A 1 97 ? -10.558 -12.384 -18.810 1.00 0.00 97 SER A C 10
ATOM 14425 O O . SER A 1 97 ? -10.305 -13.077 -19.795 1.00 0.00 97 SER A O 10
ATOM 14433 N N . SER A 1 98 ? -11.548 -12.657 -17.967 1.00 0.00 98 SER A N 10
ATOM 14434 C CA . SER A 1 98 ? -12.412 -13.817 -18.153 1.00 0.00 98 SER A CA 10
ATOM 14435 C C . SER A 1 98 ? -13.874 -13.394 -18.261 1.00 0.00 98 SER A C 10
ATOM 14436 O O . SER A 1 98 ? -14.482 -12.967 -17.280 1.00 0.00 98 SER A O 10
ATOM 14444 N N . GLY A 1 99 ? -14.432 -13.515 -19.462 1.00 0.00 99 GLY A N 10
ATOM 14445 C CA . GLY A 1 99 ? -15.817 -13.141 -19.677 1.00 0.00 99 GLY A CA 10
ATOM 14446 C C . GLY A 1 99 ? -16.572 -14.163 -20.503 1.00 0.00 99 GLY A C 10
ATOM 14447 O O . GLY A 1 99 ? -17.582 -13.842 -21.129 1.00 0.00 99 GLY A O 10
ATOM 14451 N N . GLY A 1 1 ? 4.299 7.859 25.730 1.00 0.00 1 GLY A N 11
ATOM 14452 C CA . GLY A 1 1 ? 3.247 7.511 24.793 1.00 0.00 1 GLY A CA 11
ATOM 14453 C C . GLY A 1 1 ? 2.169 8.574 24.711 1.00 0.00 1 GLY A C 11
ATOM 14454 O O . GLY A 1 1 ? 1.706 8.916 23.623 1.00 0.00 1 GLY A O 11
ATOM 14458 N N . SER A 1 2 ? 1.767 9.097 25.865 1.00 0.00 2 SER A N 11
ATOM 14459 C CA . SER A 1 2 ? 0.732 10.124 25.920 1.00 0.00 2 SER A CA 11
ATOM 14460 C C . SER A 1 2 ? 0.819 11.048 24.710 1.00 0.00 2 SER A C 11
ATOM 14461 O O . SER A 1 2 ? -0.178 11.298 24.033 1.00 0.00 2 SER A O 11
ATOM 14469 N N . SER A 1 3 ? 2.020 11.552 24.443 1.00 0.00 3 SER A N 11
ATOM 14470 C CA . SER A 1 3 ? 2.238 12.452 23.317 1.00 0.00 3 SER A CA 11
ATOM 14471 C C . SER A 1 3 ? 1.837 11.787 22.004 1.00 0.00 3 SER A C 11
ATOM 14472 O O . SER A 1 3 ? 2.308 10.698 21.678 1.00 0.00 3 SER A O 11
ATOM 14480 N N . GLY A 1 4 ? 0.963 12.451 21.254 1.00 0.00 4 GLY A N 11
ATOM 14481 C CA . GLY A 1 4 ? 0.512 11.910 19.985 1.00 0.00 4 GLY A CA 11
ATOM 14482 C C . GLY A 1 4 ? -0.777 11.123 20.116 1.00 0.00 4 GLY A C 11
ATOM 14483 O O . GLY A 1 4 ? -0.782 9.900 19.980 1.00 0.00 4 GLY A O 11
ATOM 14487 N N . SER A 1 5 ? -1.873 11.827 20.382 1.00 0.00 5 SER A N 11
ATOM 14488 C CA . SER A 1 5 ? -3.174 11.186 20.537 1.00 0.00 5 SER A CA 11
ATOM 14489 C C . SER A 1 5 ? -4.156 11.689 19.483 1.00 0.00 5 SER A C 11
ATOM 14490 O O . SER A 1 5 ? -4.609 12.832 19.537 1.00 0.00 5 SER A O 11
ATOM 14498 N N . SER A 1 6 ? -4.480 10.826 18.525 1.00 0.00 6 SER A N 11
ATOM 14499 C CA . SER A 1 6 ? -5.405 11.183 17.456 1.00 0.00 6 SER A CA 11
ATOM 14500 C C . SER A 1 6 ? -5.096 12.574 16.912 1.00 0.00 6 SER A C 11
ATOM 14501 O O . SER A 1 6 ? -5.999 13.321 16.538 1.00 0.00 6 SER A O 11
ATOM 14509 N N . GLY A 1 7 ? -3.812 12.916 16.872 1.00 0.00 7 GLY A N 11
ATOM 14510 C CA . GLY A 1 7 ? -3.405 14.216 16.373 1.00 0.00 7 GLY A CA 11
ATOM 14511 C C . GLY A 1 7 ? -3.338 14.261 14.859 1.00 0.00 7 GLY A C 11
ATOM 14512 O O . GLY A 1 7 ? -2.282 14.026 14.271 1.00 0.00 7 GLY A O 11
ATOM 14516 N N . SER A 1 8 ? -4.467 14.563 14.227 1.00 0.00 8 SER A N 11
ATOM 14517 C CA . SER A 1 8 ? -4.533 14.633 12.772 1.00 0.00 8 SER A CA 11
ATOM 14518 C C . SER A 1 8 ? -5.056 15.992 12.316 1.00 0.00 8 SER A C 11
ATOM 14519 O O . SER A 1 8 ? -6.036 16.503 12.856 1.00 0.00 8 SER A O 11
ATOM 14527 N N . GLN A 1 9 ? -4.395 16.569 11.318 1.00 0.00 9 GLN A N 11
ATOM 14528 C CA . GLN A 1 9 ? -4.793 17.869 10.790 1.00 0.00 9 GLN A CA 11
ATOM 14529 C C . GLN A 1 9 ? -5.645 17.708 9.535 1.00 0.00 9 GLN A C 11
ATOM 14530 O O . GLN A 1 9 ? -5.147 17.818 8.416 1.00 0.00 9 GLN A O 11
ATOM 14544 N N . GLY A 1 10 ? -6.934 17.447 9.731 1.00 0.00 10 GLY A N 11
ATOM 14545 C CA . GLY A 1 10 ? -7.835 17.275 8.606 1.00 0.00 10 GLY A CA 11
ATOM 14546 C C . GLY A 1 10 ? -7.241 16.408 7.514 1.00 0.00 10 GLY A C 11
ATOM 14547 O O . GLY A 1 10 ? -6.427 15.526 7.787 1.00 0.00 10 GLY A O 11
ATOM 14551 N N . ASP A 1 11 ? -7.648 16.659 6.275 1.00 0.00 11 ASP A N 11
ATOM 14552 C CA . ASP A 1 11 ? -7.151 15.894 5.137 1.00 0.00 11 ASP A CA 11
ATOM 14553 C C . ASP A 1 11 ? -6.056 16.662 4.402 1.00 0.00 11 ASP A C 11
ATOM 14554 O O . ASP A 1 11 ? -6.341 17.538 3.585 1.00 0.00 11 ASP A O 11
ATOM 14563 N N . CYS A 1 12 ? -4.805 16.329 4.700 1.00 0.00 12 CYS A N 11
ATOM 14564 C CA . CYS A 1 12 ? -3.668 16.989 4.069 1.00 0.00 12 CYS A CA 11
ATOM 14565 C C . CYS A 1 12 ? -3.836 17.032 2.554 1.00 0.00 12 CYS A C 11
ATOM 14566 O O . CYS A 1 12 ? -4.615 16.269 1.984 1.00 0.00 12 CYS A O 11
ATOM 14574 N N . SER A 1 13 ? -3.102 17.932 1.907 1.00 0.00 13 SER A N 11
ATOM 14575 C CA . SER A 1 13 ? -3.173 18.079 0.458 1.00 0.00 13 SER A CA 11
ATOM 14576 C C . SER A 1 13 ? -2.100 17.239 -0.227 1.00 0.00 13 SER A C 11
ATOM 14577 O O . SER A 1 13 ? -2.405 16.332 -1.001 1.00 0.00 13 SER A O 11
ATOM 14585 N N . TYR A 1 14 ? -0.841 17.549 0.064 1.00 0.00 14 TYR A N 11
ATOM 14586 C CA . TYR A 1 14 ? 0.279 16.825 -0.525 1.00 0.00 14 TYR A CA 11
ATOM 14587 C C . TYR A 1 14 ? 0.292 15.371 -0.064 1.00 0.00 14 TYR A C 11
ATOM 14588 O O . TYR A 1 14 ? -0.250 15.037 0.990 1.00 0.00 14 TYR A O 11
ATOM 14606 N N . SER A 1 15 ? 0.915 14.509 -0.861 1.00 0.00 15 SER A N 11
ATOM 14607 C CA . SER A 1 15 ? 0.997 13.090 -0.538 1.00 0.00 15 SER A CA 11
ATOM 14608 C C . SER A 1 15 ? 2.409 12.560 -0.767 1.00 0.00 15 SER A C 11
ATOM 14609 O O . SER A 1 15 ? 2.654 11.357 -0.685 1.00 0.00 15 SER A O 11
ATOM 14617 N N . ARG A 1 16 ? 3.335 13.469 -1.056 1.00 0.00 16 ARG A N 11
ATOM 14618 C CA . ARG A 1 16 ? 4.723 13.095 -1.298 1.00 0.00 16 ARG A CA 11
ATOM 14619 C C . ARG A 1 16 ? 5.128 11.912 -0.424 1.00 0.00 16 ARG A C 11
ATOM 14620 O O . ARG A 1 16 ? 5.649 10.911 -0.916 1.00 0.00 16 ARG A O 11
ATOM 14641 N N . THR A 1 17 ? 4.886 12.035 0.878 1.00 0.00 17 THR A N 11
ATOM 14642 C CA . THR A 1 17 ? 5.227 10.977 1.821 1.00 0.00 17 THR A CA 11
ATOM 14643 C C . THR A 1 17 ? 3.979 10.414 2.490 1.00 0.00 17 THR A C 11
ATOM 14644 O O . THR A 1 17 ? 3.938 10.246 3.708 1.00 0.00 17 THR A O 11
ATOM 14655 N N . ALA A 1 18 ? 2.962 10.123 1.685 1.00 0.00 18 ALA A N 11
ATOM 14656 C CA . ALA A 1 18 ? 1.713 9.575 2.199 1.00 0.00 18 ALA A CA 11
ATOM 14657 C C . ALA A 1 18 ? 1.769 8.053 2.272 1.00 0.00 18 ALA A C 11
ATOM 14658 O O . ALA A 1 18 ? 1.756 7.472 3.358 1.00 0.00 18 ALA A O 11
ATOM 14665 N N . LEU A 1 19 ? 1.832 7.412 1.110 1.00 0.00 19 LEU A N 11
ATOM 14666 C CA . LEU A 1 19 ? 1.890 5.956 1.041 1.00 0.00 19 LEU A CA 11
ATOM 14667 C C . LEU A 1 19 ? 2.845 5.399 2.092 1.00 0.00 19 LEU A C 11
ATOM 14668 O O . LEU A 1 19 ? 2.731 4.243 2.499 1.00 0.00 19 LEU A O 11
ATOM 14684 N N . TYR A 1 20 ? 3.786 6.230 2.527 1.00 0.00 20 TYR A N 11
ATOM 14685 C CA . TYR A 1 20 ? 4.762 5.820 3.531 1.00 0.00 20 TYR A CA 11
ATOM 14686 C C . TYR A 1 20 ? 4.200 5.991 4.939 1.00 0.00 20 TYR A C 11
ATOM 14687 O O . TYR A 1 20 ? 4.472 5.186 5.830 1.00 0.00 20 TYR A O 11
ATOM 14705 N N . ASP A 1 21 ? 3.415 7.045 5.131 1.00 0.00 21 ASP A N 11
ATOM 14706 C CA . ASP A 1 21 ? 2.812 7.323 6.429 1.00 0.00 21 ASP A CA 11
ATOM 14707 C C . ASP A 1 21 ? 1.759 6.274 6.775 1.00 0.00 21 ASP A C 11
ATOM 14708 O O . ASP A 1 21 ? 1.777 5.694 7.861 1.00 0.00 21 ASP A O 11
ATOM 14717 N N . LEU A 1 22 ? 0.840 6.037 5.845 1.00 0.00 22 LEU A N 11
ATOM 14718 C CA . LEU A 1 22 ? -0.222 5.059 6.050 1.00 0.00 22 LEU A CA 11
ATOM 14719 C C . LEU A 1 22 ? 0.320 3.796 6.712 1.00 0.00 22 LEU A C 11
ATOM 14720 O O . LEU A 1 22 ? -0.191 3.354 7.742 1.00 0.00 22 LEU A O 11
ATOM 14736 N N . LEU A 1 23 ? 1.359 3.222 6.116 1.00 0.00 23 LEU A N 11
ATOM 14737 C CA . LEU A 1 23 ? 1.973 2.011 6.648 1.00 0.00 23 LEU A CA 11
ATOM 14738 C C . LEU A 1 23 ? 2.889 2.336 7.824 1.00 0.00 23 LEU A C 11
ATOM 14739 O O . LEU A 1 23 ? 2.832 1.687 8.867 1.00 0.00 23 LEU A O 11
ATOM 14755 N N . GLY A 1 24 ? 3.733 3.349 7.648 1.00 0.00 24 GLY A N 11
ATOM 14756 C CA . GLY A 1 24 ? 4.647 3.744 8.703 1.00 0.00 24 GLY A CA 11
ATOM 14757 C C . GLY A 1 24 ? 6.084 3.374 8.394 1.00 0.00 24 GLY A C 11
ATOM 14758 O O . GLY A 1 24 ? 6.896 3.197 9.302 1.00 0.00 24 GLY A O 11
ATOM 14762 N N . VAL A 1 25 ? 6.399 3.254 7.108 1.00 0.00 25 VAL A N 11
ATOM 14763 C CA . VAL A 1 25 ? 7.748 2.901 6.682 1.00 0.00 25 VAL A CA 11
ATOM 14764 C C . VAL A 1 25 ? 8.476 4.109 6.104 1.00 0.00 25 VAL A C 11
ATOM 14765 O O . VAL A 1 25 ? 7.866 5.032 5.563 1.00 0.00 25 VAL A O 11
ATOM 14778 N N . PRO A 1 26 ? 9.812 4.106 6.219 1.00 0.00 26 PRO A N 11
ATOM 14779 C CA . PRO A 1 26 ? 10.653 5.195 5.713 1.00 0.00 26 PRO A CA 11
ATOM 14780 C C . PRO A 1 26 ? 10.686 5.242 4.189 1.00 0.00 26 PRO A C 11
ATOM 14781 O O . PRO A 1 26 ? 10.183 4.340 3.520 1.00 0.00 26 PRO A O 11
ATOM 14792 N N . SER A 1 27 ? 11.283 6.299 3.647 1.00 0.00 27 SER A N 11
ATOM 14793 C CA . SER A 1 27 ? 11.379 6.464 2.202 1.00 0.00 27 SER A CA 11
ATOM 14794 C C . SER A 1 27 ? 12.294 5.406 1.593 1.00 0.00 27 SER A C 11
ATOM 14795 O O . SER A 1 27 ? 12.223 5.119 0.398 1.00 0.00 27 SER A O 11
ATOM 14803 N N . THR A 1 28 ? 13.155 4.827 2.425 1.00 0.00 28 THR A N 11
ATOM 14804 C CA . THR A 1 28 ? 14.085 3.802 1.971 1.00 0.00 28 THR A CA 11
ATOM 14805 C C . THR A 1 28 ? 13.879 2.497 2.732 1.00 0.00 28 THR A C 11
ATOM 14806 O O . THR A 1 28 ? 14.821 1.732 2.938 1.00 0.00 28 THR A O 11
ATOM 14817 N N . ALA A 1 29 ? 12.641 2.248 3.146 1.00 0.00 29 ALA A N 11
ATOM 14818 C CA . ALA A 1 29 ? 12.311 1.033 3.882 1.00 0.00 29 ALA A CA 11
ATOM 14819 C C . ALA A 1 29 ? 12.765 -0.209 3.122 1.00 0.00 29 ALA A C 11
ATOM 14820 O O . ALA A 1 29 ? 13.261 -0.116 1.999 1.00 0.00 29 ALA A O 11
ATOM 14827 N N . THR A 1 30 ? 12.593 -1.372 3.743 1.00 0.00 30 THR A N 11
ATOM 14828 C CA . THR A 1 30 ? 12.987 -2.632 3.126 1.00 0.00 30 THR A CA 11
ATOM 14829 C C . THR A 1 30 ? 11.778 -3.529 2.886 1.00 0.00 30 THR A C 11
ATOM 14830 O O . THR A 1 30 ? 10.826 -3.523 3.666 1.00 0.00 30 THR A O 11
ATOM 14841 N N . GLN A 1 31 ? 11.823 -4.298 1.804 1.00 0.00 31 GLN A N 11
ATOM 14842 C CA . GLN A 1 31 ? 10.729 -5.200 1.462 1.00 0.00 31 GLN A CA 11
ATOM 14843 C C . GLN A 1 31 ? 10.145 -5.846 2.714 1.00 0.00 31 GLN A C 11
ATOM 14844 O O . GLN A 1 31 ? 8.928 -5.958 2.856 1.00 0.00 31 GLN A O 11
ATOM 14858 N N . ALA A 1 32 ? 11.021 -6.269 3.619 1.00 0.00 32 ALA A N 11
ATOM 14859 C CA . ALA A 1 32 ? 10.592 -6.903 4.860 1.00 0.00 32 ALA A CA 11
ATOM 14860 C C . ALA A 1 32 ? 9.583 -6.032 5.600 1.00 0.00 32 ALA A C 11
ATOM 14861 O O . ALA A 1 32 ? 8.578 -6.528 6.109 1.00 0.00 32 ALA A O 11
ATOM 14868 N N . GLN A 1 33 ? 9.858 -4.733 5.657 1.00 0.00 33 GLN A N 11
ATOM 14869 C CA . GLN A 1 33 ? 8.974 -3.794 6.337 1.00 0.00 33 GLN A CA 11
ATOM 14870 C C . GLN A 1 33 ? 7.733 -3.508 5.497 1.00 0.00 33 GLN A C 11
ATOM 14871 O O . GLN A 1 33 ? 6.620 -3.878 5.871 1.00 0.00 33 GLN A O 11
ATOM 14885 N N . ILE A 1 34 ? 7.933 -2.849 4.360 1.00 0.00 34 ILE A N 11
ATOM 14886 C CA . ILE A 1 34 ? 6.831 -2.515 3.467 1.00 0.00 34 ILE A CA 11
ATOM 14887 C C . ILE A 1 34 ? 5.764 -3.605 3.479 1.00 0.00 34 ILE A C 11
ATOM 14888 O O . ILE A 1 34 ? 4.574 -3.327 3.329 1.00 0.00 34 ILE A O 11
ATOM 14904 N N . LYS A 1 35 ? 6.199 -4.848 3.659 1.00 0.00 35 LYS A N 11
ATOM 14905 C CA . LYS A 1 35 ? 5.282 -5.982 3.694 1.00 0.00 35 LYS A CA 11
ATOM 14906 C C . LYS A 1 35 ? 4.621 -6.105 5.063 1.00 0.00 35 LYS A C 11
ATOM 14907 O O . LYS A 1 35 ? 3.404 -5.978 5.189 1.00 0.00 35 LYS A O 11
ATOM 14926 N N . ALA A 1 36 ? 5.432 -6.353 6.087 1.00 0.00 36 ALA A N 11
ATOM 14927 C CA . ALA A 1 36 ? 4.926 -6.490 7.447 1.00 0.00 36 ALA A CA 11
ATOM 14928 C C . ALA A 1 36 ? 3.976 -5.349 7.796 1.00 0.00 36 ALA A C 11
ATOM 14929 O O . ALA A 1 36 ? 3.041 -5.525 8.576 1.00 0.00 36 ALA A O 11
ATOM 14936 N N . ALA A 1 37 ? 4.223 -4.180 7.214 1.00 0.00 37 ALA A N 11
ATOM 14937 C CA . ALA A 1 37 ? 3.388 -3.011 7.463 1.00 0.00 37 ALA A CA 11
ATOM 14938 C C . ALA A 1 37 ? 2.017 -3.167 6.815 1.00 0.00 37 ALA A C 11
ATOM 14939 O O . ALA A 1 37 ? 0.991 -2.886 7.435 1.00 0.00 37 ALA A O 11
ATOM 14946 N N . TYR A 1 38 ? 2.006 -3.617 5.565 1.00 0.00 38 TYR A N 11
ATOM 14947 C CA . TYR A 1 38 ? 0.760 -3.807 4.832 1.00 0.00 38 TYR A CA 11
ATOM 14948 C C . TYR A 1 38 ? -0.097 -4.887 5.487 1.00 0.00 38 TYR A C 11
ATOM 14949 O O . TYR A 1 38 ? -1.326 -4.822 5.456 1.00 0.00 38 TYR A O 11
ATOM 14967 N N . TYR A 1 39 ? 0.561 -5.878 6.078 1.00 0.00 39 TYR A N 11
ATOM 14968 C CA . TYR A 1 39 ? -0.140 -6.973 6.739 1.00 0.00 39 TYR A CA 11
ATOM 14969 C C . TYR A 1 39 ? -0.767 -6.506 8.049 1.00 0.00 39 TYR A C 11
ATOM 14970 O O . TYR A 1 39 ? -1.985 -6.564 8.222 1.00 0.00 39 TYR A O 11
ATOM 14988 N N . ARG A 1 40 ? 0.074 -6.044 8.968 1.00 0.00 40 ARG A N 11
ATOM 14989 C CA . ARG A 1 40 ? -0.397 -5.568 10.264 1.00 0.00 40 ARG A CA 11
ATOM 14990 C C . ARG A 1 40 ? -1.663 -4.731 10.108 1.00 0.00 40 ARG A C 11
ATOM 14991 O O . ARG A 1 40 ? -2.555 -4.777 10.954 1.00 0.00 40 ARG A O 11
ATOM 15012 N N . GLN A 1 41 ? -1.732 -3.969 9.022 1.00 0.00 41 GLN A N 11
ATOM 15013 C CA . GLN A 1 41 ? -2.889 -3.121 8.757 1.00 0.00 41 GLN A CA 11
ATOM 15014 C C . GLN A 1 41 ? -4.165 -3.952 8.671 1.00 0.00 41 GLN A C 11
ATOM 15015 O O . GLN A 1 41 ? -5.148 -3.669 9.357 1.00 0.00 41 GLN A O 11
ATOM 15029 N N . CYS A 1 42 ? -4.142 -4.976 7.826 1.00 0.00 42 CYS A N 11
ATOM 15030 C CA . CYS A 1 42 ? -5.298 -5.848 7.650 1.00 0.00 42 CYS A CA 11
ATOM 15031 C C . CYS A 1 42 ? -5.913 -6.215 8.997 1.00 0.00 42 CYS A C 11
ATOM 15032 O O . CYS A 1 42 ? -7.125 -6.111 9.187 1.00 0.00 42 CYS A O 11
ATOM 15040 N N . PHE A 1 43 ? -5.069 -6.646 9.929 1.00 0.00 43 PHE A N 11
ATOM 15041 C CA . PHE A 1 43 ? -5.529 -7.031 11.258 1.00 0.00 43 PHE A CA 11
ATOM 15042 C C . PHE A 1 43 ? -6.280 -5.883 11.927 1.00 0.00 43 PHE A C 11
ATOM 15043 O O . PHE A 1 43 ? -7.408 -6.051 12.392 1.00 0.00 43 PHE A O 11
ATOM 15060 N N . LEU A 1 44 ? -5.646 -4.717 11.973 1.00 0.00 44 LEU A N 11
ATOM 15061 C CA . LEU A 1 44 ? -6.252 -3.540 12.586 1.00 0.00 44 LEU A CA 11
ATOM 15062 C C . LEU A 1 44 ? -7.684 -3.349 12.098 1.00 0.00 44 LEU A C 11
ATOM 15063 O O . LEU A 1 44 ? -8.608 -3.194 12.897 1.00 0.00 44 LEU A O 11
ATOM 15079 N N . TYR A 1 45 ? -7.862 -3.362 10.781 1.00 0.00 45 TYR A N 11
ATOM 15080 C CA . TYR A 1 45 ? -9.182 -3.190 10.186 1.00 0.00 45 TYR A CA 11
ATOM 15081 C C . TYR A 1 45 ? -9.545 -4.386 9.312 1.00 0.00 45 TYR A C 11
ATOM 15082 O O . TYR A 1 45 ? -9.262 -4.403 8.114 1.00 0.00 45 TYR A O 11
ATOM 15100 N N . HIS A 1 46 ? -10.176 -5.386 9.920 1.00 0.00 46 HIS A N 11
ATOM 15101 C CA . HIS A 1 46 ? -10.581 -6.587 9.198 1.00 0.00 46 HIS A CA 11
ATOM 15102 C C . HIS A 1 46 ? -11.727 -6.283 8.237 1.00 0.00 46 HIS A C 11
ATOM 15103 O O . HIS A 1 46 ? -12.643 -5.522 8.547 1.00 0.00 46 HIS A O 11
ATOM 15117 N N . PRO A 1 47 ? -11.675 -6.890 7.042 1.00 0.00 47 PRO A N 11
ATOM 15118 C CA . PRO A 1 47 ? -12.700 -6.699 6.012 1.00 0.00 47 PRO A CA 11
ATOM 15119 C C . PRO A 1 47 ? -14.029 -7.343 6.391 1.00 0.00 47 PRO A C 11
ATOM 15120 O O . PRO A 1 47 ? -15.017 -7.225 5.665 1.00 0.00 47 PRO A O 11
ATOM 15131 N N . ASP A 1 48 ? -14.047 -8.025 7.531 1.00 0.00 48 ASP A N 11
ATOM 15132 C CA . ASP A 1 48 ? -15.256 -8.686 8.008 1.00 0.00 48 ASP A CA 11
ATOM 15133 C C . ASP A 1 48 ? -15.817 -7.976 9.236 1.00 0.00 48 ASP A C 11
ATOM 15134 O O . ASP A 1 48 ? -17.010 -7.681 9.303 1.00 0.00 48 ASP A O 11
ATOM 15143 N N . ARG A 1 49 ? -14.948 -7.705 10.204 1.00 0.00 49 ARG A N 11
ATOM 15144 C CA . ARG A 1 49 ? -15.357 -7.031 11.431 1.00 0.00 49 ARG A CA 11
ATOM 15145 C C . ARG A 1 49 ? -15.948 -5.657 11.125 1.00 0.00 49 ARG A C 11
ATOM 15146 O O . ARG A 1 49 ? -17.037 -5.322 11.589 1.00 0.00 49 ARG A O 11
ATOM 15167 N N . ASN A 1 50 ? -15.221 -4.867 10.343 1.00 0.00 50 ASN A N 11
ATOM 15168 C CA . ASN A 1 50 ? -15.672 -3.529 9.977 1.00 0.00 50 ASN A CA 11
ATOM 15169 C C . ASN A 1 50 ? -16.607 -3.581 8.772 1.00 0.00 50 ASN A C 11
ATOM 15170 O O . ASN A 1 50 ? -16.456 -2.814 7.822 1.00 0.00 50 ASN A O 11
ATOM 15181 N N . SER A 1 51 ? -17.575 -4.492 8.820 1.00 0.00 51 SER A N 11
ATOM 15182 C CA . SER A 1 51 ? -18.533 -4.647 7.732 1.00 0.00 51 SER A CA 11
ATOM 15183 C C . SER A 1 51 ? -19.640 -3.601 7.830 1.00 0.00 51 SER A C 11
ATOM 15184 O O . SER A 1 51 ? -20.510 -3.682 8.696 1.00 0.00 51 SER A O 11
ATOM 15192 N N . GLY A 1 52 ? -19.599 -2.620 6.934 1.00 0.00 52 GLY A N 11
ATOM 15193 C CA . GLY A 1 52 ? -20.603 -1.572 6.936 1.00 0.00 52 GLY A CA 11
ATOM 15194 C C . GLY A 1 52 ? -20.018 -0.209 7.250 1.00 0.00 52 GLY A C 11
ATOM 15195 O O . GLY A 1 52 ? -20.334 0.778 6.585 1.00 0.00 52 GLY A O 11
ATOM 15199 N N . SER A 1 53 ? -19.164 -0.153 8.267 1.00 0.00 53 SER A N 11
ATOM 15200 C CA . SER A 1 53 ? -18.538 1.100 8.671 1.00 0.00 53 SER A CA 11
ATOM 15201 C C . SER A 1 53 ? -17.877 1.787 7.479 1.00 0.00 53 SER A C 11
ATOM 15202 O O . SER A 1 53 ? -16.896 1.289 6.928 1.00 0.00 53 SER A O 11
ATOM 15210 N N . ALA A 1 54 ? -18.423 2.933 7.088 1.00 0.00 54 ALA A N 11
ATOM 15211 C CA . ALA A 1 54 ? -17.886 3.690 5.964 1.00 0.00 54 ALA A CA 11
ATOM 15212 C C . ALA A 1 54 ? -16.436 4.089 6.213 1.00 0.00 54 ALA A C 11
ATOM 15213 O O . ALA A 1 54 ? -15.551 3.777 5.416 1.00 0.00 54 ALA A O 11
ATOM 15220 N N . GLU A 1 55 ? -16.199 4.782 7.323 1.00 0.00 55 GLU A N 11
ATOM 15221 C CA . GLU A 1 55 ? -14.855 5.225 7.674 1.00 0.00 55 GLU A CA 11
ATOM 15222 C C . GLU A 1 55 ? -13.824 4.150 7.343 1.00 0.00 55 GLU A C 11
ATOM 15223 O O . GLU A 1 55 ? -12.856 4.403 6.627 1.00 0.00 55 GLU A O 11
ATOM 15235 N N . ALA A 1 56 ? -14.040 2.949 7.871 1.00 0.00 56 ALA A N 11
ATOM 15236 C CA . ALA A 1 56 ? -13.131 1.835 7.631 1.00 0.00 56 ALA A CA 11
ATOM 15237 C C . ALA A 1 56 ? -13.029 1.520 6.143 1.00 0.00 56 ALA A C 11
ATOM 15238 O O . ALA A 1 56 ? -11.932 1.381 5.602 1.00 0.00 56 ALA A O 11
ATOM 15245 N N . ALA A 1 57 ? -14.179 1.409 5.486 1.00 0.00 57 ALA A N 11
ATOM 15246 C CA . ALA A 1 57 ? -14.218 1.112 4.059 1.00 0.00 57 ALA A CA 11
ATOM 15247 C C . ALA A 1 57 ? -13.199 1.951 3.296 1.00 0.00 57 ALA A C 11
ATOM 15248 O O . ALA A 1 57 ? -12.266 1.416 2.697 1.00 0.00 57 ALA A O 11
ATOM 15255 N N . GLU A 1 58 ? -13.384 3.267 3.321 1.00 0.00 58 GLU A N 11
ATOM 15256 C CA . GLU A 1 58 ? -12.481 4.178 2.629 1.00 0.00 58 GLU A CA 11
ATOM 15257 C C . GLU A 1 58 ? -11.031 3.909 3.021 1.00 0.00 58 GLU A C 11
ATOM 15258 O O . GLU A 1 58 ? -10.208 3.540 2.183 1.00 0.00 58 GLU A O 11
ATOM 15270 N N . ARG A 1 59 ? -10.726 4.097 4.301 1.00 0.00 59 ARG A N 11
ATOM 15271 C CA . ARG A 1 59 ? -9.376 3.877 4.805 1.00 0.00 59 ARG A CA 11
ATOM 15272 C C . ARG A 1 59 ? -8.767 2.616 4.197 1.00 0.00 59 ARG A C 11
ATOM 15273 O O . ARG A 1 59 ? -7.637 2.633 3.709 1.00 0.00 59 ARG A O 11
ATOM 15294 N N . PHE A 1 60 ? -9.524 1.525 4.231 1.00 0.00 60 PHE A N 11
ATOM 15295 C CA . PHE A 1 60 ? -9.060 0.255 3.684 1.00 0.00 60 PHE A CA 11
ATOM 15296 C C . PHE A 1 60 ? -8.532 0.434 2.264 1.00 0.00 60 PHE A C 11
ATOM 15297 O O . PHE A 1 60 ? -7.434 -0.015 1.935 1.00 0.00 60 PHE A O 11
ATOM 15314 N N . THR A 1 61 ? -9.323 1.095 1.424 1.00 0.00 61 THR A N 11
ATOM 15315 C CA . THR A 1 61 ? -8.938 1.334 0.039 1.00 0.00 61 THR A CA 11
ATOM 15316 C C . THR A 1 61 ? -7.602 2.063 -0.043 1.00 0.00 61 THR A C 11
ATOM 15317 O O . THR A 1 61 ? -6.721 1.679 -0.812 1.00 0.00 61 THR A O 11
ATOM 15328 N N . ARG A 1 62 ? -7.458 3.116 0.755 1.00 0.00 62 ARG A N 11
ATOM 15329 C CA . ARG A 1 62 ? -6.229 3.899 0.772 1.00 0.00 62 ARG A CA 11
ATOM 15330 C C . ARG A 1 62 ? -5.040 3.037 1.186 1.00 0.00 62 ARG A C 11
ATOM 15331 O O . ARG A 1 62 ? -4.002 3.035 0.524 1.00 0.00 62 ARG A O 11
ATOM 15352 N N . ILE A 1 63 ? -5.200 2.306 2.285 1.00 0.00 63 ILE A N 11
ATOM 15353 C CA . ILE A 1 63 ? -4.140 1.440 2.786 1.00 0.00 63 ILE A CA 11
ATOM 15354 C C . ILE A 1 63 ? -3.603 0.535 1.682 1.00 0.00 63 ILE A C 11
ATOM 15355 O O . ILE A 1 63 ? -2.392 0.433 1.484 1.00 0.00 63 ILE A O 11
ATOM 15371 N N . SER A 1 64 ? -4.511 -0.119 0.966 1.00 0.00 64 SER A N 11
ATOM 15372 C CA . SER A 1 64 ? -4.128 -1.018 -0.117 1.00 0.00 64 SER A CA 11
ATOM 15373 C C . SER A 1 64 ? -3.182 -0.323 -1.091 1.00 0.00 64 SER A C 11
ATOM 15374 O O . SER A 1 64 ? -2.095 -0.824 -1.379 1.00 0.00 64 SER A O 11
ATOM 15382 N N . GLN A 1 65 ? -3.603 0.833 -1.593 1.00 0.00 65 GLN A N 11
ATOM 15383 C CA . GLN A 1 65 ? -2.794 1.596 -2.535 1.00 0.00 65 GLN A CA 11
ATOM 15384 C C . GLN A 1 65 ? -1.325 1.586 -2.124 1.00 0.00 65 GLN A C 11
ATOM 15385 O O . GLN A 1 65 ? -0.451 1.239 -2.917 1.00 0.00 65 GLN A O 11
ATOM 15399 N N . ALA A 1 66 ? -1.062 1.970 -0.879 1.00 0.00 66 ALA A N 11
ATOM 15400 C CA . ALA A 1 66 ? 0.301 2.003 -0.362 1.00 0.00 66 ALA A CA 11
ATOM 15401 C C . ALA A 1 66 ? 1.069 0.747 -0.759 1.00 0.00 66 ALA A C 11
ATOM 15402 O O . ALA A 1 66 ? 2.265 0.805 -1.050 1.00 0.00 66 ALA A O 11
ATOM 15409 N N . TYR A 1 67 ? 0.377 -0.386 -0.769 1.00 0.00 67 TYR A N 11
ATOM 15410 C CA . TYR A 1 67 ? 0.996 -1.657 -1.127 1.00 0.00 67 TYR A CA 11
ATOM 15411 C C . TYR A 1 67 ? 0.909 -1.900 -2.631 1.00 0.00 67 TYR A C 11
ATOM 15412 O O . TYR A 1 67 ? 0.860 -3.043 -3.085 1.00 0.00 67 TYR A O 11
ATOM 15430 N N . VAL A 1 68 ? 0.891 -0.815 -3.399 1.00 0.00 68 VAL A N 11
ATOM 15431 C CA . VAL A 1 68 ? 0.812 -0.909 -4.852 1.00 0.00 68 VAL A CA 11
ATOM 15432 C C . VAL A 1 68 ? 1.959 -0.154 -5.514 1.00 0.00 68 VAL A C 11
ATOM 15433 O O . VAL A 1 68 ? 2.704 -0.716 -6.318 1.00 0.00 68 VAL A O 11
ATOM 15446 N N . VAL A 1 69 ? 2.097 1.122 -5.171 1.00 0.00 69 VAL A N 11
ATOM 15447 C CA . VAL A 1 69 ? 3.155 1.955 -5.731 1.00 0.00 69 VAL A CA 11
ATOM 15448 C C . VAL A 1 69 ? 4.517 1.564 -5.168 1.00 0.00 69 VAL A C 11
ATOM 15449 O O . VAL A 1 69 ? 5.516 1.541 -5.889 1.00 0.00 69 VAL A O 11
ATOM 15462 N N . LEU A 1 70 ? 4.551 1.257 -3.876 1.00 0.00 70 LEU A N 11
ATOM 15463 C CA . LEU A 1 70 ? 5.792 0.866 -3.215 1.00 0.00 70 LEU A CA 11
ATOM 15464 C C . LEU A 1 70 ? 5.999 -0.643 -3.295 1.00 0.00 70 LEU A C 11
ATOM 15465 O O . LEU A 1 70 ? 7.130 -1.126 -3.277 1.00 0.00 70 LEU A O 11
ATOM 15481 N N . GLY A 1 71 ? 4.897 -1.382 -3.383 1.00 0.00 71 GLY A N 11
ATOM 15482 C CA . GLY A 1 71 ? 4.980 -2.829 -3.466 1.00 0.00 71 GLY A CA 11
ATOM 15483 C C . GLY A 1 71 ? 6.115 -3.295 -4.356 1.00 0.00 71 GLY A C 11
ATOM 15484 O O . GLY A 1 71 ? 6.811 -4.257 -4.033 1.00 0.00 71 GLY A O 11
ATOM 15488 N N . SER A 1 72 ? 6.303 -2.612 -5.481 1.00 0.00 72 SER A N 11
ATOM 15489 C CA . SER A 1 72 ? 7.358 -2.964 -6.423 1.00 0.00 72 SER A CA 11
ATOM 15490 C C . SER A 1 72 ? 8.585 -2.080 -6.220 1.00 0.00 72 SER A C 11
ATOM 15491 O O . SER A 1 72 ? 8.472 -0.860 -6.107 1.00 0.00 72 SER A O 11
ATOM 15499 N N . ALA A 1 73 ? 9.757 -2.705 -6.176 1.00 0.00 73 ALA A N 11
ATOM 15500 C CA . ALA A 1 73 ? 11.005 -1.976 -5.990 1.00 0.00 73 ALA A CA 11
ATOM 15501 C C . ALA A 1 73 ? 11.159 -0.876 -7.034 1.00 0.00 73 ALA A C 11
ATOM 15502 O O . ALA A 1 73 ? 11.547 0.249 -6.715 1.00 0.00 73 ALA A O 11
ATOM 15509 N N . THR A 1 74 ? 10.854 -1.207 -8.285 1.00 0.00 74 THR A N 11
ATOM 15510 C CA . THR A 1 74 ? 10.961 -0.248 -9.378 1.00 0.00 74 THR A CA 11
ATOM 15511 C C . THR A 1 74 ? 9.926 0.862 -9.238 1.00 0.00 74 THR A C 11
ATOM 15512 O O . THR A 1 74 ? 10.270 2.044 -9.188 1.00 0.00 74 THR A O 11
ATOM 15523 N N . LEU A 1 75 ? 8.656 0.476 -9.174 1.00 0.00 75 LEU A N 11
ATOM 15524 C CA . LEU A 1 75 ? 7.569 1.439 -9.039 1.00 0.00 75 LEU A CA 11
ATOM 15525 C C . LEU A 1 75 ? 7.972 2.590 -8.122 1.00 0.00 75 LEU A C 11
ATOM 15526 O O . LEU A 1 75 ? 7.825 3.759 -8.477 1.00 0.00 75 LEU A O 11
ATOM 15542 N N . ARG A 1 76 ? 8.481 2.249 -6.943 1.00 0.00 76 ARG A N 11
ATOM 15543 C CA . ARG A 1 76 ? 8.906 3.253 -5.976 1.00 0.00 76 ARG A CA 11
ATOM 15544 C C . ARG A 1 76 ? 9.918 4.212 -6.597 1.00 0.00 76 ARG A C 11
ATOM 15545 O O . ARG A 1 76 ? 9.833 5.426 -6.409 1.00 0.00 76 ARG A O 11
ATOM 15566 N N . ARG A 1 77 ? 10.873 3.659 -7.336 1.00 0.00 77 ARG A N 11
ATOM 15567 C CA . ARG A 1 77 ? 11.902 4.465 -7.983 1.00 0.00 77 ARG A CA 11
ATOM 15568 C C . ARG A 1 77 ? 11.275 5.530 -8.878 1.00 0.00 77 ARG A C 11
ATOM 15569 O O . ARG A 1 77 ? 11.619 6.709 -8.792 1.00 0.00 77 ARG A O 11
ATOM 15590 N N . LYS A 1 78 ? 10.355 5.106 -9.737 1.00 0.00 78 LYS A N 11
ATOM 15591 C CA . LYS A 1 78 ? 9.679 6.022 -10.649 1.00 0.00 78 LYS A CA 11
ATOM 15592 C C . LYS A 1 78 ? 9.285 7.310 -9.933 1.00 0.00 78 LYS A C 11
ATOM 15593 O O . LYS A 1 78 ? 9.756 8.393 -10.280 1.00 0.00 78 LYS A O 11
ATOM 15612 N N . TYR A 1 79 ? 8.422 7.184 -8.931 1.00 0.00 79 TYR A N 11
ATOM 15613 C CA . TYR A 1 79 ? 7.964 8.339 -8.167 1.00 0.00 79 TYR A CA 11
ATOM 15614 C C . TYR A 1 79 ? 9.143 9.202 -7.726 1.00 0.00 79 TYR A C 11
ATOM 15615 O O . TYR A 1 79 ? 9.056 10.430 -7.712 1.00 0.00 79 TYR A O 11
ATOM 15633 N N . ASP A 1 80 ? 10.243 8.550 -7.367 1.00 0.00 80 ASP A N 11
ATOM 15634 C CA . ASP A 1 80 ? 11.441 9.256 -6.927 1.00 0.00 80 ASP A CA 11
ATOM 15635 C C . ASP A 1 80 ? 11.827 10.344 -7.924 1.00 0.00 80 ASP A C 11
ATOM 15636 O O . ASP A 1 80 ? 12.058 11.493 -7.545 1.00 0.00 80 ASP A O 11
ATOM 15645 N N . ARG A 1 81 ? 11.897 9.974 -9.199 1.00 0.00 81 ARG A N 11
ATOM 15646 C CA . ARG A 1 81 ? 12.258 10.919 -10.249 1.00 0.00 81 ARG A CA 11
ATOM 15647 C C . ARG A 1 81 ? 11.012 11.553 -10.861 1.00 0.00 81 ARG A C 11
ATOM 15648 O O . ARG A 1 81 ? 11.098 12.298 -11.837 1.00 0.00 81 ARG A O 11
ATOM 15669 N N . GLY A 1 82 ? 9.854 11.251 -10.281 1.00 0.00 82 GLY A N 11
ATOM 15670 C CA . GLY A 1 82 ? 8.608 11.799 -10.783 1.00 0.00 82 GLY A CA 11
ATOM 15671 C C . GLY A 1 82 ? 8.187 11.173 -12.098 1.00 0.00 82 GLY A C 11
ATOM 15672 O O . GLY A 1 82 ? 7.596 11.838 -12.950 1.00 0.00 82 GLY A O 11
ATOM 15676 N N . LEU A 1 83 ? 8.492 9.891 -12.265 1.00 0.00 83 LEU A N 11
ATOM 15677 C CA . LEU A 1 83 ? 8.143 9.174 -13.486 1.00 0.00 83 LEU A CA 11
ATOM 15678 C C . LEU A 1 83 ? 6.764 8.533 -13.366 1.00 0.00 83 LEU A C 11
ATOM 15679 O O . LEU A 1 83 ? 6.149 8.165 -14.368 1.00 0.00 83 LEU A O 11
ATOM 15695 N N . LEU A 1 84 ? 6.284 8.402 -12.135 1.00 0.00 84 LEU A N 11
ATOM 15696 C CA . LEU A 1 84 ? 4.976 7.807 -11.883 1.00 0.00 84 LEU A CA 11
ATOM 15697 C C . LEU A 1 84 ? 3.857 8.777 -12.247 1.00 0.00 84 LEU A C 11
ATOM 15698 O O . LEU A 1 84 ? 3.745 9.858 -11.669 1.00 0.00 84 LEU A O 11
ATOM 15714 N N . SER A 1 85 ? 3.028 8.382 -13.209 1.00 0.00 85 SER A N 11
ATOM 15715 C CA . SER A 1 85 ? 1.918 9.217 -13.652 1.00 0.00 85 SER A CA 11
ATOM 15716 C C . SER A 1 85 ? 0.597 8.459 -13.559 1.00 0.00 85 SER A C 11
ATOM 15717 O O . SER A 1 85 ? 0.570 7.276 -13.219 1.00 0.00 85 SER A O 11
ATOM 15725 N N . ASP A 1 86 ? -0.496 9.148 -13.865 1.00 0.00 86 ASP A N 11
ATOM 15726 C CA . ASP A 1 86 ? -1.821 8.541 -13.818 1.00 0.00 86 ASP A CA 11
ATOM 15727 C C . ASP A 1 86 ? -1.808 7.157 -14.458 1.00 0.00 86 ASP A C 11
ATOM 15728 O O . ASP A 1 86 ? -2.211 6.173 -13.838 1.00 0.00 86 ASP A O 11
ATOM 15737 N N . GLU A 1 87 ? -1.343 7.089 -15.701 1.00 0.00 87 GLU A N 11
ATOM 15738 C CA . GLU A 1 87 ? -1.279 5.825 -16.425 1.00 0.00 87 GLU A CA 11
ATOM 15739 C C . GLU A 1 87 ? -0.882 4.684 -15.493 1.00 0.00 87 GLU A C 11
ATOM 15740 O O . GLU A 1 87 ? -1.420 3.580 -15.582 1.00 0.00 87 GLU A O 11
ATOM 15752 N N . ASP A 1 88 ? 0.062 4.959 -14.600 1.00 0.00 88 ASP A N 11
ATOM 15753 C CA . ASP A 1 88 ? 0.532 3.956 -13.650 1.00 0.00 88 ASP A CA 11
ATOM 15754 C C . ASP A 1 88 ? -0.492 3.737 -12.541 1.00 0.00 88 ASP A C 11
ATOM 15755 O O . ASP A 1 88 ? -0.823 2.600 -12.203 1.00 0.00 88 ASP A O 11
ATOM 15764 N N . LEU A 1 89 ? -0.989 4.833 -11.977 1.00 0.00 89 LEU A N 11
ATOM 15765 C CA . LEU A 1 89 ? -1.974 4.761 -10.904 1.00 0.00 89 LEU A CA 11
ATOM 15766 C C . LEU A 1 89 ? -3.192 3.951 -11.336 1.00 0.00 89 LEU A C 11
ATOM 15767 O O . LEU A 1 89 ? -3.616 3.029 -10.640 1.00 0.00 89 LEU A O 11
ATOM 15783 N N . ARG A 1 90 ? -3.749 4.301 -12.491 1.00 0.00 90 ARG A N 11
ATOM 15784 C CA . ARG A 1 90 ? -4.918 3.606 -13.017 1.00 0.00 90 ARG A CA 11
ATOM 15785 C C . ARG A 1 90 ? -4.538 2.225 -13.543 1.00 0.00 90 ARG A C 11
ATOM 15786 O O . ARG A 1 90 ? -5.178 1.226 -13.215 1.00 0.00 90 ARG A O 11
ATOM 15807 N N . GLY A 1 91 ? -3.491 2.176 -14.362 1.00 0.00 91 GLY A N 11
ATOM 15808 C CA . GLY A 1 91 ? -3.044 0.913 -14.920 1.00 0.00 91 GLY A CA 11
ATOM 15809 C C . GLY A 1 91 ? -3.113 0.892 -16.434 1.00 0.00 91 GLY A C 11
ATOM 15810 O O . GLY A 1 91 ? -3.974 1.523 -17.047 1.00 0.00 91 GLY A O 11
ATOM 15814 N N . PRO A 1 92 ? -2.186 0.154 -17.062 1.00 0.00 92 PRO A N 11
ATOM 15815 C CA . PRO A 1 92 ? -2.123 0.036 -18.522 1.00 0.00 92 PRO A CA 11
ATOM 15816 C C . PRO A 1 92 ? -3.288 -0.766 -19.090 1.00 0.00 92 PRO A C 11
ATOM 15817 O O . PRO A 1 92 ? -4.089 -1.329 -18.345 1.00 0.00 92 PRO A O 11
ATOM 15828 N N . GLY A 1 93 ? -3.377 -0.814 -20.416 1.00 0.00 93 GLY A N 11
ATOM 15829 C CA . GLY A 1 93 ? -4.448 -1.550 -21.061 1.00 0.00 93 GLY A CA 11
ATOM 15830 C C . GLY A 1 93 ? -5.789 -1.331 -20.390 1.00 0.00 93 GLY A C 11
ATOM 15831 O O . GLY A 1 93 ? -6.453 -2.286 -19.987 1.00 0.00 93 GLY A O 11
ATOM 15835 N N . SER A 1 94 ? -6.189 -0.069 -20.268 1.00 0.00 94 SER A N 11
ATOM 15836 C CA . SER A 1 94 ? -7.457 0.274 -19.635 1.00 0.00 94 SER A CA 11
ATOM 15837 C C . SER A 1 94 ? -8.606 -0.511 -20.262 1.00 0.00 94 SER A C 11
ATOM 15838 O O . SER A 1 94 ? -9.157 -0.114 -21.288 1.00 0.00 94 SER A O 11
ATOM 15846 N N . GLY A 1 95 ? -8.963 -1.628 -19.635 1.00 0.00 95 GLY A N 11
ATOM 15847 C CA . GLY A 1 95 ? -10.043 -2.452 -20.144 1.00 0.00 95 GLY A CA 11
ATOM 15848 C C . GLY A 1 95 ? -9.541 -3.696 -20.850 1.00 0.00 95 GLY A C 11
ATOM 15849 O O . GLY A 1 95 ? -8.338 -3.896 -21.020 1.00 0.00 95 GLY A O 11
ATOM 15853 N N . PRO A 1 96 ? -10.477 -4.559 -21.273 1.00 0.00 96 PRO A N 11
ATOM 15854 C CA . PRO A 1 96 ? -10.146 -5.805 -21.970 1.00 0.00 96 PRO A CA 11
ATOM 15855 C C . PRO A 1 96 ? -9.600 -5.558 -23.372 1.00 0.00 96 PRO A C 11
ATOM 15856 O O . PRO A 1 96 ? -10.199 -4.829 -24.162 1.00 0.00 96 PRO A O 11
ATOM 15867 N N . SER A 1 97 ? -8.459 -6.170 -23.674 1.00 0.00 97 SER A N 11
ATOM 15868 C CA . SER A 1 97 ? -7.831 -6.014 -24.981 1.00 0.00 97 SER A CA 11
ATOM 15869 C C . SER A 1 97 ? -8.635 -6.732 -26.060 1.00 0.00 97 SER A C 11
ATOM 15870 O O . SER A 1 97 ? -8.835 -7.945 -25.997 1.00 0.00 97 SER A O 11
ATOM 15878 N N . SER A 1 98 ? -9.095 -5.973 -27.050 1.00 0.00 98 SER A N 11
ATOM 15879 C CA . SER A 1 98 ? -9.881 -6.534 -28.142 1.00 0.00 98 SER A CA 11
ATOM 15880 C C . SER A 1 98 ? -8.990 -7.302 -29.114 1.00 0.00 98 SER A C 11
ATOM 15881 O O . SER A 1 98 ? -7.765 -7.261 -29.015 1.00 0.00 98 SER A O 11
ATOM 15889 N N . GLY A 1 99 ? -9.617 -8.003 -30.054 1.00 0.00 99 GLY A N 11
ATOM 15890 C CA . GLY A 1 99 ? -8.867 -8.771 -31.030 1.00 0.00 99 GLY A CA 11
ATOM 15891 C C . GLY A 1 99 ? -9.518 -8.761 -32.399 1.00 0.00 99 GLY A C 11
ATOM 15892 O O . GLY A 1 99 ? -10.616 -9.289 -32.576 1.00 0.00 99 GLY A O 11
ATOM 15896 N N . GLY A 1 1 ? 22.772 -5.600 11.505 1.00 0.00 1 GLY A N 12
ATOM 15897 C CA . GLY A 1 1 ? 21.379 -5.280 11.254 1.00 0.00 1 GLY A CA 12
ATOM 15898 C C . GLY A 1 1 ? 21.143 -3.789 11.110 1.00 0.00 1 GLY A C 12
ATOM 15899 O O . GLY A 1 1 ? 21.987 -3.069 10.577 1.00 0.00 1 GLY A O 12
ATOM 15903 N N . SER A 1 2 ? 19.992 -3.325 11.586 1.00 0.00 2 SER A N 12
ATOM 15904 C CA . SER A 1 2 ? 19.646 -1.911 11.503 1.00 0.00 2 SER A CA 12
ATOM 15905 C C . SER A 1 2 ? 18.511 -1.572 12.464 1.00 0.00 2 SER A C 12
ATOM 15906 O O . SER A 1 2 ? 17.816 -2.460 12.959 1.00 0.00 2 SER A O 12
ATOM 15914 N N . SER A 1 3 ? 18.329 -0.282 12.725 1.00 0.00 3 SER A N 12
ATOM 15915 C CA . SER A 1 3 ? 17.281 0.176 13.630 1.00 0.00 3 SER A CA 12
ATOM 15916 C C . SER A 1 3 ? 16.291 1.079 12.902 1.00 0.00 3 SER A C 12
ATOM 15917 O O . SER A 1 3 ? 16.501 1.446 11.746 1.00 0.00 3 SER A O 12
ATOM 15925 N N . GLY A 1 4 ? 15.208 1.435 13.588 1.00 0.00 4 GLY A N 12
ATOM 15926 C CA . GLY A 1 4 ? 14.201 2.292 12.992 1.00 0.00 4 GLY A CA 12
ATOM 15927 C C . GLY A 1 4 ? 13.505 3.168 14.015 1.00 0.00 4 GLY A C 12
ATOM 15928 O O . GLY A 1 4 ? 13.093 2.691 15.073 1.00 0.00 4 GLY A O 12
ATOM 15932 N N . SER A 1 5 ? 13.376 4.453 13.702 1.00 0.00 5 SER A N 12
ATOM 15933 C CA . SER A 1 5 ? 12.731 5.398 14.605 1.00 0.00 5 SER A CA 12
ATOM 15934 C C . SER A 1 5 ? 11.860 6.382 13.830 1.00 0.00 5 SER A C 12
ATOM 15935 O O . SER A 1 5 ? 12.365 7.227 13.091 1.00 0.00 5 SER A O 12
ATOM 15943 N N . SER A 1 6 ? 10.547 6.266 14.005 1.00 0.00 6 SER A N 12
ATOM 15944 C CA . SER A 1 6 ? 9.604 7.142 13.319 1.00 0.00 6 SER A CA 12
ATOM 15945 C C . SER A 1 6 ? 10.159 8.558 13.210 1.00 0.00 6 SER A C 12
ATOM 15946 O O . SER A 1 6 ? 10.918 9.008 14.067 1.00 0.00 6 SER A O 12
ATOM 15954 N N . GLY A 1 7 ? 9.775 9.257 12.146 1.00 0.00 7 GLY A N 12
ATOM 15955 C CA . GLY A 1 7 ? 10.244 10.615 11.941 1.00 0.00 7 GLY A CA 12
ATOM 15956 C C . GLY A 1 7 ? 9.109 11.619 11.893 1.00 0.00 7 GLY A C 12
ATOM 15957 O O . GLY A 1 7 ? 7.991 11.324 12.317 1.00 0.00 7 GLY A O 12
ATOM 15961 N N . SER A 1 8 ? 9.396 12.810 11.378 1.00 0.00 8 SER A N 12
ATOM 15962 C CA . SER A 1 8 ? 8.391 13.863 11.281 1.00 0.00 8 SER A CA 12
ATOM 15963 C C . SER A 1 8 ? 7.345 13.521 10.225 1.00 0.00 8 SER A C 12
ATOM 15964 O O . SER A 1 8 ? 7.618 12.773 9.286 1.00 0.00 8 SER A O 12
ATOM 15972 N N . GLN A 1 9 ? 6.147 14.074 10.387 1.00 0.00 9 GLN A N 12
ATOM 15973 C CA . GLN A 1 9 ? 5.059 13.827 9.448 1.00 0.00 9 GLN A CA 12
ATOM 15974 C C . GLN A 1 9 ? 5.532 14.001 8.009 1.00 0.00 9 GLN A C 12
ATOM 15975 O O . GLN A 1 9 ? 5.461 13.073 7.204 1.00 0.00 9 GLN A O 12
ATOM 15989 N N . GLY A 1 10 ? 6.016 15.199 7.691 1.00 0.00 10 GLY A N 12
ATOM 15990 C CA . GLY A 1 10 ? 6.493 15.473 6.348 1.00 0.00 10 GLY A CA 12
ATOM 15991 C C . GLY A 1 10 ? 5.374 15.478 5.325 1.00 0.00 10 GLY A C 12
ATOM 15992 O O . GLY A 1 10 ? 5.046 14.440 4.749 1.00 0.00 10 GLY A O 12
ATOM 15996 N N . ASP A 1 11 ? 4.786 16.647 5.099 1.00 0.00 11 ASP A N 12
ATOM 15997 C CA . ASP A 1 11 ? 3.697 16.783 4.139 1.00 0.00 11 ASP A CA 12
ATOM 15998 C C . ASP A 1 11 ? 4.118 17.652 2.958 1.00 0.00 11 ASP A C 12
ATOM 15999 O O . ASP A 1 11 ? 4.595 18.773 3.139 1.00 0.00 11 ASP A O 12
ATOM 16008 N N . CYS A 1 12 ? 3.940 17.128 1.751 1.00 0.00 12 CYS A N 12
ATOM 16009 C CA . CYS A 1 12 ? 4.303 17.856 0.540 1.00 0.00 12 CYS A CA 12
ATOM 16010 C C . CYS A 1 12 ? 3.104 17.994 -0.392 1.00 0.00 12 CYS A C 12
ATOM 16011 O O . CYS A 1 12 ? 2.124 17.258 -0.273 1.00 0.00 12 CYS A O 12
ATOM 16019 N N . SER A 1 13 ? 3.187 18.944 -1.318 1.00 0.00 13 SER A N 12
ATOM 16020 C CA . SER A 1 13 ? 2.106 19.183 -2.267 1.00 0.00 13 SER A CA 12
ATOM 16021 C C . SER A 1 13 ? 1.446 17.872 -2.680 1.00 0.00 13 SER A C 12
ATOM 16022 O O . SER A 1 13 ? 0.241 17.687 -2.504 1.00 0.00 13 SER A O 12
ATOM 16030 N N . TYR A 1 14 ? 2.243 16.963 -3.231 1.00 0.00 14 TYR A N 12
ATOM 16031 C CA . TYR A 1 14 ? 1.737 15.669 -3.673 1.00 0.00 14 TYR A CA 12
ATOM 16032 C C . TYR A 1 14 ? 1.912 14.616 -2.583 1.00 0.00 14 TYR A C 12
ATOM 16033 O O . TYR A 1 14 ? 2.740 14.766 -1.685 1.00 0.00 14 TYR A O 12
ATOM 16051 N N . SER A 1 15 ? 1.124 13.548 -2.670 1.00 0.00 15 SER A N 12
ATOM 16052 C CA . SER A 1 15 ? 1.188 12.470 -1.690 1.00 0.00 15 SER A CA 12
ATOM 16053 C C . SER A 1 15 ? 2.307 11.490 -2.033 1.00 0.00 15 SER A C 12
ATOM 16054 O O . SER A 1 15 ? 2.158 10.646 -2.917 1.00 0.00 15 SER A O 12
ATOM 16062 N N . ARG A 1 16 ? 3.426 11.610 -1.327 1.00 0.00 16 ARG A N 12
ATOM 16063 C CA . ARG A 1 16 ? 4.571 10.737 -1.556 1.00 0.00 16 ARG A CA 12
ATOM 16064 C C . ARG A 1 16 ? 4.997 10.048 -0.263 1.00 0.00 16 ARG A C 12
ATOM 16065 O O . ARG A 1 16 ? 5.051 8.820 -0.189 1.00 0.00 16 ARG A O 12
ATOM 16086 N N . THR A 1 17 ? 5.299 10.847 0.756 1.00 0.00 17 THR A N 12
ATOM 16087 C CA . THR A 1 17 ? 5.722 10.315 2.045 1.00 0.00 17 THR A CA 12
ATOM 16088 C C . THR A 1 17 ? 4.532 9.791 2.841 1.00 0.00 17 THR A C 12
ATOM 16089 O O . THR A 1 17 ? 4.693 9.257 3.937 1.00 0.00 17 THR A O 12
ATOM 16100 N N . ALA A 1 18 ? 3.337 9.947 2.280 1.00 0.00 18 ALA A N 12
ATOM 16101 C CA . ALA A 1 18 ? 2.120 9.486 2.937 1.00 0.00 18 ALA A CA 12
ATOM 16102 C C . ALA A 1 18 ? 2.007 7.967 2.882 1.00 0.00 18 ALA A C 12
ATOM 16103 O O . ALA A 1 18 ? 1.670 7.322 3.876 1.00 0.00 18 ALA A O 12
ATOM 16110 N N . LEU A 1 19 ? 2.291 7.399 1.715 1.00 0.00 19 LEU A N 12
ATOM 16111 C CA . LEU A 1 19 ? 2.221 5.954 1.530 1.00 0.00 19 LEU A CA 12
ATOM 16112 C C . LEU A 1 19 ? 3.048 5.229 2.587 1.00 0.00 19 LEU A C 12
ATOM 16113 O O . LEU A 1 19 ? 2.897 4.024 2.789 1.00 0.00 19 LEU A O 12
ATOM 16129 N N . TYR A 1 20 ? 3.920 5.972 3.261 1.00 0.00 20 TYR A N 12
ATOM 16130 C CA . TYR A 1 20 ? 4.771 5.400 4.298 1.00 0.00 20 TYR A CA 12
ATOM 16131 C C . TYR A 1 20 ? 4.138 5.569 5.676 1.00 0.00 20 TYR A C 12
ATOM 16132 O O . TYR A 1 20 ? 4.403 4.791 6.592 1.00 0.00 20 TYR A O 12
ATOM 16150 N N . ASP A 1 21 ? 3.301 6.591 5.813 1.00 0.00 21 ASP A N 12
ATOM 16151 C CA . ASP A 1 21 ? 2.628 6.863 7.078 1.00 0.00 21 ASP A CA 12
ATOM 16152 C C . ASP A 1 21 ? 1.409 5.962 7.250 1.00 0.00 21 ASP A C 12
ATOM 16153 O O . ASP A 1 21 ? 1.017 5.636 8.372 1.00 0.00 21 ASP A O 12
ATOM 16162 N N . LEU A 1 22 ? 0.812 5.564 6.132 1.00 0.00 22 LEU A N 12
ATOM 16163 C CA . LEU A 1 22 ? -0.364 4.701 6.159 1.00 0.00 22 LEU A CA 12
ATOM 16164 C C . LEU A 1 22 ? -0.020 3.329 6.729 1.00 0.00 22 LEU A C 12
ATOM 16165 O O . LEU A 1 22 ? -0.793 2.752 7.496 1.00 0.00 22 LEU A O 12
ATOM 16181 N N . LEU A 1 23 ? 1.144 2.812 6.352 1.00 0.00 23 LEU A N 12
ATOM 16182 C CA . LEU A 1 23 ? 1.592 1.508 6.828 1.00 0.00 23 LEU A CA 12
ATOM 16183 C C . LEU A 1 23 ? 2.293 1.632 8.177 1.00 0.00 23 LEU A C 12
ATOM 16184 O O . LEU A 1 23 ? 2.203 0.739 9.019 1.00 0.00 23 LEU A O 12
ATOM 16200 N N . GLY A 1 24 ? 2.989 2.747 8.377 1.00 0.00 24 GLY A N 12
ATOM 16201 C CA . GLY A 1 24 ? 3.693 2.968 9.626 1.00 0.00 24 GLY A CA 12
ATOM 16202 C C . GLY A 1 24 ? 5.153 2.569 9.548 1.00 0.00 24 GLY A C 12
ATOM 16203 O O . GLY A 1 24 ? 5.687 1.956 10.473 1.00 0.00 24 GLY A O 12
ATOM 16207 N N . VAL A 1 25 ? 5.801 2.914 8.440 1.00 0.00 25 VAL A N 12
ATOM 16208 C CA . VAL A 1 25 ? 7.208 2.587 8.244 1.00 0.00 25 VAL A CA 12
ATOM 16209 C C . VAL A 1 25 ? 7.974 3.775 7.672 1.00 0.00 25 VAL A C 12
ATOM 16210 O O . VAL A 1 25 ? 7.442 4.576 6.903 1.00 0.00 25 VAL A O 12
ATOM 16223 N N . PRO A 1 26 ? 9.254 3.894 8.055 1.00 0.00 26 PRO A N 12
ATOM 16224 C CA . PRO A 1 26 ? 10.121 4.981 7.592 1.00 0.00 26 PRO A CA 12
ATOM 16225 C C . PRO A 1 26 ? 10.473 4.852 6.114 1.00 0.00 26 PRO A C 12
ATOM 16226 O O . PRO A 1 26 ? 10.404 3.763 5.543 1.00 0.00 26 PRO A O 12
ATOM 16237 N N . SER A 1 27 ? 10.852 5.968 5.501 1.00 0.00 27 SER A N 12
ATOM 16238 C CA . SER A 1 27 ? 11.212 5.980 4.088 1.00 0.00 27 SER A CA 12
ATOM 16239 C C . SER A 1 27 ? 12.469 5.151 3.840 1.00 0.00 27 SER A C 12
ATOM 16240 O O . SER A 1 27 ? 12.874 4.942 2.697 1.00 0.00 27 SER A O 12
ATOM 16248 N N . THR A 1 28 ? 13.082 4.682 4.922 1.00 0.00 28 THR A N 12
ATOM 16249 C CA . THR A 1 28 ? 14.294 3.877 4.825 1.00 0.00 28 THR A CA 12
ATOM 16250 C C . THR A 1 28 ? 13.989 2.398 5.033 1.00 0.00 28 THR A C 12
ATOM 16251 O O . THR A 1 28 ? 14.872 1.550 4.910 1.00 0.00 28 THR A O 12
ATOM 16262 N N . ALA A 1 29 ? 12.734 2.095 5.349 1.00 0.00 29 ALA A N 12
ATOM 16263 C CA . ALA A 1 29 ? 12.313 0.718 5.572 1.00 0.00 29 ALA A CA 12
ATOM 16264 C C . ALA A 1 29 ? 12.633 -0.156 4.364 1.00 0.00 29 ALA A C 12
ATOM 16265 O O . ALA A 1 29 ? 12.931 0.348 3.280 1.00 0.00 29 ALA A O 12
ATOM 16272 N N . THR A 1 30 ? 12.571 -1.470 4.556 1.00 0.00 30 THR A N 12
ATOM 16273 C CA . THR A 1 30 ? 12.855 -2.414 3.483 1.00 0.00 30 THR A CA 12
ATOM 16274 C C . THR A 1 30 ? 11.599 -3.173 3.071 1.00 0.00 30 THR A C 12
ATOM 16275 O O . THR A 1 30 ? 10.537 -3.004 3.670 1.00 0.00 30 THR A O 12
ATOM 16286 N N . GLN A 1 31 ? 11.728 -4.010 2.047 1.00 0.00 31 GLN A N 12
ATOM 16287 C CA . GLN A 1 31 ? 10.602 -4.795 1.555 1.00 0.00 31 GLN A CA 12
ATOM 16288 C C . GLN A 1 31 ? 9.956 -5.588 2.687 1.00 0.00 31 GLN A C 12
ATOM 16289 O O . GLN A 1 31 ? 8.733 -5.612 2.821 1.00 0.00 31 GLN A O 12
ATOM 16303 N N . ALA A 1 32 ? 10.786 -6.235 3.498 1.00 0.00 32 ALA A N 12
ATOM 16304 C CA . ALA A 1 32 ? 10.296 -7.028 4.619 1.00 0.00 32 ALA A CA 12
ATOM 16305 C C . ALA A 1 32 ? 9.304 -6.233 5.460 1.00 0.00 32 ALA A C 12
ATOM 16306 O O . ALA A 1 32 ? 8.248 -6.743 5.835 1.00 0.00 32 ALA A O 12
ATOM 16313 N N . GLN A 1 33 ? 9.650 -4.985 5.754 1.00 0.00 33 GLN A N 12
ATOM 16314 C CA . GLN A 1 33 ? 8.789 -4.121 6.553 1.00 0.00 33 GLN A CA 12
ATOM 16315 C C . GLN A 1 33 ? 7.571 -3.675 5.751 1.00 0.00 33 GLN A C 12
ATOM 16316 O O . GLN A 1 33 ? 6.432 -3.959 6.123 1.00 0.00 33 GLN A O 12
ATOM 16330 N N . ILE A 1 34 ? 7.818 -2.974 4.649 1.00 0.00 34 ILE A N 12
ATOM 16331 C CA . ILE A 1 34 ? 6.742 -2.489 3.795 1.00 0.00 34 ILE A CA 12
ATOM 16332 C C . ILE A 1 34 ? 5.724 -3.590 3.515 1.00 0.00 34 ILE A C 12
ATOM 16333 O O . ILE A 1 34 ? 4.564 -3.315 3.206 1.00 0.00 34 ILE A O 12
ATOM 16349 N N . LYS A 1 35 ? 6.164 -4.838 3.628 1.00 0.00 35 LYS A N 12
ATOM 16350 C CA . LYS A 1 35 ? 5.292 -5.982 3.391 1.00 0.00 35 LYS A CA 12
ATOM 16351 C C . LYS A 1 35 ? 4.566 -6.387 4.670 1.00 0.00 35 LYS A C 12
ATOM 16352 O O . LYS A 1 35 ? 3.363 -6.645 4.656 1.00 0.00 35 LYS A O 12
ATOM 16371 N N . ALA A 1 36 ? 5.305 -6.439 5.773 1.00 0.00 36 ALA A N 12
ATOM 16372 C CA . ALA A 1 36 ? 4.730 -6.808 7.061 1.00 0.00 36 ALA A CA 12
ATOM 16373 C C . ALA A 1 36 ? 3.723 -5.764 7.533 1.00 0.00 36 ALA A C 12
ATOM 16374 O O . ALA A 1 36 ? 2.770 -6.083 8.243 1.00 0.00 36 ALA A O 12
ATOM 16381 N N . ALA A 1 37 ? 3.943 -4.515 7.134 1.00 0.00 37 ALA A N 12
ATOM 16382 C CA . ALA A 1 37 ? 3.054 -3.425 7.516 1.00 0.00 37 ALA A CA 12
ATOM 16383 C C . ALA A 1 37 ? 1.699 -3.556 6.830 1.00 0.00 37 ALA A C 12
ATOM 16384 O O . ALA A 1 37 ? 0.667 -3.673 7.492 1.00 0.00 37 ALA A O 12
ATOM 16391 N N . TYR A 1 38 ? 1.708 -3.534 5.502 1.00 0.00 38 TYR A N 12
ATOM 16392 C CA . TYR A 1 38 ? 0.478 -3.647 4.727 1.00 0.00 38 TYR A CA 12
ATOM 16393 C C . TYR A 1 38 ? -0.427 -4.735 5.298 1.00 0.00 38 TYR A C 12
ATOM 16394 O O . TYR A 1 38 ? -1.652 -4.617 5.270 1.00 0.00 38 TYR A O 12
ATOM 16412 N N . TYR A 1 39 ? 0.186 -5.794 5.815 1.00 0.00 39 TYR A N 12
ATOM 16413 C CA . TYR A 1 39 ? -0.563 -6.905 6.391 1.00 0.00 39 TYR A CA 12
ATOM 16414 C C . TYR A 1 39 ? -0.960 -6.604 7.834 1.00 0.00 39 TYR A C 12
ATOM 16415 O O . TYR A 1 39 ? -2.011 -7.040 8.303 1.00 0.00 39 TYR A O 12
ATOM 16433 N N . ARG A 1 40 ? -0.111 -5.856 8.530 1.00 0.00 40 ARG A N 12
ATOM 16434 C CA . ARG A 1 40 ? -0.371 -5.497 9.919 1.00 0.00 40 ARG A CA 12
ATOM 16435 C C . ARG A 1 40 ? -1.729 -4.816 10.059 1.00 0.00 40 ARG A C 12
ATOM 16436 O O . ARG A 1 40 ? -2.475 -5.087 10.999 1.00 0.00 40 ARG A O 12
ATOM 16457 N N . GLN A 1 41 ? -2.042 -3.931 9.118 1.00 0.00 41 GLN A N 12
ATOM 16458 C CA . GLN A 1 41 ? -3.309 -3.211 9.138 1.00 0.00 41 GLN A CA 12
ATOM 16459 C C . GLN A 1 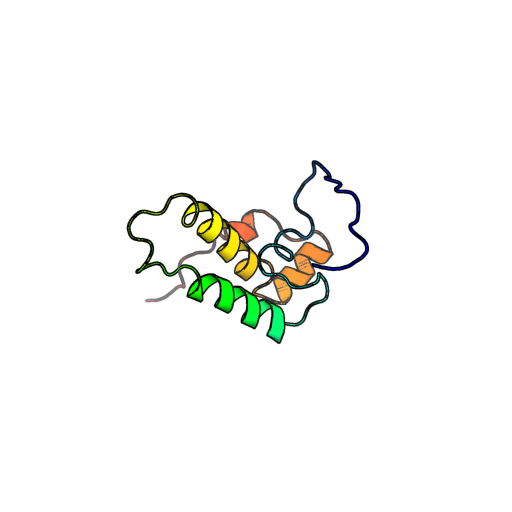41 ? -4.478 -4.160 8.898 1.00 0.00 41 GLN A C 12
ATOM 16460 O O . GLN A 1 41 ? -5.495 -4.095 9.590 1.00 0.00 41 GLN A O 12
ATOM 16474 N N . CYS A 1 42 ? -4.327 -5.040 7.915 1.00 0.00 42 CYS A N 12
ATOM 16475 C CA . CYS A 1 42 ? -5.372 -6.003 7.583 1.00 0.00 42 CYS A CA 12
ATOM 16476 C C . CYS A 1 42 ? -6.032 -6.546 8.846 1.00 0.00 42 CYS A C 12
ATOM 16477 O O . CYS A 1 42 ? -7.256 -6.651 8.923 1.00 0.00 42 CYS A O 12
ATOM 16485 N N . PHE A 1 43 ? -5.213 -6.891 9.834 1.00 0.00 43 PHE A N 12
ATOM 16486 C CA . PHE A 1 43 ? -5.717 -7.426 11.093 1.00 0.00 43 PHE A CA 12
ATOM 16487 C C . PHE A 1 43 ? -6.459 -6.352 11.882 1.00 0.00 43 PHE A C 12
ATOM 16488 O O . PHE A 1 43 ? -7.477 -6.626 12.520 1.00 0.00 43 PHE A O 12
ATOM 16505 N N . LEU A 1 44 ? -5.943 -5.129 11.836 1.00 0.00 44 LEU A N 12
ATOM 16506 C CA . LEU A 1 44 ? -6.556 -4.012 12.546 1.00 0.00 44 LEU A CA 12
ATOM 16507 C C . LEU A 1 44 ? -7.898 -3.641 11.924 1.00 0.00 44 LEU A C 12
ATOM 16508 O O . LEU A 1 44 ? -8.789 -3.130 12.604 1.00 0.00 44 LEU A O 12
ATOM 16524 N N . TYR A 1 45 ? -8.037 -3.904 10.630 1.00 0.00 45 TYR A N 12
ATOM 16525 C CA . TYR A 1 45 ? -9.271 -3.598 9.915 1.00 0.00 45 TYR A CA 12
ATOM 16526 C C . TYR A 1 45 ? -9.672 -4.753 9.003 1.00 0.00 45 TYR A C 12
ATOM 16527 O O . TYR A 1 45 ? -9.056 -4.980 7.961 1.00 0.00 45 TYR A O 12
ATOM 16545 N N . HIS A 1 46 ? -10.712 -5.479 9.401 1.00 0.00 46 HIS A N 12
ATOM 16546 C CA . HIS A 1 46 ? -11.198 -6.611 8.620 1.00 0.00 46 HIS A CA 12
ATOM 16547 C C . HIS A 1 46 ? -12.563 -6.303 8.010 1.00 0.00 46 HIS A C 12
ATOM 16548 O O . HIS A 1 46 ? -13.277 -5.401 8.449 1.00 0.00 46 HIS A O 12
ATOM 16562 N N . PRO A 1 47 ? -12.935 -7.069 6.974 1.00 0.00 47 PRO A N 12
ATOM 16563 C CA . PRO A 1 47 ? -14.216 -6.897 6.283 1.00 0.00 47 PRO A CA 12
ATOM 16564 C C . PRO A 1 47 ? -15.402 -7.316 7.145 1.00 0.00 47 PRO A C 12
ATOM 16565 O O . PRO A 1 47 ? -16.530 -6.877 6.922 1.00 0.00 47 PRO A O 12
ATOM 16576 N N . ASP A 1 48 ? -15.139 -8.168 8.130 1.00 0.00 48 ASP A N 12
ATOM 16577 C CA . ASP A 1 48 ? -16.184 -8.645 9.028 1.00 0.00 48 ASP A CA 12
ATOM 16578 C C . ASP A 1 48 ? -16.214 -7.824 10.313 1.00 0.00 48 ASP A C 12
ATOM 16579 O O . ASP A 1 48 ? -17.270 -7.355 10.737 1.00 0.00 48 ASP A O 12
ATOM 16588 N N . ARG A 1 49 ? -15.048 -7.656 10.929 1.00 0.00 49 ARG A N 12
ATOM 16589 C CA . ARG A 1 49 ? -14.941 -6.894 12.167 1.00 0.00 49 ARG A CA 12
ATOM 16590 C C . ARG A 1 49 ? -15.736 -5.595 12.076 1.00 0.00 49 ARG A C 12
ATOM 16591 O O . ARG A 1 49 ? -16.491 -5.253 12.986 1.00 0.00 49 ARG A O 12
ATOM 16612 N N . ASN A 1 50 ? -15.560 -4.875 10.973 1.00 0.00 50 ASN A N 12
ATOM 16613 C CA . ASN A 1 50 ? -16.260 -3.613 10.764 1.00 0.00 50 ASN A CA 12
ATOM 16614 C C . ASN A 1 50 ? -17.721 -3.855 10.398 1.00 0.00 50 ASN A C 12
ATOM 16615 O O . ASN A 1 50 ? -18.568 -2.979 10.568 1.00 0.00 50 ASN A O 12
ATOM 16626 N N . SER A 1 51 ? -18.009 -5.052 9.895 1.00 0.00 51 SER A N 12
ATOM 16627 C CA . SER A 1 51 ? -19.367 -5.409 9.502 1.00 0.00 51 SER A CA 12
ATOM 16628 C C . SER A 1 51 ? -20.106 -4.199 8.940 1.00 0.00 51 SER A C 12
ATOM 16629 O O . SER A 1 51 ? -21.223 -3.892 9.354 1.00 0.00 51 SER A O 12
ATOM 16637 N N . GLY A 1 52 ? -19.473 -3.514 7.992 1.00 0.00 52 GLY A N 12
ATOM 16638 C CA . GLY A 1 52 ? -20.084 -2.345 7.387 1.00 0.00 52 GLY A CA 12
ATOM 16639 C C . GLY A 1 52 ? -19.700 -1.060 8.093 1.00 0.00 52 GLY A C 12
ATOM 16640 O O . GLY A 1 52 ? -20.223 -0.752 9.164 1.00 0.00 52 GLY A O 12
ATOM 16644 N N . SER A 1 53 ? -18.783 -0.308 7.493 1.00 0.00 53 SER A N 12
ATOM 16645 C CA . SER A 1 53 ? -18.325 0.949 8.074 1.00 0.00 53 SER A CA 12
ATOM 16646 C C . SER A 1 53 ? -17.917 1.935 6.984 1.00 0.00 53 SER A C 12
ATOM 16647 O O . SER A 1 53 ? -17.427 1.539 5.926 1.00 0.00 53 SER A O 12
ATOM 16655 N N . ALA A 1 54 ? -18.124 3.220 7.250 1.00 0.00 54 ALA A N 12
ATOM 16656 C CA . ALA A 1 54 ? -17.776 4.264 6.293 1.00 0.00 54 ALA A CA 12
ATOM 16657 C C . ALA A 1 54 ? -16.332 4.717 6.476 1.00 0.00 54 ALA A C 12
ATOM 16658 O O . ALA A 1 54 ? -15.606 4.913 5.502 1.00 0.00 54 ALA A O 12
ATOM 16665 N N . GLU A 1 55 ? -15.922 4.882 7.730 1.00 0.00 55 GLU A N 12
ATOM 16666 C CA . GLU A 1 55 ? -14.564 5.314 8.039 1.00 0.00 55 GLU A CA 12
ATOM 16667 C C . GLU A 1 55 ? -13.542 4.306 7.521 1.00 0.00 55 GLU A C 12
ATOM 16668 O O . GLU A 1 55 ? -12.538 4.681 6.914 1.00 0.00 55 GLU A O 12
ATOM 16680 N N . ALA A 1 56 ? -13.805 3.027 7.764 1.00 0.00 56 ALA A N 12
ATOM 16681 C CA . ALA A 1 56 ? -12.909 1.965 7.322 1.00 0.00 56 ALA A CA 12
ATOM 16682 C C . ALA A 1 56 ? -12.873 1.876 5.800 1.00 0.00 56 ALA A C 12
ATOM 16683 O O . ALA A 1 56 ? -11.801 1.834 5.196 1.00 0.00 56 ALA A O 12
ATOM 16690 N N . ALA A 1 57 ? -14.051 1.848 5.185 1.00 0.00 57 ALA A N 12
ATOM 16691 C CA . ALA A 1 57 ? -14.154 1.766 3.733 1.00 0.00 57 ALA A CA 12
ATOM 16692 C C . ALA A 1 57 ? -13.085 2.619 3.059 1.00 0.00 57 ALA A C 12
ATOM 16693 O O . ALA A 1 57 ? -12.176 2.095 2.415 1.00 0.00 57 ALA A O 12
ATOM 16700 N N . GLU A 1 58 ? -13.200 3.934 3.210 1.00 0.00 58 GLU A N 12
ATOM 16701 C CA . GLU A 1 58 ? -12.244 4.858 2.613 1.00 0.00 58 GLU A CA 12
ATOM 16702 C C . GLU A 1 58 ? -10.811 4.414 2.892 1.00 0.00 58 GLU A C 12
ATOM 16703 O O . GLU A 1 58 ? -10.065 4.074 1.974 1.00 0.00 58 GLU A O 12
ATOM 16715 N N . ARG A 1 59 ? -10.433 4.421 4.166 1.00 0.00 59 ARG A N 12
ATOM 16716 C CA . ARG A 1 59 ? -9.090 4.020 4.567 1.00 0.00 59 ARG A CA 12
ATOM 16717 C C . ARG A 1 59 ? -8.626 2.803 3.773 1.00 0.00 59 ARG A C 12
ATOM 16718 O O . ARG A 1 59 ? -7.629 2.862 3.053 1.00 0.00 59 ARG A O 12
ATOM 16739 N N . PHE A 1 60 ? -9.355 1.700 3.910 1.00 0.00 60 PHE A N 12
ATOM 16740 C CA . PHE A 1 60 ? -9.017 0.468 3.206 1.00 0.00 60 PHE A CA 12
ATOM 16741 C C . PHE A 1 60 ? -8.524 0.766 1.793 1.00 0.00 60 PHE A C 12
ATOM 16742 O O . PHE A 1 60 ? -7.467 0.290 1.378 1.00 0.00 60 PHE A O 12
ATOM 16759 N N . THR A 1 61 ? -9.298 1.558 1.057 1.00 0.00 61 THR A N 12
ATOM 16760 C CA . THR A 1 61 ? -8.943 1.919 -0.309 1.00 0.00 61 THR A CA 12
ATOM 16761 C C . THR A 1 61 ? -7.536 2.504 -0.375 1.00 0.00 61 THR A C 12
ATOM 16762 O O . THR A 1 61 ? -6.707 2.063 -1.171 1.00 0.00 61 THR A O 12
ATOM 16773 N N . ARG A 1 62 ? -7.274 3.499 0.466 1.00 0.00 62 ARG A N 12
ATOM 16774 C CA . ARG A 1 62 ? -5.967 4.144 0.502 1.00 0.00 62 ARG A CA 12
ATOM 16775 C C . ARG A 1 62 ? -4.879 3.147 0.891 1.00 0.00 62 ARG A C 12
ATOM 16776 O O . ARG A 1 62 ? -3.854 3.038 0.218 1.00 0.00 62 ARG A O 12
ATOM 16797 N N . ILE A 1 63 ? -5.109 2.423 1.982 1.00 0.00 63 ILE A N 12
ATOM 16798 C CA . ILE A 1 63 ? -4.149 1.436 2.459 1.00 0.00 63 ILE A CA 12
ATOM 16799 C C . ILE A 1 63 ? -3.598 0.604 1.307 1.00 0.00 63 ILE A C 12
ATOM 16800 O O . ILE A 1 63 ? -2.384 0.484 1.139 1.00 0.00 63 ILE A O 12
ATOM 16816 N N . SER A 1 64 ? -4.498 0.031 0.513 1.00 0.00 64 SER A N 12
ATOM 16817 C CA . SER A 1 64 ? -4.101 -0.792 -0.623 1.00 0.00 64 SER A CA 12
ATOM 16818 C C . SER A 1 64 ? -3.128 -0.040 -1.525 1.00 0.00 64 SER A C 12
ATOM 16819 O O . SER A 1 64 ? -2.123 -0.594 -1.969 1.00 0.00 64 SER A O 12
ATOM 16827 N N . GLN A 1 65 ? -3.435 1.226 -1.792 1.00 0.00 65 GLN A N 12
ATOM 16828 C CA . GLN A 1 65 ? -2.588 2.054 -2.642 1.00 0.00 65 GLN A CA 12
ATOM 16829 C C . GLN A 1 65 ? -1.137 2.007 -2.175 1.00 0.00 65 GLN A C 12
ATOM 16830 O O . GLN A 1 65 ? -0.226 1.781 -2.971 1.00 0.00 65 GLN A O 12
ATOM 16844 N N . ALA A 1 66 ? -0.929 2.222 -0.880 1.00 0.00 66 ALA A N 12
ATOM 16845 C CA . ALA A 1 66 ? 0.411 2.203 -0.308 1.00 0.00 66 ALA A CA 12
ATOM 16846 C C . ALA A 1 66 ? 1.144 0.915 -0.670 1.00 0.00 66 ALA A C 12
ATOM 16847 O O . ALA A 1 66 ? 2.363 0.911 -0.839 1.00 0.00 66 ALA A O 12
ATOM 16854 N N . TYR A 1 67 ? 0.393 -0.174 -0.786 1.00 0.00 67 TYR A N 12
ATOM 16855 C CA . TYR A 1 67 ? 0.972 -1.469 -1.125 1.00 0.00 67 TYR A CA 12
ATOM 16856 C C . TYR A 1 67 ? 1.104 -1.628 -2.637 1.00 0.00 67 TYR A C 12
ATOM 16857 O O . TYR A 1 67 ? 1.224 -2.741 -3.147 1.00 0.00 67 TYR A O 12
ATOM 16875 N N . VAL A 1 68 ? 1.081 -0.505 -3.347 1.00 0.00 68 VAL A N 12
ATOM 16876 C CA . VAL A 1 68 ? 1.200 -0.517 -4.801 1.00 0.00 68 VAL A CA 12
ATOM 16877 C C . VAL A 1 68 ? 2.445 0.234 -5.257 1.00 0.00 68 VAL A C 12
ATOM 16878 O O . VAL A 1 68 ? 3.375 -0.358 -5.805 1.00 0.00 68 VAL A O 12
ATOM 16891 N N . VAL A 1 69 ? 2.458 1.543 -5.026 1.00 0.00 69 VAL A N 12
ATOM 16892 C CA . VAL A 1 69 ? 3.590 2.377 -5.412 1.00 0.00 69 VAL A CA 12
ATOM 16893 C C . VAL A 1 69 ? 4.876 1.900 -4.747 1.00 0.00 69 VAL A C 12
ATOM 16894 O O . VAL A 1 69 ? 5.952 1.951 -5.343 1.00 0.00 69 VAL A O 12
ATOM 16907 N N . LEU A 1 70 ? 4.757 1.434 -3.508 1.00 0.00 70 LEU A N 12
ATOM 16908 C CA . LEU A 1 70 ? 5.910 0.946 -2.760 1.00 0.00 70 LEU A CA 12
ATOM 16909 C C . LEU A 1 70 ? 6.040 -0.569 -2.887 1.00 0.00 70 LEU A C 12
ATOM 16910 O O . LEU A 1 70 ? 7.126 -1.124 -2.730 1.00 0.00 70 LEU A O 12
ATOM 16926 N N . GLY A 1 71 ? 4.923 -1.231 -3.173 1.00 0.00 71 GLY A N 12
ATOM 16927 C CA . GLY A 1 71 ? 4.933 -2.675 -3.318 1.00 0.00 71 GLY A CA 12
ATOM 16928 C C . GLY A 1 71 ? 6.072 -3.162 -4.191 1.00 0.00 71 GLY A C 12
ATOM 16929 O O . GLY A 1 71 ? 6.509 -4.307 -4.072 1.00 0.00 71 GLY A O 12
ATOM 16933 N N . SER A 1 72 ? 6.554 -2.292 -5.073 1.00 0.00 72 SER A N 12
ATOM 16934 C CA . SER A 1 72 ? 7.645 -2.641 -5.974 1.00 0.00 72 SER A CA 12
ATOM 16935 C C . SER A 1 72 ? 8.703 -1.542 -5.999 1.00 0.00 72 SER A C 12
ATOM 16936 O O . SER A 1 72 ? 8.383 -0.360 -6.127 1.00 0.00 72 SER A O 12
ATOM 16944 N N . ALA A 1 73 ? 9.965 -1.940 -5.874 1.00 0.00 73 ALA A N 12
ATOM 16945 C CA . ALA A 1 73 ? 11.070 -0.990 -5.884 1.00 0.00 73 ALA A CA 12
ATOM 16946 C C . ALA A 1 73 ? 11.007 -0.087 -7.111 1.00 0.00 73 ALA A C 12
ATOM 16947 O O . ALA A 1 73 ? 10.868 1.131 -6.993 1.00 0.00 73 ALA A O 12
ATOM 16954 N N . THR A 1 74 ? 11.111 -0.691 -8.291 1.00 0.00 74 THR A N 12
ATOM 16955 C CA . THR A 1 74 ? 11.067 0.059 -9.540 1.00 0.00 74 THR A CA 12
ATOM 16956 C C . THR A 1 74 ? 10.125 1.252 -9.432 1.00 0.00 74 THR A C 12
ATOM 16957 O O . THR A 1 74 ? 10.518 2.392 -9.686 1.00 0.00 74 THR A O 12
ATOM 16968 N N . LEU A 1 75 ? 8.880 0.984 -9.055 1.00 0.00 75 LEU A N 12
ATOM 16969 C CA . LEU A 1 75 ? 7.880 2.037 -8.912 1.00 0.00 75 LEU A CA 12
ATOM 16970 C C . LEU A 1 75 ? 8.432 3.206 -8.102 1.00 0.00 75 LEU A C 12
ATOM 16971 O O . LEU A 1 75 ? 8.573 4.317 -8.614 1.00 0.00 75 LEU A O 12
ATOM 16987 N N . ARG A 1 76 ? 8.744 2.947 -6.837 1.00 0.00 76 ARG A N 12
ATOM 16988 C CA . ARG A 1 76 ? 9.282 3.978 -5.956 1.00 0.00 76 ARG A CA 12
ATOM 16989 C C . ARG A 1 76 ? 10.175 4.943 -6.731 1.00 0.00 76 ARG A C 12
ATOM 16990 O O . ARG A 1 76 ? 10.010 6.160 -6.647 1.00 0.00 76 ARG A O 12
ATOM 17011 N N . ARG A 1 77 ? 11.122 4.391 -7.483 1.00 0.00 77 ARG A N 12
ATOM 17012 C CA . ARG A 1 77 ? 12.042 5.202 -8.270 1.00 0.00 77 ARG A CA 12
ATOM 17013 C C . ARG A 1 77 ? 11.290 6.005 -9.328 1.00 0.00 77 ARG A C 12
ATOM 17014 O O . ARG A 1 77 ? 11.461 7.219 -9.440 1.00 0.00 77 ARG A O 12
ATOM 17035 N N . LYS A 1 78 ? 10.458 5.318 -10.104 1.00 0.00 78 LYS A N 12
ATOM 17036 C CA . LYS A 1 78 ? 9.679 5.966 -11.152 1.00 0.00 78 LYS A CA 12
ATOM 17037 C C . LYS A 1 78 ? 9.097 7.287 -10.661 1.00 0.00 78 LYS A C 12
ATOM 17038 O O . LYS A 1 78 ? 9.255 8.324 -11.306 1.00 0.00 78 LYS A O 12
ATOM 17057 N N . TYR A 1 79 ? 8.425 7.243 -9.516 1.00 0.00 79 TYR A N 12
ATOM 17058 C CA . TYR A 1 79 ? 7.819 8.437 -8.939 1.00 0.00 79 TYR A CA 12
ATOM 17059 C C . TYR A 1 79 ? 8.868 9.520 -8.701 1.00 0.00 79 TYR A C 12
ATOM 17060 O O . TYR A 1 79 ? 8.643 10.693 -8.997 1.00 0.00 79 TYR A O 12
ATOM 17078 N N . ASP A 1 80 ? 10.015 9.116 -8.166 1.00 0.00 80 ASP A N 12
ATOM 17079 C CA . ASP A 1 80 ? 11.100 10.050 -7.890 1.00 0.00 80 ASP A CA 12
ATOM 17080 C C . ASP A 1 80 ? 11.624 10.671 -9.181 1.00 0.00 80 ASP A C 12
ATOM 17081 O O . ASP A 1 80 ? 12.208 11.755 -9.167 1.00 0.00 80 ASP A O 12
ATOM 17090 N N . ARG A 1 81 ? 11.413 9.976 -10.294 1.00 0.00 81 ARG A N 12
ATOM 17091 C CA . ARG A 1 81 ? 11.866 10.459 -11.593 1.00 0.00 81 ARG A CA 12
ATOM 17092 C C . ARG A 1 81 ? 10.702 11.030 -12.397 1.00 0.00 81 ARG A C 12
ATOM 17093 O O . ARG A 1 81 ? 10.867 11.428 -13.549 1.00 0.00 81 ARG A O 12
ATOM 17114 N N . GLY A 1 82 ? 9.524 11.065 -11.781 1.00 0.00 82 GLY A N 12
ATOM 17115 C CA . GLY A 1 82 ? 8.350 11.588 -12.454 1.00 0.00 82 GLY A CA 12
ATOM 17116 C C . GLY A 1 82 ? 7.838 10.657 -13.535 1.00 0.00 82 GLY A C 12
ATOM 17117 O O . GLY A 1 82 ? 6.898 10.989 -14.258 1.00 0.00 82 GLY A O 12
ATOM 17121 N N . LEU A 1 83 ? 8.458 9.487 -13.648 1.00 0.00 83 LEU A N 12
ATOM 17122 C CA . LEU A 1 83 ? 8.061 8.504 -14.650 1.00 0.00 83 LEU A CA 12
ATOM 17123 C C . LEU A 1 83 ? 6.776 7.794 -14.237 1.00 0.00 83 LEU A C 12
ATOM 17124 O O . LEU A 1 83 ? 6.058 7.248 -15.076 1.00 0.00 83 LEU A O 12
ATOM 17140 N N . LEU A 1 84 ? 6.491 7.806 -12.939 1.00 0.00 84 LEU A N 12
ATOM 17141 C CA . LEU A 1 84 ? 5.290 7.165 -12.414 1.00 0.00 84 LEU A CA 12
ATOM 17142 C C . LEU A 1 84 ? 4.108 8.128 -12.428 1.00 0.00 84 LEU A C 12
ATOM 17143 O O . LEU A 1 84 ? 4.161 9.201 -11.827 1.00 0.00 84 LEU A O 12
ATOM 17159 N N . SER A 1 85 ? 3.040 7.736 -13.116 1.00 0.00 85 SER A N 12
ATOM 17160 C CA . SER A 1 85 ? 1.844 8.565 -13.210 1.00 0.00 85 SER A CA 12
ATOM 17161 C C . SER A 1 85 ? 0.593 7.752 -12.893 1.00 0.00 85 SER A C 12
ATOM 17162 O O . SER A 1 85 ? 0.677 6.575 -12.541 1.00 0.00 85 SER A O 12
ATOM 17170 N N . ASP A 1 86 ? -0.566 8.388 -13.020 1.00 0.00 86 ASP A N 12
ATOM 17171 C CA . ASP A 1 86 ? -1.836 7.725 -12.748 1.00 0.00 86 ASP A CA 12
ATOM 17172 C C . ASP A 1 86 ? -1.953 6.428 -13.543 1.00 0.00 86 ASP A C 12
ATOM 17173 O O . ASP A 1 86 ? -2.395 5.407 -13.020 1.00 0.00 86 ASP A O 12
ATOM 17182 N N . GLU A 1 87 ? -1.555 6.479 -14.811 1.00 0.00 87 GLU A N 12
ATOM 17183 C CA . GLU A 1 87 ? -1.617 5.309 -15.678 1.00 0.00 87 GLU A CA 12
ATOM 17184 C C . GLU A 1 87 ? -1.152 4.058 -14.938 1.00 0.00 87 GLU A C 12
ATOM 17185 O O . GLU A 1 87 ? -1.738 2.985 -15.081 1.00 0.00 87 GLU A O 12
ATOM 17197 N N . ASP A 1 88 ? -0.095 4.205 -14.146 1.00 0.00 88 ASP A N 12
ATOM 17198 C CA . ASP A 1 88 ? 0.450 3.088 -13.383 1.00 0.00 88 ASP A CA 12
ATOM 17199 C C . ASP A 1 88 ? -0.434 2.769 -12.181 1.00 0.00 88 ASP A C 12
ATOM 17200 O O . ASP A 1 88 ? -0.857 1.627 -11.994 1.00 0.00 88 ASP A O 12
ATOM 17209 N N . LEU A 1 89 ? -0.709 3.784 -11.369 1.00 0.00 89 LEU A N 12
ATOM 17210 C CA . LEU A 1 89 ? -1.542 3.612 -10.184 1.00 0.00 89 LEU A CA 12
ATOM 17211 C C . LEU A 1 89 ? -2.763 2.754 -10.497 1.00 0.00 89 LEU A C 12
ATOM 17212 O O . LEU A 1 89 ? -3.112 1.852 -9.736 1.00 0.00 89 LEU A O 12
ATOM 17228 N N . ARG A 1 90 ? -3.409 3.041 -11.623 1.00 0.00 90 ARG A N 12
ATOM 17229 C CA . ARG A 1 90 ? -4.591 2.295 -12.037 1.00 0.00 90 ARG A CA 12
ATOM 17230 C C . ARG A 1 90 ? -4.406 0.801 -11.789 1.00 0.00 90 ARG A C 12
ATOM 17231 O O . ARG A 1 90 ? -5.283 0.140 -11.235 1.00 0.00 90 ARG A O 12
ATOM 17252 N N . GLY A 1 91 ? -3.257 0.275 -12.204 1.00 0.00 91 GLY A N 12
ATOM 17253 C CA . GLY A 1 91 ? -2.978 -1.137 -12.018 1.00 0.00 91 GLY A CA 12
ATOM 17254 C C . GLY A 1 91 ? -2.896 -1.889 -13.332 1.00 0.00 91 GLY A C 12
ATOM 17255 O O . GLY A 1 91 ? -3.595 -1.576 -14.295 1.00 0.00 91 GLY A O 12
ATOM 17259 N N . PRO A 1 92 ? -2.022 -2.905 -13.382 1.00 0.00 92 PRO A N 12
ATOM 17260 C CA . PRO A 1 92 ? -1.829 -3.725 -14.582 1.00 0.00 92 PRO A CA 12
ATOM 17261 C C . PRO A 1 92 ? -3.032 -4.615 -14.876 1.00 0.00 92 PRO A C 12
ATOM 17262 O O . PRO A 1 92 ? -3.395 -4.822 -16.033 1.00 0.00 92 PRO A O 12
ATOM 17273 N N . GLY A 1 93 ? -3.647 -5.138 -13.820 1.00 0.00 93 GLY A N 12
ATOM 17274 C CA . GLY A 1 93 ? -4.803 -6.000 -13.987 1.00 0.00 93 GLY A CA 12
ATOM 17275 C C . GLY A 1 93 ? -5.578 -6.186 -12.698 1.00 0.00 93 GLY A C 12
ATOM 17276 O O . GLY A 1 93 ? -5.059 -5.932 -11.611 1.00 0.00 93 GLY A O 12
ATOM 17280 N N . SER A 1 94 ? -6.826 -6.628 -12.818 1.00 0.00 94 SER A N 12
ATOM 17281 C CA . SER A 1 94 ? -7.677 -6.842 -11.653 1.00 0.00 94 SER A CA 12
ATOM 17282 C C . SER A 1 94 ? -7.720 -8.320 -11.277 1.00 0.00 94 SER A C 12
ATOM 17283 O O . SER A 1 94 ? -7.458 -8.688 -10.133 1.00 0.00 94 SER A O 12
ATOM 17291 N N . GLY A 1 95 ? -8.055 -9.162 -12.249 1.00 0.00 95 GLY A N 12
ATOM 17292 C CA . GLY A 1 95 ? -8.128 -10.590 -12.002 1.00 0.00 95 GLY A CA 12
ATOM 17293 C C . GLY A 1 95 ? -9.452 -11.187 -12.434 1.00 0.00 95 GLY A C 12
ATOM 17294 O O . GLY A 1 95 ? -10.297 -11.539 -11.611 1.00 0.00 95 GLY A O 12
ATOM 17298 N N . PRO A 1 96 ? -9.649 -11.306 -13.755 1.00 0.00 96 PRO A N 12
ATOM 17299 C CA . PRO A 1 96 ? -10.879 -11.863 -14.326 1.00 0.00 96 PRO A CA 12
ATOM 17300 C C . PRO A 1 96 ? -11.009 -13.361 -14.072 1.00 0.00 96 PRO A C 12
ATOM 17301 O O . PRO A 1 96 ? -10.015 -14.087 -14.059 1.00 0.00 96 PRO A O 12
ATOM 17312 N N . SER A 1 97 ? -12.241 -13.818 -13.871 1.00 0.00 97 SER A N 12
ATOM 17313 C CA . SER A 1 97 ? -12.500 -15.230 -13.614 1.00 0.00 97 SER A CA 12
ATOM 17314 C C . SER A 1 97 ? -13.595 -15.758 -14.537 1.00 0.00 97 SER A C 12
ATOM 17315 O O . SER A 1 97 ? -14.494 -15.019 -14.937 1.00 0.00 97 SER A O 12
ATOM 17323 N N . SER A 1 98 ? -13.510 -17.042 -14.871 1.00 0.00 98 SER A N 12
ATOM 17324 C CA . SER A 1 98 ? -14.491 -17.669 -15.749 1.00 0.00 98 SER A CA 12
ATOM 17325 C C . SER A 1 98 ? -14.602 -19.163 -15.460 1.00 0.00 98 SER A C 12
ATOM 17326 O O . SER A 1 98 ? -13.602 -19.834 -15.209 1.00 0.00 98 SER A O 12
ATOM 17334 N N . GLY A 1 99 ? -15.828 -19.677 -15.497 1.00 0.00 99 GLY A N 12
ATOM 17335 C CA . GLY A 1 99 ? -16.049 -21.088 -15.237 1.00 0.00 99 GLY A CA 12
ATOM 17336 C C . GLY A 1 99 ? -16.270 -21.378 -13.766 1.00 0.00 99 GLY A C 12
ATOM 17337 O O . GLY A 1 99 ? -15.408 -21.094 -12.934 1.00 0.00 99 GLY A O 12
ATOM 17341 N N . GLY A 1 1 ? 12.343 27.673 6.277 1.00 0.00 1 GLY A N 13
ATOM 17342 C CA . GLY A 1 1 ? 13.294 26.703 5.767 1.00 0.00 1 GLY A CA 13
ATOM 17343 C C . GLY A 1 1 ? 12.621 25.568 5.021 1.00 0.00 1 GLY A C 13
ATOM 17344 O O . GLY A 1 1 ? 12.225 25.724 3.866 1.00 0.00 1 GLY A O 13
ATOM 17348 N N . SER A 1 2 ? 12.492 24.422 5.682 1.00 0.00 2 SER A N 13
ATOM 17349 C CA . SER A 1 2 ? 11.868 23.254 5.072 1.00 0.00 2 SER A CA 13
ATOM 17350 C C . SER A 1 2 ? 11.505 22.217 6.130 1.00 0.00 2 SER A C 13
ATOM 17351 O O . SER A 1 2 ? 12.337 21.838 6.954 1.00 0.00 2 SER A O 13
ATOM 17359 N N . SER A 1 3 ? 10.256 21.763 6.102 1.00 0.00 3 SER A N 13
ATOM 17360 C CA . SER A 1 3 ? 9.781 20.772 7.060 1.00 0.00 3 SER A CA 13
ATOM 17361 C C . SER A 1 3 ? 10.260 21.107 8.470 1.00 0.00 3 SER A C 13
ATOM 17362 O O . SER A 1 3 ? 10.676 20.227 9.221 1.00 0.00 3 SER A O 13
ATOM 17370 N N . GLY A 1 4 ? 10.198 22.388 8.821 1.00 0.00 4 GLY A N 13
ATOM 17371 C CA . GLY A 1 4 ? 10.628 22.818 10.138 1.00 0.00 4 GLY A CA 13
ATOM 17372 C C . GLY A 1 4 ? 9.592 22.535 11.208 1.00 0.00 4 GLY A C 13
ATOM 17373 O O . GLY A 1 4 ? 9.840 21.762 12.133 1.00 0.00 4 GLY A O 13
ATOM 17377 N N . SER A 1 5 ? 8.428 23.164 11.082 1.00 0.00 5 SER A N 13
ATOM 17378 C CA . SER A 1 5 ? 7.351 22.980 12.049 1.00 0.00 5 SER A CA 13
ATOM 17379 C C . SER A 1 5 ? 6.097 22.439 11.370 1.00 0.00 5 SER A C 13
ATOM 17380 O O . SER A 1 5 ? 5.804 22.777 10.223 1.00 0.00 5 SER A O 13
ATOM 17388 N N . SER A 1 6 ? 5.360 21.597 12.086 1.00 0.00 6 SER A N 13
ATOM 17389 C CA . SER A 1 6 ? 4.139 21.005 11.552 1.00 0.00 6 SER A CA 13
ATOM 17390 C C . SER A 1 6 ? 2.907 21.743 12.069 1.00 0.00 6 SER A C 13
ATOM 17391 O O . SER A 1 6 ? 2.565 21.654 13.247 1.00 0.00 6 SER A O 13
ATOM 17399 N N . GLY A 1 7 ? 2.245 22.472 11.176 1.00 0.00 7 GLY A N 13
ATOM 17400 C CA . GLY A 1 7 ? 1.058 23.215 11.559 1.00 0.00 7 GLY A CA 13
ATOM 17401 C C . GLY A 1 7 ? 0.661 24.248 10.523 1.00 0.00 7 GLY A C 13
ATOM 17402 O O . GLY A 1 7 ? -0.158 23.974 9.646 1.00 0.00 7 GLY A O 13
ATOM 17406 N N . SER A 1 8 ? 1.242 25.439 10.624 1.00 0.00 8 SER A N 13
ATOM 17407 C CA . SER A 1 8 ? 0.940 26.519 9.692 1.00 0.00 8 SER A CA 13
ATOM 17408 C C . SER A 1 8 ? 0.734 25.976 8.281 1.00 0.00 8 SER A C 13
ATOM 17409 O O . SER A 1 8 ? -0.322 26.169 7.679 1.00 0.00 8 SER A O 13
ATOM 17417 N N . GLN A 1 9 ? 1.751 25.296 7.760 1.00 0.00 9 GLN A N 13
ATOM 17418 C CA . GLN A 1 9 ? 1.682 24.726 6.420 1.00 0.00 9 GLN A CA 13
ATOM 17419 C C . GLN A 1 9 ? 0.374 23.967 6.218 1.00 0.00 9 GLN A C 13
ATOM 17420 O O . GLN A 1 9 ? -0.373 23.733 7.168 1.00 0.00 9 GLN A O 13
ATOM 17434 N N . GLY A 1 10 ? 0.104 23.584 4.974 1.00 0.00 10 GLY A N 13
ATOM 17435 C CA . GLY A 1 10 ? -1.114 22.856 4.670 1.00 0.00 10 GLY A CA 13
ATOM 17436 C C . GLY A 1 10 ? -0.937 21.884 3.520 1.00 0.00 10 GLY A C 13
ATOM 17437 O O . GLY A 1 10 ? 0.172 21.421 3.255 1.00 0.00 10 GLY A O 13
ATOM 17441 N N . ASP A 1 11 ? -2.033 21.573 2.837 1.00 0.00 11 ASP A N 13
ATOM 17442 C CA . ASP A 1 11 ? -1.995 20.649 1.709 1.00 0.00 11 ASP A CA 13
ATOM 17443 C C . ASP A 1 11 ? -1.641 21.381 0.419 1.00 0.00 11 ASP A C 13
ATOM 17444 O O . ASP A 1 11 ? -2.221 21.118 -0.635 1.00 0.00 11 ASP A O 13
ATOM 17453 N N . CYS A 1 12 ? -0.687 22.301 0.509 1.00 0.00 12 CYS A N 13
ATOM 17454 C CA . CYS A 1 12 ? -0.257 23.074 -0.651 1.00 0.00 12 CYS A CA 13
ATOM 17455 C C . CYS A 1 12 ? 0.056 22.157 -1.829 1.00 0.00 12 CYS A C 13
ATOM 17456 O O . CYS A 1 12 ? -0.432 22.367 -2.939 1.00 0.00 12 CYS A O 13
ATOM 17464 N N . SER A 1 13 ? 0.875 21.140 -1.579 1.00 0.00 13 SER A N 13
ATOM 17465 C CA . SER A 1 13 ? 1.259 20.194 -2.620 1.00 0.00 13 SER A CA 13
ATOM 17466 C C . SER A 1 13 ? 0.786 18.785 -2.274 1.00 0.00 13 SER A C 13
ATOM 17467 O O . SER A 1 13 ? 0.932 18.330 -1.139 1.00 0.00 13 SER A O 13
ATOM 17475 N N . TYR A 1 14 ? 0.220 18.099 -3.261 1.00 0.00 14 TYR A N 13
ATOM 17476 C CA . TYR A 1 14 ? -0.277 16.743 -3.062 1.00 0.00 14 TYR A CA 13
ATOM 17477 C C . TYR A 1 14 ? 0.624 15.967 -2.106 1.00 0.00 14 TYR A C 13
ATOM 17478 O O . TYR A 1 14 ? 1.821 16.237 -2.007 1.00 0.00 14 TYR A O 13
ATOM 17496 N N . SER A 1 15 ? 0.040 15.002 -1.404 1.00 0.00 15 SER A N 13
ATOM 17497 C CA . SER A 1 15 ? 0.788 14.187 -0.453 1.00 0.00 15 SER A CA 13
ATOM 17498 C C . SER A 1 15 ? 1.639 13.150 -1.178 1.00 0.00 15 SER A C 13
ATOM 17499 O O . SER A 1 15 ? 1.122 12.164 -1.704 1.00 0.00 15 SER A O 13
ATOM 17507 N N . ARG A 1 16 ? 2.948 13.380 -1.202 1.00 0.00 16 ARG A N 13
ATOM 17508 C CA . ARG A 1 16 ? 3.872 12.466 -1.864 1.00 0.00 16 ARG A CA 13
ATOM 17509 C C . ARG A 1 16 ? 4.390 11.415 -0.886 1.00 0.00 16 ARG A C 13
ATOM 17510 O O . ARG A 1 16 ? 4.814 10.331 -1.290 1.00 0.00 16 ARG A O 13
ATOM 17531 N N . THR A 1 17 ? 4.352 11.742 0.402 1.00 0.00 17 THR A N 13
ATOM 17532 C CA . THR A 1 17 ? 4.819 10.828 1.436 1.00 0.00 17 THR A CA 13
ATOM 17533 C C . THR A 1 17 ? 3.649 10.226 2.207 1.00 0.00 17 THR A C 13
ATOM 17534 O O . THR A 1 17 ? 3.738 10.002 3.413 1.00 0.00 17 THR A O 13
ATOM 17545 N N . ALA A 1 18 ? 2.553 9.967 1.501 1.00 0.00 18 ALA A N 13
ATOM 17546 C CA . ALA A 1 18 ? 1.366 9.389 2.119 1.00 0.00 18 ALA A CA 13
ATOM 17547 C C . ALA A 1 18 ? 1.417 7.865 2.086 1.00 0.00 18 ALA A C 13
ATOM 17548 O O . ALA A 1 18 ? 1.240 7.205 3.112 1.00 0.00 18 ALA A O 13
ATOM 17555 N N . LEU A 1 19 ? 1.658 7.311 0.903 1.00 0.00 19 LEU A N 13
ATOM 17556 C CA . LEU A 1 19 ? 1.731 5.864 0.737 1.00 0.00 19 LEU A CA 13
ATOM 17557 C C . LEU A 1 19 ? 2.771 5.260 1.676 1.00 0.00 19 LEU A C 13
ATOM 17558 O O . LEU A 1 19 ? 2.751 4.060 1.951 1.00 0.00 19 LEU A O 13
ATOM 17574 N N . TYR A 1 20 ? 3.676 6.099 2.166 1.00 0.00 20 TYR A N 13
ATOM 17575 C CA . TYR A 1 20 ? 4.724 5.648 3.074 1.00 0.00 20 TYR A CA 13
ATOM 17576 C C . TYR A 1 20 ? 4.307 5.847 4.528 1.00 0.00 20 TYR A C 13
ATOM 17577 O O . TYR A 1 20 ? 4.752 5.121 5.418 1.00 0.00 20 TYR A O 13
ATOM 17595 N N . ASP A 1 21 ? 3.451 6.835 4.761 1.00 0.00 21 ASP A N 13
ATOM 17596 C CA . ASP A 1 21 ? 2.972 7.131 6.106 1.00 0.00 21 ASP A CA 13
ATOM 17597 C C . ASP A 1 21 ? 1.884 6.146 6.524 1.00 0.00 21 ASP A C 13
ATOM 17598 O O . ASP A 1 21 ? 1.821 5.729 7.681 1.00 0.00 21 ASP A O 13
ATOM 17607 N N . LEU A 1 22 ? 1.030 5.778 5.575 1.00 0.00 22 LEU A N 13
ATOM 17608 C CA . LEU A 1 22 ? -0.056 4.842 5.845 1.00 0.00 22 LEU A CA 13
ATOM 17609 C C . LEU A 1 22 ? 0.483 3.527 6.398 1.00 0.00 22 LEU A C 13
ATOM 17610 O O . LEU A 1 22 ? -0.100 2.939 7.311 1.00 0.00 22 LEU A O 13
ATOM 17626 N N . LEU A 1 23 ? 1.600 3.071 5.843 1.00 0.00 23 LEU A N 13
ATOM 17627 C CA . LEU A 1 23 ? 2.220 1.825 6.282 1.00 0.00 23 LEU A CA 13
ATOM 17628 C C . LEU A 1 23 ? 3.213 2.080 7.411 1.00 0.00 23 LEU A C 13
ATOM 17629 O O . LEU A 1 23 ? 3.226 1.367 8.413 1.00 0.00 23 LEU A O 13
ATOM 17645 N N . GLY A 1 24 ? 4.043 3.105 7.243 1.00 0.00 24 GLY A N 13
ATOM 17646 C CA . GLY A 1 24 ? 5.027 3.438 8.256 1.00 0.00 24 GLY A CA 13
ATOM 17647 C C . GLY A 1 24 ? 6.437 3.073 7.838 1.00 0.00 24 GLY A C 13
ATOM 17648 O O . GLY A 1 24 ? 7.326 2.934 8.678 1.00 0.00 24 GLY A O 13
ATOM 17652 N N . VAL A 1 25 ? 6.644 2.915 6.534 1.00 0.00 25 VAL A N 13
ATOM 17653 C CA . VAL A 1 25 ? 7.956 2.563 6.005 1.00 0.00 25 VAL A CA 13
ATOM 17654 C C . VAL A 1 25 ? 8.637 3.773 5.375 1.00 0.00 25 VAL A C 13
ATOM 17655 O O . VAL A 1 25 ? 7.992 4.650 4.801 1.00 0.00 25 VAL A O 13
ATOM 17668 N N . PRO A 1 26 ? 9.973 3.822 5.482 1.00 0.00 26 PRO A N 13
ATOM 17669 C CA . PRO A 1 26 ? 10.772 4.919 4.927 1.00 0.00 26 PRO A CA 13
ATOM 17670 C C . PRO A 1 26 ? 10.796 4.905 3.402 1.00 0.00 26 PRO A C 13
ATOM 17671 O O . PRO A 1 26 ? 10.380 3.931 2.774 1.00 0.00 26 PRO A O 13
ATOM 17682 N N . SER A 1 27 ? 11.287 5.990 2.813 1.00 0.00 27 SER A N 13
ATOM 17683 C CA . SER A 1 27 ? 11.363 6.104 1.361 1.00 0.00 27 SER A CA 13
ATOM 17684 C C . SER A 1 27 ? 12.324 5.069 0.785 1.00 0.00 27 SER A C 13
ATOM 17685 O O . SER A 1 27 ? 12.254 4.727 -0.396 1.00 0.00 27 SER A O 13
ATOM 17693 N N . THR A 1 28 ? 13.225 4.573 1.628 1.00 0.00 28 THR A N 13
ATOM 17694 C CA . THR A 1 28 ? 14.202 3.578 1.204 1.00 0.00 28 THR A CA 13
ATOM 17695 C C . THR A 1 28 ? 13.994 2.256 1.935 1.00 0.00 28 THR A C 13
ATOM 17696 O O . THR A 1 28 ? 14.933 1.481 2.115 1.00 0.00 28 THR A O 13
ATOM 17707 N N . ALA A 1 29 ? 12.758 2.005 2.354 1.00 0.00 29 ALA A N 13
ATOM 17708 C CA . ALA A 1 29 ? 12.427 0.776 3.063 1.00 0.00 29 ALA A CA 13
ATOM 17709 C C . ALA A 1 29 ? 12.779 -0.451 2.229 1.00 0.00 29 ALA A C 13
ATOM 17710 O O . ALA A 1 29 ? 13.295 -0.332 1.117 1.00 0.00 29 ALA A O 13
ATOM 17717 N N . THR A 1 30 ? 12.499 -1.632 2.772 1.00 0.00 30 THR A N 13
ATOM 17718 C CA . THR A 1 30 ? 12.788 -2.880 2.079 1.00 0.00 30 THR A CA 13
ATOM 17719 C C . THR A 1 30 ? 11.531 -3.728 1.925 1.00 0.00 30 THR A C 13
ATOM 17720 O O . THR A 1 30 ? 10.574 -3.577 2.683 1.00 0.00 30 THR A O 13
ATOM 17731 N N . GLN A 1 31 ? 11.540 -4.619 0.939 1.00 0.00 31 GLN A N 13
ATOM 17732 C CA . GLN A 1 31 ? 10.399 -5.490 0.686 1.00 0.00 31 GLN A CA 13
ATOM 17733 C C . GLN A 1 31 ? 9.862 -6.075 1.988 1.00 0.00 31 GLN A C 13
ATOM 17734 O O . GLN A 1 31 ? 8.654 -6.236 2.156 1.00 0.00 31 GLN A O 13
ATOM 17748 N N . ALA A 1 32 ? 10.768 -6.392 2.907 1.00 0.00 32 ALA A N 13
ATOM 17749 C CA . ALA A 1 32 ? 10.385 -6.958 4.195 1.00 0.00 32 ALA A CA 13
ATOM 17750 C C . ALA A 1 32 ? 9.528 -5.980 4.991 1.00 0.00 32 ALA A C 13
ATOM 17751 O O . ALA A 1 32 ? 8.543 -6.371 5.615 1.00 0.00 32 ALA A O 13
ATOM 17758 N N . GLN A 1 33 ? 9.910 -4.707 4.964 1.00 0.00 33 GLN A N 13
ATOM 17759 C CA . GLN A 1 33 ? 9.176 -3.674 5.685 1.00 0.00 33 GLN A CA 13
ATOM 17760 C C . GLN A 1 33 ? 7.872 -3.335 4.971 1.00 0.00 33 GLN A C 13
ATOM 17761 O O . GLN A 1 33 ? 6.785 -3.588 5.491 1.00 0.00 33 GLN A O 13
ATOM 17775 N N . ILE A 1 34 ? 7.987 -2.761 3.778 1.00 0.00 34 ILE A N 13
ATOM 17776 C CA . ILE A 1 34 ? 6.817 -2.388 2.994 1.00 0.00 34 ILE A CA 13
ATOM 17777 C C . ILE A 1 34 ? 5.725 -3.447 3.098 1.00 0.00 34 ILE A C 13
ATOM 17778 O O . ILE A 1 34 ? 4.536 -3.129 3.135 1.00 0.00 34 ILE A O 13
ATOM 17794 N N . LYS A 1 35 ? 6.136 -4.710 3.146 1.00 0.00 35 LYS A N 13
ATOM 17795 C CA . LYS A 1 35 ? 5.194 -5.818 3.250 1.00 0.00 35 LYS A CA 13
ATOM 17796 C C . LYS A 1 35 ? 4.667 -5.953 4.675 1.00 0.00 35 LYS A C 13
ATOM 17797 O O . LYS A 1 35 ? 3.472 -5.791 4.922 1.00 0.00 35 LYS A O 13
ATOM 17816 N N . ALA A 1 36 ? 5.566 -6.249 5.608 1.00 0.00 36 ALA A N 13
ATOM 17817 C CA . ALA A 1 36 ? 5.191 -6.401 7.008 1.00 0.00 36 ALA A CA 13
ATOM 17818 C C . ALA A 1 36 ? 4.192 -5.329 7.430 1.00 0.00 36 ALA A C 13
ATOM 17819 O O . ALA A 1 36 ? 3.234 -5.608 8.149 1.00 0.00 36 ALA A O 13
ATOM 17826 N N . ALA A 1 37 ? 4.424 -4.101 6.977 1.00 0.00 37 ALA A N 13
ATOM 17827 C CA . ALA A 1 37 ? 3.543 -2.987 7.306 1.00 0.00 37 ALA A CA 13
ATOM 17828 C C . ALA A 1 37 ? 2.123 -3.245 6.813 1.00 0.00 37 ALA A C 13
ATOM 17829 O O . ALA A 1 37 ? 1.184 -3.315 7.605 1.00 0.00 37 ALA A O 13
ATOM 17836 N N . TYR A 1 38 ? 1.975 -3.386 5.500 1.00 0.00 38 TYR A N 13
ATOM 17837 C CA . TYR A 1 38 ? 0.668 -3.633 4.901 1.00 0.00 38 TYR A CA 13
ATOM 17838 C C . TYR A 1 38 ? -0.117 -4.660 5.712 1.00 0.00 38 TYR A C 13
ATOM 17839 O O . TYR A 1 38 ? -1.334 -4.549 5.863 1.00 0.00 38 TYR A O 13
ATOM 17857 N N . TYR A 1 39 ? 0.588 -5.658 6.231 1.00 0.00 39 TYR A N 13
ATOM 17858 C CA . TYR A 1 39 ? -0.042 -6.707 7.025 1.00 0.00 39 TYR A CA 13
ATOM 17859 C C . TYR A 1 39 ? -0.673 -6.129 8.288 1.00 0.00 39 TYR A C 13
ATOM 17860 O O . TYR A 1 39 ? -1.831 -6.408 8.600 1.00 0.00 39 TYR A O 13
ATOM 17878 N N . ARG A 1 40 ? 0.096 -5.320 9.010 1.00 0.00 40 ARG A N 13
ATOM 17879 C CA . ARG A 1 40 ? -0.386 -4.702 10.239 1.00 0.00 40 ARG A CA 13
ATOM 17880 C C . ARG A 1 40 ? -1.676 -3.927 9.987 1.00 0.00 40 ARG A C 13
ATOM 17881 O O . ARG A 1 40 ? -2.570 -3.900 10.834 1.00 0.00 40 ARG A O 13
ATOM 17902 N N . GLN A 1 41 ? -1.765 -3.299 8.820 1.00 0.00 41 GLN A N 13
ATOM 17903 C CA . GLN A 1 41 ? -2.945 -2.522 8.458 1.00 0.00 41 GLN A CA 13
ATOM 17904 C C . GLN A 1 41 ? -4.218 -3.334 8.673 1.00 0.00 41 GLN A C 13
ATOM 17905 O O . GLN A 1 41 ? -5.119 -2.913 9.400 1.00 0.00 41 GLN A O 13
ATOM 17919 N N . CYS A 1 42 ? -4.286 -4.498 8.037 1.00 0.00 42 CYS A N 13
ATOM 17920 C CA . CYS A 1 42 ? -5.449 -5.369 8.158 1.00 0.00 42 CYS A CA 13
ATOM 17921 C C . CYS A 1 42 ? -5.764 -5.656 9.623 1.00 0.00 42 CYS A C 13
ATOM 17922 O O . CYS A 1 42 ? -6.913 -5.549 10.054 1.00 0.00 42 CYS A O 13
ATOM 17930 N N . PHE A 1 43 ? -4.737 -6.021 10.383 1.00 0.00 43 PHE A N 13
ATOM 17931 C CA . PHE A 1 43 ? -4.905 -6.326 11.799 1.00 0.00 43 PHE A CA 13
ATOM 17932 C C . PHE A 1 43 ? -5.662 -5.208 12.510 1.00 0.00 43 PHE A C 13
ATOM 17933 O O . PHE A 1 43 ? -6.675 -5.449 13.168 1.00 0.00 43 PHE A O 13
ATOM 17950 N N . LEU A 1 44 ? -5.162 -3.984 12.375 1.00 0.00 44 LEU A N 13
ATOM 17951 C CA . LEU A 1 44 ? -5.790 -2.828 13.004 1.00 0.00 44 LEU A CA 13
ATOM 17952 C C . LEU A 1 44 ? -7.297 -2.831 12.770 1.00 0.00 44 LEU A C 13
ATOM 17953 O O . LEU A 1 44 ? -8.079 -2.583 13.688 1.00 0.00 44 LEU A O 13
ATOM 17969 N N . TYR A 1 45 ? -7.698 -3.117 11.536 1.00 0.00 45 TYR A N 13
ATOM 17970 C CA . TYR A 1 45 ? -9.112 -3.153 11.180 1.00 0.00 45 TYR A CA 13
ATOM 17971 C C . TYR A 1 45 ? -9.550 -4.572 10.831 1.00 0.00 45 TYR A C 13
ATOM 17972 O O . TYR A 1 45 ? -9.671 -4.926 9.658 1.00 0.00 45 TYR A O 13
ATOM 17990 N N . HIS A 1 46 ? -9.785 -5.381 11.859 1.00 0.00 46 HIS A N 13
ATOM 17991 C CA . HIS A 1 46 ? -10.212 -6.763 11.662 1.00 0.00 46 HIS A CA 13
ATOM 17992 C C . HIS A 1 46 ? -11.614 -6.819 11.065 1.00 0.00 46 HIS A C 13
ATOM 17993 O O . HIS A 1 46 ? -12.498 -6.039 11.419 1.00 0.00 46 HIS A O 13
ATOM 18007 N N . PRO A 1 47 ? -11.824 -7.762 10.135 1.00 0.00 47 PRO A N 13
ATOM 18008 C CA . PRO A 1 47 ? -13.117 -7.942 9.468 1.00 0.00 47 PRO A CA 13
ATOM 18009 C C . PRO A 1 47 ? -14.183 -8.493 10.409 1.00 0.00 47 PRO A C 13
ATOM 18010 O O . PRO A 1 47 ? -15.378 -8.407 10.127 1.00 0.00 47 PRO A O 13
ATOM 18021 N N . ASP A 1 48 ? -13.743 -9.058 11.528 1.00 0.00 48 ASP A N 13
ATOM 18022 C CA . ASP A 1 48 ? -14.660 -9.622 12.512 1.00 0.00 48 ASP A CA 13
ATOM 18023 C C . ASP A 1 48 ? -15.266 -8.525 13.381 1.00 0.00 48 ASP A C 13
ATOM 18024 O O . ASP A 1 48 ? -16.487 -8.424 13.508 1.00 0.00 48 ASP A O 13
ATOM 18033 N N . ARG A 1 49 ? -14.406 -7.706 13.977 1.00 0.00 49 ARG A N 13
ATOM 18034 C CA . ARG A 1 49 ? -14.857 -6.618 14.836 1.00 0.00 49 ARG A CA 13
ATOM 18035 C C . ARG A 1 49 ? -15.654 -5.590 14.038 1.00 0.00 49 ARG A C 13
ATOM 18036 O O . ARG A 1 49 ? -16.816 -5.320 14.340 1.00 0.00 49 ARG A O 13
ATOM 18057 N N . ASN A 1 50 ? -15.021 -5.020 13.018 1.00 0.00 50 ASN A N 13
ATOM 18058 C CA . ASN A 1 50 ? -15.671 -4.021 12.177 1.00 0.00 50 ASN A CA 13
ATOM 18059 C C . ASN A 1 50 ? -16.549 -4.686 11.121 1.00 0.00 50 ASN A C 13
ATOM 18060 O O . ASN A 1 50 ? -16.525 -4.307 9.951 1.00 0.00 50 ASN A O 13
ATOM 18071 N N . SER A 1 51 ? -17.322 -5.681 11.544 1.00 0.00 51 SER A N 13
ATOM 18072 C CA . SER A 1 51 ? -18.205 -6.402 10.635 1.00 0.00 51 SER A CA 13
ATOM 18073 C C . SER A 1 51 ? -18.929 -5.437 9.701 1.00 0.00 51 SER A C 13
ATOM 18074 O O . SER A 1 51 ? -18.947 -5.627 8.486 1.00 0.00 51 SER A O 13
ATOM 18082 N N . GLY A 1 52 ? -19.526 -4.399 10.280 1.00 0.00 52 GLY A N 13
ATOM 18083 C CA . GLY A 1 52 ? -20.244 -3.419 9.486 1.00 0.00 52 GLY A CA 13
ATOM 18084 C C . GLY A 1 52 ? -19.817 -1.997 9.795 1.00 0.00 52 GLY A C 13
ATOM 18085 O O . GLY A 1 52 ? -20.469 -1.301 10.573 1.00 0.00 52 GLY A O 13
ATOM 18089 N N . SER A 1 53 ? -18.717 -1.566 9.186 1.00 0.00 53 SER A N 13
ATOM 18090 C CA . SER A 1 53 ? -18.200 -0.220 9.404 1.00 0.00 53 SER A CA 13
ATOM 18091 C C . SER A 1 53 ? -18.174 0.570 8.100 1.00 0.00 53 SER A C 13
ATOM 18092 O O . SER A 1 53 ? -17.838 0.035 7.044 1.00 0.00 53 SER A O 13
ATOM 18100 N N . ALA A 1 54 ? -18.532 1.848 8.182 1.00 0.00 54 ALA A N 13
ATOM 18101 C CA . ALA A 1 54 ? -18.548 2.713 7.009 1.00 0.00 54 ALA A CA 13
ATOM 18102 C C . ALA A 1 54 ? -17.240 3.486 6.879 1.00 0.00 54 ALA A C 13
ATOM 18103 O O . ALA A 1 54 ? -16.787 3.776 5.772 1.00 0.00 54 ALA A O 13
ATOM 18110 N N . GLU A 1 55 ? -16.637 3.817 8.017 1.00 0.00 55 GLU A N 13
ATOM 18111 C CA . GLU A 1 55 ? -15.382 4.558 8.029 1.00 0.00 55 GLU A CA 13
ATOM 18112 C C . GLU A 1 55 ? -14.219 3.665 7.603 1.00 0.00 55 GLU A C 13
ATOM 18113 O O . GLU A 1 55 ? -13.328 4.096 6.873 1.00 0.00 55 GLU A O 13
ATOM 18125 N N . ALA A 1 56 ? -14.237 2.420 8.066 1.00 0.00 56 ALA A N 13
ATOM 18126 C CA . ALA A 1 56 ? -13.187 1.466 7.733 1.00 0.00 56 ALA A CA 13
ATOM 18127 C C . ALA A 1 56 ? -13.029 1.328 6.222 1.00 0.00 56 ALA A C 13
ATOM 18128 O O . ALA A 1 56 ? -11.920 1.408 5.694 1.00 0.00 56 ALA A O 13
ATOM 18135 N N . ALA A 1 57 ? -14.146 1.121 5.532 1.00 0.00 57 ALA A N 13
ATOM 18136 C CA . ALA A 1 57 ? -14.131 0.973 4.082 1.00 0.00 57 ALA A CA 13
ATOM 18137 C C . ALA A 1 57 ? -13.124 1.924 3.444 1.00 0.00 57 ALA A C 13
ATOM 18138 O O . ALA A 1 57 ? -12.147 1.489 2.835 1.00 0.00 57 ALA A O 13
ATOM 18145 N N . GLU A 1 58 ? -13.370 3.223 3.586 1.00 0.00 58 GLU A N 13
ATOM 18146 C CA . GLU A 1 58 ? -12.484 4.234 3.021 1.00 0.00 58 GLU A CA 13
ATOM 18147 C C . GLU A 1 58 ? -11.021 3.866 3.252 1.00 0.00 58 GLU A C 13
ATOM 18148 O O . GLU A 1 58 ? -10.260 3.681 2.303 1.00 0.00 58 GLU A O 13
ATOM 18160 N N . ARG A 1 59 ? -10.636 3.762 4.520 1.00 0.00 59 ARG A N 13
ATOM 18161 C CA . ARG A 1 59 ? -9.265 3.418 4.876 1.00 0.00 59 ARG A CA 13
ATOM 18162 C C . ARG A 1 59 ? -8.774 2.227 4.059 1.00 0.00 59 ARG A C 13
ATOM 18163 O O . ARG A 1 59 ? -7.759 2.312 3.367 1.00 0.00 59 ARG A O 13
ATOM 18184 N N . PHE A 1 60 ? -9.499 1.117 4.146 1.00 0.00 60 PHE A N 13
ATOM 18185 C CA . PHE A 1 60 ? -9.136 -0.092 3.416 1.00 0.00 60 PHE A CA 13
ATOM 18186 C C . PHE A 1 60 ? -8.727 0.239 1.984 1.00 0.00 60 PHE A C 13
ATOM 18187 O O . PHE A 1 60 ? -7.693 -0.222 1.499 1.00 0.00 60 PHE A O 13
ATOM 18204 N N . THR A 1 61 ? -9.546 1.041 1.311 1.00 0.00 61 THR A N 13
ATOM 18205 C CA . THR A 1 61 ? -9.271 1.434 -0.065 1.00 0.00 61 THR A CA 13
ATOM 18206 C C . THR A 1 61 ? -7.920 2.131 -0.179 1.00 0.00 61 THR A C 13
ATOM 18207 O O . THR A 1 61 ? -7.097 1.775 -1.023 1.00 0.00 61 THR A O 13
ATOM 18218 N N . ARG A 1 62 ? -7.699 3.124 0.675 1.00 0.00 62 ARG A N 13
ATOM 18219 C CA . ARG A 1 62 ? -6.447 3.872 0.669 1.00 0.00 62 ARG A CA 13
ATOM 18220 C C . ARG A 1 62 ? -5.261 2.948 0.933 1.00 0.00 62 ARG A C 13
ATOM 18221 O O . ARG A 1 62 ? -4.303 2.917 0.160 1.00 0.00 62 ARG A O 13
ATOM 18242 N N . ILE A 1 63 ? -5.334 2.199 2.028 1.00 0.00 63 ILE A N 13
ATOM 18243 C CA . ILE A 1 63 ? -4.267 1.275 2.392 1.00 0.00 63 ILE A CA 13
ATOM 18244 C C . ILE A 1 63 ? -3.827 0.443 1.193 1.00 0.00 63 ILE A C 13
ATOM 18245 O O . ILE A 1 63 ? -2.658 0.460 0.808 1.00 0.00 63 ILE A O 13
ATOM 18261 N N . SER A 1 64 ? -4.772 -0.285 0.606 1.00 0.00 64 SER A N 13
ATOM 18262 C CA . SER A 1 64 ? -4.482 -1.126 -0.549 1.00 0.00 64 SER A CA 13
ATOM 18263 C C . SER A 1 64 ? -3.588 -0.393 -1.545 1.00 0.00 64 SER A C 13
ATOM 18264 O O . SER A 1 64 ? -2.669 -0.978 -2.117 1.00 0.00 64 SER A O 13
ATOM 18272 N N . GLN A 1 65 ? -3.865 0.891 -1.745 1.00 0.00 65 GLN A N 13
ATOM 18273 C CA . GLN A 1 65 ? -3.086 1.705 -2.672 1.00 0.00 65 GLN A CA 13
ATOM 18274 C C . GLN A 1 65 ? -1.610 1.703 -2.290 1.00 0.00 65 GLN A C 13
ATOM 18275 O O . GLN A 1 65 ? -0.746 1.402 -3.113 1.00 0.00 65 GLN A O 13
ATOM 18289 N N . ALA A 1 66 ? -1.328 2.041 -1.036 1.00 0.00 66 ALA A N 13
ATOM 18290 C CA . ALA A 1 66 ? 0.044 2.076 -0.544 1.00 0.00 66 ALA A CA 13
ATOM 18291 C C . ALA A 1 66 ? 0.813 0.831 -0.972 1.00 0.00 66 ALA A C 13
ATOM 18292 O O . ALA A 1 66 ? 2.023 0.882 -1.195 1.00 0.00 66 ALA A O 13
ATOM 18299 N N . TYR A 1 67 ? 0.104 -0.287 -1.084 1.00 0.00 67 TYR A N 13
ATOM 18300 C CA . TYR A 1 67 ? 0.720 -1.547 -1.482 1.00 0.00 67 TYR A CA 13
ATOM 18301 C C . TYR A 1 67 ? 0.650 -1.734 -2.995 1.00 0.00 67 TYR A C 13
ATOM 18302 O O . TYR A 1 67 ? 0.627 -2.859 -3.492 1.00 0.00 67 TYR A O 13
ATOM 18320 N N . VAL A 1 68 ? 0.616 -0.621 -3.721 1.00 0.00 68 VAL A N 13
ATOM 18321 C CA . VAL A 1 68 ? 0.549 -0.660 -5.177 1.00 0.00 68 VAL A CA 13
ATOM 18322 C C . VAL A 1 68 ? 1.736 0.067 -5.801 1.00 0.00 68 VAL A C 13
ATOM 18323 O O . VAL A 1 68 ? 2.508 -0.520 -6.559 1.00 0.00 68 VAL A O 13
ATOM 18336 N N . VAL A 1 69 ? 1.874 1.348 -5.476 1.00 0.00 69 VAL A N 13
ATOM 18337 C CA . VAL A 1 69 ? 2.968 2.156 -6.003 1.00 0.00 69 VAL A CA 13
ATOM 18338 C C . VAL A 1 69 ? 4.307 1.714 -5.425 1.00 0.00 69 VAL A C 13
ATOM 18339 O O . VAL A 1 69 ? 5.346 1.832 -6.075 1.00 0.00 69 VAL A O 13
ATOM 18352 N N . LEU A 1 70 ? 4.275 1.204 -4.198 1.00 0.00 70 LEU A N 13
ATOM 18353 C CA . LEU A 1 70 ? 5.487 0.742 -3.530 1.00 0.00 70 LEU A CA 13
ATOM 18354 C C . LEU A 1 70 ? 5.642 -0.769 -3.667 1.00 0.00 70 LEU A C 13
ATOM 18355 O O . LEU A 1 70 ? 6.755 -1.293 -3.652 1.00 0.00 70 LEU A O 13
ATOM 18371 N N . GLY A 1 71 ? 4.517 -1.465 -3.802 1.00 0.00 71 GLY A N 13
ATOM 18372 C CA . GLY A 1 71 ? 4.550 -2.909 -3.942 1.00 0.00 71 GLY A CA 13
ATOM 18373 C C . GLY A 1 71 ? 5.743 -3.386 -4.747 1.00 0.00 71 GLY A C 13
ATOM 18374 O O . GLY A 1 71 ? 6.433 -4.325 -4.349 1.00 0.00 71 GLY A O 13
ATOM 18378 N N . SER A 1 72 ? 5.986 -2.740 -5.882 1.00 0.00 72 SER A N 13
ATOM 18379 C CA . SER A 1 72 ? 7.100 -3.107 -6.748 1.00 0.00 72 SER A CA 13
ATOM 18380 C C . SER A 1 72 ? 8.262 -2.133 -6.581 1.00 0.00 72 SER A C 13
ATOM 18381 O O . SER A 1 72 ? 8.160 -0.960 -6.938 1.00 0.00 72 SER A O 13
ATOM 18389 N N . ALA A 1 73 ? 9.367 -2.629 -6.034 1.00 0.00 73 ALA A N 13
ATOM 18390 C CA . ALA A 1 73 ? 10.550 -1.805 -5.820 1.00 0.00 73 ALA A CA 13
ATOM 18391 C C . ALA A 1 73 ? 10.704 -0.768 -6.928 1.00 0.00 73 ALA A C 13
ATOM 18392 O O . ALA A 1 73 ? 10.764 0.434 -6.664 1.00 0.00 73 ALA A O 13
ATOM 18399 N N . THR A 1 74 ? 10.768 -1.239 -8.169 1.00 0.00 74 THR A N 13
ATOM 18400 C CA . THR A 1 74 ? 10.917 -0.353 -9.317 1.00 0.00 74 THR A CA 13
ATOM 18401 C C . THR A 1 74 ? 10.032 0.880 -9.177 1.00 0.00 74 THR A C 13
ATOM 18402 O O . THR A 1 74 ? 10.527 2.004 -9.076 1.00 0.00 74 THR A O 13
ATOM 18413 N N . LEU A 1 75 ? 8.721 0.665 -9.171 1.00 0.00 75 LEU A N 13
ATOM 18414 C CA . LEU A 1 75 ? 7.767 1.760 -9.043 1.00 0.00 75 LEU A CA 13
ATOM 18415 C C . LEU A 1 75 ? 8.257 2.795 -8.036 1.00 0.00 75 LEU A C 13
ATOM 18416 O O . LEU A 1 75 ? 8.389 3.976 -8.358 1.00 0.00 75 LEU A O 13
ATOM 18432 N N . ARG A 1 76 ? 8.527 2.343 -6.815 1.00 0.00 76 ARG A N 13
ATOM 18433 C CA . ARG A 1 76 ? 9.004 3.230 -5.761 1.00 0.00 76 ARG A CA 13
ATOM 18434 C C . ARG A 1 76 ? 10.076 4.178 -6.291 1.00 0.00 76 ARG A C 13
ATOM 18435 O O . ARG A 1 76 ? 9.898 5.396 -6.290 1.00 0.00 76 ARG A O 13
ATOM 18456 N N . ARG A 1 77 ? 11.190 3.610 -6.743 1.00 0.00 77 ARG A N 13
ATOM 18457 C CA . ARG A 1 77 ? 12.291 4.404 -7.274 1.00 0.00 77 ARG A CA 13
ATOM 18458 C C . ARG A 1 77 ? 11.781 5.445 -8.267 1.00 0.00 77 ARG A C 13
ATOM 18459 O O . ARG A 1 77 ? 12.133 6.622 -8.184 1.00 0.00 77 ARG A O 13
ATOM 18480 N N . LYS A 1 78 ? 10.951 5.003 -9.206 1.00 0.00 78 LYS A N 13
ATOM 18481 C CA . LYS A 1 78 ? 10.392 5.895 -10.215 1.00 0.00 78 LYS A CA 13
ATOM 18482 C C . LYS A 1 78 ? 9.759 7.121 -9.566 1.00 0.00 78 LYS A C 13
ATOM 18483 O O . LYS A 1 78 ? 10.162 8.254 -9.832 1.00 0.00 78 LYS A O 13
ATOM 18502 N N . TYR A 1 79 ? 8.768 6.889 -8.713 1.00 0.00 79 TYR A N 13
ATOM 18503 C CA . TYR A 1 79 ? 8.079 7.975 -8.027 1.00 0.00 79 TYR A CA 13
ATOM 18504 C C . TYR A 1 79 ? 9.075 8.908 -7.346 1.00 0.00 79 TYR A C 13
ATOM 18505 O O . TYR A 1 79 ? 8.994 10.129 -7.482 1.00 0.00 79 TYR A O 13
ATOM 18523 N N . ASP A 1 80 ? 10.016 8.324 -6.612 1.00 0.00 80 ASP A N 13
ATOM 18524 C CA . ASP A 1 80 ? 11.031 9.101 -5.910 1.00 0.00 80 ASP A CA 13
ATOM 18525 C C . ASP A 1 80 ? 11.609 10.184 -6.816 1.00 0.00 80 ASP A C 13
ATOM 18526 O O . ASP A 1 80 ? 11.800 11.324 -6.392 1.00 0.00 80 ASP A O 13
ATOM 18535 N N . ARG A 1 81 ? 11.885 9.820 -8.064 1.00 0.00 81 ARG A N 13
ATOM 18536 C CA . ARG A 1 81 ? 12.443 10.760 -9.028 1.00 0.00 81 ARG A CA 13
ATOM 18537 C C . ARG A 1 81 ? 11.338 11.415 -9.851 1.00 0.00 81 ARG A C 13
ATOM 18538 O O . ARG A 1 81 ? 11.564 12.417 -10.529 1.00 0.00 81 ARG A O 13
ATOM 18559 N N . GLY A 1 82 ? 10.139 10.842 -9.786 1.00 0.00 82 GLY A N 13
ATOM 18560 C CA . GLY A 1 82 ? 9.017 11.384 -10.529 1.00 0.00 82 GLY A CA 13
ATOM 18561 C C . GLY A 1 82 ? 8.894 10.780 -11.914 1.00 0.00 82 GLY A C 13
ATOM 18562 O O . GLY A 1 82 ? 8.226 11.338 -12.786 1.00 0.00 82 GLY A O 13
ATOM 18566 N N . LEU A 1 83 ? 9.541 9.639 -12.120 1.00 0.00 83 LEU A N 13
ATOM 18567 C CA . LEU A 1 83 ? 9.503 8.959 -13.410 1.00 0.00 83 LEU A CA 13
ATOM 18568 C C . LEU A 1 83 ? 8.184 8.214 -13.595 1.00 0.00 83 LEU A C 13
ATOM 18569 O O . LEU A 1 83 ? 7.878 7.734 -14.687 1.00 0.00 83 LEU A O 13
ATOM 18585 N N . LEU A 1 84 ? 7.407 8.125 -12.522 1.00 0.00 84 LEU A N 13
ATOM 18586 C CA . LEU A 1 84 ? 6.119 7.440 -12.565 1.00 0.00 84 LEU A CA 13
ATOM 18587 C C . LEU A 1 84 ? 5.032 8.360 -13.113 1.00 0.00 84 LEU A C 13
ATOM 18588 O O . LEU A 1 84 ? 5.076 9.574 -12.917 1.00 0.00 84 LEU A O 13
ATOM 18604 N N . SER A 1 85 ? 4.056 7.772 -13.798 1.00 0.00 85 SER A N 13
ATOM 18605 C CA . SER A 1 85 ? 2.959 8.538 -14.375 1.00 0.00 85 SER A CA 13
ATOM 18606 C C . SER A 1 85 ? 1.611 7.977 -13.931 1.00 0.00 85 SER A C 13
ATOM 18607 O O . SER A 1 85 ? 1.511 6.817 -13.530 1.00 0.00 85 SER A O 13
ATOM 18615 N N . ASP A 1 86 ? 0.578 8.808 -14.004 1.00 0.00 86 ASP A N 13
ATOM 18616 C CA . ASP A 1 86 ? -0.764 8.396 -13.610 1.00 0.00 86 ASP A CA 13
ATOM 18617 C C . ASP A 1 86 ? -1.112 7.036 -14.208 1.00 0.00 86 ASP A C 13
ATOM 18618 O O . ASP A 1 86 ? -1.797 6.229 -13.580 1.00 0.00 86 ASP A O 13
ATOM 18627 N N . GLU A 1 87 ? -0.637 6.790 -15.424 1.00 0.00 87 GLU A N 13
ATOM 18628 C CA . GLU A 1 87 ? -0.900 5.529 -16.106 1.00 0.00 87 GLU A CA 13
ATOM 18629 C C . GLU A 1 87 ? -0.779 4.353 -15.141 1.00 0.00 87 GLU A C 13
ATOM 18630 O O . GLU A 1 87 ? -1.497 3.360 -15.262 1.00 0.00 87 GLU A O 13
ATOM 18642 N N . ASP A 1 88 ? 0.134 4.473 -14.184 1.00 0.00 88 ASP A N 13
ATOM 18643 C CA . ASP A 1 88 ? 0.350 3.421 -13.197 1.00 0.00 88 ASP A CA 13
ATOM 18644 C C . ASP A 1 88 ? -0.775 3.404 -12.166 1.00 0.00 88 ASP A C 13
ATOM 18645 O O . ASP A 1 88 ? -1.418 2.376 -11.950 1.00 0.00 88 ASP A O 13
ATOM 18654 N N . LEU A 1 89 ? -1.007 4.548 -11.532 1.00 0.00 89 LEU A N 13
ATOM 18655 C CA . LEU A 1 89 ? -2.053 4.665 -10.522 1.00 0.00 89 LEU A CA 13
ATOM 18656 C C . LEU A 1 89 ? -3.356 4.043 -11.014 1.00 0.00 89 LEU A C 13
ATOM 18657 O O . LEU A 1 89 ? -3.972 3.236 -10.318 1.00 0.00 89 LEU A O 13
ATOM 18673 N N . ARG A 1 90 ? -3.769 4.421 -12.220 1.00 0.00 90 ARG A N 13
ATOM 18674 C CA . ARG A 1 90 ? -4.998 3.900 -12.805 1.00 0.00 90 ARG A CA 13
ATOM 18675 C C . ARG A 1 90 ? -4.808 2.460 -13.276 1.00 0.00 90 ARG A C 13
ATOM 18676 O O . ARG A 1 90 ? -5.765 1.692 -13.357 1.00 0.00 90 ARG A O 13
ATOM 18697 N N . GLY A 1 91 ? -3.565 2.103 -13.585 1.00 0.00 91 GLY A N 13
ATOM 18698 C CA . GLY A 1 91 ? -3.272 0.758 -14.044 1.00 0.00 91 GLY A CA 13
ATOM 18699 C C . GLY A 1 91 ? -4.163 0.330 -15.192 1.00 0.00 91 GLY A C 13
ATOM 18700 O O . GLY A 1 91 ? -4.731 1.157 -15.907 1.00 0.00 91 GLY A O 13
ATOM 18704 N N . PRO A 1 92 ? -4.295 -0.991 -15.384 1.00 0.00 92 PRO A N 13
ATOM 18705 C CA . PRO A 1 92 ? -5.121 -1.557 -16.454 1.00 0.00 92 PRO A CA 13
ATOM 18706 C C . PRO A 1 92 ? -6.611 -1.345 -16.209 1.00 0.00 92 PRO A C 13
ATOM 18707 O O . PRO A 1 92 ? -7.006 -0.718 -15.227 1.00 0.00 92 PRO A O 13
ATOM 18718 N N . GLY A 1 93 ? -7.436 -1.873 -17.109 1.00 0.00 93 GLY A N 13
ATOM 18719 C CA . GLY A 1 93 ? -8.873 -1.731 -16.972 1.00 0.00 93 GLY A CA 13
ATOM 18720 C C . GLY A 1 93 ? -9.579 -1.656 -18.311 1.00 0.00 93 GLY A C 13
ATOM 18721 O O . GLY A 1 93 ? -8.935 -1.564 -19.356 1.00 0.00 93 GLY A O 13
ATOM 18725 N N . SER A 1 94 ? -10.907 -1.697 -18.282 1.00 0.00 94 SER A N 13
ATOM 18726 C CA . SER A 1 94 ? -11.701 -1.639 -19.503 1.00 0.00 94 SER A CA 13
ATOM 18727 C C . SER A 1 94 ? -11.475 -0.320 -20.236 1.00 0.00 94 SER A C 13
ATOM 18728 O O . SER A 1 94 ? -12.079 0.699 -19.903 1.00 0.00 94 SER A O 13
ATOM 18736 N N . GLY A 1 95 ? -10.600 -0.348 -21.236 1.00 0.00 95 GLY A N 13
ATOM 18737 C CA . GLY A 1 95 ? -10.309 0.851 -22.000 1.00 0.00 95 GLY A CA 13
ATOM 18738 C C . GLY A 1 95 ? -10.703 0.719 -23.458 1.00 0.00 95 GLY A C 13
ATOM 18739 O O . GLY A 1 95 ? -11.540 -0.105 -23.825 1.00 0.00 95 GLY A O 13
ATOM 18743 N N . PRO A 1 96 ? -10.091 1.548 -24.318 1.00 0.00 96 PRO A N 13
ATOM 18744 C CA . PRO A 1 96 ? -10.367 1.540 -25.757 1.00 0.00 96 PRO A CA 13
ATOM 18745 C C . PRO A 1 96 ? -9.841 0.283 -26.442 1.00 0.00 96 PRO A C 13
ATOM 18746 O O . PRO A 1 96 ? -8.738 -0.178 -26.150 1.00 0.00 96 PRO A O 13
ATOM 18757 N N . SER A 1 97 ? -10.637 -0.265 -27.355 1.00 0.00 97 SER A N 13
ATOM 18758 C CA . SER A 1 97 ? -10.252 -1.471 -28.079 1.00 0.00 97 SER A CA 13
ATOM 18759 C C . SER A 1 97 ? -10.117 -1.188 -29.572 1.00 0.00 97 SER A C 13
ATOM 18760 O O . SER A 1 97 ? -10.860 -0.383 -30.132 1.00 0.00 97 SER A O 13
ATOM 18768 N N . SER A 1 98 ? -9.161 -1.857 -30.210 1.00 0.00 98 SER A N 13
ATOM 18769 C CA . SER A 1 98 ? -8.925 -1.675 -31.638 1.00 0.00 98 SER A CA 13
ATOM 18770 C C . SER A 1 98 ? -10.206 -1.906 -32.434 1.00 0.00 98 SER A C 13
ATOM 18771 O O . SER A 1 98 ? -11.227 -2.314 -31.883 1.00 0.00 98 SER A O 13
ATOM 18779 N N . GLY A 1 99 ? -10.142 -1.642 -33.736 1.00 0.00 99 GLY A N 13
ATOM 18780 C CA . GLY A 1 99 ? -11.302 -1.826 -34.588 1.00 0.00 99 GLY A CA 13
ATOM 18781 C C . GLY A 1 99 ? -12.075 -0.540 -34.800 1.00 0.00 99 GLY A C 13
ATOM 18782 O O . GLY A 1 99 ? -13.056 -0.275 -34.106 1.00 0.00 99 GLY A O 13
ATOM 18786 N N . GLY A 1 1 ? 10.526 17.378 0.991 1.00 0.00 1 GLY A N 14
ATOM 18787 C CA . GLY A 1 1 ? 10.597 16.853 -0.360 1.00 0.00 1 GLY A CA 14
ATOM 18788 C C . GLY A 1 1 ? 11.247 17.824 -1.326 1.00 0.00 1 GLY A C 14
ATOM 18789 O O . GLY A 1 1 ? 12.472 17.919 -1.391 1.00 0.00 1 GLY A O 14
ATOM 18793 N N . SER A 1 2 ? 10.424 18.547 -2.080 1.00 0.00 2 SER A N 14
ATOM 18794 C CA . SER A 1 2 ? 10.926 19.512 -3.051 1.00 0.00 2 SER A CA 14
ATOM 18795 C C . SER A 1 2 ? 10.293 20.883 -2.831 1.00 0.00 2 SER A C 14
ATOM 18796 O O . SER A 1 2 ? 9.436 21.051 -1.964 1.00 0.00 2 SER A O 14
ATOM 18804 N N . SER A 1 3 ? 10.724 21.860 -3.623 1.00 0.00 3 SER A N 14
ATOM 18805 C CA . SER A 1 3 ? 10.203 23.218 -3.513 1.00 0.00 3 SER A CA 14
ATOM 18806 C C . SER A 1 3 ? 8.690 23.206 -3.319 1.00 0.00 3 SER A C 14
ATOM 18807 O O . SER A 1 3 ? 7.973 22.467 -3.993 1.00 0.00 3 SER A O 14
ATOM 18815 N N . GLY A 1 4 ? 8.212 24.030 -2.393 1.00 0.00 4 GLY A N 14
ATOM 18816 C CA . GLY A 1 4 ? 6.787 24.100 -2.126 1.00 0.00 4 GLY A CA 14
ATOM 18817 C C . GLY A 1 4 ? 6.320 25.512 -1.833 1.00 0.00 4 GLY A C 14
ATOM 18818 O O . GLY A 1 4 ? 7.132 26.429 -1.712 1.00 0.00 4 GLY A O 14
ATOM 18822 N N . SER A 1 5 ? 5.007 25.689 -1.722 1.00 0.00 5 SER A N 14
ATOM 18823 C CA . SER A 1 5 ? 4.433 27.000 -1.448 1.00 0.00 5 SER A CA 14
ATOM 18824 C C . SER A 1 5 ? 4.951 27.555 -0.125 1.00 0.00 5 SER A C 14
ATOM 18825 O O . SER A 1 5 ? 5.452 26.811 0.719 1.00 0.00 5 SER A O 14
ATOM 18833 N N . SER A 1 6 ? 4.828 28.867 0.049 1.00 0.00 6 SER A N 14
ATOM 18834 C CA . SER A 1 6 ? 5.287 29.523 1.267 1.00 0.00 6 SER A CA 14
ATOM 18835 C C . SER A 1 6 ? 4.107 29.916 2.151 1.00 0.00 6 SER A C 14
ATOM 18836 O O . SER A 1 6 ? 3.398 30.881 1.866 1.00 0.00 6 SER A O 14
ATOM 18844 N N . GLY A 1 7 ? 3.903 29.161 3.225 1.00 0.00 7 GLY A N 14
ATOM 18845 C CA . GLY A 1 7 ? 2.808 29.445 4.135 1.00 0.00 7 GLY A CA 14
ATOM 18846 C C . GLY A 1 7 ? 3.242 29.433 5.587 1.00 0.00 7 GLY A C 14
ATOM 18847 O O . GLY A 1 7 ? 4.061 30.252 6.003 1.00 0.00 7 GLY A O 14
ATOM 18851 N N . SER A 1 8 ? 2.692 28.503 6.360 1.00 0.00 8 SER A N 14
ATOM 18852 C CA . SER A 1 8 ? 3.023 28.391 7.776 1.00 0.00 8 SER A CA 14
ATOM 18853 C C . SER A 1 8 ? 2.600 27.034 8.328 1.00 0.00 8 SER A C 14
ATOM 18854 O O . SER A 1 8 ? 1.733 26.366 7.764 1.00 0.00 8 SER A O 14
ATOM 18862 N N . GLN A 1 9 ? 3.219 26.632 9.433 1.00 0.00 9 GLN A N 14
ATOM 18863 C CA . GLN A 1 9 ? 2.908 25.353 10.061 1.00 0.00 9 GLN A CA 14
ATOM 18864 C C . GLN A 1 9 ? 3.222 24.194 9.121 1.00 0.00 9 GLN A C 14
ATOM 18865 O O . GLN A 1 9 ? 2.407 23.290 8.940 1.00 0.00 9 GLN A O 14
ATOM 18879 N N . GLY A 1 10 ? 4.410 24.228 8.524 1.00 0.00 10 GLY A N 14
ATOM 18880 C CA . GLY A 1 10 ? 4.810 23.175 7.609 1.00 0.00 10 GLY A CA 14
ATOM 18881 C C . GLY A 1 10 ? 3.747 22.874 6.571 1.00 0.00 10 GLY A C 14
ATOM 18882 O O . GLY A 1 10 ? 3.011 21.895 6.693 1.00 0.00 10 GLY A O 14
ATOM 18886 N N . ASP A 1 11 ? 3.666 23.717 5.548 1.00 0.00 11 ASP A N 14
ATOM 18887 C CA . ASP A 1 11 ? 2.684 23.537 4.485 1.00 0.00 11 ASP A CA 14
ATOM 18888 C C . ASP A 1 11 ? 3.115 22.427 3.531 1.00 0.00 11 ASP A C 14
ATOM 18889 O O . ASP A 1 11 ? 4.280 22.029 3.511 1.00 0.00 11 ASP A O 14
ATOM 18898 N N . CYS A 1 12 ? 2.167 21.931 2.743 1.00 0.00 12 CYS A N 14
ATOM 18899 C CA . CYS A 1 12 ? 2.448 20.865 1.787 1.00 0.00 12 CYS A CA 14
ATOM 18900 C C . CYS A 1 12 ? 1.651 21.062 0.502 1.00 0.00 12 CYS A C 14
ATOM 18901 O O . CYS A 1 12 ? 0.545 21.603 0.523 1.00 0.00 12 CYS A O 14
ATOM 18909 N N . SER A 1 13 ? 2.220 20.623 -0.615 1.00 0.00 13 SER A N 14
ATOM 18910 C CA . SER A 1 13 ? 1.565 20.756 -1.911 1.00 0.00 13 SER A CA 14
ATOM 18911 C C . SER A 1 13 ? 0.843 19.467 -2.290 1.00 0.00 13 SER A C 14
ATOM 18912 O O . SER A 1 13 ? -0.364 19.467 -2.533 1.00 0.00 13 SER A O 14
ATOM 18920 N N . TYR A 1 14 ? 1.590 18.370 -2.337 1.00 0.00 14 TYR A N 14
ATOM 18921 C CA . TYR A 1 14 ? 1.023 17.073 -2.689 1.00 0.00 14 TYR A CA 14
ATOM 18922 C C . TYR A 1 14 ? 1.624 15.965 -1.830 1.00 0.00 14 TYR A C 14
ATOM 18923 O O . TYR A 1 14 ? 2.639 16.163 -1.162 1.00 0.00 14 TYR A O 14
ATOM 18941 N N . SER A 1 15 ? 0.988 14.798 -1.853 1.00 0.00 15 SER A N 14
ATOM 18942 C CA . SER A 1 15 ? 1.457 13.657 -1.074 1.00 0.00 15 SER A CA 14
ATOM 18943 C C . SER A 1 15 ? 2.562 12.911 -1.815 1.00 0.00 15 SER A C 14
ATOM 18944 O O . SER A 1 15 ? 2.376 12.470 -2.949 1.00 0.00 15 SER A O 14
ATOM 18952 N N . ARG A 1 16 ? 3.713 12.774 -1.165 1.00 0.00 16 ARG A N 14
ATOM 18953 C CA . ARG A 1 16 ? 4.850 12.083 -1.761 1.00 0.00 16 ARG A CA 14
ATOM 18954 C C . ARG A 1 16 ? 5.295 10.914 -0.887 1.00 0.00 16 ARG A C 14
ATOM 18955 O O . ARG A 1 16 ? 5.824 9.919 -1.384 1.00 0.00 16 ARG A O 14
ATOM 18976 N N . THR A 1 17 ? 5.077 11.041 0.418 1.00 0.00 17 THR A N 14
ATOM 18977 C CA . THR A 1 17 ? 5.457 9.997 1.362 1.00 0.00 17 THR A CA 14
ATOM 18978 C C . THR A 1 17 ? 4.243 9.472 2.119 1.00 0.00 17 THR A C 14
ATOM 18979 O O . THR A 1 17 ? 4.370 8.631 3.008 1.00 0.00 17 THR A O 14
ATOM 18990 N N . ALA A 1 18 ? 3.065 9.975 1.761 1.00 0.00 18 ALA A N 14
ATOM 18991 C CA . ALA A 1 18 ? 1.828 9.554 2.406 1.00 0.00 18 ALA A CA 14
ATOM 18992 C C . ALA A 1 18 ? 1.688 8.036 2.389 1.00 0.00 18 ALA A C 14
ATOM 18993 O O . ALA A 1 18 ? 1.396 7.417 3.413 1.00 0.00 18 ALA A O 14
ATOM 19000 N N . LEU A 1 19 ? 1.899 7.440 1.220 1.00 0.00 19 LEU A N 14
ATOM 19001 C CA . LEU A 1 19 ? 1.796 5.993 1.070 1.00 0.00 19 LEU A CA 14
ATOM 19002 C C . LEU A 1 19 ? 2.698 5.276 2.068 1.00 0.00 19 LEU A C 14
ATOM 19003 O O . LEU A 1 19 ? 2.562 4.073 2.292 1.00 0.00 19 LEU A O 14
ATOM 19019 N N . TYR A 1 20 ? 3.619 6.023 2.668 1.00 0.00 20 TYR A N 14
ATOM 19020 C CA . TYR A 1 20 ? 4.545 5.459 3.643 1.00 0.00 20 TYR A CA 14
ATOM 19021 C C . TYR A 1 20 ? 4.046 5.692 5.066 1.00 0.00 20 TYR A C 14
ATOM 19022 O O . TYR A 1 20 ? 4.461 5.009 6.001 1.00 0.00 20 TYR A O 14
ATOM 19040 N N . ASP A 1 21 ? 3.153 6.663 5.220 1.00 0.00 21 ASP A N 14
ATOM 19041 C CA . ASP A 1 21 ? 2.595 6.988 6.528 1.00 0.00 21 ASP A CA 14
ATOM 19042 C C . ASP A 1 21 ? 1.390 6.105 6.839 1.00 0.00 21 ASP A C 14
ATOM 19043 O O . ASP A 1 21 ? 1.107 5.810 8.001 1.00 0.00 21 ASP A O 14
ATOM 19052 N N . LEU A 1 22 ? 0.684 5.687 5.795 1.00 0.00 22 LEU A N 14
ATOM 19053 C CA . LEU A 1 22 ? -0.491 4.838 5.956 1.00 0.00 22 LEU A CA 14
ATOM 19054 C C . LEU A 1 22 ? -0.113 3.495 6.572 1.00 0.00 22 LEU A C 14
ATOM 19055 O O . LEU A 1 22 ? -0.802 2.990 7.460 1.00 0.00 22 LEU A O 14
ATOM 19071 N N . LEU A 1 23 ? 0.988 2.921 6.097 1.00 0.00 23 LEU A N 14
ATOM 19072 C CA . LEU A 1 23 ? 1.460 1.637 6.602 1.00 0.00 23 LEU A CA 14
ATOM 19073 C C . LEU A 1 23 ? 2.168 1.807 7.943 1.00 0.00 23 LEU A C 14
ATOM 19074 O O . LEU A 1 23 ? 1.895 1.079 8.897 1.00 0.00 23 LEU A O 14
ATOM 19090 N N . GLY A 1 24 ? 3.077 2.775 8.009 1.00 0.00 24 GLY A N 14
ATOM 19091 C CA . GLY A 1 24 ? 3.808 3.024 9.237 1.00 0.00 24 GLY A CA 14
ATOM 19092 C C . GLY A 1 24 ? 5.305 2.865 9.063 1.00 0.00 24 GLY A C 14
ATOM 19093 O O . GLY A 1 24 ? 5.999 2.409 9.973 1.00 0.00 24 GLY A O 14
ATOM 19097 N N . VAL A 1 25 ? 5.807 3.241 7.891 1.00 0.00 25 VAL A N 14
ATOM 19098 C CA . VAL A 1 25 ? 7.232 3.138 7.600 1.00 0.00 25 VAL A CA 14
ATOM 19099 C C . VAL A 1 25 ? 7.763 4.430 6.991 1.00 0.00 25 VAL A C 14
ATOM 19100 O O . VAL A 1 25 ? 7.051 5.159 6.300 1.00 0.00 25 VAL A O 14
ATOM 19113 N N . PRO A 1 26 ? 9.046 4.722 7.250 1.00 0.00 26 PRO A N 14
ATOM 19114 C CA . PRO A 1 26 ? 9.703 5.928 6.735 1.00 0.00 26 PRO A CA 14
ATOM 19115 C C . PRO A 1 26 ? 9.919 5.871 5.227 1.00 0.00 26 PRO A C 14
ATOM 19116 O O . PRO A 1 26 ? 9.603 4.871 4.582 1.00 0.00 26 PRO A O 14
ATOM 19127 N N . SER A 1 27 ? 10.460 6.950 4.670 1.00 0.00 27 SER A N 14
ATOM 19128 C CA . SER A 1 27 ? 10.715 7.024 3.236 1.00 0.00 27 SER A CA 14
ATOM 19129 C C . SER A 1 27 ? 12.006 6.295 2.876 1.00 0.00 27 SER A C 14
ATOM 19130 O O . SER A 1 27 ? 12.473 6.360 1.738 1.00 0.00 27 SER A O 14
ATOM 19138 N N . THR A 1 28 ? 12.579 5.601 3.854 1.00 0.00 28 THR A N 14
ATOM 19139 C CA . THR A 1 28 ? 13.817 4.861 3.643 1.00 0.00 28 THR A CA 14
ATOM 19140 C C . THR A 1 28 ? 13.596 3.362 3.809 1.00 0.00 28 THR A C 14
ATOM 19141 O O . THR A 1 28 ? 14.500 2.562 3.571 1.00 0.00 28 THR A O 14
ATOM 19152 N N . ALA A 1 29 ? 12.388 2.988 4.219 1.00 0.00 29 ALA A N 14
ATOM 19153 C CA . ALA A 1 29 ? 12.049 1.584 4.414 1.00 0.00 29 ALA A CA 14
ATOM 19154 C C . ALA A 1 29 ? 12.201 0.797 3.117 1.00 0.00 29 ALA A C 14
ATOM 19155 O O . ALA A 1 29 ? 12.200 1.369 2.027 1.00 0.00 29 ALA A O 14
ATOM 19162 N N . THR A 1 30 ? 12.333 -0.520 3.242 1.00 0.00 30 THR A N 14
ATOM 19163 C CA . THR A 1 30 ? 12.489 -1.386 2.080 1.00 0.00 30 THR A CA 14
ATOM 19164 C C . THR A 1 30 ? 11.316 -2.352 1.953 1.00 0.00 30 THR A C 14
ATOM 19165 O O . THR A 1 30 ? 10.415 -2.361 2.791 1.00 0.00 30 THR A O 14
ATOM 19176 N N . GLN A 1 31 ? 11.336 -3.164 0.901 1.00 0.00 31 GLN A N 14
ATOM 19177 C CA . GLN A 1 31 ? 10.273 -4.135 0.666 1.00 0.00 31 GLN A CA 14
ATOM 19178 C C . GLN A 1 31 ? 9.972 -4.930 1.932 1.00 0.00 31 GLN A C 14
ATOM 19179 O O . GLN A 1 31 ? 8.811 -5.150 2.277 1.00 0.00 31 GLN A O 14
ATOM 19193 N N . ALA A 1 32 ? 11.025 -5.358 2.621 1.00 0.00 32 ALA A N 14
ATOM 19194 C CA . ALA A 1 32 ? 10.873 -6.127 3.849 1.00 0.00 32 ALA A CA 14
ATOM 19195 C C . ALA A 1 32 ? 9.965 -5.406 4.840 1.00 0.00 32 ALA A C 14
ATOM 19196 O O . ALA A 1 32 ? 9.081 -6.015 5.442 1.00 0.00 32 ALA A O 14
ATOM 19203 N N . GLN A 1 33 ? 10.191 -4.106 5.004 1.00 0.00 33 GLN A N 14
ATOM 19204 C CA . GLN A 1 33 ? 9.394 -3.303 5.923 1.00 0.00 33 GLN A CA 14
ATOM 19205 C C . GLN A 1 33 ? 8.069 -2.900 5.285 1.00 0.00 33 GLN A C 14
ATOM 19206 O O . GLN A 1 33 ? 6.998 -3.272 5.766 1.00 0.00 33 GLN A O 14
ATOM 19220 N N . ILE A 1 34 ? 8.148 -2.137 4.200 1.00 0.00 34 ILE A N 14
ATOM 19221 C CA . ILE A 1 34 ? 6.955 -1.684 3.496 1.00 0.00 34 ILE A CA 14
ATOM 19222 C C . ILE A 1 34 ? 5.943 -2.815 3.345 1.00 0.00 34 ILE A C 14
ATOM 19223 O O . ILE A 1 34 ? 4.746 -2.575 3.183 1.00 0.00 34 ILE A O 14
ATOM 19239 N N . LYS A 1 35 ? 6.431 -4.049 3.402 1.00 0.00 35 LYS A N 14
ATOM 19240 C CA . LYS A 1 35 ? 5.570 -5.219 3.276 1.00 0.00 35 LYS A CA 14
ATOM 19241 C C . LYS A 1 35 ? 5.006 -5.629 4.632 1.00 0.00 35 LYS A C 14
ATOM 19242 O O . LYS A 1 35 ? 3.791 -5.700 4.814 1.00 0.00 35 LYS A O 14
ATOM 19261 N N . ALA A 1 36 ? 5.897 -5.896 5.582 1.00 0.00 36 ALA A N 14
ATOM 19262 C CA . ALA A 1 36 ? 5.487 -6.295 6.923 1.00 0.00 36 ALA A CA 14
ATOM 19263 C C . ALA A 1 36 ? 4.346 -5.421 7.431 1.00 0.00 36 ALA A C 14
ATOM 19264 O O . ALA A 1 36 ? 3.451 -5.896 8.130 1.00 0.00 36 ALA A O 14
ATOM 19271 N N . ALA A 1 37 ? 4.385 -4.140 7.077 1.00 0.00 37 ALA A N 14
ATOM 19272 C CA . ALA A 1 37 ? 3.353 -3.200 7.497 1.00 0.00 37 ALA A CA 14
ATOM 19273 C C . ALA A 1 37 ? 2.016 -3.523 6.839 1.00 0.00 37 ALA A C 14
ATOM 19274 O O . ALA A 1 37 ? 1.010 -3.724 7.520 1.00 0.00 37 ALA A O 14
ATOM 19281 N N . TYR A 1 38 ? 2.011 -3.571 5.511 1.00 0.00 38 TYR A N 14
ATOM 19282 C CA . TYR A 1 38 ? 0.796 -3.866 4.761 1.00 0.00 38 TYR A CA 14
ATOM 19283 C C . TYR A 1 38 ? 0.117 -5.123 5.297 1.00 0.00 38 TYR A C 14
ATOM 19284 O O . TYR A 1 38 ? -1.063 -5.363 5.038 1.00 0.00 38 TYR A O 14
ATOM 19302 N N . TYR A 1 39 ? 0.870 -5.920 6.046 1.00 0.00 39 TYR A N 14
ATOM 19303 C CA . TYR A 1 39 ? 0.343 -7.154 6.618 1.00 0.00 39 TYR A CA 14
ATOM 19304 C C . TYR A 1 39 ? -0.293 -6.894 7.980 1.00 0.00 39 TYR A C 14
ATOM 19305 O O . TYR A 1 39 ? -1.270 -7.542 8.355 1.00 0.00 39 TYR A O 14
ATOM 19323 N N . ARG A 1 40 ? 0.268 -5.941 8.717 1.00 0.00 40 ARG A N 14
ATOM 19324 C CA . ARG A 1 40 ? -0.243 -5.595 10.038 1.00 0.00 40 ARG A CA 14
ATOM 19325 C C . ARG A 1 40 ? -1.245 -4.448 9.949 1.00 0.00 40 ARG A C 14
ATOM 19326 O O . ARG A 1 40 ? -1.472 -3.733 10.925 1.00 0.00 40 ARG A O 14
ATOM 19347 N N . GLN A 1 41 ? -1.840 -4.278 8.773 1.00 0.00 41 GLN A N 14
ATOM 19348 C CA . GLN A 1 41 ? -2.817 -3.217 8.558 1.00 0.00 41 GLN A CA 14
ATOM 19349 C C . GLN A 1 41 ? -4.176 -3.797 8.180 1.00 0.00 41 GLN A C 14
ATOM 19350 O O . GLN A 1 41 ? -5.206 -3.396 8.725 1.00 0.00 41 GLN A O 14
ATOM 19364 N N . CYS A 1 42 ? -4.172 -4.740 7.245 1.00 0.00 42 CYS A N 14
ATOM 19365 C CA . CYS A 1 42 ? -5.406 -5.374 6.793 1.00 0.00 42 CYS A CA 14
ATOM 19366 C C . CYS A 1 42 ? -6.137 -6.032 7.959 1.00 0.00 42 CYS A C 14
ATOM 19367 O O . CYS A 1 42 ? -7.366 -6.003 8.030 1.00 0.00 42 CYS A O 14
ATOM 19375 N N . PHE A 1 43 ? -5.374 -6.625 8.871 1.00 0.00 43 PHE A N 14
ATOM 19376 C CA . PHE A 1 43 ? -5.950 -7.293 10.032 1.00 0.00 43 PHE A CA 14
ATOM 19377 C C . PHE A 1 43 ? -6.570 -6.279 10.990 1.00 0.00 43 PHE A C 14
ATOM 19378 O O . PHE A 1 43 ? -7.662 -6.495 11.518 1.00 0.00 43 PHE A O 14
ATOM 19395 N N . LEU A 1 44 ? -5.866 -5.174 11.209 1.00 0.00 44 LEU A N 14
ATOM 19396 C CA . LEU A 1 44 ? -6.346 -4.127 12.103 1.00 0.00 44 LEU A CA 14
ATOM 19397 C C . LEU A 1 44 ? -7.702 -3.598 11.646 1.00 0.00 44 LEU A C 14
ATOM 19398 O O . LEU A 1 44 ? -8.606 -3.395 12.456 1.00 0.00 44 LEU A O 14
ATOM 19414 N N . TYR A 1 45 ? -7.837 -3.380 10.342 1.00 0.00 45 TYR A N 14
ATOM 19415 C CA . TYR A 1 45 ? -9.082 -2.876 9.776 1.00 0.00 45 TYR A CA 14
ATOM 19416 C C . TYR A 1 45 ? -9.812 -3.970 9.004 1.00 0.00 45 TYR A C 14
ATOM 19417 O O . TYR A 1 45 ? -10.394 -3.719 7.948 1.00 0.00 45 TYR A O 14
ATOM 19435 N N . HIS A 1 46 ? -9.778 -5.186 9.540 1.00 0.00 46 HIS A N 14
ATOM 19436 C CA . HIS A 1 46 ? -10.438 -6.321 8.903 1.00 0.00 46 HIS A CA 14
ATOM 19437 C C . HIS A 1 46 ? -11.912 -6.020 8.649 1.00 0.00 46 HIS A C 14
ATOM 19438 O O . HIS A 1 46 ? -12.594 -5.402 9.466 1.00 0.00 46 HIS A O 14
ATOM 19452 N N . PRO A 1 47 ? -12.415 -6.465 7.488 1.00 0.00 47 PRO A N 14
ATOM 19453 C CA . PRO A 1 47 ? -13.813 -6.255 7.099 1.00 0.00 47 PRO A CA 14
ATOM 19454 C C . PRO A 1 47 ? -14.780 -7.075 7.947 1.00 0.00 47 PRO A C 14
ATOM 19455 O O . PRO A 1 47 ? -15.971 -6.768 8.018 1.00 0.00 47 PRO A O 14
ATOM 19466 N N . ASP A 1 48 ? -14.262 -8.117 8.587 1.00 0.00 48 ASP A N 14
ATOM 19467 C CA . ASP A 1 48 ? -15.079 -8.980 9.431 1.00 0.00 48 ASP A CA 14
ATOM 19468 C C . ASP A 1 48 ? -15.452 -8.274 10.731 1.00 0.00 48 ASP A C 14
ATOM 19469 O O . ASP A 1 48 ? -16.543 -8.471 11.265 1.00 0.00 48 ASP A O 14
ATOM 19478 N N . ARG A 1 49 ? -14.537 -7.452 11.235 1.00 0.00 49 ARG A N 14
ATOM 19479 C CA . ARG A 1 49 ? -14.769 -6.719 12.474 1.00 0.00 49 ARG A CA 14
ATOM 19480 C C . ARG A 1 49 ? -15.732 -5.557 12.246 1.00 0.00 49 ARG A C 14
ATOM 19481 O O . ARG A 1 49 ? -16.705 -5.392 12.979 1.00 0.00 49 ARG A O 14
ATOM 19502 N N . ASN A 1 50 ? -15.451 -4.755 11.224 1.00 0.00 50 ASN A N 14
ATOM 19503 C CA . ASN A 1 50 ? -16.291 -3.608 10.900 1.00 0.00 50 ASN A CA 14
ATOM 19504 C C . ASN A 1 50 ? -17.582 -4.054 10.219 1.00 0.00 50 ASN A C 14
ATOM 19505 O O . ASN A 1 50 ? -18.659 -3.532 10.506 1.00 0.00 50 ASN A O 14
ATOM 19516 N N . SER A 1 51 ? -17.465 -5.022 9.317 1.00 0.00 51 SER A N 14
ATOM 19517 C CA . SER A 1 51 ? -18.621 -5.537 8.593 1.00 0.00 51 SER A CA 14
ATOM 19518 C C . SER A 1 51 ? -19.446 -4.396 8.006 1.00 0.00 51 SER A C 14
ATOM 19519 O O . SER A 1 51 ? -20.672 -4.384 8.109 1.00 0.00 51 SER A O 14
ATOM 19527 N N . GLY A 1 52 ? -18.763 -3.436 7.389 1.00 0.00 52 GLY A N 14
ATOM 19528 C CA . GLY A 1 52 ? -19.448 -2.304 6.794 1.00 0.00 52 GLY A CA 14
ATOM 19529 C C . GLY A 1 52 ? -19.207 -1.015 7.556 1.00 0.00 52 GLY A C 14
ATOM 19530 O O . GLY A 1 52 ? -19.538 -0.913 8.737 1.00 0.00 52 GLY A O 14
ATOM 19534 N N . SER A 1 53 ? -18.626 -0.029 6.879 1.00 0.00 53 SER A N 14
ATOM 19535 C CA . SER A 1 53 ? -18.336 1.257 7.501 1.00 0.00 53 SER A CA 14
ATOM 19536 C C . SER A 1 53 ? -18.102 2.331 6.443 1.00 0.00 53 SER A C 14
ATOM 19537 O O . SER A 1 53 ? -17.724 2.031 5.311 1.00 0.00 53 SER A O 14
ATOM 19545 N N . ALA A 1 54 ? -18.329 3.585 6.821 1.00 0.00 54 ALA A N 14
ATOM 19546 C CA . ALA A 1 54 ? -18.141 4.705 5.907 1.00 0.00 54 ALA A CA 14
ATOM 19547 C C . ALA A 1 54 ? -16.694 5.187 5.919 1.00 0.00 54 ALA A C 14
ATOM 19548 O O . ALA A 1 54 ? -16.073 5.339 4.868 1.00 0.00 54 ALA A O 14
ATOM 19555 N N . GLU A 1 55 ? -16.165 5.426 7.115 1.00 0.00 55 GLU A N 14
ATOM 19556 C CA . GLU A 1 55 ? -14.791 5.893 7.262 1.00 0.00 55 GLU A CA 14
ATOM 19557 C C . GLU A 1 55 ? -13.806 4.734 7.132 1.00 0.00 55 GLU A C 14
ATOM 19558 O O . GLU A 1 55 ? -12.802 4.836 6.428 1.00 0.00 55 GLU A O 14
ATOM 19570 N N . ALA A 1 56 ? -14.102 3.635 7.817 1.00 0.00 56 ALA A N 14
ATOM 19571 C CA . ALA A 1 56 ? -13.244 2.457 7.777 1.00 0.00 56 ALA A CA 14
ATOM 19572 C C . ALA A 1 56 ? -13.085 1.941 6.351 1.00 0.00 56 ALA A C 14
ATOM 19573 O O . ALA A 1 56 ? -12.057 1.361 6.002 1.00 0.00 56 ALA A O 14
ATOM 19580 N N . ALA A 1 57 ? -14.109 2.156 5.532 1.00 0.00 57 ALA A N 14
ATOM 19581 C CA . ALA A 1 57 ? -14.081 1.714 4.143 1.00 0.00 57 ALA A CA 14
ATOM 19582 C C . ALA A 1 57 ? -13.073 2.519 3.330 1.00 0.00 57 ALA A C 14
ATOM 19583 O O . ALA A 1 57 ? -12.099 1.971 2.816 1.00 0.00 57 ALA A O 14
ATOM 19590 N N . GLU A 1 58 ? -13.314 3.822 3.219 1.00 0.00 58 GLU A N 14
ATOM 19591 C CA . GLU A 1 58 ? -12.427 4.701 2.467 1.00 0.00 58 GLU A CA 14
ATOM 19592 C C . GLU A 1 58 ? -10.984 4.554 2.943 1.00 0.00 58 GLU A C 14
ATOM 19593 O O . GLU A 1 58 ? -10.044 4.698 2.162 1.00 0.00 58 GLU A O 14
ATOM 19605 N N . ARG A 1 59 ? -10.819 4.268 4.231 1.00 0.00 59 ARG A N 14
ATOM 19606 C CA . ARG A 1 59 ? -9.492 4.104 4.812 1.00 0.00 59 ARG A CA 14
ATOM 19607 C C . ARG A 1 59 ? -8.917 2.731 4.476 1.00 0.00 59 ARG A C 14
ATOM 19608 O O . ARG A 1 59 ? -7.702 2.566 4.362 1.00 0.00 59 ARG A O 14
ATOM 19629 N N . PHE A 1 60 ? -9.798 1.748 4.320 1.00 0.00 60 PHE A N 14
ATOM 19630 C CA . PHE A 1 60 ? -9.378 0.389 3.998 1.00 0.00 60 PHE A CA 14
ATOM 19631 C C . PHE A 1 60 ? -8.821 0.313 2.580 1.00 0.00 60 PHE A C 14
ATOM 19632 O O . PHE A 1 60 ? -7.761 -0.270 2.347 1.00 0.00 60 PHE A O 14
ATOM 19649 N N . THR A 1 61 ? -9.542 0.906 1.634 1.00 0.00 61 THR A N 14
ATOM 19650 C CA . THR A 1 61 ? -9.122 0.905 0.239 1.00 0.00 61 THR A CA 14
ATOM 19651 C C . THR A 1 61 ? -7.788 1.622 0.066 1.00 0.00 61 THR A C 14
ATOM 19652 O O . THR A 1 61 ? -6.913 1.158 -0.667 1.00 0.00 61 THR A O 14
ATOM 19663 N N . ARG A 1 62 ? -7.637 2.754 0.745 1.00 0.00 62 ARG A N 14
ATOM 19664 C CA . ARG A 1 62 ? -6.409 3.535 0.666 1.00 0.00 62 ARG A CA 14
ATOM 19665 C C . ARG A 1 62 ? -5.199 2.686 1.046 1.00 0.00 62 ARG A C 14
ATOM 19666 O O . ARG A 1 62 ? -4.215 2.625 0.309 1.00 0.00 62 ARG A O 14
ATOM 19687 N N . ILE A 1 63 ? -5.280 2.034 2.201 1.00 0.00 63 ILE A N 14
ATOM 19688 C CA . ILE A 1 63 ? -4.193 1.189 2.678 1.00 0.00 63 ILE A CA 14
ATOM 19689 C C . ILE A 1 63 ? -3.685 0.270 1.572 1.00 0.00 63 ILE A C 14
ATOM 19690 O O . ILE A 1 63 ? -2.481 0.171 1.338 1.00 0.00 63 ILE A O 14
ATOM 19706 N N . SER A 1 64 ? -4.612 -0.400 0.895 1.00 0.00 64 SER A N 14
ATOM 19707 C CA . SER A 1 64 ? -4.258 -1.313 -0.186 1.00 0.00 64 SER A CA 14
ATOM 19708 C C . SER A 1 64 ? -3.438 -0.597 -1.255 1.00 0.00 64 SER A C 14
ATOM 19709 O O . SER A 1 64 ? -2.492 -1.160 -1.806 1.00 0.00 64 SER A O 14
ATOM 19717 N N . GLN A 1 65 ? -3.808 0.646 -1.542 1.00 0.00 65 GLN A N 14
ATOM 19718 C CA . GLN A 1 65 ? -3.107 1.439 -2.545 1.00 0.00 65 GLN A CA 14
ATOM 19719 C C . GLN A 1 65 ? -1.627 1.567 -2.202 1.00 0.00 65 GLN A C 14
ATOM 19720 O O . GLN A 1 65 ? -0.762 1.343 -3.048 1.00 0.00 65 GLN A O 14
ATOM 19734 N N . ALA A 1 66 ? -1.343 1.929 -0.955 1.00 0.00 66 ALA A N 14
ATOM 19735 C CA . ALA A 1 66 ? 0.033 2.085 -0.499 1.00 0.00 66 ALA A CA 14
ATOM 19736 C C . ALA A 1 66 ? 0.850 0.828 -0.780 1.00 0.00 66 ALA A C 14
ATOM 19737 O O . ALA A 1 66 ? 2.067 0.893 -0.951 1.00 0.00 66 ALA A O 14
ATOM 19744 N N . TYR A 1 67 ? 0.173 -0.314 -0.825 1.00 0.00 67 TYR A N 14
ATOM 19745 C CA . TYR A 1 67 ? 0.838 -1.586 -1.082 1.00 0.00 67 TYR A CA 14
ATOM 19746 C C . TYR A 1 67 ? 1.020 -1.813 -2.579 1.00 0.00 67 TYR A C 14
ATOM 19747 O O . TYR A 1 67 ? 1.274 -2.933 -3.023 1.00 0.00 67 TYR A O 14
ATOM 19765 N N . VAL A 1 68 ? 0.888 -0.741 -3.354 1.00 0.00 68 VAL A N 14
ATOM 19766 C CA . VAL A 1 68 ? 1.039 -0.821 -4.802 1.00 0.00 68 VAL A CA 14
ATOM 19767 C C . VAL A 1 68 ? 2.285 -0.074 -5.266 1.00 0.00 68 VAL A C 14
ATOM 19768 O O . VAL A 1 68 ? 3.278 -0.686 -5.660 1.00 0.00 68 VAL A O 14
ATOM 19781 N N . VAL A 1 69 ? 2.226 1.253 -5.217 1.00 0.00 69 VAL A N 14
ATOM 19782 C CA . VAL A 1 69 ? 3.350 2.084 -5.631 1.00 0.00 69 VAL A CA 14
ATOM 19783 C C . VAL A 1 69 ? 4.622 1.698 -4.886 1.00 0.00 69 VAL A C 14
ATOM 19784 O O . VAL A 1 69 ? 5.731 1.889 -5.388 1.00 0.00 69 VAL A O 14
ATOM 19797 N N . LEU A 1 70 ? 4.457 1.153 -3.686 1.00 0.00 70 LEU A N 14
ATOM 19798 C CA . LEU A 1 70 ? 5.593 0.738 -2.870 1.00 0.00 70 LEU A CA 14
ATOM 19799 C C . LEU A 1 70 ? 5.735 -0.780 -2.867 1.00 0.00 70 LEU A C 14
ATOM 19800 O O . LEU A 1 70 ? 6.811 -1.313 -2.596 1.00 0.00 70 LEU A O 14
ATOM 19816 N N . GLY A 1 71 ? 4.642 -1.473 -3.172 1.00 0.00 71 GLY A N 14
ATOM 19817 C CA . GLY A 1 71 ? 4.667 -2.924 -3.200 1.00 0.00 71 GLY A CA 14
ATOM 19818 C C . GLY A 1 71 ? 5.824 -3.468 -4.013 1.00 0.00 71 GLY A C 14
ATOM 19819 O O . GLY A 1 71 ? 6.314 -4.567 -3.751 1.00 0.00 71 GLY A O 14
ATOM 19823 N N . SER A 1 72 ? 6.263 -2.699 -5.005 1.00 0.00 72 SER A N 14
ATOM 19824 C CA . SER A 1 72 ? 7.367 -3.113 -5.863 1.00 0.00 72 SER A CA 14
ATOM 19825 C C . SER A 1 72 ? 8.591 -2.232 -5.635 1.00 0.00 72 SER A C 14
ATOM 19826 O O . SER A 1 72 ? 8.488 -1.137 -5.085 1.00 0.00 72 SER A O 14
ATOM 19834 N N . ALA A 1 73 ? 9.751 -2.719 -6.064 1.00 0.00 73 ALA A N 14
ATOM 19835 C CA . ALA A 1 73 ? 10.996 -1.977 -5.910 1.00 0.00 73 ALA A CA 14
ATOM 19836 C C . ALA A 1 73 ? 11.138 -0.913 -6.994 1.00 0.00 73 ALA A C 14
ATOM 19837 O O . ALA A 1 73 ? 11.453 0.243 -6.707 1.00 0.00 73 ALA A O 14
ATOM 19844 N N . THR A 1 74 ? 10.904 -1.309 -8.241 1.00 0.00 74 THR A N 14
ATOM 19845 C CA . THR A 1 74 ? 11.007 -0.391 -9.367 1.00 0.00 74 THR A CA 14
ATOM 19846 C C . THR A 1 74 ? 10.206 0.882 -9.115 1.00 0.00 74 THR A C 14
ATOM 19847 O O . THR A 1 74 ? 10.737 1.990 -9.205 1.00 0.00 74 THR A O 14
ATOM 19858 N N . LEU A 1 75 ? 8.927 0.716 -8.798 1.00 0.00 75 LEU A N 14
ATOM 19859 C CA . LEU A 1 75 ? 8.052 1.852 -8.531 1.00 0.00 75 LEU A CA 14
ATOM 19860 C C . LEU A 1 75 ? 8.689 2.807 -7.526 1.00 0.00 75 LEU A C 14
ATOM 19861 O O . LEU A 1 75 ? 8.895 3.985 -7.819 1.00 0.00 75 LEU A O 14
ATOM 19877 N N . ARG A 1 76 ? 9.002 2.290 -6.343 1.00 0.00 76 ARG A N 14
ATOM 19878 C CA . ARG A 1 76 ? 9.617 3.096 -5.295 1.00 0.00 76 ARG A CA 14
ATOM 19879 C C . ARG A 1 76 ? 10.600 4.101 -5.889 1.00 0.00 76 ARG A C 14
ATOM 19880 O O . ARG A 1 76 ? 10.559 5.288 -5.567 1.00 0.00 76 ARG A O 14
ATOM 19901 N N . ARG A 1 77 ? 11.482 3.616 -6.757 1.00 0.00 77 ARG A N 14
ATOM 19902 C CA . ARG A 1 77 ? 12.476 4.471 -7.394 1.00 0.00 77 ARG A CA 14
ATOM 19903 C C . ARG A 1 77 ? 11.825 5.384 -8.428 1.00 0.00 77 ARG A C 14
ATOM 19904 O O . ARG A 1 77 ? 12.126 6.576 -8.498 1.00 0.00 77 ARG A O 14
ATOM 19925 N N . LYS A 1 78 ? 10.930 4.817 -9.231 1.00 0.00 78 LYS A N 14
ATOM 19926 C CA . LYS A 1 78 ? 10.235 5.579 -10.262 1.00 0.00 78 LYS A CA 14
ATOM 19927 C C . LYS A 1 78 ? 9.650 6.865 -9.686 1.00 0.00 78 LYS A C 14
ATOM 19928 O O . LYS A 1 78 ? 9.980 7.963 -10.133 1.00 0.00 78 LYS A O 14
ATOM 19947 N N . TYR A 1 79 ? 8.780 6.720 -8.692 1.00 0.00 79 TYR A N 14
ATOM 19948 C CA . TYR A 1 79 ? 8.149 7.870 -8.057 1.00 0.00 79 TYR A CA 14
ATOM 19949 C C . TYR A 1 79 ? 9.173 8.962 -7.763 1.00 0.00 79 TYR A C 14
ATOM 19950 O O . TYR A 1 79 ? 8.854 10.151 -7.785 1.00 0.00 79 TYR A O 14
ATOM 19968 N N . ASP A 1 80 ? 10.406 8.548 -7.488 1.00 0.00 80 ASP A N 14
ATOM 19969 C CA . ASP A 1 80 ? 11.479 9.490 -7.191 1.00 0.00 80 ASP A CA 14
ATOM 19970 C C . ASP A 1 80 ? 11.910 10.237 -8.450 1.00 0.00 80 ASP A C 14
ATOM 19971 O O . ASP A 1 80 ? 12.129 11.448 -8.420 1.00 0.00 80 ASP A O 14
ATOM 19980 N N . ARG A 1 81 ? 12.031 9.506 -9.553 1.00 0.00 81 ARG A N 14
ATOM 19981 C CA . ARG A 1 81 ? 12.438 10.099 -10.821 1.00 0.00 81 ARG A CA 14
ATOM 19982 C C . ARG A 1 81 ? 11.234 10.666 -11.568 1.00 0.00 81 ARG A C 14
ATOM 19983 O O . ARG A 1 81 ? 11.364 11.174 -12.681 1.00 0.00 81 ARG A O 14
ATOM 20004 N N . GLY A 1 82 ? 10.062 10.574 -10.947 1.00 0.00 82 GLY A N 14
ATOM 20005 C CA . GLY A 1 82 ? 8.852 11.080 -11.567 1.00 0.00 82 GLY A CA 14
ATOM 20006 C C . GLY A 1 82 ? 8.407 10.236 -12.745 1.00 0.00 82 GLY A C 14
ATOM 20007 O O . GLY A 1 82 ? 7.585 10.669 -13.554 1.00 0.00 82 GLY A O 14
ATOM 20011 N N . LEU A 1 83 ? 8.952 9.029 -12.845 1.00 0.00 83 LEU A N 14
ATOM 20012 C CA . LEU A 1 83 ? 8.608 8.122 -13.935 1.00 0.00 83 LEU A CA 14
ATOM 20013 C C . LEU A 1 83 ? 7.234 7.499 -13.711 1.00 0.00 83 LEU A C 14
ATOM 20014 O O . LEU A 1 83 ? 6.614 6.985 -14.643 1.00 0.00 83 LEU A O 14
ATOM 20030 N N . LEU A 1 84 ? 6.762 7.550 -12.470 1.00 0.00 84 LEU A N 14
ATOM 20031 C CA . LEU A 1 84 ? 5.459 6.992 -12.124 1.00 0.00 84 LEU A CA 14
ATOM 20032 C C . LEU A 1 84 ? 4.343 7.984 -12.434 1.00 0.00 84 LEU A C 14
ATOM 20033 O O . LEU A 1 84 ? 4.329 9.100 -11.915 1.00 0.00 84 LEU A O 14
ATOM 20049 N N . SER A 1 85 ? 3.407 7.569 -13.282 1.00 0.00 85 SER A N 14
ATOM 20050 C CA . SER A 1 85 ? 2.287 8.421 -13.662 1.00 0.00 85 SER A CA 14
ATOM 20051 C C . SER A 1 85 ? 0.959 7.782 -13.268 1.00 0.00 85 SER A C 14
ATOM 20052 O O . SER A 1 85 ? 0.893 6.584 -12.990 1.00 0.00 85 SER A O 14
ATOM 20060 N N . ASP A 1 86 ? -0.095 8.589 -13.246 1.00 0.00 86 ASP A N 14
ATOM 20061 C CA . ASP A 1 86 ? -1.423 8.103 -12.888 1.00 0.00 86 ASP A CA 14
ATOM 20062 C C . ASP A 1 86 ? -1.682 6.729 -13.498 1.00 0.00 86 ASP A C 14
ATOM 20063 O O . ASP A 1 86 ? -2.325 5.878 -12.884 1.00 0.00 86 ASP A O 14
ATOM 20072 N N . GLU A 1 87 ? -1.177 6.521 -14.710 1.00 0.00 87 GLU A N 14
ATOM 20073 C CA . GLU A 1 87 ? -1.357 5.250 -15.403 1.00 0.00 87 GLU A CA 14
ATOM 20074 C C . GLU A 1 87 ? -1.266 4.081 -14.428 1.00 0.00 87 GLU A C 14
ATOM 20075 O O . GLU A 1 87 ? -2.084 3.161 -14.467 1.00 0.00 87 GLU A O 14
ATOM 20087 N N . ASP A 1 88 ? -0.267 4.123 -13.554 1.00 0.00 88 ASP A N 14
ATOM 20088 C CA . ASP A 1 88 ? -0.069 3.068 -12.567 1.00 0.00 88 ASP A CA 14
ATOM 20089 C C . ASP A 1 88 ? -1.205 3.055 -11.549 1.00 0.00 88 ASP A C 14
ATOM 20090 O O . ASP A 1 88 ? -1.759 2.001 -11.234 1.00 0.00 88 ASP A O 14
ATOM 20099 N N . LEU A 1 89 ? -1.546 4.232 -11.037 1.00 0.00 89 LEU A N 14
ATOM 20100 C CA . LEU A 1 89 ? -2.616 4.357 -10.054 1.00 0.00 89 LEU A CA 14
ATOM 20101 C C . LEU A 1 89 ? -3.927 3.801 -10.601 1.00 0.00 89 LEU A C 14
ATOM 20102 O O . LEU A 1 89 ? -4.566 2.958 -9.971 1.00 0.00 89 LEU A O 14
ATOM 20118 N N . ARG A 1 90 ? -4.320 4.277 -11.778 1.00 0.00 90 ARG A N 14
ATOM 20119 C CA . ARG A 1 90 ? -5.554 3.827 -12.411 1.00 0.00 90 ARG A CA 14
ATOM 20120 C C . ARG A 1 90 ? -5.431 2.377 -12.872 1.00 0.00 90 ARG A C 14
ATOM 20121 O O . ARG A 1 90 ? -6.414 1.639 -12.899 1.00 0.00 90 ARG A O 14
ATOM 20142 N N . GLY A 1 91 ? -4.216 1.978 -13.234 1.00 0.00 91 GLY A N 14
ATOM 20143 C CA . GLY A 1 91 ? -3.987 0.619 -13.689 1.00 0.00 91 GLY A CA 14
ATOM 20144 C C . GLY A 1 91 ? -4.044 0.496 -15.199 1.00 0.00 91 GLY A C 14
ATOM 20145 O O . GLY A 1 91 ? -4.282 1.470 -15.914 1.00 0.00 91 GLY A O 14
ATOM 20149 N N . PRO A 1 92 ? -3.821 -0.725 -15.706 1.00 0.00 92 PRO A N 14
ATOM 20150 C CA . PRO A 1 92 ? -3.842 -1.001 -17.146 1.00 0.00 92 PRO A CA 14
ATOM 20151 C C . PRO A 1 92 ? -5.246 -0.906 -17.734 1.00 0.00 92 PRO A C 14
ATOM 20152 O O . PRO A 1 92 ? -6.185 -1.517 -17.225 1.00 0.00 92 PRO A O 14
ATOM 20163 N N . GLY A 1 93 ? -5.382 -0.137 -18.809 1.00 0.00 93 GLY A N 14
ATOM 20164 C CA . GLY A 1 93 ? -6.675 0.023 -19.449 1.00 0.00 93 GLY A CA 14
ATOM 20165 C C . GLY A 1 93 ? -6.569 0.662 -20.819 1.00 0.00 93 GLY A C 14
ATOM 20166 O O . GLY A 1 93 ? -6.907 1.833 -20.993 1.00 0.00 93 GLY A O 14
ATOM 20170 N N . SER A 1 94 ? -6.097 -0.108 -21.794 1.00 0.00 94 SER A N 14
ATOM 20171 C CA . SER A 1 94 ? -5.943 0.392 -23.156 1.00 0.00 94 SER A CA 14
ATOM 20172 C C . SER A 1 94 ? -6.038 -0.747 -24.166 1.00 0.00 94 SER A C 14
ATOM 20173 O O . SER A 1 94 ? -5.759 -1.902 -23.846 1.00 0.00 94 SER A O 14
ATOM 20181 N N . GLY A 1 95 ? -6.435 -0.412 -25.390 1.00 0.00 95 GLY A N 14
ATOM 20182 C CA . GLY A 1 95 ? -6.561 -1.416 -26.430 1.00 0.00 95 GLY A CA 14
ATOM 20183 C C . GLY A 1 95 ? -7.752 -1.169 -27.334 1.00 0.00 95 GLY A C 14
ATOM 20184 O O . GLY A 1 95 ? -8.261 -0.052 -27.435 1.00 0.00 95 GLY A O 14
ATOM 20188 N N . PRO A 1 96 ? -8.215 -2.229 -28.013 1.00 0.00 96 PRO A N 14
ATOM 20189 C CA . PRO A 1 96 ? -9.359 -2.146 -28.927 1.00 0.00 96 PRO A CA 14
ATOM 20190 C C . PRO A 1 96 ? -10.674 -1.920 -28.189 1.00 0.00 96 PRO A C 14
ATOM 20191 O O . PRO A 1 96 ? -11.710 -1.675 -28.808 1.00 0.00 96 PRO A O 14
ATOM 20202 N N . SER A 1 97 ? -10.626 -2.004 -26.863 1.00 0.00 97 SER A N 14
ATOM 20203 C CA . SER A 1 97 ? -11.815 -1.813 -26.042 1.00 0.00 97 SER A CA 14
ATOM 20204 C C . SER A 1 97 ? -12.671 -0.671 -26.582 1.00 0.00 97 SER A C 14
ATOM 20205 O O . SER A 1 97 ? -12.155 0.381 -26.961 1.00 0.00 97 SER A O 14
ATOM 20213 N N . SER A 1 98 ? -13.982 -0.887 -26.616 1.00 0.00 98 SER A N 14
ATOM 20214 C CA . SER A 1 98 ? -14.911 0.122 -27.113 1.00 0.00 98 SER A CA 14
ATOM 20215 C C . SER A 1 98 ? -15.616 0.827 -25.959 1.00 0.00 98 SER A C 14
ATOM 20216 O O . SER A 1 98 ? -16.359 1.786 -26.164 1.00 0.00 98 SER A O 14
ATOM 20224 N N . GLY A 1 99 ? -15.377 0.344 -24.744 1.00 0.00 99 GLY A N 14
ATOM 20225 C CA . GLY A 1 99 ? -15.997 0.940 -23.574 1.00 0.00 99 GLY A CA 14
ATOM 20226 C C . GLY A 1 99 ? -17.131 0.096 -23.026 1.00 0.00 99 GLY A C 14
ATOM 20227 O O . GLY A 1 99 ? -17.142 -1.123 -23.191 1.00 0.00 99 GLY A O 14
ATOM 20231 N N . GLY A 1 1 ? 30.801 29.960 -10.058 1.00 0.00 1 GLY A N 15
ATOM 20232 C CA . GLY A 1 1 ? 29.829 29.225 -9.271 1.00 0.00 1 GLY A CA 15
ATOM 20233 C C . GLY A 1 1 ? 30.352 28.863 -7.895 1.00 0.00 1 GLY A C 15
ATOM 20234 O O . GLY A 1 1 ? 31.528 29.072 -7.596 1.00 0.00 1 GLY A O 15
ATOM 20238 N N . SER A 1 2 ? 29.477 28.319 -7.055 1.00 0.00 2 SER A N 15
ATOM 20239 C CA . SER A 1 2 ? 29.856 27.932 -5.701 1.00 0.00 2 SER A CA 15
ATOM 20240 C C . SER A 1 2 ? 30.312 26.477 -5.659 1.00 0.00 2 SER A C 15
ATOM 20241 O O . SER A 1 2 ? 29.499 25.558 -5.754 1.00 0.00 2 SER A O 15
ATOM 20249 N N . SER A 1 3 ? 31.618 26.276 -5.517 1.00 0.00 3 SER A N 15
ATOM 20250 C CA . SER A 1 3 ? 32.184 24.934 -5.467 1.00 0.00 3 SER A CA 15
ATOM 20251 C C . SER A 1 3 ? 31.816 24.237 -4.160 1.00 0.00 3 SER A C 15
ATOM 20252 O O . SER A 1 3 ? 31.192 23.177 -4.162 1.00 0.00 3 SER A O 15
ATOM 20260 N N . GLY A 1 4 ? 32.209 24.843 -3.043 1.00 0.00 4 GLY A N 15
ATOM 20261 C CA . GLY A 1 4 ? 31.912 24.268 -1.744 1.00 0.00 4 GLY A CA 15
ATOM 20262 C C . GLY A 1 4 ? 30.424 24.206 -1.464 1.00 0.00 4 GLY A C 15
ATOM 20263 O O . GLY A 1 4 ? 29.613 24.647 -2.278 1.00 0.00 4 GLY A O 15
ATOM 20267 N N . SER A 1 5 ? 30.063 23.656 -0.309 1.00 0.00 5 SER A N 15
ATOM 20268 C CA . SER A 1 5 ? 28.662 23.532 0.075 1.00 0.00 5 SER A CA 15
ATOM 20269 C C . SER A 1 5 ? 28.458 23.945 1.529 1.00 0.00 5 SER A C 15
ATOM 20270 O O . SER A 1 5 ? 29.275 23.630 2.395 1.00 0.00 5 SER A O 15
ATOM 20278 N N . SER A 1 6 ? 27.362 24.650 1.790 1.00 0.00 6 SER A N 15
ATOM 20279 C CA . SER A 1 6 ? 27.052 25.110 3.139 1.00 0.00 6 SER A CA 15
ATOM 20280 C C . SER A 1 6 ? 26.330 24.023 3.930 1.00 0.00 6 SER A C 15
ATOM 20281 O O . SER A 1 6 ? 25.912 23.009 3.374 1.00 0.00 6 SER A O 15
ATOM 20289 N N . GLY A 1 7 ? 26.188 24.244 5.234 1.00 0.00 7 GLY A N 15
ATOM 20290 C CA . GLY A 1 7 ? 25.518 23.276 6.082 1.00 0.00 7 GLY A CA 15
ATOM 20291 C C . GLY A 1 7 ? 24.361 23.883 6.851 1.00 0.00 7 GLY A C 15
ATOM 20292 O O . GLY A 1 7 ? 24.539 24.377 7.965 1.00 0.00 7 GLY A O 15
ATOM 20296 N N . SER A 1 8 ? 23.173 23.847 6.257 1.00 0.00 8 SER A N 15
ATOM 20297 C CA . SER A 1 8 ? 21.983 24.403 6.891 1.00 0.00 8 SER A CA 15
ATOM 20298 C C . SER A 1 8 ? 20.896 23.342 7.030 1.00 0.00 8 SER A C 15
ATOM 20299 O O . SER A 1 8 ? 20.618 22.597 6.091 1.00 0.00 8 SER A O 15
ATOM 20307 N N . GLN A 1 9 ? 20.285 23.280 8.209 1.00 0.00 9 GLN A N 15
ATOM 20308 C CA . GLN A 1 9 ? 19.229 22.310 8.472 1.00 0.00 9 GLN A CA 15
ATOM 20309 C C . GLN A 1 9 ? 17.966 22.655 7.689 1.00 0.00 9 GLN A C 15
ATOM 20310 O O . GLN A 1 9 ? 17.878 23.714 7.069 1.00 0.00 9 GLN A O 15
ATOM 20324 N N . GLY A 1 10 ? 16.990 21.753 7.722 1.00 0.00 10 GLY A N 15
ATOM 20325 C CA . GLY A 1 10 ? 15.745 21.980 7.011 1.00 0.00 10 GLY A CA 15
ATOM 20326 C C . GLY A 1 10 ? 15.709 21.282 5.667 1.00 0.00 10 GLY A C 15
ATOM 20327 O O . GLY A 1 10 ? 15.718 20.052 5.598 1.00 0.00 10 GLY A O 15
ATOM 20331 N N . ASP A 1 11 ? 15.666 22.066 4.595 1.00 0.00 11 ASP A N 15
ATOM 20332 C CA . ASP A 1 11 ? 15.627 21.515 3.246 1.00 0.00 11 ASP A CA 15
ATOM 20333 C C . ASP A 1 11 ? 14.287 20.839 2.973 1.00 0.00 11 ASP A C 15
ATOM 20334 O O . ASP A 1 11 ? 14.231 19.779 2.348 1.00 0.00 11 ASP A O 15
ATOM 20343 N N . CYS A 1 12 ? 13.211 21.459 3.445 1.00 0.00 12 CYS A N 15
ATOM 20344 C CA . CYS A 1 12 ? 11.871 20.916 3.253 1.00 0.00 12 CYS A CA 15
ATOM 20345 C C . CYS A 1 12 ? 11.643 20.531 1.795 1.00 0.00 12 CYS A C 15
ATOM 20346 O O . CYS A 1 12 ? 11.673 21.382 0.906 1.00 0.00 12 CYS A O 15
ATOM 20354 N N . SER A 1 13 ? 11.418 19.243 1.557 1.00 0.00 13 SER A N 15
ATOM 20355 C CA . SER A 1 13 ? 11.191 18.743 0.206 1.00 0.00 13 SER A CA 15
ATOM 20356 C C . SER A 1 13 ? 9.879 17.968 0.126 1.00 0.00 13 SER A C 15
ATOM 20357 O O . SER A 1 13 ? 9.153 17.852 1.113 1.00 0.00 13 SER A O 15
ATOM 20365 N N . TYR A 1 14 ? 9.583 17.440 -1.056 1.00 0.00 14 TYR A N 15
ATOM 20366 C CA . TYR A 1 14 ? 8.358 16.678 -1.267 1.00 0.00 14 TYR A CA 15
ATOM 20367 C C . TYR A 1 14 ? 8.074 15.763 -0.080 1.00 0.00 14 TYR A C 15
ATOM 20368 O O . TYR A 1 14 ? 8.983 15.390 0.662 1.00 0.00 14 TYR A O 15
ATOM 20386 N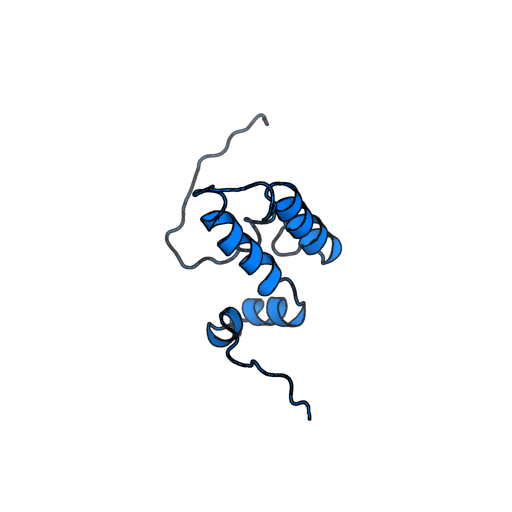 N . SER A 1 15 ? 6.805 15.406 0.094 1.00 0.00 15 SER A N 15
ATOM 20387 C CA . SER A 1 15 ? 6.399 14.537 1.192 1.00 0.00 15 SER A CA 15
ATOM 20388 C C . SER A 1 15 ? 6.860 13.103 0.950 1.00 0.00 15 SER A C 15
ATOM 20389 O O . SER A 1 15 ? 7.666 12.562 1.708 1.00 0.00 15 SER A O 15
ATOM 20397 N N . ARG A 1 16 ? 6.344 12.494 -0.111 1.00 0.00 16 ARG A N 15
ATOM 20398 C CA . ARG A 1 16 ? 6.701 11.122 -0.454 1.00 0.00 16 ARG A CA 15
ATOM 20399 C C . ARG A 1 16 ? 6.937 10.292 0.804 1.00 0.00 16 ARG A C 15
ATOM 20400 O O . ARG A 1 16 ? 7.779 9.393 0.819 1.00 0.00 16 ARG A O 15
ATOM 20421 N N . THR A 1 17 ? 6.190 10.599 1.860 1.00 0.00 17 THR A N 15
ATOM 20422 C CA . THR A 1 17 ? 6.319 9.883 3.123 1.00 0.00 17 THR A CA 15
ATOM 20423 C C . THR A 1 17 ? 4.980 9.307 3.567 1.00 0.00 17 THR A C 15
ATOM 20424 O O . THR A 1 17 ? 4.932 8.322 4.303 1.00 0.00 17 THR A O 15
ATOM 20435 N N . ALA A 1 18 ? 3.895 9.926 3.116 1.00 0.00 18 ALA A N 15
ATOM 20436 C CA . ALA A 1 18 ? 2.554 9.472 3.465 1.00 0.00 18 ALA A CA 15
ATOM 20437 C C . ALA A 1 18 ? 2.406 7.972 3.235 1.00 0.00 18 ALA A C 15
ATOM 20438 O O . ALA A 1 18 ? 2.125 7.216 4.166 1.00 0.00 18 ALA A O 15
ATOM 20445 N N . LEU A 1 19 ? 2.595 7.548 1.991 1.00 0.00 19 LEU A N 15
ATOM 20446 C CA . LEU A 1 19 ? 2.481 6.137 1.638 1.00 0.00 19 LEU A CA 15
ATOM 20447 C C . LEU A 1 19 ? 3.301 5.270 2.588 1.00 0.00 19 LEU A C 15
ATOM 20448 O O . LEU A 1 19 ? 3.075 4.064 2.696 1.00 0.00 19 LEU A O 15
ATOM 20464 N N . TYR A 1 20 ? 4.251 5.892 3.277 1.00 0.00 20 TYR A N 15
ATOM 20465 C CA . TYR A 1 20 ? 5.105 5.177 4.219 1.00 0.00 20 TYR A CA 15
ATOM 20466 C C . TYR A 1 20 ? 4.550 5.272 5.637 1.00 0.00 20 TYR A C 15
ATOM 20467 O O . TYR A 1 20 ? 4.667 4.333 6.425 1.00 0.00 20 TYR A O 15
ATOM 20485 N N . ASP A 1 21 ? 3.945 6.411 5.953 1.00 0.00 21 ASP A N 15
ATOM 20486 C CA . ASP A 1 21 ? 3.369 6.630 7.275 1.00 0.00 21 ASP A CA 15
ATOM 20487 C C . ASP A 1 21 ? 2.143 5.747 7.487 1.00 0.00 21 ASP A C 15
ATOM 20488 O O . ASP A 1 21 ? 1.826 5.366 8.614 1.00 0.00 21 ASP A O 15
ATOM 20497 N N . LEU A 1 22 ? 1.456 5.427 6.396 1.00 0.00 22 LEU A N 15
ATOM 20498 C CA . LEU A 1 22 ? 0.263 4.589 6.461 1.00 0.00 22 LEU A CA 15
ATOM 20499 C C . LEU A 1 22 ? 0.600 3.202 6.997 1.00 0.00 22 LEU A C 15
ATOM 20500 O O . LEU A 1 22 ? -0.063 2.696 7.904 1.00 0.00 22 LEU A O 15
ATOM 20516 N N . LEU A 1 23 ? 1.637 2.592 6.434 1.00 0.00 23 LEU A N 15
ATOM 20517 C CA . LEU A 1 23 ? 2.065 1.263 6.857 1.00 0.00 23 LEU A CA 15
ATOM 20518 C C . LEU A 1 23 ? 2.800 1.326 8.192 1.00 0.00 23 LEU A C 15
ATOM 20519 O O . LEU A 1 23 ? 2.535 0.536 9.096 1.00 0.00 23 LEU A O 15
ATOM 20535 N N . GLY A 1 24 ? 3.724 2.275 8.308 1.00 0.00 24 GLY A N 15
ATOM 20536 C CA . GLY A 1 24 ? 4.482 2.426 9.537 1.00 0.00 24 GLY A CA 15
ATOM 20537 C C . GLY A 1 24 ? 5.960 2.154 9.343 1.00 0.00 24 GLY A C 15
ATOM 20538 O O . GLY A 1 24 ? 6.719 2.089 10.311 1.00 0.00 24 GLY A O 15
ATOM 20542 N N . VAL A 1 25 ? 6.372 1.992 8.090 1.00 0.00 25 VAL A N 15
ATOM 20543 C CA . VAL A 1 25 ? 7.769 1.724 7.773 1.00 0.00 25 VAL A CA 15
ATOM 20544 C C . VAL A 1 25 ? 8.500 3.005 7.386 1.00 0.00 25 VAL A C 15
ATOM 20545 O O . VAL A 1 25 ? 7.912 3.950 6.861 1.00 0.00 25 VAL A O 15
ATOM 20558 N N . PRO A 1 26 ? 9.815 3.039 7.651 1.00 0.00 26 PRO A N 15
ATOM 20559 C CA . PRO A 1 26 ? 10.655 4.198 7.338 1.00 0.00 26 PRO A CA 15
ATOM 20560 C C . PRO A 1 26 ? 10.854 4.383 5.838 1.00 0.00 26 PRO A C 15
ATOM 20561 O O . PRO A 1 26 ? 10.588 3.474 5.051 1.00 0.00 26 PRO A O 15
ATOM 20572 N N . SER A 1 27 ? 11.322 5.564 5.448 1.00 0.00 27 SER A N 15
ATOM 20573 C CA . SER A 1 27 ? 11.553 5.869 4.041 1.00 0.00 27 SER A CA 15
ATOM 20574 C C . SER A 1 27 ? 12.650 4.979 3.465 1.00 0.00 27 SER A C 15
ATOM 20575 O O . SER A 1 27 ? 12.777 4.836 2.249 1.00 0.00 27 SER A O 15
ATOM 20583 N N . THR A 1 28 ? 13.444 4.382 4.349 1.00 0.00 28 THR A N 15
ATOM 20584 C CA . THR A 1 28 ? 14.532 3.507 3.931 1.00 0.00 28 THR A CA 15
ATOM 20585 C C . THR A 1 28 ? 14.284 2.070 4.377 1.00 0.00 28 THR A C 15
ATOM 20586 O O . THR A 1 28 ? 15.225 1.303 4.582 1.00 0.00 28 THR A O 15
ATOM 20597 N N . ALA A 1 29 ? 13.013 1.712 4.525 1.00 0.00 29 ALA A N 15
ATOM 20598 C CA . ALA A 1 29 ? 12.643 0.366 4.944 1.00 0.00 29 ALA A CA 15
ATOM 20599 C C . ALA A 1 29 ? 13.007 -0.661 3.877 1.00 0.00 29 ALA A C 15
ATOM 20600 O O . ALA A 1 29 ? 13.624 -0.328 2.865 1.00 0.00 29 ALA A O 15
ATOM 20607 N N . THR A 1 30 ? 12.621 -1.912 4.110 1.00 0.00 30 THR A N 15
ATOM 20608 C CA . THR A 1 30 ? 12.909 -2.988 3.170 1.00 0.00 30 THR A CA 15
ATOM 20609 C C . THR A 1 30 ? 11.637 -3.731 2.780 1.00 0.00 30 THR A C 15
ATOM 20610 O O . THR A 1 30 ? 10.660 -3.743 3.528 1.00 0.00 30 THR A O 15
ATOM 20621 N N . GLN A 1 31 ? 11.656 -4.352 1.605 1.00 0.00 31 GLN A N 15
ATOM 20622 C CA . GLN A 1 31 ? 10.503 -5.098 1.116 1.00 0.00 31 GLN A CA 15
ATOM 20623 C C . GLN A 1 31 ? 9.871 -5.919 2.236 1.00 0.00 31 GLN A C 15
ATOM 20624 O O . GLN A 1 31 ? 8.651 -6.066 2.298 1.00 0.00 31 GLN A O 15
ATOM 20638 N N . ALA A 1 32 ? 10.710 -6.451 3.119 1.00 0.00 32 ALA A N 15
ATOM 20639 C CA . ALA A 1 32 ? 10.234 -7.255 4.237 1.00 0.00 32 ALA A CA 15
ATOM 20640 C C . ALA A 1 32 ? 9.317 -6.443 5.146 1.00 0.00 32 ALA A C 15
ATOM 20641 O O . ALA A 1 32 ? 8.281 -6.933 5.595 1.00 0.00 32 ALA A O 15
ATOM 20648 N N . GLN A 1 33 ? 9.705 -5.200 5.412 1.00 0.00 33 GLN A N 15
ATOM 20649 C CA . GLN A 1 33 ? 8.917 -4.321 6.268 1.00 0.00 33 GLN A CA 15
ATOM 20650 C C . GLN A 1 33 ? 7.671 -3.826 5.541 1.00 0.00 33 GLN A C 15
ATOM 20651 O O . GLN A 1 33 ? 6.547 -4.055 5.988 1.00 0.00 33 GLN A O 15
ATOM 20665 N N . ILE A 1 34 ? 7.879 -3.145 4.419 1.00 0.00 34 ILE A N 15
ATOM 20666 C CA . ILE A 1 34 ? 6.772 -2.618 3.630 1.00 0.00 34 ILE A CA 15
ATOM 20667 C C . ILE A 1 34 ? 5.657 -3.649 3.490 1.00 0.00 34 ILE A C 15
ATOM 20668 O O . ILE A 1 34 ? 4.500 -3.300 3.255 1.00 0.00 34 ILE A O 15
ATOM 20684 N N . LYS A 1 35 ? 6.013 -4.920 3.637 1.00 0.00 35 LYS A N 15
ATOM 20685 C CA . LYS A 1 35 ? 5.043 -6.004 3.531 1.00 0.00 35 LYS A CA 15
ATOM 20686 C C . LYS A 1 35 ? 4.460 -6.349 4.898 1.00 0.00 35 LYS A C 15
ATOM 20687 O O . LYS A 1 35 ? 3.269 -6.159 5.141 1.00 0.00 35 LYS A O 15
ATOM 20706 N N . ALA A 1 36 ? 5.308 -6.855 5.787 1.00 0.00 36 ALA A N 15
ATOM 20707 C CA . ALA A 1 36 ? 4.877 -7.223 7.130 1.00 0.00 36 ALA A CA 15
ATOM 20708 C C . ALA A 1 36 ? 3.969 -6.154 7.727 1.00 0.00 36 ALA A C 15
ATOM 20709 O O . ALA A 1 36 ? 3.010 -6.465 8.433 1.00 0.00 36 ALA A O 15
ATOM 20716 N N . ALA A 1 37 ? 4.277 -4.894 7.439 1.00 0.00 37 ALA A N 15
ATOM 20717 C CA . ALA A 1 37 ? 3.487 -3.779 7.947 1.00 0.00 37 ALA A CA 15
ATOM 20718 C C . ALA A 1 37 ? 2.097 -3.760 7.320 1.00 0.00 37 ALA A C 15
ATOM 20719 O O . ALA A 1 37 ? 1.089 -3.877 8.017 1.00 0.00 37 ALA A O 15
ATOM 20726 N N . TYR A 1 38 ? 2.051 -3.612 6.000 1.00 0.00 38 TYR A N 15
ATOM 20727 C CA . TYR A 1 38 ? 0.784 -3.575 5.280 1.00 0.00 38 TYR A CA 15
ATOM 20728 C C . TYR A 1 38 ? -0.166 -4.653 5.792 1.00 0.00 38 TYR A C 15
ATOM 20729 O O . TYR A 1 38 ? -1.382 -4.462 5.821 1.00 0.00 38 TYR A O 15
ATOM 20747 N N . TYR A 1 39 ? 0.398 -5.786 6.196 1.00 0.00 39 TYR A N 15
ATOM 20748 C CA . TYR A 1 39 ? -0.398 -6.896 6.706 1.00 0.00 39 TYR A CA 15
ATOM 20749 C C . TYR A 1 39 ? -1.196 -6.475 7.936 1.00 0.00 39 TYR A C 15
ATOM 20750 O O . TYR A 1 39 ? -2.354 -6.859 8.100 1.00 0.00 39 TYR A O 15
ATOM 20768 N N . ARG A 1 40 ? -0.567 -5.682 8.797 1.00 0.00 40 ARG A N 15
ATOM 20769 C CA . ARG A 1 40 ? -1.217 -5.207 10.013 1.00 0.00 40 ARG A CA 15
ATOM 20770 C C . ARG A 1 40 ? -2.471 -4.403 9.682 1.00 0.00 40 ARG A C 15
ATOM 20771 O O . ARG A 1 40 ? -3.539 -4.641 10.245 1.00 0.00 40 ARG A O 15
ATOM 20792 N N . GLN A 1 41 ? -2.331 -3.450 8.766 1.00 0.00 41 GLN A N 15
ATOM 20793 C CA . GLN A 1 41 ? -3.452 -2.610 8.361 1.00 0.00 41 GLN A CA 15
ATOM 20794 C C . GLN A 1 41 ? -4.540 -3.442 7.688 1.00 0.00 41 GLN A C 15
ATOM 20795 O O . GLN A 1 41 ? -5.699 -3.416 8.103 1.00 0.00 41 GLN A O 15
ATOM 20809 N N . CYS A 1 42 ? -4.159 -4.177 6.650 1.00 0.00 42 CYS A N 15
ATOM 20810 C CA . CYS A 1 42 ? -5.102 -5.015 5.919 1.00 0.00 42 CYS A CA 15
ATOM 20811 C C . CYS A 1 42 ? -5.907 -5.889 6.876 1.00 0.00 42 CYS A C 15
ATOM 20812 O O . CYS A 1 42 ? -7.106 -6.097 6.685 1.00 0.00 42 CYS A O 15
ATOM 20820 N N . PHE A 1 43 ? -5.239 -6.401 7.904 1.00 0.00 43 PHE A N 15
ATOM 20821 C CA . PHE A 1 43 ? -5.891 -7.256 8.890 1.00 0.00 43 PHE A CA 15
ATOM 20822 C C . PHE A 1 43 ? -6.789 -6.436 9.812 1.00 0.00 43 PHE A C 15
ATOM 20823 O O . PHE A 1 43 ? -7.870 -6.879 10.201 1.00 0.00 43 PHE A O 15
ATOM 20840 N N . LEU A 1 44 ? -6.332 -5.237 10.159 1.00 0.00 44 LEU A N 15
ATOM 20841 C CA . LEU A 1 44 ? -7.092 -4.354 11.037 1.00 0.00 44 LEU A CA 15
ATOM 20842 C C . LEU A 1 44 ? -8.502 -4.133 10.499 1.00 0.00 44 LEU A C 15
ATOM 20843 O O . LEU A 1 44 ? -9.488 -4.452 11.165 1.00 0.00 44 LEU A O 15
ATOM 20859 N N . TYR A 1 45 ? -8.590 -3.589 9.291 1.00 0.00 45 TYR A N 15
ATOM 20860 C CA . TYR A 1 45 ? -9.880 -3.326 8.663 1.00 0.00 45 TYR A CA 15
ATOM 20861 C C . TYR A 1 45 ? -10.256 -4.448 7.700 1.00 0.00 45 TYR A C 15
ATOM 20862 O O . TYR A 1 45 ? -10.334 -4.241 6.489 1.00 0.00 45 TYR A O 15
ATOM 20880 N N . HIS A 1 46 ? -10.489 -5.636 8.248 1.00 0.00 46 HIS A N 15
ATOM 20881 C CA . HIS A 1 46 ? -10.858 -6.792 7.439 1.00 0.00 46 HIS A CA 15
ATOM 20882 C C . HIS A 1 46 ? -12.148 -6.526 6.668 1.00 0.00 46 HIS A C 15
ATOM 20883 O O . HIS A 1 46 ? -13.088 -5.914 7.176 1.00 0.00 46 HIS A O 15
ATOM 20897 N N . PRO A 1 47 ? -12.195 -6.995 5.412 1.00 0.00 47 PRO A N 15
ATOM 20898 C CA . PRO A 1 47 ? -13.363 -6.819 4.545 1.00 0.00 47 PRO A CA 15
ATOM 20899 C C . PRO A 1 47 ? -14.556 -7.650 5.004 1.00 0.00 47 PRO A C 15
ATOM 20900 O O . PRO A 1 47 ? -15.682 -7.442 4.551 1.00 0.00 47 PRO A O 15
ATOM 20911 N N . ASP A 1 48 ? -14.303 -8.592 5.906 1.00 0.00 48 ASP A N 15
ATOM 20912 C CA . ASP A 1 48 ? -15.357 -9.454 6.428 1.00 0.00 48 ASP A CA 15
ATOM 20913 C C . ASP A 1 48 ? -15.856 -8.946 7.778 1.00 0.00 48 ASP A C 15
ATOM 20914 O O . ASP A 1 48 ? -17.035 -9.079 8.104 1.00 0.00 48 ASP A O 15
ATOM 20923 N N . ARG A 1 49 ? -14.950 -8.366 8.557 1.00 0.00 49 ARG A N 15
ATOM 20924 C CA . ARG A 1 49 ? -15.297 -7.840 9.872 1.00 0.00 49 ARG A CA 15
ATOM 20925 C C . ARG A 1 49 ? -16.330 -6.723 9.756 1.00 0.00 49 ARG A C 15
ATOM 20926 O O . ARG A 1 49 ? -17.320 -6.701 10.485 1.00 0.00 49 ARG A O 15
ATOM 20947 N N . ASN A 1 50 ? -16.090 -5.797 8.833 1.00 0.00 50 ASN A N 15
ATOM 20948 C CA . ASN A 1 50 ? -16.999 -4.676 8.622 1.00 0.00 50 ASN A CA 15
ATOM 20949 C C . ASN A 1 50 ? -17.972 -4.971 7.484 1.00 0.00 50 ASN A C 15
ATOM 20950 O O . ASN A 1 50 ? -17.636 -4.816 6.310 1.00 0.00 50 ASN A O 15
ATOM 20961 N N . SER A 1 51 ? -19.179 -5.397 7.841 1.00 0.00 51 SER A N 15
ATOM 20962 C CA . SER A 1 51 ? -20.200 -5.717 6.851 1.00 0.00 51 SER A CA 15
ATOM 20963 C C . SER A 1 51 ? -20.346 -4.588 5.836 1.00 0.00 51 SER A C 15
ATOM 20964 O O . SER A 1 51 ? -19.903 -4.703 4.694 1.00 0.00 51 SER A O 15
ATOM 20972 N N . GLY A 1 52 ? -20.971 -3.494 6.262 1.00 0.00 52 GLY A N 15
ATOM 20973 C CA . GLY A 1 52 ? -21.165 -2.359 5.379 1.00 0.00 52 GLY A CA 15
ATOM 20974 C C . GLY A 1 52 ? -20.697 -1.057 5.997 1.00 0.00 52 GLY A C 15
ATOM 20975 O O . GLY A 1 52 ? -21.504 -0.273 6.495 1.00 0.00 52 GLY A O 15
ATOM 20979 N N . SER A 1 53 ? -19.388 -0.827 5.968 1.00 0.00 53 SER A N 15
ATOM 20980 C CA . SER A 1 53 ? -18.813 0.387 6.536 1.00 0.00 53 SER A CA 15
ATOM 20981 C C . SER A 1 53 ? -19.007 1.572 5.594 1.00 0.00 53 SER A C 15
ATOM 20982 O O . SER A 1 53 ? -19.185 1.398 4.389 1.00 0.00 53 SER A O 15
ATOM 20990 N N . ALA A 1 54 ? -18.970 2.777 6.154 1.00 0.00 54 ALA A N 15
ATOM 20991 C CA . ALA A 1 54 ? -19.139 3.991 5.365 1.00 0.00 54 ALA A CA 15
ATOM 20992 C C . ALA A 1 54 ? -17.832 4.770 5.268 1.00 0.00 54 ALA A C 15
ATOM 20993 O O . ALA A 1 54 ? -17.480 5.280 4.205 1.00 0.00 54 ALA A O 15
ATOM 21000 N N . GLU A 1 55 ? -17.117 4.858 6.386 1.00 0.00 55 GLU A N 15
ATOM 21001 C CA . GLU A 1 55 ? -15.849 5.576 6.426 1.00 0.00 55 GLU A CA 15
ATOM 21002 C C . GLU A 1 55 ? -14.672 4.606 6.392 1.00 0.00 55 GLU A C 15
ATOM 21003 O O . GLU A 1 55 ? -13.636 4.890 5.792 1.00 0.00 55 GLU A O 15
ATOM 21015 N N . ALA A 1 56 ? -14.840 3.458 7.042 1.00 0.00 56 ALA A N 15
ATOM 21016 C CA . ALA A 1 56 ? -13.793 2.445 7.085 1.00 0.00 56 ALA A CA 15
ATOM 21017 C C . ALA A 1 56 ? -13.245 2.162 5.691 1.00 0.00 56 ALA A C 15
ATOM 21018 O O . ALA A 1 56 ? -12.052 1.912 5.522 1.00 0.00 56 ALA A O 15
ATOM 21025 N N . ALA A 1 57 ? -14.123 2.203 4.695 1.00 0.00 57 ALA A N 15
ATOM 21026 C CA . ALA A 1 57 ? -13.726 1.952 3.315 1.00 0.00 57 ALA A CA 15
ATOM 21027 C C . ALA A 1 57 ? -12.616 2.904 2.882 1.00 0.00 57 ALA A C 15
ATOM 21028 O O . ALA A 1 57 ? -11.541 2.470 2.469 1.00 0.00 57 ALA A O 15
ATOM 21035 N N . GLU A 1 58 ? -12.885 4.202 2.977 1.00 0.00 58 GLU A N 15
ATOM 21036 C CA . GLU A 1 58 ? -11.908 5.214 2.593 1.00 0.00 58 GLU A CA 15
ATOM 21037 C C . GLU A 1 58 ? -10.514 4.840 3.087 1.00 0.00 58 GLU A C 15
ATOM 21038 O O . GLU A 1 58 ? -9.596 4.636 2.292 1.00 0.00 58 GLU A O 15
ATOM 21050 N N . ARG A 1 59 ? -10.363 4.752 4.404 1.00 0.00 59 ARG A N 15
ATOM 21051 C CA . ARG A 1 59 ? -9.081 4.404 5.005 1.00 0.00 59 ARG A CA 15
ATOM 21052 C C . ARG A 1 59 ? -8.466 3.192 4.310 1.00 0.00 59 ARG A C 15
ATOM 21053 O O . ARG A 1 59 ? -7.470 3.313 3.596 1.00 0.00 59 ARG A O 15
ATOM 21074 N N . PHE A 1 60 ? -9.065 2.026 4.525 1.00 0.00 60 PHE A N 15
ATOM 21075 C CA . PHE A 1 60 ? -8.576 0.792 3.921 1.00 0.00 60 PHE A CA 15
ATOM 21076 C C . PHE A 1 60 ? -8.126 1.032 2.483 1.00 0.00 60 PHE A C 15
ATOM 21077 O O . PHE A 1 60 ? -7.057 0.581 2.070 1.00 0.00 60 PHE A O 15
ATOM 21094 N N . THR A 1 61 ? -8.951 1.745 1.722 1.00 0.00 61 THR A N 15
ATOM 21095 C CA . THR A 1 61 ? -8.641 2.044 0.330 1.00 0.00 61 THR A CA 15
ATOM 21096 C C . THR A 1 61 ? -7.316 2.788 0.209 1.00 0.00 61 THR A C 15
ATOM 21097 O O . THR A 1 61 ? -6.549 2.562 -0.727 1.00 0.00 61 THR A O 15
ATOM 21108 N N . ARG A 1 62 ? -7.053 3.676 1.162 1.00 0.00 62 ARG A N 15
ATOM 21109 C CA . ARG A 1 62 ? -5.820 4.455 1.162 1.00 0.00 62 ARG A CA 15
ATOM 21110 C C . ARG A 1 62 ? -4.611 3.558 1.409 1.00 0.00 62 ARG A C 15
ATOM 21111 O O . ARG A 1 62 ? -3.587 3.680 0.737 1.00 0.00 62 ARG A O 15
ATOM 21132 N N . ILE A 1 63 ? -4.737 2.658 2.379 1.00 0.00 63 ILE A N 15
ATOM 21133 C CA . ILE A 1 63 ? -3.655 1.741 2.714 1.00 0.00 63 ILE A CA 15
ATOM 21134 C C . ILE A 1 63 ? -3.173 0.984 1.481 1.00 0.00 63 ILE A C 15
ATOM 21135 O O . ILE A 1 63 ? -2.013 1.096 1.086 1.00 0.00 63 ILE A O 15
ATOM 21151 N N . SER A 1 64 ? -4.073 0.215 0.876 1.00 0.00 64 SER A N 15
ATOM 21152 C CA . SER A 1 64 ? -3.740 -0.562 -0.312 1.00 0.00 64 SER A CA 15
ATOM 21153 C C . SER A 1 64 ? -2.824 0.230 -1.240 1.00 0.00 64 SER A C 15
ATOM 21154 O O . SER A 1 64 ? -1.792 -0.271 -1.685 1.00 0.00 64 SER A O 15
ATOM 21162 N N . GLN A 1 65 ? -3.211 1.469 -1.526 1.00 0.00 65 GLN A N 15
ATOM 21163 C CA . GLN A 1 65 ? -2.425 2.330 -2.402 1.00 0.00 65 GLN A CA 15
ATOM 21164 C C . GLN A 1 65 ? -0.953 2.314 -2.004 1.00 0.00 65 GLN A C 15
ATOM 21165 O O . GLN A 1 65 ? -0.071 2.222 -2.857 1.00 0.00 65 GLN A O 15
ATOM 21179 N N . ALA A 1 66 ? -0.696 2.403 -0.703 1.00 0.00 66 ALA A N 15
ATOM 21180 C CA . ALA A 1 66 ? 0.670 2.397 -0.193 1.00 0.00 66 ALA A CA 15
ATOM 21181 C C . ALA A 1 66 ? 1.386 1.100 -0.556 1.00 0.00 66 ALA A C 15
ATOM 21182 O O . ALA A 1 66 ? 2.605 1.079 -0.724 1.00 0.00 66 ALA A O 15
ATOM 21189 N N . TYR A 1 67 ? 0.620 0.021 -0.676 1.00 0.00 67 TYR A N 15
ATOM 21190 C CA . TYR A 1 67 ? 1.183 -1.281 -1.016 1.00 0.00 67 TYR A CA 15
ATOM 21191 C C . TYR A 1 67 ? 1.283 -1.452 -2.529 1.00 0.00 67 TYR A C 15
ATOM 21192 O O . TYR A 1 67 ? 1.386 -2.570 -3.034 1.00 0.00 67 TYR A O 15
ATOM 21210 N N . VAL A 1 68 ? 1.253 -0.334 -3.247 1.00 0.00 68 VAL A N 15
ATOM 21211 C CA . VAL A 1 68 ? 1.342 -0.358 -4.703 1.00 0.00 68 VAL A CA 15
ATOM 21212 C C . VAL A 1 68 ? 2.576 0.394 -5.190 1.00 0.00 68 VAL A C 15
ATOM 21213 O O . VAL A 1 68 ? 3.507 -0.203 -5.730 1.00 0.00 68 VAL A O 15
ATOM 21226 N N . VAL A 1 69 ? 2.576 1.709 -4.995 1.00 0.00 69 VAL A N 15
ATOM 21227 C CA . VAL A 1 69 ? 3.697 2.544 -5.413 1.00 0.00 69 VAL A CA 15
ATOM 21228 C C . VAL A 1 69 ? 5.001 2.067 -4.784 1.00 0.00 69 VAL A C 15
ATOM 21229 O O . VAL A 1 69 ? 6.068 2.165 -5.392 1.00 0.00 69 VAL A O 15
ATOM 21242 N N . LEU A 1 70 ? 4.909 1.551 -3.564 1.00 0.00 70 LEU A N 15
ATOM 21243 C CA . LEU A 1 70 ? 6.083 1.058 -2.851 1.00 0.00 70 LEU A CA 15
ATOM 21244 C C . LEU A 1 70 ? 6.235 -0.449 -3.030 1.00 0.00 70 LEU A C 15
ATOM 21245 O O . LEU A 1 70 ? 7.334 -0.990 -2.917 1.00 0.00 70 LEU A O 15
ATOM 21261 N N . GLY A 1 71 ? 5.123 -1.122 -3.311 1.00 0.00 71 GLY A N 15
ATOM 21262 C CA . GLY A 1 71 ? 5.155 -2.560 -3.503 1.00 0.00 71 GLY A CA 15
ATOM 21263 C C . GLY A 1 71 ? 6.377 -3.015 -4.277 1.00 0.00 71 GLY A C 15
ATOM 21264 O O . GLY A 1 71 ? 6.887 -4.113 -4.056 1.00 0.00 71 GLY A O 15
ATOM 21268 N N . SER A 1 72 ? 6.846 -2.169 -5.189 1.00 0.00 72 SER A N 15
ATOM 21269 C CA . SER A 1 72 ? 8.012 -2.493 -6.003 1.00 0.00 72 SER A CA 15
ATOM 21270 C C . SER A 1 72 ? 9.080 -1.411 -5.876 1.00 0.00 72 SER A C 15
ATOM 21271 O O . SER A 1 72 ? 8.789 -0.220 -5.985 1.00 0.00 72 SER A O 15
ATOM 21279 N N . ALA A 1 73 ? 10.318 -1.835 -5.645 1.00 0.00 73 ALA A N 15
ATOM 21280 C CA . ALA A 1 73 ? 11.431 -0.903 -5.505 1.00 0.00 73 ALA A CA 15
ATOM 21281 C C . ALA A 1 73 ? 11.517 0.033 -6.706 1.00 0.00 73 ALA A C 15
ATOM 21282 O O . ALA A 1 73 ? 11.751 1.233 -6.556 1.00 0.00 73 ALA A O 15
ATOM 21289 N N . THR A 1 74 ? 11.329 -0.523 -7.899 1.00 0.00 74 THR A N 15
ATOM 21290 C CA . THR A 1 74 ? 11.388 0.262 -9.126 1.00 0.00 74 THR A CA 15
ATOM 21291 C C . THR A 1 74 ? 10.315 1.345 -9.137 1.00 0.00 74 THR A C 15
ATOM 21292 O O . THR A 1 74 ? 10.621 2.536 -9.200 1.00 0.00 74 THR A O 15
ATOM 21303 N N . LEU A 1 75 ? 9.056 0.925 -9.077 1.00 0.00 75 LEU A N 15
ATOM 21304 C CA . LEU A 1 75 ? 7.936 1.860 -9.080 1.00 0.00 75 LEU A CA 15
ATOM 21305 C C . LEU A 1 75 ? 8.292 3.138 -8.327 1.00 0.00 75 LEU A C 15
ATOM 21306 O O . LEU A 1 75 ? 8.064 4.243 -8.818 1.00 0.00 75 LEU A O 15
ATOM 21322 N N . ARG A 1 76 ? 8.855 2.979 -7.134 1.00 0.00 76 ARG A N 15
ATOM 21323 C CA . ARG A 1 76 ? 9.243 4.120 -6.314 1.00 0.00 76 ARG A CA 15
ATOM 21324 C C . ARG A 1 76 ? 10.069 5.115 -7.124 1.00 0.00 76 ARG A C 15
ATOM 21325 O O . ARG A 1 76 ? 9.768 6.308 -7.152 1.00 0.00 76 ARG A O 15
ATOM 21346 N N . ARG A 1 77 ? 11.111 4.616 -7.780 1.00 0.00 77 ARG A N 15
ATOM 21347 C CA . ARG A 1 77 ? 11.981 5.461 -8.589 1.00 0.00 77 ARG A CA 15
ATOM 21348 C C . ARG A 1 77 ? 11.172 6.252 -9.612 1.00 0.00 77 ARG A C 15
ATOM 21349 O O . ARG A 1 77 ? 11.404 7.444 -9.816 1.00 0.00 77 ARG A O 15
ATOM 21370 N N . LYS A 1 78 ? 10.222 5.581 -10.254 1.00 0.00 78 LYS A N 15
ATOM 21371 C CA . LYS A 1 78 ? 9.378 6.219 -11.256 1.00 0.00 78 LYS A CA 15
ATOM 21372 C C . LYS A 1 78 ? 8.662 7.433 -10.672 1.00 0.00 78 LYS A C 15
ATOM 21373 O O . LYS A 1 78 ? 8.910 8.568 -11.080 1.00 0.00 78 LYS A O 15
ATOM 21392 N N . TYR A 1 79 ? 7.777 7.187 -9.713 1.00 0.00 79 TYR A N 15
ATOM 21393 C CA . TYR A 1 79 ? 7.025 8.260 -9.073 1.00 0.00 79 TYR A CA 15
ATOM 21394 C C . TYR A 1 79 ? 7.953 9.390 -8.638 1.00 0.00 79 TYR A C 15
ATOM 21395 O O . TYR A 1 79 ? 7.602 10.567 -8.731 1.00 0.00 79 TYR A O 15
ATOM 21413 N N . ASP A 1 80 ? 9.138 9.024 -8.163 1.00 0.00 80 ASP A N 15
ATOM 21414 C CA . ASP A 1 80 ? 10.119 10.006 -7.715 1.00 0.00 80 ASP A CA 15
ATOM 21415 C C . ASP A 1 80 ? 10.390 11.039 -8.804 1.00 0.00 80 ASP A C 15
ATOM 21416 O O . ASP A 1 80 ? 10.452 12.239 -8.533 1.00 0.00 80 ASP A O 15
ATOM 21425 N N . ARG A 1 81 ? 10.553 10.565 -10.034 1.00 0.00 81 ARG A N 15
ATOM 21426 C CA . ARG A 1 81 ? 10.820 11.448 -11.164 1.00 0.00 81 ARG A CA 15
ATOM 21427 C C . ARG A 1 81 ? 9.524 11.838 -11.867 1.00 0.00 81 ARG A C 15
ATOM 21428 O O . ARG A 1 81 ? 9.540 12.314 -13.001 1.00 0.00 81 ARG A O 15
ATOM 21449 N N . GLY A 1 82 ? 8.401 11.633 -11.185 1.00 0.00 82 GLY A N 15
ATOM 21450 C CA . GLY A 1 82 ? 7.112 11.969 -11.760 1.00 0.00 82 GLY A CA 15
ATOM 21451 C C . GLY A 1 82 ? 6.780 11.122 -12.973 1.00 0.00 82 GLY A C 15
ATOM 21452 O O . GLY A 1 82 ? 6.102 11.582 -13.893 1.00 0.00 82 GLY A O 15
ATOM 21456 N N . LEU A 1 83 ? 7.260 9.884 -12.978 1.00 0.00 83 LEU A N 15
ATOM 21457 C CA . LEU A 1 83 ? 7.012 8.971 -14.088 1.00 0.00 83 LEU A CA 15
ATOM 21458 C C . LEU A 1 83 ? 5.784 8.107 -13.820 1.00 0.00 83 LEU A C 15
ATOM 21459 O O . LEU A 1 83 ? 5.121 7.646 -14.750 1.00 0.00 83 LEU A O 15
ATOM 21475 N N . LEU A 1 84 ? 5.485 7.894 -12.543 1.00 0.00 84 LEU A N 15
ATOM 21476 C CA . LEU A 1 84 ? 4.334 7.088 -12.151 1.00 0.00 84 LEU A CA 15
ATOM 21477 C C . LEU A 1 84 ? 3.029 7.812 -12.466 1.00 0.00 84 LEU A C 15
ATOM 21478 O O . LEU A 1 84 ? 2.795 8.924 -11.993 1.00 0.00 84 LEU A O 15
ATOM 21494 N N . SER A 1 85 ? 2.182 7.173 -13.266 1.00 0.00 85 SER A N 15
ATOM 21495 C CA . SER A 1 85 ? 0.901 7.757 -13.646 1.00 0.00 85 SER A CA 15
ATOM 21496 C C . SER A 1 85 ? -0.257 6.944 -13.074 1.00 0.00 85 SER A C 15
ATOM 21497 O O . SER A 1 85 ? -0.077 5.805 -12.641 1.00 0.00 85 SER A O 15
ATOM 21505 N N . ASP A 1 86 ? -1.446 7.537 -13.077 1.00 0.00 86 ASP A N 15
ATOM 21506 C CA . ASP A 1 86 ? -2.635 6.868 -12.560 1.00 0.00 86 ASP A CA 15
ATOM 21507 C C . ASP A 1 86 ? -2.854 5.531 -13.260 1.00 0.00 86 ASP A C 15
ATOM 21508 O O . ASP A 1 86 ? -3.637 4.701 -12.801 1.00 0.00 86 ASP A O 15
ATOM 21517 N N . GLU A 1 87 ? -2.156 5.330 -14.374 1.00 0.00 87 GLU A N 15
ATOM 21518 C CA . GLU A 1 87 ? -2.277 4.094 -15.138 1.00 0.00 87 GLU A CA 15
ATOM 21519 C C . GLU A 1 87 ? -1.576 2.942 -14.422 1.00 0.00 87 GLU A C 15
ATOM 21520 O O . GLU A 1 87 ? -1.990 1.787 -14.530 1.00 0.00 87 GLU A O 15
ATOM 21532 N N . ASP A 1 88 ? -0.514 3.265 -13.693 1.00 0.00 88 ASP A N 15
ATOM 21533 C CA . ASP A 1 88 ? 0.244 2.259 -12.959 1.00 0.00 88 ASP A CA 15
ATOM 21534 C C . ASP A 1 88 ? -0.345 2.042 -11.569 1.00 0.00 88 ASP A C 15
ATOM 21535 O O . ASP A 1 88 ? -0.451 0.908 -11.098 1.00 0.00 88 ASP A O 15
ATOM 21544 N N . LEU A 1 89 ? -0.725 3.134 -10.916 1.00 0.00 89 LEU A N 15
ATOM 21545 C CA . LEU A 1 89 ? -1.302 3.064 -9.578 1.00 0.00 89 LEU A CA 15
ATOM 21546 C C . LEU A 1 89 ? -2.395 2.002 -9.512 1.00 0.00 89 LEU A C 15
ATOM 21547 O O . LEU A 1 89 ? -2.530 1.298 -8.511 1.00 0.00 89 LEU A O 15
ATOM 21563 N N . ARG A 1 90 ? -3.172 1.892 -10.585 1.00 0.00 90 ARG A N 15
ATOM 21564 C CA . ARG A 1 90 ? -4.252 0.915 -10.649 1.00 0.00 90 ARG A CA 15
ATOM 21565 C C . ARG A 1 90 ? -3.700 -0.497 -10.822 1.00 0.00 90 ARG A C 15
ATOM 21566 O O . ARG A 1 90 ? -4.245 -1.459 -10.283 1.00 0.00 90 ARG A O 15
ATOM 21587 N N . GLY A 1 91 ? -2.613 -0.612 -11.580 1.00 0.00 91 GLY A N 15
ATOM 21588 C CA . GLY A 1 91 ? -2.005 -1.909 -11.812 1.00 0.00 91 GLY A CA 15
ATOM 21589 C C . GLY A 1 91 ? -2.532 -2.581 -13.064 1.00 0.00 91 GLY A C 15
ATOM 21590 O O . GLY A 1 91 ? -3.446 -3.405 -13.015 1.00 0.00 91 GLY A O 15
ATOM 21594 N N . PRO A 1 92 ? -1.951 -2.227 -14.220 1.00 0.00 92 PRO A N 15
ATOM 21595 C CA . PRO A 1 92 ? -2.353 -2.789 -15.513 1.00 0.00 92 PRO A CA 15
ATOM 21596 C C . PRO A 1 92 ? -1.963 -4.257 -15.654 1.00 0.00 92 PRO A C 15
ATOM 21597 O O . PRO A 1 92 ? -2.654 -5.032 -16.314 1.00 0.00 92 PRO A O 15
ATOM 21608 N N . GLY A 1 93 ? -0.852 -4.632 -15.028 1.00 0.00 93 GLY A N 15
ATOM 21609 C CA . GLY A 1 93 ? -0.390 -6.006 -15.095 1.00 0.00 93 GLY A CA 15
ATOM 21610 C C . GLY A 1 93 ? 1.028 -6.167 -14.586 1.00 0.00 93 GLY A C 15
ATOM 21611 O O . GLY A 1 93 ? 1.916 -5.395 -14.948 1.00 0.00 93 GLY A O 15
ATOM 21615 N N . SER A 1 94 ? 1.243 -7.171 -13.742 1.00 0.00 94 SER A N 15
ATOM 21616 C CA . SER A 1 94 ? 2.562 -7.427 -13.178 1.00 0.00 94 SER A CA 15
ATOM 21617 C C . SER A 1 94 ? 3.287 -8.517 -13.963 1.00 0.00 94 SER A C 15
ATOM 21618 O O . SER A 1 94 ? 2.835 -9.659 -14.022 1.00 0.00 94 SER A O 15
ATOM 21626 N N . GLY A 1 95 ? 4.415 -8.153 -14.565 1.00 0.00 95 GLY A N 15
ATOM 21627 C CA . GLY A 1 95 ? 5.185 -9.109 -15.339 1.00 0.00 95 GLY A CA 15
ATOM 21628 C C . GLY A 1 95 ? 4.476 -9.529 -16.612 1.00 0.00 95 GLY A C 15
ATOM 21629 O O . GLY A 1 95 ? 3.249 -9.495 -16.705 1.00 0.00 95 GLY A O 15
ATOM 21633 N N . PRO A 1 96 ? 5.259 -9.935 -17.623 1.00 0.00 96 PRO A N 15
ATOM 21634 C CA . PRO A 1 96 ? 4.720 -10.371 -18.915 1.00 0.00 96 PRO A CA 15
ATOM 21635 C C . PRO A 1 96 ? 3.986 -11.704 -18.818 1.00 0.00 96 PRO A C 15
ATOM 21636 O O . PRO A 1 96 ? 4.393 -12.594 -18.070 1.00 0.00 96 PRO A O 15
ATOM 21647 N N . SER A 1 97 ? 2.904 -11.835 -19.578 1.00 0.00 97 SER A N 15
ATOM 21648 C CA . SER A 1 97 ? 2.112 -13.059 -19.575 1.00 0.00 97 SER A CA 15
ATOM 21649 C C . SER A 1 97 ? 3.009 -14.288 -19.686 1.00 0.00 97 SER A C 15
ATOM 21650 O O . SER A 1 97 ? 3.683 -14.488 -20.697 1.00 0.00 97 SER A O 15
ATOM 21658 N N . SER A 1 98 ? 3.013 -15.108 -18.640 1.00 0.00 98 SER A N 15
ATOM 21659 C CA . SER A 1 98 ? 3.830 -16.315 -18.618 1.00 0.00 98 SER A CA 15
ATOM 21660 C C . SER A 1 98 ? 3.281 -17.361 -19.584 1.00 0.00 98 SER A C 15
ATOM 21661 O O . SER A 1 98 ? 2.135 -17.276 -20.022 1.00 0.00 98 SER A O 15
ATOM 21669 N N . GLY A 1 99 ? 4.110 -18.348 -19.912 1.00 0.00 99 GLY A N 15
ATOM 21670 C CA . GLY A 1 99 ? 3.691 -19.396 -20.823 1.00 0.00 99 GLY A CA 15
ATOM 21671 C C . GLY A 1 99 ? 3.646 -20.758 -20.160 1.00 0.00 99 GLY A C 15
ATOM 21672 O O . GLY A 1 99 ? 3.909 -20.882 -18.964 1.00 0.00 99 GLY A O 15
ATOM 21676 N N . GLY A 1 1 ? 8.867 -5.214 15.914 1.00 0.00 1 GLY A N 16
ATOM 21677 C CA . GLY A 1 1 ? 8.633 -3.986 15.178 1.00 0.00 1 GLY A CA 16
ATOM 21678 C C . GLY A 1 1 ? 8.770 -2.753 16.048 1.00 0.00 1 GLY A C 16
ATOM 21679 O O . GLY A 1 1 ? 8.779 -2.849 17.275 1.00 0.00 1 GLY A O 16
ATOM 21683 N N . SER A 1 2 ? 8.879 -1.591 15.412 1.00 0.00 2 SER A N 16
ATOM 21684 C CA . SER A 1 2 ? 9.022 -0.333 16.137 1.00 0.00 2 SER A CA 16
ATOM 21685 C C . SER A 1 2 ? 8.400 0.819 15.354 1.00 0.00 2 SER A C 16
ATOM 21686 O O . SER A 1 2 ? 8.269 0.754 14.132 1.00 0.00 2 SER A O 16
ATOM 21694 N N . SER A 1 3 ? 8.017 1.872 16.068 1.00 0.00 3 SER A N 16
ATOM 21695 C CA . SER A 1 3 ? 7.404 3.038 15.443 1.00 0.00 3 SER A CA 16
ATOM 21696 C C . SER A 1 3 ? 7.634 4.290 16.284 1.00 0.00 3 SER A C 16
ATOM 21697 O O . SER A 1 3 ? 7.868 4.208 17.489 1.00 0.00 3 SER A O 16
ATOM 21705 N N . GLY A 1 4 ? 7.565 5.451 15.638 1.00 0.00 4 GLY A N 16
ATOM 21706 C CA . GLY A 1 4 ? 7.768 6.704 16.341 1.00 0.00 4 GLY A CA 16
ATOM 21707 C C . GLY A 1 4 ? 7.494 7.910 15.466 1.00 0.00 4 GLY A C 16
ATOM 21708 O O . GLY A 1 4 ? 8.281 8.231 14.575 1.00 0.00 4 GLY A O 16
ATOM 21712 N N . SER A 1 5 ? 6.375 8.581 15.717 1.00 0.00 5 SER A N 16
ATOM 21713 C CA . SER A 1 5 ? 5.996 9.756 14.942 1.00 0.00 5 SER A CA 16
ATOM 21714 C C . SER A 1 5 ? 4.825 10.484 15.594 1.00 0.00 5 SER A C 16
ATOM 21715 O O . SER A 1 5 ? 3.815 9.872 15.941 1.00 0.00 5 SER A O 16
ATOM 21723 N N . SER A 1 6 ? 4.968 11.795 15.758 1.00 0.00 6 SER A N 16
ATOM 21724 C CA . SER A 1 6 ? 3.925 12.608 16.372 1.00 0.00 6 SER A CA 16
ATOM 21725 C C . SER A 1 6 ? 3.861 13.989 15.727 1.00 0.00 6 SER A C 16
ATOM 21726 O O . SER A 1 6 ? 4.742 14.367 14.956 1.00 0.00 6 SER A O 16
ATOM 21734 N N . GLY A 1 7 ? 2.812 14.738 16.050 1.00 0.00 7 GLY A N 16
ATOM 21735 C CA . GLY A 1 7 ? 2.651 16.069 15.495 1.00 0.00 7 GLY A CA 16
ATOM 21736 C C . GLY A 1 7 ? 2.248 16.043 14.033 1.00 0.00 7 GLY A C 16
ATOM 21737 O O . GLY A 1 7 ? 2.958 15.484 13.197 1.00 0.00 7 GLY A O 16
ATOM 21741 N N . SER A 1 8 ? 1.105 16.647 13.725 1.00 0.00 8 SER A N 16
ATOM 21742 C CA . SER A 1 8 ? 0.606 16.686 12.356 1.00 0.00 8 SER A CA 16
ATOM 21743 C C . SER A 1 8 ? -0.296 17.897 12.140 1.00 0.00 8 SER A C 16
ATOM 21744 O O . SER A 1 8 ? -0.874 18.429 13.087 1.00 0.00 8 SER A O 16
ATOM 21752 N N . GLN A 1 9 ? -0.409 18.328 10.888 1.00 0.00 9 GLN A N 16
ATOM 21753 C CA . GLN A 1 9 ? -1.239 19.477 10.547 1.00 0.00 9 GLN A CA 16
ATOM 21754 C C . GLN A 1 9 ? -1.673 19.421 9.086 1.00 0.00 9 GLN A C 16
ATOM 21755 O O . GLN A 1 9 ? -0.985 18.844 8.245 1.00 0.00 9 GLN A O 16
ATOM 21769 N N . GLY A 1 10 ? -2.820 20.025 8.791 1.00 0.00 10 GLY A N 16
ATOM 21770 C CA . GLY A 1 10 ? -3.327 20.032 7.431 1.00 0.00 10 GLY A CA 16
ATOM 21771 C C . GLY A 1 10 ? -2.656 21.082 6.568 1.00 0.00 10 GLY A C 16
ATOM 21772 O O . GLY A 1 10 ? -2.571 22.249 6.952 1.00 0.00 10 GLY A O 16
ATOM 21776 N N . ASP A 1 11 ? -2.177 20.667 5.401 1.00 0.00 11 ASP A N 16
ATOM 21777 C CA . ASP A 1 11 ? -1.509 21.581 4.481 1.00 0.00 11 ASP A CA 16
ATOM 21778 C C . ASP A 1 11 ? -1.420 20.976 3.083 1.00 0.00 11 ASP A C 16
ATOM 21779 O O . ASP A 1 11 ? -0.677 20.020 2.856 1.00 0.00 11 ASP A O 16
ATOM 21788 N N . CYS A 1 12 ? -2.182 21.537 2.151 1.00 0.00 12 CYS A N 16
ATOM 21789 C CA . CYS A 1 12 ? -2.191 21.052 0.776 1.00 0.00 12 CYS A CA 16
ATOM 21790 C C . CYS A 1 12 ? -0.771 20.920 0.237 1.00 0.00 12 CYS A C 16
ATOM 21791 O O . CYS A 1 12 ? -0.175 21.897 -0.218 1.00 0.00 12 CYS A O 16
ATOM 21799 N N . SER A 1 13 ? -0.233 19.706 0.292 1.00 0.00 13 SER A N 16
ATOM 21800 C CA . SER A 1 13 ? 1.121 19.447 -0.186 1.00 0.00 13 SER A CA 16
ATOM 21801 C C . SER A 1 13 ? 1.222 18.056 -0.804 1.00 0.00 13 SER A C 16
ATOM 21802 O O . SER A 1 13 ? 0.581 17.111 -0.343 1.00 0.00 13 SER A O 16
ATOM 21810 N N . TYR A 1 14 ? 2.031 17.938 -1.851 1.00 0.00 14 TYR A N 16
ATOM 21811 C CA . TYR A 1 14 ? 2.215 16.663 -2.534 1.00 0.00 14 TYR A CA 16
ATOM 21812 C C . TYR A 1 14 ? 2.160 15.502 -1.546 1.00 0.00 14 TYR A C 16
ATOM 21813 O O . TYR A 1 14 ? 2.498 15.654 -0.373 1.00 0.00 14 TYR A O 16
ATOM 21831 N N . SER A 1 15 ? 1.732 14.341 -2.031 1.00 0.00 15 SER A N 16
ATOM 21832 C CA . SER A 1 15 ? 1.629 13.153 -1.192 1.00 0.00 15 SER A CA 16
ATOM 21833 C C . SER A 1 15 ? 2.706 12.135 -1.556 1.00 0.00 15 SER A C 16
ATOM 21834 O O . SER A 1 15 ? 2.481 11.244 -2.375 1.00 0.00 15 SER A O 16
ATOM 21842 N N . ARG A 1 16 ? 3.876 12.275 -0.942 1.00 0.00 16 ARG A N 16
ATOM 21843 C CA . ARG A 1 16 ? 4.988 11.369 -1.202 1.00 0.00 16 ARG A CA 16
ATOM 21844 C C . ARG A 1 16 ? 5.324 10.550 0.041 1.00 0.00 16 ARG A C 16
ATOM 21845 O O . ARG A 1 16 ? 5.354 9.320 -0.002 1.00 0.00 16 ARG A O 16
ATOM 21866 N N . THR A 1 17 ? 5.577 11.241 1.149 1.00 0.00 17 THR A N 16
ATOM 21867 C CA . THR A 1 17 ? 5.912 10.578 2.403 1.00 0.00 17 THR A CA 16
ATOM 21868 C C . THR A 1 17 ? 4.657 10.097 3.123 1.00 0.00 17 THR A C 16
ATOM 21869 O O . THR A 1 17 ? 4.690 9.802 4.317 1.00 0.00 17 THR A O 16
ATOM 21880 N N . ALA A 1 18 ? 3.553 10.018 2.388 1.00 0.00 18 ALA A N 16
ATOM 21881 C CA . ALA A 1 18 ? 2.288 9.569 2.956 1.00 0.00 18 ALA A CA 16
ATOM 21882 C C . ALA A 1 18 ? 2.190 8.047 2.944 1.00 0.00 18 ALA A C 16
ATOM 21883 O O . ALA A 1 18 ? 1.981 7.420 3.983 1.00 0.00 18 ALA A O 16
ATOM 21890 N N . LEU A 1 19 ? 2.341 7.459 1.762 1.00 0.00 19 LEU A N 16
ATOM 21891 C CA . LEU A 1 19 ? 2.268 6.010 1.614 1.00 0.00 19 LEU A CA 16
ATOM 21892 C C . LEU A 1 19 ? 3.032 5.309 2.734 1.00 0.00 19 LEU A C 16
ATOM 21893 O O . LEU A 1 19 ? 2.673 4.207 3.148 1.00 0.00 19 LEU A O 16
ATOM 21909 N N . TYR A 1 20 ? 4.083 5.958 3.222 1.00 0.00 20 TYR A N 16
ATOM 21910 C CA . TYR A 1 20 ? 4.897 5.398 4.294 1.00 0.00 20 TYR A CA 16
ATOM 21911 C C . TYR A 1 20 ? 4.196 5.539 5.641 1.00 0.00 20 TYR A C 16
ATOM 21912 O O . TYR A 1 20 ? 4.314 4.674 6.509 1.00 0.00 20 TYR A O 16
ATOM 21930 N N . ASP A 1 21 ? 3.464 6.635 5.808 1.00 0.00 21 ASP A N 16
ATOM 21931 C CA . ASP A 1 21 ? 2.741 6.891 7.048 1.00 0.00 21 ASP A CA 16
ATOM 21932 C C . ASP A 1 21 ? 1.575 5.921 7.207 1.00 0.00 21 ASP A C 16
ATOM 21933 O O . ASP A 1 21 ? 1.350 5.376 8.288 1.00 0.00 21 ASP A O 16
ATOM 21942 N N . LEU A 1 22 ? 0.835 5.710 6.123 1.00 0.00 22 LEU A N 16
ATOM 21943 C CA . LEU A 1 22 ? -0.309 4.806 6.142 1.00 0.00 22 LEU A CA 16
ATOM 21944 C C . LEU A 1 22 ? 0.075 3.453 6.732 1.00 0.00 22 LEU A C 16
ATOM 21945 O O . LEU A 1 22 ? -0.623 2.919 7.596 1.00 0.00 22 LEU A O 16
ATOM 21961 N N . LEU A 1 23 ? 1.189 2.904 6.262 1.00 0.00 23 LEU A N 16
ATOM 21962 C CA . LEU A 1 23 ? 1.669 1.613 6.744 1.00 0.00 23 LEU A CA 16
ATOM 21963 C C . LEU A 1 23 ? 2.443 1.773 8.049 1.00 0.00 23 LEU A C 16
ATOM 21964 O O . LEU A 1 23 ? 2.085 1.188 9.070 1.00 0.00 23 LEU A O 16
ATOM 21980 N N . GLY A 1 24 ? 3.506 2.571 8.007 1.00 0.00 24 GLY A N 16
ATOM 21981 C CA . GLY A 1 24 ? 4.312 2.795 9.192 1.00 0.00 24 GLY A CA 16
ATOM 21982 C C . GLY A 1 24 ? 5.759 2.387 8.995 1.00 0.00 24 GLY A C 16
ATOM 21983 O O . GLY A 1 24 ? 6.442 2.014 9.949 1.00 0.00 24 GLY A O 16
ATOM 21987 N N . VAL A 1 25 ? 6.227 2.455 7.753 1.00 0.00 25 VAL A N 16
ATOM 21988 C CA . VAL A 1 25 ? 7.602 2.088 7.433 1.00 0.00 25 VAL A CA 16
ATOM 21989 C C . VAL A 1 25 ? 8.435 3.320 7.095 1.00 0.00 25 VAL A C 16
ATOM 21990 O O . VAL A 1 25 ? 7.923 4.335 6.623 1.00 0.00 25 VAL A O 16
ATOM 22003 N N . PRO A 1 26 ? 9.750 3.230 7.343 1.00 0.00 26 PRO A N 16
ATOM 22004 C CA . PRO A 1 26 ? 10.683 4.328 7.072 1.00 0.00 26 PRO A CA 16
ATOM 22005 C C . PRO A 1 26 ? 10.880 4.566 5.579 1.00 0.00 26 PRO A C 16
ATOM 22006 O O . PRO A 1 26 ? 10.588 3.696 4.758 1.00 0.00 26 PRO A O 16
ATOM 22017 N N . SER A 1 27 ? 11.379 5.748 5.233 1.00 0.00 27 SER A N 16
ATOM 22018 C CA . SER A 1 27 ? 11.613 6.101 3.838 1.00 0.00 27 SER A CA 16
ATOM 22019 C C . SER A 1 27 ? 12.601 5.136 3.192 1.00 0.00 27 SER A C 16
ATOM 22020 O O . SER A 1 27 ? 12.711 5.067 1.967 1.00 0.00 27 SER A O 16
ATOM 22028 N N . THR A 1 28 ? 13.320 4.389 4.024 1.00 0.00 28 THR A N 16
ATOM 22029 C CA . THR A 1 28 ? 14.300 3.427 3.536 1.00 0.00 28 THR A CA 16
ATOM 22030 C C . THR A 1 28 ? 14.002 2.026 4.056 1.00 0.00 28 THR A C 16
ATOM 22031 O O . THR A 1 28 ? 14.914 1.229 4.279 1.00 0.00 28 THR A O 16
ATOM 22042 N N . ALA A 1 29 ? 12.721 1.731 4.248 1.00 0.00 29 ALA A N 16
ATOM 22043 C CA . ALA A 1 29 ? 12.303 0.424 4.740 1.00 0.00 29 ALA A CA 16
ATOM 22044 C C . ALA A 1 29 ? 12.749 -0.687 3.794 1.00 0.00 29 ALA A C 16
ATOM 22045 O O . ALA A 1 29 ? 13.403 -0.430 2.783 1.00 0.00 29 ALA A O 16
ATOM 22052 N N . THR A 1 30 ? 12.391 -1.922 4.129 1.00 0.00 30 THR A N 16
ATOM 22053 C CA . THR A 1 30 ? 12.755 -3.072 3.311 1.00 0.00 30 THR A CA 16
ATOM 22054 C C . THR A 1 30 ? 11.523 -3.878 2.916 1.00 0.00 30 THR A C 16
ATOM 22055 O O . THR A 1 30 ? 10.459 -3.736 3.516 1.00 0.00 30 THR A O 16
ATOM 22066 N N . GLN A 1 31 ? 11.676 -4.724 1.902 1.00 0.00 31 GLN A N 16
ATOM 22067 C CA . GLN A 1 31 ? 10.574 -5.553 1.427 1.00 0.00 31 GLN A CA 16
ATOM 22068 C C . GLN A 1 31 ? 9.914 -6.296 2.584 1.00 0.00 31 GLN A C 16
ATOM 22069 O O . GLN A 1 31 ? 8.690 -6.408 2.645 1.00 0.00 31 GLN A O 16
ATOM 22083 N N . ALA A 1 32 ? 10.733 -6.803 3.500 1.00 0.00 32 ALA A N 16
ATOM 22084 C CA . ALA A 1 32 ? 10.228 -7.534 4.655 1.00 0.00 32 ALA A CA 16
ATOM 22085 C C . ALA A 1 32 ? 9.258 -6.680 5.464 1.00 0.00 32 ALA A C 16
ATOM 22086 O O . ALA A 1 32 ? 8.217 -7.161 5.910 1.00 0.00 32 ALA A O 16
ATOM 22093 N N . GLN A 1 33 ? 9.608 -5.411 5.650 1.00 0.00 33 GLN A N 16
ATOM 22094 C CA . GLN A 1 33 ? 8.767 -4.491 6.407 1.00 0.00 33 GLN A CA 16
ATOM 22095 C C . GLN A 1 33 ? 7.584 -4.019 5.569 1.00 0.00 33 GLN A C 16
ATOM 22096 O O . GLN A 1 33 ? 6.431 -4.319 5.881 1.00 0.00 33 GLN A O 16
ATOM 22110 N N . ILE A 1 34 ? 7.877 -3.279 4.505 1.00 0.00 34 ILE A N 16
ATOM 22111 C CA . ILE A 1 34 ? 6.837 -2.767 3.622 1.00 0.00 34 ILE A CA 16
ATOM 22112 C C . ILE A 1 34 ? 5.718 -3.787 3.439 1.00 0.00 34 ILE A C 16
ATOM 22113 O O . ILE A 1 34 ? 4.540 -3.433 3.402 1.00 0.00 34 ILE A O 16
ATOM 22129 N N . LYS A 1 35 ? 6.095 -5.056 3.328 1.00 0.00 35 LYS A N 16
ATOM 22130 C CA . LYS A 1 35 ? 5.125 -6.130 3.153 1.00 0.00 35 LYS A CA 16
ATOM 22131 C C . LYS A 1 35 ? 4.410 -6.437 4.465 1.00 0.00 35 LYS A C 16
ATOM 22132 O O . LYS A 1 35 ? 3.182 -6.427 4.530 1.00 0.00 35 LYS A O 16
ATOM 22151 N N . ALA A 1 36 ? 5.188 -6.708 5.508 1.00 0.00 36 ALA A N 16
ATOM 22152 C CA . ALA A 1 36 ? 4.629 -7.014 6.819 1.00 0.00 36 ALA A CA 16
ATOM 22153 C C . ALA A 1 36 ? 3.604 -5.965 7.237 1.00 0.00 36 ALA A C 16
ATOM 22154 O O . ALA A 1 36 ? 2.597 -6.285 7.868 1.00 0.00 36 ALA A O 16
ATOM 22161 N N . ALA A 1 37 ? 3.867 -4.712 6.881 1.00 0.00 37 ALA A N 16
ATOM 22162 C CA . ALA A 1 37 ? 2.967 -3.617 7.218 1.00 0.00 37 ALA A CA 16
ATOM 22163 C C . ALA A 1 37 ? 1.612 -3.792 6.541 1.00 0.00 37 ALA A C 16
ATOM 22164 O O . ALA A 1 37 ? 0.586 -3.924 7.209 1.00 0.00 37 ALA A O 16
ATOM 22171 N N . TYR A 1 38 ? 1.615 -3.792 5.213 1.00 0.00 38 TYR A N 16
ATOM 22172 C CA . TYR A 1 38 ? 0.385 -3.948 4.446 1.00 0.00 38 TYR A CA 16
ATOM 22173 C C . TYR A 1 38 ? -0.471 -5.077 5.012 1.00 0.00 38 TYR A C 16
ATOM 22174 O O . TYR A 1 38 ? -1.700 -5.026 4.960 1.00 0.00 38 TYR A O 16
ATOM 22192 N N . TYR A 1 39 ? 0.188 -6.096 5.552 1.00 0.00 39 TYR A N 16
ATOM 22193 C CA . TYR A 1 39 ? -0.510 -7.240 6.127 1.00 0.00 39 TYR A CA 16
ATOM 22194 C C . TYR A 1 39 ? -1.196 -6.858 7.435 1.00 0.00 39 TYR A C 16
ATOM 22195 O O . TYR A 1 39 ? -2.422 -6.787 7.509 1.00 0.00 39 TYR A O 16
ATOM 22213 N N . ARG A 1 40 ? -0.393 -6.613 8.466 1.00 0.00 40 ARG A N 16
ATOM 22214 C CA . ARG A 1 40 ? -0.921 -6.239 9.773 1.00 0.00 40 ARG A CA 16
ATOM 22215 C C . ARG A 1 40 ? -2.037 -5.207 9.634 1.00 0.00 40 ARG A C 16
ATOM 22216 O O . ARG A 1 40 ? -2.975 -5.184 10.429 1.00 0.00 40 ARG A O 16
ATOM 22237 N N . GLN A 1 41 ? -1.926 -4.357 8.618 1.00 0.00 41 GLN A N 16
ATOM 22238 C CA . GLN A 1 41 ? -2.926 -3.323 8.376 1.00 0.00 41 GLN A CA 16
ATOM 22239 C C . GLN A 1 41 ? -4.316 -3.933 8.230 1.00 0.00 41 GLN A C 16
ATOM 22240 O O . GLN A 1 41 ? -5.274 -3.475 8.855 1.00 0.00 41 GLN A O 16
ATOM 22254 N N . CYS A 1 42 ? -4.419 -4.967 7.403 1.00 0.00 42 CYS A N 16
ATOM 22255 C CA . CYS A 1 42 ? -5.693 -5.639 7.175 1.00 0.00 42 CYS A CA 16
ATOM 22256 C C . CYS A 1 42 ? -6.318 -6.083 8.493 1.00 0.00 42 CYS A C 16
ATOM 22257 O O . CYS A 1 42 ? -7.520 -5.925 8.708 1.00 0.00 42 CYS A O 16
ATOM 22265 N N . PHE A 1 43 ? -5.494 -6.642 9.374 1.00 0.00 43 PHE A N 16
ATOM 22266 C CA . PHE A 1 43 ? -5.966 -7.113 10.671 1.00 0.00 43 PHE A CA 16
ATOM 22267 C C . PHE A 1 43 ? -6.635 -5.983 11.448 1.00 0.00 43 PHE A C 16
ATOM 22268 O O . PHE A 1 43 ? -7.792 -6.094 11.855 1.00 0.00 43 PHE A O 16
ATOM 22285 N N . LEU A 1 44 ? -5.899 -4.896 11.652 1.00 0.00 44 LEU A N 16
ATOM 22286 C CA . LEU A 1 44 ? -6.420 -3.744 12.381 1.00 0.00 44 LEU A CA 16
ATOM 22287 C C . LEU A 1 44 ? -7.882 -3.493 12.029 1.00 0.00 44 LEU A C 16
ATOM 22288 O O . LEU A 1 44 ? -8.719 -3.300 12.911 1.00 0.00 44 LEU A O 16
ATOM 22304 N N . TYR A 1 45 ? -8.184 -3.499 10.735 1.00 0.00 45 TYR A N 16
ATOM 22305 C CA . TYR A 1 45 ? -9.545 -3.272 10.266 1.00 0.00 45 TYR A CA 16
ATOM 22306 C C . TYR A 1 45 ? -10.175 -4.570 9.771 1.00 0.00 45 TYR A C 16
ATOM 22307 O O . TYR A 1 45 ? -10.087 -4.905 8.589 1.00 0.00 45 TYR A O 16
ATOM 22325 N N . HIS A 1 46 ? -10.812 -5.297 10.684 1.00 0.00 46 HIS A N 16
ATOM 22326 C CA . HIS A 1 46 ? -11.458 -6.559 10.341 1.00 0.00 46 HIS A CA 16
ATOM 22327 C C . HIS A 1 46 ? -12.692 -6.319 9.476 1.00 0.00 46 HIS A C 16
ATOM 22328 O O . HIS A 1 46 ? -13.454 -5.376 9.687 1.00 0.00 46 HIS A O 16
ATOM 22342 N N . PRO A 1 47 ? -12.896 -7.193 8.479 1.00 0.00 47 PRO A N 16
ATOM 22343 C CA . PRO A 1 47 ? -14.036 -7.097 7.563 1.00 0.00 47 PRO A CA 16
ATOM 22344 C C . PRO A 1 47 ? -15.359 -7.422 8.248 1.00 0.00 47 PRO A C 16
ATOM 22345 O O . PRO A 1 47 ? -16.351 -6.715 8.069 1.00 0.00 47 PRO A O 16
ATOM 22356 N N . ASP A 1 48 ? -15.366 -8.494 9.032 1.00 0.00 48 ASP A N 16
ATOM 22357 C CA . ASP A 1 48 ? -16.568 -8.911 9.746 1.00 0.00 48 ASP A CA 16
ATOM 22358 C C . ASP A 1 48 ? -17.036 -7.820 10.704 1.00 0.00 48 ASP A C 16
ATOM 22359 O O . ASP A 1 48 ? -18.207 -7.439 10.702 1.00 0.00 48 ASP A O 16
ATOM 22368 N N . ARG A 1 49 ? -16.116 -7.324 11.524 1.00 0.00 49 ARG A N 16
ATOM 22369 C CA . ARG A 1 49 ? -16.435 -6.279 12.489 1.00 0.00 49 ARG A CA 16
ATOM 22370 C C . ARG A 1 49 ? -17.132 -5.105 11.809 1.00 0.00 49 ARG A C 16
ATOM 22371 O O . ARG A 1 49 ? -18.195 -4.665 12.244 1.00 0.00 49 ARG A O 16
ATOM 22392 N N . ASN A 1 50 ? -16.525 -4.602 10.739 1.00 0.00 50 ASN A N 16
ATOM 22393 C CA . ASN A 1 50 ? -17.087 -3.478 9.999 1.00 0.00 50 ASN A CA 16
ATOM 22394 C C . ASN A 1 50 ? -17.667 -3.940 8.666 1.00 0.00 50 ASN A C 16
ATOM 22395 O O . ASN A 1 50 ? -16.943 -4.095 7.682 1.00 0.00 50 ASN A O 16
ATOM 22406 N N . SER A 1 51 ? -18.978 -4.158 8.641 1.00 0.00 51 SER A N 16
ATOM 22407 C CA . SER A 1 51 ? -19.656 -4.605 7.430 1.00 0.00 51 SER A CA 16
ATOM 22408 C C . SER A 1 51 ? -19.983 -3.423 6.522 1.00 0.00 51 SER A C 16
ATOM 22409 O O . SER A 1 51 ? -21.107 -2.923 6.515 1.00 0.00 51 SER A O 16
ATOM 22417 N N . GLY A 1 52 ? -18.990 -2.980 5.756 1.00 0.00 52 GLY A N 16
ATOM 22418 C CA . GLY A 1 52 ? -19.191 -1.861 4.855 1.00 0.00 52 GLY A CA 16
ATOM 22419 C C . GLY A 1 52 ? -19.292 -0.538 5.588 1.00 0.00 52 GLY A C 16
ATOM 22420 O O . GLY A 1 52 ? -20.265 0.199 5.422 1.00 0.00 52 GLY A O 16
ATOM 22424 N N . SER A 1 53 ? -18.286 -0.235 6.402 1.00 0.00 53 SER A N 16
ATOM 22425 C CA . SER A 1 53 ? -18.269 1.006 7.168 1.00 0.00 53 SER A CA 16
ATOM 22426 C C . SER A 1 53 ? -17.834 2.178 6.293 1.00 0.00 53 SER A C 16
ATOM 22427 O O . SER A 1 53 ? -17.090 2.004 5.328 1.00 0.00 53 SER A O 16
ATOM 22435 N N . ALA A 1 54 ? -18.304 3.372 6.638 1.00 0.00 54 ALA A N 16
ATOM 22436 C CA . ALA A 1 54 ? -17.964 4.574 5.887 1.00 0.00 54 ALA A CA 16
ATOM 22437 C C . ALA A 1 54 ? -16.588 5.098 6.285 1.00 0.00 54 ALA A C 16
ATOM 22438 O O . ALA A 1 54 ? -15.803 5.513 5.433 1.00 0.00 54 ALA A O 16
ATOM 22445 N N . GLU A 1 55 ? -16.305 5.078 7.583 1.00 0.00 55 GLU A N 16
ATOM 22446 C CA . GLU A 1 55 ? -15.025 5.553 8.093 1.00 0.00 55 GLU A CA 16
ATOM 22447 C C . GLU A 1 55 ? -13.896 4.603 7.703 1.00 0.00 55 GLU A C 16
ATOM 22448 O O . GLU A 1 55 ? -12.829 5.035 7.267 1.00 0.00 55 GLU A O 16
ATOM 22460 N N . ALA A 1 56 ? -14.141 3.306 7.862 1.00 0.00 56 ALA A N 16
ATOM 22461 C CA . ALA A 1 56 ? -13.148 2.294 7.525 1.00 0.00 56 ALA A CA 16
ATOM 22462 C C . ALA A 1 56 ? -13.215 1.930 6.046 1.00 0.00 56 ALA A C 16
ATOM 22463 O O . ALA A 1 56 ? -12.701 0.892 5.629 1.00 0.00 56 ALA A O 16
ATOM 22470 N N . ALA A 1 57 ? -13.852 2.790 5.258 1.00 0.00 57 ALA A N 16
ATOM 22471 C CA . ALA A 1 57 ? -13.985 2.558 3.825 1.00 0.00 57 ALA A CA 16
ATOM 22472 C C . ALA A 1 57 ? -12.899 3.294 3.047 1.00 0.00 57 ALA A C 16
ATOM 22473 O O . ALA A 1 57 ? -12.070 2.673 2.383 1.00 0.00 57 ALA A O 16
ATOM 22480 N N . GLU A 1 58 ? -12.911 4.621 3.134 1.00 0.00 58 GLU A N 16
ATOM 22481 C CA . GLU A 1 58 ? -11.927 5.440 2.436 1.00 0.00 58 GLU A CA 16
ATOM 22482 C C . GLU A 1 58 ? -10.508 4.978 2.756 1.00 0.00 58 GLU A C 16
ATOM 22483 O O . GLU A 1 58 ? -9.700 4.751 1.856 1.00 0.00 58 GLU A O 16
ATOM 22495 N N . ARG A 1 59 ? -10.213 4.841 4.045 1.00 0.00 59 ARG A N 16
ATOM 22496 C CA . ARG A 1 59 ? -8.892 4.408 4.484 1.00 0.00 59 ARG A CA 16
ATOM 22497 C C . ARG A 1 59 ? -8.496 3.099 3.807 1.00 0.00 59 ARG A C 16
ATOM 22498 O O . ARG A 1 59 ? -7.461 3.020 3.145 1.00 0.00 59 ARG A O 16
ATOM 22519 N N . PHE A 1 60 ? -9.326 2.076 3.976 1.00 0.00 60 PHE A N 16
ATOM 22520 C CA . PHE A 1 60 ? -9.062 0.771 3.382 1.00 0.00 60 PHE A CA 16
ATOM 22521 C C . PHE A 1 60 ? -8.582 0.916 1.941 1.00 0.00 60 PHE A C 16
ATOM 22522 O O . PHE A 1 60 ? -7.635 0.251 1.520 1.00 0.00 60 PHE A O 16
ATOM 22539 N N . THR A 1 61 ? -9.243 1.790 1.189 1.00 0.00 61 THR A N 16
ATOM 22540 C CA . THR A 1 61 ? -8.886 2.022 -0.205 1.00 0.00 61 THR A CA 16
ATOM 22541 C C . THR A 1 61 ? -7.488 2.618 -0.323 1.00 0.00 61 THR A C 16
ATOM 22542 O O . THR A 1 61 ? -6.713 2.237 -1.200 1.00 0.00 61 THR A O 16
ATOM 22553 N N . ARG A 1 62 ? -7.171 3.553 0.567 1.00 0.00 62 ARG A N 16
ATOM 22554 C CA . ARG A 1 62 ? -5.865 4.201 0.561 1.00 0.00 62 ARG A CA 16
ATOM 22555 C C . ARG A 1 62 ? -4.762 3.205 0.909 1.00 0.00 62 ARG A C 16
ATOM 22556 O O . ARG A 1 62 ? -3.795 3.050 0.163 1.00 0.00 62 ARG A O 16
ATOM 22577 N N . ILE A 1 63 ? -4.915 2.533 2.045 1.00 0.00 63 ILE A N 16
ATOM 22578 C CA . ILE A 1 63 ? -3.933 1.553 2.490 1.00 0.00 63 ILE A CA 16
ATOM 22579 C C . ILE A 1 63 ? -3.421 0.718 1.321 1.00 0.00 63 ILE A C 16
ATOM 22580 O O . ILE A 1 63 ? -2.215 0.530 1.161 1.00 0.00 63 ILE A O 16
ATOM 22596 N N . SER A 1 64 ? -4.345 0.222 0.506 1.00 0.00 64 SER A N 16
ATOM 22597 C CA . SER A 1 64 ? -3.987 -0.594 -0.649 1.00 0.00 64 SER A CA 16
ATOM 22598 C C . SER A 1 64 ? -2.948 0.113 -1.513 1.00 0.00 64 SER A C 16
ATOM 22599 O O . SER A 1 64 ? -1.901 -0.452 -1.828 1.00 0.00 64 SER A O 16
ATOM 22607 N N . GLN A 1 65 ? -3.246 1.351 -1.891 1.00 0.00 65 GLN A N 16
ATOM 22608 C CA . GLN A 1 65 ? -2.338 2.136 -2.720 1.00 0.00 65 GLN A CA 16
ATOM 22609 C C . GLN A 1 65 ? -0.905 2.031 -2.206 1.00 0.00 65 GLN A C 16
ATOM 22610 O O . GLN A 1 65 ? 0.022 1.774 -2.974 1.00 0.00 65 GLN A O 16
ATOM 22624 N N . ALA A 1 66 ? -0.732 2.233 -0.904 1.00 0.00 66 ALA A N 16
ATOM 22625 C CA . ALA A 1 66 ? 0.587 2.159 -0.289 1.00 0.00 66 ALA A CA 16
ATOM 22626 C C . ALA A 1 66 ? 1.300 0.867 -0.670 1.00 0.00 66 ALA A C 16
ATOM 22627 O O . ALA A 1 66 ? 2.526 0.831 -0.777 1.00 0.00 66 ALA A O 16
ATOM 22634 N N . TYR A 1 67 ? 0.525 -0.193 -0.874 1.00 0.00 67 TYR A N 16
ATOM 22635 C CA . TYR A 1 67 ? 1.083 -1.489 -1.240 1.00 0.00 67 TYR A CA 16
ATOM 22636 C C . TYR A 1 67 ? 1.162 -1.639 -2.757 1.00 0.00 67 TYR A C 16
ATOM 22637 O O . TYR A 1 67 ? 1.120 -2.750 -3.286 1.00 0.00 67 TYR A O 16
ATOM 22655 N N . VAL A 1 68 ? 1.278 -0.511 -3.451 1.00 0.00 68 VAL A N 16
ATOM 22656 C CA . VAL A 1 68 ? 1.366 -0.515 -4.906 1.00 0.00 68 VAL A CA 16
ATOM 22657 C C . VAL A 1 68 ? 2.587 0.262 -5.386 1.00 0.00 68 VAL A C 16
ATOM 22658 O O . VAL A 1 68 ? 3.482 -0.297 -6.020 1.00 0.00 68 VAL A O 16
ATOM 22671 N N . VAL A 1 69 ? 2.618 1.555 -5.077 1.00 0.00 69 VAL A N 16
ATOM 22672 C CA . VAL A 1 69 ? 3.730 2.409 -5.475 1.00 0.00 69 VAL A CA 16
ATOM 22673 C C . VAL A 1 69 ? 5.029 1.964 -4.813 1.00 0.00 69 VAL A C 16
ATOM 22674 O O . VAL A 1 69 ? 6.095 1.994 -5.429 1.00 0.00 69 VAL A O 16
ATOM 22687 N N . LEU A 1 70 ? 4.933 1.549 -3.555 1.00 0.00 70 LEU A N 16
ATOM 22688 C CA . LEU A 1 70 ? 6.102 1.095 -2.808 1.00 0.00 70 LEU A CA 16
ATOM 22689 C C . LEU A 1 70 ? 6.320 -0.403 -2.994 1.00 0.00 70 LEU A C 16
ATOM 22690 O O . LEU A 1 70 ? 7.447 -0.889 -2.928 1.00 0.00 70 LEU A O 16
ATOM 22706 N N . GLY A 1 71 ? 5.231 -1.129 -3.231 1.00 0.00 71 GLY A N 16
ATOM 22707 C CA . GLY A 1 71 ? 5.325 -2.564 -3.426 1.00 0.00 71 GLY A CA 16
ATOM 22708 C C . GLY A 1 71 ? 6.502 -2.955 -4.297 1.00 0.00 71 GLY A C 16
ATOM 22709 O O . GLY A 1 71 ? 7.028 -4.062 -4.181 1.00 0.00 71 GLY A O 16
ATOM 22713 N N . SER A 1 72 ? 6.917 -2.045 -5.172 1.00 0.00 72 SER A N 16
ATOM 22714 C CA . SER A 1 72 ? 8.036 -2.302 -6.071 1.00 0.00 72 SER A CA 16
ATOM 22715 C C . SER A 1 72 ? 9.041 -1.155 -6.029 1.00 0.00 72 SER A C 16
ATOM 22716 O O . SER A 1 72 ? 8.690 0.001 -6.262 1.00 0.00 72 SER A O 16
ATOM 22724 N N . ALA A 1 73 ? 10.294 -1.485 -5.731 1.00 0.00 73 ALA A N 16
ATOM 22725 C CA . ALA A 1 73 ? 11.351 -0.484 -5.661 1.00 0.00 73 ALA A CA 16
ATOM 22726 C C . ALA A 1 73 ? 11.311 0.442 -6.872 1.00 0.00 73 ALA A C 16
ATOM 22727 O O . ALA A 1 73 ? 11.095 1.647 -6.739 1.00 0.00 73 ALA A O 16
ATOM 22734 N N . THR A 1 74 ? 11.523 -0.128 -8.054 1.00 0.00 74 THR A N 16
ATOM 22735 C CA . THR A 1 74 ? 11.513 0.647 -9.289 1.00 0.00 74 THR A CA 16
ATOM 22736 C C . THR A 1 74 ? 10.492 1.776 -9.221 1.00 0.00 74 THR A C 16
ATOM 22737 O O . THR A 1 74 ? 10.843 2.952 -9.326 1.00 0.00 74 THR A O 16
ATOM 22748 N N . LEU A 1 75 ? 9.226 1.413 -9.045 1.00 0.00 75 LEU A N 16
ATOM 22749 C CA . LEU A 1 75 ? 8.152 2.397 -8.962 1.00 0.00 75 LEU A CA 16
ATOM 22750 C C . LEU A 1 75 ? 8.582 3.605 -8.135 1.00 0.00 75 LEU A C 16
ATOM 22751 O O . LEU A 1 75 ? 8.655 4.724 -8.643 1.00 0.00 75 LEU A O 16
ATOM 22767 N N . ARG A 1 76 ? 8.868 3.369 -6.859 1.00 0.00 76 ARG A N 16
ATOM 22768 C CA . ARG A 1 76 ? 9.292 4.438 -5.962 1.00 0.00 76 ARG A CA 16
ATOM 22769 C C . ARG A 1 76 ? 10.196 5.430 -6.687 1.00 0.00 76 ARG A C 16
ATOM 22770 O O . ARG A 1 76 ? 9.954 6.637 -6.665 1.00 0.00 76 ARG A O 16
ATOM 22791 N N . ARG A 1 77 ? 11.239 4.913 -7.329 1.00 0.00 77 ARG A N 16
ATOM 22792 C CA . ARG A 1 77 ? 12.180 5.754 -8.059 1.00 0.00 77 ARG A CA 16
ATOM 22793 C C . ARG A 1 77 ? 11.490 6.458 -9.223 1.00 0.00 77 ARG A C 16
ATOM 22794 O O . ARG A 1 77 ? 11.795 7.609 -9.536 1.00 0.00 77 ARG A O 16
ATOM 22815 N N . LYS A 1 78 ? 10.559 5.758 -9.863 1.00 0.00 78 LYS A N 16
ATOM 22816 C CA . LYS A 1 78 ? 9.824 6.314 -10.992 1.00 0.00 78 LYS A CA 16
ATOM 22817 C C . LYS A 1 78 ? 9.033 7.549 -10.572 1.00 0.00 78 LYS A C 16
ATOM 22818 O O . LYS A 1 78 ? 9.234 8.639 -11.109 1.00 0.00 78 LYS A O 16
ATOM 22837 N N . TYR A 1 79 ? 8.135 7.372 -9.610 1.00 0.00 79 TYR A N 16
ATOM 22838 C CA . TYR A 1 79 ? 7.314 8.471 -9.118 1.00 0.00 79 TYR A CA 16
ATOM 22839 C C . TYR A 1 79 ? 8.174 9.687 -8.785 1.00 0.00 79 TYR A C 16
ATOM 22840 O O . TYR A 1 79 ? 7.778 10.827 -9.029 1.00 0.00 79 TYR A O 16
ATOM 22858 N N . ASP A 1 80 ? 9.352 9.434 -8.226 1.00 0.00 80 ASP A N 16
ATOM 22859 C CA . ASP A 1 80 ? 10.270 10.506 -7.861 1.00 0.00 80 ASP A CA 16
ATOM 22860 C C . ASP A 1 80 ? 10.574 11.396 -9.062 1.00 0.00 80 ASP A C 16
ATOM 22861 O O . ASP A 1 80 ? 10.529 12.622 -8.966 1.00 0.00 80 ASP A O 16
ATOM 22870 N N . ARG A 1 81 ? 10.884 10.769 -10.193 1.00 0.00 81 ARG A N 16
ATOM 22871 C CA . ARG A 1 81 ? 11.197 11.503 -11.412 1.00 0.00 81 ARG A CA 16
ATOM 22872 C C . ARG A 1 81 ? 9.942 11.723 -12.252 1.00 0.00 81 ARG A C 16
ATOM 22873 O O . ARG A 1 81 ? 10.020 12.157 -13.401 1.00 0.00 81 ARG A O 16
ATOM 22894 N N . GLY A 1 82 ? 8.786 11.418 -11.671 1.00 0.00 82 GLY A N 16
ATOM 22895 C CA . GLY A 1 82 ? 7.531 11.588 -12.380 1.00 0.00 82 GLY A CA 16
ATOM 22896 C C . GLY A 1 82 ? 7.350 10.571 -13.489 1.00 0.00 82 GLY A C 16
ATOM 22897 O O . GLY A 1 82 ? 6.541 10.769 -14.397 1.00 0.00 82 GLY A O 16
ATOM 22901 N N . LEU A 1 83 ? 8.104 9.480 -13.417 1.00 0.00 83 LEU A N 16
ATOM 22902 C CA . LEU A 1 83 ? 8.024 8.427 -14.425 1.00 0.00 83 LEU A CA 16
ATOM 22903 C C . LEU A 1 83 ? 6.791 7.556 -14.205 1.00 0.00 83 LEU A C 16
ATOM 22904 O O . LEU A 1 83 ? 6.295 6.918 -15.135 1.00 0.00 83 LEU A O 16
ATOM 22920 N N . LEU A 1 84 ? 6.300 7.536 -12.971 1.00 0.00 84 LEU A N 16
ATOM 22921 C CA . LEU A 1 84 ? 5.123 6.745 -12.629 1.00 0.00 84 LEU A CA 16
ATOM 22922 C C . LEU A 1 84 ? 3.844 7.462 -13.049 1.00 0.00 84 LEU A C 16
ATOM 22923 O O . LEU A 1 84 ? 3.629 8.623 -12.701 1.00 0.00 84 LEU A O 16
ATOM 22939 N N . SER A 1 85 ? 2.997 6.762 -13.796 1.00 0.00 85 SER A N 16
ATOM 22940 C CA . SER A 1 85 ? 1.740 7.332 -14.265 1.00 0.00 85 SER A CA 16
ATOM 22941 C C . SER A 1 85 ? 0.550 6.618 -13.631 1.00 0.00 85 SER A C 16
ATOM 22942 O O . SER A 1 85 ? 0.662 5.475 -13.186 1.00 0.00 85 SER A O 16
ATOM 22950 N N . ASP A 1 86 ? -0.590 7.300 -13.593 1.00 0.00 86 ASP A N 16
ATOM 22951 C CA . ASP A 1 86 ? -1.802 6.732 -13.015 1.00 0.00 86 ASP A CA 16
ATOM 22952 C C . ASP A 1 86 ? -1.957 5.266 -13.408 1.00 0.00 86 ASP A C 16
ATOM 22953 O O . ASP A 1 86 ? -2.233 4.414 -12.565 1.00 0.00 86 ASP A O 16
ATOM 22962 N N . GLU A 1 87 ? -1.778 4.982 -14.694 1.00 0.00 87 GLU A N 16
ATOM 22963 C CA . GLU A 1 87 ? -1.900 3.619 -15.199 1.00 0.00 87 GLU A CA 16
ATOM 22964 C C . GLU A 1 87 ? -1.337 2.616 -14.196 1.00 0.00 87 GLU A C 16
ATOM 22965 O O . GLU A 1 87 ? -1.924 1.559 -13.964 1.00 0.00 87 GLU A O 16
ATOM 22977 N N . ASP A 1 88 ? -0.196 2.954 -13.607 1.00 0.00 88 ASP A N 16
ATOM 22978 C CA . ASP A 1 88 ? 0.447 2.084 -12.629 1.00 0.00 88 ASP A CA 16
ATOM 22979 C C . ASP A 1 88 ? -0.358 2.033 -11.335 1.00 0.00 88 ASP A C 16
ATOM 22980 O O . ASP A 1 88 ? -0.709 0.956 -10.851 1.00 0.00 88 ASP A O 16
ATOM 22989 N N . LEU A 1 89 ? -0.647 3.204 -10.777 1.00 0.00 89 LEU A N 16
ATOM 22990 C CA . LEU A 1 89 ? -1.410 3.293 -9.537 1.00 0.00 89 LEU A CA 16
ATOM 22991 C C . LEU A 1 89 ? -2.582 2.318 -9.548 1.00 0.00 89 LEU A C 16
ATOM 22992 O O . LEU A 1 89 ? -2.713 1.479 -8.656 1.00 0.00 89 LEU A O 16
ATOM 23008 N N . ARG A 1 90 ? -3.432 2.432 -10.564 1.00 0.00 90 ARG A N 16
ATOM 23009 C CA . ARG A 1 90 ? -4.593 1.560 -10.691 1.00 0.00 90 ARG A CA 16
ATOM 23010 C C . ARG A 1 90 ? -4.163 0.110 -10.901 1.00 0.00 90 ARG A C 16
ATOM 23011 O O . ARG A 1 90 ? -4.690 -0.802 -10.266 1.00 0.00 90 ARG A O 16
ATOM 23032 N N . GLY A 1 91 ? -3.202 -0.093 -11.797 1.00 0.00 91 GLY A N 16
ATOM 23033 C CA . GLY A 1 91 ? -2.719 -1.433 -12.075 1.00 0.00 91 GLY A CA 16
ATOM 23034 C C . GLY A 1 91 ? -2.681 -1.739 -13.559 1.00 0.00 91 GLY A C 16
ATOM 23035 O O . GLY A 1 91 ? -3.129 -0.949 -14.390 1.00 0.00 91 GLY A O 16
ATOM 23039 N N . PRO A 1 92 ? -2.132 -2.911 -13.912 1.00 0.00 92 PRO A N 16
ATOM 23040 C CA . PRO A 1 92 ? -2.022 -3.346 -15.307 1.00 0.00 92 PRO A CA 16
ATOM 23041 C C . PRO A 1 92 ? -3.378 -3.686 -15.916 1.00 0.00 92 PRO A C 16
ATOM 23042 O O . PRO A 1 92 ? -3.480 -3.970 -17.109 1.00 0.00 92 PRO A O 16
ATOM 23053 N N . GLY A 1 93 ? -4.418 -3.655 -15.089 1.00 0.00 93 GLY A N 16
ATOM 23054 C CA . GLY A 1 93 ? -5.754 -3.961 -15.565 1.00 0.00 93 GLY A CA 16
ATOM 23055 C C . GLY A 1 93 ? -6.197 -5.362 -15.190 1.00 0.00 93 GLY A C 16
ATOM 23056 O O . GLY A 1 93 ? -5.690 -5.944 -14.231 1.00 0.00 93 GLY A O 16
ATOM 23060 N N . SER A 1 94 ? -7.146 -5.904 -15.946 1.00 0.00 94 SER A N 16
ATOM 23061 C CA . SER A 1 94 ? -7.661 -7.243 -15.684 1.00 0.00 94 SER A CA 16
ATOM 23062 C C . SER A 1 94 ? -8.274 -7.845 -16.944 1.00 0.00 94 SER A C 16
ATOM 23063 O O . SER A 1 94 ? -8.944 -7.156 -17.712 1.00 0.00 94 SER A O 16
ATOM 23071 N N . GLY A 1 95 ? -8.039 -9.138 -17.149 1.00 0.00 95 GLY A N 16
ATOM 23072 C CA . GLY A 1 95 ? -8.575 -9.813 -18.317 1.00 0.00 95 GLY A CA 16
ATOM 23073 C C . GLY A 1 95 ? -9.590 -10.879 -17.956 1.00 0.00 95 GLY A C 16
ATOM 23074 O O . GLY A 1 95 ? -9.486 -11.541 -16.923 1.00 0.00 95 GLY A O 16
ATOM 23078 N N . PRO A 1 96 ? -10.600 -11.057 -18.820 1.00 0.00 96 PRO A N 16
ATOM 23079 C CA . PRO A 1 96 ? -11.658 -12.050 -18.607 1.00 0.00 96 PRO A CA 16
ATOM 23080 C C . PRO A 1 96 ? -11.150 -13.480 -18.755 1.00 0.00 96 PRO A C 16
ATOM 23081 O O . PRO A 1 96 ? -9.993 -13.704 -19.110 1.00 0.00 96 PRO A O 16
ATOM 23092 N N . SER A 1 97 ? -12.022 -14.444 -18.481 1.00 0.00 97 SER A N 16
ATOM 23093 C CA . SER A 1 97 ? -11.661 -15.853 -18.580 1.00 0.00 97 SER A CA 16
ATOM 23094 C C . SER A 1 97 ? -11.835 -16.359 -20.009 1.00 0.00 97 SER A C 16
ATOM 23095 O O . SER A 1 97 ? -12.407 -15.674 -20.856 1.00 0.00 97 SER A O 16
ATOM 23103 N N . SER A 1 98 ? -11.338 -17.565 -20.268 1.00 0.00 98 SER A N 16
ATOM 23104 C CA . SER A 1 98 ? -11.436 -18.163 -21.594 1.00 0.00 98 SER A CA 16
ATOM 23105 C C . SER A 1 98 ? -12.475 -19.279 -21.612 1.00 0.00 98 SER A C 16
ATOM 23106 O O . SER A 1 98 ? -12.413 -20.214 -20.814 1.00 0.00 98 SER A O 16
ATOM 23114 N N . GLY A 1 99 ? -13.432 -19.174 -22.529 1.00 0.00 99 GLY A N 16
ATOM 23115 C CA . GLY A 1 99 ? -14.472 -20.180 -22.635 1.00 0.00 99 GLY A CA 16
ATOM 23116 C C . GLY A 1 99 ? -15.692 -19.677 -23.380 1.00 0.00 99 GLY A C 16
ATOM 23117 O O . GLY A 1 99 ? -15.685 -18.572 -23.922 1.00 0.00 99 GLY A O 16
ATOM 23121 N N . GLY A 1 1 ? 5.681 5.276 30.386 1.00 0.00 1 GLY A N 17
ATOM 23122 C CA . GLY A 1 1 ? 5.153 5.688 29.099 1.00 0.00 1 GLY A CA 17
ATOM 23123 C C . GLY A 1 1 ? 4.294 4.618 28.455 1.00 0.00 1 GLY A C 17
ATOM 23124 O O . GLY A 1 1 ? 4.610 4.129 27.370 1.00 0.00 1 GLY A O 17
ATOM 23128 N N . SER A 1 2 ? 3.207 4.250 29.125 1.00 0.00 2 SER A N 17
ATOM 23129 C CA . SER A 1 2 ? 2.303 3.226 28.614 1.00 0.00 2 SER A CA 17
ATOM 23130 C C . SER A 1 2 ? 1.549 3.730 27.387 1.00 0.00 2 SER A C 17
ATOM 23131 O O . SER A 1 2 ? 0.410 4.185 27.489 1.00 0.00 2 SER A O 17
ATOM 23139 N N . SER A 1 3 ? 2.194 3.646 26.228 1.00 0.00 3 SER A N 17
ATOM 23140 C CA . SER A 1 3 ? 1.587 4.097 24.981 1.00 0.00 3 SER A CA 17
ATOM 23141 C C . SER A 1 3 ? 0.854 5.420 25.181 1.00 0.00 3 SER A C 17
ATOM 23142 O O . SER A 1 3 ? -0.282 5.586 24.739 1.00 0.00 3 SER A O 17
ATOM 23150 N N . GLY A 1 4 ? 1.514 6.360 25.851 1.00 0.00 4 GLY A N 17
ATOM 23151 C CA . GLY A 1 4 ? 0.911 7.656 26.099 1.00 0.00 4 GLY A CA 17
ATOM 23152 C C . GLY A 1 4 ? 1.869 8.801 25.837 1.00 0.00 4 GLY A C 17
ATOM 23153 O O . GLY A 1 4 ? 2.478 8.878 24.770 1.00 0.00 4 GLY A O 17
ATOM 23157 N N . SER A 1 5 ? 2.002 9.695 26.811 1.00 0.00 5 SER A N 17
ATOM 23158 C CA . SER A 1 5 ? 2.889 10.845 26.679 1.00 0.00 5 SER A CA 17
ATOM 23159 C C . SER A 1 5 ? 2.832 11.414 25.264 1.00 0.00 5 SER A C 17
ATOM 23160 O O . SER A 1 5 ? 3.858 11.773 24.686 1.00 0.00 5 SER A O 17
ATOM 23168 N N . SER A 1 6 ? 1.626 11.492 24.712 1.00 0.00 6 SER A N 17
ATOM 23169 C CA . SER A 1 6 ? 1.435 12.013 23.363 1.00 0.00 6 SER A CA 17
ATOM 23170 C C . SER A 1 6 ? 1.210 13.522 23.391 1.00 0.00 6 SER A C 17
ATOM 23171 O O . SER A 1 6 ? 1.084 14.123 24.457 1.00 0.00 6 SER A O 17
ATOM 23179 N N . GLY A 1 7 ? 1.162 14.128 22.209 1.00 0.00 7 GLY A N 17
ATOM 23180 C CA . GLY A 1 7 ? 0.953 15.561 22.118 1.00 0.00 7 GLY A CA 17
ATOM 23181 C C . GLY A 1 7 ? 1.602 16.165 20.888 1.00 0.00 7 GLY A C 17
ATOM 23182 O O . GLY A 1 7 ? 2.439 17.062 20.996 1.00 0.00 7 GLY A O 17
ATOM 23186 N N . SER A 1 8 ? 1.216 15.673 19.715 1.00 0.00 8 SER A N 17
ATOM 23187 C CA . SER A 1 8 ? 1.770 16.166 18.460 1.00 0.00 8 SER A CA 17
ATOM 23188 C C . SER A 1 8 ? 0.728 16.112 17.348 1.00 0.00 8 SER A C 17
ATOM 23189 O O . SER A 1 8 ? -0.367 15.582 17.535 1.00 0.00 8 SER A O 17
ATOM 23197 N N . GLN A 1 9 ? 1.077 16.665 16.190 1.00 0.00 9 GLN A N 17
ATOM 23198 C CA . GLN A 1 9 ? 0.171 16.681 15.048 1.00 0.00 9 GLN A CA 17
ATOM 23199 C C . GLN A 1 9 ? 0.941 16.518 13.741 1.00 0.00 9 GLN A C 17
ATOM 23200 O O . GLN A 1 9 ? 2.147 16.753 13.686 1.00 0.00 9 GLN A O 17
ATOM 23214 N N . GLY A 1 10 ? 0.234 16.114 12.690 1.00 0.00 10 GLY A N 17
ATOM 23215 C CA . GLY A 1 10 ? 0.867 15.926 11.398 1.00 0.00 10 GLY A CA 17
ATOM 23216 C C . GLY A 1 10 ? -0.013 16.380 10.250 1.00 0.00 10 GLY A C 17
ATOM 23217 O O . GLY A 1 10 ? -0.401 15.577 9.401 1.00 0.00 10 GLY A O 17
ATOM 23221 N N . ASP A 1 11 ? -0.329 17.670 10.224 1.00 0.00 11 ASP A N 17
ATOM 23222 C CA . ASP A 1 11 ? -1.169 18.230 9.171 1.00 0.00 11 ASP A CA 17
ATOM 23223 C C . ASP A 1 11 ? -0.330 19.003 8.159 1.00 0.00 11 ASP A C 17
ATOM 23224 O O . ASP A 1 11 ? 0.169 20.090 8.454 1.00 0.00 11 ASP A O 17
ATOM 23233 N N . CYS A 1 12 ? -0.177 18.436 6.968 1.00 0.00 12 CYS A N 17
ATOM 23234 C CA . CYS A 1 12 ? 0.605 19.071 5.913 1.00 0.00 12 CYS A CA 17
ATOM 23235 C C . CYS A 1 12 ? -0.116 18.979 4.572 1.00 0.00 12 CYS A C 17
ATOM 23236 O O . CYS A 1 12 ? -1.106 18.259 4.436 1.00 0.00 12 CYS A O 17
ATOM 23244 N N . SER A 1 13 ? 0.385 19.714 3.585 1.00 0.00 13 SER A N 17
ATOM 23245 C CA . SER A 1 13 ? -0.214 19.720 2.256 1.00 0.00 13 SER A CA 17
ATOM 23246 C C . SER A 1 13 ? 0.375 18.611 1.389 1.00 0.00 13 SER A C 17
ATOM 23247 O O . SER A 1 13 ? -0.342 17.726 0.921 1.00 0.00 13 SER A O 17
ATOM 23255 N N . TYR A 1 14 ? 1.685 18.666 1.180 1.00 0.00 14 TYR A N 17
ATOM 23256 C CA . TYR A 1 14 ? 2.372 17.668 0.368 1.00 0.00 14 TYR A CA 17
ATOM 23257 C C . TYR A 1 14 ? 2.284 16.288 1.011 1.00 0.00 14 TYR A C 17
ATOM 23258 O O . TYR A 1 14 ? 2.800 16.067 2.106 1.00 0.00 14 TYR A O 17
ATOM 23276 N N . SER A 1 15 ? 1.626 15.362 0.321 1.00 0.00 15 SER A N 17
ATOM 23277 C CA . SER A 1 15 ? 1.466 14.003 0.825 1.00 0.00 15 SER A CA 17
ATOM 23278 C C . SER A 1 15 ? 2.538 13.081 0.252 1.00 0.00 15 SER A C 17
ATOM 23279 O O . SER A 1 15 ? 2.458 11.860 0.384 1.00 0.00 15 SER A O 17
ATOM 23287 N N . ARG A 1 16 ? 3.542 13.676 -0.385 1.00 0.00 16 ARG A N 17
ATOM 23288 C CA . ARG A 1 16 ? 4.630 12.910 -0.980 1.00 0.00 16 ARG A CA 17
ATOM 23289 C C . ARG A 1 16 ? 5.052 11.764 -0.065 1.00 0.00 16 ARG A C 17
ATOM 23290 O O . ARG A 1 16 ? 5.431 10.689 -0.532 1.00 0.00 16 ARG A O 17
ATOM 23311 N N . THR A 1 17 ? 4.983 12.000 1.241 1.00 0.00 17 THR A N 17
ATOM 23312 C CA . THR A 1 17 ? 5.358 10.989 2.221 1.00 0.00 17 THR A CA 17
ATOM 23313 C C . THR A 1 17 ? 4.134 10.452 2.953 1.00 0.00 17 THR A C 17
ATOM 23314 O O . THR A 1 17 ? 4.087 10.446 4.183 1.00 0.00 17 THR A O 17
ATOM 23325 N N . ALA A 1 18 ? 3.145 9.999 2.190 1.00 0.00 18 ALA A N 17
ATOM 23326 C CA . ALA A 1 18 ? 1.921 9.456 2.766 1.00 0.00 18 ALA A CA 17
ATOM 23327 C C . ALA A 1 18 ? 1.938 7.932 2.755 1.00 0.00 18 ALA A C 17
ATOM 23328 O O . ALA A 1 18 ? 1.814 7.291 3.800 1.00 0.00 18 ALA A O 17
ATOM 23335 N N . LEU A 1 19 ? 2.092 7.355 1.568 1.00 0.00 19 LEU A N 17
ATOM 23336 C CA . LEU A 1 19 ? 2.124 5.904 1.421 1.00 0.00 19 LEU A CA 17
ATOM 23337 C C . LEU A 1 19 ? 3.004 5.268 2.493 1.00 0.00 19 LEU A C 17
ATOM 23338 O O . LEU A 1 19 ? 2.802 4.113 2.870 1.00 0.00 19 LEU A O 17
ATOM 23354 N N . TYR A 1 20 ? 3.977 6.028 2.980 1.00 0.00 20 TYR A N 17
ATOM 23355 C CA . TYR A 1 20 ? 4.888 5.539 4.008 1.00 0.00 20 TYR A CA 17
ATOM 23356 C C . TYR A 1 20 ? 4.258 5.655 5.393 1.00 0.00 20 TYR A C 17
ATOM 23357 O O . TYR A 1 20 ? 4.444 4.787 6.246 1.00 0.00 20 TYR A O 17
ATOM 23375 N N . ASP A 1 21 ? 3.513 6.733 5.608 1.00 0.00 21 ASP A N 17
ATOM 23376 C CA . ASP A 1 21 ? 2.854 6.963 6.889 1.00 0.00 21 ASP A CA 17
ATOM 23377 C C . ASP A 1 21 ? 1.773 5.916 7.140 1.00 0.00 21 ASP A C 17
ATOM 23378 O O . ASP A 1 21 ? 1.704 5.327 8.220 1.00 0.00 21 ASP A O 17
ATOM 23387 N N . LEU A 1 22 ? 0.933 5.688 6.137 1.00 0.00 22 LEU A N 17
ATOM 23388 C CA . LEU A 1 22 ? -0.146 4.712 6.249 1.00 0.00 22 LEU A CA 17
ATOM 23389 C C . LEU A 1 22 ? 0.353 3.422 6.892 1.00 0.00 22 LEU A C 17
ATOM 23390 O O . LEU A 1 22 ? -0.214 2.947 7.878 1.00 0.00 22 LEU A O 17
ATOM 23406 N N . LEU A 1 23 ? 1.417 2.859 6.329 1.00 0.00 23 LEU A N 17
ATOM 23407 C CA . LEU A 1 23 ? 1.994 1.624 6.849 1.00 0.00 23 LEU A CA 17
ATOM 23408 C C . LEU A 1 23 ? 2.831 1.896 8.095 1.00 0.00 23 LEU A C 17
ATOM 23409 O O . LEU A 1 23 ? 2.841 1.101 9.034 1.00 0.00 23 LEU A O 17
ATOM 23425 N N . GLY A 1 24 ? 3.531 3.027 8.097 1.00 0.00 24 GLY A N 17
ATOM 23426 C CA . GLY A 1 24 ? 4.359 3.385 9.233 1.00 0.00 24 GLY A CA 17
ATOM 23427 C C . GLY A 1 24 ? 5.814 3.014 9.029 1.00 0.00 24 GLY A C 17
ATOM 23428 O O . GLY A 1 24 ? 6.515 2.672 9.982 1.00 0.00 24 GLY A O 17
ATOM 23432 N N . VAL A 1 25 ? 6.272 3.079 7.783 1.00 0.00 25 VAL A N 17
ATOM 23433 C CA . VAL A 1 25 ? 7.653 2.747 7.457 1.00 0.00 25 VAL A CA 17
ATOM 23434 C C . VAL A 1 25 ? 8.441 3.993 7.068 1.00 0.00 25 VAL A C 17
ATOM 23435 O O . VAL A 1 25 ? 7.894 4.966 6.548 1.00 0.00 25 VAL A O 17
ATOM 23448 N N . PRO A 1 26 ? 9.757 3.964 7.323 1.00 0.00 26 PRO A N 17
ATOM 23449 C CA . PRO A 1 26 ? 10.650 5.084 7.006 1.00 0.00 26 PRO A CA 17
ATOM 23450 C C . PRO A 1 26 ? 10.845 5.262 5.505 1.00 0.00 26 PRO A C 17
ATOM 23451 O O . PRO A 1 26 ? 10.437 4.414 4.711 1.00 0.00 26 PRO A O 17
ATOM 23462 N N . SER A 1 27 ? 11.473 6.369 5.122 1.00 0.00 27 SER A N 17
ATOM 23463 C CA . SER A 1 27 ? 11.720 6.660 3.714 1.00 0.00 27 SER A CA 17
ATOM 23464 C C . SER A 1 27 ? 12.708 5.662 3.119 1.00 0.00 27 SER A C 17
ATOM 23465 O O . SER A 1 27 ? 12.749 5.459 1.905 1.00 0.00 27 SER A O 17
ATOM 23473 N N . THR A 1 28 ? 13.506 5.041 3.983 1.00 0.00 28 THR A N 17
ATOM 23474 C CA . THR A 1 28 ? 14.495 4.065 3.544 1.00 0.00 28 THR A CA 17
ATOM 23475 C C . THR A 1 28 ? 14.126 2.661 4.0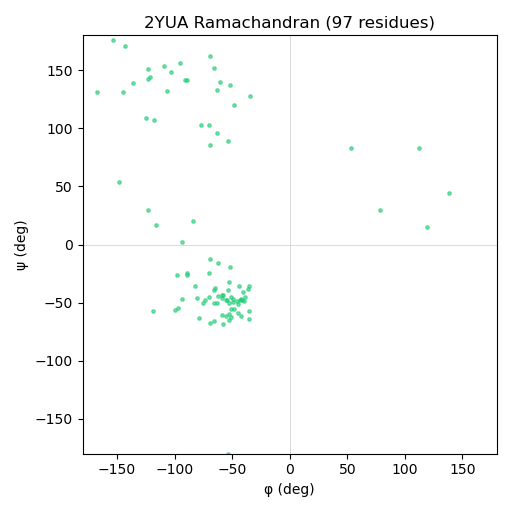07 1.00 0.00 28 THR A C 17
ATOM 23476 O O . THR A 1 28 ? 14.989 1.794 4.141 1.00 0.00 28 THR A O 17
ATOM 23487 N N . ALA A 1 29 ? 12.837 2.443 4.251 1.00 0.00 29 ALA A N 17
ATOM 23488 C CA . ALA A 1 29 ? 12.353 1.142 4.697 1.00 0.00 29 ALA A CA 17
ATOM 23489 C C . ALA A 1 29 ? 12.753 0.043 3.718 1.00 0.00 29 ALA A C 17
ATOM 23490 O O . ALA A 1 29 ? 13.131 0.318 2.579 1.00 0.00 29 ALA A O 17
ATOM 23497 N N . THR A 1 30 ? 12.667 -1.205 4.169 1.00 0.00 30 THR A N 17
ATOM 23498 C CA . THR A 1 30 ? 13.021 -2.345 3.334 1.00 0.00 30 THR A CA 17
ATOM 23499 C C . THR A 1 30 ? 11.787 -3.163 2.968 1.00 0.00 30 THR A C 17
ATOM 23500 O O . THR A 1 30 ? 10.737 -3.032 3.596 1.00 0.00 30 THR A O 17
ATOM 23511 N N . GLN A 1 31 ? 11.923 -4.005 1.949 1.00 0.00 31 GLN A N 17
ATOM 23512 C CA . GLN A 1 31 ? 10.817 -4.844 1.501 1.00 0.00 31 GLN A CA 17
ATOM 23513 C C . GLN A 1 31 ? 10.299 -5.716 2.639 1.00 0.00 31 GLN A C 17
ATOM 23514 O O . GLN A 1 31 ? 9.140 -6.131 2.638 1.00 0.00 31 GLN A O 17
ATOM 23528 N N . ALA A 1 32 ? 11.165 -5.991 3.609 1.00 0.00 32 ALA A N 17
ATOM 23529 C CA . ALA A 1 32 ? 10.794 -6.813 4.754 1.00 0.00 32 ALA A CA 17
ATOM 23530 C C . ALA A 1 32 ? 9.835 -6.068 5.676 1.00 0.00 32 ALA A C 17
ATOM 23531 O O . ALA A 1 32 ? 8.954 -6.672 6.288 1.00 0.00 32 ALA A O 17
ATOM 23538 N N . GLN A 1 33 ? 10.012 -4.755 5.771 1.00 0.00 33 GLN A N 17
ATOM 23539 C CA . GLN A 1 33 ? 9.162 -3.929 6.620 1.00 0.00 33 GLN A CA 17
ATOM 23540 C C . GLN A 1 33 ? 7.894 -3.514 5.882 1.00 0.00 33 GLN A C 17
ATOM 23541 O O . GLN A 1 33 ? 6.782 -3.769 6.347 1.00 0.00 33 GLN A O 17
ATOM 23555 N N . ILE A 1 34 ? 8.068 -2.874 4.731 1.00 0.00 34 ILE A N 17
ATOM 23556 C CA . ILE A 1 34 ? 6.937 -2.424 3.929 1.00 0.00 34 ILE A CA 17
ATOM 23557 C C . ILE A 1 34 ? 5.870 -3.510 3.826 1.00 0.00 34 ILE A C 17
ATOM 23558 O O . ILE A 1 34 ? 4.674 -3.219 3.788 1.00 0.00 34 ILE A O 17
ATOM 23574 N N . LYS A 1 35 ? 6.311 -4.762 3.783 1.00 0.00 35 LYS A N 17
ATOM 23575 C CA . LYS A 1 35 ? 5.396 -5.893 3.688 1.00 0.00 35 LYS A CA 17
ATOM 23576 C C . LYS A 1 35 ? 4.706 -6.149 5.024 1.00 0.00 35 LYS A C 17
ATOM 23577 O O . LYS A 1 35 ? 3.482 -6.256 5.091 1.00 0.00 35 LYS A O 17
ATOM 23596 N N . ALA A 1 36 ? 5.499 -6.243 6.086 1.00 0.00 36 ALA A N 17
ATOM 23597 C CA . ALA A 1 36 ? 4.964 -6.482 7.421 1.00 0.00 36 ALA A CA 17
ATOM 23598 C C . ALA A 1 36 ? 3.930 -5.426 7.795 1.00 0.00 36 ALA A C 17
ATOM 23599 O O . ALA A 1 36 ? 2.914 -5.732 8.417 1.00 0.00 36 ALA A O 17
ATOM 23606 N N . ALA A 1 37 ? 4.198 -4.182 7.412 1.00 0.00 37 ALA A N 17
ATOM 23607 C CA . ALA A 1 37 ? 3.289 -3.080 7.707 1.00 0.00 37 ALA A CA 17
ATOM 23608 C C . ALA A 1 37 ? 1.961 -3.254 6.979 1.00 0.00 37 ALA A C 17
ATOM 23609 O O . ALA A 1 37 ? 0.895 -3.213 7.593 1.00 0.00 37 ALA A O 17
ATOM 23616 N N . TYR A 1 38 ? 2.032 -3.449 5.667 1.00 0.00 38 TYR A N 17
ATOM 23617 C CA . TYR A 1 38 ? 0.834 -3.626 4.854 1.00 0.00 38 TYR A CA 17
ATOM 23618 C C . TYR A 1 38 ? -0.058 -4.722 5.431 1.00 0.00 38 TYR A C 17
ATOM 23619 O O . TYR A 1 38 ? -1.216 -4.480 5.770 1.00 0.00 38 TYR A O 17
ATOM 23637 N N . TYR A 1 39 ? 0.491 -5.926 5.539 1.00 0.00 39 TYR A N 17
ATOM 23638 C CA . TYR A 1 39 ? -0.254 -7.061 6.072 1.00 0.00 39 TYR A CA 17
ATOM 23639 C C . TYR A 1 39 ? -1.026 -6.664 7.327 1.00 0.00 39 TYR A C 17
ATOM 23640 O O . TYR A 1 39 ? -2.197 -7.012 7.485 1.00 0.00 39 TYR A O 17
ATOM 23658 N N . ARG A 1 40 ? -0.363 -5.932 8.215 1.00 0.00 40 ARG A N 17
ATOM 23659 C CA . ARG A 1 40 ? -0.986 -5.487 9.456 1.00 0.00 40 ARG A CA 17
ATOM 23660 C C . ARG A 1 40 ? -2.195 -4.601 9.171 1.00 0.00 40 ARG A C 17
ATOM 23661 O O . ARG A 1 40 ? -3.256 -4.772 9.770 1.00 0.00 40 ARG A O 17
ATOM 23682 N N . GLN A 1 41 ? -2.026 -3.655 8.253 1.00 0.00 41 GLN A N 17
ATOM 23683 C CA . GLN A 1 41 ? -3.103 -2.743 7.889 1.00 0.00 41 GLN A CA 17
ATOM 23684 C C . GLN A 1 41 ? -4.411 -3.499 7.683 1.00 0.00 41 GLN A C 17
ATOM 23685 O O . GLN A 1 41 ? -5.443 -3.141 8.252 1.00 0.00 41 GLN A O 17
ATOM 23699 N N . CYS A 1 42 ? -4.361 -4.545 6.866 1.00 0.00 42 CYS A N 17
ATOM 23700 C CA . CYS A 1 42 ? -5.543 -5.352 6.583 1.00 0.00 42 CYS A CA 17
ATOM 23701 C C . CYS A 1 42 ? -6.144 -5.905 7.871 1.00 0.00 42 CYS A C 17
ATOM 23702 O O . CYS A 1 42 ? -7.342 -5.768 8.119 1.00 0.00 42 CYS A O 17
ATOM 23710 N N . PHE A 1 43 ? -5.304 -6.533 8.688 1.00 0.00 43 PHE A N 17
ATOM 23711 C CA . PHE A 1 43 ? -5.753 -7.110 9.950 1.00 0.00 43 PHE A CA 17
ATOM 23712 C C . PHE A 1 43 ? -6.496 -6.074 10.788 1.00 0.00 43 PHE A C 17
ATOM 23713 O O . PHE A 1 43 ? -7.610 -6.319 11.254 1.00 0.00 43 PHE A O 17
ATOM 23730 N N . LEU A 1 44 ? -5.873 -4.916 10.975 1.00 0.00 44 LEU A N 17
ATOM 23731 C CA . LEU A 1 44 ? -6.474 -3.841 11.758 1.00 0.00 44 LEU A CA 17
ATOM 23732 C C . LEU A 1 44 ? -7.859 -3.490 11.226 1.00 0.00 44 LEU A C 17
ATOM 23733 O O . LEU A 1 44 ? -8.807 -3.324 11.995 1.00 0.00 44 LEU A O 17
ATOM 23749 N N . TYR A 1 45 ? -7.970 -3.380 9.907 1.00 0.00 45 TYR A N 17
ATOM 23750 C CA . TYR A 1 45 ? -9.240 -3.048 9.272 1.00 0.00 45 TYR A CA 17
ATOM 23751 C C . TYR A 1 45 ? -9.809 -4.253 8.528 1.00 0.00 45 TYR A C 17
ATOM 23752 O O . TYR A 1 45 ? -10.313 -4.127 7.411 1.00 0.00 45 TYR A O 17
ATOM 23770 N N . HIS A 1 46 ? -9.724 -5.421 9.156 1.00 0.00 46 HIS A N 17
ATOM 23771 C CA . HIS A 1 46 ? -10.231 -6.650 8.555 1.00 0.00 46 HIS A CA 17
ATOM 23772 C C . HIS A 1 46 ? -11.580 -6.411 7.884 1.00 0.00 46 HIS A C 17
ATOM 23773 O O . HIS A 1 46 ? -12.432 -5.680 8.391 1.00 0.00 46 HIS A O 17
ATOM 23787 N N . PRO A 1 47 ? -11.781 -7.039 6.717 1.00 0.00 47 PRO A N 17
ATOM 23788 C CA . PRO A 1 47 ? -13.025 -6.910 5.951 1.00 0.00 47 PRO A CA 17
ATOM 23789 C C . PRO A 1 47 ? -14.201 -7.597 6.636 1.00 0.00 47 PRO A C 17
ATOM 23790 O O . PRO A 1 47 ? -15.329 -7.552 6.146 1.00 0.00 47 PRO A O 17
ATOM 23801 N N . ASP A 1 48 ? -13.930 -8.233 7.771 1.00 0.00 48 ASP A N 17
ATOM 23802 C CA . ASP A 1 48 ? -14.967 -8.929 8.524 1.00 0.00 48 ASP A CA 17
ATOM 23803 C C . ASP A 1 48 ? -15.512 -8.045 9.642 1.00 0.00 48 ASP A C 17
ATOM 23804 O O . ASP A 1 48 ? -16.709 -7.760 9.693 1.00 0.00 48 ASP A O 17
ATOM 23813 N N . ARG A 1 49 ? -14.627 -7.616 10.535 1.00 0.00 49 ARG A N 17
ATOM 23814 C CA . ARG A 1 49 ? -15.021 -6.767 11.653 1.00 0.00 49 ARG A CA 17
ATOM 23815 C C . ARG A 1 49 ? -15.900 -5.614 11.178 1.00 0.00 49 ARG A C 17
ATOM 23816 O O . ARG A 1 49 ? -17.034 -5.460 11.628 1.00 0.00 49 ARG A O 17
ATOM 23837 N N . ASN A 1 50 ? -15.367 -4.808 10.265 1.00 0.00 50 ASN A N 17
ATOM 23838 C CA . ASN A 1 50 ? -16.103 -3.668 9.729 1.00 0.00 50 ASN A CA 17
ATOM 23839 C C . ASN A 1 50 ? -17.180 -4.128 8.751 1.00 0.00 50 ASN A C 17
ATOM 23840 O O . ASN A 1 50 ? -16.917 -4.311 7.563 1.00 0.00 50 ASN A O 17
ATOM 23851 N N . SER A 1 51 ? -18.394 -4.311 9.260 1.00 0.00 51 SER A N 17
ATOM 23852 C CA . SER A 1 51 ? -19.511 -4.752 8.433 1.00 0.00 51 SER A CA 17
ATOM 23853 C C . SER A 1 51 ? -20.173 -3.567 7.737 1.00 0.00 51 SER A C 17
ATOM 23854 O O . SER A 1 51 ? -20.963 -2.841 8.338 1.00 0.00 51 SER A O 17
ATOM 23862 N N . GLY A 1 52 ? -19.843 -3.377 6.463 1.00 0.00 52 GLY A N 17
ATOM 23863 C CA . GLY A 1 52 ? -20.412 -2.279 5.704 1.00 0.00 52 GLY A CA 17
ATOM 23864 C C . GLY A 1 52 ? -20.195 -0.937 6.375 1.00 0.00 52 GLY A C 17
ATOM 23865 O O . GLY A 1 52 ? -21.139 -0.326 6.877 1.00 0.00 52 GLY A O 17
ATOM 23869 N N . SER A 1 53 ? -18.948 -0.477 6.385 1.00 0.00 53 SER A N 17
ATOM 23870 C CA . SER A 1 53 ? -18.609 0.799 7.004 1.00 0.00 53 SER A CA 17
ATOM 23871 C C . SER A 1 53 ? -18.407 1.879 5.945 1.00 0.00 53 SER A C 17
ATOM 23872 O O . SER A 1 53 ? -17.886 1.613 4.862 1.00 0.00 53 SER A O 17
ATOM 23880 N N . ALA A 1 54 ? -18.822 3.100 6.268 1.00 0.00 54 ALA A N 17
ATOM 23881 C CA . ALA A 1 54 ? -18.686 4.222 5.347 1.00 0.00 54 ALA A CA 17
ATOM 23882 C C . ALA A 1 54 ? -17.243 4.712 5.289 1.00 0.00 54 ALA A C 17
ATOM 23883 O O . ALA A 1 54 ? -16.679 4.882 4.209 1.00 0.00 54 ALA A O 17
ATOM 23890 N N . GLU A 1 55 ? -16.652 4.937 6.459 1.00 0.00 55 GLU A N 17
ATOM 23891 C CA . GLU A 1 55 ? -15.274 5.409 6.539 1.00 0.00 55 GLU A CA 17
ATOM 23892 C C . GLU A 1 55 ? -14.293 4.278 6.243 1.00 0.00 55 GLU A C 17
ATOM 23893 O O . GLU A 1 55 ? -13.437 4.399 5.368 1.00 0.00 55 GLU A O 17
ATOM 23905 N N . ALA A 1 56 ? -14.426 3.180 6.980 1.00 0.00 56 ALA A N 17
ATOM 23906 C CA . ALA A 1 56 ? -13.553 2.027 6.796 1.00 0.00 56 ALA A CA 17
ATOM 23907 C C . ALA A 1 56 ? -13.303 1.758 5.316 1.00 0.00 56 ALA A C 17
ATOM 23908 O O . ALA A 1 56 ? -12.165 1.546 4.898 1.00 0.00 56 ALA A O 17
ATOM 23915 N N . ALA A 1 57 ? -14.373 1.769 4.528 1.00 0.00 57 ALA A N 17
ATOM 23916 C CA . ALA A 1 57 ? -14.268 1.528 3.095 1.00 0.00 57 ALA A CA 17
ATOM 23917 C C . ALA A 1 57 ? -13.143 2.353 2.479 1.00 0.00 57 ALA A C 17
ATOM 23918 O O . ALA A 1 57 ? -12.186 1.804 1.934 1.00 0.00 57 ALA A O 17
ATOM 23925 N N . GLU A 1 58 ? -13.266 3.673 2.571 1.00 0.00 58 GLU A N 17
ATOM 23926 C CA . GLU A 1 58 ? -12.259 4.573 2.021 1.00 0.00 58 GLU A CA 17
ATOM 23927 C C . GLU A 1 58 ? -10.869 4.219 2.543 1.00 0.00 58 GLU A C 17
ATOM 23928 O O . GLU A 1 58 ? -9.978 3.860 1.773 1.00 0.00 58 GLU A O 17
ATOM 23940 N N . ARG A 1 59 ? -10.693 4.323 3.856 1.00 0.00 59 ARG A N 17
ATOM 23941 C CA . ARG A 1 59 ? -9.413 4.015 4.482 1.00 0.00 59 ARG A CA 17
ATOM 23942 C C . ARG A 1 59 ? -8.810 2.744 3.891 1.00 0.00 59 ARG A C 17
ATOM 23943 O O . ARG A 1 59 ? -7.649 2.728 3.481 1.00 0.00 59 ARG A O 17
ATOM 23964 N N . PHE A 1 60 ? -9.606 1.681 3.850 1.00 0.00 60 PHE A N 17
ATOM 23965 C CA . PHE A 1 60 ? -9.151 0.405 3.310 1.00 0.00 60 PHE A CA 17
ATOM 23966 C C . PHE A 1 60 ? -8.505 0.593 1.941 1.00 0.00 60 PHE A C 17
ATOM 23967 O O . PHE A 1 60 ? -7.444 0.035 1.659 1.00 0.00 60 PHE A O 17
ATOM 23984 N N . THR A 1 61 ? -9.153 1.384 1.091 1.00 0.00 61 THR A N 17
ATOM 23985 C CA . THR A 1 61 ? -8.645 1.645 -0.250 1.00 0.00 61 THR A CA 17
ATOM 23986 C C . THR A 1 61 ? -7.267 2.296 -0.198 1.00 0.00 61 THR A C 17
ATOM 23987 O O . THR A 1 61 ? -6.301 1.772 -0.753 1.00 0.00 61 THR A O 17
ATOM 23998 N N . ARG A 1 62 ? -7.183 3.440 0.472 1.00 0.00 62 ARG A N 17
ATOM 23999 C CA . ARG A 1 62 ? -5.923 4.163 0.596 1.00 0.00 62 ARG A CA 17
ATOM 24000 C C . ARG A 1 62 ? -4.782 3.210 0.939 1.00 0.00 62 ARG A C 17
ATOM 24001 O O . ARG A 1 62 ? -3.725 3.239 0.308 1.00 0.00 62 ARG A O 17
ATOM 24022 N N . ILE A 1 63 ? -5.002 2.368 1.943 1.00 0.00 63 ILE A N 17
ATOM 24023 C CA . ILE A 1 63 ? -3.993 1.407 2.369 1.00 0.00 63 ILE A CA 17
ATOM 24024 C C . ILE A 1 63 ? -3.502 0.568 1.194 1.00 0.00 63 ILE A C 17
ATOM 24025 O O . ILE A 1 63 ? -2.298 0.445 0.966 1.00 0.00 63 ILE A O 17
ATOM 24041 N N . SER A 1 64 ? -4.441 -0.006 0.450 1.00 0.00 64 SER A N 17
ATOM 24042 C CA . SER A 1 64 ? -4.104 -0.835 -0.701 1.00 0.00 64 SER A CA 17
ATOM 24043 C C . SER A 1 64 ? -3.089 -0.133 -1.597 1.00 0.00 64 SER A C 17
ATOM 24044 O O . SER A 1 64 ? -2.136 -0.749 -2.074 1.00 0.00 64 SER A O 17
ATOM 24052 N N . GLN A 1 65 ? -3.301 1.159 -1.822 1.00 0.00 65 GLN A N 17
ATOM 24053 C CA . GLN A 1 65 ? -2.405 1.946 -2.662 1.00 0.00 65 GLN A CA 17
ATOM 24054 C C . GLN A 1 65 ? -0.967 1.849 -2.163 1.00 0.00 65 GLN A C 17
ATOM 24055 O O . GLN A 1 65 ? -0.055 1.533 -2.927 1.00 0.00 65 GLN A O 17
ATOM 24069 N N . ALA A 1 66 ? -0.772 2.123 -0.878 1.00 0.00 66 ALA A N 17
ATOM 24070 C CA . ALA A 1 66 ? 0.555 2.065 -0.277 1.00 0.00 66 ALA A CA 17
ATOM 24071 C C . ALA A 1 66 ? 1.273 0.775 -0.657 1.00 0.00 66 ALA A C 17
ATOM 24072 O O . ALA A 1 66 ? 2.487 0.767 -0.862 1.00 0.00 66 ALA A O 17
ATOM 24079 N N . TYR A 1 67 ? 0.517 -0.313 -0.748 1.00 0.00 67 TYR A N 17
ATOM 24080 C CA . TYR A 1 67 ? 1.083 -1.610 -1.099 1.00 0.00 67 TYR A CA 17
ATOM 24081 C C . TYR A 1 67 ? 1.104 -1.803 -2.613 1.00 0.00 67 TYR A C 17
ATOM 24082 O O . TYR A 1 67 ? 1.048 -2.928 -3.108 1.00 0.00 67 TYR A O 17
ATOM 24100 N N . VAL A 1 68 ? 1.187 -0.695 -3.343 1.00 0.00 68 VAL A N 17
ATOM 24101 C CA . VAL A 1 68 ? 1.218 -0.739 -4.800 1.00 0.00 68 VAL A CA 17
ATOM 24102 C C . VAL A 1 68 ? 2.426 0.012 -5.347 1.00 0.00 68 VAL A C 17
ATOM 24103 O O . VAL A 1 68 ? 3.275 -0.565 -6.026 1.00 0.00 68 VAL A O 17
ATOM 24116 N N . VAL A 1 69 ? 2.497 1.306 -5.047 1.00 0.00 69 VAL A N 17
ATOM 24117 C CA . VAL A 1 69 ? 3.602 2.138 -5.508 1.00 0.00 69 VAL A CA 17
ATOM 24118 C C . VAL A 1 69 ? 4.920 1.699 -4.879 1.00 0.00 69 VAL A C 17
ATOM 24119 O O . VAL A 1 69 ? 5.968 1.724 -5.525 1.00 0.00 69 VAL A O 17
ATOM 24132 N N . LEU A 1 70 ? 4.860 1.296 -3.614 1.00 0.00 70 LEU A N 17
ATOM 24133 C CA . LEU A 1 70 ? 6.049 0.850 -2.896 1.00 0.00 70 LEU A CA 17
ATOM 24134 C C . LEU A 1 70 ? 6.212 -0.663 -3.000 1.00 0.00 70 LEU A C 17
ATOM 24135 O O . LEU A 1 70 ? 7.327 -1.182 -2.954 1.00 0.00 70 LEU A O 17
ATOM 24151 N N . GLY A 1 71 ? 5.092 -1.366 -3.143 1.00 0.00 71 GLY A N 17
ATOM 24152 C CA . GLY A 1 71 ? 5.133 -2.812 -3.253 1.00 0.00 71 GLY A CA 17
ATOM 24153 C C . GLY A 1 71 ? 6.213 -3.291 -4.203 1.00 0.00 71 GLY A C 17
ATOM 24154 O O . GLY A 1 71 ? 6.761 -4.380 -4.034 1.00 0.00 71 GLY A O 17
ATOM 24158 N N . SER A 1 72 ? 6.520 -2.475 -5.207 1.00 0.00 72 SER A N 17
ATOM 24159 C CA . SER A 1 72 ? 7.538 -2.824 -6.191 1.00 0.00 72 SER A CA 17
ATOM 24160 C C . SER A 1 72 ? 8.629 -1.759 -6.245 1.00 0.00 72 SER A C 17
ATOM 24161 O O . SER A 1 72 ? 8.353 -0.583 -6.481 1.00 0.00 72 SER A O 17
ATOM 24169 N N . ALA A 1 73 ? 9.870 -2.181 -6.024 1.00 0.00 73 ALA A N 17
ATOM 24170 C CA . ALA A 1 73 ? 11.004 -1.265 -6.048 1.00 0.00 73 ALA A CA 17
ATOM 24171 C C . ALA A 1 73 ? 10.971 -0.385 -7.293 1.00 0.00 73 ALA A C 17
ATOM 24172 O O . ALA A 1 73 ? 10.998 0.843 -7.199 1.00 0.00 73 ALA A O 17
ATOM 24179 N N . THR A 1 74 ? 10.914 -1.019 -8.460 1.00 0.00 74 THR A N 17
ATOM 24180 C CA . THR A 1 74 ? 10.880 -0.293 -9.723 1.00 0.00 74 THR A CA 17
ATOM 24181 C C . THR A 1 74 ? 10.014 0.957 -9.616 1.00 0.00 74 THR A C 17
ATOM 24182 O O . THR A 1 74 ? 10.496 2.076 -9.791 1.00 0.00 74 THR A O 17
ATOM 24193 N N . LEU A 1 75 ? 8.732 0.759 -9.327 1.00 0.00 75 LEU A N 17
ATOM 24194 C CA . LEU A 1 75 ? 7.797 1.871 -9.196 1.00 0.00 75 LEU A CA 17
ATOM 24195 C C . LEU A 1 75 ? 8.426 3.022 -8.416 1.00 0.00 75 LEU A C 17
ATOM 24196 O O . LEU A 1 75 ? 8.618 4.114 -8.950 1.00 0.00 75 LEU A O 17
ATOM 24212 N N . ARG A 1 76 ? 8.746 2.768 -7.151 1.00 0.00 76 ARG A N 17
ATOM 24213 C CA . ARG A 1 76 ? 9.354 3.782 -6.299 1.00 0.00 76 ARG A CA 17
ATOM 24214 C C . ARG A 1 76 ? 10.285 4.683 -7.105 1.00 0.00 76 ARG A C 17
ATOM 24215 O O . ARG A 1 76 ? 10.140 5.905 -7.099 1.00 0.00 76 ARG A O 17
ATOM 24236 N N . ARG A 1 77 ? 11.241 4.070 -7.796 1.00 0.00 77 ARG A N 17
ATOM 24237 C CA . ARG A 1 77 ? 12.196 4.817 -8.605 1.00 0.00 77 ARG A CA 17
ATOM 24238 C C . ARG A 1 77 ? 11.479 5.649 -9.664 1.00 0.00 77 ARG A C 17
ATOM 24239 O O . ARG A 1 77 ? 11.760 6.836 -9.832 1.00 0.00 77 ARG A O 17
ATOM 24260 N N . LYS A 1 78 ? 10.552 5.018 -10.377 1.00 0.00 78 LYS A N 17
ATOM 24261 C CA . LYS A 1 78 ? 9.793 5.698 -11.420 1.00 0.00 78 LYS A CA 17
ATOM 24262 C C . LYS A 1 78 ? 9.151 6.973 -10.881 1.00 0.00 78 LYS A C 17
ATOM 24263 O O . LYS A 1 78 ? 9.443 8.073 -11.352 1.00 0.00 78 LYS A O 17
ATOM 24282 N N . TYR A 1 79 ? 8.277 6.818 -9.893 1.00 0.00 79 TYR A N 17
ATOM 24283 C CA . TYR A 1 79 ? 7.594 7.956 -9.291 1.00 0.00 79 TYR A CA 17
ATOM 24284 C C . TYR A 1 79 ? 8.585 9.059 -8.932 1.00 0.00 79 TYR A C 17
ATOM 24285 O O . TYR A 1 79 ? 8.325 10.241 -9.159 1.00 0.00 79 TYR A O 17
ATOM 24303 N N . ASP A 1 80 ? 9.722 8.663 -8.370 1.00 0.00 80 ASP A N 17
ATOM 24304 C CA . ASP A 1 80 ? 10.754 9.617 -7.980 1.00 0.00 80 ASP A CA 17
ATOM 24305 C C . ASP A 1 80 ? 11.152 10.499 -9.159 1.00 0.00 80 ASP A C 17
ATOM 24306 O O . ASP A 1 80 ? 11.392 11.696 -8.998 1.00 0.00 80 ASP A O 17
ATOM 24315 N N . ARG A 1 81 ? 11.222 9.900 -10.343 1.00 0.00 81 ARG A N 17
ATOM 24316 C CA . ARG A 1 81 ? 11.593 10.632 -11.548 1.00 0.00 81 ARG A CA 17
ATOM 24317 C C . ARG A 1 81 ? 10.354 11.045 -12.337 1.00 0.00 81 ARG A C 17
ATOM 24318 O O . ARG A 1 81 ? 10.446 11.429 -13.502 1.00 0.00 81 ARG A O 17
ATOM 24339 N N . GLY A 1 82 ? 9.193 10.961 -11.693 1.00 0.00 82 GLY A N 17
ATOM 24340 C CA . GLY A 1 82 ? 7.952 11.328 -12.350 1.00 0.00 82 GLY A CA 17
ATOM 24341 C C . GLY A 1 82 ? 7.657 10.463 -13.558 1.00 0.00 82 GLY A C 17
ATOM 24342 O O . GLY A 1 82 ? 6.960 10.887 -14.481 1.00 0.00 82 GLY A O 17
ATOM 24346 N N . LEU A 1 83 ? 8.190 9.246 -13.556 1.00 0.00 83 LEU A N 17
ATOM 24347 C CA . LEU A 1 83 ? 7.982 8.317 -14.662 1.00 0.00 83 LEU A CA 17
ATOM 24348 C C . LEU A 1 83 ? 6.743 7.459 -14.427 1.00 0.00 83 LEU A C 17
ATOM 24349 O O . LEU A 1 83 ? 6.125 6.969 -15.373 1.00 0.00 83 LEU A O 17
ATOM 24365 N N . LEU A 1 84 ? 6.383 7.284 -13.160 1.00 0.00 84 LEU A N 17
ATOM 24366 C CA . LEU A 1 84 ? 5.216 6.487 -12.799 1.00 0.00 84 LEU A CA 17
ATOM 24367 C C . LEU A 1 84 ? 3.927 7.199 -13.197 1.00 0.00 84 LEU A C 17
ATOM 24368 O O . LEU A 1 84 ? 3.674 8.328 -12.777 1.00 0.00 84 LEU A O 17
ATOM 24384 N N . SER A 1 85 ? 3.113 6.530 -14.008 1.00 0.00 85 SER A N 17
ATOM 24385 C CA . SER A 1 85 ? 1.850 7.099 -14.464 1.00 0.00 85 SER A CA 17
ATOM 24386 C C . SER A 1 85 ? 0.826 7.122 -13.334 1.00 0.00 85 SER A C 17
ATOM 24387 O O . SER A 1 85 ? 1.004 6.469 -12.306 1.00 0.00 85 SER A O 17
ATOM 24395 N N . ASP A 1 86 ? -0.248 7.879 -13.533 1.00 0.00 86 ASP A N 17
ATOM 24396 C CA . ASP A 1 86 ? -1.303 7.988 -12.533 1.00 0.00 86 ASP A CA 17
ATOM 24397 C C . ASP A 1 86 ? -2.018 6.653 -12.349 1.00 0.00 86 ASP A C 17
ATOM 24398 O O . ASP A 1 86 ? -2.236 6.204 -11.224 1.00 0.00 86 ASP A O 17
ATOM 24407 N N . GLU A 1 87 ? -2.380 6.024 -13.463 1.00 0.00 87 GLU A N 17
ATOM 24408 C CA . GLU A 1 87 ? -3.073 4.741 -13.424 1.00 0.00 87 GLU A CA 17
ATOM 24409 C C . GLU A 1 87 ? -2.344 3.757 -12.513 1.00 0.00 87 GLU A C 17
ATOM 24410 O O . GLU A 1 87 ? -2.969 2.935 -11.842 1.00 0.00 87 GLU A O 17
ATOM 24422 N N . ASP A 1 88 ? -1.019 3.846 -12.496 1.00 0.00 88 ASP A N 17
ATOM 24423 C CA . ASP A 1 88 ? -0.203 2.965 -11.668 1.00 0.00 88 ASP A CA 17
ATOM 24424 C C . ASP A 1 88 ? -0.565 3.117 -10.193 1.00 0.00 88 ASP A C 17
ATOM 24425 O O . ASP A 1 88 ? -0.736 2.127 -9.480 1.00 0.00 88 ASP A O 17
ATOM 24434 N N . LEU A 1 89 ? -0.679 4.361 -9.742 1.00 0.00 89 LEU A N 17
ATOM 24435 C CA . LEU A 1 89 ? -1.020 4.642 -8.352 1.00 0.00 89 LEU A CA 17
ATOM 24436 C C . LEU A 1 89 ? -2.124 3.712 -7.863 1.00 0.00 89 LEU A C 17
ATOM 24437 O O . LEU A 1 89 ? -1.953 2.992 -6.879 1.00 0.00 89 LEU A O 17
ATOM 24453 N N . ARG A 1 90 ? -3.257 3.730 -8.557 1.00 0.00 90 ARG A N 17
ATOM 24454 C CA . ARG A 1 90 ? -4.390 2.887 -8.194 1.00 0.00 90 ARG A CA 17
ATOM 24455 C C . ARG A 1 90 ? -4.126 1.431 -8.567 1.00 0.00 90 ARG A C 17
ATOM 24456 O O . ARG A 1 90 ? -4.340 0.525 -7.763 1.00 0.00 90 ARG A O 17
ATOM 24477 N N . GLY A 1 91 ? -3.659 1.215 -9.793 1.00 0.00 91 GLY A N 17
ATOM 24478 C CA . GLY A 1 91 ? -3.374 -0.132 -10.252 1.00 0.00 91 GLY A CA 17
ATOM 24479 C C . GLY A 1 91 ? -4.634 -0.923 -10.545 1.00 0.00 91 GLY A C 17
ATOM 24480 O O . GLY A 1 91 ? -5.068 -1.757 -9.749 1.00 0.00 91 GLY A O 17
ATOM 24484 N N . PRO A 1 92 ? -5.243 -0.663 -11.711 1.00 0.00 92 PRO A N 17
ATOM 24485 C CA . PRO A 1 92 ? -6.469 -1.346 -12.133 1.00 0.00 92 PRO A CA 17
ATOM 24486 C C . PRO A 1 92 ? -6.228 -2.813 -12.474 1.00 0.00 92 PRO A C 17
ATOM 24487 O O . PRO A 1 92 ? -5.090 -3.233 -12.682 1.00 0.00 92 PRO A O 17
ATOM 24498 N N . GLY A 1 93 ? -7.307 -3.588 -12.531 1.00 0.00 93 GLY A N 17
ATOM 24499 C CA . GLY A 1 93 ? -7.190 -4.999 -12.848 1.00 0.00 93 GLY A CA 17
ATOM 24500 C C . GLY A 1 93 ? -7.062 -5.250 -14.337 1.00 0.00 93 GLY A C 17
ATOM 24501 O O . GLY A 1 93 ? -6.580 -4.394 -15.079 1.00 0.00 93 GLY A O 17
ATOM 24505 N N . SER A 1 94 ? -7.492 -6.429 -14.776 1.00 0.00 94 SER A N 17
ATOM 24506 C CA . SER A 1 94 ? -7.418 -6.793 -16.186 1.00 0.00 94 SER A CA 17
ATOM 24507 C C . SER A 1 94 ? -8.368 -7.944 -16.501 1.00 0.00 94 SER A C 17
ATOM 24508 O O . SER A 1 94 ? -8.123 -9.088 -16.120 1.00 0.00 94 SER A O 17
ATOM 24516 N N . GLY A 1 95 ? -9.456 -7.632 -17.199 1.00 0.00 95 GLY A N 17
ATOM 24517 C CA . GLY A 1 95 ? -10.428 -8.649 -17.554 1.00 0.00 95 GLY A CA 17
ATOM 24518 C C . GLY A 1 95 ? -9.782 -9.987 -17.857 1.00 0.00 95 GLY A C 17
ATOM 24519 O O . GLY A 1 95 ? -8.667 -10.059 -18.373 1.00 0.00 95 GLY A O 17
ATOM 24523 N N . PRO A 1 96 ? -10.491 -11.078 -17.530 1.00 0.00 96 PRO A N 17
ATOM 24524 C CA . PRO A 1 96 ? -9.999 -12.440 -17.761 1.00 0.00 96 PRO A CA 17
ATOM 24525 C C . PRO A 1 96 ? -9.949 -12.795 -19.243 1.00 0.00 96 PRO A C 17
ATOM 24526 O O . PRO A 1 96 ? -10.862 -12.466 -20.001 1.00 0.00 96 PRO A O 17
ATOM 24537 N N . SER A 1 97 ? -8.878 -13.469 -19.649 1.00 0.00 97 SER A N 17
ATOM 24538 C CA . SER A 1 97 ? -8.708 -13.867 -21.042 1.00 0.00 97 SER A CA 17
ATOM 24539 C C . SER A 1 97 ? -9.828 -14.805 -21.479 1.00 0.00 97 SER A C 17
ATOM 24540 O O . SER A 1 97 ? -9.971 -15.908 -20.951 1.00 0.00 97 SER A O 17
ATOM 24548 N N . SER A 1 98 ? -10.621 -14.359 -22.449 1.00 0.00 98 SER A N 17
ATOM 24549 C CA . SER A 1 98 ? -11.731 -15.157 -22.956 1.00 0.00 98 SER A CA 17
ATOM 24550 C C . SER A 1 98 ? -11.586 -15.400 -24.455 1.00 0.00 98 SER A C 17
ATOM 24551 O O . SER A 1 98 ? -10.660 -14.897 -25.090 1.00 0.00 98 SER A O 17
ATOM 24559 N N . GLY A 1 99 ? -12.508 -16.177 -25.015 1.00 0.00 99 GLY A N 17
ATOM 24560 C CA . GLY A 1 99 ? -12.465 -16.474 -26.435 1.00 0.00 99 GLY A CA 17
ATOM 24561 C C . GLY A 1 99 ? -13.729 -17.155 -26.923 1.00 0.00 99 GLY A C 17
ATOM 24562 O O . GLY A 1 99 ? -13.919 -17.336 -28.125 1.00 0.00 99 GLY A O 17
ATOM 24566 N N . GLY A 1 1 ? 13.076 9.438 31.643 1.00 0.00 1 GLY A N 18
ATOM 24567 C CA . GLY A 1 1 ? 11.838 9.992 31.127 1.00 0.00 1 GLY A CA 18
ATOM 24568 C C . GLY A 1 1 ? 12.039 11.340 30.463 1.00 0.00 1 GLY A C 18
ATOM 24569 O O . GLY A 1 1 ? 12.839 11.470 29.536 1.00 0.00 1 GLY A O 18
ATOM 24573 N N . SER A 1 2 ? 11.311 12.346 30.937 1.00 0.00 2 SER A N 18
ATOM 24574 C CA . SER A 1 2 ? 11.409 13.690 30.380 1.00 0.00 2 SER A CA 18
ATOM 24575 C C . SER A 1 2 ? 11.338 13.653 28.856 1.00 0.00 2 SER A C 18
ATOM 24576 O O . SER A 1 2 ? 12.149 14.275 28.171 1.00 0.00 2 SER A O 18
ATOM 24584 N N . SER A 1 3 ? 10.362 12.918 28.333 1.00 0.00 3 SER A N 18
ATOM 24585 C CA . SER A 1 3 ? 10.186 12.795 26.891 1.00 0.00 3 SER A CA 18
ATOM 24586 C C . SER A 1 3 ? 9.121 13.765 26.389 1.00 0.00 3 SER A C 18
ATOM 24587 O O . SER A 1 3 ? 8.288 14.243 27.158 1.00 0.00 3 SER A O 18
ATOM 24595 N N . GLY A 1 4 ? 9.155 14.053 25.091 1.00 0.00 4 GLY A N 18
ATOM 24596 C CA . GLY A 1 4 ? 8.189 14.964 24.507 1.00 0.00 4 GLY A CA 18
ATOM 24597 C C . GLY A 1 4 ? 8.842 16.029 23.648 1.00 0.00 4 GLY A C 18
ATOM 24598 O O . GLY A 1 4 ? 10.068 16.115 23.579 1.00 0.00 4 GLY A O 18
ATOM 24602 N N . SER A 1 5 ? 8.021 16.843 22.992 1.00 0.00 5 SER A N 18
ATOM 24603 C CA . SER A 1 5 ? 8.526 17.904 22.128 1.00 0.00 5 SER A CA 18
ATOM 24604 C C . SER A 1 5 ? 7.863 19.237 22.462 1.00 0.00 5 SER A C 18
ATOM 24605 O O . SER A 1 5 ? 6.778 19.275 23.043 1.00 0.00 5 SER A O 18
ATOM 24613 N N . SER A 1 6 ? 8.524 20.329 22.091 1.00 0.00 6 SER A N 18
ATOM 24614 C CA . SER A 1 6 ? 8.003 21.665 22.354 1.00 0.00 6 SER A CA 18
ATOM 24615 C C . SER A 1 6 ? 8.224 22.580 21.153 1.00 0.00 6 SER A C 18
ATOM 24616 O O . SER A 1 6 ? 9.360 22.836 20.755 1.00 0.00 6 SER A O 18
ATOM 24624 N N . GLY A 1 7 ? 7.129 23.071 20.581 1.00 0.00 7 GLY A N 18
ATOM 24625 C CA . GLY A 1 7 ? 7.224 23.953 19.432 1.00 0.00 7 GLY A CA 18
ATOM 24626 C C . GLY A 1 7 ? 6.443 23.437 18.240 1.00 0.00 7 GLY A C 18
ATOM 24627 O O . GLY A 1 7 ? 6.905 22.548 17.524 1.00 0.00 7 GLY A O 18
ATOM 24631 N N . SER A 1 8 ? 5.255 23.994 18.026 1.00 0.00 8 SER A N 18
ATOM 24632 C CA . SER A 1 8 ? 4.406 23.581 16.915 1.00 0.00 8 SER A CA 18
ATOM 24633 C C . SER A 1 8 ? 5.231 23.369 15.650 1.00 0.00 8 SER A C 18
ATOM 24634 O O . SER A 1 8 ? 6.357 23.855 15.542 1.00 0.00 8 SER A O 18
ATOM 24642 N N . GLN A 1 9 ? 4.662 22.641 14.695 1.00 0.00 9 GLN A N 18
ATOM 24643 C CA . GLN A 1 9 ? 5.345 22.364 13.437 1.00 0.00 9 GLN A CA 18
ATOM 24644 C C . GLN A 1 9 ? 4.621 23.024 12.268 1.00 0.00 9 GLN A C 18
ATOM 24645 O O . GLN A 1 9 ? 5.210 23.803 11.520 1.00 0.00 9 GLN A O 18
ATOM 24659 N N . GLY A 1 10 ? 3.339 22.706 12.116 1.00 0.00 10 GLY A N 18
ATOM 24660 C CA . GLY A 1 10 ? 2.556 23.277 11.035 1.00 0.00 10 GLY A CA 18
ATOM 24661 C C . GLY A 1 10 ? 2.077 22.229 10.050 1.00 0.00 10 GLY A C 18
ATOM 24662 O O . GLY A 1 10 ? 2.839 21.347 9.653 1.00 0.00 10 GLY A O 18
ATOM 24666 N N . ASP A 1 11 ? 0.812 22.323 9.657 1.00 0.00 11 ASP A N 18
ATOM 24667 C CA . ASP A 1 11 ? 0.232 21.375 8.712 1.00 0.00 11 ASP A CA 18
ATOM 24668 C C . ASP A 1 11 ? 1.152 21.171 7.513 1.00 0.00 11 ASP A C 18
ATOM 24669 O O . ASP A 1 11 ? 1.997 22.016 7.215 1.00 0.00 11 ASP A O 18
ATOM 24678 N N . CYS A 1 12 ? 0.983 20.045 6.829 1.00 0.00 12 CYS A N 18
ATOM 24679 C CA . CYS A 1 12 ? 1.799 19.728 5.663 1.00 0.00 12 CYS A CA 18
ATOM 24680 C C . CYS A 1 12 ? 0.956 19.729 4.392 1.00 0.00 12 CYS A C 18
ATOM 24681 O O . CYS A 1 12 ? -0.158 19.205 4.374 1.00 0.00 12 CYS A O 18
ATOM 24689 N N . SER A 1 13 ? 1.494 20.324 3.332 1.00 0.00 13 SER A N 18
ATOM 24690 C CA . SER A 1 13 ? 0.788 20.398 2.058 1.00 0.00 13 SER A CA 18
ATOM 24691 C C . SER A 1 13 ? 1.148 19.212 1.168 1.00 0.00 13 SER A C 18
ATOM 24692 O O . SER A 1 13 ? 0.282 18.424 0.785 1.00 0.00 13 SER A O 18
ATOM 24700 N N . TYR A 1 14 ? 2.430 19.092 0.842 1.00 0.00 14 TYR A N 18
ATOM 24701 C CA . TYR A 1 14 ? 2.905 18.005 -0.005 1.00 0.00 14 TYR A CA 18
ATOM 24702 C C . TYR A 1 14 ? 2.705 16.655 0.678 1.00 0.00 14 TYR A C 18
ATOM 24703 O O . TYR A 1 14 ? 3.079 16.472 1.836 1.00 0.00 14 TYR A O 18
ATOM 24721 N N . SER A 1 15 ? 2.113 15.713 -0.049 1.00 0.00 15 SER A N 18
ATOM 24722 C CA . SER A 1 15 ? 1.860 14.381 0.486 1.00 0.00 15 SER A CA 18
ATOM 24723 C C . SER A 1 15 ? 2.735 13.341 -0.208 1.00 0.00 15 SER A C 18
ATOM 24724 O O . SER A 1 15 ? 2.510 12.138 -0.078 1.00 0.00 15 SER A O 18
ATOM 24732 N N . ARG A 1 16 ? 3.733 13.815 -0.946 1.00 0.00 16 ARG A N 18
ATOM 24733 C CA . ARG A 1 16 ? 4.642 12.928 -1.663 1.00 0.00 16 ARG A CA 18
ATOM 24734 C C . ARG A 1 16 ? 4.997 11.712 -0.812 1.00 0.00 16 ARG A C 18
ATOM 24735 O O . ARG A 1 16 ? 5.348 10.654 -1.337 1.00 0.00 16 ARG A O 18
ATOM 24756 N N . THR A 1 17 ? 4.904 11.869 0.505 1.00 0.00 17 THR A N 18
ATOM 24757 C CA . THR A 1 17 ? 5.217 10.786 1.428 1.00 0.00 17 THR A CA 18
ATOM 24758 C C . THR A 1 17 ? 3.977 10.343 2.197 1.00 0.00 17 THR A C 18
ATOM 24759 O O . THR A 1 17 ? 3.977 10.311 3.427 1.00 0.00 17 THR A O 18
ATOM 24770 N N . ALA A 1 18 ? 2.922 10.003 1.464 1.00 0.00 18 ALA A N 18
ATOM 24771 C CA . ALA A 1 18 ? 1.677 9.559 2.077 1.00 0.00 18 ALA A CA 18
ATOM 24772 C C . ALA A 1 18 ? 1.566 8.039 2.058 1.00 0.00 18 ALA A C 18
ATOM 24773 O O . ALA A 1 18 ? 1.347 7.408 3.093 1.00 0.00 18 ALA A O 18
ATOM 24780 N N . LEU A 1 19 ? 1.718 7.454 0.874 1.00 0.00 19 LEU A N 18
ATOM 24781 C CA . LEU A 1 19 ? 1.635 6.006 0.720 1.00 0.00 19 LEU A CA 18
ATOM 24782 C C . LEU A 1 19 ? 2.485 5.297 1.769 1.00 0.00 19 LEU A C 18
ATOM 24783 O O . LEU A 1 19 ? 2.273 4.119 2.061 1.00 0.00 19 LEU A O 18
ATOM 24799 N N . TYR A 1 20 ? 3.445 6.021 2.333 1.00 0.00 20 TYR A N 18
ATOM 24800 C CA . TYR A 1 20 ? 4.327 5.460 3.350 1.00 0.00 20 TYR A CA 18
ATOM 24801 C C . TYR A 1 20 ? 3.674 5.517 4.728 1.00 0.00 20 TYR A C 18
ATOM 24802 O O . TYR A 1 20 ? 3.469 4.488 5.373 1.00 0.00 20 TYR A O 18
ATOM 24820 N N . ASP A 1 21 ? 3.350 6.726 5.173 1.00 0.00 21 ASP A N 18
ATOM 24821 C CA . ASP A 1 21 ? 2.719 6.918 6.473 1.00 0.00 21 ASP A CA 18
ATOM 24822 C C . ASP A 1 21 ? 1.564 5.940 6.667 1.00 0.00 21 ASP A C 18
ATOM 24823 O O . ASP A 1 21 ? 1.356 5.418 7.763 1.00 0.00 21 ASP A O 18
ATOM 24832 N N . LEU A 1 22 ? 0.816 5.697 5.597 1.00 0.00 22 LEU A N 18
ATOM 24833 C CA . LEU A 1 22 ? -0.319 4.783 5.649 1.00 0.00 22 LEU A CA 18
ATOM 24834 C C . LEU A 1 22 ? 0.085 3.447 6.266 1.00 0.00 22 LEU A C 18
ATOM 24835 O O . LEU A 1 22 ? -0.652 2.874 7.069 1.00 0.00 22 LEU A O 18
ATOM 24851 N N . LEU A 1 23 ? 1.261 2.959 5.887 1.00 0.00 23 LEU A N 18
ATOM 24852 C CA . LEU A 1 23 ? 1.765 1.691 6.405 1.00 0.00 23 LEU A CA 18
ATOM 24853 C C . LEU A 1 23 ? 2.604 1.911 7.659 1.00 0.00 23 LEU A C 18
ATOM 24854 O O . LEU A 1 23 ? 2.625 1.073 8.560 1.00 0.00 23 LEU A O 18
ATOM 24870 N N . GLY A 1 24 ? 3.295 3.046 7.712 1.00 0.00 24 GLY A N 18
ATOM 24871 C CA . GLY A 1 24 ? 4.125 3.357 8.861 1.00 0.00 24 GLY A CA 18
ATOM 24872 C C . GLY A 1 24 ? 5.588 3.040 8.622 1.00 0.00 24 GLY A C 18
ATOM 24873 O O . GLY A 1 24 ? 6.337 2.783 9.565 1.00 0.00 24 GLY A O 18
ATOM 24877 N N . VAL A 1 25 ? 5.997 3.056 7.358 1.00 0.00 25 VAL A N 18
ATOM 24878 C CA . VAL A 1 25 ? 7.380 2.767 6.998 1.00 0.00 25 VAL A CA 18
ATOM 24879 C C . VAL A 1 25 ? 8.078 4.010 6.458 1.00 0.00 25 VAL A C 18
ATOM 24880 O O . VAL A 1 25 ? 7.454 4.904 5.887 1.00 0.00 25 VAL A O 18
ATOM 24893 N N . PRO A 1 26 ? 9.406 4.069 6.642 1.00 0.00 26 PRO A N 18
ATOM 24894 C CA . PRO A 1 26 ? 10.219 5.198 6.179 1.00 0.00 26 PRO A CA 18
ATOM 24895 C C . PRO A 1 26 ? 10.328 5.249 4.659 1.00 0.00 26 PRO A C 18
ATOM 24896 O O . PRO A 1 26 ? 9.847 4.356 3.962 1.00 0.00 26 PRO A O 18
ATOM 24907 N N . SER A 1 27 ? 10.964 6.300 4.151 1.00 0.00 27 SER A N 18
ATOM 24908 C CA . SER A 1 27 ? 11.134 6.469 2.713 1.00 0.00 27 SER A CA 18
ATOM 24909 C C . SER A 1 27 ? 12.138 5.461 2.162 1.00 0.00 27 SER A C 18
ATOM 24910 O O . SER A 1 27 ? 12.120 5.133 0.975 1.00 0.00 27 SER A O 18
ATOM 24918 N N . THR A 1 28 ? 13.014 4.972 3.033 1.00 0.00 28 THR A N 18
ATOM 24919 C CA . THR A 1 28 ? 14.027 4.002 2.636 1.00 0.00 28 THR A CA 18
ATOM 24920 C C . THR A 1 28 ? 13.740 2.630 3.235 1.00 0.00 28 THR A C 18
ATOM 24921 O O . THR A 1 28 ? 14.643 1.809 3.391 1.00 0.00 28 THR A O 18
ATOM 24932 N N . ALA A 1 29 ? 12.476 2.388 3.569 1.00 0.00 29 ALA A N 18
ATOM 24933 C CA . ALA A 1 29 ? 12.070 1.114 4.149 1.00 0.00 29 ALA A CA 18
ATOM 24934 C C . ALA A 1 29 ? 12.391 -0.044 3.209 1.00 0.00 29 ALA A C 18
ATOM 24935 O O . ALA A 1 29 ? 12.732 0.164 2.045 1.00 0.00 29 ALA A O 18
ATOM 24942 N N . THR A 1 30 ? 12.279 -1.265 3.723 1.00 0.00 30 THR A N 18
ATOM 24943 C CA . THR A 1 30 ? 12.559 -2.456 2.931 1.00 0.00 30 THR A CA 18
ATOM 24944 C C . THR A 1 30 ? 11.312 -3.318 2.774 1.00 0.00 30 THR A C 18
ATOM 24945 O O . THR A 1 30 ? 10.384 -3.234 3.578 1.00 0.00 30 THR A O 18
ATOM 24956 N N . GLN A 1 31 ? 11.296 -4.145 1.734 1.00 0.00 31 GLN A N 18
ATOM 24957 C CA . GLN A 1 31 ? 10.161 -5.022 1.472 1.00 0.00 31 GLN A CA 18
ATOM 24958 C C . GLN A 1 31 ? 9.635 -5.632 2.767 1.00 0.00 31 GLN A C 18
ATOM 24959 O O . GLN A 1 31 ? 8.435 -5.600 3.037 1.00 0.00 31 GLN A O 18
ATOM 24973 N N . ALA A 1 32 ? 10.542 -6.187 3.565 1.00 0.00 32 ALA A N 18
ATOM 24974 C CA . ALA A 1 32 ? 10.169 -6.803 4.832 1.00 0.00 32 ALA A CA 18
ATOM 24975 C C . ALA A 1 32 ? 9.233 -5.900 5.627 1.00 0.00 32 ALA A C 18
ATOM 24976 O O . ALA A 1 32 ? 8.263 -6.368 6.224 1.00 0.00 32 ALA A O 18
ATOM 24983 N N . GLN A 1 33 ? 9.530 -4.604 5.632 1.00 0.00 33 GLN A N 18
ATOM 24984 C CA . GLN A 1 33 ? 8.715 -3.636 6.356 1.00 0.00 33 GLN A CA 18
ATOM 24985 C C . GLN A 1 33 ? 7.453 -3.293 5.571 1.00 0.00 33 GLN A C 18
ATOM 24986 O O . GLN A 1 33 ? 6.337 -3.506 6.046 1.00 0.00 33 GLN A O 18
ATOM 25000 N N . ILE A 1 34 ? 7.637 -2.760 4.368 1.00 0.00 34 ILE A N 18
ATOM 25001 C CA . ILE A 1 34 ? 6.514 -2.387 3.517 1.00 0.00 34 ILE A CA 18
ATOM 25002 C C . ILE A 1 34 ? 5.443 -3.474 3.514 1.00 0.00 34 ILE A C 18
ATOM 25003 O O . ILE A 1 34 ? 4.252 -3.187 3.397 1.00 0.00 34 ILE A O 18
ATOM 25019 N N . LYS A 1 35 ? 5.876 -4.723 3.644 1.00 0.00 35 LYS A N 18
ATOM 25020 C CA . LYS A 1 35 ? 4.956 -5.854 3.659 1.00 0.00 35 LYS A CA 18
ATOM 25021 C C . LYS A 1 35 ? 4.351 -6.045 5.047 1.00 0.00 35 LYS A C 18
ATOM 25022 O O . LYS A 1 35 ? 3.131 -6.093 5.200 1.00 0.00 35 LYS A O 18
ATOM 25041 N N . ALA A 1 36 ? 5.212 -6.151 6.053 1.00 0.00 36 ALA A N 18
ATOM 25042 C CA . ALA A 1 36 ? 4.761 -6.333 7.428 1.00 0.00 36 ALA A CA 18
ATOM 25043 C C . ALA A 1 36 ? 3.697 -5.305 7.797 1.00 0.00 36 ALA A C 18
ATOM 25044 O O . ALA A 1 36 ? 2.696 -5.635 8.431 1.00 0.00 36 ALA A O 18
ATOM 25051 N N . ALA A 1 37 ? 3.920 -4.058 7.395 1.00 0.00 37 ALA A N 18
ATOM 25052 C CA . ALA A 1 37 ? 2.980 -2.982 7.683 1.00 0.00 37 ALA A CA 18
ATOM 25053 C C . ALA A 1 37 ? 1.620 -3.259 7.051 1.00 0.00 37 ALA A C 18
ATOM 25054 O O . ALA A 1 37 ? 0.612 -3.374 7.749 1.00 0.00 37 ALA A O 18
ATOM 25061 N N . TYR A 1 38 ? 1.598 -3.365 5.727 1.00 0.00 38 TYR A N 18
ATOM 25062 C CA . TYR A 1 38 ? 0.361 -3.625 5.001 1.00 0.00 38 TYR A CA 18
ATOM 25063 C C . TYR A 1 38 ? -0.433 -4.748 5.662 1.00 0.00 38 TYR A C 18
ATOM 25064 O O . TYR A 1 38 ? -1.617 -4.594 5.961 1.00 0.00 38 TYR A O 18
ATOM 25082 N N . TYR A 1 39 ? 0.229 -5.878 5.887 1.00 0.00 39 TYR A N 18
ATOM 25083 C CA . TYR A 1 39 ? -0.413 -7.028 6.511 1.00 0.00 39 TYR A CA 18
ATOM 25084 C C . TYR A 1 39 ? -1.053 -6.641 7.840 1.00 0.00 39 TYR A C 18
ATOM 25085 O O . TYR A 1 39 ? -2.208 -6.975 8.107 1.00 0.00 39 TYR A O 18
ATOM 25103 N N . ARG A 1 40 ? -0.294 -5.933 8.671 1.00 0.00 40 ARG A N 18
ATOM 25104 C CA . ARG A 1 40 ? -0.785 -5.500 9.973 1.00 0.00 40 ARG A CA 18
ATOM 25105 C C . ARG A 1 40 ? -2.132 -4.795 9.840 1.00 0.00 40 ARG A C 18
ATOM 25106 O O . ARG A 1 40 ? -3.066 -5.075 10.590 1.00 0.00 40 ARG A O 18
ATOM 25127 N N . GLN A 1 41 ? -2.222 -3.880 8.880 1.00 0.00 41 GLN A N 18
ATOM 25128 C CA . GLN A 1 41 ? -3.454 -3.135 8.649 1.00 0.00 41 GLN A CA 18
ATOM 25129 C C . GLN A 1 41 ? -4.668 -4.056 8.714 1.00 0.00 41 GLN A C 18
ATOM 25130 O O . GLN A 1 41 ? -5.525 -3.909 9.586 1.00 0.00 41 GLN A O 18
ATOM 25144 N N . CYS A 1 42 ? -4.735 -5.004 7.786 1.00 0.00 42 CYS A N 18
ATOM 25145 C CA . CYS A 1 42 ? -5.845 -5.948 7.737 1.00 0.00 42 CYS A CA 18
ATOM 25146 C C . CYS A 1 42 ? -6.248 -6.387 9.141 1.00 0.00 42 CYS A C 18
ATOM 25147 O O . CYS A 1 42 ? -7.431 -6.403 9.482 1.00 0.00 42 CYS A O 18
ATOM 25155 N N . PHE A 1 43 ? -5.257 -6.745 9.951 1.00 0.00 43 PHE A N 18
ATOM 25156 C CA . PHE A 1 43 ? -5.508 -7.187 11.317 1.00 0.00 43 PHE A CA 18
ATOM 25157 C C . PHE A 1 43 ? -6.040 -6.040 12.171 1.00 0.00 43 PHE A C 18
ATOM 25158 O O . PHE A 1 43 ? -6.996 -6.207 12.930 1.00 0.00 43 PHE A O 18
ATOM 25175 N N . LEU A 1 44 ? -5.416 -4.874 12.042 1.00 0.00 44 LEU A N 18
ATOM 25176 C CA . LEU A 1 44 ? -5.825 -3.698 12.801 1.00 0.00 44 LEU A CA 18
ATOM 25177 C C . LEU A 1 44 ? -7.289 -3.361 12.536 1.00 0.00 44 LEU A C 18
ATOM 25178 O O . LEU A 1 44 ? -8.014 -2.944 13.439 1.00 0.00 44 LEU A O 18
ATOM 25194 N N . TYR A 1 45 ? -7.717 -3.547 11.292 1.00 0.00 45 TYR A N 18
ATOM 25195 C CA . TYR A 1 45 ? -9.095 -3.263 10.907 1.00 0.00 45 TYR A CA 18
ATOM 25196 C C . TYR A 1 45 ? -9.752 -4.492 10.288 1.00 0.00 45 TYR A C 18
ATOM 25197 O O . TYR A 1 45 ? -9.878 -4.595 9.067 1.00 0.00 45 TYR A O 18
ATOM 25215 N N . HIS A 1 46 ? -10.171 -5.423 11.139 1.00 0.00 46 HIS A N 18
ATOM 25216 C CA . HIS A 1 46 ? -10.817 -6.646 10.677 1.00 0.00 46 HIS A CA 18
ATOM 25217 C C . HIS A 1 46 ? -12.273 -6.384 10.303 1.00 0.00 46 HIS A C 18
ATOM 25218 O O . HIS A 1 46 ? -12.906 -5.448 10.793 1.00 0.00 46 HIS A O 18
ATOM 25232 N N . PRO A 1 47 ? -12.817 -7.227 9.413 1.00 0.00 47 PRO A N 18
ATOM 25233 C CA . PRO A 1 47 ? -14.204 -7.106 8.954 1.00 0.00 47 PRO A CA 18
ATOM 25234 C C . PRO A 1 47 ? -15.209 -7.454 10.046 1.00 0.00 47 PRO A C 18
ATOM 25235 O O . PRO A 1 47 ? -16.222 -6.774 10.211 1.00 0.00 47 PRO A O 18
ATOM 25246 N N . ASP A 1 48 ? -14.923 -8.517 10.789 1.00 0.00 48 ASP A N 18
ATOM 25247 C CA . ASP A 1 48 ? -15.802 -8.955 11.868 1.00 0.00 48 ASP A CA 18
ATOM 25248 C C . ASP A 1 48 ? -16.126 -7.799 12.808 1.00 0.00 48 ASP A C 18
ATOM 25249 O O . ASP A 1 48 ? -17.268 -7.346 12.882 1.00 0.00 48 ASP A O 18
ATOM 25258 N N . ARG A 1 49 ? -15.113 -7.325 13.527 1.00 0.00 49 ARG A N 18
ATOM 25259 C CA . ARG A 1 49 ? -15.290 -6.223 14.464 1.00 0.00 49 ARG A CA 18
ATOM 25260 C C . ARG A 1 49 ? -16.045 -5.070 13.811 1.00 0.00 49 ARG A C 18
ATOM 25261 O O . ARG A 1 49 ? -16.903 -4.444 14.433 1.00 0.00 49 ARG A O 18
ATOM 25282 N N . ASN A 1 50 ? -15.720 -4.794 12.552 1.00 0.00 50 ASN A N 18
ATOM 25283 C CA . ASN A 1 50 ? -16.366 -3.714 11.815 1.00 0.00 50 ASN A CA 18
ATOM 25284 C C . ASN A 1 50 ? -16.980 -4.234 10.518 1.00 0.00 50 ASN A C 18
ATOM 25285 O O . ASN A 1 50 ? -16.284 -4.421 9.521 1.00 0.00 50 ASN A O 18
ATOM 25296 N N . SER A 1 51 ? -18.289 -4.463 10.540 1.00 0.00 51 SER A N 18
ATOM 25297 C CA . SER A 1 51 ? -18.998 -4.964 9.368 1.00 0.00 51 SER A CA 18
ATOM 25298 C C . SER A 1 51 ? -19.398 -3.817 8.444 1.00 0.00 51 SER A C 18
ATOM 25299 O O . SER A 1 51 ? -20.030 -2.853 8.872 1.00 0.00 51 SER A O 18
ATOM 25307 N N . GLY A 1 52 ? -19.024 -3.931 7.173 1.00 0.00 52 GLY A N 18
ATOM 25308 C CA . GLY A 1 52 ? -19.352 -2.897 6.208 1.00 0.00 52 GLY A CA 18
ATOM 25309 C C . GLY A 1 52 ? -19.286 -1.505 6.805 1.00 0.00 52 GLY A C 18
ATOM 25310 O O . GLY A 1 52 ? -20.258 -0.753 6.752 1.00 0.00 52 GLY A O 18
ATOM 25314 N N . SER A 1 53 ? -18.135 -1.162 7.375 1.00 0.00 53 SER A N 18
ATOM 25315 C CA . SER A 1 53 ? -17.947 0.148 7.989 1.00 0.00 53 SER A CA 18
ATOM 25316 C C . SER A 1 53 ? -18.061 1.257 6.948 1.00 0.00 53 SER A C 18
ATOM 25317 O O . SER A 1 53 ? -18.106 0.994 5.746 1.00 0.00 53 SER A O 18
ATOM 25325 N N . ALA A 1 54 ? -18.106 2.499 7.418 1.00 0.00 54 ALA A N 18
ATOM 25326 C CA . ALA A 1 54 ? -18.213 3.649 6.530 1.00 0.00 54 ALA A CA 18
ATOM 25327 C C . ALA A 1 54 ? -16.937 4.485 6.558 1.00 0.00 54 ALA A C 18
ATOM 25328 O O . ALA A 1 54 ? -16.561 5.094 5.557 1.00 0.00 54 ALA A O 18
ATOM 25335 N N . GLU A 1 55 ? -16.277 4.510 7.712 1.00 0.00 55 GLU A N 18
ATOM 25336 C CA . GLU A 1 55 ? -15.045 5.273 7.870 1.00 0.00 55 GLU A CA 18
ATOM 25337 C C . GLU A 1 55 ? -13.826 4.409 7.559 1.00 0.00 55 GLU A C 18
ATOM 25338 O O . GLU A 1 55 ? -12.992 4.770 6.730 1.00 0.00 55 GLU A O 18
ATOM 25350 N N . ALA A 1 56 ? -13.732 3.265 8.230 1.00 0.00 56 ALA A N 18
ATOM 25351 C CA . ALA A 1 56 ? -12.617 2.349 8.024 1.00 0.00 56 ALA A CA 18
ATOM 25352 C C . ALA A 1 56 ? -12.560 1.870 6.577 1.00 0.00 56 ALA A C 18
ATOM 25353 O O . ALA A 1 56 ? -11.482 1.637 6.033 1.00 0.00 56 ALA A O 18
ATOM 25360 N N . ALA A 1 57 ? -13.728 1.724 5.961 1.00 0.00 57 ALA A N 18
ATOM 25361 C CA . ALA A 1 57 ? -13.811 1.273 4.577 1.00 0.00 57 ALA A CA 18
ATOM 25362 C C . ALA A 1 57 ? -12.872 2.075 3.682 1.00 0.00 57 ALA A C 18
ATOM 25363 O O . ALA A 1 57 ? -11.976 1.517 3.050 1.00 0.00 57 ALA A O 18
ATOM 25370 N N . GLU A 1 58 ? -13.084 3.386 3.633 1.00 0.00 58 GLU A N 18
ATOM 25371 C CA . GLU A 1 58 ? -12.257 4.264 2.814 1.00 0.00 58 GLU A CA 18
ATOM 25372 C C . GLU A 1 58 ? -10.779 3.910 2.959 1.00 0.00 58 GLU A C 18
ATOM 25373 O O . GLU A 1 58 ? -10.120 3.542 1.987 1.00 0.00 58 GLU A O 18
ATOM 25385 N N . ARG A 1 59 ? -10.267 4.026 4.180 1.00 0.00 59 ARG A N 18
ATOM 25386 C CA . ARG A 1 59 ? -8.868 3.720 4.453 1.00 0.00 59 ARG A CA 18
ATOM 25387 C C . ARG A 1 59 ? -8.463 2.399 3.805 1.00 0.00 59 ARG A C 18
ATOM 25388 O O . ARG A 1 59 ? -7.529 2.349 3.004 1.00 0.00 59 ARG A O 18
ATOM 25409 N N . PHE A 1 60 ? -9.172 1.332 4.157 1.00 0.00 60 PHE A N 18
ATOM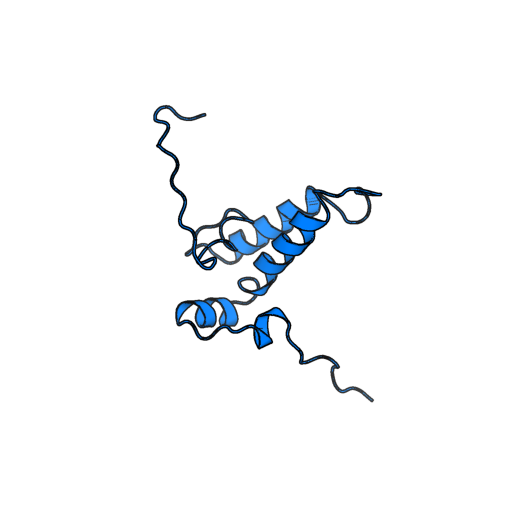 25410 C CA . PHE A 1 60 ? -8.886 0.010 3.611 1.00 0.00 60 PHE A CA 18
ATOM 25411 C C . PHE A 1 60 ? -8.577 0.093 2.119 1.00 0.00 60 PHE A C 18
ATOM 25412 O O . PHE A 1 60 ? -7.680 -0.587 1.620 1.00 0.00 60 PHE A O 18
ATOM 25429 N N . THR A 1 61 ? -9.327 0.932 1.411 1.00 0.00 61 THR A N 18
ATOM 25430 C CA . THR A 1 61 ? -9.136 1.103 -0.023 1.00 0.00 61 THR A CA 18
ATOM 25431 C C . THR A 1 61 ? -7.797 1.765 -0.324 1.00 0.00 61 THR A C 18
ATOM 25432 O O . THR A 1 61 ? -7.052 1.313 -1.194 1.00 0.00 61 THR A O 18
ATOM 25443 N N . ARG A 1 62 ? -7.496 2.838 0.400 1.00 0.00 62 ARG A N 18
ATOM 25444 C CA . ARG A 1 62 ? -6.245 3.562 0.209 1.00 0.00 62 ARG A CA 18
ATOM 25445 C C . ARG A 1 62 ? -5.050 2.691 0.586 1.00 0.00 62 ARG A C 18
ATOM 25446 O O . ARG A 1 62 ? -4.126 2.511 -0.209 1.00 0.00 62 ARG A O 18
ATOM 25467 N N . ILE A 1 63 ? -5.074 2.156 1.801 1.00 0.00 63 ILE A N 18
ATOM 25468 C CA . ILE A 1 63 ? -3.993 1.304 2.282 1.00 0.00 63 ILE A CA 18
ATOM 25469 C C . ILE A 1 63 ? -3.454 0.417 1.165 1.00 0.00 63 ILE A C 18
ATOM 25470 O O . ILE A 1 63 ? -2.251 0.388 0.907 1.00 0.00 63 ILE A O 18
ATOM 25486 N N . SER A 1 64 ? -4.354 -0.306 0.505 1.00 0.00 64 SER A N 18
ATOM 25487 C CA . SER A 1 64 ? -3.969 -1.196 -0.584 1.00 0.00 64 SER A CA 18
ATOM 25488 C C . SER A 1 64 ? -3.063 -0.478 -1.579 1.00 0.00 64 SER A C 18
ATOM 25489 O O . SER A 1 64 ? -1.987 -0.968 -1.921 1.00 0.00 64 SER A O 18
ATOM 25497 N N . GLN A 1 65 ? -3.506 0.688 -2.039 1.00 0.00 65 GLN A N 18
ATOM 25498 C CA . GLN A 1 65 ? -2.736 1.474 -2.996 1.00 0.00 65 GLN A CA 18
ATOM 25499 C C . GLN A 1 65 ? -1.266 1.531 -2.595 1.00 0.00 65 GLN A C 18
ATOM 25500 O O . GLN A 1 65 ? -0.383 1.205 -3.388 1.00 0.00 65 GLN A O 18
ATOM 25514 N N . ALA A 1 66 ? -1.010 1.947 -1.359 1.00 0.00 66 ALA A N 18
ATOM 25515 C CA . ALA A 1 66 ? 0.353 2.045 -0.853 1.00 0.00 66 ALA A CA 18
ATOM 25516 C C . ALA A 1 66 ? 1.135 0.765 -1.130 1.00 0.00 66 ALA A C 18
ATOM 25517 O O . ALA A 1 66 ? 2.356 0.795 -1.292 1.00 0.00 66 ALA A O 18
ATOM 25524 N N . TYR A 1 67 ? 0.425 -0.356 -1.185 1.00 0.00 67 TYR A N 18
ATOM 25525 C CA . TYR A 1 67 ? 1.054 -1.647 -1.440 1.00 0.00 67 TYR A CA 18
ATOM 25526 C C . TYR A 1 67 ? 1.110 -1.939 -2.936 1.00 0.00 67 TYR A C 18
ATOM 25527 O O . TYR A 1 67 ? 1.179 -3.096 -3.353 1.00 0.00 67 TYR A O 18
ATOM 25545 N N . VAL A 1 68 ? 1.079 -0.881 -3.741 1.00 0.00 68 VAL A N 18
ATOM 25546 C CA . VAL A 1 68 ? 1.128 -1.022 -5.191 1.00 0.00 68 VAL A CA 18
ATOM 25547 C C . VAL A 1 68 ? 2.291 -0.234 -5.781 1.00 0.00 68 VAL A C 18
ATOM 25548 O O . VAL A 1 68 ? 3.147 -0.790 -6.469 1.00 0.00 68 VAL A O 18
ATOM 25561 N N . VAL A 1 69 ? 2.317 1.067 -5.506 1.00 0.00 69 VAL A N 18
ATOM 25562 C CA . VAL A 1 69 ? 3.377 1.933 -6.009 1.00 0.00 69 VAL A CA 18
ATOM 25563 C C . VAL A 1 69 ? 4.712 1.608 -5.347 1.00 0.00 69 VAL A C 18
ATOM 25564 O O . VAL A 1 69 ? 5.765 1.679 -5.981 1.00 0.00 69 VAL A O 18
ATOM 25577 N N . LEU A 1 70 ? 4.661 1.253 -4.068 1.00 0.00 70 LEU A N 18
ATOM 25578 C CA . LEU A 1 70 ? 5.866 0.916 -3.319 1.00 0.00 70 LEU A CA 18
ATOM 25579 C C . LEU A 1 70 ? 6.111 -0.590 -3.329 1.00 0.00 70 LEU A C 18
ATOM 25580 O O . LEU A 1 70 ? 7.228 -1.049 -3.097 1.00 0.00 70 LEU A O 18
ATOM 25596 N N . GLY A 1 71 ? 5.057 -1.354 -3.600 1.00 0.00 71 GLY A N 18
ATOM 25597 C CA . GLY A 1 71 ? 5.178 -2.799 -3.638 1.00 0.00 71 GLY A CA 18
ATOM 25598 C C . GLY A 1 71 ? 6.386 -3.260 -4.429 1.00 0.00 71 GLY A C 18
ATOM 25599 O O . GLY A 1 71 ? 7.016 -4.261 -4.088 1.00 0.00 71 GLY A O 18
ATOM 25603 N N . SER A 1 72 ? 6.710 -2.528 -5.491 1.00 0.00 72 SER A N 18
ATOM 25604 C CA . SER A 1 72 ? 7.848 -2.870 -6.336 1.00 0.00 72 SER A CA 18
ATOM 25605 C C . SER A 1 72 ? 8.940 -1.810 -6.232 1.00 0.00 72 SER A C 18
ATOM 25606 O O . SER A 1 72 ? 8.698 -0.628 -6.474 1.00 0.00 72 SER A O 18
ATOM 25614 N N . ALA A 1 73 ? 10.144 -2.243 -5.871 1.00 0.00 73 ALA A N 18
ATOM 25615 C CA . ALA A 1 73 ? 11.274 -1.333 -5.737 1.00 0.00 73 ALA A CA 18
ATOM 25616 C C . ALA A 1 73 ? 11.399 -0.428 -6.957 1.00 0.00 73 ALA A C 18
ATOM 25617 O O . ALA A 1 73 ? 11.605 0.779 -6.830 1.00 0.00 73 ALA A O 18
ATOM 25624 N N . THR A 1 74 ? 11.274 -1.019 -8.142 1.00 0.00 74 THR A N 18
ATOM 25625 C CA . THR A 1 74 ? 11.374 -0.266 -9.386 1.00 0.00 74 THR A CA 18
ATOM 25626 C C . THR A 1 74 ? 10.448 0.945 -9.372 1.00 0.00 74 THR A C 18
ATOM 25627 O O . THR A 1 74 ? 10.878 2.071 -9.624 1.00 0.00 74 THR A O 18
ATOM 25638 N N . LEU A 1 75 ? 9.175 0.707 -9.074 1.00 0.00 75 LEU A N 18
ATOM 25639 C CA . LEU A 1 75 ? 8.188 1.780 -9.026 1.00 0.00 75 LEU A CA 18
ATOM 25640 C C . LEU A 1 75 ? 8.669 2.925 -8.141 1.00 0.00 75 LEU A C 18
ATOM 25641 O O . LEU A 1 75 ? 8.811 4.059 -8.599 1.00 0.00 75 LEU A O 18
ATOM 25657 N N . ARG A 1 76 ? 8.922 2.619 -6.873 1.00 0.00 76 ARG A N 18
ATOM 25658 C CA . ARG A 1 76 ? 9.389 3.622 -5.923 1.00 0.00 76 ARG A CA 18
ATOM 25659 C C . ARG A 1 76 ? 10.334 4.612 -6.599 1.00 0.00 76 ARG A C 18
ATOM 25660 O O . ARG A 1 76 ? 10.142 5.825 -6.516 1.00 0.00 76 ARG A O 18
ATOM 25681 N N . ARG A 1 77 ? 11.355 4.085 -7.267 1.00 0.00 77 ARG A N 18
ATOM 25682 C CA . ARG A 1 77 ? 12.331 4.921 -7.955 1.00 0.00 77 ARG A CA 18
ATOM 25683 C C . ARG A 1 77 ? 11.658 5.772 -9.028 1.00 0.00 77 ARG A C 18
ATOM 25684 O O . ARG A 1 77 ? 11.860 6.985 -9.092 1.00 0.00 77 ARG A O 18
ATOM 25705 N N . LYS A 1 78 ? 10.856 5.128 -9.870 1.00 0.00 78 LYS A N 18
ATOM 25706 C CA . LYS A 1 78 ? 10.152 5.824 -10.940 1.00 0.00 78 LYS A CA 18
ATOM 25707 C C . LYS A 1 78 ? 9.552 7.132 -10.435 1.00 0.00 78 LYS A C 18
ATOM 25708 O O . LYS A 1 78 ? 9.888 8.210 -10.926 1.00 0.00 78 LYS A O 18
ATOM 25727 N N . TYR A 1 79 ? 8.665 7.031 -9.452 1.00 0.00 79 TYR A N 18
ATOM 25728 C CA . TYR A 1 79 ? 8.018 8.207 -8.882 1.00 0.00 79 TYR A CA 18
ATOM 25729 C C . TYR A 1 79 ? 9.053 9.198 -8.360 1.00 0.00 79 TYR A C 18
ATOM 25730 O O . TYR A 1 79 ? 8.796 10.400 -8.285 1.00 0.00 79 TYR A O 18
ATOM 25748 N N . ASP A 1 80 ? 10.225 8.686 -8.000 1.00 0.00 80 ASP A N 18
ATOM 25749 C CA . ASP A 1 80 ? 11.301 9.525 -7.486 1.00 0.00 80 ASP A CA 18
ATOM 25750 C C . ASP A 1 80 ? 11.675 10.607 -8.495 1.00 0.00 80 ASP A C 18
ATOM 25751 O O . ASP A 1 80 ? 11.818 11.777 -8.140 1.00 0.00 80 ASP A O 18
ATOM 25760 N N . ARG A 1 81 ? 11.834 10.207 -9.752 1.00 0.00 81 ARG A N 18
ATOM 25761 C CA . ARG A 1 81 ? 12.195 11.142 -10.812 1.00 0.00 81 ARG A CA 18
ATOM 25762 C C . ARG A 1 81 ? 10.961 11.571 -11.601 1.00 0.00 81 ARG A C 18
ATOM 25763 O O . ARG A 1 81 ? 11.068 12.042 -12.732 1.00 0.00 81 ARG A O 18
ATOM 25784 N N . GLY A 1 82 ? 9.789 11.403 -10.995 1.00 0.00 82 GLY A N 18
ATOM 25785 C CA . GLY A 1 82 ? 8.552 11.777 -11.656 1.00 0.00 82 GLY A CA 18
ATOM 25786 C C . GLY A 1 82 ? 8.326 11.006 -12.941 1.00 0.00 82 GLY A C 18
ATOM 25787 O O . GLY A 1 82 ? 7.856 11.564 -13.934 1.00 0.00 82 GLY A O 18
ATOM 25791 N N . LEU A 1 83 ? 8.662 9.721 -12.926 1.00 0.00 83 LEU A N 18
ATOM 25792 C CA . LEU A 1 83 ? 8.494 8.872 -14.100 1.00 0.00 83 LEU A CA 18
ATOM 25793 C C . LEU A 1 83 ? 7.170 8.116 -14.040 1.00 0.00 83 LEU A C 18
ATOM 25794 O O . LEU A 1 83 ? 6.644 7.683 -15.066 1.00 0.00 83 LEU A O 18
ATOM 25810 N N . LEU A 1 84 ? 6.637 7.962 -12.834 1.00 0.00 84 LEU A N 18
ATOM 25811 C CA . LEU A 1 84 ? 5.373 7.260 -12.640 1.00 0.00 84 LEU A CA 18
ATOM 25812 C C . LEU A 1 84 ? 4.245 7.950 -13.400 1.00 0.00 84 LEU A C 18
ATOM 25813 O O . LEU A 1 84 ? 3.991 9.140 -13.210 1.00 0.00 84 LEU A O 18
ATOM 25829 N N . SER A 1 85 ? 3.569 7.195 -14.260 1.00 0.00 85 SER A N 18
ATOM 25830 C CA . SER A 1 85 ? 2.468 7.734 -15.050 1.00 0.00 85 SER A CA 18
ATOM 25831 C C . SER A 1 85 ? 1.150 7.628 -14.289 1.00 0.00 85 SER A C 18
ATOM 25832 O O . SER A 1 85 ? 0.950 6.706 -13.498 1.00 0.00 85 SER A O 18
ATOM 25840 N N . ASP A 1 86 ? 0.255 8.577 -14.534 1.00 0.00 86 ASP A N 18
ATOM 25841 C CA . ASP A 1 86 ? -1.046 8.592 -13.874 1.00 0.00 86 ASP A CA 18
ATOM 25842 C C . ASP A 1 86 ? -1.700 7.215 -13.933 1.00 0.00 86 ASP A C 18
ATOM 25843 O O . ASP A 1 86 ? -2.286 6.754 -12.954 1.00 0.00 86 ASP A O 18
ATOM 25852 N N . GLU A 1 87 ? -1.597 6.565 -15.088 1.00 0.00 87 GLU A N 18
ATOM 25853 C CA . GLU A 1 87 ? -2.181 5.242 -15.275 1.00 0.00 87 GLU A CA 18
ATOM 25854 C C . GLU A 1 87 ? -1.631 4.255 -14.249 1.00 0.00 87 GLU A C 18
ATOM 25855 O O . GLU A 1 87 ? -2.340 3.358 -13.794 1.00 0.00 87 GLU A O 18
ATOM 25867 N N . ASP A 1 88 ? -0.363 4.428 -13.892 1.00 0.00 88 ASP A N 18
ATOM 25868 C CA . ASP A 1 88 ? 0.283 3.554 -12.920 1.00 0.00 88 ASP A CA 18
ATOM 25869 C C . ASP A 1 88 ? -0.327 3.737 -11.534 1.00 0.00 88 ASP A C 18
ATOM 25870 O O . ASP A 1 88 ? -0.471 2.777 -10.775 1.00 0.00 88 ASP A O 18
ATOM 25879 N N . LEU A 1 89 ? -0.682 4.975 -11.208 1.00 0.00 89 LEU A N 18
ATOM 25880 C CA . LEU A 1 89 ? -1.276 5.285 -9.912 1.00 0.00 89 LEU A CA 18
ATOM 25881 C C . LEU A 1 89 ? -2.535 4.455 -9.678 1.00 0.00 89 LEU A C 18
ATOM 25882 O O . LEU A 1 89 ? -2.582 3.625 -8.770 1.00 0.00 89 LEU A O 18
ATOM 25898 N N . ARG A 1 90 ? -3.551 4.685 -10.503 1.00 0.00 90 ARG A N 18
ATOM 25899 C CA . ARG A 1 90 ? -4.809 3.958 -10.386 1.00 0.00 90 ARG A CA 18
ATOM 25900 C C . ARG A 1 90 ? -4.577 2.452 -10.464 1.00 0.00 90 ARG A C 18
ATOM 25901 O O . ARG A 1 90 ? -5.201 1.679 -9.739 1.00 0.00 90 ARG A O 18
ATOM 25922 N N . GLY A 1 91 ? -3.674 2.043 -11.351 1.00 0.00 91 GLY A N 18
ATOM 25923 C CA . GLY A 1 91 ? -3.376 0.632 -11.508 1.00 0.00 91 GLY A CA 18
ATOM 25924 C C . GLY A 1 91 ? -4.485 -0.120 -12.217 1.00 0.00 91 GLY A C 18
ATOM 25925 O O . GLY A 1 91 ? -5.384 -0.679 -11.590 1.00 0.00 91 GLY A O 18
ATOM 25929 N N . PRO A 1 92 ? -4.430 -0.138 -13.557 1.00 0.00 92 PRO A N 18
ATOM 25930 C CA . PRO A 1 92 ? -5.431 -0.822 -14.381 1.00 0.00 92 PRO A CA 18
ATOM 25931 C C . PRO A 1 92 ? -5.343 -2.340 -14.259 1.00 0.00 92 PRO A C 18
ATOM 25932 O O . PRO A 1 92 ? -4.334 -2.944 -14.621 1.00 0.00 92 PRO A O 18
ATOM 25943 N N . GLY A 1 93 ? -6.407 -2.950 -13.748 1.00 0.00 93 GLY A N 18
ATOM 25944 C CA . GLY A 1 93 ? -6.429 -4.393 -13.588 1.00 0.00 93 GLY A CA 18
ATOM 25945 C C . GLY A 1 93 ? -7.060 -5.098 -14.772 1.00 0.00 93 GLY A C 18
ATOM 25946 O O . GLY A 1 93 ? -8.172 -5.615 -14.675 1.00 0.00 93 GLY A O 18
ATOM 25950 N N . SER A 1 94 ? -6.348 -5.117 -15.895 1.00 0.00 94 SER A N 18
ATOM 25951 C CA . SER A 1 94 ? -6.847 -5.759 -17.105 1.00 0.00 94 SER A CA 18
ATOM 25952 C C . SER A 1 94 ? -7.247 -7.205 -16.828 1.00 0.00 94 SER A C 18
ATOM 25953 O O . SER A 1 94 ? -6.516 -7.950 -16.177 1.00 0.00 94 SER A O 18
ATOM 25961 N N . GLY A 1 95 ? -8.416 -7.596 -17.328 1.00 0.00 95 GLY A N 18
ATOM 25962 C CA . GLY A 1 95 ? -8.894 -8.951 -17.124 1.00 0.00 95 GLY A CA 18
ATOM 25963 C C . GLY A 1 95 ? -8.453 -9.894 -18.225 1.00 0.00 95 GLY A C 18
ATOM 25964 O O . GLY A 1 95 ? -8.331 -9.510 -19.389 1.00 0.00 95 GLY A O 18
ATOM 25968 N N . PRO A 1 96 ? -8.202 -11.160 -17.861 1.00 0.00 96 PRO A N 18
ATOM 25969 C CA . PRO A 1 96 ? -7.766 -12.186 -18.812 1.00 0.00 96 PRO A CA 18
ATOM 25970 C C . PRO A 1 96 ? -8.871 -12.582 -19.785 1.00 0.00 96 PRO A C 18
ATOM 25971 O O . PRO A 1 96 ? -8.689 -13.468 -20.619 1.00 0.00 96 PRO A O 18
ATOM 25982 N N . SER A 1 97 ? -10.018 -11.918 -19.673 1.00 0.00 97 SER A N 18
ATOM 25983 C CA . SER A 1 97 ? -11.154 -12.203 -20.541 1.00 0.00 97 SER A CA 18
ATOM 25984 C C . SER A 1 97 ? -11.643 -13.635 -20.343 1.00 0.00 97 SER A C 18
ATOM 25985 O O . SER A 1 97 ? -11.744 -14.406 -21.297 1.00 0.00 97 SER A O 18
ATOM 25993 N N . SER A 1 98 ? -11.947 -13.982 -19.096 1.00 0.00 98 SER A N 18
ATOM 25994 C CA . SER A 1 98 ? -12.422 -15.322 -18.770 1.00 0.00 98 SER A CA 18
ATOM 25995 C C . SER A 1 98 ? -13.854 -15.278 -18.247 1.00 0.00 98 SER A C 18
ATOM 25996 O O . SER A 1 98 ? -14.364 -14.217 -17.890 1.00 0.00 98 SER A O 18
ATOM 26004 N N . GLY A 1 99 ? -14.499 -16.440 -18.206 1.00 0.00 99 GLY A N 18
ATOM 26005 C CA . GLY A 1 99 ? -15.867 -16.513 -17.726 1.00 0.00 99 GLY A CA 18
ATOM 26006 C C . GLY A 1 99 ? -16.663 -17.608 -18.408 1.00 0.00 99 GLY A C 18
ATOM 26007 O O . GLY A 1 99 ? -17.873 -17.483 -18.590 1.00 0.00 99 GLY A O 18
ATOM 26011 N N . GLY A 1 1 ? 12.274 -4.491 12.184 1.00 0.00 1 GLY A N 19
ATOM 26012 C CA . GLY A 1 1 ? 11.264 -5.340 11.580 1.00 0.00 1 GLY A CA 19
ATOM 26013 C C . GLY A 1 1 ? 11.024 -6.609 12.373 1.00 0.00 1 GLY A C 19
ATOM 26014 O O . GLY A 1 1 ? 11.392 -7.700 11.938 1.00 0.00 1 GLY A O 19
ATOM 26018 N N . SER A 1 2 ? 10.405 -6.467 13.541 1.00 0.00 2 SER A N 19
ATOM 26019 C CA . SER A 1 2 ? 10.122 -7.611 14.400 1.00 0.00 2 SER A CA 19
ATOM 26020 C C . SER A 1 2 ? 8.679 -7.575 14.894 1.00 0.00 2 SER A C 19
ATOM 26021 O O . SER A 1 2 ? 7.986 -6.567 14.748 1.00 0.00 2 SER A O 19
ATOM 26029 N N . SER A 1 3 ? 8.232 -8.682 15.479 1.00 0.00 3 SER A N 19
ATOM 26030 C CA . SER A 1 3 ? 6.870 -8.779 15.992 1.00 0.00 3 SER A CA 19
ATOM 26031 C C . SER A 1 3 ? 6.574 -7.642 16.965 1.00 0.00 3 SER A C 19
ATOM 26032 O O . SER A 1 3 ? 7.448 -7.205 17.712 1.00 0.00 3 SER A O 19
ATOM 26040 N N . GLY A 1 4 ? 5.332 -7.168 16.951 1.00 0.00 4 GLY A N 19
ATOM 26041 C CA . GLY A 1 4 ? 4.940 -6.086 17.836 1.00 0.00 4 GLY A CA 19
ATOM 26042 C C . GLY A 1 4 ? 5.778 -4.840 17.633 1.00 0.00 4 GLY A C 19
ATOM 26043 O O . GLY A 1 4 ? 6.656 -4.536 18.441 1.00 0.00 4 GLY A O 19
ATOM 26047 N N . SER A 1 5 ? 5.509 -4.116 16.551 1.00 0.00 5 SER A N 19
ATOM 26048 C CA . SER A 1 5 ? 6.248 -2.898 16.242 1.00 0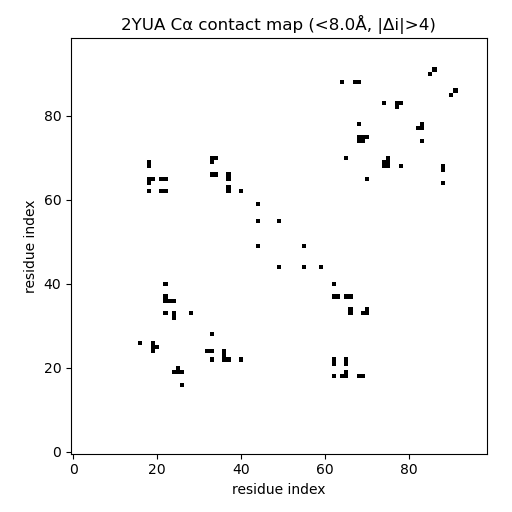.00 5 SER A CA 19
ATOM 26049 C C . SER A 1 5 ? 6.526 -2.095 17.509 1.00 0.00 5 SER A C 19
ATOM 26050 O O . SER A 1 5 ? 5.606 -1.741 18.247 1.00 0.00 5 SER A O 19
ATOM 26058 N N . SER A 1 6 ? 7.801 -1.810 17.755 1.00 0.00 6 SER A N 19
ATOM 26059 C CA . SER A 1 6 ? 8.202 -1.052 18.934 1.00 0.00 6 SER A CA 19
ATOM 26060 C C . SER A 1 6 ? 8.888 0.251 18.535 1.00 0.00 6 SER A C 19
ATOM 26061 O O . SER A 1 6 ? 9.928 0.241 17.878 1.00 0.00 6 SER A O 19
ATOM 26069 N N . GLY A 1 7 ? 8.297 1.371 18.937 1.00 0.00 7 GLY A N 19
ATOM 26070 C CA . GLY A 1 7 ? 8.864 2.667 18.613 1.00 0.00 7 GLY A CA 19
ATOM 26071 C C . GLY A 1 7 ? 8.533 3.108 17.201 1.00 0.00 7 GLY A C 19
ATOM 26072 O O . GLY A 1 7 ? 9.428 3.394 16.406 1.00 0.00 7 GLY A O 19
ATOM 26076 N N . SER A 1 8 ? 7.242 3.162 16.886 1.00 0.00 8 SER A N 19
ATOM 26077 C CA . SER A 1 8 ? 6.795 3.566 15.559 1.00 0.00 8 SER A CA 19
ATOM 26078 C C . SER A 1 8 ? 6.811 5.085 15.418 1.00 0.00 8 SER A C 19
ATOM 26079 O O . SER A 1 8 ? 6.075 5.790 16.108 1.00 0.00 8 SER A O 19
ATOM 26087 N N . GLN A 1 9 ? 7.657 5.581 14.521 1.00 0.00 9 GLN A N 19
ATOM 26088 C CA . GLN A 1 9 ? 7.770 7.016 14.290 1.00 0.00 9 GLN A CA 19
ATOM 26089 C C . GLN A 1 9 ? 6.417 7.701 14.447 1.00 0.00 9 GLN A C 19
ATOM 26090 O O . GLN A 1 9 ? 5.449 7.348 13.775 1.00 0.00 9 GLN A O 19
ATOM 26104 N N . GLY A 1 10 ? 6.356 8.684 15.340 1.00 0.00 10 GLY A N 19
ATOM 26105 C CA . GLY A 1 10 ? 5.116 9.403 15.570 1.00 0.00 10 GLY A CA 19
ATOM 26106 C C . GLY A 1 10 ? 5.208 10.861 15.167 1.00 0.00 10 GLY A C 19
ATOM 26107 O O . GLY A 1 10 ? 5.055 11.754 16.001 1.00 0.00 10 GLY A O 19
ATOM 26111 N N . ASP A 1 11 ? 5.461 11.105 13.886 1.00 0.00 11 ASP A N 19
ATOM 26112 C CA . ASP A 1 11 ? 5.574 12.465 13.373 1.00 0.00 11 ASP A CA 19
ATOM 26113 C C . ASP A 1 11 ? 4.780 12.628 12.081 1.00 0.00 11 ASP A C 19
ATOM 26114 O O . ASP A 1 11 ? 5.166 12.106 11.034 1.00 0.00 11 ASP A O 19
ATOM 26123 N N . CYS A 1 12 ? 3.670 13.352 12.162 1.00 0.00 12 CYS A N 19
ATOM 26124 C CA . CYS A 1 12 ? 2.820 13.582 10.999 1.00 0.00 12 CYS A CA 19
ATOM 26125 C C . CYS A 1 12 ? 3.633 14.127 9.830 1.00 0.00 12 CYS A C 19
ATOM 26126 O O . CYS A 1 12 ? 3.767 15.339 9.666 1.00 0.00 12 CYS A O 19
ATOM 26134 N N . SER A 1 13 ? 4.177 13.223 9.022 1.00 0.00 13 SER A N 19
ATOM 26135 C CA . SER A 1 13 ? 4.983 13.613 7.870 1.00 0.00 13 SER A CA 19
ATOM 26136 C C . SER A 1 13 ? 4.121 14.288 6.808 1.00 0.00 13 SER A C 19
ATOM 26137 O O . SER A 1 13 ? 2.897 14.341 6.928 1.00 0.00 13 SER A O 19
ATOM 26145 N N . TYR A 1 14 ? 4.769 14.801 5.768 1.00 0.00 14 TYR A N 19
ATOM 26146 C CA . TYR A 1 14 ? 4.064 15.475 4.685 1.00 0.00 14 TYR A CA 19
ATOM 26147 C C . TYR A 1 14 ? 3.446 14.463 3.725 1.00 0.00 14 TYR A C 19
ATOM 26148 O O . TYR A 1 14 ? 3.535 13.254 3.937 1.00 0.00 14 TYR A O 19
ATOM 26166 N N . SER A 1 15 ? 2.819 14.968 2.667 1.00 0.00 15 SER A N 19
ATOM 26167 C CA . SER A 1 15 ? 2.183 14.110 1.674 1.00 0.00 15 SER A CA 19
ATOM 26168 C C . SER A 1 15 ? 3.228 13.404 0.816 1.00 0.00 15 SER A C 19
ATOM 26169 O O . SER A 1 15 ? 3.121 12.208 0.546 1.00 0.00 15 SER A O 19
ATOM 26177 N N . ARG A 1 16 ? 4.240 14.154 0.391 1.00 0.00 16 ARG A N 19
ATOM 26178 C CA . ARG A 1 16 ? 5.305 13.602 -0.437 1.00 0.00 16 ARG A CA 19
ATOM 26179 C C . ARG A 1 16 ? 5.602 12.156 -0.049 1.00 0.00 16 ARG A C 19
ATOM 26180 O O . ARG A 1 16 ? 5.928 11.327 -0.899 1.00 0.00 16 ARG A O 19
ATOM 26201 N N . THR A 1 17 ? 5.488 11.860 1.242 1.00 0.00 17 THR A N 19
ATOM 26202 C CA . THR A 1 17 ? 5.745 10.516 1.744 1.00 0.00 17 THR A CA 19
ATOM 26203 C C . THR A 1 17 ? 4.562 9.995 2.551 1.00 0.00 17 THR A C 19
ATOM 26204 O O . THR A 1 17 ? 4.727 9.509 3.669 1.00 0.00 17 THR A O 19
ATOM 26215 N N . ALA A 1 18 ? 3.368 10.098 1.976 1.00 0.00 18 ALA A N 19
ATOM 26216 C CA . ALA A 1 18 ? 2.157 9.634 2.641 1.00 0.00 18 ALA A CA 19
ATOM 26217 C C . ALA A 1 18 ? 2.016 8.119 2.531 1.00 0.00 18 ALA A C 19
ATOM 26218 O O . ALA A 1 18 ? 1.798 7.431 3.529 1.00 0.00 18 ALA A O 19
ATOM 26225 N N . LEU A 1 19 ? 2.142 7.605 1.312 1.00 0.00 19 LEU A N 19
ATOM 26226 C CA . LEU A 1 19 ? 2.028 6.171 1.071 1.00 0.00 19 LEU A CA 19
ATOM 26227 C C . LEU A 1 19 ? 2.798 5.380 2.123 1.00 0.00 19 LEU A C 19
ATOM 26228 O O . LEU A 1 19 ? 2.512 4.206 2.364 1.00 0.00 19 LEU A O 19
ATOM 26244 N N . TYR A 1 20 ? 3.773 6.029 2.748 1.00 0.00 20 TYR A N 19
ATOM 26245 C CA . TYR A 1 20 ? 4.585 5.386 3.775 1.00 0.00 20 TYR A CA 19
ATOM 26246 C C . TYR A 1 20 ? 3.945 5.541 5.151 1.00 0.00 20 TYR A C 19
ATOM 26247 O O . TYR A 1 20 ? 4.055 4.659 6.003 1.00 0.00 20 TYR A O 19
ATOM 26265 N N . ASP A 1 21 ? 3.276 6.670 5.362 1.00 0.00 21 ASP A N 19
ATOM 26266 C CA . ASP A 1 21 ? 2.616 6.942 6.634 1.00 0.00 21 ASP A CA 19
ATOM 26267 C C . ASP A 1 21 ? 1.401 6.039 6.819 1.00 0.00 21 ASP A C 19
ATOM 26268 O O . ASP A 1 21 ? 0.973 5.779 7.945 1.00 0.00 21 ASP A O 19
ATOM 26277 N N . LEU A 1 22 ? 0.848 5.564 5.709 1.00 0.00 22 LEU A N 19
ATOM 26278 C CA . LEU A 1 22 ? -0.320 4.690 5.748 1.00 0.00 22 LEU A CA 19
ATOM 26279 C C . LEU A 1 22 ? 0.051 3.309 6.279 1.00 0.00 22 LEU A C 19
ATOM 26280 O O . LEU A 1 22 ? -0.744 2.661 6.961 1.00 0.00 22 LEU A O 19
ATOM 26296 N N . LEU A 1 23 ? 1.263 2.866 5.964 1.00 0.00 23 LEU A N 19
ATOM 26297 C CA . LEU A 1 23 ? 1.741 1.562 6.411 1.00 0.00 23 LEU A CA 19
ATOM 26298 C C . LEU A 1 23 ? 2.512 1.685 7.721 1.00 0.00 23 LEU A C 19
ATOM 26299 O O . LEU A 1 23 ? 2.255 0.953 8.676 1.00 0.00 23 LEU A O 19
ATOM 26315 N N . GLY A 1 24 ? 3.458 2.619 7.760 1.00 0.00 24 GLY A N 19
ATOM 26316 C CA . GLY A 1 24 ? 4.251 2.822 8.958 1.00 0.00 24 GLY A CA 19
ATOM 26317 C C . GLY A 1 24 ? 5.710 2.462 8.757 1.00 0.00 24 GLY A C 19
ATOM 26318 O O . GLY A 1 24 ? 6.397 2.072 9.701 1.00 0.00 24 GLY A O 19
ATOM 26322 N N . VAL A 1 25 ? 6.184 2.592 7.522 1.00 0.00 25 VAL A N 19
ATOM 26323 C CA . VAL A 1 25 ? 7.571 2.276 7.199 1.00 0.00 25 VAL A CA 19
ATOM 26324 C C . VAL A 1 25 ? 8.309 3.507 6.684 1.00 0.00 25 VAL A C 19
ATOM 26325 O O . VAL A 1 25 ? 7.720 4.412 6.092 1.00 0.00 25 VAL A O 19
ATOM 26338 N N . PRO A 1 26 ? 9.630 3.544 6.914 1.00 0.00 26 PRO A N 19
ATOM 26339 C CA . PRO A 1 26 ? 10.478 4.659 6.481 1.00 0.00 26 PRO A CA 19
ATOM 26340 C C . PRO A 1 26 ? 10.641 4.708 4.965 1.00 0.00 26 PRO A C 19
ATOM 26341 O O . PRO A 1 26 ? 10.408 3.717 4.274 1.00 0.00 26 PRO A O 19
ATOM 26352 N N . SER A 1 27 ? 11.043 5.868 4.456 1.00 0.00 27 SER A N 19
ATOM 26353 C CA . SER A 1 27 ? 11.234 6.047 3.021 1.00 0.00 27 SER A CA 19
ATOM 26354 C C . SER A 1 27 ? 12.393 5.194 2.517 1.00 0.00 27 SER A C 19
ATOM 26355 O O . SER A 1 27 ? 12.602 5.058 1.310 1.00 0.00 27 SER A O 19
ATOM 26363 N N . THR A 1 28 ? 13.146 4.619 3.449 1.00 0.00 28 THR A N 19
ATOM 26364 C CA . THR A 1 28 ? 14.286 3.779 3.101 1.00 0.00 28 THR A CA 19
ATOM 26365 C C . THR A 1 28 ? 14.073 2.344 3.567 1.00 0.00 28 THR A C 19
ATOM 26366 O O . THR A 1 28 ? 15.029 1.585 3.725 1.00 0.00 28 THR A O 19
ATOM 26377 N N . ALA A 1 29 ? 12.814 1.977 3.785 1.00 0.00 29 ALA A N 19
ATOM 26378 C CA . ALA A 1 29 ? 12.477 0.631 4.230 1.00 0.00 29 ALA A CA 19
ATOM 26379 C C . ALA A 1 29 ? 12.764 -0.396 3.140 1.00 0.00 29 ALA A C 19
ATOM 26380 O O . ALA A 1 29 ? 13.187 -0.046 2.038 1.00 0.00 29 ALA A O 19
ATOM 26387 N N . THR A 1 30 ? 12.532 -1.667 3.455 1.00 0.00 30 THR A N 19
ATOM 26388 C CA . THR A 1 30 ? 12.768 -2.745 2.503 1.00 0.00 30 THR A CA 19
ATOM 26389 C C . THR A 1 30 ? 11.492 -3.539 2.244 1.00 0.00 30 THR A C 19
ATOM 26390 O O . THR A 1 30 ? 10.478 -3.334 2.910 1.00 0.00 30 THR A O 19
ATOM 26401 N N . GLN A 1 31 ? 11.551 -4.446 1.274 1.00 0.00 31 GLN A N 19
ATOM 26402 C CA . GLN A 1 31 ? 10.400 -5.270 0.929 1.00 0.00 31 GLN A CA 19
ATOM 26403 C C . GLN A 1 31 ? 9.753 -5.854 2.181 1.00 0.00 31 GLN A C 19
ATOM 26404 O O . GLN A 1 31 ? 8.554 -5.692 2.405 1.00 0.00 31 GLN A O 19
ATOM 26418 N N . ALA A 1 32 ? 10.555 -6.535 2.993 1.00 0.00 32 ALA A N 19
ATOM 26419 C CA . ALA A 1 32 ? 10.062 -7.141 4.223 1.00 0.00 32 ALA A CA 19
ATOM 26420 C C . ALA A 1 32 ? 9.201 -6.160 5.012 1.00 0.00 32 ALA A C 19
ATOM 26421 O O . ALA A 1 32 ? 8.106 -6.501 5.456 1.00 0.00 32 ALA A O 19
ATOM 26428 N N . GLN A 1 33 ? 9.706 -4.942 5.182 1.00 0.00 33 GLN A N 19
ATOM 26429 C CA . GLN A 1 33 ? 8.983 -3.913 5.919 1.00 0.00 33 GLN A CA 19
ATOM 26430 C C . GLN A 1 33 ? 7.726 -3.486 5.168 1.00 0.00 33 GLN A C 19
ATOM 26431 O O . GLN A 1 33 ? 6.609 -3.679 5.648 1.00 0.00 33 GLN A O 19
ATOM 26445 N N . ILE A 1 34 ? 7.917 -2.906 3.988 1.00 0.00 34 ILE A N 19
ATOM 26446 C CA . ILE A 1 34 ? 6.798 -2.453 3.170 1.00 0.00 34 ILE A CA 19
ATOM 26447 C C . ILE A 1 34 ? 5.679 -3.488 3.148 1.00 0.00 34 ILE A C 19
ATOM 26448 O O . ILE A 1 34 ? 4.517 -3.157 2.908 1.00 0.00 34 ILE A O 19
ATOM 26464 N N . LYS A 1 35 ? 6.035 -4.742 3.402 1.00 0.00 35 LYS A N 19
ATOM 26465 C CA . LYS A 1 35 ? 5.061 -5.827 3.415 1.00 0.00 35 LYS A CA 19
ATOM 26466 C C . LYS A 1 35 ? 4.472 -6.013 4.810 1.00 0.00 35 LYS A C 19
ATOM 26467 O O . LYS A 1 35 ? 3.284 -5.778 5.028 1.00 0.00 35 LYS A O 19
ATOM 26486 N N . ALA A 1 36 ? 5.311 -6.435 5.750 1.00 0.00 36 ALA A N 19
ATOM 26487 C CA . ALA A 1 36 ? 4.874 -6.649 7.124 1.00 0.00 36 ALA A CA 19
ATOM 26488 C C . ALA A 1 36 ? 3.908 -5.556 7.569 1.00 0.00 36 ALA A C 19
ATOM 26489 O O . ALA A 1 36 ? 2.892 -5.834 8.204 1.00 0.00 36 ALA A O 19
ATOM 26496 N N . ALA A 1 37 ? 4.233 -4.312 7.231 1.00 0.00 37 ALA A N 19
ATOM 26497 C CA . ALA A 1 37 ? 3.393 -3.178 7.595 1.00 0.00 37 ALA A CA 19
ATOM 26498 C C . ALA A 1 37 ? 2.005 -3.301 6.975 1.00 0.00 37 ALA A C 19
ATOM 26499 O O . ALA A 1 37 ? 0.993 -3.162 7.662 1.00 0.00 37 ALA A O 19
ATOM 26506 N N . TYR A 1 38 ? 1.965 -3.562 5.673 1.00 0.00 38 TYR A N 19
ATOM 26507 C CA . TYR A 1 38 ? 0.701 -3.701 4.960 1.00 0.00 38 TYR A CA 19
ATOM 26508 C C . TYR A 1 38 ? -0.212 -4.704 5.659 1.00 0.00 38 TYR A C 19
ATOM 26509 O O . TYR A 1 38 ? -1.435 -4.562 5.647 1.00 0.00 38 TYR A O 19
ATOM 26527 N N . TYR A 1 39 ? 0.392 -5.718 6.269 1.00 0.00 39 TYR A N 19
ATOM 26528 C CA . TYR A 1 39 ? -0.365 -6.747 6.973 1.00 0.00 39 TYR A CA 19
ATOM 26529 C C . TYR A 1 39 ? -1.070 -6.165 8.194 1.00 0.00 39 TYR A C 19
ATOM 26530 O O . TYR A 1 39 ? -2.297 -6.202 8.292 1.00 0.00 39 TYR A O 19
ATOM 26548 N N . ARG A 1 40 ? -0.286 -5.626 9.122 1.00 0.00 40 ARG A N 19
ATOM 26549 C CA . ARG A 1 40 ? -0.834 -5.036 10.337 1.00 0.00 40 ARG A CA 19
ATOM 26550 C C . ARG A 1 40 ? -2.176 -4.367 10.059 1.00 0.00 40 ARG A C 19
ATOM 26551 O O . ARG A 1 40 ? -3.147 -4.577 10.786 1.00 0.00 40 ARG A O 19
ATOM 26572 N N . GLN A 1 41 ? -2.223 -3.561 9.003 1.00 0.00 41 GLN A N 19
ATOM 26573 C CA . GLN A 1 41 ? -3.446 -2.861 8.631 1.00 0.00 41 GLN A CA 19
ATOM 26574 C C . GLN A 1 41 ? -4.600 -3.841 8.444 1.00 0.00 41 GLN A C 19
ATOM 26575 O O . GLN A 1 41 ? -5.696 -3.632 8.965 1.00 0.00 41 GLN A O 19
ATOM 26589 N N . CYS A 1 42 ? -4.346 -4.910 7.697 1.00 0.00 42 CYS A N 19
ATOM 26590 C CA . CYS A 1 42 ? -5.363 -5.923 7.441 1.00 0.00 42 CYS A CA 19
ATOM 26591 C C . CYS A 1 42 ? -6.074 -6.319 8.731 1.00 0.00 42 CYS A C 19
ATOM 26592 O O . CYS A 1 42 ? -7.295 -6.210 8.839 1.00 0.00 42 CYS A O 19
ATOM 26600 N N . PHE A 1 43 ? -5.300 -6.782 9.708 1.00 0.00 43 PHE A N 19
ATOM 26601 C CA . PHE A 1 43 ? -5.856 -7.197 10.991 1.00 0.00 43 PHE A CA 19
ATOM 26602 C C . PHE A 1 43 ? -6.448 -6.006 11.738 1.00 0.00 43 PHE A C 19
ATOM 26603 O O . PHE A 1 43 ? -7.605 -6.037 12.162 1.00 0.00 43 PHE A O 19
ATOM 26620 N N . LEU A 1 44 ? -5.648 -4.958 11.898 1.00 0.00 44 LEU A N 19
ATOM 26621 C CA . LEU A 1 44 ? -6.091 -3.756 12.595 1.00 0.00 44 LEU A CA 19
ATOM 26622 C C . LEU A 1 44 ? -7.456 -3.303 12.085 1.00 0.00 44 LEU A C 19
ATOM 26623 O O . LEU A 1 44 ? -8.230 -2.687 12.818 1.00 0.00 44 LEU A O 19
ATOM 26639 N N . TYR A 1 45 ? -7.744 -3.614 10.826 1.00 0.00 45 TYR A N 19
ATOM 26640 C CA . TYR A 1 45 ? -9.015 -3.239 10.219 1.00 0.00 45 TYR A CA 19
ATOM 26641 C C . TYR A 1 45 ? -9.673 -4.440 9.547 1.00 0.00 45 TYR A C 19
ATOM 26642 O O . TYR A 1 45 ? -9.632 -4.583 8.324 1.00 0.00 45 TYR A O 19
ATOM 26660 N N . HIS A 1 46 ? -10.282 -5.302 10.356 1.00 0.00 46 HIS A N 19
ATOM 26661 C CA . HIS A 1 46 ? -10.951 -6.492 9.841 1.00 0.00 46 HIS A CA 19
ATOM 26662 C C . HIS A 1 46 ? -12.304 -6.134 9.235 1.00 0.00 46 HIS A C 19
ATOM 26663 O O . HIS A 1 46 ? -12.967 -5.184 9.651 1.00 0.00 46 HIS A O 19
ATOM 26677 N N . PRO A 1 47 ? -12.726 -6.913 8.227 1.00 0.00 47 PRO A N 19
ATOM 26678 C CA . PRO A 1 47 ? -14.004 -6.697 7.542 1.00 0.00 47 PRO A CA 19
ATOM 26679 C C . PRO A 1 47 ? -15.200 -7.028 8.428 1.00 0.00 47 PRO A C 19
ATOM 26680 O O . PRO A 1 47 ? -16.306 -6.538 8.202 1.00 0.00 47 PRO A O 19
ATOM 26691 N N . ASP A 1 48 ? -14.970 -7.862 9.436 1.00 0.00 48 ASP A N 19
ATOM 26692 C CA . ASP A 1 48 ? -16.029 -8.258 10.358 1.00 0.00 48 ASP A CA 19
ATOM 26693 C C . ASP A 1 48 ? -16.296 -7.159 11.382 1.00 0.00 48 ASP A C 19
ATOM 26694 O O . ASP A 1 48 ? -17.417 -6.664 11.498 1.00 0.00 48 ASP A O 19
ATOM 26703 N N . ARG A 1 49 ? -15.259 -6.784 12.124 1.00 0.00 49 ARG A N 19
ATOM 26704 C CA . ARG A 1 49 ? -15.382 -5.746 13.141 1.00 0.00 49 ARG A CA 19
ATOM 26705 C C . ARG A 1 49 ? -16.178 -4.557 12.610 1.00 0.00 49 ARG A C 19
ATOM 26706 O O . ARG A 1 49 ? -17.151 -4.125 13.225 1.00 0.00 49 ARG A O 19
ATOM 26727 N N . ASN A 1 50 ? -15.755 -4.034 11.463 1.00 0.00 50 ASN A N 19
ATOM 26728 C CA . ASN A 1 50 ? -16.427 -2.894 10.850 1.00 0.00 50 ASN A CA 19
ATOM 26729 C C . ASN A 1 50 ? -17.520 -3.358 9.893 1.00 0.00 50 ASN A C 19
ATOM 26730 O O . ASN A 1 50 ? -17.240 -3.977 8.866 1.00 0.00 50 ASN A O 19
ATOM 26741 N N . SER A 1 51 ? -18.768 -3.054 10.236 1.00 0.00 51 SER A N 19
ATOM 26742 C CA . SER A 1 51 ? -19.904 -3.442 9.409 1.00 0.00 51 SER A CA 19
ATOM 26743 C C . SER A 1 51 ? -20.193 -2.382 8.350 1.00 0.00 51 SER A C 19
ATOM 26744 O O . SER A 1 51 ? -20.996 -1.475 8.566 1.00 0.00 51 SER A O 19
ATOM 26752 N N . GLY A 1 52 ? -19.532 -2.504 7.203 1.00 0.00 52 GLY A N 19
ATOM 26753 C CA . GLY A 1 52 ? -19.730 -1.551 6.127 1.00 0.00 52 GLY A CA 19
ATOM 26754 C C . GLY A 1 52 ? -19.678 -0.114 6.608 1.00 0.00 52 GLY A C 19
ATOM 26755 O O . GLY A 1 52 ? -20.669 0.611 6.525 1.00 0.00 52 GLY A O 19
ATOM 26759 N N . SER A 1 53 ? -18.521 0.297 7.115 1.00 0.00 53 SER A N 19
ATOM 26760 C CA . SER A 1 53 ? -18.346 1.655 7.618 1.00 0.00 53 SER A CA 19
ATOM 26761 C C . SER A 1 53 ? -17.614 2.522 6.597 1.00 0.00 53 SER A C 19
ATOM 26762 O O . SER A 1 53 ? -16.802 2.028 5.816 1.00 0.00 53 SER A O 19
ATOM 26770 N N . ALA A 1 54 ? -17.909 3.817 6.611 1.00 0.00 54 ALA A N 19
ATOM 26771 C CA . ALA A 1 54 ? -17.279 4.754 5.689 1.00 0.00 54 ALA A CA 19
ATOM 26772 C C . ALA A 1 54 ? -15.787 4.886 5.975 1.00 0.00 54 ALA A C 19
ATOM 26773 O O . ALA A 1 54 ? -14.956 4.678 5.092 1.00 0.00 54 ALA A O 19
ATOM 26780 N N . GLU A 1 55 ? -15.455 5.233 7.215 1.00 0.00 55 GLU A N 19
ATOM 26781 C CA . GLU A 1 55 ? -14.062 5.394 7.616 1.00 0.00 55 GLU A CA 19
ATOM 26782 C C . GLU A 1 55 ? -13.227 4.196 7.172 1.00 0.00 55 GLU A C 19
ATOM 26783 O O . GLU A 1 55 ? -12.263 4.343 6.422 1.00 0.00 55 GLU A O 19
ATOM 26795 N N . ALA A 1 56 ? -13.604 3.012 7.643 1.00 0.00 56 ALA A N 19
ATOM 26796 C CA . ALA A 1 56 ? -12.892 1.789 7.295 1.00 0.00 56 ALA A CA 19
ATOM 26797 C C . ALA A 1 56 ? -12.865 1.580 5.785 1.00 0.00 56 ALA A C 19
ATOM 26798 O O . ALA A 1 56 ? -11.892 1.064 5.237 1.00 0.00 56 ALA A O 19
ATOM 26805 N N . ALA A 1 57 ? -13.941 1.984 5.118 1.00 0.00 57 ALA A N 19
ATOM 26806 C CA . ALA A 1 57 ? -14.041 1.842 3.670 1.00 0.00 57 ALA A CA 19
ATOM 26807 C C . ALA A 1 57 ? -12.939 2.626 2.965 1.00 0.00 57 ALA A C 19
ATOM 26808 O O . ALA A 1 57 ? -11.974 2.047 2.468 1.00 0.00 57 ALA A O 19
ATOM 26815 N N . GLU A 1 58 ? -13.091 3.946 2.925 1.00 0.00 58 GLU A N 19
ATOM 26816 C CA . GLU A 1 58 ? -12.109 4.809 2.279 1.00 0.00 58 GLU A CA 19
ATOM 26817 C C . GLU A 1 58 ? -10.695 4.458 2.732 1.00 0.00 58 GLU A C 19
ATOM 26818 O O . GLU A 1 58 ? -9.756 4.468 1.936 1.00 0.00 58 GLU A O 19
ATOM 26830 N N . ARG A 1 59 ? -10.551 4.148 4.016 1.00 0.00 59 ARG A N 19
ATOM 26831 C CA . ARG A 1 59 ? -9.253 3.796 4.577 1.00 0.00 59 ARG A CA 19
ATOM 26832 C C . ARG A 1 59 ? -8.697 2.538 3.914 1.00 0.00 59 ARG A C 19
ATOM 26833 O O . ARG A 1 59 ? -7.692 2.590 3.206 1.00 0.00 59 ARG A O 19
ATOM 26854 N N . PHE A 1 60 ? -9.359 1.410 4.150 1.00 0.00 60 PHE A N 19
ATOM 26855 C CA . PHE A 1 60 ? -8.931 0.139 3.578 1.00 0.00 60 PHE A CA 19
ATOM 26856 C C . PHE A 1 60 ? -8.369 0.337 2.173 1.00 0.00 60 PHE A C 19
ATOM 26857 O O . PHE A 1 60 ? -7.262 -0.108 1.865 1.00 0.00 60 PHE A O 19
ATOM 26874 N N . THR A 1 61 ? -9.140 1.008 1.322 1.00 0.00 61 THR A N 19
ATOM 26875 C CA . THR A 1 61 ? -8.722 1.264 -0.050 1.00 0.00 61 THR A CA 19
ATOM 26876 C C . THR A 1 61 ? -7.358 1.944 -0.091 1.00 0.00 61 THR A C 19
ATOM 26877 O O . THR A 1 61 ? -6.385 1.376 -0.587 1.00 0.00 61 THR A O 19
ATOM 26888 N N . ARG A 1 62 ? -7.294 3.163 0.433 1.00 0.00 62 ARG A N 19
ATOM 26889 C CA . ARG A 1 62 ? -6.049 3.921 0.455 1.00 0.00 62 ARG A CA 19
ATOM 26890 C C . ARG A 1 62 ? -4.878 3.031 0.863 1.00 0.00 62 ARG A C 19
ATOM 26891 O O . ARG A 1 62 ? -3.866 2.962 0.165 1.00 0.00 62 ARG A O 19
ATOM 26912 N N . ILE A 1 63 ? -5.023 2.353 1.996 1.00 0.00 63 ILE A N 19
ATOM 26913 C CA . ILE A 1 63 ? -3.979 1.468 2.496 1.00 0.00 63 ILE A CA 19
ATOM 26914 C C . ILE A 1 63 ? -3.436 0.576 1.384 1.00 0.00 63 ILE A C 19
ATOM 26915 O O . ILE A 1 63 ? -2.226 0.486 1.181 1.00 0.00 63 ILE A O 19
ATOM 26931 N N . SER A 1 64 ? -4.341 -0.082 0.666 1.00 0.00 64 SER A N 19
ATOM 26932 C CA . SER A 1 64 ? -3.954 -0.969 -0.425 1.00 0.00 64 SER A CA 19
ATOM 26933 C C . SER A 1 64 ? -3.104 -0.228 -1.452 1.00 0.00 64 SER A C 19
ATOM 26934 O O . SER A 1 64 ? -2.097 -0.748 -1.931 1.00 0.00 64 SER A O 19
ATOM 26942 N N . GLN A 1 65 ? -3.519 0.990 -1.786 1.00 0.00 65 GLN A N 19
ATOM 26943 C CA . GLN A 1 65 ? -2.797 1.803 -2.757 1.00 0.00 65 GLN A CA 19
ATOM 26944 C C . GLN A 1 65 ? -1.331 1.951 -2.361 1.00 0.00 65 GLN A C 19
ATOM 26945 O O . GLN A 1 65 ? -0.439 1.867 -3.204 1.00 0.00 65 GLN A O 19
ATOM 26959 N N . ALA A 1 66 ? -1.091 2.173 -1.073 1.00 0.00 66 ALA A N 19
ATOM 26960 C CA . ALA A 1 66 ? 0.265 2.331 -0.564 1.00 0.00 66 ALA A CA 19
ATOM 26961 C C . ALA A 1 66 ? 1.115 1.103 -0.875 1.00 0.00 66 ALA A C 19
ATOM 26962 O O . ALA A 1 66 ? 2.332 1.202 -1.032 1.00 0.00 66 ALA A O 19
ATOM 26969 N N . TYR A 1 67 ? 0.466 -0.053 -0.961 1.00 0.00 67 TYR A N 19
ATOM 26970 C CA . TYR A 1 67 ? 1.162 -1.301 -1.250 1.00 0.00 67 TYR A CA 19
ATOM 26971 C C . TYR A 1 67 ? 1.385 -1.466 -2.750 1.00 0.00 67 TYR A C 19
ATOM 26972 O O . TYR A 1 67 ? 1.725 -2.550 -3.223 1.00 0.00 67 TYR A O 19
ATOM 26990 N N . VAL A 1 68 ? 1.190 -0.381 -3.493 1.00 0.00 68 VAL A N 19
ATOM 26991 C CA . VAL A 1 68 ? 1.371 -0.404 -4.940 1.00 0.00 68 VAL A CA 19
ATOM 26992 C C . VAL A 1 68 ? 2.638 0.340 -5.347 1.00 0.00 68 VAL A C 19
ATOM 26993 O O . VAL A 1 68 ? 3.633 -0.272 -5.736 1.00 0.00 68 VAL A O 19
ATOM 27006 N N . VAL A 1 69 ? 2.596 1.666 -5.254 1.00 0.00 69 VAL A N 19
ATOM 27007 C CA . VAL A 1 69 ? 3.741 2.494 -5.610 1.00 0.00 69 VAL A CA 19
ATOM 27008 C C . VAL A 1 69 ? 4.988 2.068 -4.843 1.00 0.00 69 VAL A C 19
ATOM 27009 O O . VAL A 1 69 ? 6.111 2.242 -5.317 1.00 0.00 69 VAL A O 19
ATOM 27022 N N . LEU A 1 70 ? 4.783 1.510 -3.656 1.00 0.00 70 LEU A N 19
ATOM 27023 C CA . LEU A 1 70 ? 5.891 1.057 -2.821 1.00 0.00 70 LEU A CA 19
ATOM 27024 C C . LEU A 1 70 ? 6.007 -0.463 -2.849 1.00 0.00 70 LEU A C 19
ATOM 27025 O O . LEU A 1 70 ? 7.044 -1.023 -2.494 1.00 0.00 70 LEU A O 19
ATOM 27041 N N . GLY A 1 71 ? 4.937 -1.127 -3.275 1.00 0.00 71 GLY A N 19
ATOM 27042 C CA . GLY A 1 71 ? 4.941 -2.576 -3.343 1.00 0.00 71 GLY A CA 19
ATOM 27043 C C . GLY A 1 71 ? 6.186 -3.122 -4.013 1.00 0.00 71 GLY A C 19
ATOM 27044 O O . GLY A 1 71 ? 6.690 -4.179 -3.634 1.00 0.00 71 GLY A O 19
ATOM 27048 N N . SER A 1 72 ? 6.684 -2.400 -5.012 1.00 0.00 72 SER A N 19
ATOM 27049 C CA . SER A 1 72 ? 7.875 -2.821 -5.739 1.00 0.00 72 SER A CA 19
ATOM 27050 C C . SER A 1 72 ? 9.003 -1.808 -5.567 1.00 0.00 72 SER A C 19
ATOM 27051 O O . SER A 1 72 ? 8.764 -0.647 -5.239 1.00 0.00 72 SER A O 19
ATOM 27059 N N . ALA A 1 73 ? 10.234 -2.259 -5.790 1.00 0.00 73 ALA A N 19
ATOM 27060 C CA . ALA A 1 73 ? 11.399 -1.393 -5.662 1.00 0.00 73 ALA A CA 19
ATOM 27061 C C . ALA A 1 73 ? 11.499 -0.429 -6.839 1.00 0.00 73 ALA A C 19
ATOM 27062 O O . ALA A 1 73 ? 11.892 0.727 -6.677 1.00 0.00 73 ALA A O 19
ATOM 27069 N N . THR A 1 74 ? 11.143 -0.912 -8.025 1.00 0.00 74 THR A N 19
ATOM 27070 C CA . THR A 1 74 ? 11.194 -0.093 -9.230 1.00 0.00 74 THR A CA 19
ATOM 27071 C C . THR A 1 74 ? 10.311 1.141 -9.094 1.00 0.00 74 THR A C 19
ATOM 27072 O O . THR A 1 74 ? 10.807 2.264 -8.991 1.00 0.00 74 THR A O 19
ATOM 27083 N N . LEU A 1 75 ? 8.999 0.928 -9.095 1.00 0.00 75 LEU A N 19
ATOM 27084 C CA . LEU A 1 75 ? 8.045 2.025 -8.971 1.00 0.00 75 LEU A CA 19
ATOM 27085 C C . LEU A 1 75 ? 8.592 3.121 -8.063 1.00 0.00 75 LEU A C 19
ATOM 27086 O O . LEU A 1 75 ? 8.577 4.300 -8.418 1.00 0.00 75 LEU A O 19
ATOM 27102 N N . ARG A 1 76 ? 9.075 2.725 -6.890 1.00 0.00 76 ARG A N 19
ATOM 27103 C CA . ARG A 1 76 ? 9.627 3.674 -5.930 1.00 0.00 76 ARG A CA 19
ATOM 27104 C C . ARG A 1 76 ? 10.571 4.655 -6.619 1.00 0.00 76 ARG A C 19
ATOM 27105 O O . ARG A 1 76 ? 10.448 5.869 -6.455 1.00 0.00 76 ARG A O 19
ATOM 27126 N N . ARG A 1 77 ? 11.514 4.121 -7.388 1.00 0.00 77 ARG A N 19
ATOM 27127 C CA . ARG A 1 77 ? 12.480 4.949 -8.100 1.00 0.00 77 ARG A CA 19
ATOM 27128 C C . ARG A 1 77 ? 11.773 5.944 -9.015 1.00 0.00 77 ARG A C 19
ATOM 27129 O O . ARG A 1 77 ? 12.172 7.105 -9.114 1.00 0.00 77 ARG A O 19
ATOM 27150 N N . LYS A 1 78 ? 10.722 5.482 -9.683 1.00 0.00 78 LYS A N 19
ATOM 27151 C CA . LYS A 1 78 ? 9.958 6.330 -10.590 1.00 0.00 78 LYS A CA 19
ATOM 27152 C C . LYS A 1 78 ? 9.326 7.498 -9.840 1.00 0.00 78 LYS A C 19
ATOM 27153 O O . LYS A 1 78 ? 9.314 8.629 -10.329 1.00 0.00 78 LYS A O 19
ATOM 27172 N N . TYR A 1 79 ? 8.803 7.219 -8.652 1.00 0.00 79 TYR A N 19
ATOM 27173 C CA . TYR A 1 79 ? 8.169 8.247 -7.835 1.00 0.00 79 TYR A CA 19
ATOM 27174 C C . TYR A 1 79 ? 9.152 9.367 -7.509 1.00 0.00 79 TYR A C 19
ATOM 27175 O O . TYR A 1 79 ? 8.817 10.548 -7.598 1.00 0.00 79 TYR A O 19
ATOM 27193 N N . ASP A 1 80 ? 10.368 8.987 -7.131 1.00 0.00 80 ASP A N 19
ATOM 27194 C CA . ASP A 1 80 ? 11.402 9.958 -6.793 1.00 0.00 80 ASP A CA 19
ATOM 27195 C C . ASP A 1 80 ? 11.859 10.720 -8.033 1.00 0.00 80 ASP A C 19
ATOM 27196 O O . ASP A 1 80 ? 12.473 11.782 -7.930 1.00 0.00 80 ASP A O 19
ATOM 27205 N N . ARG A 1 81 ? 11.555 10.170 -9.204 1.00 0.00 81 ARG A N 19
ATOM 27206 C CA . ARG A 1 81 ? 11.936 10.796 -10.464 1.00 0.00 81 ARG A CA 19
ATOM 27207 C C . ARG A 1 81 ? 10.715 11.365 -11.180 1.00 0.00 81 ARG A C 19
ATOM 27208 O O . ARG A 1 81 ? 10.795 11.772 -12.338 1.00 0.00 81 ARG A O 19
ATOM 27229 N N . GLY A 1 82 ? 9.583 11.389 -10.482 1.00 0.00 82 GLY A N 19
ATOM 27230 C CA . GLY A 1 82 ? 8.361 11.908 -11.067 1.00 0.00 82 GLY A CA 19
ATOM 27231 C C . GLY A 1 82 ? 7.994 11.208 -12.360 1.00 0.00 82 GLY A C 19
ATOM 27232 O O . GLY A 1 82 ? 7.266 11.758 -13.187 1.00 0.00 82 GLY A O 19
ATOM 27236 N N . LEU A 1 83 ? 8.499 9.992 -12.536 1.00 0.00 83 LEU A N 19
ATOM 27237 C CA . LEU A 1 83 ? 8.221 9.215 -13.739 1.00 0.00 83 LEU A CA 19
ATOM 27238 C C . LEU A 1 83 ? 6.912 8.444 -13.599 1.00 0.00 83 LEU A C 19
ATOM 27239 O O . LEU A 1 83 ? 6.315 8.027 -14.593 1.00 0.00 83 LEU A O 19
ATOM 27255 N N . LEU A 1 84 ? 6.470 8.259 -12.360 1.00 0.00 84 LEU A N 19
ATOM 27256 C CA . LEU A 1 84 ? 5.230 7.540 -12.090 1.00 0.00 84 LEU A CA 19
ATOM 27257 C C . LEU A 1 84 ? 4.024 8.325 -12.595 1.00 0.00 84 LEU A C 19
ATOM 27258 O O . LEU A 1 84 ? 4.059 9.553 -12.676 1.00 0.00 84 LEU A O 19
ATOM 27274 N N . SER A 1 85 ? 2.957 7.608 -12.933 1.00 0.00 85 SER A N 19
ATOM 27275 C CA . SER A 1 85 ? 1.740 8.238 -13.433 1.00 0.00 85 SER A CA 19
ATOM 27276 C C . SER A 1 85 ? 0.503 7.476 -12.965 1.00 0.00 85 SER A C 19
ATOM 27277 O O . SER A 1 85 ? 0.590 6.315 -12.565 1.00 0.00 85 SER A O 19
ATOM 27285 N N . ASP A 1 86 ? -0.647 8.139 -13.019 1.00 0.00 86 ASP A N 19
ATOM 27286 C CA . ASP A 1 86 ? -1.903 7.526 -12.602 1.00 0.00 86 ASP A CA 19
ATOM 27287 C C . ASP A 1 86 ? -2.091 6.166 -13.267 1.00 0.00 86 ASP A C 19
ATOM 27288 O O . ASP A 1 86 ? -2.690 5.260 -12.690 1.00 0.00 86 ASP A O 19
ATOM 27297 N N . GLU A 1 87 ? -1.575 6.033 -14.485 1.00 0.00 87 GLU A N 19
ATOM 27298 C CA . GLU A 1 87 ? -1.688 4.784 -15.229 1.00 0.00 87 GLU A CA 19
ATOM 27299 C C . GLU A 1 87 ? -1.337 3.590 -14.346 1.00 0.00 87 GLU A C 19
ATOM 27300 O O . GLU A 1 87 ? -1.853 2.489 -14.538 1.00 0.00 87 GLU A O 19
ATOM 27312 N N . ASP A 1 88 ? -0.457 3.817 -13.377 1.00 0.00 88 ASP A N 19
ATOM 27313 C CA . ASP A 1 88 ? -0.036 2.762 -12.463 1.00 0.00 88 ASP A CA 19
ATOM 27314 C C . ASP A 1 88 ? -1.188 2.337 -11.557 1.00 0.00 88 ASP A C 19
ATOM 27315 O O . ASP A 1 88 ? -1.340 1.156 -11.240 1.00 0.00 88 ASP A O 19
ATOM 27324 N N . LEU A 1 89 ? -1.996 3.306 -11.143 1.00 0.00 89 LEU A N 19
ATOM 27325 C CA . LEU A 1 89 ? -3.135 3.033 -10.272 1.00 0.00 89 LEU A CA 19
ATOM 27326 C C . LEU A 1 89 ? -4.383 2.717 -11.090 1.00 0.00 89 LEU A C 19
ATOM 27327 O O . LEU A 1 89 ? -4.891 1.596 -11.057 1.00 0.00 89 LEU A O 19
ATOM 27343 N N . ARG A 1 90 ? -4.869 3.711 -11.826 1.00 0.00 90 ARG A N 19
ATOM 27344 C CA . ARG A 1 90 ? -6.057 3.538 -12.654 1.00 0.00 90 ARG A CA 19
ATOM 27345 C C . ARG A 1 90 ? -6.030 2.191 -13.369 1.00 0.00 90 ARG A C 19
ATOM 27346 O O . ARG A 1 90 ? -7.060 1.534 -13.516 1.00 0.00 90 ARG A O 19
ATOM 27367 N N . GLY A 1 91 ? -4.844 1.785 -13.812 1.00 0.00 91 GLY A N 19
ATOM 27368 C CA . GLY A 1 91 ? -4.705 0.519 -14.507 1.00 0.00 91 GLY A CA 19
ATOM 27369 C C . GLY A 1 91 ? -5.556 0.448 -15.759 1.00 0.00 91 GLY A C 19
ATOM 27370 O O . GLY A 1 91 ? -6.652 1.006 -15.823 1.00 0.00 91 GLY A O 19
ATOM 27374 N N . PRO A 1 92 ? -5.049 -0.251 -16.785 1.00 0.00 92 PRO A N 19
ATOM 27375 C CA . PRO A 1 92 ? -5.754 -0.408 -18.061 1.00 0.00 92 PRO A CA 19
ATOM 27376 C C . PRO A 1 92 ? -6.986 -1.297 -17.937 1.00 0.00 92 PRO A C 19
ATOM 27377 O O . PRO A 1 92 ? -6.886 -2.464 -17.558 1.00 0.00 92 PRO A O 19
ATOM 27388 N N . GLY A 1 93 ? -8.149 -0.739 -18.259 1.00 0.00 93 GLY A N 19
ATOM 27389 C CA . GLY A 1 93 ? -9.384 -1.496 -18.177 1.00 0.00 93 GLY A CA 19
ATOM 27390 C C . GLY A 1 93 ? -9.539 -2.478 -19.321 1.00 0.00 93 GLY A C 19
ATOM 27391 O O . GLY A 1 93 ? -9.609 -2.081 -20.484 1.00 0.00 93 GLY A O 19
ATOM 27395 N N . SER A 1 94 ? -9.591 -3.765 -18.992 1.00 0.00 94 SER A N 19
ATOM 27396 C CA . SER A 1 94 ? -9.733 -4.807 -20.001 1.00 0.00 94 SER A CA 19
ATOM 27397 C C . SER A 1 94 ? -10.880 -5.750 -19.651 1.00 0.00 94 SER A C 19
ATOM 27398 O O . SER A 1 94 ? -11.462 -5.664 -18.571 1.00 0.00 94 SER A O 19
ATOM 27406 N N . GLY A 1 95 ? -11.201 -6.650 -20.576 1.00 0.00 95 GLY A N 19
ATOM 27407 C CA . GLY A 1 95 ? -12.278 -7.596 -20.348 1.00 0.00 95 GLY A CA 19
ATOM 27408 C C . GLY A 1 95 ? -11.847 -8.770 -19.491 1.00 0.00 95 GLY A C 19
ATOM 27409 O O . GLY A 1 95 ? -10.659 -8.987 -19.250 1.00 0.00 95 GLY A O 19
ATOM 27413 N N . PRO A 1 96 ? -12.827 -9.551 -19.013 1.00 0.00 96 PRO A N 19
ATOM 27414 C CA . PRO A 1 96 ? -12.567 -10.721 -18.170 1.00 0.00 96 PRO A CA 19
ATOM 27415 C C . PRO A 1 96 ? -11.905 -11.857 -18.943 1.00 0.00 96 PRO A C 19
ATOM 27416 O O . PRO A 1 96 ? -12.374 -12.249 -20.012 1.00 0.00 96 PRO A O 19
ATOM 27427 N N . SER A 1 97 ? -10.814 -12.383 -18.395 1.00 0.00 97 SER A N 19
ATOM 27428 C CA . SER A 1 97 ? -10.086 -13.472 -19.036 1.00 0.00 97 SER A CA 19
ATOM 27429 C C . SER A 1 97 ? -11.033 -14.604 -19.422 1.00 0.00 97 SER A C 19
ATOM 27430 O O . SER A 1 97 ? -12.016 -14.870 -18.730 1.00 0.00 97 SER A O 19
ATOM 27438 N N . SER A 1 98 ? -10.728 -15.269 -20.532 1.00 0.00 98 SER A N 19
ATOM 27439 C CA . SER A 1 98 ? -11.553 -16.371 -21.014 1.00 0.00 98 SER A CA 19
ATOM 27440 C C . SER A 1 98 ? -11.434 -17.581 -20.093 1.00 0.00 98 SER A C 19
ATOM 27441 O O . SER A 1 98 ? -10.423 -18.282 -20.097 1.00 0.00 98 SER A O 19
ATOM 27449 N N . GLY A 1 99 ? -12.477 -17.821 -19.303 1.00 0.00 99 GLY A N 19
ATOM 27450 C CA . GLY A 1 99 ? -12.471 -18.946 -18.387 1.00 0.00 99 GLY A CA 19
ATOM 27451 C C . GLY A 1 99 ? -13.593 -19.926 -18.666 1.00 0.00 99 GLY A C 19
ATOM 27452 O O . GLY A 1 99 ? -13.358 -21.016 -19.188 1.00 0.00 99 GLY A O 19
ATOM 27456 N N . GLY A 1 1 ? 20.694 12.344 1.039 1.00 0.00 1 GLY A N 20
ATOM 27457 C CA . GLY A 1 1 ? 20.144 13.602 1.511 1.00 0.00 1 GLY A CA 20
ATOM 27458 C C . GLY A 1 1 ? 20.225 13.741 3.018 1.00 0.00 1 GLY A C 20
ATOM 27459 O O . GLY A 1 1 ? 19.217 13.619 3.714 1.00 0.00 1 GLY A O 20
ATOM 27463 N N . SER A 1 2 ? 21.427 13.996 3.524 1.00 0.00 2 SER A N 20
ATOM 27464 C CA . SER A 1 2 ? 21.636 14.146 4.959 1.00 0.00 2 SER A CA 20
ATOM 27465 C C . SER A 1 2 ? 21.583 15.615 5.365 1.00 0.00 2 SER A C 20
ATOM 27466 O O . SER A 1 2 ? 20.906 15.981 6.326 1.00 0.00 2 SER A O 20
ATOM 27474 N N . SER A 1 3 ? 22.301 16.454 4.626 1.00 0.00 3 SER A N 20
ATOM 27475 C CA . SER A 1 3 ? 22.339 17.884 4.910 1.00 0.00 3 SER A CA 20
ATOM 27476 C C . SER A 1 3 ? 20.986 18.530 4.628 1.00 0.00 3 SER A C 20
ATOM 27477 O O . SER A 1 3 ? 20.403 18.337 3.562 1.00 0.00 3 SER A O 20
ATOM 27485 N N . GLY A 1 4 ? 20.492 19.298 5.594 1.00 0.00 4 GLY A N 20
ATOM 27486 C CA . GLY A 1 4 ? 19.211 19.962 5.432 1.00 0.00 4 GLY A CA 20
ATOM 27487 C C . GLY A 1 4 ? 18.971 20.419 4.007 1.00 0.00 4 GLY A C 20
ATOM 27488 O O . GLY A 1 4 ? 19.901 20.835 3.317 1.00 0.00 4 GLY A O 20
ATOM 27492 N N . SER A 1 5 ? 17.720 20.339 3.565 1.00 0.00 5 SER A N 20
ATOM 27493 C CA . SER A 1 5 ? 17.362 20.743 2.210 1.00 0.00 5 SER A CA 20
ATOM 27494 C C . SER A 1 5 ? 15.915 21.224 2.152 1.00 0.00 5 SER A C 20
ATOM 27495 O O . SER A 1 5 ? 15.008 20.562 2.656 1.00 0.00 5 SER A O 20
ATOM 27503 N N . SER A 1 6 ? 15.707 22.382 1.533 1.00 0.00 6 SER A N 20
ATOM 27504 C CA . SER A 1 6 ? 14.372 22.956 1.412 1.00 0.00 6 SER A CA 20
ATOM 27505 C C . SER A 1 6 ? 14.229 23.726 0.103 1.00 0.00 6 SER A C 20
ATOM 27506 O O . SER A 1 6 ? 15.214 24.194 -0.466 1.00 0.00 6 SER A O 20
ATOM 27514 N N . GLY A 1 7 ? 12.992 23.851 -0.370 1.00 0.00 7 GLY A N 20
ATOM 27515 C CA . GLY A 1 7 ? 12.741 24.565 -1.609 1.00 0.00 7 GLY A CA 20
ATOM 27516 C C . GLY A 1 7 ? 11.276 24.908 -1.793 1.00 0.00 7 GLY A C 20
ATOM 27517 O O . GLY A 1 7 ? 10.442 24.568 -0.955 1.00 0.00 7 GLY A O 20
ATOM 27521 N N . SER A 1 8 ? 10.963 25.587 -2.892 1.00 0.00 8 SER A N 20
ATOM 27522 C CA . SER A 1 8 ? 9.589 25.982 -3.181 1.00 0.00 8 SER A CA 20
ATOM 27523 C C . SER A 1 8 ? 8.627 24.825 -2.932 1.00 0.00 8 SER A C 20
ATOM 27524 O O . SER A 1 8 ? 9.049 23.685 -2.736 1.00 0.00 8 SER A O 20
ATOM 27532 N N . GLN A 1 9 ? 7.333 25.126 -2.943 1.00 0.00 9 GLN A N 20
ATOM 27533 C CA . GLN A 1 9 ? 6.310 24.112 -2.718 1.00 0.00 9 GLN A CA 20
ATOM 27534 C C . GLN A 1 9 ? 6.608 22.851 -3.522 1.00 0.00 9 GLN A C 20
ATOM 27535 O O . GLN A 1 9 ? 7.459 22.856 -4.411 1.00 0.00 9 GLN A O 20
ATOM 27549 N N . GLY A 1 10 ? 5.902 21.770 -3.203 1.00 0.00 10 GLY A N 20
ATOM 27550 C CA . GLY A 1 10 ? 6.106 20.517 -3.906 1.00 0.00 10 GLY A CA 20
ATOM 27551 C C . GLY A 1 10 ? 5.366 19.363 -3.259 1.00 0.00 10 GLY A C 20
ATOM 27552 O O . GLY A 1 10 ? 4.721 18.568 -3.945 1.00 0.00 10 GLY A O 20
ATOM 27556 N N . ASP A 1 11 ? 5.458 19.269 -1.938 1.00 0.00 11 ASP A N 20
ATOM 27557 C CA . ASP A 1 11 ? 4.792 18.203 -1.198 1.00 0.00 11 ASP A CA 20
ATOM 27558 C C . ASP A 1 11 ? 3.279 18.400 -1.206 1.00 0.00 11 ASP A C 20
ATOM 27559 O O . ASP A 1 11 ? 2.533 17.537 -1.671 1.00 0.00 11 ASP A O 20
ATOM 27568 N N . CYS A 1 12 ? 2.833 19.538 -0.687 1.00 0.00 12 CYS A N 20
ATOM 27569 C CA . CYS A 1 12 ? 1.409 19.848 -0.632 1.00 0.00 12 CYS A CA 20
ATOM 27570 C C . CYS A 1 12 ? 0.732 19.532 -1.962 1.00 0.00 12 CYS A C 20
ATOM 27571 O O . CYS A 1 12 ? -0.329 18.910 -1.997 1.00 0.00 12 CYS A O 20
ATOM 27579 N N . SER A 1 13 ? 1.353 19.966 -3.054 1.00 0.00 13 SER A N 20
ATOM 27580 C CA . SER A 1 13 ? 0.808 19.735 -4.386 1.00 0.00 13 SER A CA 20
ATOM 27581 C C . SER A 1 13 ? 0.159 18.357 -4.476 1.00 0.00 13 SER A C 20
ATOM 27582 O O . SER A 1 13 ? -1.035 18.238 -4.752 1.00 0.00 13 SER A O 20
ATOM 27590 N N . TYR A 1 14 ? 0.953 17.319 -4.240 1.00 0.00 14 TYR A N 20
ATOM 27591 C CA . TYR A 1 14 ? 0.458 15.949 -4.296 1.00 0.00 14 TYR A CA 20
ATOM 27592 C C . TYR A 1 14 ? 0.994 15.128 -3.127 1.00 0.00 14 TYR A C 20
ATOM 27593 O O . TYR A 1 14 ? 2.124 15.325 -2.682 1.00 0.00 14 TYR A O 20
ATOM 27611 N N . SER A 1 15 ? 0.174 14.205 -2.636 1.00 0.00 15 SER A N 20
ATOM 27612 C CA . SER A 1 15 ? 0.562 13.354 -1.517 1.00 0.00 15 SER A CA 20
ATOM 27613 C C . SER A 1 15 ? 1.545 12.278 -1.968 1.00 0.00 15 SER A C 20
ATOM 27614 O O . SER A 1 15 ? 1.185 11.364 -2.709 1.00 0.00 15 SER A O 20
ATOM 27622 N N . ARG A 1 16 ? 2.789 12.395 -1.515 1.00 0.00 16 ARG A N 20
ATOM 27623 C CA . ARG A 1 16 ? 3.826 11.434 -1.872 1.00 0.00 16 ARG A CA 20
ATOM 27624 C C . ARG A 1 16 ? 4.349 10.712 -0.634 1.00 0.00 16 ARG A C 20
ATOM 27625 O O . ARG A 1 16 ? 4.785 9.563 -0.708 1.00 0.00 16 ARG A O 20
ATOM 27646 N N . THR A 1 17 ? 4.302 11.395 0.506 1.00 0.00 17 THR A N 20
ATOM 27647 C CA . THR A 1 17 ? 4.773 10.821 1.761 1.00 0.00 17 THR A CA 20
ATOM 27648 C C . THR A 1 17 ? 3.643 10.112 2.499 1.00 0.00 17 THR A C 20
ATOM 27649 O O . THR A 1 17 ? 3.846 9.556 3.577 1.00 0.00 17 THR A O 20
ATOM 27660 N N . ALA A 1 18 ? 2.451 10.136 1.910 1.00 0.00 18 ALA A N 20
ATOM 27661 C CA . ALA A 1 18 ? 1.289 9.494 2.512 1.00 0.00 18 ALA A CA 20
ATOM 27662 C C . ALA A 1 18 ? 1.430 7.975 2.491 1.00 0.00 18 ALA A C 20
ATOM 27663 O O . ALA A 1 18 ? 1.336 7.319 3.530 1.00 0.00 18 ALA A O 20
ATOM 27670 N N . LEU A 1 19 ? 1.654 7.422 1.305 1.00 0.00 19 LEU A N 20
ATOM 27671 C CA . LEU A 1 19 ? 1.807 5.980 1.149 1.00 0.00 19 LEU A CA 20
ATOM 27672 C C . LEU A 1 19 ? 2.773 5.420 2.188 1.00 0.00 19 LEU A C 20
ATOM 27673 O O . LEU A 1 19 ? 2.726 4.234 2.519 1.00 0.00 19 LEU A O 20
ATOM 27689 N N . TYR A 1 20 ? 3.646 6.279 2.701 1.00 0.00 20 TYR A N 20
ATOM 27690 C CA . TYR A 1 20 ? 4.623 5.871 3.703 1.00 0.00 20 TYR A CA 20
ATOM 27691 C C . TYR A 1 20 ? 4.059 6.030 5.111 1.00 0.00 20 TYR A C 20
ATOM 27692 O O . TYR A 1 20 ? 4.372 5.249 6.010 1.00 0.00 20 TYR A O 20
ATOM 27710 N N . ASP A 1 21 ? 3.224 7.047 5.295 1.00 0.00 21 ASP A N 20
ATOM 27711 C CA . ASP A 1 21 ? 2.613 7.309 6.593 1.00 0.00 21 ASP A CA 20
ATOM 27712 C C . ASP A 1 21 ? 1.500 6.307 6.883 1.00 0.00 21 ASP A C 20
ATOM 27713 O O . ASP A 1 21 ? 1.217 5.995 8.040 1.00 0.00 21 ASP A O 20
ATOM 27722 N N . LEU A 1 22 ? 0.870 5.808 5.825 1.00 0.00 22 LEU A N 20
ATOM 27723 C CA . LEU A 1 22 ? -0.214 4.842 5.964 1.00 0.00 22 LEU A CA 20
ATOM 27724 C C . LEU A 1 22 ? 0.297 3.534 6.560 1.00 0.00 22 LEU A C 20
ATOM 27725 O O . LEU A 1 22 ? -0.294 2.994 7.497 1.00 0.00 22 LEU A O 20
ATOM 27741 N N . LEU A 1 23 ? 1.398 3.031 6.014 1.00 0.00 23 LEU A N 20
ATOM 27742 C CA . LEU A 1 23 ? 1.990 1.786 6.493 1.00 0.00 23 LEU A CA 20
ATOM 27743 C C . LEU A 1 23 ? 2.821 2.027 7.749 1.00 0.00 23 LEU A C 20
ATOM 27744 O O . LEU A 1 23 ? 2.671 1.327 8.749 1.00 0.00 23 LEU A O 20
ATOM 27760 N N . GLY A 1 24 ? 3.698 3.025 7.690 1.00 0.00 24 GLY A N 20
ATOM 27761 C CA . GLY A 1 24 ? 4.538 3.343 8.830 1.00 0.00 24 GLY A CA 20
ATOM 27762 C C . GLY A 1 24 ? 6.010 3.112 8.546 1.00 0.00 24 GLY A C 20
ATOM 27763 O O . GLY A 1 24 ? 6.796 2.873 9.463 1.00 0.00 24 GLY A O 20
ATOM 27767 N N . VAL A 1 25 ? 6.384 3.182 7.273 1.00 0.00 25 VAL A N 20
ATOM 27768 C CA . VAL A 1 25 ? 7.771 2.978 6.871 1.00 0.00 25 VAL A CA 20
ATOM 27769 C C . VAL A 1 25 ? 8.383 4.268 6.338 1.00 0.00 25 VAL A C 20
ATOM 27770 O O . VAL A 1 25 ? 7.696 5.133 5.794 1.00 0.00 25 VAL A O 20
ATOM 27783 N N . PRO A 1 26 ? 9.708 4.404 6.497 1.00 0.00 26 PRO A N 20
ATOM 27784 C CA . PRO A 1 26 ? 10.444 5.585 6.037 1.00 0.00 26 PRO A CA 20
ATOM 27785 C C . PRO A 1 26 ? 10.519 5.666 4.516 1.00 0.00 26 PRO A C 20
ATOM 27786 O O . PRO A 1 26 ? 10.044 4.774 3.813 1.00 0.00 26 PRO A O 20
ATOM 27797 N N . SER A 1 27 ? 11.118 6.741 4.014 1.00 0.00 27 SER A N 20
ATOM 27798 C CA . SER A 1 27 ? 11.252 6.940 2.575 1.00 0.00 27 SER A CA 20
ATOM 27799 C C . SER A 1 27 ? 12.326 6.023 1.998 1.00 0.00 27 SER A C 20
ATOM 27800 O O . SER A 1 27 ? 12.346 5.748 0.798 1.00 0.00 27 SER A O 20
ATOM 27808 N N . THR A 1 28 ? 13.220 5.552 2.862 1.00 0.00 28 THR A N 20
ATOM 27809 C CA . THR A 1 28 ? 14.299 4.667 2.440 1.00 0.00 28 THR A CA 20
ATOM 27810 C C . THR A 1 28 ? 14.102 3.259 2.989 1.00 0.00 28 THR A C 20
ATOM 27811 O O . THR A 1 28 ? 15.058 2.497 3.129 1.00 0.00 28 THR A O 20
ATOM 27822 N N . ALA A 1 29 ? 12.855 2.919 3.298 1.00 0.00 29 ALA A N 20
ATOM 27823 C CA . ALA A 1 29 ? 12.532 1.600 3.830 1.00 0.00 29 ALA A CA 20
ATOM 27824 C C . ALA A 1 29 ? 12.911 0.502 2.842 1.00 0.00 29 ALA A C 20
ATOM 27825 O O . ALA A 1 29 ? 13.481 0.773 1.784 1.00 0.00 29 ALA A O 20
ATOM 27832 N N . THR A 1 30 ? 12.593 -0.740 3.194 1.00 0.00 30 THR A N 20
ATOM 27833 C CA . THR A 1 30 ? 12.902 -1.879 2.339 1.00 0.00 30 THR A CA 20
ATOM 27834 C C . THR A 1 30 ? 11.675 -2.760 2.132 1.00 0.00 30 THR A C 20
ATOM 27835 O O . THR A 1 30 ? 10.800 -2.832 2.994 1.00 0.00 30 THR A O 20
ATOM 27846 N N . GLN A 1 31 ? 11.619 -3.429 0.985 1.00 0.00 31 GLN A N 20
ATOM 27847 C CA . GLN A 1 31 ? 10.499 -4.306 0.667 1.00 0.00 31 GLN A CA 20
ATOM 27848 C C . GLN A 1 31 ? 10.067 -5.105 1.892 1.00 0.00 31 GLN A C 20
ATOM 27849 O O . GLN A 1 31 ? 8.876 -5.242 2.168 1.00 0.00 31 GLN A O 20
ATOM 27863 N N . ALA A 1 32 ? 11.045 -5.631 2.623 1.00 0.00 32 ALA A N 20
ATOM 27864 C CA . ALA A 1 32 ? 10.766 -6.415 3.820 1.00 0.00 32 ALA A CA 20
ATOM 27865 C C . ALA A 1 32 ? 9.836 -5.663 4.765 1.00 0.00 32 ALA A C 20
ATOM 27866 O O . ALA A 1 32 ? 8.839 -6.210 5.235 1.00 0.00 32 ALA A O 20
ATOM 27873 N N . GLN A 1 33 ? 10.169 -4.406 5.040 1.00 0.00 33 GLN A N 20
ATOM 27874 C CA . GLN A 1 33 ? 9.364 -3.580 5.931 1.00 0.00 33 GLN A CA 20
ATOM 27875 C C . GLN A 1 33 ? 8.060 -3.164 5.257 1.00 0.00 33 GLN A C 20
ATOM 27876 O O . GLN A 1 33 ? 6.974 -3.393 5.791 1.00 0.00 33 GLN A O 20
ATOM 27890 N N . ILE A 1 34 ? 8.175 -2.552 4.084 1.00 0.00 34 ILE A N 20
ATOM 27891 C CA . ILE A 1 34 ? 7.006 -2.105 3.337 1.00 0.00 34 ILE A CA 20
ATOM 27892 C C . ILE A 1 34 ? 5.937 -3.192 3.289 1.00 0.00 34 ILE A C 20
ATOM 27893 O O . ILE A 1 34 ? 4.740 -2.902 3.295 1.00 0.00 34 ILE A O 20
ATOM 27909 N N . LYS A 1 35 ? 6.376 -4.445 3.242 1.00 0.00 35 LYS A N 20
ATOM 27910 C CA . LYS A 1 35 ? 5.458 -5.577 3.196 1.00 0.00 35 LYS A CA 20
ATOM 27911 C C . LYS A 1 35 ? 4.916 -5.895 4.586 1.00 0.00 35 LYS A C 20
ATOM 27912 O O . LYS A 1 35 ? 3.705 -6.004 4.779 1.00 0.00 35 LYS A O 20
ATOM 27931 N N . ALA A 1 36 ? 5.819 -6.040 5.550 1.00 0.00 36 ALA A N 20
ATOM 27932 C CA . ALA A 1 36 ? 5.430 -6.341 6.922 1.00 0.00 36 ALA A CA 20
ATOM 27933 C C . ALA A 1 36 ? 4.388 -5.349 7.427 1.00 0.00 36 ALA A C 20
ATOM 27934 O O . ALA A 1 36 ? 3.502 -5.706 8.203 1.00 0.00 36 ALA A O 20
ATOM 27941 N N . ALA A 1 37 ? 4.502 -4.101 6.984 1.00 0.00 37 ALA A N 20
ATOM 27942 C CA . ALA A 1 37 ? 3.569 -3.058 7.391 1.00 0.00 37 ALA A CA 20
ATOM 27943 C C . ALA A 1 37 ? 2.168 -3.334 6.855 1.00 0.00 37 ALA A C 20
ATOM 27944 O O . ALA A 1 37 ? 1.252 -3.646 7.616 1.00 0.00 37 ALA A O 20
ATOM 27951 N N . TYR A 1 38 ? 2.009 -3.218 5.541 1.00 0.00 38 TYR A N 20
ATOM 27952 C CA . TYR A 1 38 ? 0.719 -3.452 4.903 1.00 0.00 38 TYR A CA 20
ATOM 27953 C C . TYR A 1 38 ? -0.012 -4.616 5.565 1.00 0.00 38 TYR A C 20
ATOM 27954 O O . TYR A 1 38 ? -1.181 -4.500 5.936 1.00 0.00 38 TYR A O 20
ATOM 27972 N N . TYR A 1 39 ? 0.684 -5.738 5.710 1.00 0.00 39 TYR A N 20
ATOM 27973 C CA . TYR A 1 39 ? 0.102 -6.925 6.325 1.00 0.00 39 TYR A CA 20
ATOM 27974 C C . TYR A 1 39 ? -0.596 -6.572 7.635 1.00 0.00 39 TYR A C 20
ATOM 27975 O O . TYR A 1 39 ? -1.728 -6.991 7.881 1.00 0.00 39 TYR A O 20
ATOM 27993 N N . ARG A 1 40 ? 0.086 -5.799 8.473 1.00 0.00 40 ARG A N 20
ATOM 27994 C CA . ARG A 1 40 ? -0.467 -5.390 9.758 1.00 0.00 40 ARG A CA 20
ATOM 27995 C C . ARG A 1 40 ? -1.736 -4.564 9.566 1.00 0.00 40 ARG A C 20
ATOM 27996 O O . ARG A 1 40 ? -2.746 -4.799 10.228 1.00 0.00 40 ARG A O 20
ATOM 28017 N N . GLN A 1 41 ? -1.674 -3.597 8.656 1.00 0.00 41 GLN A N 20
ATOM 28018 C CA . GLN A 1 41 ? -2.818 -2.736 8.378 1.00 0.00 41 GLN A CA 20
ATOM 28019 C C . GLN A 1 41 ? -4.062 -3.565 8.076 1.00 0.00 41 GLN A C 20
ATOM 28020 O O . GLN A 1 41 ? -5.151 -3.271 8.572 1.00 0.00 41 GLN A O 20
ATOM 28034 N N . CYS A 1 42 ? -3.894 -4.600 7.261 1.00 0.00 42 CYS A N 20
ATOM 28035 C CA . CYS A 1 42 ? -5.004 -5.471 6.892 1.00 0.00 42 CYS A CA 20
ATOM 28036 C C . CYS A 1 42 ? -5.809 -5.877 8.122 1.00 0.00 42 CYS A C 20
ATOM 28037 O O . CYS A 1 42 ? -7.028 -5.711 8.162 1.00 0.00 42 CYS A O 20
ATOM 28045 N N . PHE A 1 43 ? -5.119 -6.411 9.124 1.00 0.00 43 PHE A N 20
ATOM 28046 C CA . PHE A 1 43 ? -5.770 -6.844 10.355 1.00 0.00 43 PHE A CA 20
ATOM 28047 C C . PHE A 1 43 ? -6.357 -5.653 11.108 1.00 0.00 43 PHE A C 20
ATOM 28048 O O . PHE A 1 43 ? -7.521 -5.672 11.510 1.00 0.00 43 PHE A O 20
ATOM 28065 N N . LEU A 1 44 ? -5.544 -4.620 11.294 1.00 0.00 44 LEU A N 20
ATOM 28066 C CA . LEU A 1 44 ? -5.981 -3.419 11.998 1.00 0.00 44 LEU A CA 20
ATOM 28067 C C . LEU A 1 44 ? -7.365 -2.985 11.527 1.00 0.00 44 LEU A C 20
ATOM 28068 O O . LEU A 1 44 ? -8.252 -2.716 12.337 1.00 0.00 44 LEU A O 20
ATOM 28084 N N . TYR A 1 45 ? -7.543 -2.922 10.212 1.00 0.00 45 TYR A N 20
ATOM 28085 C CA . TYR A 1 45 ? -8.820 -2.520 9.633 1.00 0.00 45 TYR A CA 20
ATOM 28086 C C . TYR A 1 45 ? -9.400 -3.635 8.768 1.00 0.00 45 TYR A C 20
ATOM 28087 O O . TYR A 1 45 ? -9.865 -3.394 7.653 1.00 0.00 45 TYR A O 20
ATOM 28105 N N . HIS A 1 46 ? -9.370 -4.857 9.291 1.00 0.00 46 HIS A N 20
ATOM 28106 C CA . HIS A 1 46 ? -9.894 -6.011 8.568 1.00 0.00 46 HIS A CA 20
ATOM 28107 C C . HIS A 1 46 ? -11.404 -5.895 8.382 1.00 0.00 46 HIS A C 20
ATOM 28108 O O . HIS A 1 46 ? -12.131 -5.454 9.272 1.00 0.00 46 HIS A O 20
ATOM 28122 N N . PRO A 1 47 ? -11.888 -6.300 7.198 1.00 0.00 47 PRO A N 20
ATOM 28123 C CA . PRO A 1 47 ? -13.315 -6.251 6.868 1.00 0.00 47 PRO A CA 20
ATOM 28124 C C . PRO A 1 47 ? -14.128 -7.270 7.659 1.00 0.00 47 PRO A C 20
ATOM 28125 O O . PRO A 1 47 ? -15.311 -7.061 7.927 1.00 0.00 47 PRO A O 20
ATOM 28136 N N . ASP A 1 48 ? -13.486 -8.372 8.031 1.00 0.00 48 ASP A N 20
ATOM 28137 C CA . ASP A 1 48 ? -14.150 -9.423 8.793 1.00 0.00 48 ASP A CA 20
ATOM 28138 C C . ASP A 1 48 ? -14.573 -8.913 10.167 1.00 0.00 48 ASP A C 20
ATOM 28139 O O . ASP A 1 48 ? -15.686 -9.178 10.623 1.00 0.00 48 ASP A O 20
ATOM 28148 N N . ARG A 1 49 ? -13.678 -8.181 10.823 1.00 0.00 49 ARG A N 20
ATOM 28149 C CA . ARG A 1 49 ? -13.958 -7.636 12.146 1.00 0.00 49 ARG A CA 20
ATOM 28150 C C . ARG A 1 49 ? -14.357 -6.166 12.055 1.00 0.00 49 ARG A C 20
ATOM 28151 O O . ARG A 1 49 ? -13.770 -5.312 12.717 1.00 0.00 49 ARG A O 20
ATOM 28172 N N . ASN A 1 50 ? -15.359 -5.880 11.230 1.00 0.00 50 ASN A N 20
ATOM 28173 C CA . ASN A 1 50 ? -15.836 -4.514 11.051 1.00 0.00 50 ASN A CA 20
ATOM 28174 C C . ASN A 1 50 ? -17.117 -4.489 10.222 1.00 0.00 50 ASN A C 20
ATOM 28175 O O . ASN A 1 50 ? -17.122 -4.888 9.057 1.00 0.00 50 ASN A O 20
ATOM 28186 N N . SER A 1 51 ? -18.200 -4.016 10.830 1.00 0.00 51 SER A N 20
ATOM 28187 C CA . SER A 1 51 ? -19.487 -3.941 10.149 1.00 0.00 51 SER A CA 20
ATOM 28188 C C . SER A 1 51 ? -20.115 -2.561 10.324 1.00 0.00 51 SER A C 20
ATOM 28189 O O . SER A 1 51 ? -20.270 -2.075 11.444 1.00 0.00 51 SER A O 20
ATOM 28197 N N . GLY A 1 52 ? -20.474 -1.935 9.207 1.00 0.00 52 GLY A N 20
ATOM 28198 C CA . GLY A 1 52 ? -21.080 -0.618 9.258 1.00 0.00 52 GLY A CA 20
ATOM 28199 C C . GLY A 1 52 ? -20.050 0.495 9.268 1.00 0.00 52 GLY A C 20
ATOM 28200 O O . GLY A 1 52 ? -20.267 1.555 8.681 1.00 0.00 52 GLY A O 20
ATOM 28204 N N . SER A 1 53 ? -18.928 0.253 9.937 1.00 0.00 53 SER A N 20
ATOM 28205 C CA . SER A 1 53 ? -17.862 1.246 10.025 1.00 0.00 53 SER A CA 20
ATOM 28206 C C . SER A 1 53 ? -17.583 1.866 8.660 1.00 0.00 53 SER A C 20
ATOM 28207 O O . SER A 1 53 ? -16.843 1.307 7.851 1.00 0.00 53 SER A O 20
ATOM 28215 N N . ALA A 1 54 ? -18.182 3.027 8.411 1.00 0.00 54 ALA A N 20
ATOM 28216 C CA . ALA A 1 54 ? -17.997 3.725 7.145 1.00 0.00 54 ALA A CA 20
ATOM 28217 C C . ALA A 1 54 ? -16.523 4.024 6.893 1.00 0.00 54 ALA A C 20
ATOM 28218 O O . ALA A 1 54 ? -15.965 3.624 5.872 1.00 0.00 54 ALA A O 20
ATOM 28225 N N . GLU A 1 55 ? -15.899 4.731 7.831 1.00 0.00 55 GLU A N 20
ATOM 28226 C CA . GLU A 1 55 ? -14.489 5.084 7.708 1.00 0.00 55 GLU A CA 20
ATOM 28227 C C . GLU A 1 55 ? -13.650 3.860 7.353 1.00 0.00 55 GLU A C 20
ATOM 28228 O O . GLU A 1 55 ? -12.955 3.844 6.338 1.00 0.00 55 GLU A O 20
ATOM 28240 N N . ALA A 1 56 ? -13.721 2.837 8.198 1.00 0.00 56 ALA A N 20
ATOM 28241 C CA . ALA A 1 56 ? -12.969 1.608 7.974 1.00 0.00 56 ALA A CA 20
ATOM 28242 C C . ALA A 1 56 ? -12.852 1.300 6.486 1.00 0.00 56 ALA A C 20
ATOM 28243 O O . ALA A 1 56 ? -11.776 0.958 5.996 1.00 0.00 56 ALA A O 20
ATOM 28250 N N . ALA A 1 57 ? -13.966 1.423 5.771 1.00 0.00 57 ALA A N 20
ATOM 28251 C CA . ALA A 1 57 ? -13.987 1.159 4.338 1.00 0.00 57 ALA A CA 20
ATOM 28252 C C . ALA A 1 57 ? -13.059 2.111 3.590 1.00 0.00 57 ALA A C 20
ATOM 28253 O O . ALA A 1 57 ? -12.132 1.678 2.907 1.00 0.00 57 ALA A O 20
ATOM 28260 N N . GLU A 1 58 ? -13.316 3.408 3.725 1.00 0.00 58 GLU A N 20
ATOM 28261 C CA . GLU A 1 58 ? -12.503 4.420 3.061 1.00 0.00 58 GLU A CA 20
ATOM 28262 C C . GLU A 1 58 ? -11.017 4.159 3.286 1.00 0.00 58 GLU A C 20
ATOM 28263 O O . GLU A 1 58 ? -10.246 4.038 2.334 1.00 0.00 58 GLU A O 20
ATOM 28275 N N . ARG A 1 59 ? -10.622 4.073 4.552 1.00 0.00 59 ARG A N 20
ATOM 28276 C CA . ARG A 1 59 ? -9.229 3.828 4.903 1.00 0.00 59 ARG A CA 20
ATOM 28277 C C . ARG A 1 59 ? -8.676 2.633 4.131 1.00 0.00 59 ARG A C 20
ATOM 28278 O O . ARG A 1 59 ? -7.693 2.755 3.399 1.00 0.00 59 ARG A O 20
ATOM 28299 N N . PHE A 1 60 ? -9.313 1.480 4.300 1.00 0.00 60 PHE A N 20
ATOM 28300 C CA . PHE A 1 60 ? -8.884 0.263 3.620 1.00 0.00 60 PHE A CA 20
ATOM 28301 C C . PHE A 1 60 ? -8.554 0.544 2.158 1.00 0.00 60 PHE A C 20
ATOM 28302 O O . PHE A 1 60 ? -7.475 0.198 1.674 1.00 0.00 60 PHE A O 20
ATOM 28319 N N . THR A 1 61 ? -9.491 1.175 1.456 1.00 0.00 61 THR A N 20
ATOM 28320 C CA . THR A 1 61 ? -9.302 1.502 0.049 1.00 0.00 61 THR A CA 20
ATOM 28321 C C . THR A 1 61 ? -7.978 2.224 -0.175 1.00 0.00 61 THR A C 20
ATOM 28322 O O . THR A 1 61 ? -7.237 1.908 -1.105 1.00 0.00 61 THR A O 20
ATOM 28333 N N . ARG A 1 62 ? -7.687 3.196 0.684 1.00 0.00 62 ARG A N 20
ATOM 28334 C CA . ARG A 1 62 ? -6.452 3.963 0.580 1.00 0.00 62 ARG A CA 20
ATOM 28335 C C . ARG A 1 62 ? -5.241 3.092 0.900 1.00 0.00 62 ARG A C 20
ATOM 28336 O O . ARG A 1 62 ? -4.319 2.973 0.093 1.00 0.00 62 ARG A O 20
ATOM 28357 N N . ILE A 1 63 ? -5.252 2.485 2.082 1.00 0.00 63 ILE A N 20
ATOM 28358 C CA . ILE A 1 63 ? -4.155 1.625 2.508 1.00 0.00 63 ILE A CA 20
ATOM 28359 C C . ILE A 1 63 ? -3.638 0.778 1.349 1.00 0.00 63 ILE A C 20
ATOM 28360 O O . ILE A 1 63 ? -2.438 0.744 1.079 1.00 0.00 63 ILE A O 20
ATOM 28376 N N . SER A 1 64 ? -4.554 0.098 0.666 1.00 0.00 64 SER A N 20
ATOM 28377 C CA . SER A 1 64 ? -4.191 -0.751 -0.463 1.00 0.00 64 SER A CA 20
ATOM 28378 C C . SER A 1 64 ? -3.304 0.006 -1.448 1.00 0.00 64 SER A C 20
ATOM 28379 O O . SER A 1 64 ? -2.293 -0.516 -1.916 1.00 0.00 64 SER A O 20
ATOM 28387 N N . GLN A 1 65 ? -3.693 1.239 -1.757 1.00 0.00 65 GLN A N 20
ATOM 28388 C CA . GLN A 1 65 ? -2.934 2.068 -2.687 1.00 0.00 65 GLN A CA 20
ATOM 28389 C C . GLN A 1 65 ? -1.451 2.065 -2.333 1.00 0.00 65 GLN A C 20
ATOM 28390 O O . GLN A 1 65 ? -0.594 1.965 -3.210 1.00 0.00 65 GLN A O 20
ATOM 28404 N N . ALA A 1 66 ? -1.156 2.176 -1.042 1.00 0.00 66 ALA A N 20
ATOM 28405 C CA . ALA A 1 66 ? 0.224 2.185 -0.572 1.00 0.00 66 ALA A CA 20
ATOM 28406 C C . ALA A 1 66 ? 0.947 0.901 -0.966 1.00 0.00 66 ALA A C 20
ATOM 28407 O O . ALA A 1 66 ? 2.148 0.911 -1.234 1.00 0.00 66 ALA A O 20
ATOM 28414 N N . TYR A 1 67 ? 0.207 -0.202 -0.998 1.00 0.00 67 TYR A N 20
ATOM 28415 C CA . TYR A 1 67 ? 0.778 -1.495 -1.356 1.00 0.00 67 TYR A CA 20
ATOM 28416 C C . TYR A 1 67 ? 0.755 -1.701 -2.867 1.00 0.00 67 TYR A C 20
ATOM 28417 O O . TYR A 1 67 ? 0.805 -2.831 -3.352 1.00 0.00 67 TYR A O 20
ATOM 28435 N N . VAL A 1 68 ? 0.679 -0.599 -3.607 1.00 0.00 68 VAL A N 20
ATOM 28436 C CA . VAL A 1 68 ? 0.651 -0.657 -5.064 1.00 0.00 68 VAL A CA 20
ATOM 28437 C C . VAL A 1 68 ? 1.876 0.023 -5.665 1.00 0.00 68 VAL A C 20
ATOM 28438 O O . VAL A 1 68 ? 2.584 -0.562 -6.485 1.00 0.00 68 VAL A O 20
ATOM 28451 N N . VAL A 1 69 ? 2.121 1.262 -5.251 1.00 0.00 69 VAL A N 20
ATOM 28452 C CA . VAL A 1 69 ? 3.262 2.022 -5.747 1.00 0.00 69 VAL A CA 20
ATOM 28453 C C . VAL A 1 69 ? 4.554 1.580 -5.068 1.00 0.00 69 VAL A C 20
ATOM 28454 O O . VAL A 1 69 ? 5.618 1.558 -5.689 1.00 0.00 69 VAL A O 20
ATOM 28467 N N . LEU A 1 70 ? 4.454 1.228 -3.791 1.00 0.00 70 LEU A N 20
ATOM 28468 C CA . LEU A 1 70 ? 5.615 0.785 -3.027 1.00 0.00 70 LEU A CA 20
ATOM 28469 C C . LEU A 1 70 ? 5.742 -0.735 -3.062 1.00 0.00 70 LEU A C 20
ATOM 28470 O O . LEU A 1 70 ? 6.805 -1.285 -2.779 1.00 0.00 70 LEU A O 20
ATOM 28486 N N . GLY A 1 71 ? 4.650 -1.407 -3.413 1.00 0.00 71 GLY A N 20
ATOM 28487 C CA . GLY A 1 71 ? 4.662 -2.857 -3.480 1.00 0.00 71 GLY A CA 20
ATOM 28488 C C . GLY A 1 71 ? 5.900 -3.395 -4.169 1.00 0.00 71 GLY A C 20
ATOM 28489 O O . GLY A 1 71 ? 6.541 -4.321 -3.673 1.00 0.00 71 GLY A O 20
ATOM 28493 N N . SER A 1 72 ? 6.235 -2.816 -5.318 1.00 0.00 72 SER A N 20
ATOM 28494 C CA . SER A 1 72 ? 7.402 -3.247 -6.079 1.00 0.00 72 SER A CA 20
ATOM 28495 C C . SER A 1 72 ? 8.544 -2.246 -5.936 1.00 0.00 72 SER A C 20
ATOM 28496 O O . SER A 1 72 ? 8.427 -1.092 -6.346 1.00 0.00 72 SER A O 20
ATOM 28504 N N . ALA A 1 73 ? 9.649 -2.698 -5.352 1.00 0.00 73 ALA A N 20
ATOM 28505 C CA . ALA A 1 73 ? 10.814 -1.844 -5.156 1.00 0.00 73 ALA A CA 20
ATOM 28506 C C . ALA A 1 73 ? 10.997 -0.888 -6.330 1.00 0.00 73 ALA A C 20
ATOM 28507 O O . ALA A 1 73 ? 11.408 0.259 -6.152 1.00 0.00 73 ALA A O 20
ATOM 28514 N N . THR A 1 74 ? 10.689 -1.367 -7.531 1.00 0.00 74 THR A N 20
ATOM 28515 C CA . THR A 1 74 ? 10.822 -0.555 -8.734 1.00 0.00 74 THR A CA 20
ATOM 28516 C C . THR A 1 74 ? 9.871 0.635 -8.702 1.00 0.00 74 THR A C 20
ATOM 28517 O O . THR A 1 74 ? 10.295 1.778 -8.523 1.00 0.00 74 THR A O 20
ATOM 28528 N N . LEU A 1 75 ? 8.582 0.362 -8.876 1.00 0.00 75 LEU A N 20
ATOM 28529 C CA . LEU A 1 75 ? 7.569 1.412 -8.866 1.00 0.00 75 LEU A CA 20
ATOM 28530 C C . LEU A 1 75 ? 7.887 2.465 -7.810 1.00 0.00 75 LEU A C 20
ATOM 28531 O O . LEU A 1 75 ? 7.631 3.653 -8.006 1.00 0.00 75 LEU A O 20
ATOM 28547 N N . ARG A 1 76 ? 8.449 2.021 -6.690 1.00 0.00 76 ARG A N 20
ATOM 28548 C CA . ARG A 1 76 ? 8.803 2.926 -5.602 1.00 0.00 76 ARG A CA 20
ATOM 28549 C C . ARG A 1 76 ? 9.914 3.880 -6.029 1.00 0.00 76 ARG A C 20
ATOM 28550 O O . ARG A 1 76 ? 9.851 5.081 -5.764 1.00 0.00 76 ARG A O 20
ATOM 28571 N N . ARG A 1 77 ? 10.931 3.338 -6.690 1.00 0.00 77 ARG A N 20
ATOM 28572 C CA . ARG A 1 77 ? 12.057 4.140 -7.152 1.00 0.00 77 ARG A CA 20
ATOM 28573 C C . ARG A 1 77 ? 11.617 5.126 -8.231 1.00 0.00 77 ARG A C 20
ATOM 28574 O O . ARG A 1 77 ? 12.046 6.280 -8.245 1.00 0.00 77 ARG A O 20
ATOM 28595 N N . LYS A 1 78 ? 10.758 4.663 -9.132 1.00 0.00 78 LYS A N 20
ATOM 28596 C CA . LYS A 1 78 ? 10.258 5.502 -10.215 1.00 0.00 78 LYS A CA 20
ATOM 28597 C C . LYS A 1 78 ? 9.628 6.779 -9.667 1.00 0.00 78 LYS A C 20
ATOM 28598 O O . LYS A 1 78 ? 10.040 7.885 -10.016 1.00 0.00 78 LYS A O 20
ATOM 28617 N N . TYR A 1 79 ? 8.629 6.618 -8.806 1.00 0.00 79 TYR A N 20
ATOM 28618 C CA . TYR A 1 79 ? 7.942 7.758 -8.210 1.00 0.00 79 TYR A CA 20
ATOM 28619 C C . TYR A 1 79 ? 8.937 8.715 -7.562 1.00 0.00 79 TYR A C 20
ATOM 28620 O O . TYR A 1 79 ? 8.831 9.933 -7.711 1.00 0.00 79 TYR A O 20
ATOM 28638 N N . ASP A 1 80 ? 9.904 8.156 -6.843 1.00 0.00 80 ASP A N 20
ATOM 28639 C CA . ASP A 1 80 ? 10.920 8.959 -6.172 1.00 0.00 80 ASP A CA 20
ATOM 28640 C C . ASP A 1 80 ? 11.530 9.976 -7.132 1.00 0.00 80 ASP A C 20
ATOM 28641 O O . ASP A 1 80 ? 11.818 11.110 -6.749 1.00 0.00 80 ASP A O 20
ATOM 28650 N N . ARG A 1 81 ? 11.723 9.562 -8.380 1.00 0.00 81 ARG A N 20
ATOM 28651 C CA . ARG A 1 81 ? 12.301 10.436 -9.394 1.00 0.00 81 ARG A CA 20
ATOM 28652 C C . ARG A 1 81 ? 11.216 11.004 -10.304 1.00 0.00 81 ARG A C 20
ATOM 28653 O O . ARG A 1 81 ? 11.490 11.832 -11.172 1.00 0.00 81 ARG A O 20
ATOM 28674 N N . GLY A 1 82 ? 9.982 10.551 -10.100 1.00 0.00 82 GLY A N 20
ATOM 28675 C CA . GLY A 1 82 ? 8.875 11.024 -10.910 1.00 0.00 82 GLY A CA 20
ATOM 28676 C C . GLY A 1 82 ? 8.737 10.255 -12.209 1.00 0.00 82 GLY A C 20
ATOM 28677 O O . GLY A 1 82 ? 8.007 10.670 -13.110 1.00 0.00 82 GLY A O 20
ATOM 28681 N N . LEU A 1 83 ? 9.439 9.132 -12.306 1.00 0.00 83 LEU A N 20
ATOM 28682 C CA . LEU A 1 83 ? 9.393 8.303 -13.506 1.00 0.00 83 LEU A CA 20
ATOM 28683 C C . LEU A 1 83 ? 8.078 7.534 -13.586 1.00 0.00 83 LEU A C 20
ATOM 28684 O O . LEU A 1 83 ? 7.752 6.946 -14.619 1.00 0.00 83 LEU A O 20
ATOM 28700 N N . LEU A 1 84 ? 7.325 7.544 -12.492 1.00 0.00 84 LEU A N 20
ATOM 28701 C CA . LEU A 1 84 ? 6.043 6.850 -12.439 1.00 0.00 84 LEU A CA 20
ATOM 28702 C C . LEU A 1 84 ? 4.921 7.737 -12.967 1.00 0.00 84 LEU A C 20
ATOM 28703 O O . LEU A 1 84 ? 4.766 8.881 -12.538 1.00 0.00 84 LEU A O 20
ATOM 28719 N N . SER A 1 85 ? 4.139 7.202 -13.899 1.00 0.00 85 SER A N 20
ATOM 28720 C CA . SER A 1 85 ? 3.031 7.946 -14.488 1.00 0.00 85 SER A CA 20
ATOM 28721 C C . SER A 1 85 ? 1.700 7.503 -13.888 1.00 0.00 85 SER A C 20
ATOM 28722 O O . SER A 1 85 ? 1.516 6.332 -13.555 1.00 0.00 85 SER A O 20
ATOM 28730 N N . ASP A 1 86 ? 0.776 8.447 -13.752 1.00 0.00 86 ASP A N 20
ATOM 28731 C CA . ASP A 1 86 ? -0.539 8.156 -13.194 1.00 0.00 86 ASP A CA 20
ATOM 28732 C C . ASP A 1 86 ? -1.124 6.890 -13.812 1.00 0.00 86 ASP A C 20
ATOM 28733 O O . ASP A 1 86 ? -1.952 6.215 -13.201 1.00 0.00 86 ASP A O 20
ATOM 28742 N N . GLU A 1 87 ? -0.688 6.576 -15.028 1.00 0.00 87 GLU A N 20
ATOM 28743 C CA . GLU A 1 87 ? -1.171 5.392 -15.729 1.00 0.00 87 GLU A CA 20
ATOM 28744 C C . GLU A 1 87 ? -1.125 4.166 -14.822 1.00 0.00 87 GLU A C 20
ATOM 28745 O O . GLU A 1 87 ? -1.951 3.261 -14.941 1.00 0.00 87 GLU A O 20
ATOM 28757 N N . ASP A 1 88 ? -0.152 4.143 -13.918 1.00 0.00 88 ASP A N 20
ATOM 28758 C CA . ASP A 1 88 ? 0.003 3.029 -12.990 1.00 0.00 88 ASP A CA 20
ATOM 28759 C C . ASP A 1 88 ? -1.190 2.940 -12.043 1.00 0.00 88 ASP A C 20
ATOM 28760 O O . ASP A 1 88 ? -1.682 1.851 -11.746 1.00 0.00 88 ASP A O 20
ATOM 28769 N N . LEU A 1 89 ? -1.650 4.093 -11.570 1.00 0.00 89 LEU A N 20
ATOM 28770 C CA . LEU A 1 89 ? -2.785 4.147 -10.655 1.00 0.00 89 LEU A CA 20
ATOM 28771 C C . LEU A 1 89 ? -4.005 3.461 -11.260 1.00 0.00 89 LEU A C 20
ATOM 28772 O O . LEU A 1 89 ? -4.513 2.481 -10.715 1.00 0.00 89 LEU A O 20
ATOM 28788 N N . ARG A 1 90 ? -4.470 3.982 -12.392 1.00 0.00 90 ARG A N 20
ATOM 28789 C CA . ARG A 1 90 ? -5.630 3.419 -13.072 1.00 0.00 90 ARG A CA 20
ATOM 28790 C C . ARG A 1 90 ? -5.374 1.969 -13.475 1.00 0.00 90 ARG A C 20
ATOM 28791 O O . ARG A 1 90 ? -6.265 1.126 -13.396 1.00 0.00 90 ARG A O 20
ATOM 28812 N N . GLY A 1 91 ? -4.148 1.688 -13.906 1.00 0.00 91 GLY A N 20
ATOM 28813 C CA . GLY A 1 91 ? -3.796 0.341 -14.316 1.00 0.00 91 GLY A CA 20
ATOM 28814 C C . GLY A 1 91 ? -2.633 0.315 -15.287 1.00 0.00 91 GLY A C 20
ATOM 28815 O O . GLY A 1 91 ? -2.463 1.214 -16.109 1.00 0.00 91 GLY A O 20
ATOM 28819 N N . PRO A 1 92 ? -1.805 -0.737 -15.196 1.00 0.00 92 PRO A N 20
ATOM 28820 C CA . PRO A 1 92 ? -0.636 -0.902 -16.065 1.00 0.00 92 PRO A CA 20
ATOM 28821 C C . PRO A 1 92 ? -1.025 -1.207 -17.508 1.00 0.00 92 PRO A C 20
ATOM 28822 O O . PRO A 1 92 ? -0.272 -0.921 -18.438 1.00 0.00 92 PRO A O 20
ATOM 28833 N N . GLY A 1 93 ? -2.207 -1.789 -17.687 1.00 0.00 93 GLY A N 20
ATOM 28834 C CA . GLY A 1 93 ? -2.675 -2.123 -19.020 1.00 0.00 93 GLY A CA 20
ATOM 28835 C C . GLY A 1 93 ? -3.127 -3.565 -19.131 1.00 0.00 93 GLY A C 20
ATOM 28836 O O . GLY A 1 93 ? -2.969 -4.194 -20.178 1.00 0.00 93 GLY A O 20
ATOM 28840 N N . SER A 1 94 ? -3.691 -4.092 -18.049 1.00 0.00 94 SER A N 20
ATOM 28841 C CA . SER A 1 94 ? -4.163 -5.472 -18.027 1.00 0.00 94 SER A CA 20
ATOM 28842 C C . SER A 1 94 ? -5.570 -5.574 -18.608 1.00 0.00 94 SER A C 20
ATOM 28843 O O . SER A 1 94 ? -6.527 -5.047 -18.042 1.00 0.00 94 SER A O 20
ATOM 28851 N N . GLY A 1 95 ? -5.687 -6.256 -19.744 1.00 0.00 95 GLY A N 20
ATOM 28852 C CA . GLY A 1 95 ? -6.980 -6.415 -20.383 1.00 0.00 95 GLY A CA 20
ATOM 28853 C C . GLY A 1 95 ? -7.624 -7.750 -20.065 1.00 0.00 95 GLY A C 20
ATOM 28854 O O . GLY A 1 95 ? -6.995 -8.649 -19.507 1.00 0.00 95 GLY A O 20
ATOM 28858 N N . PRO A 1 96 ? -8.909 -7.891 -20.423 1.00 0.00 96 PRO A N 20
ATOM 28859 C CA . PRO A 1 96 ? -9.667 -9.122 -20.180 1.00 0.00 96 PRO A CA 20
ATOM 28860 C C . PRO A 1 96 ? -9.194 -10.277 -21.057 1.00 0.00 96 PRO A C 20
ATOM 28861 O O . PRO A 1 96 ? -9.757 -11.370 -21.018 1.00 0.00 96 PRO A O 20
ATOM 28872 N N . SER A 1 97 ? -8.155 -10.026 -21.849 1.00 0.00 97 SER A N 20
ATOM 28873 C CA . SER A 1 97 ? -7.608 -11.043 -22.738 1.00 0.00 97 SER A CA 20
ATOM 28874 C C . SER A 1 97 ? -6.425 -11.754 -22.088 1.00 0.00 97 SER A C 20
ATOM 28875 O O . SER A 1 97 ? -6.396 -12.981 -21.999 1.00 0.00 97 SER A O 20
ATOM 28883 N N . SER A 1 98 ? -5.449 -10.972 -21.636 1.00 0.00 98 SER A N 20
ATOM 28884 C CA . SER A 1 98 ? -4.261 -11.525 -20.998 1.00 0.00 98 SER A CA 20
ATOM 28885 C C . SER A 1 98 ? -4.192 -11.115 -19.530 1.00 0.00 98 SER A C 20
ATOM 28886 O O . SER A 1 98 ? -3.707 -10.035 -19.198 1.00 0.00 98 SER A O 20
ATOM 28894 N N . GLY A 1 99 ? -4.682 -11.988 -18.655 1.00 0.00 99 GLY A N 20
ATOM 28895 C CA . GLY A 1 99 ? -4.667 -11.700 -17.232 1.00 0.00 99 GLY A CA 20
ATOM 28896 C C . GLY A 1 99 ? -4.463 -12.944 -16.391 1.00 0.00 99 GLY A C 20
ATOM 28897 O O . GLY A 1 99 ? -3.329 -13.352 -16.138 1.00 0.00 99 GLY A O 20
#

Secondary structure (DSSP, 8-state):
--SS--------SS-SSHHHHHHT--TT--HHHHHHHHHHHHHHS-TTT-SS-SHHHHHHHHHHHHHHHTTSHHHHHHHHHT---HHHHH---------

Sequence (99 aa):
GSSGSSGSQGDCSYSRTALYDLLGVPSTATQAQIKAAYYRQCFLYHPDRNSGSAEAAERFTRISQAYVVLGSATLRRKYDRGLLSDEDLRGPGSGPSSGGSSGSSGSQGDCSYSRTALYDLLGVPSTATQAQIKAAYYRQCFLYHPDRNSGSAEAAERFTRISQAYVVLGSATLRRKYDRGLLSDEDLRGPGSGPSSGGSSGSSGSQGDCSYSRTALYDLLGVPSTATQAQIKAAYYRQCFLYHPDRNSGSAEAAERFTRISQAYVVLGSATLRRKYDRGLLSDEDLRGPGSGPSSGGSSGSSGSQGDCSYSRTALYDLLGVPSTATQAQIKAAYYRQCFLYHPDRNSGSAEAAERFTRISQAYVVLGSATLRRKYDRGLLSDEDLRGPGSGPSSGGSSGSSGSQGDCSYSRTALYDLLGVPSTATQAQIKAAYYRQCFLYHPDRNSGSAEAAERFTRISQAYVVLGSATLRRKYDRGLLSDEDLRGPGSGPSSGGSSGSSGSQGDCSYSRTALYDLLGVPSTATQAQIKAAYYRQCFLYHPDRNSGSAEAAERFTRISQAYVVLGSATLRRKYDRGLLSDEDLRGPGSGPSSGGSSGSSGSQGDCSYSRTALYDLLGVPSTATQAQIKAAYYRQCFLYHPDRNSGSAEAAERFTRISQAYVVLGSATLRRKYDRGLLSDEDLRGPGSGPSSGGSSGSSGSQGDCSYSRTALYDLLGVPSTATQAQIKAAYYRQCFLYHPDRNSGSAEAAERFTRISQAYVVLGSATLRRKYDRGLLSDEDLRGPGSGPSSGGSSGSSGSQGDCSYSRTALYDLLGVPSTATQAQIKAAYYRQCFLYHPDRNSGSAEAAERFTRISQAYVVLGSATLRRKYDRGLLSDEDLRGPGSGPSSGGSSGSSGSQGDCSYSRTALYDLLGVPSTATQAQIKAAYYRQCFLYHPDRNSGSAEAAERFTRISQAYVVLGSATLRRKYDRGLLSDEDLRGPGSGPSSGGSSGSSGSQGDCSYSRTALYDLLGVPSTATQAQIKAAYYRQCFLYHPDRNSGSAEAAERFTRISQAYVVLGSATLRRKYDRGLLSDEDLRGPGSGPSSGGSSGSSGSQGDCSYSRTALYDLLGVPSTATQAQIKAAYYRQCFLYHPDRNSGSAEAAERFTRISQAYVVLGSATLRRKYDRGLLSDEDLRGPGSGPSSGGSSGSSGSQGDCSYSRTALYDLLGVPSTATQAQIKAAYYRQCFLYHPDRNSGSAEAAERFTRISQAYVVLGSATLRRKYDRGLLSDEDLRGPGSGPSSGGSSGSSGSQGDCSYSRTALYDLLGVPSTATQAQIKAAYYRQCFLYHPDRNSGSAEAAERFTRISQAYVVLGSATLRRKYDRGLLSDEDLRGPGSGPSSGGSSGSSGSQGDCSYSRTALYDLLGVPSTATQAQIKAAYYRQCFLYHPDRNSGSAEAAERFTRISQAYVVLGSATLRRKYDRGLLSDEDLRGPGSGPSSGGSSGSSGSQGDCSYSRTALYDLLGVPSTATQAQIKAAYYRQCFLYHPDRNSGSAEAAERFTRISQAYVVLGSATLRRKYDRGLLSDEDLRGPGSGPSSGGSSGSSGSQGDCSYSRTALYDLLGVPSTATQAQIKAAYYRQCFLYHPDRNSGSAEAAERFTRISQAYVVLGSATLRRKYDRGLLSDEDLRGPGSGPSSGGSSGSSGSQGDCSYSRTALYDLLGVPSTATQAQIKAAYYRQCFLYHPDRNSGSAEAAERFTRISQAYVVLGSATLRRKYDRGLLSDEDLRGPGSGPSSGGSSGSSGSQGDCSYSRTALYDLLGVPSTATQAQIKAAYYRQCFLYHPDRNSGSAEAAERFTRISQAYVVLGSATLRRKYDRGLLSDEDLRGPGSGPSSGGSSGSSGSQGDCSYSRTALYDLLGVPSTATQAQIKAAYYRQCFLYHPDRNSGSAEAAERFTRISQAYVVLGSATLRRKYDRGLLSDEDLRGPGSGPSSG

InterPro domains:
  IPR001623 DnaJ domain [PF00226] (50-111)
  IPR001623 DnaJ domain [PR00625] (51-69)
  IPR001623 DnaJ domain [PR00625] (69-84)
  IPR001623 DnaJ domain [PR00625] (86-106)
  IPR001623 DnaJ domain [PS50076] (49-114)
  IPR001623 DnaJ domain [SM00271] (48-106)
  IPR001623 DnaJ domain [cd06257] (51-102)
  IPR036869 Chaperone J-domain superfamily [G3DSA:1.10.287.110] (48-122)
  IPR036869 Chaperone J-domain superfamily [SSF46565] (46-117)
  IPR053025 Mitochondrial ATP Synthase-Associated [PTHR44873] (1-223)

Foldseek 3Di:
DPPDDDDDDDCVVDPDCVLCVLQPHDLPGDLVSLVVRLVVVCVVLPPVPDDPPPVSVVSNVVNVVSCQCVVDVVSSVCVVVVVDDCCSVVHPDDDPPHD

Solvent-accessible surface area: 8132 Å² total; per-residue (Å²): 141,102,125,66,116,105,78,120,184,76,122,144,72,186,76,175,44,31,37,19,107,48,17,60,12,65,80,115,8,76,86,71,79,6,92,52,14,52,126,142,15,32,146,107,84,80,104,126,205,48,116,79,51,82,158,11,55,116,93,78,82,143,4,45,77,0,56,70,4,3,24,54,64,81,40,57,169,57,70,105,184,62,104,26,56,80,112,53,97,179,34,94,79,106,64,123,116,113,133

CATH classification: 1.10.287.110

Organism: Homo sapiens (NCBI:txid9606)

Nearest PDB structures (foldseek):
  2yua-assembly1_A  TM=8.209E-01  e=7.607E-13  Homo sapiens
  2dn9-assembly1_A  TM=7.257E-01  e=9.224E-05  Homo sapiens
  6iws-assembly1_A  TM=8.506E-01  e=1.383E-03  Homo sapiens
  2ctw-assembly1_A  TM=6.213E-01  e=1.716E-04  Mus musculus
  2ctq-assembly1_A  TM=6.015E-01  e=2.073E-02  Homo sapiens

Radius of gyration: 16.3 Å; Cα contacts (8 Å, |Δi|>4): 54; chains: 1; bounding box: 35×41×52 Å

GO terms:
  GO:0005743 mitochondrial inner membrane (C, IDA)
  GO:0005515 protein binding (F, IPI)
  GO:0005739 mitochondrion (C, HTP)